Protein 1G4D (pdb70)

Nearest PDB structures (foldseek):
  1g4d-assembly1_A  TM=9.928E-01  e=2.761E-12  Muvirus mu
  1qpm-assembly1_A  TM=7.661E-01  e=6.956E-09  Muvirus mu
  1tnt-assembly1_A  TM=8.398E-01  e=1.813E-04  Muvirus mu
  2ctm-assembly1_A  TM=3.045E-01  e=1.833E+00  Homo sapiens
  1g4d-assembly1_A  TM=9.998E-01  e=3.781E-13  Muvirus mu

Structure (mmCIF, N/CA/C/O backbone):
data_1G4D
#
_entry.id   1G4D
#
_cell.length_a   1.000
_cell.length_b   1.000
_cell.length_c   1.000
_cell.angle_alpha   90.00
_cell.angle_beta   90.00
_cell.angle_gamma   90.00
#
_symmetry.space_group_name_H-M   'P 1'
#
loop_
_entity.id
_entity.type
_entity.pdbx_description
1 polymer "5'-D(P*CP*CP*TP*TP*TP*TP*CP*AP*GP*TP*AP*AP*TP*CP*TP*G)-3'"
2 polymer "5'-D(P*CP*AP*GP*AP*TP*TP*AP*CP*TP*GP*AP*AP*AP*AP*GP*G)-3'"
3 polymer 'REPRESSOR PROTEIN C'
#
loop_
_atom_site.group_PDB
_atom_site.id
_atom_site.type_symbol
_atom_site.label_atom_id
_atom_site.label_alt_id
_atom_site.label_comp_id
_atom_site.label_asym_id
_atom_site.label_entity_id
_atom_site.label_seq_id
_atom_site.pdbx_PDB_ins_code
_atom_site.Cartn_x
_atom_site.Cartn_y
_atom_site.Cartn_z
_atom_site.occupancy
_atom_site.B_iso_or_equiv
_atom_site.auth_seq_id
_atom_site.auth_comp_id
_atom_site.auth_asym_id
_atom_site.auth_atom_id
_atom_site.pdbx_PDB_model_num
ATOM 1019 N N . LYS C 3 1 ? 16.112 1.177 -2.839 1.00 0.00 13 LYS A N 1
ATOM 1020 C CA . LYS C 3 1 ? 15.214 1.191 -1.650 1.00 0.00 13 LYS A CA 1
ATOM 1021 C C . LYS C 3 1 ? 13.978 0.340 -1.936 1.00 0.00 13 LYS A C 1
ATOM 1022 O O . LYS C 3 1 ? 13.770 -0.127 -3.039 1.00 0.00 13 LYS A O 1
ATOM 1043 N N . SER C 3 2 ? 13.156 0.143 -0.947 1.00 0.00 14 SER A N 1
ATOM 1044 C CA . SER C 3 2 ? 11.926 -0.672 -1.141 1.00 0.00 14 SER A CA 1
ATOM 1045 C C . SER C 3 2 ? 10.932 -0.357 -0.026 1.00 0.00 14 SER A C 1
ATOM 1046 O O . SER C 3 2 ? 11.241 0.349 0.914 1.00 0.00 14 SER A O 1
ATOM 1054 N N . ILE C 3 3 ? 9.744 -0.889 -0.114 1.00 0.00 15 ILE A N 1
ATOM 1055 C CA . ILE C 3 3 ? 8.722 -0.641 0.952 1.00 0.00 15 ILE A CA 1
ATOM 1056 C C . ILE C 3 3 ? 7.934 -1.920 1.170 1.00 0.00 15 ILE A C 1
ATOM 1057 O O . ILE C 3 3 ? 7.955 -2.819 0.360 1.00 0.00 15 ILE A O 1
ATOM 1073 N N . TRP C 3 4 ? 7.256 -2.010 2.273 1.00 0.00 16 TRP A N 1
ATOM 1074 C CA . TRP C 3 4 ? 6.467 -3.242 2.578 1.00 0.00 16 TRP A CA 1
ATOM 1075 C C . TRP C 3 4 ? 5.221 -2.869 3.380 1.00 0.00 16 TRP A C 1
ATOM 1076 O O . TRP C 3 4 ? 5.187 -1.863 4.061 1.00 0.00 16 TRP A O 1
ATOM 1097 N N . CYS C 3 5 ? 4.188 -3.667 3.295 1.00 0.00 17 CYS A N 1
ATOM 1098 C CA . CYS C 3 5 ? 2.933 -3.353 4.041 1.00 0.00 17 CYS A CA 1
ATOM 1099 C C . CYS C 3 5 ? 2.176 -4.632 4.388 1.00 0.00 17 CYS A C 1
ATOM 1100 O O . CYS C 3 5 ? 2.332 -5.655 3.750 1.00 0.00 17 CYS A O 1
ATOM 1108 N N . SER C 3 6 ? 1.330 -4.566 5.378 1.00 0.00 18 SER A N 1
ATOM 1109 C CA . SER C 3 6 ? 0.525 -5.760 5.757 1.00 0.00 18 SER A CA 1
ATOM 1110 C C . SER C 3 6 ? -0.682 -5.855 4.804 1.00 0.00 18 SER A C 1
ATOM 1111 O O . SER C 3 6 ? -1.228 -4.845 4.411 1.00 0.00 18 SER A O 1
ATOM 1119 N N . PRO C 3 7 ? -1.111 -7.042 4.431 1.00 0.00 19 PRO A N 1
ATOM 1120 C CA . PRO C 3 7 ? -2.279 -7.212 3.516 1.00 0.00 19 PRO A CA 1
ATOM 1121 C C . PRO C 3 7 ? -3.414 -6.221 3.812 1.00 0.00 19 PRO A C 1
ATOM 1122 O O . PRO C 3 7 ? -3.993 -5.638 2.917 1.00 0.00 19 PRO A O 1
ATOM 1133 N N . GLN C 3 8 ? -3.742 -6.042 5.061 1.00 0.00 20 GLN A N 1
ATOM 1134 C CA . GLN C 3 8 ? -4.849 -5.107 5.425 1.00 0.00 20 GLN A CA 1
ATOM 1135 C C . GLN C 3 8 ? -4.570 -3.706 4.861 1.00 0.00 20 GLN A C 1
ATOM 1136 O O . GLN C 3 8 ? -5.481 -2.978 4.515 1.00 0.00 20 GLN A O 1
ATOM 1150 N N . GLU C 3 9 ? -3.330 -3.322 4.751 1.00 0.00 21 GLU A N 1
ATOM 1151 C CA . GLU C 3 9 ? -3.022 -1.974 4.208 1.00 0.00 21 GLU A CA 1
ATOM 1152 C C . GLU C 3 9 ? -3.204 -2.000 2.693 1.00 0.00 21 GLU A C 1
ATOM 1153 O O . GLU C 3 9 ? -3.718 -1.073 2.098 1.00 0.00 21 GLU A O 1
ATOM 1165 N N . ILE C 3 10 ? -2.782 -3.058 2.069 1.00 0.00 22 ILE A N 1
ATOM 1166 C CA . ILE C 3 10 ? -2.919 -3.164 0.594 1.00 0.00 22 ILE A CA 1
ATOM 1167 C C . ILE C 3 10 ? -4.367 -3.489 0.218 1.00 0.00 22 ILE A C 1
ATOM 1168 O O . ILE C 3 10 ? -4.982 -2.809 -0.577 1.00 0.00 22 ILE A O 1
ATOM 1184 N N . MET C 3 11 ? -4.909 -4.535 0.779 1.00 0.00 23 MET A N 1
ATOM 1185 C CA . MET C 3 11 ? -6.312 -4.920 0.450 1.00 0.00 23 MET A CA 1
ATOM 1186 C C . MET C 3 11 ? -7.216 -3.698 0.598 1.00 0.00 23 MET A C 1
ATOM 1187 O O . MET C 3 11 ? -8.243 -3.582 -0.044 1.00 0.00 23 MET A O 1
ATOM 1201 N N . ALA C 3 12 ? -6.833 -2.788 1.440 1.00 0.00 24 ALA A N 1
ATOM 1202 C CA . ALA C 3 12 ? -7.654 -1.561 1.642 1.00 0.00 24 ALA A CA 1
ATOM 1203 C C . ALA C 3 12 ? -7.362 -0.549 0.531 1.00 0.00 24 ALA A C 1
ATOM 1204 O O . ALA C 3 12 ? -8.018 0.468 0.427 1.00 0.00 24 ALA A O 1
ATOM 1211 N N . ALA C 3 13 ? -6.378 -0.799 -0.294 1.00 0.00 25 ALA A N 1
ATOM 1212 C CA . ALA C 3 13 ? -6.061 0.178 -1.376 1.00 0.00 25 ALA A CA 1
ATOM 1213 C C . ALA C 3 13 ? -7.006 -0.026 -2.559 1.00 0.00 25 ALA A C 1
ATOM 1214 O O . ALA C 3 13 ? -7.494 -1.110 -2.795 1.00 0.00 25 ALA A O 1
ATOM 1221 N N . ASP C 3 14 ? -7.266 1.005 -3.313 1.00 0.00 26 ASP A N 1
ATOM 1222 C CA . ASP C 3 14 ? -8.170 0.849 -4.487 1.00 0.00 26 ASP A CA 1
ATOM 1223 C C . ASP C 3 14 ? -7.505 -0.092 -5.504 1.00 0.00 26 ASP A C 1
ATOM 1224 O O . ASP C 3 14 ? -6.303 -0.271 -5.504 1.00 0.00 26 ASP A O 1
ATOM 1233 N N . GLY C 3 15 ? -8.274 -0.689 -6.370 1.00 0.00 27 GLY A N 1
ATOM 1234 C CA . GLY C 3 15 ? -7.681 -1.604 -7.387 1.00 0.00 27 GLY A CA 1
ATOM 1235 C C . GLY C 3 15 ? -7.368 -2.959 -6.752 1.00 0.00 27 GLY A C 1
ATOM 1236 O O . GLY C 3 15 ? -7.173 -3.941 -7.439 1.00 0.00 27 GLY A O 1
ATOM 1240 N N . MET C 3 16 ? -7.309 -3.028 -5.446 1.00 0.00 28 MET A N 1
ATOM 1241 C CA . MET C 3 16 ? -6.993 -4.332 -4.788 1.00 0.00 28 MET A CA 1
ATOM 1242 C C . MET C 3 16 ? -8.292 -5.111 -4.523 1.00 0.00 28 MET A C 1
ATOM 1243 O O . MET C 3 16 ? -9.334 -4.523 -4.312 1.00 0.00 28 MET A O 1
ATOM 1257 N N . PRO C 3 17 ? -8.236 -6.427 -4.524 1.00 0.00 29 PRO A N 1
ATOM 1258 C CA . PRO C 3 17 ? -9.428 -7.282 -4.270 1.00 0.00 29 PRO A CA 1
ATOM 1259 C C . PRO C 3 17 ? -10.371 -6.692 -3.215 1.00 0.00 29 PRO A C 1
ATOM 1260 O O . PRO C 3 17 ? -11.495 -6.335 -3.507 1.00 0.00 29 PRO A O 1
ATOM 1271 N N . GLY C 3 18 ? -9.920 -6.596 -1.987 1.00 0.00 30 GLY A N 1
ATOM 1272 C CA . GLY C 3 18 ? -10.777 -6.039 -0.891 1.00 0.00 30 GLY A CA 1
ATOM 1273 C C . GLY C 3 18 ? -10.947 -7.105 0.192 1.00 0.00 30 GLY A C 1
ATOM 1274 O O . GLY C 3 18 ? -11.838 -7.035 1.017 1.00 0.00 30 GLY A O 1
ATOM 1278 N N . SER C 3 19 ? -10.094 -8.093 0.193 1.00 0.00 31 SER A N 1
ATOM 1279 C CA . SER C 3 19 ? -10.183 -9.178 1.214 1.00 0.00 31 SER A CA 1
ATOM 1280 C C . SER C 3 19 ? -8.772 -9.654 1.559 1.00 0.00 31 SER A C 1
ATOM 1281 O O . SER C 3 19 ? -7.897 -9.682 0.716 1.00 0.00 31 SER A O 1
ATOM 1289 N N . VAL C 3 20 ? -8.538 -10.028 2.786 1.00 0.00 32 VAL A N 1
ATOM 1290 C CA . VAL C 3 20 ? -7.176 -10.498 3.164 1.00 0.00 32 VAL A CA 1
ATOM 1291 C C . VAL C 3 20 ? -6.757 -11.631 2.227 1.00 0.00 32 VAL A C 1
ATOM 1292 O O . VAL C 3 20 ? -5.666 -11.630 1.690 1.00 0.00 32 VAL A O 1
ATOM 1305 N N . ALA C 3 21 ? -7.612 -12.597 2.019 1.00 0.00 33 ALA A N 1
ATOM 1306 C CA . ALA C 3 21 ? -7.246 -13.719 1.111 1.00 0.00 33 ALA A CA 1
ATOM 1307 C C . ALA C 3 21 ? -7.113 -13.186 -0.319 1.00 0.00 33 ALA A C 1
ATOM 1308 O O . ALA C 3 21 ? -6.236 -13.583 -1.060 1.00 0.00 33 ALA A O 1
ATOM 1315 N N . GLY C 3 22 ? -7.972 -12.281 -0.709 1.00 0.00 34 GLY A N 1
ATOM 1316 C CA . GLY C 3 22 ? -7.885 -11.719 -2.087 1.00 0.00 34 GLY A CA 1
ATOM 1317 C C . GLY C 3 22 ? -6.450 -11.266 -2.356 1.00 0.00 34 GLY A C 1
ATOM 1318 O O . GLY C 3 22 ? -5.896 -11.501 -3.413 1.00 0.00 34 GLY A O 1
ATOM 1322 N N . VAL C 3 23 ? -5.836 -10.622 -1.405 1.00 0.00 35 VAL A N 1
ATOM 1323 C CA . VAL C 3 23 ? -4.434 -10.163 -1.608 1.00 0.00 35 VAL A CA 1
ATOM 1324 C C . VAL C 3 23 ? -3.553 -11.390 -1.869 1.00 0.00 35 VAL A C 1
ATOM 1325 O O . VAL C 3 23 ? -2.813 -11.439 -2.830 1.00 0.00 35 VAL A O 1
ATOM 1338 N N . HIS C 3 24 ? -3.629 -12.378 -1.022 1.00 0.00 36 HIS A N 1
ATOM 1339 C CA . HIS C 3 24 ? -2.796 -13.593 -1.228 1.00 0.00 36 HIS A CA 1
ATOM 1340 C C . HIS C 3 24 ? -3.025 -14.126 -2.644 1.00 0.00 36 HIS A C 1
ATOM 1341 O O . HIS C 3 24 ? -2.157 -14.731 -3.238 1.00 0.00 36 HIS A O 1
ATOM 1355 N N . TYR C 3 25 ? -4.186 -13.898 -3.192 1.00 0.00 37 TYR A N 1
ATOM 1356 C CA . TYR C 3 25 ? -4.477 -14.381 -4.571 1.00 0.00 37 TYR A CA 1
ATOM 1357 C C . TYR C 3 25 ? -3.439 -13.798 -5.534 1.00 0.00 37 TYR A C 1
ATOM 1358 O O . TYR C 3 25 ? -2.550 -14.483 -5.997 1.00 0.00 37 TYR A O 1
ATOM 1376 N N . ARG C 3 26 ? -3.549 -12.534 -5.830 1.00 0.00 38 ARG A N 1
ATOM 1377 C CA . ARG C 3 26 ? -2.570 -11.894 -6.757 1.00 0.00 38 ARG A CA 1
ATOM 1378 C C . ARG C 3 26 ? -1.145 -12.122 -6.248 1.00 0.00 38 ARG A C 1
ATOM 1379 O O . ARG C 3 26 ? -0.220 -12.287 -7.016 1.00 0.00 38 ARG A O 1
ATOM 1400 N N . ALA C 3 27 ? -0.961 -12.102 -4.960 1.00 0.00 39 ALA A N 1
ATOM 1401 C CA . ALA C 3 27 ? 0.405 -12.280 -4.393 1.00 0.00 39 ALA A CA 1
ATOM 1402 C C . ALA C 3 27 ? 1.096 -13.520 -4.976 1.00 0.00 39 ALA A C 1
ATOM 1403 O O . ALA C 3 27 ? 2.171 -13.429 -5.536 1.00 0.00 39 ALA A O 1
ATOM 1410 N N . ASN C 3 28 ? 0.509 -14.674 -4.838 1.00 0.00 40 ASN A N 1
ATOM 1411 C CA . ASN C 3 28 ? 1.158 -15.905 -5.373 1.00 0.00 40 ASN A CA 1
ATOM 1412 C C . ASN C 3 28 ? 1.050 -15.919 -6.900 1.00 0.00 40 ASN A C 1
ATOM 1413 O O . ASN C 3 28 ? 1.941 -16.372 -7.589 1.00 0.00 40 ASN A O 1
ATOM 1424 N N . VAL C 3 29 ? -0.040 -15.448 -7.432 1.00 0.00 41 VAL A N 1
ATOM 1425 C CA . VAL C 3 29 ? -0.192 -15.467 -8.910 1.00 0.00 41 VAL A CA 1
ATOM 1426 C C . VAL C 3 29 ? 0.754 -14.450 -9.552 1.00 0.00 41 VAL A C 1
ATOM 1427 O O . VAL C 3 29 ? 1.373 -14.716 -10.564 1.00 0.00 41 VAL A O 1
ATOM 1440 N N . GLN C 3 30 ? 0.868 -13.283 -8.978 1.00 0.00 42 GLN A N 1
ATOM 1441 C CA . GLN C 3 30 ? 1.768 -12.245 -9.566 1.00 0.00 42 GLN A CA 1
ATOM 1442 C C . GLN C 3 30 ? 3.200 -12.450 -9.065 1.00 0.00 42 GLN A C 1
ATOM 1443 O O . GLN C 3 30 ? 4.151 -12.030 -9.696 1.00 0.00 42 GLN A O 1
ATOM 1457 N N . GLY C 3 31 ? 3.366 -13.092 -7.941 1.00 0.00 43 GLY A N 1
ATOM 1458 C CA . GLY C 3 31 ? 4.741 -13.323 -7.409 1.00 0.00 43 GLY A CA 1
ATOM 1459 C C . GLY C 3 31 ? 5.223 -12.079 -6.659 1.00 0.00 43 GLY A C 1
ATOM 1460 O O . GLY C 3 31 ? 6.312 -11.590 -6.880 1.00 0.00 43 GLY A O 1
ATOM 1464 N N . TRP C 3 32 ? 4.419 -11.567 -5.769 1.00 0.00 44 TRP A N 1
ATOM 1465 C CA . TRP C 3 32 ? 4.825 -10.356 -4.998 1.00 0.00 44 TRP A CA 1
ATOM 1466 C C . TRP C 3 32 ? 6.000 -10.696 -4.082 1.00 0.00 44 TRP A C 1
ATOM 1467 O O . TRP C 3 32 ? 6.043 -11.755 -3.489 1.00 0.00 44 TRP A O 1
ATOM 1488 N N . THR C 3 33 ? 6.923 -9.789 -3.907 1.00 0.00 45 THR A N 1
ATOM 1489 C CA . THR C 3 33 ? 8.041 -10.069 -2.965 1.00 0.00 45 THR A CA 1
ATOM 1490 C C . THR C 3 33 ? 7.457 -9.958 -1.564 1.00 0.00 45 THR A C 1
ATOM 1491 O O . THR C 3 33 ? 6.458 -9.291 -1.375 1.00 0.00 45 THR A O 1
ATOM 1502 N N . LYS C 3 34 ? 8.021 -10.614 -0.579 1.00 0.00 46 LYS A N 1
ATOM 1503 C CA . LYS C 3 34 ? 7.414 -10.524 0.784 1.00 0.00 46 LYS A CA 1
ATOM 1504 C C . LYS C 3 34 ? 8.461 -10.507 1.892 1.00 0.00 46 LYS A C 1
ATOM 1505 O O . LYS C 3 34 ? 9.364 -11.320 1.950 1.00 0.00 46 LYS A O 1
ATOM 1524 N N . ARG C 3 35 ? 8.280 -9.601 2.804 1.00 0.00 47 ARG A N 1
ATOM 1525 C CA . ARG C 3 35 ? 9.175 -9.496 3.992 1.00 0.00 47 ARG A CA 1
ATOM 1526 C C . ARG C 3 35 ? 8.461 -10.205 5.138 1.00 0.00 47 ARG A C 1
ATOM 1527 O O . ARG C 3 35 ? 7.427 -9.766 5.604 1.00 0.00 47 ARG A O 1
ATOM 1548 N N . LYS C 3 36 ? 8.981 -11.305 5.576 1.00 0.00 48 LYS A N 1
ATOM 1549 C CA . LYS C 3 36 ? 8.308 -12.055 6.671 1.00 0.00 48 LYS A CA 1
ATOM 1550 C C . LYS C 3 36 ? 8.445 -11.297 7.995 1.00 0.00 48 LYS A C 1
ATOM 1551 O O . LYS C 3 36 ? 9.534 -11.078 8.490 1.00 0.00 48 LYS A O 1
ATOM 1570 N N . LYS C 3 37 ? 7.341 -10.906 8.578 1.00 0.00 49 LYS A N 1
ATOM 1571 C CA . LYS C 3 37 ? 7.398 -10.176 9.874 1.00 0.00 49 LYS A CA 1
ATOM 1572 C C . LYS C 3 37 ? 7.653 -11.189 10.995 1.00 0.00 49 LYS A C 1
ATOM 1573 O O . LYS C 3 37 ? 7.516 -12.381 10.801 1.00 0.00 49 LYS A O 1
ATOM 1592 N N . GLU C 3 38 ? 8.028 -10.727 12.164 1.00 0.00 50 GLU A N 1
ATOM 1593 C CA . GLU C 3 38 ? 8.300 -11.663 13.305 1.00 0.00 50 GLU A CA 1
ATOM 1594 C C . GLU C 3 38 ? 7.573 -11.180 14.564 1.00 0.00 50 GLU A C 1
ATOM 1595 O O . GLU C 3 38 ? 6.829 -11.911 15.188 1.00 0.00 50 GLU A O 1
ATOM 1607 N N . GLY C 3 39 ? 7.806 -9.959 14.948 1.00 0.00 51 GLY A N 1
ATOM 1608 C CA . GLY C 3 39 ? 7.162 -9.409 16.176 1.00 0.00 51 GLY A CA 1
ATOM 1609 C C . GLY C 3 39 ? 5.664 -9.736 16.212 1.00 0.00 51 GLY A C 1
ATOM 1610 O O . GLY C 3 39 ? 5.030 -9.630 17.242 1.00 0.00 51 GLY A O 1
ATOM 1614 N N . VAL C 3 40 ? 5.082 -10.119 15.107 1.00 0.00 52 VAL A N 1
ATOM 1615 C CA . VAL C 3 40 ? 3.617 -10.426 15.109 1.00 0.00 52 VAL A CA 1
ATOM 1616 C C . VAL C 3 40 ? 3.383 -11.893 15.480 1.00 0.00 52 VAL A C 1
ATOM 1617 O O . VAL C 3 40 ? 4.072 -12.781 15.019 1.00 0.00 52 VAL A O 1
ATOM 1630 N N . LYS C 3 41 ? 2.407 -12.150 16.313 1.00 0.00 53 LYS A N 1
ATOM 1631 C CA . LYS C 3 41 ? 2.113 -13.554 16.722 1.00 0.00 53 LYS A CA 1
ATOM 1632 C C . LYS C 3 41 ? 2.003 -14.446 15.486 1.00 0.00 53 LYS A C 1
ATOM 1633 O O . LYS C 3 41 ? 1.938 -13.976 14.367 1.00 0.00 53 LYS A O 1
ATOM 1652 N N . GLY C 3 42 ? 1.953 -15.735 15.688 1.00 0.00 54 GLY A N 1
ATOM 1653 C CA . GLY C 3 42 ? 1.815 -16.676 14.542 1.00 0.00 54 GLY A CA 1
ATOM 1654 C C . GLY C 3 42 ? 3.057 -16.656 13.655 1.00 0.00 54 GLY A C 1
ATOM 1655 O O . GLY C 3 42 ? 3.394 -17.643 13.032 1.00 0.00 54 GLY A O 1
ATOM 1659 N N . GLY C 3 43 ? 3.737 -15.547 13.570 1.00 0.00 55 GLY A N 1
ATOM 1660 C CA . GLY C 3 43 ? 4.941 -15.493 12.696 1.00 0.00 55 GLY A CA 1
ATOM 1661 C C . GLY C 3 43 ? 4.511 -15.675 11.237 1.00 0.00 55 GLY A C 1
ATOM 1662 O O . GLY C 3 43 ? 5.288 -15.482 10.322 1.00 0.00 55 GLY A O 1
ATOM 1666 N N . LYS C 3 44 ? 3.273 -16.038 11.011 1.00 0.00 56 LYS A N 1
ATOM 1667 C CA . LYS C 3 44 ? 2.788 -16.222 9.615 1.00 0.00 56 LYS A CA 1
ATOM 1668 C C . LYS C 3 44 ? 2.620 -14.846 8.973 1.00 0.00 56 LYS A C 1
ATOM 1669 O O . LYS C 3 44 ? 2.535 -14.718 7.772 1.00 0.00 56 LYS A O 1
ATOM 1688 N N . ALA C 3 45 ? 2.551 -13.822 9.773 1.00 0.00 57 ALA A N 1
ATOM 1689 C CA . ALA C 3 45 ? 2.365 -12.452 9.223 1.00 0.00 57 ALA A CA 1
ATOM 1690 C C . ALA C 3 45 ? 3.536 -12.074 8.312 1.00 0.00 57 ALA A C 1
ATOM 1691 O O . ALA C 3 45 ? 4.682 -12.087 8.714 1.00 0.00 57 ALA A O 1
ATOM 1698 N N . VAL C 3 46 ? 3.244 -11.712 7.089 1.00 0.00 58 VAL A N 1
ATOM 1699 C CA . VAL C 3 46 ? 4.322 -11.294 6.138 1.00 0.00 58 VAL A CA 1
ATOM 1700 C C . VAL C 3 46 ? 3.823 -10.093 5.331 1.00 0.00 58 VAL A C 1
ATOM 1701 O O . VAL C 3 46 ? 2.685 -10.053 4.906 1.00 0.00 58 VAL A O 1
ATOM 1714 N N . GLU C 3 47 ? 4.662 -9.118 5.107 1.00 0.00 59 GLU A N 1
ATOM 1715 C CA . GLU C 3 47 ? 4.225 -7.926 4.316 1.00 0.00 59 GLU A CA 1
ATOM 1716 C C . GLU C 3 47 ? 4.573 -8.154 2.853 1.00 0.00 59 GLU A C 1
ATOM 1717 O O . GLU C 3 47 ? 5.334 -9.039 2.529 1.00 0.00 59 GLU A O 1
ATOM 1729 N N . TYR C 3 48 ? 4.028 -7.357 1.965 1.00 0.00 60 TYR A N 1
ATOM 1730 C CA . TYR C 3 48 ? 4.335 -7.515 0.513 1.00 0.00 60 TYR A CA 1
ATOM 1731 C C . TYR C 3 48 ? 5.004 -6.243 0.005 1.00 0.00 60 TYR A C 1
ATOM 1732 O O . TYR C 3 48 ? 4.773 -5.166 0.512 1.00 0.00 60 TYR A O 1
ATOM 1750 N N . ASP C 3 49 ? 5.843 -6.360 -0.985 1.00 0.00 61 ASP A N 1
ATOM 1751 C CA . ASP C 3 49 ? 6.543 -5.157 -1.507 1.00 0.00 61 ASP A CA 1
ATOM 1752 C C . ASP C 3 49 ? 5.607 -4.337 -2.390 1.00 0.00 61 ASP A C 1
ATOM 1753 O O . ASP C 3 49 ? 5.309 -4.702 -3.511 1.00 0.00 61 ASP A O 1
ATOM 1762 N N . VAL C 3 50 ? 5.158 -3.216 -1.897 1.00 0.00 62 VAL A N 1
ATOM 1763 C CA . VAL C 3 50 ? 4.261 -2.354 -2.703 1.00 0.00 62 VAL A CA 1
ATOM 1764 C C . VAL C 3 50 ? 5.008 -1.922 -3.958 1.00 0.00 62 VAL A C 1
ATOM 1765 O O . VAL C 3 50 ? 4.418 -1.634 -4.980 1.00 0.00 62 VAL A O 1
ATOM 1778 N N . MET C 3 51 ? 6.308 -1.879 -3.888 1.00 0.00 63 MET A N 1
ATOM 1779 C CA . MET C 3 51 ? 7.099 -1.473 -5.076 1.00 0.00 63 MET A CA 1
ATOM 1780 C C . MET C 3 51 ? 7.104 -2.622 -6.087 1.00 0.00 63 MET A C 1
ATOM 1781 O O . MET C 3 51 ? 7.638 -2.500 -7.171 1.00 0.00 63 MET A O 1
ATOM 1795 N N . SER C 3 52 ? 6.493 -3.735 -5.744 1.00 0.00 64 SER A N 1
ATOM 1796 C CA . SER C 3 52 ? 6.437 -4.896 -6.682 1.00 0.00 64 SER A CA 1
ATOM 1797 C C . SER C 3 52 ? 5.009 -5.043 -7.222 1.00 0.00 64 SER A C 1
ATOM 1798 O O . SER C 3 52 ? 4.768 -5.771 -8.165 1.00 0.00 64 SER A O 1
ATOM 1806 N N . MET C 3 53 ? 4.054 -4.361 -6.635 1.00 0.00 65 MET A N 1
ATOM 1807 C CA . MET C 3 53 ? 2.651 -4.473 -7.122 1.00 0.00 65 MET A CA 1
ATOM 1808 C C . MET C 3 53 ? 2.517 -3.730 -8.464 1.00 0.00 65 MET A C 1
ATOM 1809 O O . MET C 3 53 ? 3.247 -2.796 -8.729 1.00 0.00 65 MET A O 1
ATOM 1823 N N . PRO C 3 54 ? 1.576 -4.120 -9.297 1.00 0.00 66 PRO A N 1
ATOM 1824 C CA . PRO C 3 54 ? 1.348 -3.449 -10.608 1.00 0.00 66 PRO A CA 1
ATOM 1825 C C . PRO C 3 54 ? 1.506 -1.929 -10.499 1.00 0.00 66 PRO A C 1
ATOM 1826 O O . PRO C 3 54 ? 1.037 -1.321 -9.558 1.00 0.00 66 PRO A O 1
ATOM 1837 N N . THR C 3 55 ? 2.164 -1.316 -11.449 1.00 0.00 67 THR A N 1
ATOM 1838 C CA . THR C 3 55 ? 2.355 0.166 -11.397 1.00 0.00 67 THR A CA 1
ATOM 1839 C C . THR C 3 55 ? 1.045 0.841 -10.992 1.00 0.00 67 THR A C 1
ATOM 1840 O O . THR C 3 55 ? 0.986 1.591 -10.038 1.00 0.00 67 THR A O 1
ATOM 1851 N N . LYS C 3 56 ? -0.011 0.565 -11.699 1.00 0.00 68 LYS A N 1
ATOM 1852 C CA . LYS C 3 56 ? -1.320 1.176 -11.346 1.00 0.00 68 LYS A CA 1
ATOM 1853 C C . LYS C 3 56 ? -1.617 0.900 -9.870 1.00 0.00 68 LYS A C 1
ATOM 1854 O O . LYS C 3 56 ? -1.957 1.791 -9.120 1.00 0.00 68 LYS A O 1
ATOM 1873 N N . GLU C 3 57 ? -1.498 -0.334 -9.454 1.00 0.00 69 GLU A N 1
ATOM 1874 C CA . GLU C 3 57 ? -1.786 -0.681 -8.030 1.00 0.00 69 GLU A CA 1
ATOM 1875 C C . GLU C 3 57 ? -0.890 0.134 -7.098 1.00 0.00 69 GLU A C 1
ATOM 1876 O O . GLU C 3 57 ? -1.329 0.625 -6.079 1.00 0.00 69 GLU A O 1
ATOM 1888 N N . ARG C 3 58 ? 0.360 0.277 -7.427 1.00 0.00 70 ARG A N 1
ATOM 1889 C CA . ARG C 3 58 ? 1.272 1.053 -6.541 1.00 0.00 70 ARG A CA 1
ATOM 1890 C C . ARG C 3 58 ? 0.641 2.405 -6.214 1.00 0.00 70 ARG A C 1
ATOM 1891 O O . ARG C 3 58 ? 0.637 2.847 -5.083 1.00 0.00 70 ARG A O 1
ATOM 1912 N N . GLU C 3 59 ? 0.116 3.067 -7.202 1.00 0.00 71 GLU A N 1
ATOM 1913 C CA . GLU C 3 59 ? -0.507 4.395 -6.965 1.00 0.00 71 GLU A CA 1
ATOM 1914 C C . GLU C 3 59 ? -1.666 4.240 -5.992 1.00 0.00 71 GLU A C 1
ATOM 1915 O O . GLU C 3 59 ? -1.877 5.069 -5.130 1.00 0.00 71 GLU A O 1
ATOM 1927 N N . GLN C 3 60 ? -2.418 3.181 -6.107 1.00 0.00 72 GLN A N 1
ATOM 1928 C CA . GLN C 3 60 ? -3.548 2.997 -5.165 1.00 0.00 72 GLN A CA 1
ATOM 1929 C C . GLN C 3 60 ? -2.978 2.839 -3.762 1.00 0.00 72 GLN A C 1
ATOM 1930 O O . GLN C 3 60 ? -3.458 3.416 -2.808 1.00 0.00 72 GLN A O 1
ATOM 1944 N N . VAL C 3 61 ? -1.955 2.045 -3.644 1.00 0.00 73 VAL A N 1
ATOM 1945 C CA . VAL C 3 61 ? -1.334 1.820 -2.316 1.00 0.00 73 VAL A CA 1
ATOM 1946 C C . VAL C 3 61 ? -0.585 3.085 -1.885 1.00 0.00 73 VAL A C 1
ATOM 1947 O O . VAL C 3 61 ? -0.821 3.617 -0.820 1.00 0.00 73 VAL A O 1
ATOM 1960 N N . ILE C 3 62 ? 0.312 3.579 -2.699 1.00 0.00 74 ILE A N 1
ATOM 1961 C CA . ILE C 3 62 ? 1.057 4.814 -2.313 1.00 0.00 74 ILE A CA 1
ATOM 1962 C C . ILE C 3 62 ? 0.039 5.906 -1.976 1.00 0.00 74 ILE A C 1
ATOM 1963 O O . ILE C 3 62 ? 0.226 6.675 -1.054 1.00 0.00 74 ILE A O 1
ATOM 1979 N N . ALA C 3 63 ? -1.035 5.980 -2.705 1.00 0.00 75 ALA A N 1
ATOM 1980 C CA . ALA C 3 63 ? -2.047 7.021 -2.401 1.00 0.00 75 ALA A CA 1
ATOM 1981 C C . ALA C 3 63 ? -2.805 6.613 -1.141 1.00 0.00 75 ALA A C 1
ATOM 1982 O O . ALA C 3 63 ? -3.055 7.419 -0.268 1.00 0.00 75 ALA A O 1
ATOM 1989 N N . HIS C 3 64 ? -3.145 5.360 -1.023 1.00 0.00 76 HIS A N 1
ATOM 1990 C CA . HIS C 3 64 ? -3.851 4.909 0.200 1.00 0.00 76 HIS A CA 1
ATOM 1991 C C . HIS C 3 64 ? -2.900 5.135 1.363 1.00 0.00 76 HIS A C 1
ATOM 1992 O O . HIS C 3 64 ? -3.286 5.553 2.436 1.00 0.00 76 HIS A O 1
ATOM 2006 N N . LEU C 3 65 ? -1.641 4.883 1.133 1.00 0.00 77 LEU A N 1
ATOM 2007 C CA . LEU C 3 65 ? -0.632 5.102 2.193 1.00 0.00 77 LEU A CA 1
ATOM 2008 C C . LEU C 3 65 ? -0.431 6.607 2.352 1.00 0.00 77 LEU A C 1
ATOM 2009 O O . LEU C 3 65 ? -0.250 7.115 3.441 1.00 0.00 77 LEU A O 1
ATOM 2025 N N . GLY C 3 66 ? -0.460 7.324 1.259 1.00 0.00 78 GLY A N 1
ATOM 2026 C CA . GLY C 3 66 ? -0.268 8.801 1.325 1.00 0.00 78 GLY A CA 1
ATOM 2027 C C . GLY C 3 66 ? 1.225 9.099 1.299 1.00 0.00 78 GLY A C 1
ATOM 2028 O O . GLY C 3 66 ? 1.710 9.977 1.986 1.00 0.00 78 GLY A O 1
ATOM 2032 N N . LEU C 3 67 ? 1.963 8.361 0.512 1.00 0.00 79 LEU A N 1
ATOM 2033 C CA . LEU C 3 67 ? 3.440 8.582 0.436 1.00 0.00 79 LEU A CA 1
ATOM 2034 C C . LEU C 3 67 ? 3.766 9.495 -0.745 1.00 0.00 79 LEU A C 1
ATOM 2035 O O . LEU C 3 67 ? 3.895 10.694 -0.604 1.00 0.00 79 LEU A O 1
ATOM 2051 N N . SER C 3 68 ? 3.903 8.928 -1.909 1.00 0.00 80 SER A N 1
ATOM 2052 C CA . SER C 3 68 ? 4.226 9.751 -3.107 1.00 0.00 80 SER A CA 1
ATOM 2053 C C . SER C 3 68 ? 5.577 10.437 -2.901 1.00 0.00 80 SER A C 1
ATOM 2054 O O . SER C 3 68 ? 6.432 9.946 -2.191 1.00 0.00 80 SER A O 1
ATOM 2062 N N . THR C 3 69 ? 5.779 11.570 -3.518 1.00 0.00 81 THR A N 1
ATOM 2063 C CA . THR C 3 69 ? 7.077 12.286 -3.359 1.00 0.00 81 THR A CA 1
ATOM 2064 C C . THR C 3 69 ? 7.445 12.362 -1.874 1.00 0.00 81 THR A C 1
ATOM 2065 O O . THR C 3 69 ? 6.583 12.085 -1.056 1.00 0.00 81 THR A O 1
ATOM 3095 N N . LYS C 3 1 ? 15.668 2.568 -2.279 1.00 0.00 13 LYS A N 2
ATOM 3096 C CA . LYS C 3 1 ? 14.990 2.120 -1.028 1.00 0.00 13 LYS A CA 2
ATOM 3097 C C . LYS C 3 1 ? 13.808 1.215 -1.382 1.00 0.00 13 LYS A C 2
ATOM 3098 O O . LYS C 3 1 ? 13.683 0.749 -2.498 1.00 0.00 13 LYS A O 2
ATOM 3119 N N . SER C 3 2 ? 12.939 0.964 -0.443 1.00 0.00 14 SER A N 2
ATOM 3120 C CA . SER C 3 2 ? 11.766 0.094 -0.723 1.00 0.00 14 SER A CA 2
ATOM 3121 C C . SER C 3 2 ? 10.684 0.346 0.320 1.00 0.00 14 SER A C 2
ATOM 3122 O O . SER C 3 2 ? 10.887 1.054 1.286 1.00 0.00 14 SER A O 2
ATOM 3130 N N . ILE C 3 3 ? 9.534 -0.244 0.138 1.00 0.00 15 ILE A N 2
ATOM 3131 C CA . ILE C 3 3 ? 8.423 -0.064 1.121 1.00 0.00 15 ILE A CA 2
ATOM 3132 C C . ILE C 3 3 ? 7.703 -1.394 1.285 1.00 0.00 15 ILE A C 2
ATOM 3133 O O . ILE C 3 3 ? 7.816 -2.277 0.466 1.00 0.00 15 ILE A O 2
ATOM 3149 N N . TRP C 3 4 ? 6.978 -1.535 2.350 1.00 0.00 16 TRP A N 2
ATOM 3150 C CA . TRP C 3 4 ? 6.236 -2.810 2.612 1.00 0.00 16 TRP A CA 2
ATOM 3151 C C . TRP C 3 4 ? 4.929 -2.494 3.337 1.00 0.00 16 TRP A C 2
ATOM 3152 O O . TRP C 3 4 ? 4.789 -1.459 3.956 1.00 0.00 16 TRP A O 2
ATOM 3173 N N . CYS C 3 5 ? 3.961 -3.371 3.257 1.00 0.00 17 CYS A N 2
ATOM 3174 C CA . CYS C 3 5 ? 2.658 -3.106 3.935 1.00 0.00 17 CYS A CA 2
ATOM 3175 C C . CYS C 3 5 ? 2.006 -4.407 4.385 1.00 0.00 17 CYS A C 2
ATOM 3176 O O . CYS C 3 5 ? 2.238 -5.463 3.828 1.00 0.00 17 CYS A O 2
ATOM 3184 N N . SER C 3 6 ? 1.151 -4.324 5.362 1.00 0.00 18 SER A N 2
ATOM 3185 C CA . SER C 3 6 ? 0.429 -5.535 5.823 1.00 0.00 18 SER A CA 2
ATOM 3186 C C . SER C 3 6 ? -0.683 -5.804 4.810 1.00 0.00 18 SER A C 2
ATOM 3187 O O . SER C 3 6 ? -1.052 -4.931 4.049 1.00 0.00 18 SER A O 2
ATOM 3195 N N . PRO C 3 7 ? -1.214 -6.989 4.787 1.00 0.00 19 PRO A N 2
ATOM 3196 C CA . PRO C 3 7 ? -2.300 -7.349 3.834 1.00 0.00 19 PRO A CA 2
ATOM 3197 C C . PRO C 3 7 ? -3.506 -6.408 3.972 1.00 0.00 19 PRO A C 2
ATOM 3198 O O . PRO C 3 7 ? -4.051 -5.930 2.998 1.00 0.00 19 PRO A O 2
ATOM 3209 N N . GLN C 3 8 ? -3.923 -6.151 5.178 1.00 0.00 20 GLN A N 2
ATOM 3210 C CA . GLN C 3 8 ? -5.094 -5.253 5.395 1.00 0.00 20 GLN A CA 2
ATOM 3211 C C . GLN C 3 8 ? -4.820 -3.853 4.826 1.00 0.00 20 GLN A C 2
ATOM 3212 O O . GLN C 3 8 ? -5.734 -3.132 4.470 1.00 0.00 20 GLN A O 2
ATOM 3226 N N . GLU C 3 9 ? -3.579 -3.452 4.738 1.00 0.00 21 GLU A N 2
ATOM 3227 C CA . GLU C 3 9 ? -3.278 -2.095 4.203 1.00 0.00 21 GLU A CA 2
ATOM 3228 C C . GLU C 3 9 ? -3.413 -2.106 2.685 1.00 0.00 21 GLU A C 2
ATOM 3229 O O . GLU C 3 9 ? -3.909 -1.174 2.085 1.00 0.00 21 GLU A O 2
ATOM 3241 N N . ILE C 3 10 ? -2.963 -3.151 2.062 1.00 0.00 22 ILE A N 2
ATOM 3242 C CA . ILE C 3 10 ? -3.047 -3.233 0.582 1.00 0.00 22 ILE A CA 2
ATOM 3243 C C . ILE C 3 10 ? -4.490 -3.500 0.145 1.00 0.00 22 ILE A C 2
ATOM 3244 O O . ILE C 3 10 ? -5.030 -2.809 -0.697 1.00 0.00 22 ILE A O 2
ATOM 3260 N N . MET C 3 11 ? -5.120 -4.490 0.713 1.00 0.00 23 MET A N 2
ATOM 3261 C CA . MET C 3 11 ? -6.532 -4.796 0.334 1.00 0.00 23 MET A CA 2
ATOM 3262 C C . MET C 3 11 ? -7.368 -3.527 0.488 1.00 0.00 23 MET A C 2
ATOM 3263 O O . MET C 3 11 ? -8.370 -3.336 -0.173 1.00 0.00 23 MET A O 2
ATOM 3277 N N . ALA C 3 12 ? -6.951 -2.664 1.364 1.00 0.00 24 ALA A N 2
ATOM 3278 C CA . ALA C 3 12 ? -7.699 -1.398 1.585 1.00 0.00 24 ALA A CA 2
ATOM 3279 C C . ALA C 3 12 ? -7.337 -0.382 0.499 1.00 0.00 24 ALA A C 2
ATOM 3280 O O . ALA C 3 12 ? -8.014 0.612 0.323 1.00 0.00 24 ALA A O 2
ATOM 3287 N N . ALA C 3 13 ? -6.276 -0.611 -0.233 1.00 0.00 25 ALA A N 2
ATOM 3288 C CA . ALA C 3 13 ? -5.895 0.364 -1.296 1.00 0.00 25 ALA A CA 2
ATOM 3289 C C . ALA C 3 13 ? -6.763 0.130 -2.535 1.00 0.00 25 ALA A C 2
ATOM 3290 O O . ALA C 3 13 ? -7.180 -0.974 -2.812 1.00 0.00 25 ALA A O 2
ATOM 3297 N N . ASP C 3 14 ? -7.043 1.157 -3.288 1.00 0.00 26 ASP A N 2
ATOM 3298 C CA . ASP C 3 14 ? -7.878 0.968 -4.508 1.00 0.00 26 ASP A CA 2
ATOM 3299 C C . ASP C 3 14 ? -7.109 0.082 -5.498 1.00 0.00 26 ASP A C 2
ATOM 3300 O O . ASP C 3 14 ? -5.899 -0.006 -5.454 1.00 0.00 26 ASP A O 2
ATOM 3309 N N . GLY C 3 15 ? -7.802 -0.583 -6.380 1.00 0.00 27 GLY A N 2
ATOM 3310 C CA . GLY C 3 15 ? -7.109 -1.466 -7.366 1.00 0.00 27 GLY A CA 2
ATOM 3311 C C . GLY C 3 15 ? -6.709 -2.773 -6.683 1.00 0.00 27 GLY A C 2
ATOM 3312 O O . GLY C 3 15 ? -6.523 -3.787 -7.323 1.00 0.00 27 GLY A O 2
ATOM 3316 N N . MET C 3 16 ? -6.566 -2.755 -5.383 1.00 0.00 28 MET A N 2
ATOM 3317 C CA . MET C 3 16 ? -6.167 -3.993 -4.653 1.00 0.00 28 MET A CA 2
ATOM 3318 C C . MET C 3 16 ? -7.420 -4.730 -4.152 1.00 0.00 28 MET A C 2
ATOM 3319 O O . MET C 3 16 ? -8.381 -4.103 -3.751 1.00 0.00 28 MET A O 2
ATOM 3333 N N . PRO C 3 17 ? -7.422 -6.050 -4.155 1.00 0.00 29 PRO A N 2
ATOM 3334 C CA . PRO C 3 17 ? -8.591 -6.838 -3.674 1.00 0.00 29 PRO A CA 2
ATOM 3335 C C . PRO C 3 17 ? -9.201 -6.250 -2.394 1.00 0.00 29 PRO A C 2
ATOM 3336 O O . PRO C 3 17 ? -8.635 -5.377 -1.769 1.00 0.00 29 PRO A O 2
ATOM 3347 N N . GLY C 3 18 ? -10.350 -6.739 -2.004 1.00 0.00 30 GLY A N 2
ATOM 3348 C CA . GLY C 3 18 ? -11.025 -6.241 -0.762 1.00 0.00 30 GLY A CA 2
ATOM 3349 C C . GLY C 3 18 ? -11.173 -7.408 0.214 1.00 0.00 30 GLY A C 2
ATOM 3350 O O . GLY C 3 18 ? -12.084 -7.455 1.016 1.00 0.00 30 GLY A O 2
ATOM 3354 N N . SER C 3 19 ? -10.277 -8.357 0.141 1.00 0.00 31 SER A N 2
ATOM 3355 C CA . SER C 3 19 ? -10.341 -9.541 1.049 1.00 0.00 31 SER A CA 2
ATOM 3356 C C . SER C 3 19 ? -8.916 -9.976 1.392 1.00 0.00 31 SER A C 2
ATOM 3357 O O . SER C 3 19 ? -8.070 -10.081 0.529 1.00 0.00 31 SER A O 2
ATOM 3365 N N . VAL C 3 20 ? -8.638 -10.233 2.643 1.00 0.00 32 VAL A N 2
ATOM 3366 C CA . VAL C 3 20 ? -7.259 -10.658 3.021 1.00 0.00 32 VAL A CA 2
ATOM 3367 C C . VAL C 3 20 ? -6.814 -11.796 2.102 1.00 0.00 32 VAL A C 2
ATOM 3368 O O . VAL C 3 20 ? -5.720 -11.788 1.571 1.00 0.00 32 VAL A O 2
ATOM 3381 N N . ALA C 3 21 ? -7.653 -12.773 1.896 1.00 0.00 33 ALA A N 2
ATOM 3382 C CA . ALA C 3 21 ? -7.266 -13.894 1.000 1.00 0.00 33 ALA A CA 2
ATOM 3383 C C . ALA C 3 21 ? -7.027 -13.338 -0.406 1.00 0.00 33 ALA A C 2
ATOM 3384 O O . ALA C 3 21 ? -6.161 -13.791 -1.127 1.00 0.00 33 ALA A O 2
ATOM 3391 N N . GLY C 3 22 ? -7.786 -12.346 -0.795 1.00 0.00 34 GLY A N 2
ATOM 3392 C CA . GLY C 3 22 ? -7.598 -11.749 -2.147 1.00 0.00 34 GLY A CA 2
ATOM 3393 C C . GLY C 3 22 ? -6.173 -11.211 -2.255 1.00 0.00 34 GLY A C 2
ATOM 3394 O O . GLY C 3 22 ? -5.572 -11.205 -3.313 1.00 0.00 34 GLY A O 2
ATOM 3398 N N . VAL C 3 23 ? -5.624 -10.764 -1.159 1.00 0.00 35 VAL A N 2
ATOM 3399 C CA . VAL C 3 23 ? -4.235 -10.233 -1.178 1.00 0.00 35 VAL A CA 2
ATOM 3400 C C . VAL C 3 23 ? -3.278 -11.363 -1.556 1.00 0.00 35 VAL A C 2
ATOM 3401 O O . VAL C 3 23 ? -2.467 -11.233 -2.452 1.00 0.00 35 VAL A O 2
ATOM 3414 N N . HIS C 3 24 ? -3.365 -12.473 -0.878 1.00 0.00 36 HIS A N 2
ATOM 3415 C CA . HIS C 3 24 ? -2.460 -13.612 -1.195 1.00 0.00 36 HIS A CA 2
ATOM 3416 C C . HIS C 3 24 ? -2.744 -14.112 -2.613 1.00 0.00 36 HIS A C 2
ATOM 3417 O O . HIS C 3 24 ? -1.924 -14.764 -3.230 1.00 0.00 36 HIS A O 2
ATOM 3431 N N . TYR C 3 25 ? -3.897 -13.804 -3.137 1.00 0.00 37 TYR A N 2
ATOM 3432 C CA . TYR C 3 25 ? -4.239 -14.248 -4.517 1.00 0.00 37 TYR A CA 2
ATOM 3433 C C . TYR C 3 25 ? -3.248 -13.624 -5.503 1.00 0.00 37 TYR A C 2
ATOM 3434 O O . TYR C 3 25 ? -2.359 -14.277 -6.010 1.00 0.00 37 TYR A O 2
ATOM 3452 N N . ARG C 3 26 ? -3.390 -12.360 -5.773 1.00 0.00 38 ARG A N 2
ATOM 3453 C CA . ARG C 3 26 ? -2.454 -11.685 -6.720 1.00 0.00 38 ARG A CA 2
ATOM 3454 C C . ARG C 3 26 ? -1.010 -11.878 -6.253 1.00 0.00 38 ARG A C 2
ATOM 3455 O O . ARG C 3 26 ? -0.108 -12.044 -7.049 1.00 0.00 38 ARG A O 2
ATOM 3476 N N . ALA C 3 27 ? -0.778 -11.831 -4.973 1.00 0.00 39 ALA A N 2
ATOM 3477 C CA . ALA C 3 27 ? 0.612 -11.984 -4.466 1.00 0.00 39 ALA A CA 2
ATOM 3478 C C . ALA C 3 27 ? 1.254 -13.255 -5.032 1.00 0.00 39 ALA A C 2
ATOM 3479 O O . ALA C 3 27 ? 2.374 -13.236 -5.502 1.00 0.00 39 ALA A O 2
ATOM 3486 N N . ASN C 3 28 ? 0.561 -14.358 -4.984 1.00 0.00 40 ASN A N 2
ATOM 3487 C CA . ASN C 3 28 ? 1.141 -15.621 -5.510 1.00 0.00 40 ASN A CA 2
ATOM 3488 C C . ASN C 3 28 ? 1.144 -15.585 -7.032 1.00 0.00 40 ASN A C 2
ATOM 3489 O O . ASN C 3 28 ? 2.121 -15.919 -7.672 1.00 0.00 40 ASN A O 2
ATOM 3500 N N . VAL C 3 29 ? 0.050 -15.194 -7.618 1.00 0.00 41 VAL A N 2
ATOM 3501 C CA . VAL C 3 29 ? -0.014 -15.150 -9.099 1.00 0.00 41 VAL A CA 2
ATOM 3502 C C . VAL C 3 29 ? 0.978 -14.112 -9.627 1.00 0.00 41 VAL A C 2
ATOM 3503 O O . VAL C 3 29 ? 1.666 -14.335 -10.603 1.00 0.00 41 VAL A O 2
ATOM 3516 N N . GLN C 3 30 ? 1.050 -12.975 -8.993 1.00 0.00 42 GLN A N 2
ATOM 3517 C CA . GLN C 3 30 ? 1.991 -11.911 -9.461 1.00 0.00 42 GLN A CA 2
ATOM 3518 C C . GLN C 3 30 ? 3.367 -12.110 -8.820 1.00 0.00 42 GLN A C 2
ATOM 3519 O O . GLN C 3 30 ? 4.380 -11.748 -9.382 1.00 0.00 42 GLN A O 2
ATOM 3533 N N . GLY C 3 31 ? 3.414 -12.691 -7.653 1.00 0.00 43 GLY A N 2
ATOM 3534 C CA . GLY C 3 31 ? 4.730 -12.920 -6.988 1.00 0.00 43 GLY A CA 2
ATOM 3535 C C . GLY C 3 31 ? 5.224 -11.629 -6.327 1.00 0.00 43 GLY A C 2
ATOM 3536 O O . GLY C 3 31 ? 6.279 -11.122 -6.652 1.00 0.00 43 GLY A O 2
ATOM 3540 N N . TRP C 3 32 ? 4.478 -11.099 -5.397 1.00 0.00 44 TRP A N 2
ATOM 3541 C CA . TRP C 3 32 ? 4.917 -9.850 -4.711 1.00 0.00 44 TRP A CA 2
ATOM 3542 C C . TRP C 3 32 ? 6.145 -10.151 -3.845 1.00 0.00 44 TRP A C 2
ATOM 3543 O O . TRP C 3 32 ? 6.211 -11.167 -3.182 1.00 0.00 44 TRP A O 2
ATOM 3564 N N . THR C 3 33 ? 7.107 -9.265 -3.817 1.00 0.00 45 THR A N 2
ATOM 3565 C CA . THR C 3 33 ? 8.306 -9.500 -2.959 1.00 0.00 45 THR A CA 2
ATOM 3566 C C . THR C 3 33 ? 7.852 -9.335 -1.507 1.00 0.00 45 THR A C 2
ATOM 3567 O O . THR C 3 33 ? 7.417 -8.272 -1.107 1.00 0.00 45 THR A O 2
ATOM 3578 N N . LYS C 3 34 ? 7.885 -10.397 -0.730 1.00 0.00 46 LYS A N 2
ATOM 3579 C CA . LYS C 3 34 ? 7.379 -10.317 0.678 1.00 0.00 46 LYS A CA 2
ATOM 3580 C C . LYS C 3 34 ? 8.482 -10.216 1.729 1.00 0.00 46 LYS A C 2
ATOM 3581 O O . LYS C 3 34 ? 9.455 -10.943 1.726 1.00 0.00 46 LYS A O 2
ATOM 3600 N N . ARG C 3 35 ? 8.253 -9.352 2.678 1.00 0.00 47 ARG A N 2
ATOM 3601 C CA . ARG C 3 35 ? 9.181 -9.192 3.829 1.00 0.00 47 ARG A CA 2
ATOM 3602 C C . ARG C 3 35 ? 8.596 -10.051 4.947 1.00 0.00 47 ARG A C 2
ATOM 3603 O O . ARG C 3 35 ? 7.396 -10.116 5.125 1.00 0.00 47 ARG A O 2
ATOM 3624 N N . LYS C 3 36 ? 9.415 -10.719 5.683 1.00 0.00 48 LYS A N 2
ATOM 3625 C CA . LYS C 3 36 ? 8.887 -11.586 6.774 1.00 0.00 48 LYS A CA 2
ATOM 3626 C C . LYS C 3 36 ? 8.489 -10.732 7.985 1.00 0.00 48 LYS A C 2
ATOM 3627 O O . LYS C 3 36 ? 9.312 -10.082 8.599 1.00 0.00 48 LYS A O 2
ATOM 3646 N N . LYS C 3 37 ? 7.230 -10.746 8.344 1.00 0.00 49 LYS A N 2
ATOM 3647 C CA . LYS C 3 37 ? 6.766 -9.959 9.527 1.00 0.00 49 LYS A CA 2
ATOM 3648 C C . LYS C 3 37 ? 6.708 -10.896 10.737 1.00 0.00 49 LYS A C 2
ATOM 3649 O O . LYS C 3 37 ? 6.431 -12.072 10.604 1.00 0.00 49 LYS A O 2
ATOM 3668 N N . GLU C 3 38 ? 7.000 -10.394 11.915 1.00 0.00 50 GLU A N 2
ATOM 3669 C CA . GLU C 3 38 ? 7.000 -11.263 13.141 1.00 0.00 50 GLU A CA 2
ATOM 3670 C C . GLU C 3 38 ? 6.200 -10.611 14.267 1.00 0.00 50 GLU A C 2
ATOM 3671 O O . GLU C 3 38 ? 5.464 -11.266 14.977 1.00 0.00 50 GLU A O 2
ATOM 3683 N N . GLY C 3 39 ? 6.385 -9.331 14.444 1.00 0.00 51 GLY A N 2
ATOM 3684 C CA . GLY C 3 39 ? 5.688 -8.576 15.538 1.00 0.00 51 GLY A CA 2
ATOM 3685 C C . GLY C 3 39 ? 4.287 -9.140 15.798 1.00 0.00 51 GLY A C 2
ATOM 3686 O O . GLY C 3 39 ? 3.776 -9.070 16.898 1.00 0.00 51 GLY A O 2
ATOM 3690 N N . VAL C 3 40 ? 3.664 -9.700 14.799 1.00 0.00 52 VAL A N 2
ATOM 3691 C CA . VAL C 3 40 ? 2.295 -10.271 14.997 1.00 0.00 52 VAL A CA 2
ATOM 3692 C C . VAL C 3 40 ? 2.407 -11.741 15.421 1.00 0.00 52 VAL A C 2
ATOM 3693 O O . VAL C 3 40 ? 3.002 -12.549 14.737 1.00 0.00 52 VAL A O 2
ATOM 3706 N N . LYS C 3 41 ? 1.826 -12.098 16.538 1.00 0.00 53 LYS A N 2
ATOM 3707 C CA . LYS C 3 41 ? 1.892 -13.520 16.986 1.00 0.00 53 LYS A CA 2
ATOM 3708 C C . LYS C 3 41 ? 1.265 -14.404 15.900 1.00 0.00 53 LYS A C 2
ATOM 3709 O O . LYS C 3 41 ? 0.119 -14.235 15.536 1.00 0.00 53 LYS A O 2
ATOM 3728 N N . GLY C 3 42 ? 2.007 -15.345 15.381 1.00 0.00 54 GLY A N 2
ATOM 3729 C CA . GLY C 3 42 ? 1.453 -16.237 14.318 1.00 0.00 54 GLY A CA 2
ATOM 3730 C C . GLY C 3 42 ? 2.598 -16.767 13.453 1.00 0.00 54 GLY A C 2
ATOM 3731 O O . GLY C 3 42 ? 2.528 -17.851 12.908 1.00 0.00 54 GLY A O 2
ATOM 3735 N N . GLY C 3 43 ? 3.658 -16.015 13.331 1.00 0.00 55 GLY A N 2
ATOM 3736 C CA . GLY C 3 43 ? 4.816 -16.475 12.511 1.00 0.00 55 GLY A CA 2
ATOM 3737 C C . GLY C 3 43 ? 4.460 -16.438 11.022 1.00 0.00 55 GLY A C 2
ATOM 3738 O O . GLY C 3 43 ? 5.293 -16.163 10.183 1.00 0.00 55 GLY A O 2
ATOM 3742 N N . LYS C 3 44 ? 3.231 -16.720 10.684 1.00 0.00 56 LYS A N 2
ATOM 3743 C CA . LYS C 3 44 ? 2.828 -16.707 9.247 1.00 0.00 56 LYS A CA 2
ATOM 3744 C C . LYS C 3 44 ? 2.736 -15.260 8.756 1.00 0.00 56 LYS A C 2
ATOM 3745 O O . LYS C 3 44 ? 2.472 -15.005 7.601 1.00 0.00 56 LYS A O 2
ATOM 3764 N N . ALA C 3 45 ? 2.929 -14.314 9.632 1.00 0.00 57 ALA A N 2
ATOM 3765 C CA . ALA C 3 45 ? 2.824 -12.882 9.230 1.00 0.00 57 ALA A CA 2
ATOM 3766 C C . ALA C 3 45 ? 3.902 -12.507 8.203 1.00 0.00 57 ALA A C 2
ATOM 3767 O O . ALA C 3 45 ? 5.084 -12.649 8.443 1.00 0.00 57 ALA A O 2
ATOM 3774 N N . VAL C 3 46 ? 3.488 -11.998 7.068 1.00 0.00 58 VAL A N 2
ATOM 3775 C CA . VAL C 3 46 ? 4.466 -11.568 6.016 1.00 0.00 58 VAL A CA 2
ATOM 3776 C C . VAL C 3 46 ? 3.908 -10.339 5.293 1.00 0.00 58 VAL A C 2
ATOM 3777 O O . VAL C 3 46 ? 2.757 -10.309 4.903 1.00 0.00 58 VAL A O 2
ATOM 3790 N N . GLU C 3 47 ? 4.712 -9.326 5.104 1.00 0.00 59 GLU A N 2
ATOM 3791 C CA . GLU C 3 47 ? 4.220 -8.093 4.394 1.00 0.00 59 GLU A CA 2
ATOM 3792 C C . GLU C 3 47 ? 4.545 -8.210 2.905 1.00 0.00 59 GLU A C 2
ATOM 3793 O O . GLU C 3 47 ? 5.177 -9.155 2.479 1.00 0.00 59 GLU A O 2
ATOM 3805 N N . TYR C 3 48 ? 4.130 -7.247 2.103 1.00 0.00 60 TYR A N 2
ATOM 3806 C CA . TYR C 3 48 ? 4.436 -7.302 0.638 1.00 0.00 60 TYR A CA 2
ATOM 3807 C C . TYR C 3 48 ? 5.013 -5.966 0.176 1.00 0.00 60 TYR A C 2
ATOM 3808 O O . TYR C 3 48 ? 4.638 -4.913 0.651 1.00 0.00 60 TYR A O 2
ATOM 3826 N N . ASP C 3 49 ? 5.948 -6.012 -0.734 1.00 0.00 61 ASP A N 2
ATOM 3827 C CA . ASP C 3 49 ? 6.589 -4.758 -1.219 1.00 0.00 61 ASP A CA 2
ATOM 3828 C C . ASP C 3 49 ? 5.692 -4.032 -2.227 1.00 0.00 61 ASP A C 2
ATOM 3829 O O . ASP C 3 49 ? 5.444 -4.511 -3.314 1.00 0.00 61 ASP A O 2
ATOM 3838 N N . VAL C 3 50 ? 5.220 -2.863 -1.872 1.00 0.00 62 VAL A N 2
ATOM 3839 C CA . VAL C 3 50 ? 4.356 -2.084 -2.801 1.00 0.00 62 VAL A CA 2
ATOM 3840 C C . VAL C 3 50 ? 5.177 -1.679 -4.026 1.00 0.00 62 VAL A C 2
ATOM 3841 O O . VAL C 3 50 ? 4.644 -1.440 -5.091 1.00 0.00 62 VAL A O 2
ATOM 3854 N N . MET C 3 51 ? 6.472 -1.593 -3.884 1.00 0.00 63 MET A N 2
ATOM 3855 C CA . MET C 3 51 ? 7.316 -1.194 -5.046 1.00 0.00 63 MET A CA 2
ATOM 3856 C C . MET C 3 51 ? 7.320 -2.333 -6.065 1.00 0.00 63 MET A C 2
ATOM 3857 O O . MET C 3 51 ? 7.910 -2.230 -7.121 1.00 0.00 63 MET A O 2
ATOM 3871 N N . SER C 3 52 ? 6.638 -3.409 -5.761 1.00 0.00 64 SER A N 2
ATOM 3872 C CA . SER C 3 52 ? 6.564 -4.561 -6.707 1.00 0.00 64 SER A CA 2
ATOM 3873 C C . SER C 3 52 ? 5.160 -4.594 -7.313 1.00 0.00 64 SER A C 2
ATOM 3874 O O . SER C 3 52 ? 4.887 -5.339 -8.234 1.00 0.00 64 SER A O 2
ATOM 3882 N N . MET C 3 53 ? 4.264 -3.796 -6.794 1.00 0.00 65 MET A N 2
ATOM 3883 C CA . MET C 3 53 ? 2.877 -3.776 -7.316 1.00 0.00 65 MET A CA 2
ATOM 3884 C C . MET C 3 53 ? 2.856 -3.152 -8.720 1.00 0.00 65 MET A C 2
ATOM 3885 O O . MET C 3 53 ? 3.681 -2.319 -9.034 1.00 0.00 65 MET A O 2
ATOM 3899 N N . PRO C 3 54 ? 1.908 -3.518 -9.554 1.00 0.00 66 PRO A N 2
ATOM 3900 C CA . PRO C 3 54 ? 1.798 -2.935 -10.920 1.00 0.00 66 PRO A CA 2
ATOM 3901 C C . PRO C 3 54 ? 2.039 -1.417 -10.900 1.00 0.00 66 PRO A C 2
ATOM 3902 O O . PRO C 3 54 ? 1.683 -0.740 -9.956 1.00 0.00 66 PRO A O 2
ATOM 3913 N N . THR C 3 55 ? 2.642 -0.882 -11.925 1.00 0.00 67 THR A N 2
ATOM 3914 C CA . THR C 3 55 ? 2.906 0.588 -11.954 1.00 0.00 67 THR A CA 2
ATOM 3915 C C . THR C 3 55 ? 1.645 1.349 -11.539 1.00 0.00 67 THR A C 2
ATOM 3916 O O . THR C 3 55 ? 1.637 2.085 -10.571 1.00 0.00 67 THR A O 2
ATOM 3927 N N . LYS C 3 56 ? 0.580 1.176 -12.263 1.00 0.00 68 LYS A N 2
ATOM 3928 C CA . LYS C 3 56 ? -0.681 1.884 -11.913 1.00 0.00 68 LYS A CA 2
ATOM 3929 C C . LYS C 3 56 ? -1.006 1.640 -10.439 1.00 0.00 68 LYS A C 2
ATOM 3930 O O . LYS C 3 56 ? -1.373 2.545 -9.716 1.00 0.00 68 LYS A O 2
ATOM 3949 N N . GLU C 3 57 ? -0.888 0.421 -9.992 1.00 0.00 69 GLU A N 2
ATOM 3950 C CA . GLU C 3 57 ? -1.208 0.120 -8.569 1.00 0.00 69 GLU A CA 2
ATOM 3951 C C . GLU C 3 57 ? -0.285 0.924 -7.643 1.00 0.00 69 GLU A C 2
ATOM 3952 O O . GLU C 3 57 ? -0.697 1.389 -6.599 1.00 0.00 69 GLU A O 2
ATOM 3964 N N . ARG C 3 58 ? 0.959 1.080 -8.001 1.00 0.00 70 ARG A N 2
ATOM 3965 C CA . ARG C 3 58 ? 1.887 1.840 -7.116 1.00 0.00 70 ARG A CA 2
ATOM 3966 C C . ARG C 3 58 ? 1.260 3.184 -6.759 1.00 0.00 70 ARG A C 2
ATOM 3967 O O . ARG C 3 58 ? 0.981 3.462 -5.612 1.00 0.00 70 ARG A O 2
ATOM 3988 N N . GLU C 3 59 ? 1.033 4.016 -7.736 1.00 0.00 71 GLU A N 2
ATOM 3989 C CA . GLU C 3 59 ? 0.424 5.344 -7.454 1.00 0.00 71 GLU A CA 2
ATOM 3990 C C . GLU C 3 59 ? -0.907 5.127 -6.767 1.00 0.00 71 GLU A C 2
ATOM 3991 O O . GLU C 3 59 ? -1.331 5.908 -5.941 1.00 0.00 71 GLU A O 2
ATOM 4003 N N . GLN C 3 60 ? -1.564 4.057 -7.088 1.00 0.00 72 GLN A N 2
ATOM 4004 C CA . GLN C 3 60 ? -2.859 3.783 -6.438 1.00 0.00 72 GLN A CA 2
ATOM 4005 C C . GLN C 3 60 ? -2.605 3.531 -4.950 1.00 0.00 72 GLN A C 2
ATOM 4006 O O . GLN C 3 60 ? -3.195 4.150 -4.087 1.00 0.00 72 GLN A O 2
ATOM 4020 N N . VAL C 3 61 ? -1.721 2.621 -4.660 1.00 0.00 73 VAL A N 2
ATOM 4021 C CA . VAL C 3 61 ? -1.397 2.300 -3.242 1.00 0.00 73 VAL A CA 2
ATOM 4022 C C . VAL C 3 61 ? -0.616 3.464 -2.618 1.00 0.00 73 VAL A C 2
ATOM 4023 O O . VAL C 3 61 ? -0.968 3.962 -1.567 1.00 0.00 73 VAL A O 2
ATOM 4036 N N . ILE C 3 62 ? 0.439 3.907 -3.255 1.00 0.00 74 ILE A N 2
ATOM 4037 C CA . ILE C 3 62 ? 1.229 5.041 -2.690 1.00 0.00 74 ILE A CA 2
ATOM 4038 C C . ILE C 3 62 ? 0.271 6.186 -2.393 1.00 0.00 74 ILE A C 2
ATOM 4039 O O . ILE C 3 62 ? 0.486 6.976 -1.495 1.00 0.00 74 ILE A O 2
ATOM 4055 N N . ALA C 3 63 ? -0.796 6.270 -3.126 1.00 0.00 75 ALA A N 2
ATOM 4056 C CA . ALA C 3 63 ? -1.778 7.352 -2.865 1.00 0.00 75 ALA A CA 2
ATOM 4057 C C . ALA C 3 63 ? -2.684 6.928 -1.710 1.00 0.00 75 ALA A C 2
ATOM 4058 O O . ALA C 3 63 ? -3.022 7.724 -0.856 1.00 0.00 75 ALA A O 2
ATOM 4065 N N . HIS C 3 64 ? -3.065 5.678 -1.652 1.00 0.00 76 HIS A N 2
ATOM 4066 C CA . HIS C 3 64 ? -3.920 5.230 -0.528 1.00 0.00 76 HIS A CA 2
ATOM 4067 C C . HIS C 3 64 ? -3.099 5.367 0.744 1.00 0.00 76 HIS A C 2
ATOM 4068 O O . HIS C 3 64 ? -3.596 5.737 1.789 1.00 0.00 76 HIS A O 2
ATOM 4082 N N . LEU C 3 65 ? -1.827 5.089 0.651 1.00 0.00 77 LEU A N 2
ATOM 4083 C CA . LEU C 3 65 ? -0.953 5.222 1.839 1.00 0.00 77 LEU A CA 2
ATOM 4084 C C . LEU C 3 65 ? -0.767 6.708 2.123 1.00 0.00 77 LEU A C 2
ATOM 4085 O O . LEU C 3 65 ? -0.844 7.153 3.251 1.00 0.00 77 LEU A O 2
ATOM 4101 N N . GLY C 3 66 ? -0.541 7.483 1.091 1.00 0.00 78 GLY A N 2
ATOM 4102 C CA . GLY C 3 66 ? -0.368 8.961 1.267 1.00 0.00 78 GLY A CA 2
ATOM 4103 C C . GLY C 3 66 ? 1.103 9.341 1.103 1.00 0.00 78 GLY A C 2
ATOM 4104 O O . GLY C 3 66 ? 1.544 10.364 1.586 1.00 0.00 78 GLY A O 2
ATOM 4108 N N . LEU C 3 67 ? 1.866 8.536 0.416 1.00 0.00 79 LEU A N 2
ATOM 4109 C CA . LEU C 3 67 ? 3.314 8.872 0.215 1.00 0.00 79 LEU A CA 2
ATOM 4110 C C . LEU C 3 67 ? 3.450 9.636 -1.097 1.00 0.00 79 LEU A C 2
ATOM 4111 O O . LEU C 3 67 ? 4.413 10.336 -1.334 1.00 0.00 79 LEU A O 2
ATOM 4127 N N . SER C 3 68 ? 2.475 9.500 -1.947 1.00 0.00 80 SER A N 2
ATOM 4128 C CA . SER C 3 68 ? 2.507 10.210 -3.261 1.00 0.00 80 SER A CA 2
ATOM 4129 C C . SER C 3 68 ? 2.932 11.667 -3.051 1.00 0.00 80 SER A C 2
ATOM 4130 O O . SER C 3 68 ? 2.728 12.237 -1.998 1.00 0.00 80 SER A O 2
ATOM 4138 N N . THR C 3 69 ? 3.519 12.274 -4.047 1.00 0.00 81 THR A N 2
ATOM 4139 C CA . THR C 3 69 ? 3.954 13.693 -3.906 1.00 0.00 81 THR A CA 2
ATOM 4140 C C . THR C 3 69 ? 4.154 14.305 -5.295 1.00 0.00 81 THR A C 2
ATOM 4141 O O . THR C 3 69 ? 4.778 15.352 -5.376 1.00 0.00 81 THR A O 2
ATOM 5171 N N . LYS C 3 1 ? 15.015 3.044 -0.476 1.00 0.00 13 LYS A N 3
ATOM 5172 C CA . LYS C 3 1 ? 14.750 1.814 0.319 1.00 0.00 13 LYS A CA 3
ATOM 5173 C C . LYS C 3 1 ? 13.448 1.164 -0.170 1.00 0.00 13 LYS A C 3
ATOM 5174 O O . LYS C 3 1 ? 13.213 1.055 -1.356 1.00 0.00 13 LYS A O 3
ATOM 5195 N N . SER C 3 2 ? 12.602 0.728 0.725 1.00 0.00 14 SER A N 3
ATOM 5196 C CA . SER C 3 2 ? 11.330 0.090 0.293 1.00 0.00 14 SER A CA 3
ATOM 5197 C C . SER C 3 2 ? 10.329 0.110 1.444 1.00 0.00 14 SER A C 3
ATOM 5198 O O . SER C 3 2 ? 10.616 0.585 2.524 1.00 0.00 14 SER A O 3
ATOM 5206 N N . ILE C 3 3 ? 9.155 -0.416 1.220 1.00 0.00 15 ILE A N 3
ATOM 5207 C CA . ILE C 3 3 ? 8.118 -0.448 2.297 1.00 0.00 15 ILE A CA 3
ATOM 5208 C C . ILE C 3 3 ? 7.388 -1.778 2.224 1.00 0.00 15 ILE A C 3
ATOM 5209 O O . ILE C 3 3 ? 7.452 -2.481 1.239 1.00 0.00 15 ILE A O 3
ATOM 5225 N N . TRP C 3 4 ? 6.710 -2.132 3.274 1.00 0.00 16 TRP A N 3
ATOM 5226 C CA . TRP C 3 4 ? 5.972 -3.433 3.300 1.00 0.00 16 TRP A CA 3
ATOM 5227 C C . TRP C 3 4 ? 4.686 -3.274 4.112 1.00 0.00 16 TRP A C 3
ATOM 5228 O O . TRP C 3 4 ? 4.589 -2.433 4.983 1.00 0.00 16 TRP A O 3
ATOM 5249 N N . CYS C 3 5 ? 3.693 -4.074 3.824 1.00 0.00 17 CYS A N 3
ATOM 5250 C CA . CYS C 3 5 ? 2.401 -3.971 4.567 1.00 0.00 17 CYS A CA 3
ATOM 5251 C C . CYS C 3 5 ? 1.759 -5.346 4.705 1.00 0.00 17 CYS A C 3
ATOM 5252 O O . CYS C 3 5 ? 1.983 -6.236 3.909 1.00 0.00 17 CYS A O 3
ATOM 5260 N N . SER C 3 6 ? 0.945 -5.514 5.706 1.00 0.00 18 SER A N 3
ATOM 5261 C CA . SER C 3 6 ? 0.256 -6.820 5.906 1.00 0.00 18 SER A CA 3
ATOM 5262 C C . SER C 3 6 ? -0.961 -6.882 4.970 1.00 0.00 18 SER A C 3
ATOM 5263 O O . SER C 3 6 ? -1.555 -5.866 4.671 1.00 0.00 18 SER A O 3
ATOM 5271 N N . PRO C 3 7 ? -1.348 -8.051 4.511 1.00 0.00 19 PRO A N 3
ATOM 5272 C CA . PRO C 3 7 ? -2.526 -8.191 3.609 1.00 0.00 19 PRO A CA 3
ATOM 5273 C C . PRO C 3 7 ? -3.696 -7.297 4.043 1.00 0.00 19 PRO A C 3
ATOM 5274 O O . PRO C 3 7 ? -4.335 -6.650 3.236 1.00 0.00 19 PRO A O 3
ATOM 5285 N N . GLN C 3 8 ? -3.987 -7.281 5.313 1.00 0.00 20 GLN A N 3
ATOM 5286 C CA . GLN C 3 8 ? -5.123 -6.458 5.821 1.00 0.00 20 GLN A CA 3
ATOM 5287 C C . GLN C 3 8 ? -4.932 -4.983 5.453 1.00 0.00 20 GLN A C 3
ATOM 5288 O O . GLN C 3 8 ? -5.888 -4.277 5.193 1.00 0.00 20 GLN A O 3
ATOM 5302 N N . GLU C 3 9 ? -3.720 -4.504 5.420 1.00 0.00 21 GLU A N 3
ATOM 5303 C CA . GLU C 3 9 ? -3.506 -3.077 5.066 1.00 0.00 21 GLU A CA 3
ATOM 5304 C C . GLU C 3 9 ? -3.666 -2.922 3.558 1.00 0.00 21 GLU A C 3
ATOM 5305 O O . GLU C 3 9 ? -4.202 -1.945 3.073 1.00 0.00 21 GLU A O 3
ATOM 5317 N N . ILE C 3 10 ? -3.209 -3.885 2.814 1.00 0.00 22 ILE A N 3
ATOM 5318 C CA . ILE C 3 10 ? -3.334 -3.806 1.339 1.00 0.00 22 ILE A CA 3
ATOM 5319 C C . ILE C 3 10 ? -4.775 -4.106 0.918 1.00 0.00 22 ILE A C 3
ATOM 5320 O O . ILE C 3 10 ? -5.420 -3.309 0.272 1.00 0.00 22 ILE A O 3
ATOM 5336 N N . MET C 3 11 ? -5.290 -5.246 1.282 1.00 0.00 23 MET A N 3
ATOM 5337 C CA . MET C 3 11 ? -6.691 -5.581 0.895 1.00 0.00 23 MET A CA 3
ATOM 5338 C C . MET C 3 11 ? -7.595 -4.398 1.249 1.00 0.00 23 MET A C 3
ATOM 5339 O O . MET C 3 11 ? -8.628 -4.178 0.648 1.00 0.00 23 MET A O 3
ATOM 5353 N N . ALA C 3 12 ? -7.193 -3.639 2.224 1.00 0.00 24 ALA A N 3
ATOM 5354 C CA . ALA C 3 12 ? -7.998 -2.458 2.639 1.00 0.00 24 ALA A CA 3
ATOM 5355 C C . ALA C 3 12 ? -7.700 -1.271 1.720 1.00 0.00 24 ALA A C 3
ATOM 5356 O O . ALA C 3 12 ? -8.418 -0.290 1.715 1.00 0.00 24 ALA A O 3
ATOM 5363 N N . ALA C 3 13 ? -6.648 -1.338 0.943 1.00 0.00 25 ALA A N 3
ATOM 5364 C CA . ALA C 3 13 ? -6.325 -0.196 0.040 1.00 0.00 25 ALA A CA 3
ATOM 5365 C C . ALA C 3 13 ? -7.185 -0.298 -1.223 1.00 0.00 25 ALA A C 3
ATOM 5366 O O . ALA C 3 13 ? -7.519 -1.375 -1.668 1.00 0.00 25 ALA A O 3
ATOM 5373 N N . ASP C 3 14 ? -7.543 0.809 -1.807 1.00 0.00 26 ASP A N 3
ATOM 5374 C CA . ASP C 3 14 ? -8.373 0.751 -3.041 1.00 0.00 26 ASP A CA 3
ATOM 5375 C C . ASP C 3 14 ? -7.582 0.050 -4.152 1.00 0.00 26 ASP A C 3
ATOM 5376 O O . ASP C 3 14 ? -6.370 -0.023 -4.112 1.00 0.00 26 ASP A O 3
ATOM 5385 N N . GLY C 3 15 ? -8.259 -0.471 -5.139 1.00 0.00 27 GLY A N 3
ATOM 5386 C CA . GLY C 3 15 ? -7.544 -1.168 -6.250 1.00 0.00 27 GLY A CA 3
ATOM 5387 C C . GLY C 3 15 ? -7.170 -2.587 -5.819 1.00 0.00 27 GLY A C 3
ATOM 5388 O O . GLY C 3 15 ? -6.831 -3.421 -6.635 1.00 0.00 27 GLY A O 3
ATOM 5392 N N . MET C 3 16 ? -7.211 -2.868 -4.541 1.00 0.00 28 MET A N 3
ATOM 5393 C CA . MET C 3 16 ? -6.836 -4.235 -4.063 1.00 0.00 28 MET A CA 3
ATOM 5394 C C . MET C 3 16 ? -8.083 -5.132 -3.971 1.00 0.00 28 MET A C 3
ATOM 5395 O O . MET C 3 16 ? -9.172 -4.656 -3.718 1.00 0.00 28 MET A O 3
ATOM 5409 N N . PRO C 3 17 ? -7.928 -6.426 -4.165 1.00 0.00 29 PRO A N 3
ATOM 5410 C CA . PRO C 3 17 ? -9.060 -7.393 -4.090 1.00 0.00 29 PRO A CA 3
ATOM 5411 C C . PRO C 3 17 ? -10.072 -7.037 -2.995 1.00 0.00 29 PRO A C 3
ATOM 5412 O O . PRO C 3 17 ? -11.225 -6.764 -3.267 1.00 0.00 29 PRO A O 3
ATOM 5423 N N . GLY C 3 18 ? -9.644 -7.050 -1.755 1.00 0.00 30 GLY A N 3
ATOM 5424 C CA . GLY C 3 18 ? -10.565 -6.727 -0.617 1.00 0.00 30 GLY A CA 3
ATOM 5425 C C . GLY C 3 18 ? -10.735 -7.974 0.253 1.00 0.00 30 GLY A C 3
ATOM 5426 O O . GLY C 3 18 ? -11.674 -8.090 1.016 1.00 0.00 30 GLY A O 3
ATOM 5430 N N . SER C 3 19 ? -9.830 -8.910 0.142 1.00 0.00 31 SER A N 3
ATOM 5431 C CA . SER C 3 19 ? -9.921 -10.162 0.953 1.00 0.00 31 SER A CA 3
ATOM 5432 C C . SER C 3 19 ? -8.510 -10.629 1.311 1.00 0.00 31 SER A C 3
ATOM 5433 O O . SER C 3 19 ? -7.596 -10.521 0.518 1.00 0.00 31 SER A O 3
ATOM 5441 N N . VAL C 3 20 ? -8.318 -11.151 2.494 1.00 0.00 32 VAL A N 3
ATOM 5442 C CA . VAL C 3 20 ? -6.956 -11.620 2.873 1.00 0.00 32 VAL A CA 3
ATOM 5443 C C . VAL C 3 20 ? -6.451 -12.582 1.796 1.00 0.00 32 VAL A C 3
ATOM 5444 O O . VAL C 3 20 ? -5.347 -12.455 1.300 1.00 0.00 32 VAL A O 3
ATOM 5457 N N . ALA C 3 21 ? -7.252 -13.540 1.419 1.00 0.00 33 ALA A N 3
ATOM 5458 C CA . ALA C 3 21 ? -6.811 -14.492 0.364 1.00 0.00 33 ALA A CA 3
ATOM 5459 C C . ALA C 3 21 ? -6.752 -13.749 -0.968 1.00 0.00 33 ALA A C 3
ATOM 5460 O O . ALA C 3 21 ? -5.884 -13.982 -1.786 1.00 0.00 33 ALA A O 3
ATOM 5467 N N . GLY C 3 22 ? -7.667 -12.841 -1.186 1.00 0.00 34 GLY A N 3
ATOM 5468 C CA . GLY C 3 22 ? -7.657 -12.067 -2.457 1.00 0.00 34 GLY A CA 3
ATOM 5469 C C . GLY C 3 22 ? -6.263 -11.476 -2.655 1.00 0.00 34 GLY A C 3
ATOM 5470 O O . GLY C 3 22 ? -5.741 -11.438 -3.750 1.00 0.00 34 GLY A O 3
ATOM 5474 N N . VAL C 3 23 ? -5.649 -11.029 -1.596 1.00 0.00 35 VAL A N 3
ATOM 5475 C CA . VAL C 3 23 ? -4.284 -10.455 -1.716 1.00 0.00 35 VAL A CA 3
ATOM 5476 C C . VAL C 3 23 ? -3.340 -11.545 -2.228 1.00 0.00 35 VAL A C 3
ATOM 5477 O O . VAL C 3 23 ? -2.678 -11.381 -3.232 1.00 0.00 35 VAL A O 3
ATOM 5490 N N . HIS C 3 24 ? -3.276 -12.658 -1.551 1.00 0.00 36 HIS A N 3
ATOM 5491 C CA . HIS C 3 24 ? -2.374 -13.752 -2.008 1.00 0.00 36 HIS A CA 3
ATOM 5492 C C . HIS C 3 24 ? -2.672 -14.080 -3.471 1.00 0.00 36 HIS A C 3
ATOM 5493 O O . HIS C 3 24 ? -1.806 -14.495 -4.214 1.00 0.00 36 HIS A O 3
ATOM 5507 N N . TYR C 3 25 ? -3.892 -13.891 -3.888 1.00 0.00 37 TYR A N 3
ATOM 5508 C CA . TYR C 3 25 ? -4.262 -14.180 -5.301 1.00 0.00 37 TYR A CA 3
ATOM 5509 C C . TYR C 3 25 ? -3.395 -13.317 -6.230 1.00 0.00 37 TYR A C 3
ATOM 5510 O O . TYR C 3 25 ? -2.454 -13.786 -6.835 1.00 0.00 37 TYR A O 3
ATOM 5528 N N . ARG C 3 26 ? -3.704 -12.057 -6.333 1.00 0.00 38 ARG A N 3
ATOM 5529 C CA . ARG C 3 26 ? -2.907 -11.145 -7.204 1.00 0.00 38 ARG A CA 3
ATOM 5530 C C . ARG C 3 26 ? -1.421 -11.231 -6.835 1.00 0.00 38 ARG A C 3
ATOM 5531 O O . ARG C 3 26 ? -0.556 -11.097 -7.678 1.00 0.00 38 ARG A O 3
ATOM 5552 N N . ALA C 3 27 ? -1.114 -11.444 -5.585 1.00 0.00 39 ALA A N 3
ATOM 5553 C CA . ALA C 3 27 ? 0.318 -11.526 -5.171 1.00 0.00 39 ALA A CA 3
ATOM 5554 C C . ALA C 3 27 ? 1.053 -12.628 -5.946 1.00 0.00 39 ALA A C 3
ATOM 5555 O O . ALA C 3 27 ? 2.106 -12.403 -6.508 1.00 0.00 39 ALA A O 3
ATOM 5562 N N . ASN C 3 28 ? 0.519 -13.819 -5.964 1.00 0.00 40 ASN A N 3
ATOM 5563 C CA . ASN C 3 28 ? 1.201 -14.929 -6.684 1.00 0.00 40 ASN A CA 3
ATOM 5564 C C . ASN C 3 28 ? 1.062 -14.737 -8.188 1.00 0.00 40 ASN A C 3
ATOM 5565 O O . ASN C 3 28 ? 1.989 -14.954 -8.943 1.00 0.00 40 ASN A O 3
ATOM 5576 N N . VAL C 3 29 ? -0.096 -14.346 -8.631 1.00 0.00 41 VAL A N 3
ATOM 5577 C CA . VAL C 3 29 ? -0.296 -14.158 -10.086 1.00 0.00 41 VAL A CA 3
ATOM 5578 C C . VAL C 3 29 ? 0.668 -13.089 -10.600 1.00 0.00 41 VAL A C 3
ATOM 5579 O O . VAL C 3 29 ? 1.247 -13.218 -11.660 1.00 0.00 41 VAL A O 3
ATOM 5592 N N . GLN C 3 30 ? 0.840 -12.034 -9.856 1.00 0.00 42 GLN A N 3
ATOM 5593 C CA . GLN C 3 30 ? 1.764 -10.946 -10.296 1.00 0.00 42 GLN A CA 3
ATOM 5594 C C . GLN C 3 30 ? 3.186 -11.247 -9.817 1.00 0.00 42 GLN A C 3
ATOM 5595 O O . GLN C 3 30 ? 4.150 -11.013 -10.519 1.00 0.00 42 GLN A O 3
ATOM 5609 N N . GLY C 3 31 ? 3.326 -11.763 -8.624 1.00 0.00 43 GLY A N 3
ATOM 5610 C CA . GLY C 3 31 ? 4.688 -12.079 -8.090 1.00 0.00 43 GLY A CA 3
ATOM 5611 C C . GLY C 3 31 ? 5.173 -10.921 -7.216 1.00 0.00 43 GLY A C 3
ATOM 5612 O O . GLY C 3 31 ? 6.248 -10.389 -7.410 1.00 0.00 43 GLY A O 3
ATOM 5616 N N . TRP C 3 32 ? 4.384 -10.524 -6.255 1.00 0.00 44 TRP A N 3
ATOM 5617 C CA . TRP C 3 32 ? 4.787 -9.398 -5.364 1.00 0.00 44 TRP A CA 3
ATOM 5618 C C . TRP C 3 32 ? 5.993 -9.799 -4.514 1.00 0.00 44 TRP A C 3
ATOM 5619 O O . TRP C 3 32 ? 6.113 -10.933 -4.093 1.00 0.00 44 TRP A O 3
ATOM 5640 N N . THR C 3 33 ? 6.856 -8.869 -4.201 1.00 0.00 45 THR A N 3
ATOM 5641 C CA . THR C 3 33 ? 8.002 -9.208 -3.315 1.00 0.00 45 THR A CA 3
ATOM 5642 C C . THR C 3 33 ? 7.433 -9.322 -1.908 1.00 0.00 45 THR A C 3
ATOM 5643 O O . THR C 3 33 ? 6.569 -8.551 -1.539 1.00 0.00 45 THR A O 3
ATOM 5654 N N . LYS C 3 34 ? 7.866 -10.279 -1.121 1.00 0.00 46 LYS A N 3
ATOM 5655 C CA . LYS C 3 34 ? 7.286 -10.421 0.253 1.00 0.00 46 LYS A CA 3
ATOM 5656 C C . LYS C 3 34 ? 8.373 -10.588 1.304 1.00 0.00 46 LYS A C 3
ATOM 5657 O O . LYS C 3 34 ? 9.302 -11.361 1.173 1.00 0.00 46 LYS A O 3
ATOM 5676 N N . ARG C 3 35 ? 8.223 -9.859 2.365 1.00 0.00 47 ARG A N 3
ATOM 5677 C CA . ARG C 3 35 ? 9.185 -9.924 3.497 1.00 0.00 47 ARG A CA 3
ATOM 5678 C C . ARG C 3 35 ? 8.594 -10.848 4.557 1.00 0.00 47 ARG A C 3
ATOM 5679 O O . ARG C 3 35 ? 7.533 -10.602 5.094 1.00 0.00 47 ARG A O 3
ATOM 5700 N N . LYS C 3 36 ? 9.272 -11.909 4.849 1.00 0.00 48 LYS A N 3
ATOM 5701 C CA . LYS C 3 36 ? 8.757 -12.867 5.865 1.00 0.00 48 LYS A CA 3
ATOM 5702 C C . LYS C 3 36 ? 8.885 -12.241 7.257 1.00 0.00 48 LYS A C 3
ATOM 5703 O O . LYS C 3 36 ? 9.961 -12.173 7.819 1.00 0.00 48 LYS A O 3
ATOM 5722 N N . LYS C 3 37 ? 7.800 -11.780 7.820 1.00 0.00 49 LYS A N 3
ATOM 5723 C CA . LYS C 3 37 ? 7.878 -11.162 9.175 1.00 0.00 49 LYS A CA 3
ATOM 5724 C C . LYS C 3 37 ? 7.949 -12.274 10.230 1.00 0.00 49 LYS A C 3
ATOM 5725 O O . LYS C 3 37 ? 7.520 -13.388 9.999 1.00 0.00 49 LYS A O 3
ATOM 5744 N N . GLU C 3 38 ? 8.498 -11.979 11.386 1.00 0.00 50 GLU A N 3
ATOM 5745 C CA . GLU C 3 38 ? 8.615 -13.011 12.468 1.00 0.00 50 GLU A CA 3
ATOM 5746 C C . GLU C 3 38 ? 8.103 -12.443 13.801 1.00 0.00 50 GLU A C 3
ATOM 5747 O O . GLU C 3 38 ? 7.201 -12.979 14.415 1.00 0.00 50 GLU A O 3
ATOM 5759 N N . GLY C 3 39 ? 8.698 -11.374 14.257 1.00 0.00 51 GLY A N 3
ATOM 5760 C CA . GLY C 3 39 ? 8.292 -10.761 15.559 1.00 0.00 51 GLY A CA 3
ATOM 5761 C C . GLY C 3 39 ? 6.769 -10.711 15.698 1.00 0.00 51 GLY A C 3
ATOM 5762 O O . GLY C 3 39 ? 6.247 -10.524 16.779 1.00 0.00 51 GLY A O 3
ATOM 5766 N N . VAL C 3 40 ? 6.045 -10.860 14.624 1.00 0.00 52 VAL A N 3
ATOM 5767 C CA . VAL C 3 40 ? 4.555 -10.802 14.719 1.00 0.00 52 VAL A CA 3
ATOM 5768 C C . VAL C 3 40 ? 3.998 -12.191 15.034 1.00 0.00 52 VAL A C 3
ATOM 5769 O O . VAL C 3 40 ? 4.474 -13.192 14.536 1.00 0.00 52 VAL A O 3
ATOM 5782 N N . LYS C 3 41 ? 2.989 -12.259 15.859 1.00 0.00 53 LYS A N 3
ATOM 5783 C CA . LYS C 3 41 ? 2.400 -13.581 16.208 1.00 0.00 53 LYS A CA 3
ATOM 5784 C C . LYS C 3 41 ? 2.033 -14.333 14.930 1.00 0.00 53 LYS A C 3
ATOM 5785 O O . LYS C 3 41 ? 2.037 -13.783 13.846 1.00 0.00 53 LYS A O 3
ATOM 5804 N N . GLY C 3 42 ? 1.694 -15.586 15.058 1.00 0.00 54 GLY A N 3
ATOM 5805 C CA . GLY C 3 42 ? 1.297 -16.385 13.864 1.00 0.00 54 GLY A CA 3
ATOM 5806 C C . GLY C 3 42 ? 2.531 -16.958 13.163 1.00 0.00 54 GLY A C 3
ATOM 5807 O O . GLY C 3 42 ? 2.472 -18.005 12.551 1.00 0.00 54 GLY A O 3
ATOM 5811 N N . GLY C 3 43 ? 3.649 -16.291 13.245 1.00 0.00 55 GLY A N 3
ATOM 5812 C CA . GLY C 3 43 ? 4.876 -16.816 12.575 1.00 0.00 55 GLY A CA 3
ATOM 5813 C C . GLY C 3 43 ? 4.698 -16.756 11.055 1.00 0.00 55 GLY A C 3
ATOM 5814 O O . GLY C 3 43 ? 5.585 -16.350 10.331 1.00 0.00 55 GLY A O 3
ATOM 5818 N N . LYS C 3 44 ? 3.554 -17.156 10.571 1.00 0.00 56 LYS A N 3
ATOM 5819 C CA . LYS C 3 44 ? 3.303 -17.126 9.099 1.00 0.00 56 LYS A CA 3
ATOM 5820 C C . LYS C 3 44 ? 3.325 -15.672 8.618 1.00 0.00 56 LYS A C 3
ATOM 5821 O O . LYS C 3 44 ? 3.072 -15.381 7.466 1.00 0.00 56 LYS A O 3
ATOM 5840 N N . ALA C 3 45 ? 3.605 -14.757 9.503 1.00 0.00 57 ALA A N 3
ATOM 5841 C CA . ALA C 3 45 ? 3.625 -13.313 9.130 1.00 0.00 57 ALA A CA 3
ATOM 5842 C C . ALA C 3 45 ? 4.418 -13.088 7.835 1.00 0.00 57 ALA A C 3
ATOM 5843 O O . ALA C 3 45 ? 5.625 -13.227 7.795 1.00 0.00 57 ALA A O 3
ATOM 5850 N N . VAL C 3 46 ? 3.735 -12.721 6.777 1.00 0.00 58 VAL A N 3
ATOM 5851 C CA . VAL C 3 46 ? 4.409 -12.453 5.466 1.00 0.00 58 VAL A CA 3
ATOM 5852 C C . VAL C 3 46 ? 3.824 -11.164 4.882 1.00 0.00 58 VAL A C 3
ATOM 5853 O O . VAL C 3 46 ? 2.676 -11.124 4.482 1.00 0.00 58 VAL A O 3
ATOM 5866 N N . GLU C 3 47 ? 4.590 -10.106 4.835 1.00 0.00 59 GLU A N 3
ATOM 5867 C CA . GLU C 3 47 ? 4.051 -8.819 4.281 1.00 0.00 59 GLU A CA 3
ATOM 5868 C C . GLU C 3 47 ? 4.405 -8.707 2.795 1.00 0.00 59 GLU A C 3
ATOM 5869 O O . GLU C 3 47 ? 5.177 -9.487 2.275 1.00 0.00 59 GLU A O 3
ATOM 5881 N N . TYR C 3 48 ? 3.844 -7.733 2.109 1.00 0.00 60 TYR A N 3
ATOM 5882 C CA . TYR C 3 48 ? 4.141 -7.552 0.653 1.00 0.00 60 TYR A CA 3
ATOM 5883 C C . TYR C 3 48 ? 4.711 -6.154 0.419 1.00 0.00 60 TYR A C 3
ATOM 5884 O O . TYR C 3 48 ? 4.376 -5.214 1.108 1.00 0.00 60 TYR A O 3
ATOM 5902 N N . ASP C 3 49 ? 5.583 -6.016 -0.544 1.00 0.00 61 ASP A N 3
ATOM 5903 C CA . ASP C 3 49 ? 6.195 -4.684 -0.814 1.00 0.00 61 ASP A CA 3
ATOM 5904 C C . ASP C 3 49 ? 5.237 -3.802 -1.617 1.00 0.00 61 ASP A C 3
ATOM 5905 O O . ASP C 3 49 ? 4.963 -4.053 -2.774 1.00 0.00 61 ASP A O 3
ATOM 5914 N N . VAL C 3 50 ? 4.739 -2.756 -1.011 1.00 0.00 62 VAL A N 3
ATOM 5915 C CA . VAL C 3 50 ? 3.816 -1.838 -1.728 1.00 0.00 62 VAL A CA 3
ATOM 5916 C C . VAL C 3 50 ? 4.560 -1.204 -2.898 1.00 0.00 62 VAL A C 3
ATOM 5917 O O . VAL C 3 50 ? 3.972 -0.830 -3.890 1.00 0.00 62 VAL A O 3
ATOM 5930 N N . MET C 3 51 ? 5.851 -1.073 -2.784 1.00 0.00 63 MET A N 3
ATOM 5931 C CA . MET C 3 51 ? 6.630 -0.451 -3.887 1.00 0.00 63 MET A CA 3
ATOM 5932 C C . MET C 3 51 ? 6.737 -1.427 -5.060 1.00 0.00 63 MET A C 3
ATOM 5933 O O . MET C 3 51 ? 7.256 -1.090 -6.106 1.00 0.00 63 MET A O 3
ATOM 5947 N N . SER C 3 52 ? 6.237 -2.629 -4.907 1.00 0.00 64 SER A N 3
ATOM 5948 C CA . SER C 3 52 ? 6.293 -3.618 -6.024 1.00 0.00 64 SER A CA 3
ATOM 5949 C C . SER C 3 52 ? 4.917 -3.706 -6.686 1.00 0.00 64 SER A C 3
ATOM 5950 O O . SER C 3 52 ? 4.766 -4.288 -7.742 1.00 0.00 64 SER A O 3
ATOM 5958 N N . MET C 3 53 ? 3.902 -3.138 -6.078 1.00 0.00 65 MET A N 3
ATOM 5959 C CA . MET C 3 53 ? 2.548 -3.207 -6.691 1.00 0.00 65 MET A CA 3
ATOM 5960 C C . MET C 3 53 ? 2.471 -2.227 -7.875 1.00 0.00 65 MET A C 3
ATOM 5961 O O . MET C 3 53 ? 3.172 -1.236 -7.900 1.00 0.00 65 MET A O 3
ATOM 5975 N N . PRO C 3 54 ? 1.610 -2.478 -8.840 1.00 0.00 66 PRO A N 3
ATOM 5976 C CA . PRO C 3 54 ? 1.451 -1.566 -10.008 1.00 0.00 66 PRO A CA 3
ATOM 5977 C C . PRO C 3 54 ? 1.492 -0.099 -9.564 1.00 0.00 66 PRO A C 3
ATOM 5978 O O . PRO C 3 54 ? 0.935 0.253 -8.546 1.00 0.00 66 PRO A O 3
ATOM 5989 N N . THR C 3 55 ? 2.163 0.751 -10.303 1.00 0.00 67 THR A N 3
ATOM 5990 C CA . THR C 3 55 ? 2.256 2.193 -9.903 1.00 0.00 67 THR A CA 3
ATOM 5991 C C . THR C 3 55 ? 0.904 2.688 -9.385 1.00 0.00 67 THR A C 3
ATOM 5992 O O . THR C 3 55 ? 0.780 3.109 -8.252 1.00 0.00 67 THR A O 3
ATOM 6003 N N . LYS C 3 56 ? -0.114 2.634 -10.199 1.00 0.00 68 LYS A N 3
ATOM 6004 C CA . LYS C 3 56 ? -1.452 3.094 -9.733 1.00 0.00 68 LYS A CA 3
ATOM 6005 C C . LYS C 3 56 ? -1.762 2.420 -8.395 1.00 0.00 68 LYS A C 3
ATOM 6006 O O . LYS C 3 56 ? -2.084 3.069 -7.419 1.00 0.00 68 LYS A O 3
ATOM 6025 N N . GLU C 3 57 ? -1.658 1.120 -8.344 1.00 0.00 69 GLU A N 3
ATOM 6026 C CA . GLU C 3 57 ? -1.936 0.400 -7.071 1.00 0.00 69 GLU A CA 3
ATOM 6027 C C . GLU C 3 57 ? -0.963 0.885 -6.002 1.00 0.00 69 GLU A C 3
ATOM 6028 O O . GLU C 3 57 ? -1.342 1.212 -4.896 1.00 0.00 69 GLU A O 3
ATOM 6040 N N . ARG C 3 58 ? 0.293 0.927 -6.329 1.00 0.00 70 ARG A N 3
ATOM 6041 C CA . ARG C 3 58 ? 1.309 1.378 -5.349 1.00 0.00 70 ARG A CA 3
ATOM 6042 C C . ARG C 3 58 ? 0.906 2.768 -4.822 1.00 0.00 70 ARG A C 3
ATOM 6043 O O . ARG C 3 58 ? 0.798 2.976 -3.630 1.00 0.00 70 ARG A O 3
ATOM 6064 N N . GLU C 3 59 ? 0.666 3.710 -5.689 1.00 0.00 71 GLU A N 3
ATOM 6065 C CA . GLU C 3 59 ? 0.254 5.063 -5.217 1.00 0.00 71 GLU A CA 3
ATOM 6066 C C . GLU C 3 59 ? -1.094 4.948 -4.523 1.00 0.00 71 GLU A C 3
ATOM 6067 O O . GLU C 3 59 ? -1.379 5.653 -3.577 1.00 0.00 71 GLU A O 3
ATOM 6079 N N . GLN C 3 60 ? -1.926 4.062 -4.981 1.00 0.00 72 GLN A N 3
ATOM 6080 C CA . GLN C 3 60 ? -3.250 3.904 -4.337 1.00 0.00 72 GLN A CA 3
ATOM 6081 C C . GLN C 3 60 ? -3.049 3.414 -2.903 1.00 0.00 72 GLN A C 3
ATOM 6082 O O . GLN C 3 60 ? -3.649 3.912 -1.971 1.00 0.00 72 GLN A O 3
ATOM 6096 N N . VAL C 3 61 ? -2.198 2.442 -2.723 1.00 0.00 73 VAL A N 3
ATOM 6097 C CA . VAL C 3 61 ? -1.940 1.914 -1.354 1.00 0.00 73 VAL A CA 3
ATOM 6098 C C . VAL C 3 61 ? -1.198 2.977 -0.545 1.00 0.00 73 VAL A C 3
ATOM 6099 O O . VAL C 3 61 ? -1.622 3.360 0.528 1.00 0.00 73 VAL A O 3
ATOM 6112 N N . ILE C 3 62 ? -0.102 3.475 -1.056 1.00 0.00 74 ILE A N 3
ATOM 6113 C CA . ILE C 3 62 ? 0.651 4.528 -0.317 1.00 0.00 74 ILE A CA 3
ATOM 6114 C C . ILE C 3 62 ? -0.322 5.645 0.018 1.00 0.00 74 ILE A C 3
ATOM 6115 O O . ILE C 3 62 ? -0.276 6.232 1.082 1.00 0.00 74 ILE A O 3
ATOM 6131 N N . ALA C 3 63 ? -1.216 5.931 -0.876 1.00 0.00 75 ALA A N 3
ATOM 6132 C CA . ALA C 3 63 ? -2.204 6.995 -0.602 1.00 0.00 75 ALA A CA 3
ATOM 6133 C C . ALA C 3 63 ? -3.201 6.478 0.439 1.00 0.00 75 ALA A C 3
ATOM 6134 O O . ALA C 3 63 ? -3.568 7.187 1.355 1.00 0.00 75 ALA A O 3
ATOM 6141 N N . HIS C 3 64 ? -3.622 5.240 0.334 1.00 0.00 76 HIS A N 3
ATOM 6142 C CA . HIS C 3 64 ? -4.554 4.708 1.355 1.00 0.00 76 HIS A CA 3
ATOM 6143 C C . HIS C 3 64 ? -3.810 4.748 2.679 1.00 0.00 76 HIS A C 3
ATOM 6144 O O . HIS C 3 64 ? -4.356 5.071 3.714 1.00 0.00 76 HIS A O 3
ATOM 6158 N N . LEU C 3 65 ? -2.540 4.454 2.629 1.00 0.00 77 LEU A N 3
ATOM 6159 C CA . LEU C 3 65 ? -1.715 4.506 3.857 1.00 0.00 77 LEU A CA 3
ATOM 6160 C C . LEU C 3 65 ? -1.505 5.974 4.208 1.00 0.00 77 LEU A C 3
ATOM 6161 O O . LEU C 3 65 ? -1.478 6.360 5.360 1.00 0.00 77 LEU A O 3
ATOM 6177 N N . GLY C 3 66 ? -1.356 6.795 3.205 1.00 0.00 78 GLY A N 3
ATOM 6178 C CA . GLY C 3 66 ? -1.148 8.251 3.449 1.00 0.00 78 GLY A CA 3
ATOM 6179 C C . GLY C 3 66 ? 0.314 8.477 3.802 1.00 0.00 78 GLY A C 3
ATOM 6180 O O . GLY C 3 66 ? 0.649 9.283 4.648 1.00 0.00 78 GLY A O 3
ATOM 6184 N N . LEU C 3 67 ? 1.188 7.753 3.164 1.00 0.00 79 LEU A N 3
ATOM 6185 C CA . LEU C 3 67 ? 2.645 7.892 3.456 1.00 0.00 79 LEU A CA 3
ATOM 6186 C C . LEU C 3 67 ? 3.272 8.811 2.403 1.00 0.00 79 LEU A C 3
ATOM 6187 O O . LEU C 3 67 ? 3.347 10.011 2.570 1.00 0.00 79 LEU A O 3
ATOM 6203 N N . SER C 3 68 ? 3.718 8.243 1.322 1.00 0.00 80 SER A N 3
ATOM 6204 C CA . SER C 3 68 ? 4.342 9.064 0.245 1.00 0.00 80 SER A CA 3
ATOM 6205 C C . SER C 3 68 ? 5.447 9.936 0.843 1.00 0.00 80 SER A C 3
ATOM 6206 O O . SER C 3 68 ? 5.995 9.633 1.885 1.00 0.00 80 SER A O 3
ATOM 6214 N N . THR C 3 69 ? 5.781 11.017 0.193 1.00 0.00 81 THR A N 3
ATOM 6215 C CA . THR C 3 69 ? 6.851 11.905 0.728 1.00 0.00 81 THR A CA 3
ATOM 6216 C C . THR C 3 69 ? 6.408 12.479 2.074 1.00 0.00 81 THR A C 3
ATOM 6217 O O . THR C 3 69 ? 7.248 12.590 2.953 1.00 0.00 81 THR A O 3
ATOM 7247 N N . LYS C 3 1 ? 16.563 -0.040 -2.744 1.00 0.00 13 LYS A N 4
ATOM 7248 C CA . LYS C 3 1 ? 15.676 -0.009 -1.548 1.00 0.00 13 LYS A CA 4
ATOM 7249 C C . LYS C 3 1 ? 14.360 -0.720 -1.866 1.00 0.00 13 LYS A C 4
ATOM 7250 O O . LYS C 3 1 ? 14.130 -1.156 -2.977 1.00 0.00 13 LYS A O 4
ATOM 7271 N N . SER C 3 2 ? 13.492 -0.838 -0.898 1.00 0.00 14 SER A N 4
ATOM 7272 C CA . SER C 3 2 ? 12.191 -1.516 -1.141 1.00 0.00 14 SER A CA 4
ATOM 7273 C C . SER C 3 2 ? 11.192 -1.110 -0.063 1.00 0.00 14 SER A C 4
ATOM 7274 O O . SER C 3 2 ? 11.523 -0.416 0.878 1.00 0.00 14 SER A O 4
ATOM 7282 N N . ILE C 3 3 ? 9.968 -1.551 -0.187 1.00 0.00 15 ILE A N 4
ATOM 7283 C CA . ILE C 3 3 ? 8.930 -1.212 0.835 1.00 0.00 15 ILE A CA 4
ATOM 7284 C C . ILE C 3 3 ? 8.082 -2.448 1.083 1.00 0.00 15 ILE A C 4
ATOM 7285 O O . ILE C 3 3 ? 8.121 -3.397 0.334 1.00 0.00 15 ILE A O 4
ATOM 7301 N N . TRP C 3 4 ? 7.337 -2.449 2.146 1.00 0.00 16 TRP A N 4
ATOM 7302 C CA . TRP C 3 4 ? 6.488 -3.635 2.478 1.00 0.00 16 TRP A CA 4
ATOM 7303 C C . TRP C 3 4 ? 5.231 -3.171 3.209 1.00 0.00 16 TRP A C 4
ATOM 7304 O O . TRP C 3 4 ? 5.207 -2.123 3.825 1.00 0.00 16 TRP A O 4
ATOM 7325 N N . CYS C 3 5 ? 4.176 -3.936 3.134 1.00 0.00 17 CYS A N 4
ATOM 7326 C CA . CYS C 3 5 ? 2.909 -3.535 3.810 1.00 0.00 17 CYS A CA 4
ATOM 7327 C C . CYS C 3 5 ? 2.132 -4.769 4.258 1.00 0.00 17 CYS A C 4
ATOM 7328 O O . CYS C 3 5 ? 2.271 -5.842 3.706 1.00 0.00 17 CYS A O 4
ATOM 7336 N N . SER C 3 6 ? 1.288 -4.611 5.237 1.00 0.00 18 SER A N 4
ATOM 7337 C CA . SER C 3 6 ? 0.467 -5.758 5.706 1.00 0.00 18 SER A CA 4
ATOM 7338 C C . SER C 3 6 ? -0.711 -5.939 4.732 1.00 0.00 18 SER A C 4
ATOM 7339 O O . SER C 3 6 ? -1.194 -4.975 4.172 1.00 0.00 18 SER A O 4
ATOM 7347 N N . PRO C 3 7 ? -1.182 -7.145 4.526 1.00 0.00 19 PRO A N 4
ATOM 7348 C CA . PRO C 3 7 ? -2.328 -7.396 3.603 1.00 0.00 19 PRO A CA 4
ATOM 7349 C C . PRO C 3 7 ? -3.428 -6.332 3.732 1.00 0.00 19 PRO A C 4
ATOM 7350 O O . PRO C 3 7 ? -3.891 -5.777 2.756 1.00 0.00 19 PRO A O 4
ATOM 7361 N N . GLN C 3 8 ? -3.858 -6.067 4.933 1.00 0.00 20 GLN A N 4
ATOM 7362 C CA . GLN C 3 8 ? -4.944 -5.064 5.151 1.00 0.00 20 GLN A CA 4
ATOM 7363 C C . GLN C 3 8 ? -4.565 -3.691 4.581 1.00 0.00 20 GLN A C 4
ATOM 7364 O O . GLN C 3 8 ? -5.422 -2.908 4.218 1.00 0.00 20 GLN A O 4
ATOM 7378 N N . GLU C 3 9 ? -3.300 -3.378 4.501 1.00 0.00 21 GLU A N 4
ATOM 7379 C CA . GLU C 3 9 ? -2.905 -2.046 3.968 1.00 0.00 21 GLU A CA 4
ATOM 7380 C C . GLU C 3 9 ? -3.021 -2.044 2.446 1.00 0.00 21 GLU A C 4
ATOM 7381 O O . GLU C 3 9 ? -3.468 -1.085 1.849 1.00 0.00 21 GLU A O 4
ATOM 7393 N N . ILE C 3 10 ? -2.615 -3.103 1.815 1.00 0.00 22 ILE A N 4
ATOM 7394 C CA . ILE C 3 10 ? -2.696 -3.154 0.334 1.00 0.00 22 ILE A CA 4
ATOM 7395 C C . ILE C 3 10 ? -4.150 -3.343 -0.106 1.00 0.00 22 ILE A C 4
ATOM 7396 O O . ILE C 3 10 ? -4.657 -2.611 -0.929 1.00 0.00 22 ILE A O 4
ATOM 7412 N N . MET C 3 11 ? -4.826 -4.313 0.440 1.00 0.00 23 MET A N 4
ATOM 7413 C CA . MET C 3 11 ? -6.247 -4.536 0.050 1.00 0.00 23 MET A CA 4
ATOM 7414 C C . MET C 3 11 ? -7.021 -3.233 0.247 1.00 0.00 23 MET A C 4
ATOM 7415 O O . MET C 3 11 ? -8.019 -2.977 -0.397 1.00 0.00 23 MET A O 4
ATOM 7429 N N . ALA C 3 12 ? -6.551 -2.412 1.137 1.00 0.00 24 ALA A N 4
ATOM 7430 C CA . ALA C 3 12 ? -7.233 -1.114 1.397 1.00 0.00 24 ALA A CA 4
ATOM 7431 C C . ALA C 3 12 ? -6.838 -0.094 0.326 1.00 0.00 24 ALA A C 4
ATOM 7432 O O . ALA C 3 12 ? -7.465 0.938 0.182 1.00 0.00 24 ALA A O 4
ATOM 7439 N N . ALA C 3 13 ? -5.799 -0.358 -0.425 1.00 0.00 25 ALA A N 4
ATOM 7440 C CA . ALA C 3 13 ? -5.377 0.618 -1.470 1.00 0.00 25 ALA A CA 4
ATOM 7441 C C . ALA C 3 13 ? -6.272 0.476 -2.704 1.00 0.00 25 ALA A C 4
ATOM 7442 O O . ALA C 3 13 ? -6.742 -0.595 -3.022 1.00 0.00 25 ALA A O 4
ATOM 7449 N N . ASP C 3 14 ? -6.506 1.548 -3.407 1.00 0.00 26 ASP A N 4
ATOM 7450 C CA . ASP C 3 14 ? -7.356 1.460 -4.625 1.00 0.00 26 ASP A CA 4
ATOM 7451 C C . ASP C 3 14 ? -6.653 0.571 -5.657 1.00 0.00 26 ASP A C 4
ATOM 7452 O O . ASP C 3 14 ? -5.443 0.471 -5.678 1.00 0.00 26 ASP A O 4
ATOM 7461 N N . GLY C 3 15 ? -7.398 -0.083 -6.505 1.00 0.00 27 GLY A N 4
ATOM 7462 C CA . GLY C 3 15 ? -6.765 -0.969 -7.526 1.00 0.00 27 GLY A CA 4
ATOM 7463 C C . GLY C 3 15 ? -6.431 -2.313 -6.886 1.00 0.00 27 GLY A C 4
ATOM 7464 O O . GLY C 3 15 ? -6.329 -3.324 -7.553 1.00 0.00 27 GLY A O 4
ATOM 7468 N N . MET C 3 16 ? -6.254 -2.332 -5.591 1.00 0.00 28 MET A N 4
ATOM 7469 C CA . MET C 3 16 ? -5.916 -3.608 -4.893 1.00 0.00 28 MET A CA 4
ATOM 7470 C C . MET C 3 16 ? -7.205 -4.267 -4.363 1.00 0.00 28 MET A C 4
ATOM 7471 O O . MET C 3 16 ? -8.117 -3.579 -3.949 1.00 0.00 28 MET A O 4
ATOM 7485 N N . PRO C 3 17 ? -7.289 -5.584 -4.359 1.00 0.00 29 PRO A N 4
ATOM 7486 C CA . PRO C 3 17 ? -8.496 -6.301 -3.849 1.00 0.00 29 PRO A CA 4
ATOM 7487 C C . PRO C 3 17 ? -9.028 -5.701 -2.540 1.00 0.00 29 PRO A C 4
ATOM 7488 O O . PRO C 3 17 ? -8.430 -4.816 -1.962 1.00 0.00 29 PRO A O 4
ATOM 7499 N N . GLY C 3 18 ? -10.148 -6.192 -2.074 1.00 0.00 30 GLY A N 4
ATOM 7500 C CA . GLY C 3 18 ? -10.747 -5.682 -0.798 1.00 0.00 30 GLY A CA 4
ATOM 7501 C C . GLY C 3 18 ? -10.924 -6.854 0.171 1.00 0.00 30 GLY A C 4
ATOM 7502 O O . GLY C 3 18 ? -11.868 -6.908 0.932 1.00 0.00 30 GLY A O 4
ATOM 7506 N N . SER C 3 19 ? -10.020 -7.798 0.138 1.00 0.00 31 SER A N 4
ATOM 7507 C CA . SER C 3 19 ? -10.120 -8.979 1.045 1.00 0.00 31 SER A CA 4
ATOM 7508 C C . SER C 3 19 ? -8.718 -9.443 1.433 1.00 0.00 31 SER A C 4
ATOM 7509 O O . SER C 3 19 ? -7.799 -9.393 0.641 1.00 0.00 31 SER A O 4
ATOM 7517 N N . VAL C 3 20 ? -8.542 -9.908 2.640 1.00 0.00 32 VAL A N 4
ATOM 7518 C CA . VAL C 3 20 ? -7.192 -10.385 3.051 1.00 0.00 32 VAL A CA 4
ATOM 7519 C C . VAL C 3 20 ? -6.743 -11.464 2.068 1.00 0.00 32 VAL A C 4
ATOM 7520 O O . VAL C 3 20 ? -5.666 -11.402 1.512 1.00 0.00 32 VAL A O 4
ATOM 7533 N N . ALA C 3 21 ? -7.570 -12.447 1.834 1.00 0.00 33 ALA A N 4
ATOM 7534 C CA . ALA C 3 21 ? -7.190 -13.512 0.867 1.00 0.00 33 ALA A CA 4
ATOM 7535 C C . ALA C 3 21 ? -7.109 -12.884 -0.524 1.00 0.00 33 ALA A C 4
ATOM 7536 O O . ALA C 3 21 ? -6.343 -13.309 -1.366 1.00 0.00 33 ALA A O 4
ATOM 7543 N N . GLY C 3 22 ? -7.884 -11.858 -0.761 1.00 0.00 34 GLY A N 4
ATOM 7544 C CA . GLY C 3 22 ? -7.837 -11.184 -2.086 1.00 0.00 34 GLY A CA 4
ATOM 7545 C C . GLY C 3 22 ? -6.393 -10.781 -2.366 1.00 0.00 34 GLY A C 4
ATOM 7546 O O . GLY C 3 22 ? -5.907 -10.889 -3.473 1.00 0.00 34 GLY A O 4
ATOM 7550 N N . VAL C 3 23 ? -5.693 -10.338 -1.359 1.00 0.00 35 VAL A N 4
ATOM 7551 C CA . VAL C 3 23 ? -4.271 -9.956 -1.558 1.00 0.00 35 VAL A CA 4
ATOM 7552 C C . VAL C 3 23 ? -3.497 -11.220 -1.937 1.00 0.00 35 VAL A C 4
ATOM 7553 O O . VAL C 3 23 ? -2.728 -11.232 -2.875 1.00 0.00 35 VAL A O 4
ATOM 7566 N N . HIS C 3 24 ? -3.705 -12.284 -1.213 1.00 0.00 36 HIS A N 4
ATOM 7567 C CA . HIS C 3 24 ? -2.991 -13.550 -1.530 1.00 0.00 36 HIS A CA 4
ATOM 7568 C C . HIS C 3 24 ? -3.371 -14.004 -2.942 1.00 0.00 36 HIS A C 4
ATOM 7569 O O . HIS C 3 24 ? -2.620 -14.684 -3.611 1.00 0.00 36 HIS A O 4
ATOM 7583 N N . TYR C 3 25 ? -4.526 -13.613 -3.403 1.00 0.00 37 TYR A N 4
ATOM 7584 C CA . TYR C 3 25 ? -4.962 -13.995 -4.772 1.00 0.00 37 TYR A CA 4
ATOM 7585 C C . TYR C 3 25 ? -3.975 -13.401 -5.774 1.00 0.00 37 TYR A C 4
ATOM 7586 O O . TYR C 3 25 ? -3.128 -14.087 -6.305 1.00 0.00 37 TYR A O 4
ATOM 7604 N N . ARG C 3 26 ? -4.067 -12.125 -6.022 1.00 0.00 38 ARG A N 4
ATOM 7605 C CA . ARG C 3 26 ? -3.127 -11.482 -6.979 1.00 0.00 38 ARG A CA 4
ATOM 7606 C C . ARG C 3 26 ? -1.687 -11.850 -6.617 1.00 0.00 38 ARG A C 4
ATOM 7607 O O . ARG C 3 26 ? -0.880 -12.143 -7.474 1.00 0.00 38 ARG A O 4
ATOM 7628 N N . ALA C 3 27 ? -1.355 -11.819 -5.357 1.00 0.00 39 ALA A N 4
ATOM 7629 C CA . ALA C 3 27 ? 0.040 -12.144 -4.948 1.00 0.00 39 ALA A CA 4
ATOM 7630 C C . ALA C 3 27 ? 0.455 -13.528 -5.457 1.00 0.00 39 ALA A C 4
ATOM 7631 O O . ALA C 3 27 ? 1.614 -13.769 -5.731 1.00 0.00 39 ALA A O 4
ATOM 7638 N N . ASN C 3 28 ? -0.467 -14.445 -5.573 1.00 0.00 40 ASN A N 4
ATOM 7639 C CA . ASN C 3 28 ? -0.096 -15.803 -6.046 1.00 0.00 40 ASN A CA 4
ATOM 7640 C C . ASN C 3 28 ? 0.113 -15.773 -7.548 1.00 0.00 40 ASN A C 4
ATOM 7641 O O . ASN C 3 28 ? 1.092 -16.272 -8.068 1.00 0.00 40 ASN A O 4
ATOM 7652 N N . VAL C 3 29 ? -0.821 -15.211 -8.250 1.00 0.00 41 VAL A N 4
ATOM 7653 C CA . VAL C 3 29 ? -0.702 -15.168 -9.726 1.00 0.00 41 VAL A CA 4
ATOM 7654 C C . VAL C 3 29 ? 0.295 -14.079 -10.141 1.00 0.00 41 VAL A C 4
ATOM 7655 O O . VAL C 3 29 ? 1.000 -14.219 -11.120 1.00 0.00 41 VAL A O 4
ATOM 7668 N N . GLN C 3 30 ? 0.375 -13.004 -9.402 1.00 0.00 42 GLN A N 4
ATOM 7669 C CA . GLN C 3 30 ? 1.348 -11.929 -9.765 1.00 0.00 42 GLN A CA 4
ATOM 7670 C C . GLN C 3 30 ? 2.713 -12.262 -9.160 1.00 0.00 42 GLN A C 4
ATOM 7671 O O . GLN C 3 30 ? 3.741 -11.852 -9.660 1.00 0.00 42 GLN A O 4
ATOM 7685 N N . GLY C 3 31 ? 2.734 -13.009 -8.087 1.00 0.00 43 GLY A N 4
ATOM 7686 C CA . GLY C 3 31 ? 4.037 -13.369 -7.457 1.00 0.00 43 GLY A CA 4
ATOM 7687 C C . GLY C 3 31 ? 4.615 -12.153 -6.728 1.00 0.00 43 GLY A C 4
ATOM 7688 O O . GLY C 3 31 ? 5.736 -11.749 -6.969 1.00 0.00 43 GLY A O 4
ATOM 7692 N N . TRP C 3 32 ? 3.865 -11.568 -5.833 1.00 0.00 44 TRP A N 4
ATOM 7693 C CA . TRP C 3 32 ? 4.381 -10.383 -5.086 1.00 0.00 44 TRP A CA 4
ATOM 7694 C C . TRP C 3 32 ? 5.542 -10.813 -4.184 1.00 0.00 44 TRP A C 4
ATOM 7695 O O . TRP C 3 32 ? 5.509 -11.868 -3.583 1.00 0.00 44 TRP A O 4
ATOM 7716 N N . THR C 3 33 ? 6.546 -9.989 -4.039 1.00 0.00 45 THR A N 4
ATOM 7717 C CA . THR C 3 33 ? 7.663 -10.356 -3.123 1.00 0.00 45 THR A CA 4
ATOM 7718 C C . THR C 3 33 ? 7.114 -10.241 -1.710 1.00 0.00 45 THR A C 4
ATOM 7719 O O . THR C 3 33 ? 6.190 -9.487 -1.479 1.00 0.00 45 THR A O 4
ATOM 7730 N N . LYS C 3 34 ? 7.627 -10.987 -0.758 1.00 0.00 46 LYS A N 4
ATOM 7731 C CA . LYS C 3 34 ? 7.050 -10.888 0.618 1.00 0.00 46 LYS A CA 4
ATOM 7732 C C . LYS C 3 34 ? 8.109 -10.975 1.708 1.00 0.00 46 LYS A C 4
ATOM 7733 O O . LYS C 3 34 ? 8.945 -11.857 1.743 1.00 0.00 46 LYS A O 4
ATOM 7752 N N . ARG C 3 35 ? 8.009 -10.067 2.630 1.00 0.00 47 ARG A N 4
ATOM 7753 C CA . ARG C 3 35 ? 8.919 -10.039 3.803 1.00 0.00 47 ARG A CA 4
ATOM 7754 C C . ARG C 3 35 ? 8.179 -10.735 4.938 1.00 0.00 47 ARG A C 4
ATOM 7755 O O . ARG C 3 35 ? 6.998 -10.532 5.138 1.00 0.00 47 ARG A O 4
ATOM 7776 N N . LYS C 3 36 ? 8.844 -11.575 5.654 1.00 0.00 48 LYS A N 4
ATOM 7777 C CA . LYS C 3 36 ? 8.162 -12.314 6.749 1.00 0.00 48 LYS A CA 4
ATOM 7778 C C . LYS C 3 36 ? 7.860 -11.388 7.927 1.00 0.00 48 LYS A C 4
ATOM 7779 O O . LYS C 3 36 ? 8.737 -10.753 8.479 1.00 0.00 48 LYS A O 4
ATOM 7798 N N . LYS C 3 37 ? 6.616 -11.332 8.330 1.00 0.00 49 LYS A N 4
ATOM 7799 C CA . LYS C 3 37 ? 6.223 -10.481 9.491 1.00 0.00 49 LYS A CA 4
ATOM 7800 C C . LYS C 3 37 ? 6.158 -11.387 10.725 1.00 0.00 49 LYS A C 4
ATOM 7801 O O . LYS C 3 37 ? 5.746 -12.528 10.637 1.00 0.00 49 LYS A O 4
ATOM 7820 N N . GLU C 3 38 ? 6.584 -10.905 11.868 1.00 0.00 50 GLU A N 4
ATOM 7821 C CA . GLU C 3 38 ? 6.574 -11.752 13.106 1.00 0.00 50 GLU A CA 4
ATOM 7822 C C . GLU C 3 38 ? 5.910 -11.001 14.260 1.00 0.00 50 GLU A C 4
ATOM 7823 O O . GLU C 3 38 ? 5.080 -11.540 14.965 1.00 0.00 50 GLU A O 4
ATOM 7835 N N . GLY C 3 39 ? 6.294 -9.772 14.461 1.00 0.00 51 GLY A N 4
ATOM 7836 C CA . GLY C 3 39 ? 5.724 -8.950 15.577 1.00 0.00 51 GLY A CA 4
ATOM 7837 C C . GLY C 3 39 ? 4.233 -9.252 15.774 1.00 0.00 51 GLY A C 4
ATOM 7838 O O . GLY C 3 39 ? 3.700 -9.110 16.856 1.00 0.00 51 GLY A O 4
ATOM 7842 N N . VAL C 3 40 ? 3.557 -9.669 14.738 1.00 0.00 52 VAL A N 4
ATOM 7843 C CA . VAL C 3 40 ? 2.098 -9.983 14.866 1.00 0.00 52 VAL A CA 4
ATOM 7844 C C . VAL C 3 40 ? 1.926 -11.460 15.252 1.00 0.00 52 VAL A C 4
ATOM 7845 O O . VAL C 3 40 ? 2.682 -12.315 14.836 1.00 0.00 52 VAL A O 4
ATOM 7858 N N . LYS C 3 41 ? 0.934 -11.759 16.051 1.00 0.00 53 LYS A N 4
ATOM 7859 C CA . LYS C 3 41 ? 0.703 -13.173 16.477 1.00 0.00 53 LYS A CA 4
ATOM 7860 C C . LYS C 3 41 ? 0.703 -14.090 15.249 1.00 0.00 53 LYS A C 4
ATOM 7861 O O . LYS C 3 41 ? 0.858 -13.654 14.124 1.00 0.00 53 LYS A O 4
ATOM 7880 N N . GLY C 3 42 ? 0.501 -15.360 15.473 1.00 0.00 54 GLY A N 4
ATOM 7881 C CA . GLY C 3 42 ? 0.450 -16.337 14.350 1.00 0.00 54 GLY A CA 4
ATOM 7882 C C . GLY C 3 42 ? 1.807 -16.442 13.649 1.00 0.00 54 GLY A C 4
ATOM 7883 O O . GLY C 3 42 ? 2.208 -17.506 13.221 1.00 0.00 54 GLY A O 4
ATOM 7887 N N . GLY C 3 43 ? 2.516 -15.356 13.517 1.00 0.00 55 GLY A N 4
ATOM 7888 C CA . GLY C 3 43 ? 3.840 -15.416 12.831 1.00 0.00 55 GLY A CA 4
ATOM 7889 C C . GLY C 3 43 ? 3.643 -15.707 11.339 1.00 0.00 55 GLY A C 4
ATOM 7890 O O . GLY C 3 43 ? 4.379 -15.222 10.503 1.00 0.00 55 GLY A O 4
ATOM 7894 N N . LYS C 3 44 ? 2.652 -16.489 10.993 1.00 0.00 56 LYS A N 4
ATOM 7895 C CA . LYS C 3 44 ? 2.415 -16.793 9.555 1.00 0.00 56 LYS A CA 4
ATOM 7896 C C . LYS C 3 44 ? 2.242 -15.476 8.808 1.00 0.00 56 LYS A C 4
ATOM 7897 O O . LYS C 3 44 ? 2.163 -15.441 7.600 1.00 0.00 56 LYS A O 4
ATOM 7916 N N . ALA C 3 45 ? 2.161 -14.397 9.531 1.00 0.00 57 ALA A N 4
ATOM 7917 C CA . ALA C 3 45 ? 1.969 -13.074 8.886 1.00 0.00 57 ALA A CA 4
ATOM 7918 C C . ALA C 3 45 ? 3.137 -12.757 7.950 1.00 0.00 57 ALA A C 4
ATOM 7919 O O . ALA C 3 45 ? 4.291 -12.924 8.294 1.00 0.00 57 ALA A O 4
ATOM 7926 N N . VAL C 3 46 ? 2.840 -12.263 6.778 1.00 0.00 58 VAL A N 4
ATOM 7927 C CA . VAL C 3 46 ? 3.917 -11.882 5.809 1.00 0.00 58 VAL A CA 4
ATOM 7928 C C . VAL C 3 46 ? 3.477 -10.626 5.062 1.00 0.00 58 VAL A C 4
ATOM 7929 O O . VAL C 3 46 ? 2.358 -10.530 4.598 1.00 0.00 58 VAL A O 4
ATOM 7942 N N . GLU C 3 47 ? 4.344 -9.661 4.933 1.00 0.00 59 GLU A N 4
ATOM 7943 C CA . GLU C 3 47 ? 3.962 -8.413 4.201 1.00 0.00 59 GLU A CA 4
ATOM 7944 C C . GLU C 3 47 ? 4.294 -8.594 2.726 1.00 0.00 59 GLU A C 4
ATOM 7945 O O . GLU C 3 47 ? 4.988 -9.517 2.363 1.00 0.00 59 GLU A O 4
ATOM 7957 N N . TYR C 3 48 ? 3.817 -7.719 1.874 1.00 0.00 60 TYR A N 4
ATOM 7958 C CA . TYR C 3 48 ? 4.125 -7.835 0.414 1.00 0.00 60 TYR A CA 4
ATOM 7959 C C . TYR C 3 48 ? 4.807 -6.551 -0.052 1.00 0.00 60 TYR A C 4
ATOM 7960 O O . TYR C 3 48 ? 4.568 -5.482 0.476 1.00 0.00 60 TYR A O 4
ATOM 7978 N N . ASP C 3 49 ? 5.681 -6.650 -1.016 1.00 0.00 61 ASP A N 4
ATOM 7979 C CA . ASP C 3 49 ? 6.409 -5.440 -1.494 1.00 0.00 61 ASP A CA 4
ATOM 7980 C C . ASP C 3 49 ? 5.563 -4.634 -2.482 1.00 0.00 61 ASP A C 4
ATOM 7981 O O . ASP C 3 49 ? 5.262 -5.080 -3.571 1.00 0.00 61 ASP A O 4
ATOM 7990 N N . VAL C 3 50 ? 5.196 -3.435 -2.110 1.00 0.00 62 VAL A N 4
ATOM 7991 C CA . VAL C 3 50 ? 4.394 -2.574 -3.020 1.00 0.00 62 VAL A CA 4
ATOM 7992 C C . VAL C 3 50 ? 5.234 -2.242 -4.247 1.00 0.00 62 VAL A C 4
ATOM 7993 O O . VAL C 3 50 ? 4.717 -1.971 -5.312 1.00 0.00 62 VAL A O 4
ATOM 8006 N N . MET C 3 51 ? 6.531 -2.255 -4.107 1.00 0.00 63 MET A N 4
ATOM 8007 C CA . MET C 3 51 ? 7.396 -1.936 -5.269 1.00 0.00 63 MET A CA 4
ATOM 8008 C C . MET C 3 51 ? 7.315 -3.086 -6.269 1.00 0.00 63 MET A C 4
ATOM 8009 O O . MET C 3 51 ? 7.920 -3.053 -7.322 1.00 0.00 63 MET A O 4
ATOM 8023 N N . SER C 3 52 ? 6.537 -4.095 -5.955 1.00 0.00 64 SER A N 4
ATOM 8024 C CA . SER C 3 52 ? 6.367 -5.249 -6.884 1.00 0.00 64 SER A CA 4
ATOM 8025 C C . SER C 3 52 ? 4.988 -5.140 -7.539 1.00 0.00 64 SER A C 4
ATOM 8026 O O . SER C 3 52 ? 4.687 -5.826 -8.495 1.00 0.00 64 SER A O 4
ATOM 8034 N N . MET C 3 53 ? 4.141 -4.281 -7.024 1.00 0.00 65 MET A N 4
ATOM 8035 C CA . MET C 3 53 ? 2.783 -4.121 -7.601 1.00 0.00 65 MET A CA 4
ATOM 8036 C C . MET C 3 53 ? 2.886 -3.477 -8.989 1.00 0.00 65 MET A C 4
ATOM 8037 O O . MET C 3 53 ? 3.806 -2.730 -9.252 1.00 0.00 65 MET A O 4
ATOM 8051 N N . PRO C 3 54 ? 1.940 -3.728 -9.866 1.00 0.00 66 PRO A N 4
ATOM 8052 C CA . PRO C 3 54 ? 1.945 -3.110 -11.220 1.00 0.00 66 PRO A CA 4
ATOM 8053 C C . PRO C 3 54 ? 2.369 -1.636 -11.148 1.00 0.00 66 PRO A C 4
ATOM 8054 O O . PRO C 3 54 ? 1.942 -0.908 -10.276 1.00 0.00 66 PRO A O 4
ATOM 8065 N N . THR C 3 55 ? 3.217 -1.196 -12.044 1.00 0.00 67 THR A N 4
ATOM 8066 C CA . THR C 3 55 ? 3.677 0.229 -12.012 1.00 0.00 67 THR A CA 4
ATOM 8067 C C . THR C 3 55 ? 2.495 1.157 -11.723 1.00 0.00 67 THR A C 4
ATOM 8068 O O . THR C 3 55 ? 2.500 1.913 -10.771 1.00 0.00 67 THR A O 4
ATOM 8079 N N . LYS C 3 56 ? 1.478 1.097 -12.529 1.00 0.00 68 LYS A N 4
ATOM 8080 C CA . LYS C 3 56 ? 0.295 1.965 -12.290 1.00 0.00 68 LYS A CA 4
ATOM 8081 C C . LYS C 3 56 ? -0.175 1.780 -10.843 1.00 0.00 68 LYS A C 4
ATOM 8082 O O . LYS C 3 56 ? -0.461 2.732 -10.146 1.00 0.00 68 LYS A O 4
ATOM 8101 N N . GLU C 3 57 ? -0.271 0.556 -10.395 1.00 0.00 69 GLU A N 4
ATOM 8102 C CA . GLU C 3 57 ? -0.740 0.301 -9.001 1.00 0.00 69 GLU A CA 4
ATOM 8103 C C . GLU C 3 57 ? 0.224 0.917 -7.980 1.00 0.00 69 GLU A C 4
ATOM 8104 O O . GLU C 3 57 ? -0.188 1.371 -6.931 1.00 0.00 69 GLU A O 4
ATOM 8116 N N . ARG C 3 58 ? 1.498 0.931 -8.262 1.00 0.00 70 ARG A N 4
ATOM 8117 C CA . ARG C 3 58 ? 2.458 1.513 -7.279 1.00 0.00 70 ARG A CA 4
ATOM 8118 C C . ARG C 3 58 ? 2.010 2.920 -6.902 1.00 0.00 70 ARG A C 4
ATOM 8119 O O . ARG C 3 58 ? 1.820 3.233 -5.743 1.00 0.00 70 ARG A O 4
ATOM 8140 N N . GLU C 3 59 ? 1.835 3.772 -7.869 1.00 0.00 71 GLU A N 4
ATOM 8141 C CA . GLU C 3 59 ? 1.395 5.156 -7.563 1.00 0.00 71 GLU A CA 4
ATOM 8142 C C . GLU C 3 59 ? 0.039 5.089 -6.886 1.00 0.00 71 GLU A C 4
ATOM 8143 O O . GLU C 3 59 ? -0.272 5.868 -6.008 1.00 0.00 71 GLU A O 4
ATOM 8155 N N . GLN C 3 60 ? -0.771 4.149 -7.272 1.00 0.00 72 GLN A N 4
ATOM 8156 C CA . GLN C 3 60 ? -2.099 4.026 -6.633 1.00 0.00 72 GLN A CA 4
ATOM 8157 C C . GLN C 3 60 ? -1.902 3.654 -5.165 1.00 0.00 72 GLN A C 4
ATOM 8158 O O . GLN C 3 60 ? -2.448 4.271 -4.273 1.00 0.00 72 GLN A O 4
ATOM 8172 N N . VAL C 3 61 ? -1.116 2.644 -4.917 1.00 0.00 73 VAL A N 4
ATOM 8173 C CA . VAL C 3 61 ? -0.865 2.215 -3.513 1.00 0.00 73 VAL A CA 4
ATOM 8174 C C . VAL C 3 61 ? 0.017 3.253 -2.816 1.00 0.00 73 VAL A C 4
ATOM 8175 O O . VAL C 3 61 ? -0.304 3.728 -1.746 1.00 0.00 73 VAL A O 4
ATOM 8188 N N . ILE C 3 62 ? 1.124 3.617 -3.409 1.00 0.00 74 ILE A N 4
ATOM 8189 C CA . ILE C 3 62 ? 2.006 4.629 -2.766 1.00 0.00 74 ILE A CA 4
ATOM 8190 C C . ILE C 3 62 ? 1.169 5.863 -2.456 1.00 0.00 74 ILE A C 4
ATOM 8191 O O . ILE C 3 62 ? 1.406 6.564 -1.491 1.00 0.00 74 ILE A O 4
ATOM 8207 N N . ALA C 3 63 ? 0.180 6.123 -3.258 1.00 0.00 75 ALA A N 4
ATOM 8208 C CA . ALA C 3 63 ? -0.684 7.300 -2.996 1.00 0.00 75 ALA A CA 4
ATOM 8209 C C . ALA C 3 63 ? -1.668 6.952 -1.879 1.00 0.00 75 ALA A C 4
ATOM 8210 O O . ALA C 3 63 ? -1.929 7.754 -1.007 1.00 0.00 75 ALA A O 4
ATOM 8217 N N . HIS C 3 64 ? -2.194 5.753 -1.867 1.00 0.00 76 HIS A N 4
ATOM 8218 C CA . HIS C 3 64 ? -3.117 5.389 -0.768 1.00 0.00 76 HIS A CA 4
ATOM 8219 C C . HIS C 3 64 ? -2.298 5.467 0.507 1.00 0.00 76 HIS A C 4
ATOM 8220 O O . HIS C 3 64 ? -2.742 5.948 1.530 1.00 0.00 76 HIS A O 4
ATOM 8234 N N . LEU C 3 65 ? -1.074 5.024 0.425 1.00 0.00 77 LEU A N 4
ATOM 8235 C CA . LEU C 3 65 ? -0.180 5.101 1.598 1.00 0.00 77 LEU A CA 4
ATOM 8236 C C . LEU C 3 65 ? 0.202 6.564 1.775 1.00 0.00 77 LEU A C 4
ATOM 8237 O O . LEU C 3 65 ? 0.319 7.067 2.875 1.00 0.00 77 LEU A O 4
ATOM 8253 N N . GLY C 3 66 ? 0.391 7.249 0.680 1.00 0.00 78 GLY A N 4
ATOM 8254 C CA . GLY C 3 66 ? 0.761 8.689 0.748 1.00 0.00 78 GLY A CA 4
ATOM 8255 C C . GLY C 3 66 ? 2.243 8.802 1.077 1.00 0.00 78 GLY A C 4
ATOM 8256 O O . GLY C 3 66 ? 2.656 9.647 1.846 1.00 0.00 78 GLY A O 4
ATOM 8260 N N . LEU C 3 67 ? 3.049 7.952 0.498 1.00 0.00 79 LEU A N 4
ATOM 8261 C CA . LEU C 3 67 ? 4.518 8.000 0.772 1.00 0.00 79 LEU A CA 4
ATOM 8262 C C . LEU C 3 67 ? 5.216 8.738 -0.367 1.00 0.00 79 LEU A C 4
ATOM 8263 O O . LEU C 3 67 ? 5.361 9.943 -0.344 1.00 0.00 79 LEU A O 4
ATOM 8279 N N . SER C 3 68 ? 5.648 8.014 -1.364 1.00 0.00 80 SER A N 4
ATOM 8280 C CA . SER C 3 68 ? 6.344 8.651 -2.521 1.00 0.00 80 SER A CA 4
ATOM 8281 C C . SER C 3 68 ? 7.073 7.576 -3.331 1.00 0.00 80 SER A C 4
ATOM 8282 O O . SER C 3 68 ? 7.000 6.400 -3.033 1.00 0.00 80 SER A O 4
ATOM 8290 N N . THR C 3 69 ? 7.783 7.976 -4.349 1.00 0.00 81 THR A N 4
ATOM 8291 C CA . THR C 3 69 ? 8.527 6.986 -5.180 1.00 0.00 81 THR A CA 4
ATOM 8292 C C . THR C 3 69 ? 9.865 6.668 -4.511 1.00 0.00 81 THR A C 4
ATOM 8293 O O . THR C 3 69 ? 10.246 7.401 -3.614 1.00 0.00 81 THR A O 4
ATOM 9323 N N . LYS C 3 1 ? 15.880 2.246 -1.969 1.00 0.00 13 LYS A N 5
ATOM 9324 C CA . LYS C 3 1 ? 15.057 1.982 -0.754 1.00 0.00 13 LYS A CA 5
ATOM 9325 C C . LYS C 3 1 ? 13.834 1.147 -1.148 1.00 0.00 13 LYS A C 5
ATOM 9326 O O . LYS C 3 1 ? 13.641 0.818 -2.301 1.00 0.00 13 LYS A O 5
ATOM 9347 N N . SER C 3 2 ? 13.003 0.806 -0.202 1.00 0.00 14 SER A N 5
ATOM 9348 C CA . SER C 3 2 ? 11.795 -0.001 -0.523 1.00 0.00 14 SER A CA 5
ATOM 9349 C C . SER C 3 2 ? 10.770 0.149 0.596 1.00 0.00 14 SER A C 5
ATOM 9350 O O . SER C 3 2 ? 11.039 0.729 1.629 1.00 0.00 14 SER A O 5
ATOM 9358 N N . ILE C 3 3 ? 9.597 -0.386 0.402 1.00 0.00 15 ILE A N 5
ATOM 9359 C CA . ILE C 3 3 ? 8.540 -0.299 1.456 1.00 0.00 15 ILE A CA 5
ATOM 9360 C C . ILE C 3 3 ? 7.771 -1.606 1.476 1.00 0.00 15 ILE A C 5
ATOM 9361 O O . ILE C 3 3 ? 7.829 -2.388 0.553 1.00 0.00 15 ILE A O 5
ATOM 9377 N N . TRP C 3 4 ? 7.066 -1.849 2.538 1.00 0.00 16 TRP A N 5
ATOM 9378 C CA . TRP C 3 4 ? 6.288 -3.119 2.662 1.00 0.00 16 TRP A CA 5
ATOM 9379 C C . TRP C 3 4 ? 4.997 -2.858 3.439 1.00 0.00 16 TRP A C 5
ATOM 9380 O O . TRP C 3 4 ? 4.917 -1.956 4.249 1.00 0.00 16 TRP A O 5
ATOM 9401 N N . CYS C 3 5 ? 3.978 -3.642 3.191 1.00 0.00 17 CYS A N 5
ATOM 9402 C CA . CYS C 3 5 ? 2.679 -3.445 3.903 1.00 0.00 17 CYS A CA 5
ATOM 9403 C C . CYS C 3 5 ? 1.958 -4.780 4.082 1.00 0.00 17 CYS A C 5
ATOM 9404 O O . CYS C 3 5 ? 2.114 -5.699 3.305 1.00 0.00 17 CYS A O 5
ATOM 9412 N N . SER C 3 6 ? 1.137 -4.869 5.090 1.00 0.00 18 SER A N 5
ATOM 9413 C CA . SER C 3 6 ? 0.360 -6.114 5.322 1.00 0.00 18 SER A CA 5
ATOM 9414 C C . SER C 3 6 ? -0.835 -6.107 4.359 1.00 0.00 18 SER A C 5
ATOM 9415 O O . SER C 3 6 ? -1.225 -5.067 3.865 1.00 0.00 18 SER A O 5
ATOM 9423 N N . PRO C 3 7 ? -1.423 -7.241 4.099 1.00 0.00 19 PRO A N 5
ATOM 9424 C CA . PRO C 3 7 ? -2.598 -7.331 3.186 1.00 0.00 19 PRO A CA 5
ATOM 9425 C C . PRO C 3 7 ? -3.730 -6.409 3.663 1.00 0.00 19 PRO A C 5
ATOM 9426 O O . PRO C 3 7 ? -4.495 -5.886 2.877 1.00 0.00 19 PRO A O 5
ATOM 9437 N N . GLN C 3 8 ? -3.830 -6.213 4.949 1.00 0.00 20 GLN A N 5
ATOM 9438 C CA . GLN C 3 8 ? -4.899 -5.332 5.498 1.00 0.00 20 GLN A CA 5
ATOM 9439 C C . GLN C 3 8 ? -4.720 -3.901 4.977 1.00 0.00 20 GLN A C 5
ATOM 9440 O O . GLN C 3 8 ? -5.678 -3.218 4.673 1.00 0.00 20 GLN A O 5
ATOM 9454 N N . GLU C 3 9 ? -3.504 -3.440 4.870 1.00 0.00 21 GLU A N 5
ATOM 9455 C CA . GLU C 3 9 ? -3.277 -2.056 4.374 1.00 0.00 21 GLU A CA 5
ATOM 9456 C C . GLU C 3 9 ? -3.469 -2.032 2.862 1.00 0.00 21 GLU A C 5
ATOM 9457 O O . GLU C 3 9 ? -3.987 -1.087 2.302 1.00 0.00 21 GLU A O 5
ATOM 9469 N N . ILE C 3 10 ? -3.048 -3.066 2.202 1.00 0.00 22 ILE A N 5
ATOM 9470 C CA . ILE C 3 10 ? -3.191 -3.117 0.726 1.00 0.00 22 ILE A CA 5
ATOM 9471 C C . ILE C 3 10 ? -4.652 -3.372 0.349 1.00 0.00 22 ILE A C 5
ATOM 9472 O O . ILE C 3 10 ? -5.256 -2.607 -0.373 1.00 0.00 22 ILE A O 5
ATOM 9488 N N . MET C 3 11 ? -5.232 -4.429 0.848 1.00 0.00 23 MET A N 5
ATOM 9489 C CA . MET C 3 11 ? -6.663 -4.720 0.526 1.00 0.00 23 MET A CA 5
ATOM 9490 C C . MET C 3 11 ? -7.486 -3.459 0.787 1.00 0.00 23 MET A C 5
ATOM 9491 O O . MET C 3 11 ? -8.512 -3.226 0.179 1.00 0.00 23 MET A O 5
ATOM 9505 N N . ALA C 3 12 ? -7.025 -2.647 1.692 1.00 0.00 24 ALA A N 5
ATOM 9506 C CA . ALA C 3 12 ? -7.752 -1.387 2.012 1.00 0.00 24 ALA A CA 5
ATOM 9507 C C . ALA C 3 12 ? -7.413 -0.317 0.971 1.00 0.00 24 ALA A C 5
ATOM 9508 O O . ALA C 3 12 ? -8.102 0.676 0.849 1.00 0.00 24 ALA A O 5
ATOM 9515 N N . ALA C 3 13 ? -6.359 -0.502 0.220 1.00 0.00 25 ALA A N 5
ATOM 9516 C CA . ALA C 3 13 ? -5.995 0.522 -0.801 1.00 0.00 25 ALA A CA 5
ATOM 9517 C C . ALA C 3 13 ? -6.887 0.345 -2.031 1.00 0.00 25 ALA A C 5
ATOM 9518 O O . ALA C 3 13 ? -7.370 -0.731 -2.308 1.00 0.00 25 ALA A O 5
ATOM 9525 N N . ASP C 3 14 ? -7.118 1.391 -2.771 1.00 0.00 26 ASP A N 5
ATOM 9526 C CA . ASP C 3 14 ? -7.980 1.259 -3.979 1.00 0.00 26 ASP A CA 5
ATOM 9527 C C . ASP C 3 14 ? -7.282 0.361 -5.009 1.00 0.00 26 ASP A C 5
ATOM 9528 O O . ASP C 3 14 ? -6.081 0.186 -4.981 1.00 0.00 26 ASP A O 5
ATOM 9537 N N . GLY C 3 15 ? -8.030 -0.219 -5.909 1.00 0.00 27 GLY A N 5
ATOM 9538 C CA . GLY C 3 15 ? -7.413 -1.113 -6.936 1.00 0.00 27 GLY A CA 5
ATOM 9539 C C . GLY C 3 15 ? -7.111 -2.465 -6.296 1.00 0.00 27 GLY A C 5
ATOM 9540 O O . GLY C 3 15 ? -7.023 -3.478 -6.961 1.00 0.00 27 GLY A O 5
ATOM 9544 N N . MET C 3 16 ? -6.943 -2.479 -5.002 1.00 0.00 28 MET A N 5
ATOM 9545 C CA . MET C 3 16 ? -6.634 -3.750 -4.290 1.00 0.00 28 MET A CA 5
ATOM 9546 C C . MET C 3 16 ? -7.930 -4.378 -3.748 1.00 0.00 28 MET A C 5
ATOM 9547 O O . MET C 3 16 ? -8.734 -3.688 -3.153 1.00 0.00 28 MET A O 5
ATOM 9561 N N . PRO C 3 17 ? -8.140 -5.668 -3.923 1.00 0.00 29 PRO A N 5
ATOM 9562 C CA . PRO C 3 17 ? -9.362 -6.340 -3.397 1.00 0.00 29 PRO A CA 5
ATOM 9563 C C . PRO C 3 17 ? -9.689 -5.903 -1.963 1.00 0.00 29 PRO A C 5
ATOM 9564 O O . PRO C 3 17 ? -8.953 -5.161 -1.342 1.00 0.00 29 PRO A O 5
ATOM 9575 N N . GLY C 3 18 ? -10.786 -6.377 -1.435 1.00 0.00 30 GLY A N 5
ATOM 9576 C CA . GLY C 3 18 ? -11.194 -6.024 -0.037 1.00 0.00 30 GLY A CA 5
ATOM 9577 C C . GLY C 3 18 ? -11.238 -7.304 0.799 1.00 0.00 30 GLY A C 5
ATOM 9578 O O . GLY C 3 18 ? -12.084 -7.473 1.654 1.00 0.00 30 GLY A O 5
ATOM 9582 N N . SER C 3 19 ? -10.327 -8.208 0.551 1.00 0.00 31 SER A N 5
ATOM 9583 C CA . SER C 3 19 ? -10.294 -9.491 1.317 1.00 0.00 31 SER A CA 5
ATOM 9584 C C . SER C 3 19 ? -8.837 -9.898 1.541 1.00 0.00 31 SER A C 5
ATOM 9585 O O . SER C 3 19 ? -8.037 -9.896 0.627 1.00 0.00 31 SER A O 5
ATOM 9593 N N . VAL C 3 20 ? -8.482 -10.240 2.747 1.00 0.00 32 VAL A N 5
ATOM 9594 C CA . VAL C 3 20 ? -7.072 -10.639 3.017 1.00 0.00 32 VAL A CA 5
ATOM 9595 C C . VAL C 3 20 ? -6.653 -11.717 2.017 1.00 0.00 32 VAL A C 5
ATOM 9596 O O . VAL C 3 20 ? -5.532 -11.737 1.548 1.00 0.00 32 VAL A O 5
ATOM 9609 N N . ALA C 3 21 ? -7.541 -12.610 1.679 1.00 0.00 33 ALA A N 5
ATOM 9610 C CA . ALA C 3 21 ? -7.186 -13.677 0.703 1.00 0.00 33 ALA A CA 5
ATOM 9611 C C . ALA C 3 21 ? -7.112 -13.070 -0.701 1.00 0.00 33 ALA A C 5
ATOM 9612 O O . ALA C 3 21 ? -6.249 -13.404 -1.487 1.00 0.00 33 ALA A O 5
ATOM 9619 N N . GLY C 3 22 ? -8.005 -12.168 -1.017 1.00 0.00 34 GLY A N 5
ATOM 9620 C CA . GLY C 3 22 ? -7.973 -11.532 -2.365 1.00 0.00 34 GLY A CA 5
ATOM 9621 C C . GLY C 3 22 ? -6.560 -11.017 -2.637 1.00 0.00 34 GLY A C 5
ATOM 9622 O O . GLY C 3 22 ? -6.040 -11.135 -3.731 1.00 0.00 34 GLY A O 5
ATOM 9626 N N . VAL C 3 23 ? -5.927 -10.459 -1.642 1.00 0.00 35 VAL A N 5
ATOM 9627 C CA . VAL C 3 23 ? -4.544 -9.952 -1.834 1.00 0.00 35 VAL A CA 5
ATOM 9628 C C . VAL C 3 23 ? -3.628 -11.139 -2.140 1.00 0.00 35 VAL A C 5
ATOM 9629 O O . VAL C 3 23 ? -2.951 -11.172 -3.148 1.00 0.00 35 VAL A O 5
ATOM 9642 N N . HIS C 3 24 ? -3.609 -12.116 -1.275 1.00 0.00 36 HIS A N 5
ATOM 9643 C CA . HIS C 3 24 ? -2.743 -13.302 -1.511 1.00 0.00 36 HIS A CA 5
ATOM 9644 C C . HIS C 3 24 ? -3.021 -13.869 -2.904 1.00 0.00 36 HIS A C 5
ATOM 9645 O O . HIS C 3 24 ? -2.173 -14.486 -3.515 1.00 0.00 36 HIS A O 5
ATOM 9659 N N . TYR C 3 25 ? -4.206 -13.661 -3.410 1.00 0.00 37 TYR A N 5
ATOM 9660 C CA . TYR C 3 25 ? -4.549 -14.184 -4.761 1.00 0.00 37 TYR A CA 5
ATOM 9661 C C . TYR C 3 25 ? -3.597 -13.577 -5.796 1.00 0.00 37 TYR A C 5
ATOM 9662 O O . TYR C 3 25 ? -2.678 -14.220 -6.260 1.00 0.00 37 TYR A O 5
ATOM 9680 N N . ARG C 3 26 ? -3.808 -12.344 -6.160 1.00 0.00 38 ARG A N 5
ATOM 9681 C CA . ARG C 3 26 ? -2.911 -11.699 -7.163 1.00 0.00 38 ARG A CA 5
ATOM 9682 C C . ARG C 3 26 ? -1.460 -11.740 -6.679 1.00 0.00 38 ARG A C 5
ATOM 9683 O O . ARG C 3 26 ? -0.540 -11.795 -7.470 1.00 0.00 38 ARG A O 5
ATOM 9704 N N . ALA C 3 27 ? -1.240 -11.710 -5.394 1.00 0.00 39 ALA A N 5
ATOM 9705 C CA . ALA C 3 27 ? 0.161 -11.741 -4.885 1.00 0.00 39 ALA A CA 5
ATOM 9706 C C . ALA C 3 27 ? 0.892 -12.988 -5.395 1.00 0.00 39 ALA A C 5
ATOM 9707 O O . ALA C 3 27 ? 1.985 -12.905 -5.919 1.00 0.00 39 ALA A O 5
ATOM 9714 N N . ASN C 3 28 ? 0.307 -14.143 -5.230 1.00 0.00 40 ASN A N 5
ATOM 9715 C CA . ASN C 3 28 ? 0.980 -15.388 -5.690 1.00 0.00 40 ASN A CA 5
ATOM 9716 C C . ASN C 3 28 ? 0.923 -15.474 -7.211 1.00 0.00 40 ASN A C 5
ATOM 9717 O O . ASN C 3 28 ? 1.873 -15.870 -7.857 1.00 0.00 40 ASN A O 5
ATOM 9728 N N . VAL C 3 29 ? -0.187 -15.118 -7.788 1.00 0.00 41 VAL A N 5
ATOM 9729 C CA . VAL C 3 29 ? -0.303 -15.194 -9.267 1.00 0.00 41 VAL A CA 5
ATOM 9730 C C . VAL C 3 29 ? 0.635 -14.172 -9.911 1.00 0.00 41 VAL A C 5
ATOM 9731 O O . VAL C 3 29 ? 1.217 -14.416 -10.949 1.00 0.00 41 VAL A O 5
ATOM 9744 N N . GLN C 3 30 ? 0.782 -13.027 -9.305 1.00 0.00 42 GLN A N 5
ATOM 9745 C CA . GLN C 3 30 ? 1.679 -11.982 -9.882 1.00 0.00 42 GLN A CA 5
ATOM 9746 C C . GLN C 3 30 ? 3.119 -12.230 -9.427 1.00 0.00 42 GLN A C 5
ATOM 9747 O O . GLN C 3 30 ? 4.056 -12.067 -10.183 1.00 0.00 42 GLN A O 5
ATOM 9761 N N . GLY C 3 31 ? 3.304 -12.617 -8.191 1.00 0.00 43 GLY A N 5
ATOM 9762 C CA . GLY C 3 31 ? 4.685 -12.870 -7.674 1.00 0.00 43 GLY A CA 5
ATOM 9763 C C . GLY C 3 31 ? 5.172 -11.636 -6.913 1.00 0.00 43 GLY A C 5
ATOM 9764 O O . GLY C 3 31 ? 6.248 -11.126 -7.157 1.00 0.00 43 GLY A O 5
ATOM 9768 N N . TRP C 3 32 ? 4.381 -11.148 -5.997 1.00 0.00 44 TRP A N 5
ATOM 9769 C CA . TRP C 3 32 ? 4.784 -9.944 -5.217 1.00 0.00 44 TRP A CA 5
ATOM 9770 C C . TRP C 3 32 ? 5.963 -10.283 -4.304 1.00 0.00 44 TRP A C 5
ATOM 9771 O O . TRP C 3 32 ? 6.008 -11.341 -3.709 1.00 0.00 44 TRP A O 5
ATOM 9792 N N . THR C 3 33 ? 6.888 -9.376 -4.134 1.00 0.00 45 THR A N 5
ATOM 9793 C CA . THR C 3 33 ? 8.010 -9.653 -3.195 1.00 0.00 45 THR A CA 5
ATOM 9794 C C . THR C 3 33 ? 7.420 -9.571 -1.798 1.00 0.00 45 THR A C 5
ATOM 9795 O O . THR C 3 33 ? 6.470 -8.843 -1.586 1.00 0.00 45 THR A O 5
ATOM 9806 N N . LYS C 3 34 ? 7.918 -10.320 -0.841 1.00 0.00 46 LYS A N 5
ATOM 9807 C CA . LYS C 3 34 ? 7.295 -10.256 0.516 1.00 0.00 46 LYS A CA 5
ATOM 9808 C C . LYS C 3 34 ? 8.317 -10.336 1.643 1.00 0.00 46 LYS A C 5
ATOM 9809 O O . LYS C 3 34 ? 9.209 -11.162 1.662 1.00 0.00 46 LYS A O 5
ATOM 9828 N N . ARG C 3 35 ? 8.120 -9.491 2.613 1.00 0.00 47 ARG A N 5
ATOM 9829 C CA . ARG C 3 35 ? 8.986 -9.480 3.822 1.00 0.00 47 ARG A CA 5
ATOM 9830 C C . ARG C 3 35 ? 8.337 -10.429 4.820 1.00 0.00 47 ARG A C 5
ATOM 9831 O O . ARG C 3 35 ? 7.311 -10.130 5.399 1.00 0.00 47 ARG A O 5
ATOM 9852 N N . LYS C 3 36 ? 8.902 -11.575 5.003 1.00 0.00 48 LYS A N 5
ATOM 9853 C CA . LYS C 3 36 ? 8.291 -12.555 5.938 1.00 0.00 48 LYS A CA 5
ATOM 9854 C C . LYS C 3 36 ? 8.409 -12.048 7.375 1.00 0.00 48 LYS A C 5
ATOM 9855 O O . LYS C 3 36 ? 9.489 -11.933 7.918 1.00 0.00 48 LYS A O 5
ATOM 9874 N N . LYS C 3 37 ? 7.299 -11.740 7.998 1.00 0.00 49 LYS A N 5
ATOM 9875 C CA . LYS C 3 37 ? 7.341 -11.240 9.404 1.00 0.00 49 LYS A CA 5
ATOM 9876 C C . LYS C 3 37 ? 7.310 -12.434 10.368 1.00 0.00 49 LYS A C 5
ATOM 9877 O O . LYS C 3 37 ? 6.762 -13.473 10.060 1.00 0.00 49 LYS A O 5
ATOM 9896 N N . GLU C 3 38 ? 7.904 -12.292 11.533 1.00 0.00 50 GLU A N 5
ATOM 9897 C CA . GLU C 3 38 ? 7.923 -13.416 12.528 1.00 0.00 50 GLU A CA 5
ATOM 9898 C C . GLU C 3 38 ? 7.498 -12.909 13.913 1.00 0.00 50 GLU A C 5
ATOM 9899 O O . GLU C 3 38 ? 6.609 -13.451 14.540 1.00 0.00 50 GLU A O 5
ATOM 9911 N N . GLY C 3 39 ? 8.152 -11.890 14.397 1.00 0.00 51 GLY A N 5
ATOM 9912 C CA . GLY C 3 39 ? 7.826 -11.343 15.750 1.00 0.00 51 GLY A CA 5
ATOM 9913 C C . GLY C 3 39 ? 6.314 -11.155 15.919 1.00 0.00 51 GLY A C 5
ATOM 9914 O O . GLY C 3 39 ? 5.839 -10.860 16.998 1.00 0.00 51 GLY A O 5
ATOM 9918 N N . VAL C 3 40 ? 5.554 -11.313 14.874 1.00 0.00 52 VAL A N 5
ATOM 9919 C CA . VAL C 3 40 ? 4.073 -11.134 14.989 1.00 0.00 52 VAL A CA 5
ATOM 9920 C C . VAL C 3 40 ? 3.418 -12.452 15.390 1.00 0.00 52 VAL A C 5
ATOM 9921 O O . VAL C 3 40 ? 3.887 -13.516 15.035 1.00 0.00 52 VAL A O 5
ATOM 9934 N N . LYS C 3 41 ? 2.316 -12.405 16.096 1.00 0.00 53 LYS A N 5
ATOM 9935 C CA . LYS C 3 41 ? 1.635 -13.674 16.464 1.00 0.00 53 LYS A CA 5
ATOM 9936 C C . LYS C 3 41 ? 1.427 -14.467 15.179 1.00 0.00 53 LYS A C 5
ATOM 9937 O O . LYS C 3 41 ? 1.163 -13.901 14.137 1.00 0.00 53 LYS A O 5
ATOM 9956 N N . GLY C 3 42 ? 1.572 -15.754 15.217 1.00 0.00 54 GLY A N 5
ATOM 9957 C CA . GLY C 3 42 ? 1.408 -16.525 13.961 1.00 0.00 54 GLY A CA 5
ATOM 9958 C C . GLY C 3 42 ? 2.397 -15.962 12.939 1.00 0.00 54 GLY A C 5
ATOM 9959 O O . GLY C 3 42 ? 2.022 -15.312 11.984 1.00 0.00 54 GLY A O 5
ATOM 9963 N N . GLY C 3 43 ? 3.663 -16.187 13.171 1.00 0.00 55 GLY A N 5
ATOM 9964 C CA . GLY C 3 43 ? 4.733 -15.668 12.267 1.00 0.00 55 GLY A CA 5
ATOM 9965 C C . GLY C 3 43 ? 4.354 -15.850 10.793 1.00 0.00 55 GLY A C 5
ATOM 9966 O O . GLY C 3 43 ? 4.996 -15.305 9.917 1.00 0.00 55 GLY A O 5
ATOM 9970 N N . LYS C 3 44 ? 3.317 -16.584 10.500 1.00 0.00 56 LYS A N 5
ATOM 9971 C CA . LYS C 3 44 ? 2.915 -16.756 9.078 1.00 0.00 56 LYS A CA 5
ATOM 9972 C C . LYS C 3 44 ? 2.770 -15.370 8.451 1.00 0.00 56 LYS A C 5
ATOM 9973 O O . LYS C 3 44 ? 2.600 -15.229 7.261 1.00 0.00 56 LYS A O 5
ATOM 9992 N N . ALA C 3 45 ? 2.797 -14.351 9.264 1.00 0.00 57 ALA A N 5
ATOM 9993 C CA . ALA C 3 45 ? 2.625 -12.970 8.749 1.00 0.00 57 ALA A CA 5
ATOM 9994 C C . ALA C 3 45 ? 3.723 -12.616 7.741 1.00 0.00 57 ALA A C 5
ATOM 9995 O O . ALA C 3 45 ? 4.899 -12.785 7.993 1.00 0.00 57 ALA A O 5
ATOM 10002 N N . VAL C 3 46 ? 3.330 -12.087 6.609 1.00 0.00 58 VAL A N 5
ATOM 10003 C CA . VAL C 3 46 ? 4.317 -11.664 5.567 1.00 0.00 58 VAL A CA 5
ATOM 10004 C C . VAL C 3 46 ? 3.796 -10.386 4.913 1.00 0.00 58 VAL A C 5
ATOM 10005 O O . VAL C 3 46 ? 2.669 -10.331 4.465 1.00 0.00 58 VAL A O 5
ATOM 10018 N N . GLU C 3 47 ? 4.598 -9.364 4.838 1.00 0.00 59 GLU A N 5
ATOM 10019 C CA . GLU C 3 47 ? 4.118 -8.099 4.187 1.00 0.00 59 GLU A CA 5
ATOM 10020 C C . GLU C 3 47 ? 4.500 -8.149 2.714 1.00 0.00 59 GLU A C 5
ATOM 10021 O O . GLU C 3 47 ? 5.314 -8.951 2.321 1.00 0.00 59 GLU A O 5
ATOM 10033 N N . TYR C 3 48 ? 3.926 -7.299 1.898 1.00 0.00 60 TYR A N 5
ATOM 10034 C CA . TYR C 3 48 ? 4.265 -7.301 0.439 1.00 0.00 60 TYR A CA 5
ATOM 10035 C C . TYR C 3 48 ? 4.929 -5.981 0.066 1.00 0.00 60 TYR A C 5
ATOM 10036 O O . TYR C 3 48 ? 4.623 -4.947 0.618 1.00 0.00 60 TYR A O 5
ATOM 10054 N N . ASP C 3 49 ? 5.843 -6.014 -0.865 1.00 0.00 61 ASP A N 5
ATOM 10055 C CA . ASP C 3 49 ? 6.543 -4.764 -1.263 1.00 0.00 61 ASP A CA 5
ATOM 10056 C C . ASP C 3 49 ? 5.659 -3.926 -2.187 1.00 0.00 61 ASP A C 5
ATOM 10057 O O . ASP C 3 49 ? 5.378 -4.301 -3.307 1.00 0.00 61 ASP A O 5
ATOM 10066 N N . VAL C 3 50 ? 5.223 -2.783 -1.722 1.00 0.00 62 VAL A N 5
ATOM 10067 C CA . VAL C 3 50 ? 4.367 -1.911 -2.568 1.00 0.00 62 VAL A CA 5
ATOM 10068 C C . VAL C 3 50 ? 5.154 -1.507 -3.808 1.00 0.00 62 VAL A C 5
ATOM 10069 O O . VAL C 3 50 ? 4.591 -1.209 -4.843 1.00 0.00 62 VAL A O 5
ATOM 10082 N N . MET C 3 51 ? 6.454 -1.494 -3.714 1.00 0.00 63 MET A N 5
ATOM 10083 C CA . MET C 3 51 ? 7.272 -1.110 -4.896 1.00 0.00 63 MET A CA 5
ATOM 10084 C C . MET C 3 51 ? 7.232 -2.239 -5.929 1.00 0.00 63 MET A C 5
ATOM 10085 O O . MET C 3 51 ? 7.752 -2.108 -7.020 1.00 0.00 63 MET A O 5
ATOM 10099 N N . SER C 3 52 ? 6.606 -3.346 -5.601 1.00 0.00 64 SER A N 5
ATOM 10100 C CA . SER C 3 52 ? 6.511 -4.485 -6.567 1.00 0.00 64 SER A CA 5
ATOM 10101 C C . SER C 3 52 ? 5.098 -4.531 -7.154 1.00 0.00 64 SER A C 5
ATOM 10102 O O . SER C 3 52 ? 4.847 -5.207 -8.131 1.00 0.00 64 SER A O 5
ATOM 10110 N N . MET C 3 53 ? 4.170 -3.821 -6.566 1.00 0.00 65 MET A N 5
ATOM 10111 C CA . MET C 3 53 ? 2.776 -3.834 -7.094 1.00 0.00 65 MET A CA 5
ATOM 10112 C C . MET C 3 53 ? 2.724 -3.056 -8.423 1.00 0.00 65 MET A C 5
ATOM 10113 O O . MET C 3 53 ? 3.558 -2.208 -8.676 1.00 0.00 65 MET A O 5
ATOM 10127 N N . PRO C 3 54 ? 1.750 -3.332 -9.264 1.00 0.00 66 PRO A N 5
ATOM 10128 C CA . PRO C 3 54 ? 1.605 -2.628 -10.571 1.00 0.00 66 PRO A CA 5
ATOM 10129 C C . PRO C 3 54 ? 1.900 -1.128 -10.447 1.00 0.00 66 PRO A C 5
ATOM 10130 O O . PRO C 3 54 ? 1.565 -0.501 -9.463 1.00 0.00 66 PRO A O 5
ATOM 10141 N N . THR C 3 55 ? 2.527 -0.549 -11.436 1.00 0.00 67 THR A N 5
ATOM 10142 C CA . THR C 3 55 ? 2.847 0.909 -11.372 1.00 0.00 67 THR A CA 5
ATOM 10143 C C . THR C 3 55 ? 1.623 1.691 -10.890 1.00 0.00 67 THR A C 5
ATOM 10144 O O . THR C 3 55 ? 1.657 2.362 -9.876 1.00 0.00 67 THR A O 5
ATOM 10155 N N . LYS C 3 56 ? 0.541 1.608 -11.608 1.00 0.00 68 LYS A N 5
ATOM 10156 C CA . LYS C 3 56 ? -0.685 2.341 -11.190 1.00 0.00 68 LYS A CA 5
ATOM 10157 C C . LYS C 3 56 ? -0.979 2.034 -9.722 1.00 0.00 68 LYS A C 5
ATOM 10158 O O . LYS C 3 56 ? -1.302 2.910 -8.944 1.00 0.00 68 LYS A O 5
ATOM 10177 N N . GLU C 3 57 ? -0.887 0.788 -9.343 1.00 0.00 69 GLU A N 5
ATOM 10178 C CA . GLU C 3 57 ? -1.182 0.414 -7.932 1.00 0.00 69 GLU A CA 5
ATOM 10179 C C . GLU C 3 57 ? -0.194 1.103 -6.983 1.00 0.00 69 GLU A C 5
ATOM 10180 O O . GLU C 3 57 ? -0.539 1.461 -5.875 1.00 0.00 69 GLU A O 5
ATOM 10192 N N . ARG C 3 58 ? 1.032 1.284 -7.394 1.00 0.00 70 ARG A N 5
ATOM 10193 C CA . ARG C 3 58 ? 2.020 1.938 -6.487 1.00 0.00 70 ARG A CA 5
ATOM 10194 C C . ARG C 3 58 ? 1.473 3.282 -6.010 1.00 0.00 70 ARG A C 5
ATOM 10195 O O . ARG C 3 58 ? 1.281 3.502 -4.832 1.00 0.00 70 ARG A O 5
ATOM 10216 N N . GLU C 3 59 ? 1.221 4.185 -6.913 1.00 0.00 71 GLU A N 5
ATOM 10217 C CA . GLU C 3 59 ? 0.691 5.514 -6.504 1.00 0.00 71 GLU A CA 5
ATOM 10218 C C . GLU C 3 59 ? -0.643 5.317 -5.806 1.00 0.00 71 GLU A C 5
ATOM 10219 O O . GLU C 3 59 ? -1.009 6.062 -4.920 1.00 0.00 71 GLU A O 5
ATOM 10231 N N . GLN C 3 60 ? -1.375 4.317 -6.191 1.00 0.00 72 GLN A N 5
ATOM 10232 C CA . GLN C 3 60 ? -2.681 4.081 -5.539 1.00 0.00 72 GLN A CA 5
ATOM 10233 C C . GLN C 3 60 ? -2.451 3.715 -4.072 1.00 0.00 72 GLN A C 5
ATOM 10234 O O . GLN C 3 60 ? -3.025 4.299 -3.174 1.00 0.00 72 GLN A O 5
ATOM 10248 N N . VAL C 3 61 ? -1.612 2.748 -3.828 1.00 0.00 73 VAL A N 5
ATOM 10249 C CA . VAL C 3 61 ? -1.335 2.329 -2.424 1.00 0.00 73 VAL A CA 5
ATOM 10250 C C . VAL C 3 61 ? -0.568 3.441 -1.702 1.00 0.00 73 VAL A C 5
ATOM 10251 O O . VAL C 3 61 ? -0.938 3.861 -0.624 1.00 0.00 73 VAL A O 5
ATOM 10264 N N . ILE C 3 62 ? 0.487 3.935 -2.294 1.00 0.00 74 ILE A N 5
ATOM 10265 C CA . ILE C 3 62 ? 1.265 5.033 -1.650 1.00 0.00 74 ILE A CA 5
ATOM 10266 C C . ILE C 3 62 ? 0.294 6.156 -1.319 1.00 0.00 74 ILE A C 5
ATOM 10267 O O . ILE C 3 62 ? 0.394 6.800 -0.292 1.00 0.00 74 ILE A O 5
ATOM 10283 N N . ALA C 3 63 ? -0.658 6.382 -2.166 1.00 0.00 75 ALA A N 5
ATOM 10284 C CA . ALA C 3 63 ? -1.648 7.445 -1.883 1.00 0.00 75 ALA A CA 5
ATOM 10285 C C . ALA C 3 63 ? -2.567 6.968 -0.757 1.00 0.00 75 ALA A C 5
ATOM 10286 O O . ALA C 3 63 ? -2.886 7.714 0.148 1.00 0.00 75 ALA A O 5
ATOM 10293 N N . HIS C 3 64 ? -2.978 5.725 -0.783 1.00 0.00 76 HIS A N 5
ATOM 10294 C CA . HIS C 3 64 ? -3.845 5.221 0.308 1.00 0.00 76 HIS A CA 5
ATOM 10295 C C . HIS C 3 64 ? -3.027 5.248 1.592 1.00 0.00 76 HIS A C 5
ATOM 10296 O O . HIS C 3 64 ? -3.528 5.533 2.661 1.00 0.00 76 HIS A O 5
ATOM 10310 N N . LEU C 3 65 ? -1.756 4.970 1.484 1.00 0.00 77 LEU A N 5
ATOM 10311 C CA . LEU C 3 65 ? -0.893 4.999 2.688 1.00 0.00 77 LEU A CA 5
ATOM 10312 C C . LEU C 3 65 ? -0.742 6.455 3.112 1.00 0.00 77 LEU A C 5
ATOM 10313 O O . LEU C 3 65 ? -0.799 6.786 4.280 1.00 0.00 77 LEU A O 5
ATOM 10329 N N . GLY C 3 66 ? -0.580 7.334 2.155 1.00 0.00 78 GLY A N 5
ATOM 10330 C CA . GLY C 3 66 ? -0.458 8.795 2.471 1.00 0.00 78 GLY A CA 5
ATOM 10331 C C . GLY C 3 66 ? 0.995 9.242 2.351 1.00 0.00 78 GLY A C 5
ATOM 10332 O O . GLY C 3 66 ? 1.402 10.219 2.946 1.00 0.00 78 GLY A O 5
ATOM 10336 N N . LEU C 3 67 ? 1.785 8.542 1.585 1.00 0.00 79 LEU A N 5
ATOM 10337 C CA . LEU C 3 67 ? 3.220 8.942 1.432 1.00 0.00 79 LEU A CA 5
ATOM 10338 C C . LEU C 3 67 ? 3.345 9.863 0.222 1.00 0.00 79 LEU A C 5
ATOM 10339 O O . LEU C 3 67 ? 4.235 10.686 0.140 1.00 0.00 79 LEU A O 5
ATOM 10355 N N . SER C 3 68 ? 2.452 9.730 -0.716 1.00 0.00 80 SER A N 5
ATOM 10356 C CA . SER C 3 68 ? 2.507 10.601 -1.926 1.00 0.00 80 SER A CA 5
ATOM 10357 C C . SER C 3 68 ? 2.504 12.068 -1.493 1.00 0.00 80 SER A C 5
ATOM 10358 O O . SER C 3 68 ? 2.603 12.378 -0.321 1.00 0.00 80 SER A O 5
ATOM 10366 N N . THR C 3 69 ? 2.393 12.974 -2.424 1.00 0.00 81 THR A N 5
ATOM 10367 C CA . THR C 3 69 ? 2.386 14.418 -2.058 1.00 0.00 81 THR A CA 5
ATOM 10368 C C . THR C 3 69 ? 1.875 15.243 -3.240 1.00 0.00 81 THR A C 5
ATOM 10369 O O . THR C 3 69 ? 1.513 16.389 -3.026 1.00 0.00 81 THR A O 5
ATOM 11399 N N . LYS C 3 1 ? 15.101 3.514 -1.418 1.00 0.00 13 LYS A N 6
ATOM 11400 C CA . LYS C 3 1 ? 14.961 2.323 -0.532 1.00 0.00 13 LYS A CA 6
ATOM 11401 C C . LYS C 3 1 ? 13.717 1.524 -0.942 1.00 0.00 13 LYS A C 6
ATOM 11402 O O . LYS C 3 1 ? 13.451 1.335 -2.113 1.00 0.00 13 LYS A O 6
ATOM 11423 N N . SER C 3 2 ? 12.951 1.052 0.007 1.00 0.00 14 SER A N 6
ATOM 11424 C CA . SER C 3 2 ? 11.732 0.271 -0.337 1.00 0.00 14 SER A CA 6
ATOM 11425 C C . SER C 3 2 ? 10.766 0.281 0.843 1.00 0.00 14 SER A C 6
ATOM 11426 O O . SER C 3 2 ? 11.076 0.771 1.913 1.00 0.00 14 SER A O 6
ATOM 11434 N N . ILE C 3 3 ? 9.600 -0.275 0.658 1.00 0.00 15 ILE A N 6
ATOM 11435 C CA . ILE C 3 3 ? 8.599 -0.325 1.762 1.00 0.00 15 ILE A CA 6
ATOM 11436 C C . ILE C 3 3 ? 7.846 -1.638 1.696 1.00 0.00 15 ILE A C 6
ATOM 11437 O O . ILE C 3 3 ? 7.832 -2.317 0.692 1.00 0.00 15 ILE A O 6
ATOM 11453 N N . TRP C 3 4 ? 7.237 -1.999 2.782 1.00 0.00 16 TRP A N 6
ATOM 11454 C CA . TRP C 3 4 ? 6.479 -3.285 2.850 1.00 0.00 16 TRP A CA 6
ATOM 11455 C C . TRP C 3 4 ? 5.220 -3.085 3.697 1.00 0.00 16 TRP A C 6
ATOM 11456 O O . TRP C 3 4 ? 5.152 -2.196 4.522 1.00 0.00 16 TRP A O 6
ATOM 11477 N N . CYS C 3 5 ? 4.211 -3.893 3.486 1.00 0.00 17 CYS A N 6
ATOM 11478 C CA . CYS C 3 5 ? 2.949 -3.733 4.267 1.00 0.00 17 CYS A CA 6
ATOM 11479 C C . CYS C 3 5 ? 2.233 -5.070 4.428 1.00 0.00 17 CYS A C 6
ATOM 11480 O O . CYS C 3 5 ? 2.408 -5.984 3.646 1.00 0.00 17 CYS A O 6
ATOM 11488 N N . SER C 3 6 ? 1.394 -5.170 5.420 1.00 0.00 18 SER A N 6
ATOM 11489 C CA . SER C 3 6 ? 0.619 -6.422 5.623 1.00 0.00 18 SER A CA 6
ATOM 11490 C C . SER C 3 6 ? -0.601 -6.388 4.681 1.00 0.00 18 SER A C 6
ATOM 11491 O O . SER C 3 6 ? -1.141 -5.331 4.421 1.00 0.00 18 SER A O 6
ATOM 11499 N N . PRO C 3 7 ? -1.044 -7.514 4.172 1.00 0.00 19 PRO A N 6
ATOM 11500 C CA . PRO C 3 7 ? -2.223 -7.560 3.255 1.00 0.00 19 PRO A CA 6
ATOM 11501 C C . PRO C 3 7 ? -3.363 -6.623 3.689 1.00 0.00 19 PRO A C 6
ATOM 11502 O O . PRO C 3 7 ? -4.020 -6.008 2.872 1.00 0.00 19 PRO A O 6
ATOM 11513 N N . GLN C 3 8 ? -3.615 -6.535 4.966 1.00 0.00 20 GLN A N 6
ATOM 11514 C CA . GLN C 3 8 ? -4.729 -5.671 5.465 1.00 0.00 20 GLN A CA 6
ATOM 11515 C C . GLN C 3 8 ? -4.559 -4.223 4.987 1.00 0.00 20 GLN A C 6
ATOM 11516 O O . GLN C 3 8 ? -5.521 -3.556 4.659 1.00 0.00 20 GLN A O 6
ATOM 11530 N N . GLU C 3 9 ? -3.357 -3.726 4.939 1.00 0.00 21 GLU A N 6
ATOM 11531 C CA . GLU C 3 9 ? -3.159 -2.325 4.484 1.00 0.00 21 GLU A CA 6
ATOM 11532 C C . GLU C 3 9 ? -3.343 -2.265 2.971 1.00 0.00 21 GLU A C 6
ATOM 11533 O O . GLU C 3 9 ? -3.844 -1.302 2.426 1.00 0.00 21 GLU A O 6
ATOM 11545 N N . ILE C 3 10 ? -2.927 -3.289 2.295 1.00 0.00 22 ILE A N 6
ATOM 11546 C CA . ILE C 3 10 ? -3.049 -3.316 0.819 1.00 0.00 22 ILE A CA 6
ATOM 11547 C C . ILE C 3 10 ? -4.501 -3.588 0.408 1.00 0.00 22 ILE A C 6
ATOM 11548 O O . ILE C 3 10 ? -5.069 -2.884 -0.403 1.00 0.00 22 ILE A O 6
ATOM 11564 N N . MET C 3 11 ? -5.107 -4.602 0.963 1.00 0.00 23 MET A N 6
ATOM 11565 C CA . MET C 3 11 ? -6.524 -4.915 0.606 1.00 0.00 23 MET A CA 6
ATOM 11566 C C . MET C 3 11 ? -7.376 -3.659 0.796 1.00 0.00 23 MET A C 6
ATOM 11567 O O . MET C 3 11 ? -8.383 -3.465 0.145 1.00 0.00 23 MET A O 6
ATOM 11581 N N . ALA C 3 12 ? -6.965 -2.810 1.690 1.00 0.00 24 ALA A N 6
ATOM 11582 C CA . ALA C 3 12 ? -7.731 -1.557 1.942 1.00 0.00 24 ALA A CA 6
ATOM 11583 C C . ALA C 3 12 ? -7.366 -0.505 0.893 1.00 0.00 24 ALA A C 6
ATOM 11584 O O . ALA C 3 12 ? -8.036 0.498 0.754 1.00 0.00 24 ALA A O 6
ATOM 11591 N N . ALA C 3 13 ? -6.304 -0.712 0.157 1.00 0.00 25 ALA A N 6
ATOM 11592 C CA . ALA C 3 13 ? -5.911 0.299 -0.865 1.00 0.00 25 ALA A CA 6
ATOM 11593 C C . ALA C 3 13 ? -6.773 0.136 -2.117 1.00 0.00 25 ALA A C 6
ATOM 11594 O O . ALA C 3 13 ? -7.220 -0.944 -2.439 1.00 0.00 25 ALA A O 6
ATOM 11601 N N . ASP C 3 14 ? -7.011 1.199 -2.832 1.00 0.00 26 ASP A N 6
ATOM 11602 C CA . ASP C 3 14 ? -7.835 1.082 -4.066 1.00 0.00 26 ASP A CA 6
ATOM 11603 C C . ASP C 3 14 ? -7.074 0.230 -5.089 1.00 0.00 26 ASP A C 6
ATOM 11604 O O . ASP C 3 14 ? -5.871 0.089 -5.016 1.00 0.00 26 ASP A O 6
ATOM 11613 N N . GLY C 3 15 ? -7.765 -0.353 -6.029 1.00 0.00 27 GLY A N 6
ATOM 11614 C CA . GLY C 3 15 ? -7.077 -1.206 -7.043 1.00 0.00 27 GLY A CA 6
ATOM 11615 C C . GLY C 3 15 ? -6.730 -2.546 -6.405 1.00 0.00 27 GLY A C 6
ATOM 11616 O O . GLY C 3 15 ? -6.604 -3.553 -7.073 1.00 0.00 27 GLY A O 6
ATOM 11620 N N . MET C 3 16 ? -6.574 -2.561 -5.111 1.00 0.00 28 MET A N 6
ATOM 11621 C CA . MET C 3 16 ? -6.234 -3.825 -4.402 1.00 0.00 28 MET A CA 6
ATOM 11622 C C . MET C 3 16 ? -7.523 -4.479 -3.874 1.00 0.00 28 MET A C 6
ATOM 11623 O O . MET C 3 16 ? -8.384 -3.797 -3.355 1.00 0.00 28 MET A O 6
ATOM 11637 N N . PRO C 3 17 ? -7.670 -5.784 -3.989 1.00 0.00 29 PRO A N 6
ATOM 11638 C CA . PRO C 3 17 ? -8.882 -6.489 -3.491 1.00 0.00 29 PRO A CA 6
ATOM 11639 C C . PRO C 3 17 ? -9.363 -5.946 -2.141 1.00 0.00 29 PRO A C 6
ATOM 11640 O O . PRO C 3 17 ? -8.673 -5.201 -1.476 1.00 0.00 29 PRO A O 6
ATOM 11651 N N . GLY C 3 18 ? -10.539 -6.339 -1.733 1.00 0.00 30 GLY A N 6
ATOM 11652 C CA . GLY C 3 18 ? -11.096 -5.889 -0.419 1.00 0.00 30 GLY A CA 6
ATOM 11653 C C . GLY C 3 18 ? -11.193 -7.108 0.495 1.00 0.00 30 GLY A C 6
ATOM 11654 O O . GLY C 3 18 ? -12.045 -7.193 1.356 1.00 0.00 30 GLY A O 6
ATOM 11658 N N . SER C 3 19 ? -10.320 -8.060 0.297 1.00 0.00 31 SER A N 6
ATOM 11659 C CA . SER C 3 19 ? -10.334 -9.299 1.128 1.00 0.00 31 SER A CA 6
ATOM 11660 C C . SER C 3 19 ? -8.889 -9.752 1.358 1.00 0.00 31 SER A C 6
ATOM 11661 O O . SER C 3 19 ? -8.062 -9.692 0.470 1.00 0.00 31 SER A O 6
ATOM 11669 N N . VAL C 3 20 ? -8.578 -10.197 2.543 1.00 0.00 32 VAL A N 6
ATOM 11670 C CA . VAL C 3 20 ? -7.187 -10.644 2.835 1.00 0.00 32 VAL A CA 6
ATOM 11671 C C . VAL C 3 20 ? -6.761 -11.715 1.826 1.00 0.00 32 VAL A C 6
ATOM 11672 O O . VAL C 3 20 ? -5.675 -11.668 1.282 1.00 0.00 32 VAL A O 6
ATOM 11685 N N . ALA C 3 21 ? -7.599 -12.681 1.572 1.00 0.00 33 ALA A N 6
ATOM 11686 C CA . ALA C 3 21 ? -7.226 -13.748 0.601 1.00 0.00 33 ALA A CA 6
ATOM 11687 C C . ALA C 3 21 ? -7.126 -13.151 -0.805 1.00 0.00 33 ALA A C 6
ATOM 11688 O O . ALA C 3 21 ? -6.215 -13.448 -1.551 1.00 0.00 33 ALA A O 6
ATOM 11695 N N . GLY C 3 22 ? -8.052 -12.306 -1.172 1.00 0.00 34 GLY A N 6
ATOM 11696 C CA . GLY C 3 22 ? -8.003 -11.690 -2.530 1.00 0.00 34 GLY A CA 6
ATOM 11697 C C . GLY C 3 22 ? -6.599 -11.138 -2.783 1.00 0.00 34 GLY A C 6
ATOM 11698 O O . GLY C 3 22 ? -6.081 -11.191 -3.884 1.00 0.00 34 GLY A O 6
ATOM 11702 N N . VAL C 3 23 ? -5.972 -10.616 -1.767 1.00 0.00 35 VAL A N 6
ATOM 11703 C CA . VAL C 3 23 ? -4.601 -10.074 -1.946 1.00 0.00 35 VAL A CA 6
ATOM 11704 C C . VAL C 3 23 ? -3.656 -11.227 -2.304 1.00 0.00 35 VAL A C 6
ATOM 11705 O O . VAL C 3 23 ? -3.025 -11.224 -3.342 1.00 0.00 35 VAL A O 6
ATOM 11718 N N . HIS C 3 24 ? -3.556 -12.212 -1.455 1.00 0.00 36 HIS A N 6
ATOM 11719 C CA . HIS C 3 24 ? -2.655 -13.360 -1.754 1.00 0.00 36 HIS A CA 6
ATOM 11720 C C . HIS C 3 24 ? -2.949 -13.885 -3.162 1.00 0.00 36 HIS A C 6
ATOM 11721 O O . HIS C 3 24 ? -2.127 -14.533 -3.780 1.00 0.00 36 HIS A O 6
ATOM 11735 N N . TYR C 3 25 ? -4.117 -13.606 -3.670 1.00 0.00 37 TYR A N 6
ATOM 11736 C CA . TYR C 3 25 ? -4.481 -14.076 -5.034 1.00 0.00 37 TYR A CA 6
ATOM 11737 C C . TYR C 3 25 ? -3.535 -13.431 -6.055 1.00 0.00 37 TYR A C 6
ATOM 11738 O O . TYR C 3 25 ? -2.603 -14.048 -6.527 1.00 0.00 37 TYR A O 6
ATOM 11756 N N . ARG C 3 26 ? -3.764 -12.192 -6.393 1.00 0.00 38 ARG A N 6
ATOM 11757 C CA . ARG C 3 26 ? -2.870 -11.512 -7.378 1.00 0.00 38 ARG A CA 6
ATOM 11758 C C . ARG C 3 26 ? -1.422 -11.541 -6.883 1.00 0.00 38 ARG A C 6
ATOM 11759 O O . ARG C 3 26 ? -0.493 -11.530 -7.664 1.00 0.00 38 ARG A O 6
ATOM 11780 N N . ALA C 3 27 ? -1.215 -11.572 -5.595 1.00 0.00 39 ALA A N 6
ATOM 11781 C CA . ALA C 3 27 ? 0.181 -11.594 -5.071 1.00 0.00 39 ALA A CA 6
ATOM 11782 C C . ALA C 3 27 ? 0.952 -12.787 -5.643 1.00 0.00 39 ALA A C 6
ATOM 11783 O O . ALA C 3 27 ? 2.052 -12.645 -6.141 1.00 0.00 39 ALA A O 6
ATOM 11790 N N . ASN C 3 28 ? 0.395 -13.962 -5.565 1.00 0.00 40 ASN A N 6
ATOM 11791 C CA . ASN C 3 28 ? 1.109 -15.154 -6.092 1.00 0.00 40 ASN A CA 6
ATOM 11792 C C . ASN C 3 28 ? 1.087 -15.133 -7.615 1.00 0.00 40 ASN A C 6
ATOM 11793 O O . ASN C 3 28 ? 2.055 -15.474 -8.264 1.00 0.00 40 ASN A O 6
ATOM 11804 N N . VAL C 3 29 ? -0.014 -14.747 -8.192 1.00 0.00 41 VAL A N 6
ATOM 11805 C CA . VAL C 3 29 ? -0.085 -14.723 -9.675 1.00 0.00 41 VAL A CA 6
ATOM 11806 C C . VAL C 3 29 ? 0.858 -13.651 -10.222 1.00 0.00 41 VAL A C 6
ATOM 11807 O O . VAL C 3 29 ? 1.489 -13.829 -11.245 1.00 0.00 41 VAL A O 6
ATOM 11820 N N . GLN C 3 30 ? 0.961 -12.536 -9.549 1.00 0.00 42 GLN A N 6
ATOM 11821 C CA . GLN C 3 30 ? 1.867 -11.451 -10.034 1.00 0.00 42 GLN A CA 6
ATOM 11822 C C . GLN C 3 30 ? 3.285 -11.698 -9.513 1.00 0.00 42 GLN A C 6
ATOM 11823 O O . GLN C 3 30 ? 4.259 -11.324 -10.136 1.00 0.00 42 GLN A O 6
ATOM 11837 N N . GLY C 3 31 ? 3.410 -12.331 -8.376 1.00 0.00 43 GLY A N 6
ATOM 11838 C CA . GLY C 3 31 ? 4.767 -12.608 -7.817 1.00 0.00 43 GLY A CA 6
ATOM 11839 C C . GLY C 3 31 ? 5.262 -11.389 -7.036 1.00 0.00 43 GLY A C 6
ATOM 11840 O O . GLY C 3 31 ? 6.330 -10.868 -7.289 1.00 0.00 43 GLY A O 6
ATOM 11844 N N . TRP C 3 32 ? 4.496 -10.933 -6.083 1.00 0.00 44 TRP A N 6
ATOM 11845 C CA . TRP C 3 32 ? 4.921 -9.752 -5.282 1.00 0.00 44 TRP A CA 6
ATOM 11846 C C . TRP C 3 32 ? 6.146 -10.122 -4.441 1.00 0.00 44 TRP A C 6
ATOM 11847 O O . TRP C 3 32 ? 6.236 -11.213 -3.916 1.00 0.00 44 TRP A O 6
ATOM 11868 N N . THR C 3 33 ? 7.074 -9.217 -4.273 1.00 0.00 45 THR A N 6
ATOM 11869 C CA . THR C 3 33 ? 8.256 -9.537 -3.425 1.00 0.00 45 THR A CA 6
ATOM 11870 C C . THR C 3 33 ? 7.791 -9.538 -1.975 1.00 0.00 45 THR A C 6
ATOM 11871 O O . THR C 3 33 ? 7.326 -8.535 -1.470 1.00 0.00 45 THR A O 6
ATOM 11882 N N . LYS C 3 34 ? 7.873 -10.664 -1.308 1.00 0.00 46 LYS A N 6
ATOM 11883 C CA . LYS C 3 34 ? 7.391 -10.737 0.106 1.00 0.00 46 LYS A CA 6
ATOM 11884 C C . LYS C 3 34 ? 8.539 -10.766 1.115 1.00 0.00 46 LYS A C 6
ATOM 11885 O O . LYS C 3 34 ? 9.515 -11.473 0.965 1.00 0.00 46 LYS A O 6
ATOM 11904 N N . ARG C 3 35 ? 8.368 -10.027 2.176 1.00 0.00 47 ARG A N 6
ATOM 11905 C CA . ARG C 3 35 ? 9.369 -10.002 3.286 1.00 0.00 47 ARG A CA 6
ATOM 11906 C C . ARG C 3 35 ? 8.710 -10.669 4.490 1.00 0.00 47 ARG A C 6
ATOM 11907 O O . ARG C 3 35 ? 7.543 -10.470 4.761 1.00 0.00 47 ARG A O 6
ATOM 11928 N N . LYS C 3 36 ? 9.436 -11.472 5.198 1.00 0.00 48 LYS A N 6
ATOM 11929 C CA . LYS C 3 36 ? 8.843 -12.174 6.372 1.00 0.00 48 LYS A CA 6
ATOM 11930 C C . LYS C 3 36 ? 8.612 -11.188 7.522 1.00 0.00 48 LYS A C 6
ATOM 11931 O O . LYS C 3 36 ? 9.475 -10.414 7.885 1.00 0.00 48 LYS A O 6
ATOM 11950 N N . LYS C 3 37 ? 7.438 -11.236 8.099 1.00 0.00 49 LYS A N 6
ATOM 11951 C CA . LYS C 3 37 ? 7.093 -10.339 9.241 1.00 0.00 49 LYS A CA 6
ATOM 11952 C C . LYS C 3 37 ? 7.005 -11.190 10.516 1.00 0.00 49 LYS A C 6
ATOM 11953 O O . LYS C 3 37 ? 6.695 -12.363 10.459 1.00 0.00 49 LYS A O 6
ATOM 11972 N N . GLU C 3 38 ? 7.303 -10.620 11.662 1.00 0.00 50 GLU A N 6
ATOM 11973 C CA . GLU C 3 38 ? 7.269 -11.412 12.941 1.00 0.00 50 GLU A CA 6
ATOM 11974 C C . GLU C 3 38 ? 6.470 -10.677 14.016 1.00 0.00 50 GLU A C 6
ATOM 11975 O O . GLU C 3 38 ? 5.704 -11.271 14.748 1.00 0.00 50 GLU A O 6
ATOM 11987 N N . GLY C 3 39 ? 6.686 -9.397 14.125 1.00 0.00 51 GLY A N 6
ATOM 11988 C CA . GLY C 3 39 ? 5.995 -8.560 15.163 1.00 0.00 51 GLY A CA 6
ATOM 11989 C C . GLY C 3 39 ? 4.596 -9.098 15.476 1.00 0.00 51 GLY A C 6
ATOM 11990 O O . GLY C 3 39 ? 4.141 -9.047 16.601 1.00 0.00 51 GLY A O 6
ATOM 11994 N N . VAL C 3 40 ? 3.909 -9.609 14.492 1.00 0.00 52 VAL A N 6
ATOM 11995 C CA . VAL C 3 40 ? 2.532 -10.147 14.741 1.00 0.00 52 VAL A CA 6
ATOM 11996 C C . VAL C 3 40 ? 2.600 -11.648 15.061 1.00 0.00 52 VAL A C 6
ATOM 11997 O O . VAL C 3 40 ? 3.412 -12.373 14.522 1.00 0.00 52 VAL A O 6
ATOM 12010 N N . LYS C 3 41 ? 1.746 -12.109 15.939 1.00 0.00 53 LYS A N 6
ATOM 12011 C CA . LYS C 3 41 ? 1.740 -13.557 16.308 1.00 0.00 53 LYS A CA 6
ATOM 12012 C C . LYS C 3 41 ? 1.622 -14.423 15.054 1.00 0.00 53 LYS A C 6
ATOM 12013 O O . LYS C 3 41 ? 1.772 -13.962 13.941 1.00 0.00 53 LYS A O 6
ATOM 12032 N N . GLY C 3 42 ? 1.328 -15.681 15.243 1.00 0.00 54 GLY A N 6
ATOM 12033 C CA . GLY C 3 42 ? 1.165 -16.606 14.089 1.00 0.00 54 GLY A CA 6
ATOM 12034 C C . GLY C 3 42 ? 2.500 -16.816 13.371 1.00 0.00 54 GLY A C 6
ATOM 12035 O O . GLY C 3 42 ? 2.738 -17.855 12.788 1.00 0.00 54 GLY A O 6
ATOM 12039 N N . GLY C 3 43 ? 3.377 -15.849 13.399 1.00 0.00 55 GLY A N 6
ATOM 12040 C CA . GLY C 3 43 ? 4.688 -16.019 12.708 1.00 0.00 55 GLY A CA 6
ATOM 12041 C C . GLY C 3 43 ? 4.477 -16.092 11.190 1.00 0.00 55 GLY A C 6
ATOM 12042 O O . GLY C 3 43 ? 5.295 -15.632 10.420 1.00 0.00 55 GLY A O 6
ATOM 12046 N N . LYS C 3 44 ? 3.387 -16.665 10.752 1.00 0.00 56 LYS A N 6
ATOM 12047 C CA . LYS C 3 44 ? 3.129 -16.765 9.287 1.00 0.00 56 LYS A CA 6
ATOM 12048 C C . LYS C 3 44 ? 3.025 -15.356 8.700 1.00 0.00 56 LYS A C 6
ATOM 12049 O O . LYS C 3 44 ? 2.962 -15.172 7.501 1.00 0.00 56 LYS A O 6
ATOM 12068 N N . ALA C 3 45 ? 2.997 -14.359 9.543 1.00 0.00 57 ALA A N 6
ATOM 12069 C CA . ALA C 3 45 ? 2.883 -12.960 9.044 1.00 0.00 57 ALA A CA 6
ATOM 12070 C C . ALA C 3 45 ? 3.932 -12.690 7.961 1.00 0.00 57 ALA A C 6
ATOM 12071 O O . ALA C 3 45 ? 5.107 -12.943 8.139 1.00 0.00 57 ALA A O 6
ATOM 12078 N N . VAL C 3 46 ? 3.508 -12.160 6.843 1.00 0.00 58 VAL A N 6
ATOM 12079 C CA . VAL C 3 46 ? 4.458 -11.844 5.732 1.00 0.00 58 VAL A CA 6
ATOM 12080 C C . VAL C 3 46 ? 3.984 -10.563 5.033 1.00 0.00 58 VAL A C 6
ATOM 12081 O O . VAL C 3 46 ? 2.840 -10.456 4.641 1.00 0.00 58 VAL A O 6
ATOM 12094 N N . GLU C 3 47 ? 4.844 -9.588 4.874 1.00 0.00 59 GLU A N 6
ATOM 12095 C CA . GLU C 3 47 ? 4.410 -8.318 4.197 1.00 0.00 59 GLU A CA 6
ATOM 12096 C C . GLU C 3 47 ? 4.771 -8.367 2.717 1.00 0.00 59 GLU A C 6
ATOM 12097 O O . GLU C 3 47 ? 5.560 -9.185 2.288 1.00 0.00 59 GLU A O 6
ATOM 12109 N N . TYR C 3 48 ? 4.206 -7.478 1.935 1.00 0.00 60 TYR A N 6
ATOM 12110 C CA . TYR C 3 48 ? 4.514 -7.436 0.474 1.00 0.00 60 TYR A CA 6
ATOM 12111 C C . TYR C 3 48 ? 5.140 -6.083 0.144 1.00 0.00 60 TYR A C 6
ATOM 12112 O O . TYR C 3 48 ? 4.831 -5.084 0.759 1.00 0.00 60 TYR A O 6
ATOM 12130 N N . ASP C 3 49 ? 6.039 -6.046 -0.801 1.00 0.00 61 ASP A N 6
ATOM 12131 C CA . ASP C 3 49 ? 6.712 -4.761 -1.140 1.00 0.00 61 ASP A CA 6
ATOM 12132 C C . ASP C 3 49 ? 5.796 -3.864 -1.977 1.00 0.00 61 ASP A C 6
ATOM 12133 O O . ASP C 3 49 ? 5.393 -4.210 -3.069 1.00 0.00 61 ASP A O 6
ATOM 12142 N N . VAL C 3 50 ? 5.478 -2.699 -1.468 1.00 0.00 62 VAL A N 6
ATOM 12143 C CA . VAL C 3 50 ? 4.607 -1.755 -2.218 1.00 0.00 62 VAL A CA 6
ATOM 12144 C C . VAL C 3 50 ? 5.323 -1.339 -3.502 1.00 0.00 62 VAL A C 6
ATOM 12145 O O . VAL C 3 50 ? 4.711 -1.011 -4.498 1.00 0.00 62 VAL A O 6
ATOM 12158 N N . MET C 3 51 ? 6.625 -1.338 -3.465 1.00 0.00 63 MET A N 6
ATOM 12159 C CA . MET C 3 51 ? 7.422 -0.926 -4.658 1.00 0.00 63 MET A CA 6
ATOM 12160 C C . MET C 3 51 ? 7.394 -2.033 -5.718 1.00 0.00 63 MET A C 6
ATOM 12161 O O . MET C 3 51 ? 7.867 -1.850 -6.822 1.00 0.00 63 MET A O 6
ATOM 12175 N N . SER C 3 52 ? 6.825 -3.170 -5.407 1.00 0.00 64 SER A N 6
ATOM 12176 C CA . SER C 3 52 ? 6.747 -4.274 -6.412 1.00 0.00 64 SER A CA 6
ATOM 12177 C C . SER C 3 52 ? 5.343 -4.272 -7.008 1.00 0.00 64 SER A C 6
ATOM 12178 O O . SER C 3 52 ? 5.043 -4.999 -7.934 1.00 0.00 64 SER A O 6
ATOM 12186 N N . MET C 3 53 ? 4.479 -3.455 -6.471 1.00 0.00 65 MET A N 6
ATOM 12187 C CA . MET C 3 53 ? 3.082 -3.387 -6.980 1.00 0.00 65 MET A CA 6
ATOM 12188 C C . MET C 3 53 ? 3.058 -2.688 -8.347 1.00 0.00 65 MET A C 6
ATOM 12189 O O . MET C 3 53 ? 3.872 -1.825 -8.607 1.00 0.00 65 MET A O 6
ATOM 12203 N N . PRO C 3 54 ? 2.122 -3.024 -9.211 1.00 0.00 66 PRO A N 6
ATOM 12204 C CA . PRO C 3 54 ? 2.016 -2.362 -10.541 1.00 0.00 66 PRO A CA 6
ATOM 12205 C C . PRO C 3 54 ? 2.254 -0.849 -10.420 1.00 0.00 66 PRO A C 6
ATOM 12206 O O . PRO C 3 54 ? 1.868 -0.233 -9.448 1.00 0.00 66 PRO A O 6
ATOM 12217 N N . THR C 3 55 ? 2.898 -0.250 -11.385 1.00 0.00 67 THR A N 6
ATOM 12218 C CA . THR C 3 55 ? 3.170 1.219 -11.306 1.00 0.00 67 THR A CA 6
ATOM 12219 C C . THR C 3 55 ? 1.914 1.962 -10.844 1.00 0.00 67 THR A C 6
ATOM 12220 O O . THR C 3 55 ? 1.903 2.617 -9.817 1.00 0.00 67 THR A O 6
ATOM 12231 N N . LYS C 3 56 ? 0.856 1.862 -11.593 1.00 0.00 68 LYS A N 6
ATOM 12232 C CA . LYS C 3 56 ? -0.400 2.556 -11.200 1.00 0.00 68 LYS A CA 6
ATOM 12233 C C . LYS C 3 56 ? -0.754 2.190 -9.757 1.00 0.00 68 LYS A C 6
ATOM 12234 O O . LYS C 3 56 ? -1.140 3.032 -8.970 1.00 0.00 68 LYS A O 6
ATOM 12253 N N . GLU C 3 57 ? -0.639 0.937 -9.407 1.00 0.00 69 GLU A N 6
ATOM 12254 C CA . GLU C 3 57 ? -0.986 0.517 -8.018 1.00 0.00 69 GLU A CA 6
ATOM 12255 C C . GLU C 3 57 ? -0.088 1.245 -7.010 1.00 0.00 69 GLU A C 6
ATOM 12256 O O . GLU C 3 57 ? -0.518 1.598 -5.931 1.00 0.00 69 GLU A O 6
ATOM 12268 N N . ARG C 3 58 ? 1.155 1.462 -7.340 1.00 0.00 70 ARG A N 6
ATOM 12269 C CA . ARG C 3 58 ? 2.059 2.152 -6.376 1.00 0.00 70 ARG A CA 6
ATOM 12270 C C . ARG C 3 58 ? 1.424 3.455 -5.919 1.00 0.00 70 ARG A C 6
ATOM 12271 O O . ARG C 3 58 ? 1.143 3.647 -4.755 1.00 0.00 70 ARG A O 6
ATOM 12292 N N . GLU C 3 59 ? 1.201 4.355 -6.832 1.00 0.00 71 GLU A N 6
ATOM 12293 C CA . GLU C 3 59 ? 0.591 5.657 -6.456 1.00 0.00 71 GLU A CA 6
ATOM 12294 C C . GLU C 3 59 ? -0.747 5.391 -5.794 1.00 0.00 71 GLU A C 6
ATOM 12295 O O . GLU C 3 59 ? -1.163 6.099 -4.901 1.00 0.00 71 GLU A O 6
ATOM 12307 N N . GLN C 3 60 ? -1.418 4.364 -6.213 1.00 0.00 72 GLN A N 6
ATOM 12308 C CA . GLN C 3 60 ? -2.719 4.046 -5.590 1.00 0.00 72 GLN A CA 6
ATOM 12309 C C . GLN C 3 60 ? -2.478 3.636 -4.137 1.00 0.00 72 GLN A C 6
ATOM 12310 O O . GLN C 3 60 ? -3.080 4.155 -3.218 1.00 0.00 72 GLN A O 6
ATOM 12324 N N . VAL C 3 61 ? -1.598 2.695 -3.936 1.00 0.00 73 VAL A N 6
ATOM 12325 C CA . VAL C 3 61 ? -1.296 2.221 -2.556 1.00 0.00 73 VAL A CA 6
ATOM 12326 C C . VAL C 3 61 ? -0.503 3.290 -1.798 1.00 0.00 73 VAL A C 6
ATOM 12327 O O . VAL C 3 61 ? -0.819 3.624 -0.673 1.00 0.00 73 VAL A O 6
ATOM 12340 N N . ILE C 3 62 ? 0.530 3.828 -2.395 1.00 0.00 74 ILE A N 6
ATOM 12341 C CA . ILE C 3 62 ? 1.335 4.869 -1.690 1.00 0.00 74 ILE A CA 6
ATOM 12342 C C . ILE C 3 62 ? 0.391 5.962 -1.208 1.00 0.00 74 ILE A C 6
ATOM 12343 O O . ILE C 3 62 ? 0.570 6.530 -0.149 1.00 0.00 74 ILE A O 6
ATOM 12359 N N . ALA C 3 63 ? -0.615 6.257 -1.970 1.00 0.00 75 ALA A N 6
ATOM 12360 C CA . ALA C 3 63 ? -1.567 7.310 -1.544 1.00 0.00 75 ALA A CA 6
ATOM 12361 C C . ALA C 3 63 ? -2.492 6.744 -0.464 1.00 0.00 75 ALA A C 6
ATOM 12362 O O . ALA C 3 63 ? -2.780 7.402 0.516 1.00 0.00 75 ALA A O 6
ATOM 12369 N N . HIS C 3 64 ? -2.938 5.522 -0.609 1.00 0.00 76 HIS A N 6
ATOM 12370 C CA . HIS C 3 64 ? -3.807 4.940 0.441 1.00 0.00 76 HIS A CA 6
ATOM 12371 C C . HIS C 3 64 ? -2.980 4.895 1.713 1.00 0.00 76 HIS A C 6
ATOM 12372 O O . HIS C 3 64 ? -3.455 5.165 2.799 1.00 0.00 76 HIS A O 6
ATOM 12386 N N . LEU C 3 65 ? -1.726 4.571 1.572 1.00 0.00 77 LEU A N 6
ATOM 12387 C CA . LEU C 3 65 ? -0.836 4.525 2.751 1.00 0.00 77 LEU A CA 6
ATOM 12388 C C . LEU C 3 65 ? -0.559 5.959 3.192 1.00 0.00 77 LEU A C 6
ATOM 12389 O O . LEU C 3 65 ? -0.654 6.294 4.356 1.00 0.00 77 LEU A O 6
ATOM 12405 N N . GLY C 3 66 ? -0.240 6.814 2.257 1.00 0.00 78 GLY A N 6
ATOM 12406 C CA . GLY C 3 66 ? 0.020 8.244 2.595 1.00 0.00 78 GLY A CA 6
ATOM 12407 C C . GLY C 3 66 ? 1.521 8.518 2.705 1.00 0.00 78 GLY A C 6
ATOM 12408 O O . GLY C 3 66 ? 1.948 9.295 3.534 1.00 0.00 78 GLY A O 6
ATOM 12412 N N . LEU C 3 67 ? 2.335 7.919 1.871 1.00 0.00 79 LEU A N 6
ATOM 12413 C CA . LEU C 3 67 ? 3.810 8.218 1.964 1.00 0.00 79 LEU A CA 6
ATOM 12414 C C . LEU C 3 67 ? 4.104 9.460 1.126 1.00 0.00 79 LEU A C 6
ATOM 12415 O O . LEU C 3 67 ? 4.647 10.435 1.606 1.00 0.00 79 LEU A O 6
ATOM 12431 N N . SER C 3 68 ? 3.741 9.432 -0.124 1.00 0.00 80 SER A N 6
ATOM 12432 C CA . SER C 3 68 ? 3.991 10.616 -0.994 1.00 0.00 80 SER A CA 6
ATOM 12433 C C . SER C 3 68 ? 3.055 11.751 -0.575 1.00 0.00 80 SER A C 6
ATOM 12434 O O . SER C 3 68 ? 2.560 11.781 0.534 1.00 0.00 80 SER A O 6
ATOM 12442 N N . THR C 3 69 ? 2.805 12.685 -1.451 1.00 0.00 81 THR A N 6
ATOM 12443 C CA . THR C 3 69 ? 1.897 13.812 -1.093 1.00 0.00 81 THR A CA 6
ATOM 12444 C C . THR C 3 69 ? 0.450 13.313 -1.088 1.00 0.00 81 THR A C 6
ATOM 12445 O O . THR C 3 69 ? 0.252 12.130 -1.314 1.00 0.00 81 THR A O 6
ATOM 13475 N N . LYS C 3 1 ? 15.533 3.014 -1.570 1.00 0.00 13 LYS A N 7
ATOM 13476 C CA . LYS C 3 1 ? 15.047 2.069 -0.524 1.00 0.00 13 LYS A CA 7
ATOM 13477 C C . LYS C 3 1 ? 13.769 1.383 -1.014 1.00 0.00 13 LYS A C 7
ATOM 13478 O O . LYS C 3 1 ? 13.532 1.265 -2.200 1.00 0.00 13 LYS A O 7
ATOM 13499 N N . SER C 3 2 ? 12.944 0.926 -0.112 1.00 0.00 14 SER A N 7
ATOM 13500 C CA . SER C 3 2 ? 11.688 0.245 -0.528 1.00 0.00 14 SER A CA 7
ATOM 13501 C C . SER C 3 2 ? 10.698 0.234 0.638 1.00 0.00 14 SER A C 7
ATOM 13502 O O . SER C 3 2 ? 10.977 0.741 1.707 1.00 0.00 14 SER A O 7
ATOM 13510 N N . ILE C 3 3 ? 9.544 -0.353 0.442 1.00 0.00 15 ILE A N 7
ATOM 13511 C CA . ILE C 3 3 ? 8.530 -0.416 1.538 1.00 0.00 15 ILE A CA 7
ATOM 13512 C C . ILE C 3 3 ? 7.853 -1.772 1.519 1.00 0.00 15 ILE A C 7
ATOM 13513 O O . ILE C 3 3 ? 7.884 -2.486 0.542 1.00 0.00 15 ILE A O 7
ATOM 13529 N N . TRP C 3 4 ? 7.254 -2.126 2.614 1.00 0.00 16 TRP A N 7
ATOM 13530 C CA . TRP C 3 4 ? 6.565 -3.451 2.720 1.00 0.00 16 TRP A CA 7
ATOM 13531 C C . TRP C 3 4 ? 5.299 -3.295 3.557 1.00 0.00 16 TRP A C 7
ATOM 13532 O O . TRP C 3 4 ? 5.209 -2.436 4.412 1.00 0.00 16 TRP A O 7
ATOM 13553 N N . CYS C 3 5 ? 4.309 -4.108 3.305 1.00 0.00 17 CYS A N 7
ATOM 13554 C CA . CYS C 3 5 ? 3.036 -3.993 4.073 1.00 0.00 17 CYS A CA 7
ATOM 13555 C C . CYS C 3 5 ? 2.315 -5.337 4.147 1.00 0.00 17 CYS A C 7
ATOM 13556 O O . CYS C 3 5 ? 2.471 -6.192 3.298 1.00 0.00 17 CYS A O 7
ATOM 13564 N N . SER C 3 6 ? 1.484 -5.500 5.137 1.00 0.00 18 SER A N 7
ATOM 13565 C CA . SER C 3 6 ? 0.694 -6.751 5.261 1.00 0.00 18 SER A CA 7
ATOM 13566 C C . SER C 3 6 ? -0.498 -6.634 4.301 1.00 0.00 18 SER A C 7
ATOM 13567 O O . SER C 3 6 ? -0.826 -5.554 3.851 1.00 0.00 18 SER A O 7
ATOM 13575 N N . PRO C 3 7 ? -1.146 -7.721 3.993 1.00 0.00 19 PRO A N 7
ATOM 13576 C CA . PRO C 3 7 ? -2.322 -7.707 3.076 1.00 0.00 19 PRO A CA 7
ATOM 13577 C C . PRO C 3 7 ? -3.444 -6.808 3.617 1.00 0.00 19 PRO A C 7
ATOM 13578 O O . PRO C 3 7 ? -4.191 -6.209 2.869 1.00 0.00 19 PRO A O 7
ATOM 13589 N N . GLN C 3 8 ? -3.559 -6.712 4.915 1.00 0.00 20 GLN A N 7
ATOM 13590 C CA . GLN C 3 8 ? -4.624 -5.854 5.513 1.00 0.00 20 GLN A CA 7
ATOM 13591 C C . GLN C 3 8 ? -4.459 -4.408 5.034 1.00 0.00 20 GLN A C 7
ATOM 13592 O O . GLN C 3 8 ? -5.424 -3.720 4.762 1.00 0.00 20 GLN A O 7
ATOM 13606 N N . GLU C 3 9 ? -3.245 -3.940 4.921 1.00 0.00 21 GLU A N 7
ATOM 13607 C CA . GLU C 3 9 ? -3.027 -2.543 4.457 1.00 0.00 21 GLU A CA 7
ATOM 13608 C C . GLU C 3 9 ? -3.219 -2.491 2.946 1.00 0.00 21 GLU A C 7
ATOM 13609 O O . GLU C 3 9 ? -3.756 -1.547 2.402 1.00 0.00 21 GLU A O 7
ATOM 13621 N N . ILE C 3 10 ? -2.778 -3.508 2.267 1.00 0.00 22 ILE A N 7
ATOM 13622 C CA . ILE C 3 10 ? -2.921 -3.545 0.790 1.00 0.00 22 ILE A CA 7
ATOM 13623 C C . ILE C 3 10 ? -4.380 -3.837 0.423 1.00 0.00 22 ILE A C 7
ATOM 13624 O O . ILE C 3 10 ? -5.017 -3.080 -0.279 1.00 0.00 22 ILE A O 7
ATOM 13640 N N . MET C 3 11 ? -4.919 -4.921 0.910 1.00 0.00 23 MET A N 7
ATOM 13641 C CA . MET C 3 11 ? -6.343 -5.248 0.605 1.00 0.00 23 MET A CA 7
ATOM 13642 C C . MET C 3 11 ? -7.196 -4.029 0.947 1.00 0.00 23 MET A C 7
ATOM 13643 O O . MET C 3 11 ? -8.276 -3.832 0.430 1.00 0.00 23 MET A O 7
ATOM 13657 N N . ALA C 3 12 ? -6.699 -3.215 1.827 1.00 0.00 24 ALA A N 7
ATOM 13658 C CA . ALA C 3 12 ? -7.453 -1.998 2.232 1.00 0.00 24 ALA A CA 7
ATOM 13659 C C . ALA C 3 12 ? -7.284 -0.907 1.173 1.00 0.00 24 ALA A C 7
ATOM 13660 O O . ALA C 3 12 ? -7.992 0.080 1.179 1.00 0.00 24 ALA A O 7
ATOM 13667 N N . ALA C 3 13 ? -6.350 -1.059 0.268 1.00 0.00 25 ALA A N 7
ATOM 13668 C CA . ALA C 3 13 ? -6.163 -0.001 -0.767 1.00 0.00 25 ALA A CA 7
ATOM 13669 C C . ALA C 3 13 ? -7.267 -0.113 -1.826 1.00 0.00 25 ALA A C 7
ATOM 13670 O O . ALA C 3 13 ? -7.955 -1.110 -1.922 1.00 0.00 25 ALA A O 7
ATOM 13677 N N . ASP C 3 14 ? -7.461 0.923 -2.599 1.00 0.00 26 ASP A N 7
ATOM 13678 C CA . ASP C 3 14 ? -8.545 0.910 -3.631 1.00 0.00 26 ASP A CA 7
ATOM 13679 C C . ASP C 3 14 ? -8.308 -0.155 -4.709 1.00 0.00 26 ASP A C 7
ATOM 13680 O O . ASP C 3 14 ? -8.905 -1.212 -4.690 1.00 0.00 26 ASP A O 7
ATOM 13689 N N . GLY C 3 15 ? -7.472 0.135 -5.668 1.00 0.00 27 GLY A N 7
ATOM 13690 C CA . GLY C 3 15 ? -7.219 -0.837 -6.777 1.00 0.00 27 GLY A CA 7
ATOM 13691 C C . GLY C 3 15 ? -6.933 -2.235 -6.224 1.00 0.00 27 GLY A C 7
ATOM 13692 O O . GLY C 3 15 ? -6.805 -3.186 -6.969 1.00 0.00 27 GLY A O 7
ATOM 13696 N N . MET C 3 16 ? -6.818 -2.372 -4.932 1.00 0.00 28 MET A N 7
ATOM 13697 C CA . MET C 3 16 ? -6.524 -3.713 -4.339 1.00 0.00 28 MET A CA 7
ATOM 13698 C C . MET C 3 16 ? -7.824 -4.381 -3.869 1.00 0.00 28 MET A C 7
ATOM 13699 O O . MET C 3 16 ? -8.777 -3.709 -3.530 1.00 0.00 28 MET A O 7
ATOM 13713 N N . PRO C 3 17 ? -7.865 -5.697 -3.833 1.00 0.00 29 PRO A N 7
ATOM 13714 C CA . PRO C 3 17 ? -9.074 -6.443 -3.372 1.00 0.00 29 PRO A CA 7
ATOM 13715 C C . PRO C 3 17 ? -9.413 -6.120 -1.911 1.00 0.00 29 PRO A C 7
ATOM 13716 O O . PRO C 3 17 ? -8.671 -5.445 -1.229 1.00 0.00 29 PRO A O 7
ATOM 13727 N N . GLY C 3 18 ? -10.528 -6.607 -1.435 1.00 0.00 30 GLY A N 7
ATOM 13728 C CA . GLY C 3 18 ? -10.947 -6.352 -0.018 1.00 0.00 30 GLY A CA 7
ATOM 13729 C C . GLY C 3 18 ? -10.999 -7.684 0.731 1.00 0.00 30 GLY A C 7
ATOM 13730 O O . GLY C 3 18 ? -11.844 -7.904 1.577 1.00 0.00 30 GLY A O 7
ATOM 13734 N N . SER C 3 19 ? -10.096 -8.574 0.422 1.00 0.00 31 SER A N 7
ATOM 13735 C CA . SER C 3 19 ? -10.070 -9.904 1.100 1.00 0.00 31 SER A CA 7
ATOM 13736 C C . SER C 3 19 ? -8.615 -10.336 1.277 1.00 0.00 31 SER A C 7
ATOM 13737 O O . SER C 3 19 ? -7.835 -10.312 0.345 1.00 0.00 31 SER A O 7
ATOM 13745 N N . VAL C 3 20 ? -8.237 -10.726 2.463 1.00 0.00 32 VAL A N 7
ATOM 13746 C CA . VAL C 3 20 ? -6.827 -11.148 2.684 1.00 0.00 32 VAL A CA 7
ATOM 13747 C C . VAL C 3 20 ? -6.446 -12.196 1.636 1.00 0.00 32 VAL A C 7
ATOM 13748 O O . VAL C 3 20 ? -5.309 -12.281 1.214 1.00 0.00 32 VAL A O 7
ATOM 13761 N N . ALA C 3 21 ? -7.389 -12.991 1.207 1.00 0.00 33 ALA A N 7
ATOM 13762 C CA . ALA C 3 21 ? -7.078 -14.024 0.183 1.00 0.00 33 ALA A CA 7
ATOM 13763 C C . ALA C 3 21 ? -6.991 -13.357 -1.194 1.00 0.00 33 ALA A C 7
ATOM 13764 O O . ALA C 3 21 ? -6.131 -13.672 -1.993 1.00 0.00 33 ALA A O 7
ATOM 13771 N N . GLY C 3 22 ? -7.869 -12.428 -1.472 1.00 0.00 34 GLY A N 7
ATOM 13772 C CA . GLY C 3 22 ? -7.825 -11.734 -2.792 1.00 0.00 34 GLY A CA 7
ATOM 13773 C C . GLY C 3 22 ? -6.407 -11.223 -3.034 1.00 0.00 34 GLY A C 7
ATOM 13774 O O . GLY C 3 22 ? -5.848 -11.375 -4.104 1.00 0.00 34 GLY A O 7
ATOM 13778 N N . VAL C 3 23 ? -5.810 -10.632 -2.041 1.00 0.00 35 VAL A N 7
ATOM 13779 C CA . VAL C 3 23 ? -4.420 -10.134 -2.211 1.00 0.00 35 VAL A CA 7
ATOM 13780 C C . VAL C 3 23 ? -3.510 -11.333 -2.504 1.00 0.00 35 VAL A C 7
ATOM 13781 O O . VAL C 3 23 ? -2.816 -11.366 -3.500 1.00 0.00 35 VAL A O 7
ATOM 13794 N N . HIS C 3 24 ? -3.516 -12.320 -1.646 1.00 0.00 36 HIS A N 7
ATOM 13795 C CA . HIS C 3 24 ? -2.657 -13.517 -1.881 1.00 0.00 36 HIS A CA 7
ATOM 13796 C C . HIS C 3 24 ? -2.877 -14.026 -3.311 1.00 0.00 36 HIS A C 7
ATOM 13797 O O . HIS C 3 24 ? -2.022 -14.663 -3.895 1.00 0.00 36 HIS A O 7
ATOM 13811 N N . TYR C 3 25 ? -4.020 -13.744 -3.876 1.00 0.00 37 TYR A N 7
ATOM 13812 C CA . TYR C 3 25 ? -4.317 -14.198 -5.264 1.00 0.00 37 TYR A CA 7
ATOM 13813 C C . TYR C 3 25 ? -3.304 -13.567 -6.227 1.00 0.00 37 TYR A C 7
ATOM 13814 O O . TYR C 3 25 ? -2.365 -14.204 -6.658 1.00 0.00 37 TYR A O 7
ATOM 13832 N N . ARG C 3 26 ? -3.486 -12.322 -6.562 1.00 0.00 38 ARG A N 7
ATOM 13833 C CA . ARG C 3 26 ? -2.527 -11.654 -7.495 1.00 0.00 38 ARG A CA 7
ATOM 13834 C C . ARG C 3 26 ? -1.111 -11.706 -6.905 1.00 0.00 38 ARG A C 7
ATOM 13835 O O . ARG C 3 26 ? -0.137 -11.704 -7.628 1.00 0.00 38 ARG A O 7
ATOM 13856 N N . ALA C 3 27 ? -0.980 -11.753 -5.608 1.00 0.00 39 ALA A N 7
ATOM 13857 C CA . ALA C 3 27 ? 0.385 -11.797 -5.008 1.00 0.00 39 ALA A CA 7
ATOM 13858 C C . ALA C 3 27 ? 1.203 -12.924 -5.643 1.00 0.00 39 ALA A C 7
ATOM 13859 O O . ALA C 3 27 ? 2.296 -12.711 -6.130 1.00 0.00 39 ALA A O 7
ATOM 13866 N N . ASN C 3 28 ? 0.691 -14.120 -5.632 1.00 0.00 40 ASN A N 7
ATOM 13867 C CA . ASN C 3 28 ? 1.447 -15.256 -6.220 1.00 0.00 40 ASN A CA 7
ATOM 13868 C C . ASN C 3 28 ? 1.393 -15.193 -7.742 1.00 0.00 40 ASN A C 7
ATOM 13869 O O . ASN C 3 28 ? 2.355 -15.502 -8.418 1.00 0.00 40 ASN A O 7
ATOM 13880 N N . VAL C 3 29 ? 0.274 -14.819 -8.297 1.00 0.00 41 VAL A N 7
ATOM 13881 C CA . VAL C 3 29 ? 0.184 -14.775 -9.781 1.00 0.00 41 VAL A CA 7
ATOM 13882 C C . VAL C 3 29 ? 1.008 -13.607 -10.327 1.00 0.00 41 VAL A C 7
ATOM 13883 O O . VAL C 3 29 ? 1.613 -13.706 -11.375 1.00 0.00 41 VAL A O 7
ATOM 13896 N N . GLN C 3 30 ? 1.038 -12.498 -9.637 1.00 0.00 42 GLN A N 7
ATOM 13897 C CA . GLN C 3 30 ? 1.831 -11.336 -10.150 1.00 0.00 42 GLN A CA 7
ATOM 13898 C C . GLN C 3 30 ? 3.304 -11.496 -9.764 1.00 0.00 42 GLN A C 7
ATOM 13899 O O . GLN C 3 30 ? 4.186 -10.982 -10.424 1.00 0.00 42 GLN A O 7
ATOM 13913 N N . GLY C 3 31 ? 3.584 -12.207 -8.703 1.00 0.00 43 GLY A N 7
ATOM 13914 C CA . GLY C 3 31 ? 5.006 -12.399 -8.284 1.00 0.00 43 GLY A CA 7
ATOM 13915 C C . GLY C 3 31 ? 5.448 -11.227 -7.406 1.00 0.00 43 GLY A C 7
ATOM 13916 O O . GLY C 3 31 ? 6.463 -10.604 -7.647 1.00 0.00 43 GLY A O 7
ATOM 13920 N N . TRP C 3 32 ? 4.691 -10.924 -6.389 1.00 0.00 44 TRP A N 7
ATOM 13921 C CA . TRP C 3 32 ? 5.060 -9.794 -5.489 1.00 0.00 44 TRP A CA 7
ATOM 13922 C C . TRP C 3 32 ? 6.321 -10.152 -4.702 1.00 0.00 44 TRP A C 7
ATOM 13923 O O . TRP C 3 32 ? 6.503 -11.281 -4.291 1.00 0.00 44 TRP A O 7
ATOM 13944 N N . THR C 3 33 ? 7.178 -9.199 -4.450 1.00 0.00 45 THR A N 7
ATOM 13945 C CA . THR C 3 33 ? 8.396 -9.504 -3.646 1.00 0.00 45 THR A CA 7
ATOM 13946 C C . THR C 3 33 ? 7.971 -9.640 -2.191 1.00 0.00 45 THR A C 7
ATOM 13947 O O . THR C 3 33 ? 7.298 -8.783 -1.653 1.00 0.00 45 THR A O 7
ATOM 13958 N N . LYS C 3 34 ? 8.321 -10.730 -1.559 1.00 0.00 46 LYS A N 7
ATOM 13959 C CA . LYS C 3 34 ? 7.895 -10.948 -0.147 1.00 0.00 46 LYS A CA 7
ATOM 13960 C C . LYS C 3 34 ? 9.029 -10.720 0.849 1.00 0.00 46 LYS A C 7
ATOM 13961 O O . LYS C 3 34 ? 10.196 -10.924 0.579 1.00 0.00 46 LYS A O 7
ATOM 13980 N N . ARG C 3 35 ? 8.632 -10.354 2.028 1.00 0.00 47 ARG A N 7
ATOM 13981 C CA . ARG C 3 35 ? 9.570 -10.150 3.166 1.00 0.00 47 ARG A CA 7
ATOM 13982 C C . ARG C 3 35 ? 8.849 -10.737 4.371 1.00 0.00 47 ARG A C 7
ATOM 13983 O O . ARG C 3 35 ? 7.724 -10.389 4.663 1.00 0.00 47 ARG A O 7
ATOM 14004 N N . LYS C 3 36 ? 9.458 -11.665 5.033 1.00 0.00 48 LYS A N 7
ATOM 14005 C CA . LYS C 3 36 ? 8.765 -12.321 6.175 1.00 0.00 48 LYS A CA 7
ATOM 14006 C C . LYS C 3 36 ? 8.640 -11.376 7.366 1.00 0.00 48 LYS A C 7
ATOM 14007 O O . LYS C 3 36 ? 9.553 -10.649 7.708 1.00 0.00 48 LYS A O 7
ATOM 14026 N N . LYS C 3 37 ? 7.496 -11.401 8.003 1.00 0.00 49 LYS A N 7
ATOM 14027 C CA . LYS C 3 37 ? 7.245 -10.532 9.191 1.00 0.00 49 LYS A CA 7
ATOM 14028 C C . LYS C 3 37 ? 7.132 -11.429 10.432 1.00 0.00 49 LYS A C 7
ATOM 14029 O O . LYS C 3 37 ? 6.788 -12.590 10.332 1.00 0.00 49 LYS A O 7
ATOM 14048 N N . GLU C 3 38 ? 7.445 -10.909 11.596 1.00 0.00 50 GLU A N 7
ATOM 14049 C CA . GLU C 3 38 ? 7.384 -11.739 12.848 1.00 0.00 50 GLU A CA 7
ATOM 14050 C C . GLU C 3 38 ? 6.608 -10.999 13.935 1.00 0.00 50 GLU A C 7
ATOM 14051 O O . GLU C 3 38 ? 5.804 -11.576 14.640 1.00 0.00 50 GLU A O 7
ATOM 14063 N N . GLY C 3 39 ? 6.884 -9.732 14.081 1.00 0.00 51 GLY A N 7
ATOM 14064 C CA . GLY C 3 39 ? 6.218 -8.895 15.132 1.00 0.00 51 GLY A CA 7
ATOM 14065 C C . GLY C 3 39 ? 4.770 -9.338 15.359 1.00 0.00 51 GLY A C 7
ATOM 14066 O O . GLY C 3 39 ? 4.232 -9.198 16.439 1.00 0.00 51 GLY A O 7
ATOM 14070 N N . VAL C 3 40 ? 4.134 -9.872 14.354 1.00 0.00 52 VAL A N 7
ATOM 14071 C CA . VAL C 3 40 ? 2.718 -10.322 14.522 1.00 0.00 52 VAL A CA 7
ATOM 14072 C C . VAL C 3 40 ? 2.689 -11.776 15.007 1.00 0.00 52 VAL A C 7
ATOM 14073 O O . VAL C 3 40 ? 3.248 -12.658 14.386 1.00 0.00 52 VAL A O 7
ATOM 14086 N N . LYS C 3 41 ? 2.033 -12.030 16.110 1.00 0.00 53 LYS A N 7
ATOM 14087 C CA . LYS C 3 41 ? 1.958 -13.425 16.630 1.00 0.00 53 LYS A CA 7
ATOM 14088 C C . LYS C 3 41 ? 1.342 -14.325 15.553 1.00 0.00 53 LYS A C 7
ATOM 14089 O O . LYS C 3 41 ? 0.236 -14.102 15.103 1.00 0.00 53 LYS A O 7
ATOM 14108 N N . GLY C 3 42 ? 2.047 -15.343 15.138 1.00 0.00 54 GLY A N 7
ATOM 14109 C CA . GLY C 3 42 ? 1.497 -16.255 14.089 1.00 0.00 54 GLY A CA 7
ATOM 14110 C C . GLY C 3 42 ? 2.647 -16.892 13.305 1.00 0.00 54 GLY A C 7
ATOM 14111 O O . GLY C 3 42 ? 2.532 -17.989 12.798 1.00 0.00 54 GLY A O 7
ATOM 14115 N N . GLY C 3 43 ? 3.759 -16.214 13.205 1.00 0.00 55 GLY A N 7
ATOM 14116 C CA . GLY C 3 43 ? 4.918 -16.785 12.458 1.00 0.00 55 GLY A CA 7
ATOM 14117 C C . GLY C 3 43 ? 4.627 -16.783 10.954 1.00 0.00 55 GLY A C 7
ATOM 14118 O O . GLY C 3 43 ? 5.516 -16.615 10.141 1.00 0.00 55 GLY A O 7
ATOM 14122 N N . LYS C 3 44 ? 3.394 -16.975 10.575 1.00 0.00 56 LYS A N 7
ATOM 14123 C CA . LYS C 3 44 ? 3.048 -16.990 9.122 1.00 0.00 56 LYS A CA 7
ATOM 14124 C C . LYS C 3 44 ? 2.934 -15.553 8.602 1.00 0.00 56 LYS A C 7
ATOM 14125 O O . LYS C 3 44 ? 2.614 -15.324 7.454 1.00 0.00 56 LYS A O 7
ATOM 14144 N N . ALA C 3 45 ? 3.175 -14.586 9.442 1.00 0.00 57 ALA A N 7
ATOM 14145 C CA . ALA C 3 45 ? 3.057 -13.164 9.007 1.00 0.00 57 ALA A CA 7
ATOM 14146 C C . ALA C 3 45 ? 4.160 -12.797 8.008 1.00 0.00 57 ALA A C 7
ATOM 14147 O O . ALA C 3 45 ? 5.337 -12.889 8.299 1.00 0.00 57 ALA A O 7
ATOM 14154 N N . VAL C 3 46 ? 3.778 -12.351 6.836 1.00 0.00 58 VAL A N 7
ATOM 14155 C CA . VAL C 3 46 ? 4.785 -11.935 5.807 1.00 0.00 58 VAL A CA 7
ATOM 14156 C C . VAL C 3 46 ? 4.242 -10.721 5.041 1.00 0.00 58 VAL A C 7
ATOM 14157 O O . VAL C 3 46 ? 3.082 -10.677 4.683 1.00 0.00 58 VAL A O 7
ATOM 14170 N N . GLU C 3 47 ? 5.065 -9.731 4.793 1.00 0.00 59 GLU A N 7
ATOM 14171 C CA . GLU C 3 47 ? 4.589 -8.516 4.057 1.00 0.00 59 GLU A CA 7
ATOM 14172 C C . GLU C 3 47 ? 4.984 -8.618 2.588 1.00 0.00 59 GLU A C 7
ATOM 14173 O O . GLU C 3 47 ? 5.726 -9.498 2.199 1.00 0.00 59 GLU A O 7
ATOM 14185 N N . TYR C 3 48 ? 4.512 -7.704 1.773 1.00 0.00 60 TYR A N 7
ATOM 14186 C CA . TYR C 3 48 ? 4.878 -7.714 0.323 1.00 0.00 60 TYR A CA 7
ATOM 14187 C C . TYR C 3 48 ? 5.416 -6.335 -0.043 1.00 0.00 60 TYR A C 7
ATOM 14188 O O . TYR C 3 48 ? 5.061 -5.349 0.566 1.00 0.00 60 TYR A O 7
ATOM 14206 N N . ASP C 3 49 ? 6.283 -6.253 -1.012 1.00 0.00 61 ASP A N 7
ATOM 14207 C CA . ASP C 3 49 ? 6.861 -4.924 -1.379 1.00 0.00 61 ASP A CA 7
ATOM 14208 C C . ASP C 3 49 ? 5.871 -4.096 -2.205 1.00 0.00 61 ASP A C 7
ATOM 14209 O O . ASP C 3 49 ? 5.541 -4.433 -3.325 1.00 0.00 61 ASP A O 7
ATOM 14218 N N . VAL C 3 50 ? 5.413 -2.997 -1.659 1.00 0.00 62 VAL A N 7
ATOM 14219 C CA . VAL C 3 50 ? 4.462 -2.117 -2.395 1.00 0.00 62 VAL A CA 7
ATOM 14220 C C . VAL C 3 50 ? 5.152 -1.570 -3.641 1.00 0.00 62 VAL A C 7
ATOM 14221 O O . VAL C 3 50 ? 4.518 -1.251 -4.628 1.00 0.00 62 VAL A O 7
ATOM 14234 N N . MET C 3 51 ? 6.449 -1.458 -3.606 1.00 0.00 63 MET A N 7
ATOM 14235 C CA . MET C 3 51 ? 7.182 -0.930 -4.790 1.00 0.00 63 MET A CA 7
ATOM 14236 C C . MET C 3 51 ? 7.134 -1.970 -5.910 1.00 0.00 63 MET A C 7
ATOM 14237 O O . MET C 3 51 ? 7.617 -1.742 -7.002 1.00 0.00 63 MET A O 7
ATOM 14251 N N . SER C 3 52 ? 6.533 -3.106 -5.652 1.00 0.00 64 SER A N 7
ATOM 14252 C CA . SER C 3 52 ? 6.421 -4.166 -6.700 1.00 0.00 64 SER A CA 7
ATOM 14253 C C . SER C 3 52 ? 4.986 -4.182 -7.222 1.00 0.00 64 SER A C 7
ATOM 14254 O O . SER C 3 52 ? 4.681 -4.813 -8.215 1.00 0.00 64 SER A O 7
ATOM 14262 N N . MET C 3 53 ? 4.098 -3.497 -6.550 1.00 0.00 65 MET A N 7
ATOM 14263 C CA . MET C 3 53 ? 2.682 -3.467 -6.983 1.00 0.00 65 MET A CA 7
ATOM 14264 C C . MET C 3 53 ? 2.570 -2.695 -8.309 1.00 0.00 65 MET A C 7
ATOM 14265 O O . MET C 3 53 ? 3.311 -1.757 -8.534 1.00 0.00 65 MET A O 7
ATOM 14279 N N . PRO C 3 54 ? 1.649 -3.054 -9.179 1.00 0.00 66 PRO A N 7
ATOM 14280 C CA . PRO C 3 54 ? 1.471 -2.331 -10.471 1.00 0.00 66 PRO A CA 7
ATOM 14281 C C . PRO C 3 54 ? 1.558 -0.814 -10.273 1.00 0.00 66 PRO A C 7
ATOM 14282 O O . PRO C 3 54 ? 1.081 -0.290 -9.287 1.00 0.00 66 PRO A O 7
ATOM 14293 N N . THR C 3 55 ? 2.167 -0.110 -11.195 1.00 0.00 67 THR A N 7
ATOM 14294 C CA . THR C 3 55 ? 2.297 1.376 -11.060 1.00 0.00 67 THR A CA 7
ATOM 14295 C C . THR C 3 55 ? 1.005 1.978 -10.500 1.00 0.00 67 THR A C 7
ATOM 14296 O O . THR C 3 55 ? 0.988 2.546 -9.426 1.00 0.00 67 THR A O 7
ATOM 14307 N N . LYS C 3 56 ? -0.073 1.853 -11.216 1.00 0.00 68 LYS A N 7
ATOM 14308 C CA . LYS C 3 56 ? -1.363 2.413 -10.723 1.00 0.00 68 LYS A CA 7
ATOM 14309 C C . LYS C 3 56 ? -1.618 1.927 -9.295 1.00 0.00 68 LYS A C 7
ATOM 14310 O O . LYS C 3 56 ? -1.984 2.691 -8.425 1.00 0.00 68 LYS A O 7
ATOM 14329 N N . GLU C 3 57 ? -1.449 0.655 -9.052 1.00 0.00 69 GLU A N 7
ATOM 14330 C CA . GLU C 3 57 ? -1.707 0.115 -7.685 1.00 0.00 69 GLU A CA 7
ATOM 14331 C C . GLU C 3 57 ? -0.805 0.810 -6.660 1.00 0.00 69 GLU A C 7
ATOM 14332 O O . GLU C 3 57 ? -1.212 1.068 -5.545 1.00 0.00 69 GLU A O 7
ATOM 14344 N N . ARG C 3 58 ? 0.409 1.120 -7.015 1.00 0.00 70 ARG A N 7
ATOM 14345 C CA . ARG C 3 58 ? 1.306 1.796 -6.034 1.00 0.00 70 ARG A CA 7
ATOM 14346 C C . ARG C 3 58 ? 0.614 3.043 -5.500 1.00 0.00 70 ARG A C 7
ATOM 14347 O O . ARG C 3 58 ? 0.587 3.296 -4.313 1.00 0.00 70 ARG A O 7
ATOM 14368 N N . GLU C 3 59 ? 0.057 3.825 -6.375 1.00 0.00 71 GLU A N 7
ATOM 14369 C CA . GLU C 3 59 ? -0.634 5.066 -5.941 1.00 0.00 71 GLU A CA 7
ATOM 14370 C C . GLU C 3 59 ? -1.768 4.699 -4.993 1.00 0.00 71 GLU A C 7
ATOM 14371 O O . GLU C 3 59 ? -2.035 5.393 -4.032 1.00 0.00 71 GLU A O 7
ATOM 14383 N N . GLN C 3 60 ? -2.440 3.611 -5.248 1.00 0.00 72 GLN A N 7
ATOM 14384 C CA . GLN C 3 60 ? -3.549 3.217 -4.345 1.00 0.00 72 GLN A CA 7
ATOM 14385 C C . GLN C 3 60 ? -2.966 2.915 -2.969 1.00 0.00 72 GLN A C 7
ATOM 14386 O O . GLN C 3 60 ? -3.456 3.371 -1.955 1.00 0.00 72 GLN A O 7
ATOM 14400 N N . VAL C 3 61 ? -1.919 2.146 -2.938 1.00 0.00 73 VAL A N 7
ATOM 14401 C CA . VAL C 3 61 ? -1.287 1.799 -1.638 1.00 0.00 73 VAL A CA 7
ATOM 14402 C C . VAL C 3 61 ? -0.596 3.039 -1.072 1.00 0.00 73 VAL A C 7
ATOM 14403 O O . VAL C 3 61 ? -0.818 3.422 0.059 1.00 0.00 73 VAL A O 7
ATOM 14416 N N . ILE C 3 62 ? 0.236 3.675 -1.849 1.00 0.00 74 ILE A N 7
ATOM 14417 C CA . ILE C 3 62 ? 0.938 4.893 -1.358 1.00 0.00 74 ILE A CA 7
ATOM 14418 C C . ILE C 3 62 ? -0.103 5.904 -0.874 1.00 0.00 74 ILE A C 7
ATOM 14419 O O . ILE C 3 62 ? 0.084 6.563 0.130 1.00 0.00 74 ILE A O 7
ATOM 14435 N N . ALA C 3 63 ? -1.198 6.026 -1.563 1.00 0.00 75 ALA A N 7
ATOM 14436 C CA . ALA C 3 63 ? -2.234 6.988 -1.113 1.00 0.00 75 ALA A CA 7
ATOM 14437 C C . ALA C 3 63 ? -2.950 6.398 0.100 1.00 0.00 75 ALA A C 7
ATOM 14438 O O . ALA C 3 63 ? -3.211 7.081 1.071 1.00 0.00 75 ALA A O 7
ATOM 14445 N N . HIS C 3 64 ? -3.245 5.125 0.070 1.00 0.00 76 HIS A N 7
ATOM 14446 C CA . HIS C 3 64 ? -3.909 4.502 1.240 1.00 0.00 76 HIS A CA 7
ATOM 14447 C C . HIS C 3 64 ? -2.959 4.652 2.417 1.00 0.00 76 HIS A C 7
ATOM 14448 O O . HIS C 3 64 ? -3.361 4.889 3.539 1.00 0.00 76 HIS A O 7
ATOM 14462 N N . LEU C 3 65 ? -1.686 4.541 2.153 1.00 0.00 77 LEU A N 7
ATOM 14463 C CA . LEU C 3 65 ? -0.688 4.706 3.234 1.00 0.00 77 LEU A CA 7
ATOM 14464 C C . LEU C 3 65 ? -0.610 6.187 3.584 1.00 0.00 77 LEU A C 7
ATOM 14465 O O . LEU C 3 65 ? -0.624 6.569 4.737 1.00 0.00 77 LEU A O 7
ATOM 14481 N N . GLY C 3 66 ? -0.551 7.028 2.581 1.00 0.00 78 GLY A N 7
ATOM 14482 C CA . GLY C 3 66 ? -0.498 8.501 2.825 1.00 0.00 78 GLY A CA 7
ATOM 14483 C C . GLY C 3 66 ? 0.926 9.027 2.640 1.00 0.00 78 GLY A C 7
ATOM 14484 O O . GLY C 3 66 ? 1.311 10.002 3.256 1.00 0.00 78 GLY A O 7
ATOM 14488 N N . LEU C 3 67 ? 1.713 8.418 1.790 1.00 0.00 79 LEU A N 7
ATOM 14489 C CA . LEU C 3 67 ? 3.107 8.938 1.580 1.00 0.00 79 LEU A CA 7
ATOM 14490 C C . LEU C 3 67 ? 3.082 9.954 0.436 1.00 0.00 79 LEU A C 7
ATOM 14491 O O . LEU C 3 67 ? 2.996 11.146 0.650 1.00 0.00 79 LEU A O 7
ATOM 14507 N N . SER C 3 68 ? 3.154 9.484 -0.775 1.00 0.00 80 SER A N 7
ATOM 14508 C CA . SER C 3 68 ? 3.134 10.409 -1.943 1.00 0.00 80 SER A CA 7
ATOM 14509 C C . SER C 3 68 ? 4.266 11.428 -1.809 1.00 0.00 80 SER A C 7
ATOM 14510 O O . SER C 3 68 ? 5.032 11.401 -0.867 1.00 0.00 80 SER A O 7
ATOM 14518 N N . THR C 3 69 ? 4.378 12.327 -2.748 1.00 0.00 81 THR A N 7
ATOM 14519 C CA . THR C 3 69 ? 5.462 13.348 -2.677 1.00 0.00 81 THR A CA 7
ATOM 14520 C C . THR C 3 69 ? 5.105 14.399 -1.625 1.00 0.00 81 THR A C 7
ATOM 14521 O O . THR C 3 69 ? 5.340 14.141 -0.455 1.00 0.00 81 THR A O 7
ATOM 15551 N N . LYS C 3 1 ? 15.138 3.303 -1.685 1.00 0.00 13 LYS A N 8
ATOM 15552 C CA . LYS C 3 1 ? 14.795 2.222 -0.716 1.00 0.00 13 LYS A CA 8
ATOM 15553 C C . LYS C 3 1 ? 13.499 1.533 -1.157 1.00 0.00 13 LYS A C 8
ATOM 15554 O O . LYS C 3 1 ? 13.225 1.403 -2.334 1.00 0.00 13 LYS A O 8
ATOM 15575 N N . SER C 3 2 ? 12.700 1.086 -0.225 1.00 0.00 14 SER A N 8
ATOM 15576 C CA . SER C 3 2 ? 11.429 0.404 -0.594 1.00 0.00 14 SER A CA 8
ATOM 15577 C C . SER C 3 2 ? 10.465 0.431 0.590 1.00 0.00 14 SER A C 8
ATOM 15578 O O . SER C 3 2 ? 10.790 0.896 1.665 1.00 0.00 14 SER A O 8
ATOM 15586 N N . ILE C 3 3 ? 9.280 -0.084 0.399 1.00 0.00 15 ILE A N 8
ATOM 15587 C CA . ILE C 3 3 ? 8.279 -0.117 1.505 1.00 0.00 15 ILE A CA 8
ATOM 15588 C C . ILE C 3 3 ? 7.506 -1.414 1.436 1.00 0.00 15 ILE A C 8
ATOM 15589 O O . ILE C 3 3 ? 7.467 -2.084 0.427 1.00 0.00 15 ILE A O 8
ATOM 15605 N N . TRP C 3 4 ? 6.911 -1.778 2.530 1.00 0.00 16 TRP A N 8
ATOM 15606 C CA . TRP C 3 4 ? 6.142 -3.057 2.594 1.00 0.00 16 TRP A CA 8
ATOM 15607 C C . TRP C 3 4 ? 4.874 -2.856 3.426 1.00 0.00 16 TRP A C 8
ATOM 15608 O O . TRP C 3 4 ? 4.799 -1.981 4.264 1.00 0.00 16 TRP A O 8
ATOM 15629 N N . CYS C 3 5 ? 3.869 -3.662 3.190 1.00 0.00 17 CYS A N 8
ATOM 15630 C CA . CYS C 3 5 ? 2.594 -3.522 3.954 1.00 0.00 17 CYS A CA 8
ATOM 15631 C C . CYS C 3 5 ? 1.898 -4.875 4.089 1.00 0.00 17 CYS A C 8
ATOM 15632 O O . CYS C 3 5 ? 2.081 -5.768 3.286 1.00 0.00 17 CYS A O 8
ATOM 15640 N N . SER C 3 6 ? 1.066 -5.012 5.083 1.00 0.00 18 SER A N 8
ATOM 15641 C CA . SER C 3 6 ? 0.311 -6.279 5.262 1.00 0.00 18 SER A CA 8
ATOM 15642 C C . SER C 3 6 ? -0.853 -6.267 4.260 1.00 0.00 18 SER A C 8
ATOM 15643 O O . SER C 3 6 ? -1.179 -5.235 3.706 1.00 0.00 18 SER A O 8
ATOM 15651 N N . PRO C 3 7 ? -1.479 -7.387 4.026 1.00 0.00 19 PRO A N 8
ATOM 15652 C CA . PRO C 3 7 ? -2.623 -7.468 3.072 1.00 0.00 19 PRO A CA 8
ATOM 15653 C C . PRO C 3 7 ? -3.784 -6.561 3.509 1.00 0.00 19 PRO A C 8
ATOM 15654 O O . PRO C 3 7 ? -4.504 -6.018 2.694 1.00 0.00 19 PRO A O 8
ATOM 15665 N N . GLN C 3 8 ? -3.966 -6.402 4.790 1.00 0.00 20 GLN A N 8
ATOM 15666 C CA . GLN C 3 8 ? -5.074 -5.540 5.292 1.00 0.00 20 GLN A CA 8
ATOM 15667 C C . GLN C 3 8 ? -4.912 -4.106 4.774 1.00 0.00 20 GLN A C 8
ATOM 15668 O O . GLN C 3 8 ? -5.878 -3.441 4.452 1.00 0.00 20 GLN A O 8
ATOM 15682 N N . GLU C 3 9 ? -3.704 -3.622 4.685 1.00 0.00 21 GLU A N 8
ATOM 15683 C CA . GLU C 3 9 ? -3.495 -2.233 4.192 1.00 0.00 21 GLU A CA 8
ATOM 15684 C C . GLU C 3 9 ? -3.621 -2.214 2.672 1.00 0.00 21 GLU A C 8
ATOM 15685 O O . GLU C 3 9 ? -4.149 -1.288 2.090 1.00 0.00 21 GLU A O 8
ATOM 15697 N N . ILE C 3 10 ? -3.136 -3.232 2.030 1.00 0.00 22 ILE A N 8
ATOM 15698 C CA . ILE C 3 10 ? -3.215 -3.287 0.548 1.00 0.00 22 ILE A CA 8
ATOM 15699 C C . ILE C 3 10 ? -4.656 -3.579 0.123 1.00 0.00 22 ILE A C 8
ATOM 15700 O O . ILE C 3 10 ? -5.239 -2.867 -0.671 1.00 0.00 22 ILE A O 8
ATOM 15716 N N . MET C 3 11 ? -5.234 -4.619 0.656 1.00 0.00 23 MET A N 8
ATOM 15717 C CA . MET C 3 11 ? -6.640 -4.962 0.297 1.00 0.00 23 MET A CA 8
ATOM 15718 C C . MET C 3 11 ? -7.517 -3.730 0.515 1.00 0.00 23 MET A C 8
ATOM 15719 O O . MET C 3 11 ? -8.544 -3.552 -0.110 1.00 0.00 23 MET A O 8
ATOM 15733 N N . ALA C 3 12 ? -7.104 -2.883 1.411 1.00 0.00 24 ALA A N 8
ATOM 15734 C CA . ALA C 3 12 ? -7.886 -1.652 1.704 1.00 0.00 24 ALA A CA 8
ATOM 15735 C C . ALA C 3 12 ? -7.598 -0.579 0.650 1.00 0.00 24 ALA A C 8
ATOM 15736 O O . ALA C 3 12 ? -8.306 0.404 0.553 1.00 0.00 24 ALA A O 8
ATOM 15743 N N . ALA C 3 13 ? -6.565 -0.743 -0.135 1.00 0.00 25 ALA A N 8
ATOM 15744 C CA . ALA C 3 13 ? -6.256 0.299 -1.161 1.00 0.00 25 ALA A CA 8
ATOM 15745 C C . ALA C 3 13 ? -7.198 0.151 -2.359 1.00 0.00 25 ALA A C 8
ATOM 15746 O O . ALA C 3 13 ? -7.702 -0.917 -2.641 1.00 0.00 25 ALA A O 8
ATOM 15753 N N . ASP C 3 14 ? -7.428 1.219 -3.071 1.00 0.00 26 ASP A N 8
ATOM 15754 C CA . ASP C 3 14 ? -8.319 1.140 -4.263 1.00 0.00 26 ASP A CA 8
ATOM 15755 C C . ASP C 3 14 ? -7.637 0.297 -5.344 1.00 0.00 26 ASP A C 8
ATOM 15756 O O . ASP C 3 14 ? -6.426 0.228 -5.415 1.00 0.00 26 ASP A O 8
ATOM 15765 N N . GLY C 3 15 ? -8.396 -0.350 -6.182 1.00 0.00 27 GLY A N 8
ATOM 15766 C CA . GLY C 3 15 ? -7.775 -1.188 -7.248 1.00 0.00 27 GLY A CA 8
ATOM 15767 C C . GLY C 3 15 ? -7.285 -2.496 -6.633 1.00 0.00 27 GLY A C 8
ATOM 15768 O O . GLY C 3 15 ? -7.126 -3.491 -7.311 1.00 0.00 27 GLY A O 8
ATOM 15772 N N . MET C 3 16 ? -7.041 -2.502 -5.348 1.00 0.00 28 MET A N 8
ATOM 15773 C CA . MET C 3 16 ? -6.557 -3.746 -4.680 1.00 0.00 28 MET A CA 8
ATOM 15774 C C . MET C 3 16 ? -7.764 -4.538 -4.146 1.00 0.00 28 MET A C 8
ATOM 15775 O O . MET C 3 16 ? -8.683 -3.959 -3.601 1.00 0.00 28 MET A O 8
ATOM 15789 N N . PRO C 3 17 ? -7.773 -5.849 -4.281 1.00 0.00 29 PRO A N 8
ATOM 15790 C CA . PRO C 3 17 ? -8.896 -6.688 -3.777 1.00 0.00 29 PRO A CA 8
ATOM 15791 C C . PRO C 3 17 ? -9.393 -6.230 -2.398 1.00 0.00 29 PRO A C 8
ATOM 15792 O O . PRO C 3 17 ? -8.777 -5.413 -1.747 1.00 0.00 29 PRO A O 8
ATOM 15803 N N . GLY C 3 18 ? -10.503 -6.762 -1.955 1.00 0.00 30 GLY A N 8
ATOM 15804 C CA . GLY C 3 18 ? -11.066 -6.384 -0.617 1.00 0.00 30 GLY A CA 8
ATOM 15805 C C . GLY C 3 18 ? -11.153 -7.636 0.257 1.00 0.00 30 GLY A C 8
ATOM 15806 O O . GLY C 3 18 ? -12.074 -7.802 1.031 1.00 0.00 30 GLY A O 8
ATOM 15810 N N . SER C 3 19 ? -10.199 -8.520 0.135 1.00 0.00 31 SER A N 8
ATOM 15811 C CA . SER C 3 19 ? -10.215 -9.771 0.949 1.00 0.00 31 SER A CA 8
ATOM 15812 C C . SER C 3 19 ? -8.781 -10.174 1.286 1.00 0.00 31 SER A C 8
ATOM 15813 O O . SER C 3 19 ? -7.912 -10.175 0.438 1.00 0.00 31 SER A O 8
ATOM 15821 N N . VAL C 3 20 ? -8.524 -10.521 2.516 1.00 0.00 32 VAL A N 8
ATOM 15822 C CA . VAL C 3 20 ? -7.144 -10.926 2.891 1.00 0.00 32 VAL A CA 8
ATOM 15823 C C . VAL C 3 20 ? -6.678 -12.038 1.947 1.00 0.00 32 VAL A C 8
ATOM 15824 O O . VAL C 3 20 ? -5.560 -12.030 1.466 1.00 0.00 32 VAL A O 8
ATOM 15837 N N . ALA C 3 21 ? -7.530 -12.987 1.664 1.00 0.00 33 ALA A N 8
ATOM 15838 C CA . ALA C 3 21 ? -7.132 -14.084 0.739 1.00 0.00 33 ALA A CA 8
ATOM 15839 C C . ALA C 3 21 ? -7.077 -13.529 -0.685 1.00 0.00 33 ALA A C 8
ATOM 15840 O O . ALA C 3 21 ? -6.322 -13.995 -1.517 1.00 0.00 33 ALA A O 8
ATOM 15847 N N . GLY C 3 22 ? -7.867 -12.527 -0.969 1.00 0.00 34 GLY A N 8
ATOM 15848 C CA . GLY C 3 22 ? -7.857 -11.931 -2.334 1.00 0.00 34 GLY A CA 8
ATOM 15849 C C . GLY C 3 22 ? -6.467 -11.361 -2.618 1.00 0.00 34 GLY A C 8
ATOM 15850 O O . GLY C 3 22 ? -5.973 -11.425 -3.726 1.00 0.00 34 GLY A O 8
ATOM 15854 N N . VAL C 3 23 ? -5.829 -10.812 -1.622 1.00 0.00 35 VAL A N 8
ATOM 15855 C CA . VAL C 3 23 ? -4.466 -10.251 -1.833 1.00 0.00 35 VAL A CA 8
ATOM 15856 C C . VAL C 3 23 ? -3.506 -11.396 -2.166 1.00 0.00 35 VAL A C 8
ATOM 15857 O O . VAL C 3 23 ? -2.856 -11.394 -3.192 1.00 0.00 35 VAL A O 8
ATOM 15870 N N . HIS C 3 24 ? -3.408 -12.373 -1.304 1.00 0.00 36 HIS A N 8
ATOM 15871 C CA . HIS C 3 24 ? -2.487 -13.514 -1.575 1.00 0.00 36 HIS A CA 8
ATOM 15872 C C . HIS C 3 24 ? -2.693 -14.005 -3.010 1.00 0.00 36 HIS A C 8
ATOM 15873 O O . HIS C 3 24 ? -1.774 -14.446 -3.664 1.00 0.00 36 HIS A O 8
ATOM 15887 N N . TYR C 3 25 ? -3.895 -13.915 -3.505 1.00 0.00 37 TYR A N 8
ATOM 15888 C CA . TYR C 3 25 ? -4.171 -14.360 -4.899 1.00 0.00 37 TYR A CA 8
ATOM 15889 C C . TYR C 3 25 ? -3.290 -13.557 -5.862 1.00 0.00 37 TYR A C 8
ATOM 15890 O O . TYR C 3 25 ? -2.314 -14.051 -6.389 1.00 0.00 37 TYR A O 8
ATOM 15908 N N . ARG C 3 26 ? -3.626 -12.317 -6.082 1.00 0.00 38 ARG A N 8
ATOM 15909 C CA . ARG C 3 26 ? -2.813 -11.464 -6.997 1.00 0.00 38 ARG A CA 8
ATOM 15910 C C . ARG C 3 26 ? -1.338 -11.528 -6.585 1.00 0.00 38 ARG A C 8
ATOM 15911 O O . ARG C 3 26 ? -0.448 -11.424 -7.404 1.00 0.00 38 ARG A O 8
ATOM 15932 N N . ALA C 3 27 ? -1.076 -11.693 -5.320 1.00 0.00 39 ALA A N 8
ATOM 15933 C CA . ALA C 3 27 ? 0.337 -11.756 -4.846 1.00 0.00 39 ALA A CA 8
ATOM 15934 C C . ALA C 3 27 ? 1.110 -12.863 -5.566 1.00 0.00 39 ALA A C 8
ATOM 15935 O O . ALA C 3 27 ? 2.135 -12.620 -6.174 1.00 0.00 39 ALA A O 8
ATOM 15942 N N . ASN C 3 28 ? 0.646 -14.078 -5.487 1.00 0.00 40 ASN A N 8
ATOM 15943 C CA . ASN C 3 28 ? 1.372 -15.199 -6.146 1.00 0.00 40 ASN A CA 8
ATOM 15944 C C . ASN C 3 28 ? 1.184 -15.114 -7.662 1.00 0.00 40 ASN A C 8
ATOM 15945 O O . ASN C 3 28 ? 2.090 -15.394 -8.422 1.00 0.00 40 ASN A O 8
ATOM 15956 N N . VAL C 3 29 ? 0.018 -14.748 -8.110 1.00 0.00 41 VAL A N 8
ATOM 15957 C CA . VAL C 3 29 ? -0.201 -14.672 -9.577 1.00 0.00 41 VAL A CA 8
ATOM 15958 C C . VAL C 3 29 ? 0.795 -13.687 -10.191 1.00 0.00 41 VAL A C 8
ATOM 15959 O O . VAL C 3 29 ? 1.405 -13.957 -11.206 1.00 0.00 41 VAL A O 8
ATOM 15972 N N . GLN C 3 30 ? 0.961 -12.544 -9.584 1.00 0.00 42 GLN A N 8
ATOM 15973 C CA . GLN C 3 30 ? 1.915 -11.535 -10.131 1.00 0.00 42 GLN A CA 8
ATOM 15974 C C . GLN C 3 30 ? 3.324 -11.811 -9.603 1.00 0.00 42 GLN A C 8
ATOM 15975 O O . GLN C 3 30 ? 4.306 -11.597 -10.286 1.00 0.00 42 GLN A O 8
ATOM 15989 N N . GLY C 3 31 ? 3.435 -12.284 -8.389 1.00 0.00 43 GLY A N 8
ATOM 15990 C CA . GLY C 3 31 ? 4.783 -12.575 -7.811 1.00 0.00 43 GLY A CA 8
ATOM 15991 C C . GLY C 3 31 ? 5.284 -11.356 -7.033 1.00 0.00 43 GLY A C 8
ATOM 15992 O O . GLY C 3 31 ? 6.355 -10.841 -7.288 1.00 0.00 43 GLY A O 8
ATOM 15996 N N . TRP C 3 32 ? 4.518 -10.892 -6.083 1.00 0.00 44 TRP A N 8
ATOM 15997 C CA . TRP C 3 32 ? 4.948 -9.708 -5.285 1.00 0.00 44 TRP A CA 8
ATOM 15998 C C . TRP C 3 32 ? 6.163 -10.076 -4.430 1.00 0.00 44 TRP A C 8
ATOM 15999 O O . TRP C 3 32 ? 6.261 -11.176 -3.925 1.00 0.00 44 TRP A O 8
ATOM 16020 N N . THR C 3 33 ? 7.069 -9.156 -4.224 1.00 0.00 45 THR A N 8
ATOM 16021 C CA . THR C 3 33 ? 8.240 -9.468 -3.355 1.00 0.00 45 THR A CA 8
ATOM 16022 C C . THR C 3 33 ? 7.750 -9.462 -1.912 1.00 0.00 45 THR A C 8
ATOM 16023 O O . THR C 3 33 ? 7.234 -8.468 -1.437 1.00 0.00 45 THR A O 8
ATOM 16034 N N . LYS C 3 34 ? 7.867 -10.570 -1.216 1.00 0.00 46 LYS A N 8
ATOM 16035 C CA . LYS C 3 34 ? 7.358 -10.630 0.191 1.00 0.00 46 LYS A CA 8
ATOM 16036 C C . LYS C 3 34 ? 8.489 -10.605 1.224 1.00 0.00 46 LYS A C 8
ATOM 16037 O O . LYS C 3 34 ? 9.483 -11.296 1.113 1.00 0.00 46 LYS A O 8
ATOM 16056 N N . ARG C 3 35 ? 8.284 -9.840 2.265 1.00 0.00 47 ARG A N 8
ATOM 16057 C CA . ARG C 3 35 ? 9.264 -9.763 3.394 1.00 0.00 47 ARG A CA 8
ATOM 16058 C C . ARG C 3 35 ? 8.527 -10.264 4.631 1.00 0.00 47 ARG A C 8
ATOM 16059 O O . ARG C 3 35 ? 7.626 -9.626 5.137 1.00 0.00 47 ARG A O 8
ATOM 16080 N N . LYS C 3 36 ? 8.876 -11.423 5.084 1.00 0.00 48 LYS A N 8
ATOM 16081 C CA . LYS C 3 36 ? 8.170 -12.025 6.253 1.00 0.00 48 LYS A CA 8
ATOM 16082 C C . LYS C 3 36 ? 8.441 -11.254 7.550 1.00 0.00 48 LYS A C 8
ATOM 16083 O O . LYS C 3 36 ? 9.567 -10.987 7.917 1.00 0.00 48 LYS A O 8
ATOM 16102 N N . LYS C 3 37 ? 7.394 -10.917 8.264 1.00 0.00 49 LYS A N 8
ATOM 16103 C CA . LYS C 3 37 ? 7.573 -10.197 9.554 1.00 0.00 49 LYS A CA 8
ATOM 16104 C C . LYS C 3 37 ? 8.047 -11.216 10.596 1.00 0.00 49 LYS A C 8
ATOM 16105 O O . LYS C 3 37 ? 8.082 -12.400 10.326 1.00 0.00 49 LYS A O 8
ATOM 16124 N N . GLU C 3 38 ? 8.426 -10.777 11.774 1.00 0.00 50 GLU A N 8
ATOM 16125 C CA . GLU C 3 38 ? 8.915 -11.741 12.819 1.00 0.00 50 GLU A CA 8
ATOM 16126 C C . GLU C 3 38 ? 8.234 -11.484 14.172 1.00 0.00 50 GLU A C 8
ATOM 16127 O O . GLU C 3 38 ? 7.626 -12.362 14.751 1.00 0.00 50 GLU A O 8
ATOM 16139 N N . GLY C 3 39 ? 8.373 -10.298 14.695 1.00 0.00 51 GLY A N 8
ATOM 16140 C CA . GLY C 3 39 ? 7.783 -9.978 16.032 1.00 0.00 51 GLY A CA 8
ATOM 16141 C C . GLY C 3 39 ? 6.266 -10.191 16.060 1.00 0.00 51 GLY A C 8
ATOM 16142 O O . GLY C 3 39 ? 5.640 -10.029 17.088 1.00 0.00 51 GLY A O 8
ATOM 16146 N N . VAL C 3 40 ? 5.655 -10.538 14.961 1.00 0.00 52 VAL A N 8
ATOM 16147 C CA . VAL C 3 40 ? 4.171 -10.735 14.971 1.00 0.00 52 VAL A CA 8
ATOM 16148 C C . VAL C 3 40 ? 3.825 -12.194 15.292 1.00 0.00 52 VAL A C 8
ATOM 16149 O O . VAL C 3 40 ? 4.436 -13.114 14.787 1.00 0.00 52 VAL A O 8
ATOM 16162 N N . LYS C 3 41 ? 2.842 -12.405 16.130 1.00 0.00 53 LYS A N 8
ATOM 16163 C CA . LYS C 3 41 ? 2.439 -13.796 16.494 1.00 0.00 53 LYS A CA 8
ATOM 16164 C C . LYS C 3 41 ? 2.199 -14.625 15.232 1.00 0.00 53 LYS A C 8
ATOM 16165 O O . LYS C 3 41 ? 2.193 -14.120 14.126 1.00 0.00 53 LYS A O 8
ATOM 16184 N N . GLY C 3 42 ? 1.973 -15.900 15.404 1.00 0.00 54 GLY A N 8
ATOM 16185 C CA . GLY C 3 42 ? 1.697 -16.792 14.242 1.00 0.00 54 GLY A CA 8
ATOM 16186 C C . GLY C 3 42 ? 2.918 -16.893 13.322 1.00 0.00 54 GLY A C 8
ATOM 16187 O O . GLY C 3 42 ? 3.132 -17.903 12.681 1.00 0.00 54 GLY A O 8
ATOM 16191 N N . GLY C 3 43 ? 3.718 -15.867 13.240 1.00 0.00 55 GLY A N 8
ATOM 16192 C CA . GLY C 3 43 ? 4.912 -15.931 12.348 1.00 0.00 55 GLY A CA 8
ATOM 16193 C C . GLY C 3 43 ? 4.465 -15.978 10.882 1.00 0.00 55 GLY A C 8
ATOM 16194 O O . GLY C 3 43 ? 5.254 -15.790 9.978 1.00 0.00 55 GLY A O 8
ATOM 16198 N N . LYS C 3 44 ? 3.204 -16.222 10.637 1.00 0.00 56 LYS A N 8
ATOM 16199 C CA . LYS C 3 44 ? 2.712 -16.275 9.231 1.00 0.00 56 LYS A CA 8
ATOM 16200 C C . LYS C 3 44 ? 2.596 -14.850 8.686 1.00 0.00 56 LYS A C 8
ATOM 16201 O O . LYS C 3 44 ? 2.535 -14.631 7.493 1.00 0.00 56 LYS A O 8
ATOM 16220 N N . ALA C 3 45 ? 2.550 -13.883 9.559 1.00 0.00 57 ALA A N 8
ATOM 16221 C CA . ALA C 3 45 ? 2.416 -12.467 9.112 1.00 0.00 57 ALA A CA 8
ATOM 16222 C C . ALA C 3 45 ? 3.545 -12.081 8.152 1.00 0.00 57 ALA A C 8
ATOM 16223 O O . ALA C 3 45 ? 4.708 -12.108 8.501 1.00 0.00 57 ALA A O 8
ATOM 16230 N N . VAL C 3 46 ? 3.202 -11.683 6.952 1.00 0.00 58 VAL A N 8
ATOM 16231 C CA . VAL C 3 46 ? 4.244 -11.245 5.970 1.00 0.00 58 VAL A CA 8
ATOM 16232 C C . VAL C 3 46 ? 3.707 -10.047 5.180 1.00 0.00 58 VAL A C 8
ATOM 16233 O O . VAL C 3 46 ? 2.550 -9.999 4.814 1.00 0.00 58 VAL A O 8
ATOM 16246 N N . GLU C 3 47 ? 4.549 -9.085 4.903 1.00 0.00 59 GLU A N 8
ATOM 16247 C CA . GLU C 3 47 ? 4.105 -7.891 4.120 1.00 0.00 59 GLU A CA 8
ATOM 16248 C C . GLU C 3 47 ? 4.547 -8.055 2.671 1.00 0.00 59 GLU A C 8
ATOM 16249 O O . GLU C 3 47 ? 5.357 -8.905 2.360 1.00 0.00 59 GLU A O 8
ATOM 16261 N N . TYR C 3 48 ? 4.045 -7.228 1.786 1.00 0.00 60 TYR A N 8
ATOM 16262 C CA . TYR C 3 48 ? 4.460 -7.309 0.350 1.00 0.00 60 TYR A CA 8
ATOM 16263 C C . TYR C 3 48 ? 5.067 -5.972 -0.046 1.00 0.00 60 TYR A C 8
ATOM 16264 O O . TYR C 3 48 ? 4.721 -4.949 0.498 1.00 0.00 60 TYR A O 8
ATOM 16282 N N . ASP C 3 49 ? 5.986 -5.968 -0.970 1.00 0.00 61 ASP A N 8
ATOM 16283 C CA . ASP C 3 49 ? 6.639 -4.687 -1.359 1.00 0.00 61 ASP A CA 8
ATOM 16284 C C . ASP C 3 49 ? 5.694 -3.823 -2.199 1.00 0.00 61 ASP A C 8
ATOM 16285 O O . ASP C 3 49 ? 5.350 -4.160 -3.315 1.00 0.00 61 ASP A O 8
ATOM 16294 N N . VAL C 3 50 ? 5.286 -2.698 -1.667 1.00 0.00 62 VAL A N 8
ATOM 16295 C CA . VAL C 3 50 ? 4.378 -1.792 -2.420 1.00 0.00 62 VAL A CA 8
ATOM 16296 C C . VAL C 3 50 ? 5.085 -1.351 -3.696 1.00 0.00 62 VAL A C 8
ATOM 16297 O O . VAL C 3 50 ? 4.462 -1.011 -4.682 1.00 0.00 62 VAL A O 8
ATOM 16310 N N . MET C 3 51 ? 6.386 -1.357 -3.684 1.00 0.00 63 MET A N 8
ATOM 16311 C CA . MET C 3 51 ? 7.139 -0.942 -4.897 1.00 0.00 63 MET A CA 8
ATOM 16312 C C . MET C 3 51 ? 6.966 -2.019 -5.969 1.00 0.00 63 MET A C 8
ATOM 16313 O O . MET C 3 51 ? 7.384 -1.856 -7.098 1.00 0.00 63 MET A O 8
ATOM 16327 N N . SER C 3 52 ? 6.325 -3.110 -5.627 1.00 0.00 64 SER A N 8
ATOM 16328 C CA . SER C 3 52 ? 6.089 -4.196 -6.621 1.00 0.00 64 SER A CA 8
ATOM 16329 C C . SER C 3 52 ? 4.632 -4.123 -7.089 1.00 0.00 64 SER A C 8
ATOM 16330 O O . SER C 3 52 ? 4.232 -4.811 -8.006 1.00 0.00 64 SER A O 8
ATOM 16338 N N . MET C 3 53 ? 3.831 -3.297 -6.462 1.00 0.00 65 MET A N 8
ATOM 16339 C CA . MET C 3 53 ? 2.409 -3.185 -6.862 1.00 0.00 65 MET A CA 8
ATOM 16340 C C . MET C 3 53 ? 2.321 -2.500 -8.235 1.00 0.00 65 MET A C 8
ATOM 16341 O O . MET C 3 53 ? 3.033 -1.547 -8.484 1.00 0.00 65 MET A O 8
ATOM 16355 N N . PRO C 3 54 ? 1.454 -2.946 -9.119 1.00 0.00 66 PRO A N 8
ATOM 16356 C CA . PRO C 3 54 ? 1.302 -2.309 -10.456 1.00 0.00 66 PRO A CA 8
ATOM 16357 C C . PRO C 3 54 ? 1.395 -0.781 -10.360 1.00 0.00 66 PRO A C 8
ATOM 16358 O O . PRO C 3 54 ? 0.939 -0.187 -9.403 1.00 0.00 66 PRO A O 8
ATOM 16369 N N . THR C 3 55 ? 1.995 -0.145 -11.333 1.00 0.00 67 THR A N 8
ATOM 16370 C CA . THR C 3 55 ? 2.136 1.344 -11.295 1.00 0.00 67 THR A CA 8
ATOM 16371 C C . THR C 3 55 ? 0.839 1.990 -10.800 1.00 0.00 67 THR A C 8
ATOM 16372 O O . THR C 3 55 ? 0.795 2.589 -9.742 1.00 0.00 67 THR A O 8
ATOM 16383 N N . LYS C 3 56 ? -0.215 1.869 -11.553 1.00 0.00 68 LYS A N 8
ATOM 16384 C CA . LYS C 3 56 ? -1.508 2.472 -11.128 1.00 0.00 68 LYS A CA 8
ATOM 16385 C C . LYS C 3 56 ? -1.805 2.077 -9.679 1.00 0.00 68 LYS A C 8
ATOM 16386 O O . LYS C 3 56 ? -2.204 2.893 -8.872 1.00 0.00 68 LYS A O 8
ATOM 16405 N N . GLU C 3 57 ? -1.631 0.828 -9.352 1.00 0.00 69 GLU A N 8
ATOM 16406 C CA . GLU C 3 57 ? -1.924 0.373 -7.964 1.00 0.00 69 GLU A CA 8
ATOM 16407 C C . GLU C 3 57 ? -1.023 1.092 -6.958 1.00 0.00 69 GLU A C 8
ATOM 16408 O O . GLU C 3 57 ? -1.430 1.375 -5.849 1.00 0.00 69 GLU A O 8
ATOM 16420 N N . ARG C 3 58 ? 0.192 1.396 -7.320 1.00 0.00 70 ARG A N 8
ATOM 16421 C CA . ARG C 3 58 ? 1.082 2.102 -6.354 1.00 0.00 70 ARG A CA 8
ATOM 16422 C C . ARG C 3 58 ? 0.389 3.376 -5.886 1.00 0.00 70 ARG A C 8
ATOM 16423 O O . ARG C 3 58 ? 0.405 3.717 -4.721 1.00 0.00 70 ARG A O 8
ATOM 16444 N N . GLU C 3 59 ? -0.218 4.083 -6.797 1.00 0.00 71 GLU A N 8
ATOM 16445 C CA . GLU C 3 59 ? -0.912 5.342 -6.422 1.00 0.00 71 GLU A CA 8
ATOM 16446 C C . GLU C 3 59 ? -2.026 5.015 -5.437 1.00 0.00 71 GLU A C 8
ATOM 16447 O O . GLU C 3 59 ? -2.251 5.729 -4.480 1.00 0.00 71 GLU A O 8
ATOM 16459 N N . GLN C 3 60 ? -2.724 3.937 -5.656 1.00 0.00 72 GLN A N 8
ATOM 16460 C CA . GLN C 3 60 ? -3.814 3.571 -4.717 1.00 0.00 72 GLN A CA 8
ATOM 16461 C C . GLN C 3 60 ? -3.201 3.256 -3.359 1.00 0.00 72 GLN A C 8
ATOM 16462 O O . GLN C 3 60 ? -3.670 3.695 -2.329 1.00 0.00 72 GLN A O 8
ATOM 16476 N N . VAL C 3 61 ? -2.147 2.491 -3.359 1.00 0.00 73 VAL A N 8
ATOM 16477 C CA . VAL C 3 61 ? -1.488 2.135 -2.079 1.00 0.00 73 VAL A CA 8
ATOM 16478 C C . VAL C 3 61 ? -0.819 3.386 -1.511 1.00 0.00 73 VAL A C 8
ATOM 16479 O O . VAL C 3 61 ? -1.025 3.751 -0.370 1.00 0.00 73 VAL A O 8
ATOM 16492 N N . ILE C 3 62 ? -0.023 4.049 -2.303 1.00 0.00 74 ILE A N 8
ATOM 16493 C CA . ILE C 3 62 ? 0.659 5.282 -1.822 1.00 0.00 74 ILE A CA 8
ATOM 16494 C C . ILE C 3 62 ? -0.393 6.270 -1.322 1.00 0.00 74 ILE A C 8
ATOM 16495 O O . ILE C 3 62 ? -0.254 6.856 -0.267 1.00 0.00 74 ILE A O 8
ATOM 16511 N N . ALA C 3 63 ? -1.444 6.459 -2.062 1.00 0.00 75 ALA A N 8
ATOM 16512 C CA . ALA C 3 63 ? -2.489 7.406 -1.604 1.00 0.00 75 ALA A CA 8
ATOM 16513 C C . ALA C 3 63 ? -3.215 6.793 -0.408 1.00 0.00 75 ALA A C 8
ATOM 16514 O O . ALA C 3 63 ? -3.509 7.464 0.561 1.00 0.00 75 ALA A O 8
ATOM 16521 N N . HIS C 3 64 ? -3.480 5.515 -0.453 1.00 0.00 76 HIS A N 8
ATOM 16522 C CA . HIS C 3 64 ? -4.152 4.869 0.698 1.00 0.00 76 HIS A CA 8
ATOM 16523 C C . HIS C 3 64 ? -3.209 4.985 1.883 1.00 0.00 76 HIS A C 8
ATOM 16524 O O . HIS C 3 64 ? -3.614 5.220 3.004 1.00 0.00 76 HIS A O 8
ATOM 16538 N N . LEU C 3 65 ? -1.937 4.846 1.626 1.00 0.00 77 LEU A N 8
ATOM 16539 C CA . LEU C 3 65 ? -0.942 4.973 2.716 1.00 0.00 77 LEU A CA 8
ATOM 16540 C C . LEU C 3 65 ? -0.840 6.451 3.084 1.00 0.00 77 LEU A C 8
ATOM 16541 O O . LEU C 3 65 ? -0.730 6.812 4.239 1.00 0.00 77 LEU A O 8
ATOM 16557 N N . GLY C 3 66 ? -0.890 7.310 2.101 1.00 0.00 78 GLY A N 8
ATOM 16558 C CA . GLY C 3 66 ? -0.811 8.775 2.378 1.00 0.00 78 GLY A CA 8
ATOM 16559 C C . GLY C 3 66 ? 0.645 9.223 2.355 1.00 0.00 78 GLY A C 8
ATOM 16560 O O . GLY C 3 66 ? 1.058 10.072 3.121 1.00 0.00 78 GLY A O 8
ATOM 16564 N N . LEU C 3 67 ? 1.433 8.662 1.478 1.00 0.00 79 LEU A N 8
ATOM 16565 C CA . LEU C 3 67 ? 2.873 9.064 1.405 1.00 0.00 79 LEU A CA 8
ATOM 16566 C C . LEU C 3 67 ? 3.015 10.212 0.400 1.00 0.00 79 LEU A C 8
ATOM 16567 O O . LEU C 3 67 ? 3.183 11.357 0.772 1.00 0.00 79 LEU A O 8
ATOM 16583 N N . SER C 3 68 ? 2.939 9.907 -0.873 1.00 0.00 80 SER A N 8
ATOM 16584 C CA . SER C 3 68 ? 3.058 10.962 -1.930 1.00 0.00 80 SER A CA 8
ATOM 16585 C C . SER C 3 68 ? 1.735 11.061 -2.693 1.00 0.00 80 SER A C 8
ATOM 16586 O O . SER C 3 68 ? 0.819 10.296 -2.466 1.00 0.00 80 SER A O 8
ATOM 16594 N N . THR C 3 69 ? 1.624 11.998 -3.596 1.00 0.00 81 THR A N 8
ATOM 16595 C CA . THR C 3 69 ? 0.358 12.139 -4.368 1.00 0.00 81 THR A CA 8
ATOM 16596 C C . THR C 3 69 ? 0.239 10.989 -5.370 1.00 0.00 81 THR A C 8
ATOM 16597 O O . THR C 3 69 ? -0.068 9.888 -4.943 1.00 0.00 81 THR A O 8
ATOM 17627 N N . LYS C 3 1 ? 16.142 1.823 -2.420 1.00 0.00 13 LYS A N 9
ATOM 17628 C CA . LYS C 3 1 ? 15.601 1.181 -1.188 1.00 0.00 13 LYS A CA 9
ATOM 17629 C C . LYS C 3 1 ? 14.355 0.363 -1.541 1.00 0.00 13 LYS A C 9
ATOM 17630 O O . LYS C 3 1 ? 14.141 0.003 -2.681 1.00 0.00 13 LYS A O 9
ATOM 17651 N N . SER C 3 2 ? 13.529 0.074 -0.572 1.00 0.00 14 SER A N 9
ATOM 17652 C CA . SER C 3 2 ? 12.297 -0.713 -0.849 1.00 0.00 14 SER A CA 9
ATOM 17653 C C . SER C 3 2 ? 11.286 -0.476 0.267 1.00 0.00 14 SER A C 9
ATOM 17654 O O . SER C 3 2 ? 11.581 0.144 1.269 1.00 0.00 14 SER A O 9
ATOM 17662 N N . ILE C 3 3 ? 10.094 -0.980 0.106 1.00 0.00 15 ILE A N 9
ATOM 17663 C CA . ILE C 3 3 ? 9.047 -0.805 1.159 1.00 0.00 15 ILE A CA 9
ATOM 17664 C C . ILE C 3 3 ? 8.218 -2.078 1.237 1.00 0.00 15 ILE A C 9
ATOM 17665 O O . ILE C 3 3 ? 8.203 -2.881 0.331 1.00 0.00 15 ILE A O 9
ATOM 17681 N N . TRP C 3 4 ? 7.539 -2.259 2.328 1.00 0.00 16 TRP A N 9
ATOM 17682 C CA . TRP C 3 4 ? 6.696 -3.479 2.517 1.00 0.00 16 TRP A CA 9
ATOM 17683 C C . TRP C 3 4 ? 5.455 -3.115 3.334 1.00 0.00 16 TRP A C 9
ATOM 17684 O O . TRP C 3 4 ? 5.428 -2.112 4.021 1.00 0.00 16 TRP A O 9
ATOM 17705 N N . CYS C 3 5 ? 4.416 -3.911 3.260 1.00 0.00 17 CYS A N 9
ATOM 17706 C CA . CYS C 3 5 ? 3.177 -3.591 4.030 1.00 0.00 17 CYS A CA 9
ATOM 17707 C C . CYS C 3 5 ? 2.441 -4.863 4.434 1.00 0.00 17 CYS A C 9
ATOM 17708 O O . CYS C 3 5 ? 2.588 -5.905 3.825 1.00 0.00 17 CYS A O 9
ATOM 17716 N N . SER C 3 6 ? 1.622 -4.768 5.443 1.00 0.00 18 SER A N 9
ATOM 17717 C CA . SER C 3 6 ? 0.830 -5.947 5.887 1.00 0.00 18 SER A CA 9
ATOM 17718 C C . SER C 3 6 ? -0.401 -6.079 4.968 1.00 0.00 18 SER A C 9
ATOM 17719 O O . SER C 3 6 ? -0.892 -5.091 4.458 1.00 0.00 18 SER A O 9
ATOM 17727 N N . PRO C 3 7 ? -0.907 -7.272 4.753 1.00 0.00 19 PRO A N 9
ATOM 17728 C CA . PRO C 3 7 ? -2.099 -7.479 3.881 1.00 0.00 19 PRO A CA 9
ATOM 17729 C C . PRO C 3 7 ? -3.181 -6.409 4.094 1.00 0.00 19 PRO A C 9
ATOM 17730 O O . PRO C 3 7 ? -3.696 -5.829 3.158 1.00 0.00 19 PRO A O 9
ATOM 17741 N N . GLN C 3 8 ? -3.545 -6.174 5.323 1.00 0.00 20 GLN A N 9
ATOM 17742 C CA . GLN C 3 8 ? -4.613 -5.176 5.624 1.00 0.00 20 GLN A CA 9
ATOM 17743 C C . GLN C 3 8 ? -4.271 -3.796 5.044 1.00 0.00 20 GLN A C 9
ATOM 17744 O O . GLN C 3 8 ? -5.151 -3.053 4.650 1.00 0.00 20 GLN A O 9
ATOM 17758 N N . GLU C 3 9 ? -3.019 -3.435 4.978 1.00 0.00 21 GLU A N 9
ATOM 17759 C CA . GLU C 3 9 ? -2.675 -2.098 4.422 1.00 0.00 21 GLU A CA 9
ATOM 17760 C C . GLU C 3 9 ? -2.834 -2.142 2.904 1.00 0.00 21 GLU A C 9
ATOM 17761 O O . GLU C 3 9 ? -3.234 -1.182 2.278 1.00 0.00 21 GLU A O 9
ATOM 17773 N N . ILE C 3 10 ? -2.519 -3.255 2.315 1.00 0.00 22 ILE A N 9
ATOM 17774 C CA . ILE C 3 10 ? -2.643 -3.383 0.843 1.00 0.00 22 ILE A CA 9
ATOM 17775 C C . ILE C 3 10 ? -4.107 -3.577 0.445 1.00 0.00 22 ILE A C 9
ATOM 17776 O O . ILE C 3 10 ? -4.644 -2.850 -0.365 1.00 0.00 22 ILE A O 9
ATOM 17792 N N . MET C 3 11 ? -4.749 -4.562 1.005 1.00 0.00 23 MET A N 9
ATOM 17793 C CA . MET C 3 11 ? -6.175 -4.822 0.660 1.00 0.00 23 MET A CA 9
ATOM 17794 C C . MET C 3 11 ? -6.966 -3.521 0.776 1.00 0.00 23 MET A C 9
ATOM 17795 O O . MET C 3 11 ? -7.986 -3.332 0.141 1.00 0.00 23 MET A O 9
ATOM 17809 N N . ALA C 3 12 ? -6.496 -2.630 1.594 1.00 0.00 24 ALA A N 9
ATOM 17810 C CA . ALA C 3 12 ? -7.204 -1.336 1.778 1.00 0.00 24 ALA A CA 9
ATOM 17811 C C . ALA C 3 12 ? -6.843 -0.368 0.649 1.00 0.00 24 ALA A C 9
ATOM 17812 O O . ALA C 3 12 ? -7.452 0.674 0.508 1.00 0.00 24 ALA A O 9
ATOM 17819 N N . ALA C 3 13 ? -5.858 -0.682 -0.159 1.00 0.00 25 ALA A N 9
ATOM 17820 C CA . ALA C 3 13 ? -5.491 0.261 -1.257 1.00 0.00 25 ALA A CA 9
ATOM 17821 C C . ALA C 3 13 ? -6.412 0.028 -2.459 1.00 0.00 25 ALA A C 9
ATOM 17822 O O . ALA C 3 13 ? -6.978 -1.029 -2.620 1.00 0.00 25 ALA A O 9
ATOM 17829 N N . ASP C 3 14 ? -6.561 1.004 -3.308 1.00 0.00 26 ASP A N 9
ATOM 17830 C CA . ASP C 3 14 ? -7.433 0.811 -4.502 1.00 0.00 26 ASP A CA 9
ATOM 17831 C C . ASP C 3 14 ? -6.748 -0.168 -5.463 1.00 0.00 26 ASP A C 9
ATOM 17832 O O . ASP C 3 14 ? -5.571 -0.442 -5.342 1.00 0.00 26 ASP A O 9
ATOM 17841 N N . GLY C 3 15 ? -7.468 -0.694 -6.415 1.00 0.00 27 GLY A N 9
ATOM 17842 C CA . GLY C 3 15 ? -6.846 -1.648 -7.382 1.00 0.00 27 GLY A CA 9
ATOM 17843 C C . GLY C 3 15 ? -6.581 -2.991 -6.700 1.00 0.00 27 GLY A C 9
ATOM 17844 O O . GLY C 3 15 ? -6.338 -3.988 -7.352 1.00 0.00 27 GLY A O 9
ATOM 17848 N N . MET C 3 16 ? -6.610 -3.032 -5.394 1.00 0.00 28 MET A N 9
ATOM 17849 C CA . MET C 3 16 ? -6.343 -4.319 -4.682 1.00 0.00 28 MET A CA 9
ATOM 17850 C C . MET C 3 16 ? -7.661 -5.086 -4.476 1.00 0.00 28 MET A C 9
ATOM 17851 O O . MET C 3 16 ? -8.717 -4.494 -4.361 1.00 0.00 28 MET A O 9
ATOM 17865 N N . PRO C 3 17 ? -7.600 -6.399 -4.418 1.00 0.00 29 PRO A N 9
ATOM 17866 C CA . PRO C 3 17 ? -8.798 -7.259 -4.211 1.00 0.00 29 PRO A CA 9
ATOM 17867 C C . PRO C 3 17 ? -9.824 -6.631 -3.259 1.00 0.00 29 PRO A C 9
ATOM 17868 O O . PRO C 3 17 ? -10.913 -6.271 -3.659 1.00 0.00 29 PRO A O 9
ATOM 17879 N N . GLY C 3 18 ? -9.480 -6.509 -2.000 1.00 0.00 30 GLY A N 9
ATOM 17880 C CA . GLY C 3 18 ? -10.424 -5.920 -0.995 1.00 0.00 30 GLY A CA 9
ATOM 17881 C C . GLY C 3 18 ? -10.664 -6.948 0.112 1.00 0.00 30 GLY A C 9
ATOM 17882 O O . GLY C 3 18 ? -11.577 -6.826 0.905 1.00 0.00 30 GLY A O 9
ATOM 17886 N N . SER C 3 19 ? -9.844 -7.965 0.165 1.00 0.00 31 SER A N 9
ATOM 17887 C CA . SER C 3 19 ? -10.004 -9.020 1.209 1.00 0.00 31 SER A CA 9
ATOM 17888 C C . SER C 3 19 ? -8.622 -9.552 1.601 1.00 0.00 31 SER A C 9
ATOM 17889 O O . SER C 3 19 ? -7.720 -9.605 0.790 1.00 0.00 31 SER A O 9
ATOM 17897 N N . VAL C 3 20 ? -8.445 -9.948 2.834 1.00 0.00 32 VAL A N 9
ATOM 17898 C CA . VAL C 3 20 ? -7.115 -10.474 3.251 1.00 0.00 32 VAL A CA 9
ATOM 17899 C C . VAL C 3 20 ? -6.717 -11.628 2.326 1.00 0.00 32 VAL A C 9
ATOM 17900 O O . VAL C 3 20 ? -5.677 -11.604 1.702 1.00 0.00 32 VAL A O 9
ATOM 17913 N N . ALA C 3 21 ? -7.538 -12.638 2.223 1.00 0.00 33 ALA A N 9
ATOM 17914 C CA . ALA C 3 21 ? -7.193 -13.779 1.328 1.00 0.00 33 ALA A CA 9
ATOM 17915 C C . ALA C 3 21 ? -7.017 -13.252 -0.098 1.00 0.00 33 ALA A C 9
ATOM 17916 O O . ALA C 3 21 ? -6.174 -13.714 -0.844 1.00 0.00 33 ALA A O 9
ATOM 17923 N N . GLY C 3 22 ? -7.805 -12.284 -0.479 1.00 0.00 34 GLY A N 9
ATOM 17924 C CA . GLY C 3 22 ? -7.682 -11.722 -1.851 1.00 0.00 34 GLY A CA 9
ATOM 17925 C C . GLY C 3 22 ? -6.249 -11.240 -2.066 1.00 0.00 34 GLY A C 9
ATOM 17926 O O . GLY C 3 22 ? -5.683 -11.390 -3.130 1.00 0.00 34 GLY A O 9
ATOM 17930 N N . VAL C 3 23 ? -5.649 -10.667 -1.065 1.00 0.00 35 VAL A N 9
ATOM 17931 C CA . VAL C 3 23 ? -4.252 -10.188 -1.226 1.00 0.00 35 VAL A CA 9
ATOM 17932 C C . VAL C 3 23 ? -3.359 -11.380 -1.575 1.00 0.00 35 VAL A C 9
ATOM 17933 O O . VAL C 3 23 ? -2.596 -11.341 -2.519 1.00 0.00 35 VAL A O 9
ATOM 17946 N N . HIS C 3 24 ? -3.450 -12.441 -0.823 1.00 0.00 36 HIS A N 9
ATOM 17947 C CA . HIS C 3 24 ? -2.608 -13.631 -1.118 1.00 0.00 36 HIS A CA 9
ATOM 17948 C C . HIS C 3 24 ? -2.921 -14.144 -2.526 1.00 0.00 36 HIS A C 9
ATOM 17949 O O . HIS C 3 24 ? -2.115 -14.802 -3.150 1.00 0.00 36 HIS A O 9
ATOM 17963 N N . TYR C 3 25 ? -4.085 -13.837 -3.032 1.00 0.00 37 TYR A N 9
ATOM 17964 C CA . TYR C 3 25 ? -4.455 -14.294 -4.403 1.00 0.00 37 TYR A CA 9
ATOM 17965 C C . TYR C 3 25 ? -3.462 -13.703 -5.408 1.00 0.00 37 TYR A C 9
ATOM 17966 O O . TYR C 3 25 ? -2.588 -14.383 -5.907 1.00 0.00 37 TYR A O 9
ATOM 17984 N N . ARG C 3 26 ? -3.588 -12.440 -5.702 1.00 0.00 38 ARG A N 9
ATOM 17985 C CA . ARG C 3 26 ? -2.650 -11.799 -6.670 1.00 0.00 38 ARG A CA 9
ATOM 17986 C C . ARG C 3 26 ? -1.205 -12.023 -6.221 1.00 0.00 38 ARG A C 9
ATOM 17987 O O . ARG C 3 26 ? -0.312 -12.181 -7.029 1.00 0.00 38 ARG A O 9
ATOM 18008 N N . ALA C 3 27 ? -0.961 -12.015 -4.943 1.00 0.00 39 ALA A N 9
ATOM 18009 C CA . ALA C 3 27 ? 0.433 -12.199 -4.454 1.00 0.00 39 ALA A CA 9
ATOM 18010 C C . ALA C 3 27 ? 1.062 -13.450 -5.075 1.00 0.00 39 ALA A C 9
ATOM 18011 O O . ALA C 3 27 ? 2.133 -13.396 -5.646 1.00 0.00 39 ALA A O 9
ATOM 18018 N N . ASN C 3 28 ? 0.416 -14.575 -4.958 1.00 0.00 40 ASN A N 9
ATOM 18019 C CA . ASN C 3 28 ? 0.991 -15.823 -5.529 1.00 0.00 40 ASN A CA 9
ATOM 18020 C C . ASN C 3 28 ? 0.837 -15.824 -7.045 1.00 0.00 40 ASN A C 9
ATOM 18021 O O . ASN C 3 28 ? 1.746 -16.166 -7.774 1.00 0.00 40 ASN A O 9
ATOM 18032 N N . VAL C 3 29 ? -0.315 -15.459 -7.524 1.00 0.00 41 VAL A N 9
ATOM 18033 C CA . VAL C 3 29 ? -0.532 -15.459 -8.991 1.00 0.00 41 VAL A CA 9
ATOM 18034 C C . VAL C 3 29 ? 0.457 -14.502 -9.656 1.00 0.00 41 VAL A C 9
ATOM 18035 O O . VAL C 3 29 ? 1.033 -14.802 -10.682 1.00 0.00 41 VAL A O 9
ATOM 18048 N N . GLN C 3 30 ? 0.657 -13.350 -9.080 1.00 0.00 42 GLN A N 9
ATOM 18049 C CA . GLN C 3 30 ? 1.608 -12.366 -9.680 1.00 0.00 42 GLN A CA 9
ATOM 18050 C C . GLN C 3 30 ? 3.031 -12.675 -9.207 1.00 0.00 42 GLN A C 9
ATOM 18051 O O . GLN C 3 30 ? 3.985 -12.518 -9.942 1.00 0.00 42 GLN A O 9
ATOM 18065 N N . GLY C 3 31 ? 3.180 -13.117 -7.986 1.00 0.00 43 GLY A N 9
ATOM 18066 C CA . GLY C 3 31 ? 4.543 -13.442 -7.465 1.00 0.00 43 GLY A CA 9
ATOM 18067 C C . GLY C 3 31 ? 5.142 -12.212 -6.776 1.00 0.00 43 GLY A C 9
ATOM 18068 O O . GLY C 3 31 ? 6.252 -11.808 -7.061 1.00 0.00 43 GLY A O 9
ATOM 18072 N N . TRP C 3 32 ? 4.418 -11.617 -5.868 1.00 0.00 44 TRP A N 9
ATOM 18073 C CA . TRP C 3 32 ? 4.948 -10.418 -5.155 1.00 0.00 44 TRP A CA 9
ATOM 18074 C C . TRP C 3 32 ? 6.132 -10.827 -4.279 1.00 0.00 44 TRP A C 9
ATOM 18075 O O . TRP C 3 32 ? 6.155 -11.908 -3.725 1.00 0.00 44 TRP A O 9
ATOM 18096 N N . THR C 3 33 ? 7.096 -9.962 -4.103 1.00 0.00 45 THR A N 9
ATOM 18097 C CA . THR C 3 33 ? 8.232 -10.319 -3.211 1.00 0.00 45 THR A CA 9
ATOM 18098 C C . THR C 3 33 ? 7.717 -10.247 -1.780 1.00 0.00 45 THR A C 9
ATOM 18099 O O . THR C 3 33 ? 7.265 -9.209 -1.337 1.00 0.00 45 THR A O 9
ATOM 18110 N N . LYS C 3 34 ? 7.731 -11.345 -1.062 1.00 0.00 46 LYS A N 9
ATOM 18111 C CA . LYS C 3 34 ? 7.183 -11.332 0.328 1.00 0.00 46 LYS A CA 9
ATOM 18112 C C . LYS C 3 34 ? 8.270 -11.240 1.396 1.00 0.00 46 LYS A C 9
ATOM 18113 O O . LYS C 3 34 ? 9.269 -11.932 1.368 1.00 0.00 46 LYS A O 9
ATOM 18132 N N . ARG C 3 35 ? 8.020 -10.413 2.374 1.00 0.00 47 ARG A N 9
ATOM 18133 C CA . ARG C 3 35 ? 8.949 -10.263 3.531 1.00 0.00 47 ARG A CA 9
ATOM 18134 C C . ARG C 3 35 ? 8.318 -11.033 4.688 1.00 0.00 47 ARG A C 9
ATOM 18135 O O . ARG C 3 35 ? 7.122 -10.989 4.894 1.00 0.00 47 ARG A O 9
ATOM 18156 N N . LYS C 3 36 ? 9.099 -11.736 5.437 1.00 0.00 48 LYS A N 9
ATOM 18157 C CA . LYS C 3 36 ? 8.527 -12.510 6.577 1.00 0.00 48 LYS A CA 9
ATOM 18158 C C . LYS C 3 36 ? 8.224 -11.570 7.745 1.00 0.00 48 LYS A C 9
ATOM 18159 O O . LYS C 3 36 ? 9.100 -10.922 8.282 1.00 0.00 48 LYS A O 9
ATOM 18178 N N . LYS C 3 37 ? 6.983 -11.502 8.147 1.00 0.00 49 LYS A N 9
ATOM 18179 C CA . LYS C 3 37 ? 6.599 -10.617 9.285 1.00 0.00 49 LYS A CA 9
ATOM 18180 C C . LYS C 3 37 ? 6.580 -11.448 10.573 1.00 0.00 49 LYS A C 9
ATOM 18181 O O . LYS C 3 37 ? 6.233 -12.613 10.563 1.00 0.00 49 LYS A O 9
ATOM 18200 N N . GLU C 3 38 ? 6.956 -10.858 11.680 1.00 0.00 50 GLU A N 9
ATOM 18201 C CA . GLU C 3 38 ? 6.972 -11.601 12.981 1.00 0.00 50 GLU A CA 9
ATOM 18202 C C . GLU C 3 38 ? 6.254 -10.778 14.053 1.00 0.00 50 GLU A C 9
ATOM 18203 O O . GLU C 3 38 ? 5.398 -11.270 14.759 1.00 0.00 50 GLU A O 9
ATOM 18215 N N . GLY C 3 39 ? 6.621 -9.532 14.181 1.00 0.00 51 GLY A N 9
ATOM 18216 C CA . GLY C 3 39 ? 5.994 -8.642 15.210 1.00 0.00 51 GLY A CA 9
ATOM 18217 C C . GLY C 3 39 ? 4.491 -8.910 15.312 1.00 0.00 51 GLY A C 9
ATOM 18218 O O . GLY C 3 39 ? 3.878 -8.671 16.334 1.00 0.00 51 GLY A O 9
ATOM 18222 N N . VAL C 3 40 ? 3.890 -9.403 14.264 1.00 0.00 52 VAL A N 9
ATOM 18223 C CA . VAL C 3 40 ? 2.423 -9.687 14.304 1.00 0.00 52 VAL A CA 9
ATOM 18224 C C . VAL C 3 40 ? 2.202 -11.113 14.831 1.00 0.00 52 VAL A C 9
ATOM 18225 O O . VAL C 3 40 ? 2.787 -12.063 14.353 1.00 0.00 52 VAL A O 9
ATOM 18238 N N . LYS C 3 41 ? 1.355 -11.258 15.816 1.00 0.00 53 LYS A N 9
ATOM 18239 C CA . LYS C 3 41 ? 1.082 -12.604 16.389 1.00 0.00 53 LYS A CA 9
ATOM 18240 C C . LYS C 3 41 ? 0.656 -13.554 15.267 1.00 0.00 53 LYS A C 9
ATOM 18241 O O . LYS C 3 41 ? 0.005 -13.155 14.321 1.00 0.00 53 LYS A O 9
ATOM 18260 N N . GLY C 3 42 ? 1.023 -14.807 15.366 1.00 0.00 54 GLY A N 9
ATOM 18261 C CA . GLY C 3 42 ? 0.648 -15.807 14.312 1.00 0.00 54 GLY A CA 9
ATOM 18262 C C . GLY C 3 42 ? 1.912 -16.323 13.616 1.00 0.00 54 GLY A C 9
ATOM 18263 O O . GLY C 3 42 ? 1.991 -17.472 13.229 1.00 0.00 54 GLY A O 9
ATOM 18267 N N . GLY C 3 43 ? 2.901 -15.487 13.458 1.00 0.00 55 GLY A N 9
ATOM 18268 C CA . GLY C 3 43 ? 4.160 -15.935 12.793 1.00 0.00 55 GLY A CA 9
ATOM 18269 C C . GLY C 3 43 ? 3.914 -16.183 11.302 1.00 0.00 55 GLY A C 9
ATOM 18270 O O . GLY C 3 43 ? 4.752 -15.894 10.472 1.00 0.00 55 GLY A O 9
ATOM 18274 N N . LYS C 3 44 ? 2.774 -16.712 10.952 1.00 0.00 56 LYS A N 9
ATOM 18275 C CA . LYS C 3 44 ? 2.489 -16.973 9.512 1.00 0.00 56 LYS A CA 9
ATOM 18276 C C . LYS C 3 44 ? 2.389 -15.639 8.775 1.00 0.00 56 LYS A C 9
ATOM 18277 O O . LYS C 3 44 ? 2.343 -15.590 7.565 1.00 0.00 56 LYS A O 9
ATOM 18296 N N . ALA C 3 45 ? 2.333 -14.560 9.503 1.00 0.00 57 ALA A N 9
ATOM 18297 C CA . ALA C 3 45 ? 2.204 -13.224 8.859 1.00 0.00 57 ALA A CA 9
ATOM 18298 C C . ALA C 3 45 ? 3.372 -12.955 7.905 1.00 0.00 57 ALA A C 9
ATOM 18299 O O . ALA C 3 45 ? 4.523 -13.173 8.229 1.00 0.00 57 ALA A O 9
ATOM 18306 N N . VAL C 3 46 ? 3.073 -12.438 6.739 1.00 0.00 58 VAL A N 9
ATOM 18307 C CA . VAL C 3 46 ? 4.142 -12.092 5.748 1.00 0.00 58 VAL A CA 9
ATOM 18308 C C . VAL C 3 46 ? 3.746 -10.793 5.043 1.00 0.00 58 VAL A C 9
ATOM 18309 O O . VAL C 3 46 ? 2.603 -10.603 4.677 1.00 0.00 58 VAL A O 9
ATOM 18322 N N . GLU C 3 47 ? 4.675 -9.894 4.848 1.00 0.00 59 GLU A N 9
ATOM 18323 C CA . GLU C 3 47 ? 4.342 -8.602 4.161 1.00 0.00 59 GLU A CA 9
ATOM 18324 C C . GLU C 3 47 ? 4.695 -8.719 2.680 1.00 0.00 59 GLU A C 9
ATOM 18325 O O . GLU C 3 47 ? 5.321 -9.672 2.265 1.00 0.00 59 GLU A O 9
ATOM 18337 N N . TYR C 3 48 ? 4.311 -7.748 1.878 1.00 0.00 60 TYR A N 9
ATOM 18338 C CA . TYR C 3 48 ? 4.642 -7.798 0.418 1.00 0.00 60 TYR A CA 9
ATOM 18339 C C . TYR C 3 48 ? 5.328 -6.504 0.011 1.00 0.00 60 TYR A C 9
ATOM 18340 O O . TYR C 3 48 ? 5.065 -5.454 0.556 1.00 0.00 60 TYR A O 9
ATOM 18358 N N . ASP C 3 49 ? 6.220 -6.573 -0.938 1.00 0.00 61 ASP A N 9
ATOM 18359 C CA . ASP C 3 49 ? 6.943 -5.346 -1.366 1.00 0.00 61 ASP A CA 9
ATOM 18360 C C . ASP C 3 49 ? 6.049 -4.486 -2.262 1.00 0.00 61 ASP A C 9
ATOM 18361 O O . ASP C 3 49 ? 5.694 -4.866 -3.357 1.00 0.00 61 ASP A O 9
ATOM 18370 N N . VAL C 3 50 ? 5.691 -3.320 -1.800 1.00 0.00 62 VAL A N 9
ATOM 18371 C CA . VAL C 3 50 ? 4.832 -2.419 -2.610 1.00 0.00 62 VAL A CA 9
ATOM 18372 C C . VAL C 3 50 ? 5.560 -2.082 -3.908 1.00 0.00 62 VAL A C 9
ATOM 18373 O O . VAL C 3 50 ? 4.954 -1.826 -4.928 1.00 0.00 62 VAL A O 9
ATOM 18386 N N . MET C 3 51 ? 6.861 -2.079 -3.874 1.00 0.00 63 MET A N 9
ATOM 18387 C CA . MET C 3 51 ? 7.642 -1.755 -5.099 1.00 0.00 63 MET A CA 9
ATOM 18388 C C . MET C 3 51 ? 7.560 -2.922 -6.083 1.00 0.00 63 MET A C 9
ATOM 18389 O O . MET C 3 51 ? 8.122 -2.871 -7.160 1.00 0.00 63 MET A O 9
ATOM 18403 N N . SER C 3 52 ? 6.852 -3.971 -5.730 1.00 0.00 64 SER A N 9
ATOM 18404 C CA . SER C 3 52 ? 6.716 -5.142 -6.647 1.00 0.00 64 SER A CA 9
ATOM 18405 C C . SER C 3 52 ? 5.295 -5.181 -7.210 1.00 0.00 64 SER A C 9
ATOM 18406 O O . SER C 3 52 ? 5.012 -5.910 -8.140 1.00 0.00 64 SER A O 9
ATOM 18414 N N . MET C 3 53 ? 4.391 -4.406 -6.664 1.00 0.00 65 MET A N 9
ATOM 18415 C CA . MET C 3 53 ? 3.003 -4.418 -7.188 1.00 0.00 65 MET A CA 9
ATOM 18416 C C . MET C 3 53 ? 2.977 -3.677 -8.535 1.00 0.00 65 MET A C 9
ATOM 18417 O O . MET C 3 53 ? 3.722 -2.736 -8.725 1.00 0.00 65 MET A O 9
ATOM 18431 N N . PRO C 3 54 ? 2.123 -4.068 -9.458 1.00 0.00 66 PRO A N 9
ATOM 18432 C CA . PRO C 3 54 ? 2.030 -3.376 -10.771 1.00 0.00 66 PRO A CA 9
ATOM 18433 C C . PRO C 3 54 ? 2.116 -1.859 -10.582 1.00 0.00 66 PRO A C 9
ATOM 18434 O O . PRO C 3 54 ? 1.555 -1.320 -9.649 1.00 0.00 66 PRO A O 9
ATOM 18445 N N . THR C 3 55 ? 2.825 -1.169 -11.436 1.00 0.00 67 THR A N 9
ATOM 18446 C CA . THR C 3 55 ? 2.951 0.311 -11.274 1.00 0.00 67 THR A CA 9
ATOM 18447 C C . THR C 3 55 ? 1.587 0.915 -10.944 1.00 0.00 67 THR A C 9
ATOM 18448 O O . THR C 3 55 ? 1.422 1.594 -9.950 1.00 0.00 67 THR A O 9
ATOM 18459 N N . LYS C 3 56 ? 0.605 0.663 -11.754 1.00 0.00 68 LYS A N 9
ATOM 18460 C CA . LYS C 3 56 ? -0.743 1.212 -11.459 1.00 0.00 68 LYS A CA 9
ATOM 18461 C C . LYS C 3 56 ? -1.141 0.804 -10.039 1.00 0.00 68 LYS A C 9
ATOM 18462 O O . LYS C 3 56 ? -1.619 1.604 -9.263 1.00 0.00 68 LYS A O 9
ATOM 18481 N N . GLU C 3 57 ? -0.964 -0.446 -9.703 1.00 0.00 69 GLU A N 9
ATOM 18482 C CA . GLU C 3 57 ? -1.349 -0.922 -8.341 1.00 0.00 69 GLU A CA 9
ATOM 18483 C C . GLU C 3 57 ? -0.490 -0.254 -7.263 1.00 0.00 69 GLU A C 9
ATOM 18484 O O . GLU C 3 57 ? -1.003 0.292 -6.307 1.00 0.00 69 GLU A O 9
ATOM 18496 N N . ARG C 3 58 ? 0.806 -0.320 -7.382 1.00 0.00 70 ARG A N 9
ATOM 18497 C CA . ARG C 3 58 ? 1.662 0.285 -6.326 1.00 0.00 70 ARG A CA 9
ATOM 18498 C C . ARG C 3 58 ? 1.312 1.773 -6.164 1.00 0.00 70 ARG A C 9
ATOM 18499 O O . ARG C 3 58 ? 1.469 2.340 -5.101 1.00 0.00 70 ARG A O 9
ATOM 18520 N N . GLU C 3 59 ? 0.806 2.402 -7.193 1.00 0.00 71 GLU A N 9
ATOM 18521 C CA . GLU C 3 59 ? 0.415 3.833 -7.062 1.00 0.00 71 GLU A CA 9
ATOM 18522 C C . GLU C 3 59 ? -0.748 3.907 -6.080 1.00 0.00 71 GLU A C 9
ATOM 18523 O O . GLU C 3 59 ? -0.835 4.806 -5.270 1.00 0.00 71 GLU A O 9
ATOM 18535 N N . GLN C 3 60 ? -1.634 2.949 -6.129 1.00 0.00 72 GLN A N 9
ATOM 18536 C CA . GLN C 3 60 ? -2.773 2.960 -5.176 1.00 0.00 72 GLN A CA 9
ATOM 18537 C C . GLN C 3 60 ? -2.209 2.850 -3.769 1.00 0.00 72 GLN A C 9
ATOM 18538 O O . GLN C 3 60 ? -2.652 3.503 -2.845 1.00 0.00 72 GLN A O 9
ATOM 18552 N N . VAL C 3 61 ? -1.225 2.018 -3.612 1.00 0.00 73 VAL A N 9
ATOM 18553 C CA . VAL C 3 61 ? -0.604 1.837 -2.281 1.00 0.00 73 VAL A CA 9
ATOM 18554 C C . VAL C 3 61 ? 0.191 3.094 -1.927 1.00 0.00 73 VAL A C 9
ATOM 18555 O O . VAL C 3 61 ? -0.056 3.729 -0.926 1.00 0.00 73 VAL A O 9
ATOM 18568 N N . ILE C 3 62 ? 1.138 3.462 -2.744 1.00 0.00 74 ILE A N 9
ATOM 18569 C CA . ILE C 3 62 ? 1.940 4.684 -2.452 1.00 0.00 74 ILE A CA 9
ATOM 18570 C C . ILE C 3 62 ? 0.985 5.842 -2.192 1.00 0.00 74 ILE A C 9
ATOM 18571 O O . ILE C 3 62 ? 1.227 6.684 -1.351 1.00 0.00 74 ILE A O 9
ATOM 18587 N N . ALA C 3 63 ? -0.105 5.887 -2.898 1.00 0.00 75 ALA A N 9
ATOM 18588 C CA . ALA C 3 63 ? -1.073 6.987 -2.674 1.00 0.00 75 ALA A CA 9
ATOM 18589 C C . ALA C 3 63 ? -1.893 6.672 -1.423 1.00 0.00 75 ALA A C 9
ATOM 18590 O O . ALA C 3 63 ? -2.115 7.525 -0.587 1.00 0.00 75 ALA A O 9
ATOM 18597 N N . HIS C 3 64 ? -2.320 5.447 -1.266 1.00 0.00 76 HIS A N 9
ATOM 18598 C CA . HIS C 3 64 ? -3.087 5.091 -0.046 1.00 0.00 76 HIS A CA 9
ATOM 18599 C C . HIS C 3 64 ? -2.153 5.286 1.137 1.00 0.00 76 HIS A C 9
ATOM 18600 O O . HIS C 3 64 ? -2.538 5.761 2.186 1.00 0.00 76 HIS A O 9
ATOM 18614 N N . LEU C 3 65 ? -0.908 4.939 0.953 1.00 0.00 77 LEU A N 9
ATOM 18615 C CA . LEU C 3 65 ? 0.081 5.119 2.037 1.00 0.00 77 LEU A CA 9
ATOM 18616 C C . LEU C 3 65 ? 0.332 6.618 2.182 1.00 0.00 77 LEU A C 9
ATOM 18617 O O . LEU C 3 65 ? 0.471 7.138 3.271 1.00 0.00 77 LEU A O 9
ATOM 18633 N N . GLY C 3 66 ? 0.374 7.315 1.078 1.00 0.00 78 GLY A N 9
ATOM 18634 C CA . GLY C 3 66 ? 0.599 8.787 1.128 1.00 0.00 78 GLY A CA 9
ATOM 18635 C C . GLY C 3 66 ? 2.095 9.074 1.164 1.00 0.00 78 GLY A C 9
ATOM 18636 O O . GLY C 3 66 ? 2.553 9.943 1.878 1.00 0.00 78 GLY A O 9
ATOM 18640 N N . LEU C 3 67 ? 2.867 8.351 0.397 1.00 0.00 79 LEU A N 9
ATOM 18641 C CA . LEU C 3 67 ? 4.345 8.595 0.391 1.00 0.00 79 LEU A CA 9
ATOM 18642 C C . LEU C 3 67 ? 4.681 9.625 -0.688 1.00 0.00 79 LEU A C 9
ATOM 18643 O O . LEU C 3 67 ? 4.941 10.776 -0.401 1.00 0.00 79 LEU A O 9
ATOM 18659 N N . SER C 3 68 ? 4.676 9.220 -1.929 1.00 0.00 80 SER A N 9
ATOM 18660 C CA . SER C 3 68 ? 4.993 10.180 -3.022 1.00 0.00 80 SER A CA 9
ATOM 18661 C C . SER C 3 68 ? 4.031 11.369 -2.944 1.00 0.00 80 SER A C 9
ATOM 18662 O O . SER C 3 68 ? 3.242 11.479 -2.027 1.00 0.00 80 SER A O 9
ATOM 18670 N N . THR C 3 69 ? 4.091 12.259 -3.896 1.00 0.00 81 THR A N 9
ATOM 18671 C CA . THR C 3 69 ? 3.179 13.438 -3.871 1.00 0.00 81 THR A CA 9
ATOM 18672 C C . THR C 3 69 ? 3.156 14.094 -5.252 1.00 0.00 81 THR A C 9
ATOM 18673 O O . THR C 3 69 ? 3.911 13.659 -6.105 1.00 0.00 81 THR A O 9
ATOM 19703 N N . LYS C 3 1 ? 15.793 1.565 -2.951 1.00 0.00 13 LYS A N 10
ATOM 19704 C CA . LYS C 3 1 ? 15.262 1.041 -1.662 1.00 0.00 13 LYS A CA 10
ATOM 19705 C C . LYS C 3 1 ? 13.996 0.222 -1.924 1.00 0.00 13 LYS A C 10
ATOM 19706 O O . LYS C 3 1 ? 13.716 -0.163 -3.043 1.00 0.00 13 LYS A O 10
ATOM 19727 N N . SER C 3 2 ? 13.226 -0.046 -0.903 1.00 0.00 14 SER A N 10
ATOM 19728 C CA . SER C 3 2 ? 11.979 -0.839 -1.096 1.00 0.00 14 SER A CA 10
ATOM 19729 C C . SER C 3 2 ? 11.023 -0.587 0.065 1.00 0.00 14 SER A C 10
ATOM 19730 O O . SER C 3 2 ? 11.362 0.053 1.040 1.00 0.00 14 SER A O 10
ATOM 19738 N N . ILE C 3 3 ? 9.826 -1.104 -0.030 1.00 0.00 15 ILE A N 10
ATOM 19739 C CA . ILE C 3 3 ? 8.828 -0.921 1.068 1.00 0.00 15 ILE A CA 10
ATOM 19740 C C . ILE C 3 3 ? 8.044 -2.219 1.224 1.00 0.00 15 ILE A C 10
ATOM 19741 O O . ILE C 3 3 ? 8.088 -3.081 0.377 1.00 0.00 15 ILE A O 10
ATOM 19757 N N . TRP C 3 4 ? 7.349 -2.368 2.313 1.00 0.00 16 TRP A N 10
ATOM 19758 C CA . TRP C 3 4 ? 6.569 -3.626 2.549 1.00 0.00 16 TRP A CA 10
ATOM 19759 C C . TRP C 3 4 ? 5.311 -3.309 3.364 1.00 0.00 16 TRP A C 10
ATOM 19760 O O . TRP C 3 4 ? 5.264 -2.347 4.104 1.00 0.00 16 TRP A O 10
ATOM 19781 N N . CYS C 3 5 ? 4.282 -4.109 3.223 1.00 0.00 17 CYS A N 10
ATOM 19782 C CA . CYS C 3 5 ? 3.016 -3.853 3.976 1.00 0.00 17 CYS A CA 10
ATOM 19783 C C . CYS C 3 5 ? 2.293 -5.163 4.274 1.00 0.00 17 CYS A C 10
ATOM 19784 O O . CYS C 3 5 ? 2.409 -6.131 3.548 1.00 0.00 17 CYS A O 10
ATOM 19792 N N . SER C 3 6 ? 1.517 -5.184 5.320 1.00 0.00 18 SER A N 10
ATOM 19793 C CA . SER C 3 6 ? 0.743 -6.412 5.655 1.00 0.00 18 SER A CA 10
ATOM 19794 C C . SER C 3 6 ? -0.527 -6.439 4.785 1.00 0.00 18 SER A C 10
ATOM 19795 O O . SER C 3 6 ? -1.038 -5.400 4.417 1.00 0.00 18 SER A O 10
ATOM 19803 N N . PRO C 3 7 ? -1.047 -7.600 4.461 1.00 0.00 19 PRO A N 10
ATOM 19804 C CA . PRO C 3 7 ? -2.284 -7.713 3.629 1.00 0.00 19 PRO A CA 10
ATOM 19805 C C . PRO C 3 7 ? -3.361 -6.688 4.018 1.00 0.00 19 PRO A C 10
ATOM 19806 O O . PRO C 3 7 ? -3.958 -6.046 3.176 1.00 0.00 19 PRO A O 10
ATOM 19817 N N . GLN C 3 8 ? -3.625 -6.553 5.287 1.00 0.00 20 GLN A N 10
ATOM 19818 C CA . GLN C 3 8 ? -4.679 -5.598 5.743 1.00 0.00 20 GLN A CA 10
ATOM 19819 C C . GLN C 3 8 ? -4.411 -4.188 5.202 1.00 0.00 20 GLN A C 10
ATOM 19820 O O . GLN C 3 8 ? -5.330 -3.444 4.918 1.00 0.00 20 GLN A O 10
ATOM 19834 N N . GLU C 3 9 ? -3.173 -3.809 5.052 1.00 0.00 21 GLU A N 10
ATOM 19835 C CA . GLU C 3 9 ? -2.877 -2.446 4.537 1.00 0.00 21 GLU A CA 10
ATOM 19836 C C . GLU C 3 9 ? -3.107 -2.418 3.029 1.00 0.00 21 GLU A C 10
ATOM 19837 O O . GLU C 3 9 ? -3.561 -1.439 2.473 1.00 0.00 21 GLU A O 10
ATOM 19849 N N . ILE C 3 10 ? -2.782 -3.485 2.368 1.00 0.00 22 ILE A N 10
ATOM 19850 C CA . ILE C 3 10 ? -2.959 -3.535 0.895 1.00 0.00 22 ILE A CA 10
ATOM 19851 C C . ILE C 3 10 ? -4.439 -3.700 0.544 1.00 0.00 22 ILE A C 10
ATOM 19852 O O . ILE C 3 10 ? -5.023 -2.878 -0.132 1.00 0.00 22 ILE A O 10
ATOM 19868 N N . MET C 3 11 ? -5.052 -4.756 0.996 1.00 0.00 23 MET A N 10
ATOM 19869 C CA . MET C 3 11 ? -6.494 -4.967 0.683 1.00 0.00 23 MET A CA 10
ATOM 19870 C C . MET C 3 11 ? -7.264 -3.707 1.066 1.00 0.00 23 MET A C 10
ATOM 19871 O O . MET C 3 11 ? -8.321 -3.417 0.542 1.00 0.00 23 MET A O 10
ATOM 19885 N N . ALA C 3 12 ? -6.719 -2.956 1.975 1.00 0.00 24 ALA A N 10
ATOM 19886 C CA . ALA C 3 12 ? -7.386 -1.698 2.404 1.00 0.00 24 ALA A CA 10
ATOM 19887 C C . ALA C 3 12 ? -7.096 -0.595 1.384 1.00 0.00 24 ALA A C 10
ATOM 19888 O O . ALA C 3 12 ? -7.757 0.426 1.360 1.00 0.00 24 ALA A O 10
ATOM 19895 N N . ALA C 3 13 ? -6.109 -0.779 0.547 1.00 0.00 25 ALA A N 10
ATOM 19896 C CA . ALA C 3 13 ? -5.787 0.278 -0.456 1.00 0.00 25 ALA A CA 10
ATOM 19897 C C . ALA C 3 13 ? -6.765 0.193 -1.629 1.00 0.00 25 ALA A C 10
ATOM 19898 O O . ALA C 3 13 ? -7.268 -0.862 -1.956 1.00 0.00 25 ALA A O 10
ATOM 19905 N N . ASP C 3 14 ? -7.034 1.294 -2.272 1.00 0.00 26 ASP A N 10
ATOM 19906 C CA . ASP C 3 14 ? -7.967 1.262 -3.431 1.00 0.00 26 ASP A CA 10
ATOM 19907 C C . ASP C 3 14 ? -7.323 0.453 -4.564 1.00 0.00 26 ASP A C 10
ATOM 19908 O O . ASP C 3 14 ? -6.117 0.382 -4.677 1.00 0.00 26 ASP A O 10
ATOM 19917 N N . GLY C 3 15 ? -8.114 -0.161 -5.402 1.00 0.00 27 GLY A N 10
ATOM 19918 C CA . GLY C 3 15 ? -7.535 -0.963 -6.521 1.00 0.00 27 GLY A CA 10
ATOM 19919 C C . GLY C 3 15 ? -7.102 -2.330 -5.995 1.00 0.00 27 GLY A C 10
ATOM 19920 O O . GLY C 3 15 ? -6.993 -3.286 -6.736 1.00 0.00 27 GLY A O 10
ATOM 19924 N N . MET C 3 16 ? -6.848 -2.431 -4.716 1.00 0.00 28 MET A N 10
ATOM 19925 C CA . MET C 3 16 ? -6.412 -3.736 -4.133 1.00 0.00 28 MET A CA 10
ATOM 19926 C C . MET C 3 16 ? -7.641 -4.513 -3.624 1.00 0.00 28 MET A C 10
ATOM 19927 O O . MET C 3 16 ? -8.566 -3.923 -3.101 1.00 0.00 28 MET A O 10
ATOM 19941 N N . PRO C 3 17 ? -7.661 -5.826 -3.759 1.00 0.00 29 PRO A N 10
ATOM 19942 C CA . PRO C 3 17 ? -8.804 -6.657 -3.280 1.00 0.00 29 PRO A CA 10
ATOM 19943 C C . PRO C 3 17 ? -9.341 -6.195 -1.918 1.00 0.00 29 PRO A C 10
ATOM 19944 O O . PRO C 3 17 ? -8.747 -5.377 -1.248 1.00 0.00 29 PRO A O 10
ATOM 19955 N N . GLY C 3 18 ? -10.463 -6.730 -1.512 1.00 0.00 30 GLY A N 10
ATOM 19956 C CA . GLY C 3 18 ? -11.069 -6.356 -0.192 1.00 0.00 30 GLY A CA 10
ATOM 19957 C C . GLY C 3 18 ? -11.115 -7.600 0.698 1.00 0.00 30 GLY A C 10
ATOM 19958 O O . GLY C 3 18 ? -11.967 -7.733 1.554 1.00 0.00 30 GLY A O 10
ATOM 19962 N N . SER C 3 19 ? -10.202 -8.513 0.497 1.00 0.00 31 SER A N 10
ATOM 19963 C CA . SER C 3 19 ? -10.174 -9.760 1.319 1.00 0.00 31 SER A CA 10
ATOM 19964 C C . SER C 3 19 ? -8.721 -10.183 1.533 1.00 0.00 31 SER A C 10
ATOM 19965 O O . SER C 3 19 ? -7.911 -10.121 0.633 1.00 0.00 31 SER A O 10
ATOM 19973 N N . VAL C 3 20 ? -8.388 -10.617 2.717 1.00 0.00 32 VAL A N 10
ATOM 19974 C CA . VAL C 3 20 ? -6.985 -11.047 2.986 1.00 0.00 32 VAL A CA 10
ATOM 19975 C C . VAL C 3 20 ? -6.575 -12.113 1.967 1.00 0.00 32 VAL A C 10
ATOM 19976 O O . VAL C 3 20 ? -5.512 -12.048 1.384 1.00 0.00 32 VAL A O 10
ATOM 19989 N N . ALA C 3 21 ? -7.404 -13.095 1.738 1.00 0.00 33 ALA A N 10
ATOM 19990 C CA . ALA C 3 21 ? -7.036 -14.145 0.749 1.00 0.00 33 ALA A CA 10
ATOM 19991 C C . ALA C 3 21 ? -6.912 -13.499 -0.634 1.00 0.00 33 ALA A C 10
ATOM 19992 O O . ALA C 3 21 ? -6.075 -13.870 -1.432 1.00 0.00 33 ALA A O 10
ATOM 19999 N N . GLY C 3 22 ? -7.734 -12.524 -0.917 1.00 0.00 34 GLY A N 10
ATOM 20000 C CA . GLY C 3 22 ? -7.652 -11.846 -2.240 1.00 0.00 34 GLY A CA 10
ATOM 20001 C C . GLY C 3 22 ? -6.241 -11.289 -2.415 1.00 0.00 34 GLY A C 10
ATOM 20002 O O . GLY C 3 22 ? -5.711 -11.237 -3.509 1.00 0.00 34 GLY A O 10
ATOM 20006 N N . VAL C 3 23 ? -5.623 -10.883 -1.340 1.00 0.00 35 VAL A N 10
ATOM 20007 C CA . VAL C 3 23 ? -4.240 -10.342 -1.429 1.00 0.00 35 VAL A CA 10
ATOM 20008 C C . VAL C 3 23 ? -3.311 -11.453 -1.922 1.00 0.00 35 VAL A C 10
ATOM 20009 O O . VAL C 3 23 ? -2.571 -11.278 -2.869 1.00 0.00 35 VAL A O 10
ATOM 20022 N N . HIS C 3 24 ? -3.345 -12.592 -1.288 1.00 0.00 36 HIS A N 10
ATOM 20023 C CA . HIS C 3 24 ? -2.461 -13.712 -1.720 1.00 0.00 36 HIS A CA 10
ATOM 20024 C C . HIS C 3 24 ? -2.856 -14.169 -3.125 1.00 0.00 36 HIS A C 10
ATOM 20025 O O . HIS C 3 24 ? -2.075 -14.768 -3.836 1.00 0.00 36 HIS A O 10
ATOM 20039 N N . TYR C 3 25 ? -4.064 -13.891 -3.527 1.00 0.00 37 TYR A N 10
ATOM 20040 C CA . TYR C 3 25 ? -4.521 -14.306 -4.878 1.00 0.00 37 TYR A CA 10
ATOM 20041 C C . TYR C 3 25 ? -3.669 -13.612 -5.937 1.00 0.00 37 TYR A C 10
ATOM 20042 O O . TYR C 3 25 ? -2.797 -14.208 -6.533 1.00 0.00 37 TYR A O 10
ATOM 20060 N N . ARG C 3 26 ? -3.918 -12.356 -6.182 1.00 0.00 38 ARG A N 10
ATOM 20061 C CA . ARG C 3 26 ? -3.124 -11.637 -7.213 1.00 0.00 38 ARG A CA 10
ATOM 20062 C C . ARG C 3 26 ? -1.627 -11.742 -6.889 1.00 0.00 38 ARG A C 10
ATOM 20063 O O . ARG C 3 26 ? -0.792 -11.711 -7.772 1.00 0.00 38 ARG A O 10
ATOM 20084 N N . ALA C 3 27 ? -1.278 -11.862 -5.637 1.00 0.00 39 ALA A N 10
ATOM 20085 C CA . ALA C 3 27 ? 0.167 -11.960 -5.282 1.00 0.00 39 ALA A CA 10
ATOM 20086 C C . ALA C 3 27 ? 0.825 -13.109 -6.044 1.00 0.00 39 ALA A C 10
ATOM 20087 O O . ALA C 3 27 ? 1.873 -12.951 -6.639 1.00 0.00 39 ALA A O 10
ATOM 20094 N N . ASN C 3 28 ? 0.229 -14.267 -6.027 1.00 0.00 40 ASN A N 10
ATOM 20095 C CA . ASN C 3 28 ? 0.834 -15.419 -6.744 1.00 0.00 40 ASN A CA 10
ATOM 20096 C C . ASN C 3 28 ? 0.663 -15.231 -8.241 1.00 0.00 40 ASN A C 10
ATOM 20097 O O . ASN C 3 28 ? 1.571 -15.464 -9.016 1.00 0.00 40 ASN A O 10
ATOM 20108 N N . VAL C 3 29 ? -0.498 -14.824 -8.662 1.00 0.00 41 VAL A N 10
ATOM 20109 C CA . VAL C 3 29 ? -0.714 -14.641 -10.120 1.00 0.00 41 VAL A CA 10
ATOM 20110 C C . VAL C 3 29 ? 0.308 -13.644 -10.668 1.00 0.00 41 VAL A C 10
ATOM 20111 O O . VAL C 3 29 ? 0.887 -13.844 -11.718 1.00 0.00 41 VAL A O 10
ATOM 20124 N N . GLN C 3 30 ? 0.531 -12.569 -9.964 1.00 0.00 42 GLN A N 10
ATOM 20125 C CA . GLN C 3 30 ? 1.515 -11.547 -10.439 1.00 0.00 42 GLN A CA 10
ATOM 20126 C C . GLN C 3 30 ? 2.915 -11.926 -9.951 1.00 0.00 42 GLN A C 10
ATOM 20127 O O . GLN C 3 30 ? 3.885 -11.834 -10.678 1.00 0.00 42 GLN A O 10
ATOM 20141 N N . GLY C 3 31 ? 3.030 -12.341 -8.713 1.00 0.00 43 GLY A N 10
ATOM 20142 C CA . GLY C 3 31 ? 4.367 -12.721 -8.154 1.00 0.00 43 GLY A CA 10
ATOM 20143 C C . GLY C 3 31 ? 4.920 -11.554 -7.333 1.00 0.00 43 GLY A C 10
ATOM 20144 O O . GLY C 3 31 ? 5.994 -11.049 -7.595 1.00 0.00 43 GLY A O 10
ATOM 20148 N N . TRP C 3 32 ? 4.188 -11.115 -6.343 1.00 0.00 44 TRP A N 10
ATOM 20149 C CA . TRP C 3 32 ? 4.663 -9.973 -5.507 1.00 0.00 44 TRP A CA 10
ATOM 20150 C C . TRP C 3 32 ? 5.877 -10.391 -4.678 1.00 0.00 44 TRP A C 10
ATOM 20151 O O . TRP C 3 32 ? 5.930 -11.484 -4.151 1.00 0.00 44 TRP A O 10
ATOM 20172 N N . THR C 3 33 ? 6.825 -9.513 -4.509 1.00 0.00 45 THR A N 10
ATOM 20173 C CA . THR C 3 33 ? 7.996 -9.851 -3.655 1.00 0.00 45 THR A CA 10
ATOM 20174 C C . THR C 3 33 ? 7.503 -9.814 -2.214 1.00 0.00 45 THR A C 10
ATOM 20175 O O . THR C 3 33 ? 6.671 -8.995 -1.877 1.00 0.00 45 THR A O 10
ATOM 20186 N N . LYS C 3 34 ? 7.965 -10.698 -1.360 1.00 0.00 46 LYS A N 10
ATOM 20187 C CA . LYS C 3 34 ? 7.461 -10.691 0.049 1.00 0.00 46 LYS A CA 10
ATOM 20188 C C . LYS C 3 34 ? 8.594 -10.827 1.054 1.00 0.00 46 LYS A C 10
ATOM 20189 O O . LYS C 3 34 ? 9.463 -11.670 0.952 1.00 0.00 46 LYS A O 10
ATOM 20208 N N . ARG C 3 35 ? 8.538 -9.996 2.048 1.00 0.00 47 ARG A N 10
ATOM 20209 C CA . ARG C 3 35 ? 9.543 -10.017 3.142 1.00 0.00 47 ARG A CA 10
ATOM 20210 C C . ARG C 3 35 ? 8.898 -10.714 4.333 1.00 0.00 47 ARG A C 10
ATOM 20211 O O . ARG C 3 35 ? 7.739 -10.507 4.635 1.00 0.00 47 ARG A O 10
ATOM 20232 N N . LYS C 3 36 ? 9.624 -11.553 4.991 1.00 0.00 48 LYS A N 10
ATOM 20233 C CA . LYS C 3 36 ? 9.048 -12.290 6.148 1.00 0.00 48 LYS A CA 10
ATOM 20234 C C . LYS C 3 36 ? 8.863 -11.341 7.339 1.00 0.00 48 LYS A C 10
ATOM 20235 O O . LYS C 3 36 ? 9.794 -10.709 7.797 1.00 0.00 48 LYS A O 10
ATOM 20254 N N . LYS C 3 37 ? 7.655 -11.245 7.837 1.00 0.00 49 LYS A N 10
ATOM 20255 C CA . LYS C 3 37 ? 7.367 -10.349 8.999 1.00 0.00 49 LYS A CA 10
ATOM 20256 C C . LYS C 3 37 ? 7.219 -11.200 10.271 1.00 0.00 49 LYS A C 10
ATOM 20257 O O . LYS C 3 37 ? 6.872 -12.363 10.210 1.00 0.00 49 LYS A O 10
ATOM 20276 N N . GLU C 3 38 ? 7.499 -10.630 11.422 1.00 0.00 50 GLU A N 10
ATOM 20277 C CA . GLU C 3 38 ? 7.402 -11.403 12.709 1.00 0.00 50 GLU A CA 10
ATOM 20278 C C . GLU C 3 38 ? 6.609 -10.614 13.753 1.00 0.00 50 GLU A C 10
ATOM 20279 O O . GLU C 3 38 ? 5.808 -11.161 14.485 1.00 0.00 50 GLU A O 10
ATOM 20291 N N . GLY C 3 39 ? 6.874 -9.338 13.835 1.00 0.00 51 GLY A N 10
ATOM 20292 C CA . GLY C 3 39 ? 6.204 -8.442 14.836 1.00 0.00 51 GLY A CA 10
ATOM 20293 C C . GLY C 3 39 ? 4.790 -8.928 15.173 1.00 0.00 51 GLY A C 10
ATOM 20294 O O . GLY C 3 39 ? 4.336 -8.804 16.293 1.00 0.00 51 GLY A O 10
ATOM 20298 N N . VAL C 3 40 ? 4.090 -9.474 14.218 1.00 0.00 52 VAL A N 10
ATOM 20299 C CA . VAL C 3 40 ? 2.699 -9.961 14.497 1.00 0.00 52 VAL A CA 10
ATOM 20300 C C . VAL C 3 40 ? 2.736 -11.436 14.919 1.00 0.00 52 VAL A C 10
ATOM 20301 O O . VAL C 3 40 ? 3.529 -12.217 14.432 1.00 0.00 52 VAL A O 10
ATOM 20314 N N . LYS C 3 41 ? 1.875 -11.809 15.831 1.00 0.00 53 LYS A N 10
ATOM 20315 C CA . LYS C 3 41 ? 1.828 -13.223 16.313 1.00 0.00 53 LYS A CA 10
ATOM 20316 C C . LYS C 3 41 ? 1.736 -14.181 15.120 1.00 0.00 53 LYS A C 10
ATOM 20317 O O . LYS C 3 41 ? 1.849 -13.789 13.976 1.00 0.00 53 LYS A O 10
ATOM 20336 N N . GLY C 3 42 ? 1.506 -15.438 15.390 1.00 0.00 54 GLY A N 10
ATOM 20337 C CA . GLY C 3 42 ? 1.377 -16.438 14.292 1.00 0.00 54 GLY A CA 10
ATOM 20338 C C . GLY C 3 42 ? 2.743 -16.713 13.661 1.00 0.00 54 GLY A C 10
ATOM 20339 O O . GLY C 3 42 ? 3.112 -17.848 13.433 1.00 0.00 54 GLY A O 10
ATOM 20343 N N . GLY C 3 43 ? 3.492 -15.687 13.367 1.00 0.00 55 GLY A N 10
ATOM 20344 C CA . GLY C 3 43 ? 4.830 -15.896 12.738 1.00 0.00 55 GLY A CA 10
ATOM 20345 C C . GLY C 3 43 ? 4.656 -16.051 11.225 1.00 0.00 55 GLY A C 10
ATOM 20346 O O . GLY C 3 43 ? 5.486 -15.626 10.447 1.00 0.00 55 GLY A O 10
ATOM 20350 N N . LYS C 3 44 ? 3.573 -16.646 10.806 1.00 0.00 56 LYS A N 10
ATOM 20351 C CA . LYS C 3 44 ? 3.329 -16.820 9.347 1.00 0.00 56 LYS A CA 10
ATOM 20352 C C . LYS C 3 44 ? 3.133 -15.443 8.712 1.00 0.00 56 LYS A C 10
ATOM 20353 O O . LYS C 3 44 ? 2.808 -15.327 7.550 1.00 0.00 56 LYS A O 10
ATOM 20372 N N . ALA C 3 45 ? 3.298 -14.402 9.479 1.00 0.00 57 ALA A N 10
ATOM 20373 C CA . ALA C 3 45 ? 3.090 -13.033 8.934 1.00 0.00 57 ALA A CA 10
ATOM 20374 C C . ALA C 3 45 ? 4.172 -12.680 7.909 1.00 0.00 57 ALA A C 10
ATOM 20375 O O . ALA C 3 45 ? 5.352 -12.697 8.198 1.00 0.00 57 ALA A O 10
ATOM 20382 N N . VAL C 3 46 ? 3.760 -12.332 6.718 1.00 0.00 58 VAL A N 10
ATOM 20383 C CA . VAL C 3 46 ? 4.730 -11.936 5.648 1.00 0.00 58 VAL A CA 10
ATOM 20384 C C . VAL C 3 46 ? 4.153 -10.727 4.908 1.00 0.00 58 VAL A C 10
ATOM 20385 O O . VAL C 3 46 ? 2.993 -10.707 4.548 1.00 0.00 58 VAL A O 10
ATOM 20398 N N . GLU C 3 47 ? 4.946 -9.716 4.687 1.00 0.00 59 GLU A N 10
ATOM 20399 C CA . GLU C 3 47 ? 4.427 -8.499 3.977 1.00 0.00 59 GLU A CA 10
ATOM 20400 C C . GLU C 3 47 ? 4.744 -8.594 2.489 1.00 0.00 59 GLU A C 10
ATOM 20401 O O . GLU C 3 47 ? 5.542 -9.408 2.071 1.00 0.00 59 GLU A O 10
ATOM 20413 N N . TYR C 3 48 ? 4.135 -7.750 1.685 1.00 0.00 60 TYR A N 10
ATOM 20414 C CA . TYR C 3 48 ? 4.411 -7.764 0.214 1.00 0.00 60 TYR A CA 10
ATOM 20415 C C . TYR C 3 48 ? 5.041 -6.433 -0.183 1.00 0.00 60 TYR A C 10
ATOM 20416 O O . TYR C 3 48 ? 4.783 -5.411 0.420 1.00 0.00 60 TYR A O 10
ATOM 20434 N N . ASP C 3 49 ? 5.881 -6.438 -1.180 1.00 0.00 61 ASP A N 10
ATOM 20435 C CA . ASP C 3 49 ? 6.544 -5.173 -1.597 1.00 0.00 61 ASP A CA 10
ATOM 20436 C C . ASP C 3 49 ? 5.606 -4.327 -2.454 1.00 0.00 61 ASP A C 10
ATOM 20437 O O . ASP C 3 49 ? 5.304 -4.663 -3.582 1.00 0.00 61 ASP A O 10
ATOM 20446 N N . VAL C 3 50 ? 5.156 -3.220 -1.933 1.00 0.00 62 VAL A N 10
ATOM 20447 C CA . VAL C 3 50 ? 4.255 -2.341 -2.721 1.00 0.00 62 VAL A CA 10
ATOM 20448 C C . VAL C 3 50 ? 5.008 -1.849 -3.951 1.00 0.00 62 VAL A C 10
ATOM 20449 O O . VAL C 3 50 ? 4.421 -1.519 -4.960 1.00 0.00 62 VAL A O 10
ATOM 20462 N N . MET C 3 51 ? 6.308 -1.799 -3.874 1.00 0.00 63 MET A N 10
ATOM 20463 C CA . MET C 3 51 ? 7.095 -1.329 -5.043 1.00 0.00 63 MET A CA 10
ATOM 20464 C C . MET C 3 51 ? 7.074 -2.411 -6.122 1.00 0.00 63 MET A C 10
ATOM 20465 O O . MET C 3 51 ? 7.654 -2.259 -7.179 1.00 0.00 63 MET A O 10
ATOM 20479 N N . SER C 3 52 ? 6.379 -3.495 -5.868 1.00 0.00 64 SER A N 10
ATOM 20480 C CA . SER C 3 52 ? 6.273 -4.595 -6.874 1.00 0.00 64 SER A CA 10
ATOM 20481 C C . SER C 3 52 ? 4.835 -4.643 -7.397 1.00 0.00 64 SER A C 10
ATOM 20482 O O . SER C 3 52 ? 4.543 -5.306 -8.372 1.00 0.00 64 SER A O 10
ATOM 20490 N N . MET C 3 53 ? 3.931 -3.944 -6.757 1.00 0.00 65 MET A N 10
ATOM 20491 C CA . MET C 3 53 ? 2.519 -3.950 -7.217 1.00 0.00 65 MET A CA 10
ATOM 20492 C C . MET C 3 53 ? 2.402 -3.111 -8.500 1.00 0.00 65 MET A C 10
ATOM 20493 O O . MET C 3 53 ? 3.212 -2.240 -8.747 1.00 0.00 65 MET A O 10
ATOM 20507 N N . PRO C 3 54 ? 1.396 -3.354 -9.307 1.00 0.00 66 PRO A N 10
ATOM 20508 C CA . PRO C 3 54 ? 1.183 -2.586 -10.567 1.00 0.00 66 PRO A CA 10
ATOM 20509 C C . PRO C 3 54 ? 1.493 -1.094 -10.385 1.00 0.00 66 PRO A C 10
ATOM 20510 O O . PRO C 3 54 ? 1.117 -0.493 -9.399 1.00 0.00 66 PRO A O 10
ATOM 20521 N N . THR C 3 55 ? 2.181 -0.495 -11.326 1.00 0.00 67 THR A N 10
ATOM 20522 C CA . THR C 3 55 ? 2.524 0.956 -11.208 1.00 0.00 67 THR A CA 10
ATOM 20523 C C . THR C 3 55 ? 1.310 1.744 -10.712 1.00 0.00 67 THR A C 10
ATOM 20524 O O . THR C 3 55 ? 1.354 2.406 -9.693 1.00 0.00 67 THR A O 10
ATOM 20535 N N . LYS C 3 56 ? 0.223 1.676 -11.421 1.00 0.00 68 LYS A N 10
ATOM 20536 C CA . LYS C 3 56 ? -0.993 2.415 -10.986 1.00 0.00 68 LYS A CA 10
ATOM 20537 C C . LYS C 3 56 ? -1.270 2.107 -9.513 1.00 0.00 68 LYS A C 10
ATOM 20538 O O . LYS C 3 56 ? -1.494 2.992 -8.713 1.00 0.00 68 LYS A O 10
ATOM 20557 N N . GLU C 3 57 ? -1.276 0.853 -9.158 1.00 0.00 69 GLU A N 10
ATOM 20558 C CA . GLU C 3 57 ? -1.562 0.476 -7.746 1.00 0.00 69 GLU A CA 10
ATOM 20559 C C . GLU C 3 57 ? -0.484 1.019 -6.800 1.00 0.00 69 GLU A C 10
ATOM 20560 O O . GLU C 3 57 ? -0.745 1.275 -5.642 1.00 0.00 69 GLU A O 10
ATOM 20572 N N . ARG C 3 58 ? 0.725 1.190 -7.263 1.00 0.00 70 ARG A N 10
ATOM 20573 C CA . ARG C 3 58 ? 1.789 1.707 -6.352 1.00 0.00 70 ARG A CA 10
ATOM 20574 C C . ARG C 3 58 ? 1.368 3.058 -5.773 1.00 0.00 70 ARG A C 10
ATOM 20575 O O . ARG C 3 58 ? 1.235 3.215 -4.577 1.00 0.00 70 ARG A O 10
ATOM 20596 N N . GLU C 3 59 ? 1.160 4.036 -6.606 1.00 0.00 71 GLU A N 10
ATOM 20597 C CA . GLU C 3 59 ? 0.757 5.370 -6.088 1.00 0.00 71 GLU A CA 10
ATOM 20598 C C . GLU C 3 59 ? -0.552 5.220 -5.332 1.00 0.00 71 GLU A C 10
ATOM 20599 O O . GLU C 3 59 ? -0.803 5.899 -4.357 1.00 0.00 71 GLU A O 10
ATOM 20611 N N . GLN C 3 60 ? -1.387 4.326 -5.767 1.00 0.00 72 GLN A N 10
ATOM 20612 C CA . GLN C 3 60 ? -2.671 4.130 -5.061 1.00 0.00 72 GLN A CA 10
ATOM 20613 C C . GLN C 3 60 ? -2.389 3.597 -3.657 1.00 0.00 72 GLN A C 10
ATOM 20614 O O . GLN C 3 60 ? -2.865 4.123 -2.671 1.00 0.00 72 GLN A O 10
ATOM 20628 N N . VAL C 3 61 ? -1.611 2.556 -3.565 1.00 0.00 73 VAL A N 10
ATOM 20629 C CA . VAL C 3 61 ? -1.287 1.984 -2.229 1.00 0.00 73 VAL A CA 10
ATOM 20630 C C . VAL C 3 61 ? -0.428 2.986 -1.458 1.00 0.00 73 VAL A C 10
ATOM 20631 O O . VAL C 3 61 ? -0.734 3.341 -0.338 1.00 0.00 73 VAL A O 10
ATOM 20644 N N . ILE C 3 62 ? 0.634 3.462 -2.050 1.00 0.00 74 ILE A N 10
ATOM 20645 C CA . ILE C 3 62 ? 1.491 4.457 -1.348 1.00 0.00 74 ILE A CA 10
ATOM 20646 C C . ILE C 3 62 ? 0.602 5.617 -0.922 1.00 0.00 74 ILE A C 10
ATOM 20647 O O . ILE C 3 62 ? 0.747 6.165 0.153 1.00 0.00 74 ILE A O 10
ATOM 20663 N N . ALA C 3 63 ? -0.327 5.983 -1.748 1.00 0.00 75 ALA A N 10
ATOM 20664 C CA . ALA C 3 63 ? -1.235 7.092 -1.377 1.00 0.00 75 ALA A CA 10
ATOM 20665 C C . ALA C 3 63 ? -2.157 6.615 -0.253 1.00 0.00 75 ALA A C 10
ATOM 20666 O O . ALA C 3 63 ? -2.406 7.332 0.697 1.00 0.00 75 ALA A O 10
ATOM 20673 N N . HIS C 3 64 ? -2.642 5.401 -0.328 1.00 0.00 76 HIS A N 10
ATOM 20674 C CA . HIS C 3 64 ? -3.507 4.899 0.765 1.00 0.00 76 HIS A CA 10
ATOM 20675 C C . HIS C 3 64 ? -2.647 4.872 2.020 1.00 0.00 76 HIS A C 10
ATOM 20676 O O . HIS C 3 64 ? -3.092 5.177 3.109 1.00 0.00 76 HIS A O 10
ATOM 20690 N N . LEU C 3 65 ? -1.396 4.540 1.855 1.00 0.00 77 LEU A N 10
ATOM 20691 C CA . LEU C 3 65 ? -0.471 4.524 3.012 1.00 0.00 77 LEU A CA 10
ATOM 20692 C C . LEU C 3 65 ? -0.189 5.970 3.396 1.00 0.00 77 LEU A C 10
ATOM 20693 O O . LEU C 3 65 ? -0.114 6.321 4.556 1.00 0.00 77 LEU A O 10
ATOM 20709 N N . GLY C 3 66 ? -0.033 6.812 2.409 1.00 0.00 78 GLY A N 10
ATOM 20710 C CA . GLY C 3 66 ? 0.246 8.253 2.679 1.00 0.00 78 GLY A CA 10
ATOM 20711 C C . GLY C 3 66 ? 1.753 8.454 2.768 1.00 0.00 78 GLY A C 10
ATOM 20712 O O . GLY C 3 66 ? 2.241 9.278 3.515 1.00 0.00 78 GLY A O 10
ATOM 20716 N N . LEU C 3 67 ? 2.496 7.694 2.013 1.00 0.00 79 LEU A N 10
ATOM 20717 C CA . LEU C 3 67 ? 3.986 7.815 2.047 1.00 0.00 79 LEU A CA 10
ATOM 20718 C C . LEU C 3 67 ? 4.433 8.747 0.917 1.00 0.00 79 LEU A C 10
ATOM 20719 O O . LEU C 3 67 ? 4.605 9.936 1.104 1.00 0.00 79 LEU A O 10
ATOM 20735 N N . SER C 3 68 ? 4.617 8.208 -0.253 1.00 0.00 80 SER A N 10
ATOM 20736 C CA . SER C 3 68 ? 5.050 9.047 -1.410 1.00 0.00 80 SER A CA 10
ATOM 20737 C C . SER C 3 68 ? 6.211 9.953 -0.991 1.00 0.00 80 SER A C 10
ATOM 20738 O O . SER C 3 68 ? 6.755 9.826 0.088 1.00 0.00 80 SER A O 10
ATOM 20746 N N . THR C 3 69 ? 6.595 10.868 -1.840 1.00 0.00 81 THR A N 10
ATOM 20747 C CA . THR C 3 69 ? 7.720 11.783 -1.496 1.00 0.00 81 THR A CA 10
ATOM 20748 C C . THR C 3 69 ? 7.336 12.625 -0.278 1.00 0.00 81 THR A C 10
ATOM 20749 O O . THR C 3 69 ? 6.605 13.587 -0.455 1.00 0.00 81 THR A O 10
ATOM 21779 N N . LYS C 3 1 ? 16.425 1.339 -2.714 1.00 0.00 13 LYS A N 11
ATOM 21780 C CA . LYS C 3 1 ? 15.722 0.907 -1.472 1.00 0.00 13 LYS A CA 11
ATOM 21781 C C . LYS C 3 1 ? 14.412 0.206 -1.841 1.00 0.00 13 LYS A C 11
ATOM 21782 O O . LYS C 3 1 ? 14.191 -0.156 -2.980 1.00 0.00 13 LYS A O 11
ATOM 21803 N N . SER C 3 2 ? 13.545 0.010 -0.887 1.00 0.00 14 SER A N 11
ATOM 21804 C CA . SER C 3 2 ? 12.253 -0.667 -1.178 1.00 0.00 14 SER A CA 11
ATOM 21805 C C . SER C 3 2 ? 11.260 -0.373 -0.057 1.00 0.00 14 SER A C 11
ATOM 21806 O O . SER C 3 2 ? 11.573 0.294 0.910 1.00 0.00 14 SER A O 11
ATOM 21814 N N . ILE C 3 3 ? 10.065 -0.884 -0.174 1.00 0.00 15 ILE A N 11
ATOM 21815 C CA . ILE C 3 3 ? 9.034 -0.665 0.887 1.00 0.00 15 ILE A CA 11
ATOM 21816 C C . ILE C 3 3 ? 8.223 -1.944 1.033 1.00 0.00 15 ILE A C 11
ATOM 21817 O O . ILE C 3 3 ? 8.254 -2.809 0.187 1.00 0.00 15 ILE A O 11
ATOM 21833 N N . TRP C 3 4 ? 7.516 -2.070 2.114 1.00 0.00 16 TRP A N 11
ATOM 21834 C CA . TRP C 3 4 ? 6.699 -3.300 2.355 1.00 0.00 16 TRP A CA 11
ATOM 21835 C C . TRP C 3 4 ? 5.430 -2.917 3.122 1.00 0.00 16 TRP A C 11
ATOM 21836 O O . TRP C 3 4 ? 5.388 -1.913 3.805 1.00 0.00 16 TRP A O 11
ATOM 21857 N N . CYS C 3 5 ? 4.389 -3.701 3.006 1.00 0.00 17 CYS A N 11
ATOM 21858 C CA . CYS C 3 5 ? 3.116 -3.369 3.719 1.00 0.00 17 CYS A CA 11
ATOM 21859 C C . CYS C 3 5 ? 2.355 -4.639 4.081 1.00 0.00 17 CYS A C 11
ATOM 21860 O O . CYS C 3 5 ? 2.505 -5.671 3.456 1.00 0.00 17 CYS A O 11
ATOM 21868 N N . SER C 3 6 ? 1.513 -4.558 5.072 1.00 0.00 18 SER A N 11
ATOM 21869 C CA . SER C 3 6 ? 0.705 -5.741 5.468 1.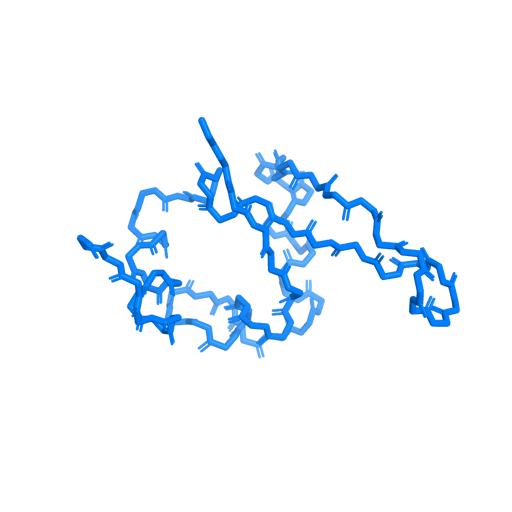00 0.00 18 SER A CA 11
ATOM 21870 C C . SER C 3 6 ? -0.485 -5.859 4.497 1.00 0.00 18 SER A C 11
ATOM 21871 O O . SER C 3 6 ? -1.012 -4.857 4.054 1.00 0.00 18 SER A O 11
ATOM 21879 N N . PRO C 3 7 ? -0.917 -7.052 4.159 1.00 0.00 19 PRO A N 11
ATOM 21880 C CA . PRO C 3 7 ? -2.064 -7.240 3.227 1.00 0.00 19 PRO A CA 11
ATOM 21881 C C . PRO C 3 7 ? -3.195 -6.232 3.476 1.00 0.00 19 PRO A C 11
ATOM 21882 O O . PRO C 3 7 ? -3.782 -5.698 2.557 1.00 0.00 19 PRO A O 11
ATOM 21893 N N . GLN C 3 8 ? -3.511 -5.992 4.716 1.00 0.00 20 GLN A N 11
ATOM 21894 C CA . GLN C 3 8 ? -4.615 -5.043 5.047 1.00 0.00 20 GLN A CA 11
ATOM 21895 C C . GLN C 3 8 ? -4.367 -3.657 4.435 1.00 0.00 20 GLN A C 11
ATOM 21896 O O . GLN C 3 8 ? -5.296 -2.966 4.058 1.00 0.00 20 GLN A O 11
ATOM 21910 N N . GLU C 3 9 ? -3.139 -3.236 4.324 1.00 0.00 21 GLU A N 11
ATOM 21911 C CA . GLU C 3 9 ? -2.871 -1.892 3.741 1.00 0.00 21 GLU A CA 11
ATOM 21912 C C . GLU C 3 9 ? -3.044 -1.954 2.224 1.00 0.00 21 GLU A C 11
ATOM 21913 O O . GLU C 3 9 ? -3.512 -1.022 1.601 1.00 0.00 21 GLU A O 11
ATOM 21925 N N . ILE C 3 10 ? -2.656 -3.039 1.628 1.00 0.00 22 ILE A N 11
ATOM 21926 C CA . ILE C 3 10 ? -2.776 -3.164 0.152 1.00 0.00 22 ILE A CA 11
ATOM 21927 C C . ILE C 3 10 ? -4.235 -3.407 -0.251 1.00 0.00 22 ILE A C 11
ATOM 21928 O O . ILE C 3 10 ? -4.793 -2.688 -1.055 1.00 0.00 22 ILE A O 11
ATOM 21944 N N . MET C 3 11 ? -4.858 -4.411 0.302 1.00 0.00 23 MET A N 11
ATOM 21945 C CA . MET C 3 11 ? -6.281 -4.688 -0.057 1.00 0.00 23 MET A CA 11
ATOM 21946 C C . MET C 3 11 ? -7.082 -3.400 0.127 1.00 0.00 23 MET A C 11
ATOM 21947 O O . MET C 3 11 ? -8.106 -3.189 -0.493 1.00 0.00 23 MET A O 11
ATOM 21961 N N . ALA C 3 12 ? -6.602 -2.534 0.970 1.00 0.00 24 ALA A N 11
ATOM 21962 C CA . ALA C 3 12 ? -7.306 -1.243 1.202 1.00 0.00 24 ALA A CA 11
ATOM 21963 C C . ALA C 3 12 ? -6.947 -0.252 0.089 1.00 0.00 24 ALA A C 11
ATOM 21964 O O . ALA C 3 12 ? -7.589 0.768 -0.069 1.00 0.00 24 ALA A O 11
ATOM 21971 N N . ALA C 3 13 ? -5.925 -0.530 -0.680 1.00 0.00 25 ALA A N 11
ATOM 21972 C CA . ALA C 3 13 ? -5.542 0.420 -1.766 1.00 0.00 25 ALA A CA 11
ATOM 21973 C C . ALA C 3 13 ? -6.478 0.243 -2.965 1.00 0.00 25 ALA A C 11
ATOM 21974 O O . ALA C 3 13 ? -7.025 -0.816 -3.187 1.00 0.00 25 ALA A O 11
ATOM 21981 N N . ASP C 3 14 ? -6.661 1.275 -3.740 1.00 0.00 26 ASP A N 11
ATOM 21982 C CA . ASP C 3 14 ? -7.553 1.163 -4.929 1.00 0.00 26 ASP A CA 11
ATOM 21983 C C . ASP C 3 14 ? -6.953 0.163 -5.925 1.00 0.00 26 ASP A C 11
ATOM 21984 O O . ASP C 3 14 ? -5.753 0.009 -6.014 1.00 0.00 26 ASP A O 11
ATOM 21993 N N . GLY C 3 15 ? -7.778 -0.518 -6.674 1.00 0.00 27 GLY A N 11
ATOM 21994 C CA . GLY C 3 15 ? -7.249 -1.503 -7.664 1.00 0.00 27 GLY A CA 11
ATOM 21995 C C . GLY C 3 15 ? -6.904 -2.811 -6.954 1.00 0.00 27 GLY A C 11
ATOM 21996 O O . GLY C 3 15 ? -6.785 -3.851 -7.573 1.00 0.00 27 GLY A O 11
ATOM 22000 N N . MET C 3 16 ? -6.726 -2.769 -5.659 1.00 0.00 28 MET A N 11
ATOM 22001 C CA . MET C 3 16 ? -6.368 -4.009 -4.905 1.00 0.00 28 MET A CA 11
ATOM 22002 C C . MET C 3 16 ? -7.626 -4.648 -4.287 1.00 0.00 28 MET A C 11
ATOM 22003 O O . MET C 3 16 ? -8.520 -3.947 -3.856 1.00 0.00 28 MET A O 11
ATOM 22017 N N . PRO C 3 17 ? -7.697 -5.964 -4.213 1.00 0.00 29 PRO A N 11
ATOM 22018 C CA . PRO C 3 17 ? -8.869 -6.658 -3.601 1.00 0.00 29 PRO A CA 11
ATOM 22019 C C . PRO C 3 17 ? -9.303 -6.014 -2.276 1.00 0.00 29 PRO A C 11
ATOM 22020 O O . PRO C 3 17 ? -8.666 -5.110 -1.772 1.00 0.00 29 PRO A O 11
ATOM 22031 N N . GLY C 3 18 ? -10.382 -6.492 -1.715 1.00 0.00 30 GLY A N 11
ATOM 22032 C CA . GLY C 3 18 ? -10.892 -5.950 -0.414 1.00 0.00 30 GLY A CA 11
ATOM 22033 C C . GLY C 3 18 ? -10.953 -7.089 0.605 1.00 0.00 30 GLY A C 11
ATOM 22034 O O . GLY C 3 18 ? -11.794 -7.109 1.482 1.00 0.00 30 GLY A O 11
ATOM 22038 N N . SER C 3 19 ? -10.065 -8.042 0.492 1.00 0.00 31 SER A N 11
ATOM 22039 C CA . SER C 3 19 ? -10.060 -9.193 1.445 1.00 0.00 31 SER A CA 11
ATOM 22040 C C . SER C 3 19 ? -8.621 -9.681 1.637 1.00 0.00 31 SER A C 11
ATOM 22041 O O . SER C 3 19 ? -7.830 -9.679 0.716 1.00 0.00 31 SER A O 11
ATOM 22049 N N . VAL C 3 20 ? -8.269 -10.093 2.826 1.00 0.00 32 VAL A N 11
ATOM 22050 C CA . VAL C 3 20 ? -6.875 -10.571 3.056 1.00 0.00 32 VAL A CA 11
ATOM 22051 C C . VAL C 3 20 ? -6.544 -11.682 2.055 1.00 0.00 32 VAL A C 11
ATOM 22052 O O . VAL C 3 20 ? -5.561 -11.616 1.347 1.00 0.00 32 VAL A O 11
ATOM 22065 N N . ALA C 3 21 ? -7.351 -12.706 1.984 1.00 0.00 33 ALA A N 11
ATOM 22066 C CA . ALA C 3 21 ? -7.055 -13.803 1.019 1.00 0.00 33 ALA A CA 11
ATOM 22067 C C . ALA C 3 21 ? -6.979 -13.214 -0.392 1.00 0.00 33 ALA A C 11
ATOM 22068 O O . ALA C 3 21 ? -6.189 -13.639 -1.212 1.00 0.00 33 ALA A O 11
ATOM 22075 N N . GLY C 3 22 ? -7.787 -12.226 -0.677 1.00 0.00 34 GLY A N 11
ATOM 22076 C CA . GLY C 3 22 ? -7.751 -11.603 -2.030 1.00 0.00 34 GLY A CA 11
ATOM 22077 C C . GLY C 3 22 ? -6.329 -11.120 -2.316 1.00 0.00 34 GLY A C 11
ATOM 22078 O O . GLY C 3 22 ? -5.849 -11.177 -3.431 1.00 0.00 34 GLY A O 11
ATOM 22082 N N . VAL C 3 23 ? -5.644 -10.651 -1.313 1.00 0.00 35 VAL A N 11
ATOM 22083 C CA . VAL C 3 23 ? -4.251 -10.179 -1.531 1.00 0.00 35 VAL A CA 11
ATOM 22084 C C . VAL C 3 23 ? -3.391 -11.367 -1.960 1.00 0.00 35 VAL A C 11
ATOM 22085 O O . VAL C 3 23 ? -2.637 -11.288 -2.908 1.00 0.00 35 VAL A O 11
ATOM 22098 N N . HIS C 3 24 ? -3.503 -12.470 -1.273 1.00 0.00 36 HIS A N 11
ATOM 22099 C CA . HIS C 3 24 ? -2.694 -13.661 -1.648 1.00 0.00 36 HIS A CA 11
ATOM 22100 C C . HIS C 3 24 ? -3.068 -14.089 -3.067 1.00 0.00 36 HIS A C 11
ATOM 22101 O O . HIS C 3 24 ? -2.297 -14.720 -3.762 1.00 0.00 36 HIS A O 11
ATOM 22115 N N . TYR C 3 25 ? -4.244 -13.735 -3.504 1.00 0.00 37 TYR A N 11
ATOM 22116 C CA . TYR C 3 25 ? -4.678 -14.098 -4.879 1.00 0.00 37 TYR A CA 11
ATOM 22117 C C . TYR C 3 25 ? -3.687 -13.499 -5.880 1.00 0.00 37 TYR A C 11
ATOM 22118 O O . TYR C 3 25 ? -2.877 -14.190 -6.461 1.00 0.00 37 TYR A O 11
ATOM 22136 N N . ARG C 3 26 ? -3.744 -12.214 -6.078 1.00 0.00 38 ARG A N 11
ATOM 22137 C CA . ARG C 3 26 ? -2.801 -11.558 -7.034 1.00 0.00 38 ARG A CA 11
ATOM 22138 C C . ARG C 3 26 ? -1.351 -11.863 -6.643 1.00 0.00 38 ARG A C 11
ATOM 22139 O O . ARG C 3 26 ? -0.508 -12.101 -7.486 1.00 0.00 38 ARG A O 11
ATOM 22160 N N . ALA C 3 27 ? -1.049 -11.821 -5.376 1.00 0.00 39 ALA A N 11
ATOM 22161 C CA . ALA C 3 27 ? 0.353 -12.068 -4.933 1.00 0.00 39 ALA A CA 11
ATOM 22162 C C . ALA C 3 27 ? 0.894 -13.378 -5.516 1.00 0.00 39 ALA A C 11
ATOM 22163 O O . ALA C 3 27 ? 1.990 -13.425 -6.037 1.00 0.00 39 ALA A O 11
ATOM 22170 N N . ASN C 3 28 ? 0.147 -14.443 -5.429 1.00 0.00 40 ASN A N 11
ATOM 22171 C CA . ASN C 3 28 ? 0.644 -15.735 -5.975 1.00 0.00 40 ASN A CA 11
ATOM 22172 C C . ASN C 3 28 ? 0.586 -15.699 -7.497 1.00 0.00 40 ASN A C 11
ATOM 22173 O O . ASN C 3 28 ? 1.495 -16.130 -8.177 1.00 0.00 40 ASN A O 11
ATOM 22184 N N . VAL C 3 29 ? -0.484 -15.193 -8.033 1.00 0.00 41 VAL A N 11
ATOM 22185 C CA . VAL C 3 29 ? -0.612 -15.137 -9.508 1.00 0.00 41 VAL A CA 11
ATOM 22186 C C . VAL C 3 29 ? 0.452 -14.202 -10.084 1.00 0.00 41 VAL A C 11
ATOM 22187 O O . VAL C 3 29 ? 1.036 -14.470 -11.115 1.00 0.00 41 VAL A O 11
ATOM 22200 N N . GLN C 3 30 ? 0.705 -13.102 -9.428 1.00 0.00 42 GLN A N 11
ATOM 22201 C CA . GLN C 3 30 ? 1.729 -12.141 -9.942 1.00 0.00 42 GLN A CA 11
ATOM 22202 C C . GLN C 3 30 ? 3.115 -12.512 -9.406 1.00 0.00 42 GLN A C 11
ATOM 22203 O O . GLN C 3 30 ? 4.109 -12.374 -10.091 1.00 0.00 42 GLN A O 11
ATOM 22217 N N . GLY C 3 31 ? 3.195 -12.978 -8.187 1.00 0.00 43 GLY A N 11
ATOM 22218 C CA . GLY C 3 31 ? 4.524 -13.351 -7.611 1.00 0.00 43 GLY A CA 11
ATOM 22219 C C . GLY C 3 31 ? 5.145 -12.131 -6.927 1.00 0.00 43 GLY A C 11
ATOM 22220 O O . GLY C 3 31 ? 6.265 -11.750 -7.208 1.00 0.00 43 GLY A O 11
ATOM 22224 N N . TRP C 3 32 ? 4.424 -11.514 -6.032 1.00 0.00 44 TRP A N 11
ATOM 22225 C CA . TRP C 3 32 ? 4.957 -10.315 -5.324 1.00 0.00 44 TRP A CA 11
ATOM 22226 C C . TRP C 3 32 ? 6.112 -10.709 -4.398 1.00 0.00 44 TRP A C 11
ATOM 22227 O O . TRP C 3 32 ? 6.120 -11.781 -3.829 1.00 0.00 44 TRP A O 11
ATOM 22248 N N . THR C 3 33 ? 7.055 -9.826 -4.191 1.00 0.00 45 THR A N 11
ATOM 22249 C CA . THR C 3 33 ? 8.160 -10.142 -3.238 1.00 0.00 45 THR A CA 11
ATOM 22250 C C . THR C 3 33 ? 7.563 -10.030 -1.842 1.00 0.00 45 THR A C 11
ATOM 22251 O O . THR C 3 33 ? 6.606 -9.307 -1.650 1.00 0.00 45 THR A O 11
ATOM 22262 N N . LYS C 3 34 ? 8.072 -10.741 -0.862 1.00 0.00 46 LYS A N 11
ATOM 22263 C CA . LYS C 3 34 ? 7.446 -10.639 0.496 1.00 0.00 46 LYS A CA 11
ATOM 22264 C C . LYS C 3 34 ? 8.463 -10.715 1.628 1.00 0.00 46 LYS A C 11
ATOM 22265 O O . LYS C 3 34 ? 9.308 -11.586 1.696 1.00 0.00 46 LYS A O 11
ATOM 22284 N N . ARG C 3 35 ? 8.320 -9.805 2.544 1.00 0.00 47 ARG A N 11
ATOM 22285 C CA . ARG C 3 35 ? 9.185 -9.758 3.755 1.00 0.00 47 ARG A CA 11
ATOM 22286 C C . ARG C 3 35 ? 8.405 -10.427 4.890 1.00 0.00 47 ARG A C 11
ATOM 22287 O O . ARG C 3 35 ? 7.277 -10.072 5.173 1.00 0.00 47 ARG A O 11
ATOM 22308 N N . LYS C 3 36 ? 8.977 -11.412 5.510 1.00 0.00 48 LYS A N 11
ATOM 22309 C CA . LYS C 3 36 ? 8.256 -12.142 6.598 1.00 0.00 48 LYS A CA 11
ATOM 22310 C C . LYS C 3 36 ? 8.181 -11.309 7.885 1.00 0.00 48 LYS A C 11
ATOM 22311 O O . LYS C 3 36 ? 9.181 -10.860 8.409 1.00 0.00 48 LYS A O 11
ATOM 22330 N N . LYS C 3 37 ? 6.992 -11.130 8.414 1.00 0.00 49 LYS A N 11
ATOM 22331 C CA . LYS C 3 37 ? 6.834 -10.358 9.688 1.00 0.00 49 LYS A CA 11
ATOM 22332 C C . LYS C 3 37 ? 7.024 -11.314 10.877 1.00 0.00 49 LYS A C 11
ATOM 22333 O O . LYS C 3 37 ? 6.891 -12.513 10.738 1.00 0.00 49 LYS A O 11
ATOM 22352 N N . GLU C 3 38 ? 7.334 -10.793 12.045 1.00 0.00 50 GLU A N 11
ATOM 22353 C CA . GLU C 3 38 ? 7.533 -11.675 13.249 1.00 0.00 50 GLU A CA 11
ATOM 22354 C C . GLU C 3 38 ? 6.751 -11.127 14.450 1.00 0.00 50 GLU A C 11
ATOM 22355 O O . GLU C 3 38 ? 5.917 -11.796 15.027 1.00 0.00 50 GLU A O 11
ATOM 22367 N N . GLY C 3 39 ? 7.049 -9.921 14.846 1.00 0.00 51 GLY A N 11
ATOM 22368 C CA . GLY C 3 39 ? 6.372 -9.308 16.030 1.00 0.00 51 GLY A CA 11
ATOM 22369 C C . GLY C 3 39 ? 4.860 -9.550 15.998 1.00 0.00 51 GLY A C 11
ATOM 22370 O O . GLY C 3 39 ? 4.177 -9.353 16.984 1.00 0.00 51 GLY A O 11
ATOM 22374 N N . VAL C 3 40 ? 4.320 -9.957 14.883 1.00 0.00 52 VAL A N 11
ATOM 22375 C CA . VAL C 3 40 ? 2.843 -10.187 14.812 1.00 0.00 52 VAL A CA 11
ATOM 22376 C C . VAL C 3 40 ? 2.510 -11.624 15.216 1.00 0.00 52 VAL A C 11
ATOM 22377 O O . VAL C 3 40 ? 3.216 -12.555 14.884 1.00 0.00 52 VAL A O 11
ATOM 22390 N N . LYS C 3 41 ? 1.429 -11.810 15.930 1.00 0.00 53 LYS A N 11
ATOM 22391 C CA . LYS C 3 41 ? 1.038 -13.186 16.356 1.00 0.00 53 LYS A CA 11
ATOM 22392 C C . LYS C 3 41 ? 1.085 -14.122 15.142 1.00 0.00 53 LYS A C 11
ATOM 22393 O O . LYS C 3 41 ? 1.273 -13.697 14.020 1.00 0.00 53 LYS A O 11
ATOM 22412 N N . GLY C 3 42 ? 0.895 -15.391 15.368 1.00 0.00 54 GLY A N 11
ATOM 22413 C CA . GLY C 3 42 ? 0.904 -16.369 14.244 1.00 0.00 54 GLY A CA 11
ATOM 22414 C C . GLY C 3 42 ? 2.294 -16.449 13.611 1.00 0.00 54 GLY A C 11
ATOM 22415 O O . GLY C 3 42 ? 2.743 -17.508 13.218 1.00 0.00 54 GLY A O 11
ATOM 22419 N N . GLY C 3 43 ? 2.976 -15.345 13.495 1.00 0.00 55 GLY A N 11
ATOM 22420 C CA . GLY C 3 43 ? 4.330 -15.373 12.874 1.00 0.00 55 GLY A CA 11
ATOM 22421 C C . GLY C 3 43 ? 4.195 -15.618 11.367 1.00 0.00 55 GLY A C 11
ATOM 22422 O O . GLY C 3 43 ? 5.117 -15.394 10.609 1.00 0.00 55 GLY A O 11
ATOM 22426 N N . LYS C 3 44 ? 3.051 -16.075 10.929 1.00 0.00 56 LYS A N 11
ATOM 22427 C CA . LYS C 3 44 ? 2.860 -16.333 9.472 1.00 0.00 56 LYS A CA 11
ATOM 22428 C C . LYS C 3 44 ? 2.706 -15.002 8.739 1.00 0.00 56 LYS A C 11
ATOM 22429 O O . LYS C 3 44 ? 2.841 -14.929 7.541 1.00 0.00 56 LYS A O 11
ATOM 22448 N N . ALA C 3 45 ? 2.407 -13.953 9.450 1.00 0.00 57 ALA A N 11
ATOM 22449 C CA . ALA C 3 45 ? 2.222 -12.629 8.791 1.00 0.00 57 ALA A CA 11
ATOM 22450 C C . ALA C 3 45 ? 3.386 -12.327 7.838 1.00 0.00 57 ALA A C 11
ATOM 22451 O O . ALA C 3 45 ? 4.541 -12.466 8.185 1.00 0.00 57 ALA A O 11
ATOM 22458 N N . VAL C 3 46 ? 3.078 -11.885 6.643 1.00 0.00 58 VAL A N 11
ATOM 22459 C CA . VAL C 3 46 ? 4.150 -11.533 5.655 1.00 0.00 58 VAL A CA 11
ATOM 22460 C C . VAL C 3 46 ? 3.730 -10.278 4.887 1.00 0.00 58 VAL A C 11
ATOM 22461 O O . VAL C 3 46 ? 2.605 -10.164 4.441 1.00 0.00 58 VAL A O 11
ATOM 22474 N N . GLU C 3 47 ? 4.624 -9.342 4.709 1.00 0.00 59 GLU A N 11
ATOM 22475 C CA . GLU C 3 47 ? 4.265 -8.102 3.942 1.00 0.00 59 GLU A CA 11
ATOM 22476 C C . GLU C 3 47 ? 4.628 -8.305 2.476 1.00 0.00 59 GLU A C 11
ATOM 22477 O O . GLU C 3 47 ? 5.275 -9.269 2.127 1.00 0.00 59 GLU A O 11
ATOM 22489 N N . TYR C 3 48 ? 4.232 -7.395 1.615 1.00 0.00 60 TYR A N 11
ATOM 22490 C CA . TYR C 3 48 ? 4.572 -7.519 0.166 1.00 0.00 60 TYR A CA 11
ATOM 22491 C C . TYR C 3 48 ? 5.273 -6.242 -0.289 1.00 0.00 60 TYR A C 11
ATOM 22492 O O . TYR C 3 48 ? 5.013 -5.169 0.216 1.00 0.00 60 TYR A O 11
ATOM 22510 N N . ASP C 3 49 ? 6.179 -6.351 -1.221 1.00 0.00 61 ASP A N 11
ATOM 22511 C CA . ASP C 3 49 ? 6.917 -5.142 -1.679 1.00 0.00 61 ASP A CA 11
ATOM 22512 C C . ASP C 3 49 ? 6.050 -4.295 -2.608 1.00 0.00 61 ASP A C 11
ATOM 22513 O O . ASP C 3 49 ? 5.748 -4.680 -3.720 1.00 0.00 61 ASP A O 11
ATOM 22522 N N . VAL C 3 50 ? 5.660 -3.134 -2.158 1.00 0.00 62 VAL A N 11
ATOM 22523 C CA . VAL C 3 50 ? 4.824 -2.244 -3.006 1.00 0.00 62 VAL A CA 11
ATOM 22524 C C . VAL C 3 50 ? 5.610 -1.865 -4.255 1.00 0.00 62 VAL A C 11
ATOM 22525 O O . VAL C 3 50 ? 5.046 -1.578 -5.293 1.00 0.00 62 VAL A O 11
ATOM 22538 N N . MET C 3 51 ? 6.909 -1.852 -4.164 1.00 0.00 63 MET A N 11
ATOM 22539 C CA . MET C 3 51 ? 7.728 -1.480 -5.349 1.00 0.00 63 MET A CA 11
ATOM 22540 C C . MET C 3 51 ? 7.685 -2.618 -6.372 1.00 0.00 63 MET A C 11
ATOM 22541 O O . MET C 3 51 ? 8.191 -2.490 -7.469 1.00 0.00 63 MET A O 11
ATOM 22555 N N . SER C 3 52 ? 7.068 -3.725 -6.028 1.00 0.00 64 SER A N 11
ATOM 22556 C CA . SER C 3 52 ? 6.972 -4.869 -6.986 1.00 0.00 64 SER A CA 11
ATOM 22557 C C . SER C 3 52 ? 5.545 -4.953 -7.531 1.00 0.00 64 SER A C 11
ATOM 22558 O O . SER C 3 52 ? 5.270 -5.695 -8.454 1.00 0.00 64 SER A O 11
ATOM 22566 N N . MET C 3 53 ? 4.626 -4.206 -6.969 1.00 0.00 65 MET A N 11
ATOM 22567 C CA . MET C 3 53 ? 3.223 -4.265 -7.462 1.00 0.00 65 MET A CA 11
ATOM 22568 C C . MET C 3 53 ? 3.118 -3.553 -8.821 1.00 0.00 65 MET A C 11
ATOM 22569 O O . MET C 3 53 ? 3.922 -2.697 -9.134 1.00 0.00 65 MET A O 11
ATOM 22583 N N . PRO C 3 54 ? 2.122 -3.882 -9.614 1.00 0.00 66 PRO A N 11
ATOM 22584 C CA . PRO C 3 54 ? 1.918 -3.228 -10.937 1.00 0.00 66 PRO A CA 11
ATOM 22585 C C . PRO C 3 54 ? 2.142 -1.715 -10.844 1.00 0.00 66 PRO A C 11
ATOM 22586 O O . PRO C 3 54 ? 1.744 -1.086 -9.885 1.00 0.00 66 PRO A O 11
ATOM 22597 N N . THR C 3 55 ? 2.778 -1.128 -11.825 1.00 0.00 67 THR A N 11
ATOM 22598 C CA . THR C 3 55 ? 3.027 0.344 -11.782 1.00 0.00 67 THR A CA 11
ATOM 22599 C C . THR C 3 55 ? 1.759 1.067 -11.327 1.00 0.00 67 THR A C 11
ATOM 22600 O O . THR C 3 55 ? 1.765 1.816 -10.371 1.00 0.00 67 THR A O 11
ATOM 22611 N N . LYS C 3 56 ? 0.669 0.839 -12.000 1.00 0.00 68 LYS A N 11
ATOM 22612 C CA . LYS C 3 56 ? -0.602 1.500 -11.601 1.00 0.00 68 LYS A CA 11
ATOM 22613 C C . LYS C 3 56 ? -0.878 1.210 -10.123 1.00 0.00 68 LYS A C 11
ATOM 22614 O O . LYS C 3 56 ? -1.163 2.102 -9.351 1.00 0.00 68 LYS A O 11
ATOM 22633 N N . GLU C 3 57 ? -0.807 -0.035 -9.727 1.00 0.00 69 GLU A N 11
ATOM 22634 C CA . GLU C 3 57 ? -1.084 -0.386 -8.300 1.00 0.00 69 GLU A CA 11
ATOM 22635 C C . GLU C 3 57 ? -0.162 0.415 -7.378 1.00 0.00 69 GLU A C 11
ATOM 22636 O O . GLU C 3 57 ? -0.578 0.888 -6.339 1.00 0.00 69 GLU A O 11
ATOM 22648 N N . ARG C 3 58 ? 1.079 0.573 -7.736 1.00 0.00 70 ARG A N 11
ATOM 22649 C CA . ARG C 3 58 ? 1.999 1.345 -6.854 1.00 0.00 70 ARG A CA 11
ATOM 22650 C C . ARG C 3 58 ? 1.364 2.697 -6.536 1.00 0.00 70 ARG A C 11
ATOM 22651 O O . ARG C 3 58 ? 1.374 3.154 -5.411 1.00 0.00 70 ARG A O 11
ATOM 22672 N N . GLU C 3 59 ? 0.806 3.334 -7.527 1.00 0.00 71 GLU A N 11
ATOM 22673 C CA . GLU C 3 59 ? 0.159 4.654 -7.307 1.00 0.00 71 GLU A CA 11
ATOM 22674 C C . GLU C 3 59 ? -0.999 4.484 -6.332 1.00 0.00 71 GLU A C 11
ATOM 22675 O O . GLU C 3 59 ? -1.232 5.316 -5.478 1.00 0.00 71 GLU A O 11
ATOM 22687 N N . GLN C 3 60 ? -1.724 3.407 -6.442 1.00 0.00 72 GLN A N 11
ATOM 22688 C CA . GLN C 3 60 ? -2.857 3.197 -5.506 1.00 0.00 72 GLN A CA 11
ATOM 22689 C C . GLN C 3 60 ? -2.296 3.048 -4.098 1.00 0.00 72 GLN A C 11
ATOM 22690 O O . GLN C 3 60 ? -2.780 3.635 -3.151 1.00 0.00 72 GLN A O 11
ATOM 22704 N N . VAL C 3 61 ? -1.272 2.258 -3.965 1.00 0.00 73 VAL A N 11
ATOM 22705 C CA . VAL C 3 61 ? -0.658 2.047 -2.629 1.00 0.00 73 VAL A CA 11
ATOM 22706 C C . VAL C 3 61 ? 0.094 3.319 -2.215 1.00 0.00 73 VAL A C 11
ATOM 22707 O O . VAL C 3 61 ? -0.113 3.854 -1.144 1.00 0.00 73 VAL A O 11
ATOM 22720 N N . ILE C 3 62 ? 0.963 3.803 -3.060 1.00 0.00 74 ILE A N 11
ATOM 22721 C CA . ILE C 3 62 ? 1.735 5.037 -2.734 1.00 0.00 74 ILE A CA 11
ATOM 22722 C C . ILE C 3 62 ? 0.763 6.144 -2.341 1.00 0.00 74 ILE A C 11
ATOM 22723 O O . ILE C 3 62 ? 1.037 6.945 -1.469 1.00 0.00 74 ILE A O 11
ATOM 22739 N N . ALA C 3 63 ? -0.374 6.189 -2.967 1.00 0.00 75 ALA A N 11
ATOM 22740 C CA . ALA C 3 63 ? -1.368 7.241 -2.618 1.00 0.00 75 ALA A CA 11
ATOM 22741 C C . ALA C 3 63 ? -2.165 6.784 -1.397 1.00 0.00 75 ALA A C 11
ATOM 22742 O O . ALA C 3 63 ? -2.434 7.560 -0.503 1.00 0.00 75 ALA A O 11
ATOM 22749 N N . HIS C 3 64 ? -2.514 5.523 -1.321 1.00 0.00 76 HIS A N 11
ATOM 22750 C CA . HIS C 3 64 ? -3.246 5.054 -0.118 1.00 0.00 76 HIS A CA 11
ATOM 22751 C C . HIS C 3 64 ? -2.313 5.321 1.047 1.00 0.00 76 HIS A C 11
ATOM 22752 O O . HIS C 3 64 ? -2.705 5.804 2.090 1.00 0.00 76 HIS A O 11
ATOM 22766 N N . LEU C 3 65 ? -1.051 5.072 0.829 1.00 0.00 77 LEU A N 11
ATOM 22767 C CA . LEU C 3 65 ? -0.051 5.376 1.868 1.00 0.00 77 LEU A CA 11
ATOM 22768 C C . LEU C 3 65 ? 0.088 6.892 1.877 1.00 0.00 77 LEU A C 11
ATOM 22769 O O . LEU C 3 65 ? 0.216 7.524 2.907 1.00 0.00 77 LEU A O 11
ATOM 22785 N N . GLY C 3 66 ? 0.042 7.474 0.706 1.00 0.00 78 GLY A N 11
ATOM 22786 C CA . GLY C 3 66 ? 0.151 8.952 0.588 1.00 0.00 78 GLY A CA 11
ATOM 22787 C C . GLY C 3 66 ? 1.559 9.380 0.968 1.00 0.00 78 GLY A C 11
ATOM 22788 O O . GLY C 3 66 ? 1.751 10.328 1.702 1.00 0.00 78 GLY A O 11
ATOM 22792 N N . LEU C 3 67 ? 2.553 8.683 0.477 1.00 0.00 79 LEU A N 11
ATOM 22793 C CA . LEU C 3 67 ? 3.970 9.056 0.825 1.00 0.00 79 LEU A CA 11
ATOM 22794 C C . LEU C 3 67 ? 4.581 9.910 -0.288 1.00 0.00 79 LEU A C 11
ATOM 22795 O O . LEU C 3 67 ? 5.114 10.974 -0.043 1.00 0.00 79 LEU A O 11
ATOM 22811 N N . SER C 3 68 ? 4.519 9.454 -1.504 1.00 0.00 80 SER A N 11
ATOM 22812 C CA . SER C 3 68 ? 5.108 10.242 -2.627 1.00 0.00 80 SER A CA 11
ATOM 22813 C C . SER C 3 68 ? 4.411 11.600 -2.731 1.00 0.00 80 SER A C 11
ATOM 22814 O O . SER C 3 68 ? 3.348 11.809 -2.179 1.00 0.00 80 SER A O 11
ATOM 22822 N N . THR C 3 69 ? 5.003 12.526 -3.436 1.00 0.00 81 THR A N 11
ATOM 22823 C CA . THR C 3 69 ? 4.379 13.872 -3.580 1.00 0.00 81 THR A CA 11
ATOM 22824 C C . THR C 3 69 ? 3.280 13.815 -4.643 1.00 0.00 81 THR A C 11
ATOM 22825 O O . THR C 3 69 ? 3.158 12.787 -5.286 1.00 0.00 81 THR A O 11
ATOM 23855 N N . LYS C 3 1 ? 16.227 1.643 -2.228 1.00 0.00 13 LYS A N 12
ATOM 23856 C CA . LYS C 3 1 ? 15.209 1.830 -1.155 1.00 0.00 13 LYS A CA 12
ATOM 23857 C C . LYS C 3 1 ? 13.907 1.134 -1.580 1.00 0.00 13 LYS A C 12
ATOM 23858 O O . LYS C 3 1 ? 13.692 0.850 -2.742 1.00 0.00 13 LYS A O 12
ATOM 23879 N N . SER C 3 2 ? 13.042 0.860 -0.644 1.00 0.00 14 SER A N 12
ATOM 23880 C CA . SER C 3 2 ? 11.760 0.186 -0.982 1.00 0.00 14 SER A CA 12
ATOM 23881 C C . SER C 3 2 ? 10.763 0.392 0.155 1.00 0.00 14 SER A C 12
ATOM 23882 O O . SER C 3 2 ? 11.055 1.034 1.144 1.00 0.00 14 SER A O 12
ATOM 23890 N N . ILE C 3 3 ? 9.587 -0.161 0.025 1.00 0.00 15 ILE A N 12
ATOM 23891 C CA . ILE C 3 3 ? 8.556 -0.022 1.099 1.00 0.00 15 ILE A CA 12
ATOM 23892 C C . ILE C 3 3 ? 7.834 -1.352 1.238 1.00 0.00 15 ILE A C 12
ATOM 23893 O O . ILE C 3 3 ? 7.927 -2.207 0.387 1.00 0.00 15 ILE A O 12
ATOM 23909 N N . TRP C 3 4 ? 7.139 -1.536 2.320 1.00 0.00 16 TRP A N 12
ATOM 23910 C CA . TRP C 3 4 ? 6.413 -2.827 2.549 1.00 0.00 16 TRP A CA 12
ATOM 23911 C C . TRP C 3 4 ? 5.126 -2.558 3.326 1.00 0.00 16 TRP A C 12
ATOM 23912 O O . TRP C 3 4 ? 4.978 -1.535 3.965 1.00 0.00 16 TRP A O 12
ATOM 23933 N N . CYS C 3 5 ? 4.180 -3.462 3.265 1.00 0.00 17 CYS A N 12
ATOM 23934 C CA . CYS C 3 5 ? 2.894 -3.244 3.988 1.00 0.00 17 CYS A CA 12
ATOM 23935 C C . CYS C 3 5 ? 2.278 -4.573 4.414 1.00 0.00 17 CYS A C 12
ATOM 23936 O O . CYS C 3 5 ? 2.522 -5.607 3.825 1.00 0.00 17 CYS A O 12
ATOM 23944 N N . SER C 3 6 ? 1.445 -4.536 5.414 1.00 0.00 18 SER A N 12
ATOM 23945 C CA . SER C 3 6 ? 0.759 -5.774 5.867 1.00 0.00 18 SER A CA 12
ATOM 23946 C C . SER C 3 6 ? -0.396 -6.046 4.894 1.00 0.00 18 SER A C 12
ATOM 23947 O O . SER C 3 6 ? -0.876 -5.142 4.240 1.00 0.00 18 SER A O 12
ATOM 23955 N N . PRO C 3 7 ? -0.849 -7.267 4.793 1.00 0.00 19 PRO A N 12
ATOM 23956 C CA . PRO C 3 7 ? -1.970 -7.619 3.875 1.00 0.00 19 PRO A CA 12
ATOM 23957 C C . PRO C 3 7 ? -3.188 -6.714 4.112 1.00 0.00 19 PRO A C 12
ATOM 23958 O O . PRO C 3 7 ? -3.803 -6.222 3.188 1.00 0.00 19 PRO A O 12
ATOM 23969 N N . GLN C 3 8 ? -3.534 -6.500 5.349 1.00 0.00 20 GLN A N 12
ATOM 23970 C CA . GLN C 3 8 ? -4.707 -5.637 5.668 1.00 0.00 20 GLN A CA 12
ATOM 23971 C C . GLN C 3 8 ? -4.507 -4.224 5.103 1.00 0.00 20 GLN A C 12
ATOM 23972 O O . GLN C 3 8 ? -5.461 -3.527 4.812 1.00 0.00 20 GLN A O 12
ATOM 23986 N N . GLU C 3 9 ? -3.285 -3.788 4.940 1.00 0.00 21 GLU A N 12
ATOM 23987 C CA . GLU C 3 9 ? -3.056 -2.421 4.398 1.00 0.00 21 GLU A CA 12
ATOM 23988 C C . GLU C 3 9 ? -3.256 -2.443 2.887 1.00 0.00 21 GLU A C 12
ATOM 23989 O O . GLU C 3 9 ? -3.856 -1.556 2.313 1.00 0.00 21 GLU A O 12
ATOM 24001 N N . ILE C 3 10 ? -2.754 -3.450 2.241 1.00 0.00 22 ILE A N 12
ATOM 24002 C CA . ILE C 3 10 ? -2.907 -3.536 0.768 1.00 0.00 22 ILE A CA 12
ATOM 24003 C C . ILE C 3 10 ? -4.354 -3.875 0.413 1.00 0.00 22 ILE A C 12
ATOM 24004 O O . ILE C 3 10 ? -4.985 -3.205 -0.379 1.00 0.00 22 ILE A O 12
ATOM 24020 N N . MET C 3 11 ? -4.885 -4.911 0.995 1.00 0.00 23 MET A N 12
ATOM 24021 C CA . MET C 3 11 ? -6.291 -5.297 0.690 1.00 0.00 23 MET A CA 12
ATOM 24022 C C . MET C 3 11 ? -7.195 -4.080 0.887 1.00 0.00 23 MET A C 12
ATOM 24023 O O . MET C 3 11 ? -8.223 -3.941 0.255 1.00 0.00 23 MET A O 12
ATOM 24037 N N . ALA C 3 12 ? -6.807 -3.201 1.763 1.00 0.00 24 ALA A N 12
ATOM 24038 C CA . ALA C 3 12 ? -7.629 -1.986 2.019 1.00 0.00 24 ALA A CA 12
ATOM 24039 C C . ALA C 3 12 ? -7.345 -0.925 0.952 1.00 0.00 24 ALA A C 12
ATOM 24040 O O . ALA C 3 12 ? -8.051 0.059 0.849 1.00 0.00 24 ALA A O 12
ATOM 24047 N N . ALA C 3 13 ? -6.321 -1.100 0.158 1.00 0.00 25 ALA A N 12
ATOM 24048 C CA . ALA C 3 13 ? -6.020 -0.076 -0.885 1.00 0.00 25 ALA A CA 12
ATOM 24049 C C . ALA C 3 13 ? -6.912 -0.312 -2.104 1.00 0.00 25 ALA A C 12
ATOM 24050 O O . ALA C 3 13 ? -7.241 -1.431 -2.430 1.00 0.00 25 ALA A O 12
ATOM 24057 N N . ASP C 3 14 ? -7.302 0.723 -2.790 1.00 0.00 26 ASP A N 12
ATOM 24058 C CA . ASP C 3 14 ? -8.159 0.518 -3.990 1.00 0.00 26 ASP A CA 12
ATOM 24059 C C . ASP C 3 14 ? -7.371 -0.290 -5.027 1.00 0.00 26 ASP A C 12
ATOM 24060 O O . ASP C 3 14 ? -6.159 -0.362 -4.979 1.00 0.00 26 ASP A O 12
ATOM 24069 N N . GLY C 3 15 ? -8.048 -0.906 -5.956 1.00 0.00 27 GLY A N 12
ATOM 24070 C CA . GLY C 3 15 ? -7.334 -1.713 -6.989 1.00 0.00 27 GLY A CA 12
ATOM 24071 C C . GLY C 3 15 ? -6.984 -3.084 -6.415 1.00 0.00 27 GLY A C 12
ATOM 24072 O O . GLY C 3 15 ? -6.738 -4.027 -7.141 1.00 0.00 27 GLY A O 12
ATOM 24076 N N . MET C 3 16 ? -6.949 -3.206 -5.113 1.00 0.00 28 MET A N 12
ATOM 24077 C CA . MET C 3 16 ? -6.603 -4.518 -4.490 1.00 0.00 28 MET A CA 12
ATOM 24078 C C . MET C 3 16 ? -7.883 -5.332 -4.240 1.00 0.00 28 MET A C 12
ATOM 24079 O O . MET C 3 16 ? -8.934 -4.775 -3.999 1.00 0.00 28 MET A O 12
ATOM 24093 N N . PRO C 3 17 ? -7.796 -6.643 -4.295 1.00 0.00 29 PRO A N 12
ATOM 24094 C CA . PRO C 3 17 ? -8.962 -7.543 -4.070 1.00 0.00 29 PRO A CA 12
ATOM 24095 C C . PRO C 3 17 ? -9.957 -6.990 -3.042 1.00 0.00 29 PRO A C 12
ATOM 24096 O O . PRO C 3 17 ? -11.074 -6.648 -3.375 1.00 0.00 29 PRO A O 12
ATOM 24107 N N . GLY C 3 18 ? -9.557 -6.905 -1.795 1.00 0.00 30 GLY A N 12
ATOM 24108 C CA . GLY C 3 18 ? -10.470 -6.380 -0.727 1.00 0.00 30 GLY A CA 12
ATOM 24109 C C . GLY C 3 18 ? -10.641 -7.449 0.355 1.00 0.00 30 GLY A C 12
ATOM 24110 O O . GLY C 3 18 ? -11.524 -7.372 1.186 1.00 0.00 30 GLY A O 12
ATOM 24114 N N . SER C 3 19 ? -9.801 -8.450 0.347 1.00 0.00 31 SER A N 12
ATOM 24115 C CA . SER C 3 19 ? -9.905 -9.535 1.367 1.00 0.00 31 SER A CA 12
ATOM 24116 C C . SER C 3 19 ? -8.506 -10.058 1.693 1.00 0.00 31 SER A C 12
ATOM 24117 O O . SER C 3 19 ? -7.650 -10.139 0.835 1.00 0.00 31 SER A O 12
ATOM 24125 N N . VAL C 3 20 ? -8.263 -10.422 2.922 1.00 0.00 32 VAL A N 12
ATOM 24126 C CA . VAL C 3 20 ? -6.915 -10.943 3.275 1.00 0.00 32 VAL A CA 12
ATOM 24127 C C . VAL C 3 20 ? -6.573 -12.100 2.334 1.00 0.00 32 VAL A C 12
ATOM 24128 O O . VAL C 3 20 ? -5.484 -12.175 1.797 1.00 0.00 32 VAL A O 12
ATOM 24141 N N . ALA C 3 21 ? -7.498 -12.999 2.118 1.00 0.00 33 ALA A N 12
ATOM 24142 C CA . ALA C 3 21 ? -7.221 -14.137 1.201 1.00 0.00 33 ALA A CA 12
ATOM 24143 C C . ALA C 3 21 ? -7.125 -13.605 -0.229 1.00 0.00 33 ALA A C 12
ATOM 24144 O O . ALA C 3 21 ? -6.486 -14.189 -1.081 1.00 0.00 33 ALA A O 12
ATOM 24151 N N . GLY C 3 22 ? -7.752 -12.492 -0.492 1.00 0.00 34 GLY A N 12
ATOM 24152 C CA . GLY C 3 22 ? -7.692 -11.913 -1.860 1.00 0.00 34 GLY A CA 12
ATOM 24153 C C . GLY C 3 22 ? -6.262 -11.458 -2.143 1.00 0.00 34 GLY A C 12
ATOM 24154 O O . GLY C 3 22 ? -5.757 -11.608 -3.233 1.00 0.00 34 GLY A O 12
ATOM 24158 N N . VAL C 3 23 ? -5.597 -10.905 -1.167 1.00 0.00 35 VAL A N 12
ATOM 24159 C CA . VAL C 3 23 ? -4.198 -10.451 -1.393 1.00 0.00 35 VAL A CA 12
ATOM 24160 C C . VAL C 3 23 ? -3.336 -11.662 -1.756 1.00 0.00 35 VAL A C 12
ATOM 24161 O O . VAL C 3 23 ? -2.657 -11.673 -2.764 1.00 0.00 35 VAL A O 12
ATOM 24174 N N . HIS C 3 24 ? -3.354 -12.681 -0.945 1.00 0.00 36 HIS A N 12
ATOM 24175 C CA . HIS C 3 24 ? -2.530 -13.879 -1.256 1.00 0.00 36 HIS A CA 12
ATOM 24176 C C . HIS C 3 24 ? -2.831 -14.342 -2.685 1.00 0.00 36 HIS A C 12
ATOM 24177 O O . HIS C 3 24 ? -1.994 -14.921 -3.346 1.00 0.00 36 HIS A O 12
ATOM 24191 N N . TYR C 3 25 ? -4.016 -14.079 -3.167 1.00 0.00 37 TYR A N 12
ATOM 24192 C CA . TYR C 3 25 ? -4.378 -14.487 -4.556 1.00 0.00 37 TYR A CA 12
ATOM 24193 C C . TYR C 3 25 ? -3.439 -13.783 -5.543 1.00 0.00 37 TYR A C 12
ATOM 24194 O O . TYR C 3 25 ? -2.542 -14.380 -6.100 1.00 0.00 37 TYR A O 12
ATOM 24212 N N . ARG C 3 26 ? -3.641 -12.514 -5.756 1.00 0.00 38 ARG A N 12
ATOM 24213 C CA . ARG C 3 26 ? -2.764 -11.761 -6.698 1.00 0.00 38 ARG A CA 12
ATOM 24214 C C . ARG C 3 26 ? -1.300 -11.922 -6.289 1.00 0.00 38 ARG A C 12
ATOM 24215 O O . ARG C 3 26 ? -0.423 -12.018 -7.122 1.00 0.00 38 ARG A O 12
ATOM 24236 N N . ALA C 3 27 ? -1.026 -11.928 -5.015 1.00 0.00 39 ALA A N 12
ATOM 24237 C CA . ALA C 3 27 ? 0.386 -12.053 -4.563 1.00 0.00 39 ALA A CA 12
ATOM 24238 C C . ALA C 3 27 ? 1.058 -13.252 -5.237 1.00 0.00 39 ALA A C 12
ATOM 24239 O O . ALA C 3 27 ? 2.143 -13.144 -5.771 1.00 0.00 39 ALA A O 12
ATOM 24246 N N . ASN C 3 28 ? 0.430 -14.394 -5.217 1.00 0.00 40 ASN A N 12
ATOM 24247 C CA . ASN C 3 28 ? 1.047 -15.587 -5.856 1.00 0.00 40 ASN A CA 12
ATOM 24248 C C . ASN C 3 28 ? 0.929 -15.473 -7.370 1.00 0.00 40 ASN A C 12
ATOM 24249 O O . ASN C 3 28 ? 1.874 -15.708 -8.099 1.00 0.00 40 ASN A O 12
ATOM 24260 N N . VAL C 3 29 ? -0.229 -15.126 -7.853 1.00 0.00 41 VAL A N 12
ATOM 24261 C CA . VAL C 3 29 ? -0.403 -15.011 -9.323 1.00 0.00 41 VAL A CA 12
ATOM 24262 C C . VAL C 3 29 ? 0.523 -13.923 -9.866 1.00 0.00 41 VAL A C 12
ATOM 24263 O O . VAL C 3 29 ? 1.126 -14.070 -10.910 1.00 0.00 41 VAL A O 12
ATOM 24276 N N . GLN C 3 30 ? 0.643 -12.828 -9.165 1.00 0.00 42 GLN A N 12
ATOM 24277 C CA . GLN C 3 30 ? 1.536 -11.730 -9.641 1.00 0.00 42 GLN A CA 12
ATOM 24278 C C . GLN C 3 30 ? 2.967 -12.003 -9.175 1.00 0.00 42 GLN A C 12
ATOM 24279 O O . GLN C 3 30 ? 3.917 -11.804 -9.905 1.00 0.00 42 GLN A O 12
ATOM 24293 N N . GLY C 3 31 ? 3.128 -12.460 -7.962 1.00 0.00 43 GLY A N 12
ATOM 24294 C CA . GLY C 3 31 ? 4.498 -12.750 -7.444 1.00 0.00 43 GLY A CA 12
ATOM 24295 C C . GLY C 3 31 ? 5.080 -11.497 -6.788 1.00 0.00 43 GLY A C 12
ATOM 24296 O O . GLY C 3 31 ? 6.169 -11.065 -7.114 1.00 0.00 43 GLY A O 12
ATOM 24300 N N . TRP C 3 32 ? 4.372 -10.914 -5.860 1.00 0.00 44 TRP A N 12
ATOM 24301 C CA . TRP C 3 32 ? 4.898 -9.694 -5.180 1.00 0.00 44 TRP A CA 12
ATOM 24302 C C . TRP C 3 32 ? 6.123 -10.071 -4.345 1.00 0.00 44 TRP A C 12
ATOM 24303 O O . TRP C 3 32 ? 6.243 -11.188 -3.880 1.00 0.00 44 TRP A O 12
ATOM 24324 N N . THR C 3 33 ? 7.007 -9.142 -4.099 1.00 0.00 45 THR A N 12
ATOM 24325 C CA . THR C 3 33 ? 8.177 -9.465 -3.235 1.00 0.00 45 THR A CA 12
ATOM 24326 C C . THR C 3 33 ? 7.643 -9.593 -1.817 1.00 0.00 45 THR A C 12
ATOM 24327 O O . THR C 3 33 ? 6.571 -9.099 -1.525 1.00 0.00 45 THR A O 12
ATOM 24338 N N . LYS C 3 34 ? 8.336 -10.271 -0.933 1.00 0.00 46 LYS A N 12
ATOM 24339 C CA . LYS C 3 34 ? 7.790 -10.430 0.450 1.00 0.00 46 LYS A CA 12
ATOM 24340 C C . LYS C 3 34 ? 8.867 -10.286 1.517 1.00 0.00 46 LYS A C 12
ATOM 24341 O O . LYS C 3 34 ? 9.897 -10.931 1.500 1.00 0.00 46 LYS A O 12
ATOM 24360 N N . ARG C 3 35 ? 8.567 -9.474 2.484 1.00 0.00 47 ARG A N 12
ATOM 24361 C CA . ARG C 3 35 ? 9.475 -9.271 3.654 1.00 0.00 47 ARG A CA 12
ATOM 24362 C C . ARG C 3 35 ? 8.810 -9.974 4.832 1.00 0.00 47 ARG A C 12
ATOM 24363 O O . ARG C 3 35 ? 7.694 -9.671 5.202 1.00 0.00 47 ARG A O 12
ATOM 24384 N N . LYS C 3 36 ? 9.468 -10.936 5.390 1.00 0.00 48 LYS A N 12
ATOM 24385 C CA . LYS C 3 36 ? 8.859 -11.702 6.516 1.00 0.00 48 LYS A CA 12
ATOM 24386 C C . LYS C 3 36 ? 8.849 -10.896 7.815 1.00 0.00 48 LYS A C 12
ATOM 24387 O O . LYS C 3 36 ? 9.855 -10.369 8.250 1.00 0.00 48 LYS A O 12
ATOM 24406 N N . LYS C 3 37 ? 7.706 -10.827 8.451 1.00 0.00 49 LYS A N 12
ATOM 24407 C CA . LYS C 3 37 ? 7.590 -10.094 9.745 1.00 0.00 49 LYS A CA 12
ATOM 24408 C C . LYS C 3 37 ? 7.858 -11.091 10.881 1.00 0.00 49 LYS A C 12
ATOM 24409 O O . LYS C 3 37 ? 7.789 -12.288 10.681 1.00 0.00 49 LYS A O 12
ATOM 24428 N N . GLU C 3 38 ? 8.174 -10.618 12.067 1.00 0.00 50 GLU A N 12
ATOM 24429 C CA . GLU C 3 38 ? 8.457 -11.556 13.208 1.00 0.00 50 GLU A CA 12
ATOM 24430 C C . GLU C 3 38 ? 7.678 -11.137 14.463 1.00 0.00 50 GLU A C 12
ATOM 24431 O O . GLU C 3 38 ? 6.889 -11.892 14.996 1.00 0.00 50 GLU A O 12
ATOM 24443 N N . GLY C 3 39 ? 7.918 -9.951 14.949 1.00 0.00 51 GLY A N 12
ATOM 24444 C CA . GLY C 3 39 ? 7.226 -9.480 16.187 1.00 0.00 51 GLY A CA 12
ATOM 24445 C C . GLY C 3 39 ? 5.724 -9.779 16.133 1.00 0.00 51 GLY A C 12
ATOM 24446 O O . GLY C 3 39 ? 5.028 -9.658 17.122 1.00 0.00 51 GLY A O 12
ATOM 24450 N N . VAL C 3 40 ? 5.207 -10.153 14.994 1.00 0.00 52 VAL A N 12
ATOM 24451 C CA . VAL C 3 40 ? 3.739 -10.437 14.896 1.00 0.00 52 VAL A CA 12
ATOM 24452 C C . VAL C 3 40 ? 3.456 -11.909 15.220 1.00 0.00 52 VAL A C 12
ATOM 24453 O O . VAL C 3 40 ? 4.158 -12.799 14.783 1.00 0.00 52 VAL A O 12
ATOM 24466 N N . LYS C 3 41 ? 2.428 -12.168 15.990 1.00 0.00 53 LYS A N 12
ATOM 24467 C CA . LYS C 3 41 ? 2.090 -13.575 16.353 1.00 0.00 53 LYS A CA 12
ATOM 24468 C C . LYS C 3 41 ? 2.008 -14.444 15.099 1.00 0.00 53 LYS A C 12
ATOM 24469 O O . LYS C 3 41 ? 2.199 -13.987 13.990 1.00 0.00 53 LYS A O 12
ATOM 24488 N N . GLY C 3 42 ? 1.697 -15.697 15.284 1.00 0.00 54 GLY A N 12
ATOM 24489 C CA . GLY C 3 42 ? 1.560 -16.633 14.135 1.00 0.00 54 GLY A CA 12
ATOM 24490 C C . GLY C 3 42 ? 2.891 -16.801 13.393 1.00 0.00 54 GLY A C 12
ATOM 24491 O O . GLY C 3 42 ? 3.195 -17.867 12.894 1.00 0.00 54 GLY A O 12
ATOM 24495 N N . GLY C 3 43 ? 3.686 -15.773 13.309 1.00 0.00 55 GLY A N 12
ATOM 24496 C CA . GLY C 3 43 ? 4.986 -15.905 12.592 1.00 0.00 55 GLY A CA 12
ATOM 24497 C C . GLY C 3 43 ? 4.744 -15.955 11.083 1.00 0.00 55 GLY A C 12
ATOM 24498 O O . GLY C 3 43 ? 5.581 -15.559 10.297 1.00 0.00 55 GLY A O 12
ATOM 24502 N N . LYS C 3 44 ? 3.604 -16.436 10.669 1.00 0.00 56 LYS A N 12
ATOM 24503 C CA . LYS C 3 44 ? 3.310 -16.507 9.211 1.00 0.00 56 LYS A CA 12
ATOM 24504 C C . LYS C 3 44 ? 3.238 -15.085 8.645 1.00 0.00 56 LYS A C 12
ATOM 24505 O O . LYS C 3 44 ? 3.265 -14.876 7.451 1.00 0.00 56 LYS A O 12
ATOM 24524 N N . ALA C 3 45 ? 3.113 -14.114 9.504 1.00 0.00 57 ALA A N 12
ATOM 24525 C CA . ALA C 3 45 ? 2.995 -12.700 9.044 1.00 0.00 57 ALA A CA 12
ATOM 24526 C C . ALA C 3 45 ? 4.094 -12.333 8.043 1.00 0.00 57 ALA A C 12
ATOM 24527 O O . ALA C 3 45 ? 5.265 -12.312 8.364 1.00 0.00 57 ALA A O 12
ATOM 24534 N N . VAL C 3 46 ? 3.706 -12.008 6.833 1.00 0.00 58 VAL A N 12
ATOM 24535 C CA . VAL C 3 46 ? 4.700 -11.593 5.788 1.00 0.00 58 VAL A CA 12
ATOM 24536 C C . VAL C 3 46 ? 4.149 -10.372 5.047 1.00 0.00 58 VAL A C 12
ATOM 24537 O O . VAL C 3 46 ? 3.021 -10.366 4.592 1.00 0.00 58 VAL A O 12
ATOM 24550 N N . GLU C 3 47 ? 4.933 -9.336 4.922 1.00 0.00 59 GLU A N 12
ATOM 24551 C CA . GLU C 3 47 ? 4.456 -8.107 4.208 1.00 0.00 59 GLU A CA 12
ATOM 24552 C C . GLU C 3 47 ? 4.815 -8.209 2.728 1.00 0.00 59 GLU A C 12
ATOM 24553 O O . GLU C 3 47 ? 5.515 -9.113 2.319 1.00 0.00 59 GLU A O 12
ATOM 24565 N N . TYR C 3 48 ? 4.354 -7.278 1.919 1.00 0.00 60 TYR A N 12
ATOM 24566 C CA . TYR C 3 48 ? 4.687 -7.308 0.459 1.00 0.00 60 TYR A CA 12
ATOM 24567 C C . TYR C 3 48 ? 5.234 -5.947 0.046 1.00 0.00 60 TYR A C 12
ATOM 24568 O O . TYR C 3 48 ? 4.885 -4.933 0.609 1.00 0.00 60 TYR A O 12
ATOM 24586 N N . ASP C 3 49 ? 6.104 -5.923 -0.925 1.00 0.00 61 ASP A N 12
ATOM 24587 C CA . ASP C 3 49 ? 6.695 -4.626 -1.363 1.00 0.00 61 ASP A CA 12
ATOM 24588 C C . ASP C 3 49 ? 5.738 -3.875 -2.295 1.00 0.00 61 ASP A C 12
ATOM 24589 O O . ASP C 3 49 ? 5.444 -4.317 -3.388 1.00 0.00 61 ASP A O 12
ATOM 24598 N N . VAL C 3 50 ? 5.262 -2.730 -1.875 1.00 0.00 62 VAL A N 12
ATOM 24599 C CA . VAL C 3 50 ? 4.339 -1.936 -2.736 1.00 0.00 62 VAL A CA 12
ATOM 24600 C C . VAL C 3 50 ? 5.081 -1.524 -4.004 1.00 0.00 62 VAL A C 12
ATOM 24601 O O . VAL C 3 50 ? 4.487 -1.307 -5.042 1.00 0.00 62 VAL A O 12
ATOM 24614 N N . MET C 3 51 ? 6.376 -1.415 -3.928 1.00 0.00 63 MET A N 12
ATOM 24615 C CA . MET C 3 51 ? 7.155 -1.019 -5.131 1.00 0.00 63 MET A CA 12
ATOM 24616 C C . MET C 3 51 ? 7.127 -2.177 -6.128 1.00 0.00 63 MET A C 12
ATOM 24617 O O . MET C 3 51 ? 7.681 -2.097 -7.205 1.00 0.00 63 MET A O 12
ATOM 24631 N N . SER C 3 52 ? 6.458 -3.250 -5.775 1.00 0.00 64 SER A N 12
ATOM 24632 C CA . SER C 3 52 ? 6.351 -4.424 -6.692 1.00 0.00 64 SER A CA 12
ATOM 24633 C C . SER C 3 52 ? 4.927 -4.480 -7.241 1.00 0.00 64 SER A C 12
ATOM 24634 O O . SER C 3 52 ? 4.634 -5.209 -8.169 1.00 0.00 64 SER A O 12
ATOM 24642 N N . MET C 3 53 ? 4.034 -3.713 -6.671 1.00 0.00 65 MET A N 12
ATOM 24643 C CA . MET C 3 53 ? 2.630 -3.711 -7.143 1.00 0.00 65 MET A CA 12
ATOM 24644 C C . MET C 3 53 ? 2.568 -3.082 -8.542 1.00 0.00 65 MET A C 12
ATOM 24645 O O . MET C 3 53 ? 3.366 -2.223 -8.862 1.00 0.00 65 MET A O 12
ATOM 24659 N N . PRO C 3 54 ? 1.623 -3.472 -9.367 1.00 0.00 66 PRO A N 12
ATOM 24660 C CA . PRO C 3 54 ? 1.486 -2.884 -10.725 1.00 0.00 66 PRO A CA 12
ATOM 24661 C C . PRO C 3 54 ? 1.686 -1.363 -10.678 1.00 0.00 66 PRO A C 12
ATOM 24662 O O . PRO C 3 54 ? 1.261 -0.710 -9.745 1.00 0.00 66 PRO A O 12
ATOM 24673 N N . THR C 3 55 ? 2.333 -0.797 -11.663 1.00 0.00 67 THR A N 12
ATOM 24674 C CA . THR C 3 55 ? 2.563 0.680 -11.658 1.00 0.00 67 THR A CA 12
ATOM 24675 C C . THR C 3 55 ? 1.280 1.403 -11.242 1.00 0.00 67 THR A C 12
ATOM 24676 O O . THR C 3 55 ? 1.254 2.147 -10.281 1.00 0.00 67 THR A O 12
ATOM 24687 N N . LYS C 3 56 ? 0.215 1.180 -11.953 1.00 0.00 68 LYS A N 12
ATOM 24688 C CA . LYS C 3 56 ? -1.070 1.842 -11.596 1.00 0.00 68 LYS A CA 12
ATOM 24689 C C . LYS C 3 56 ? -1.392 1.566 -10.123 1.00 0.00 68 LYS A C 12
ATOM 24690 O O . LYS C 3 56 ? -1.768 2.451 -9.383 1.00 0.00 68 LYS A O 12
ATOM 24709 N N . GLU C 3 57 ? -1.265 0.335 -9.700 1.00 0.00 69 GLU A N 12
ATOM 24710 C CA . GLU C 3 57 ? -1.586 -0.005 -8.282 1.00 0.00 69 GLU A CA 12
ATOM 24711 C C . GLU C 3 57 ? -0.669 0.771 -7.329 1.00 0.00 69 GLU A C 12
ATOM 24712 O O . GLU C 3 57 ? -1.071 1.152 -6.247 1.00 0.00 69 GLU A O 12
ATOM 24724 N N . ARG C 3 58 ? 0.558 1.000 -7.706 1.00 0.00 70 ARG A N 12
ATOM 24725 C CA . ARG C 3 58 ? 1.481 1.739 -6.798 1.00 0.00 70 ARG A CA 12
ATOM 24726 C C . ARG C 3 58 ? 0.859 3.080 -6.412 1.00 0.00 70 ARG A C 12
ATOM 24727 O O . ARG C 3 58 ? 0.676 3.374 -5.247 1.00 0.00 70 ARG A O 12
ATOM 24748 N N . GLU C 3 59 ? 0.526 3.892 -7.373 1.00 0.00 71 GLU A N 12
ATOM 24749 C CA . GLU C 3 59 ? -0.088 5.208 -7.053 1.00 0.00 71 GLU A CA 12
ATOM 24750 C C . GLU C 3 59 ? -1.380 4.962 -6.298 1.00 0.00 71 GLU A C 12
ATOM 24751 O O . GLU C 3 59 ? -1.737 5.692 -5.395 1.00 0.00 71 GLU A O 12
ATOM 24763 N N . GLN C 3 60 ? -2.081 3.928 -6.651 1.00 0.00 72 GLN A N 12
ATOM 24764 C CA . GLN C 3 60 ? -3.341 3.632 -5.940 1.00 0.00 72 GLN A CA 12
ATOM 24765 C C . GLN C 3 60 ? -3.011 3.281 -4.490 1.00 0.00 72 GLN A C 12
ATOM 24766 O O . GLN C 3 60 ? -3.594 3.802 -3.561 1.00 0.00 72 GLN A O 12
ATOM 24780 N N . VAL C 3 61 ? -2.068 2.402 -4.299 1.00 0.00 73 VAL A N 12
ATOM 24781 C CA . VAL C 3 61 ? -1.677 2.011 -2.916 1.00 0.00 73 VAL A CA 12
ATOM 24782 C C . VAL C 3 61 ? -0.931 3.172 -2.255 1.00 0.00 73 VAL A C 12
ATOM 24783 O O . VAL C 3 61 ? -1.270 3.595 -1.167 1.00 0.00 73 VAL A O 12
ATOM 24796 N N . ILE C 3 62 ? 0.076 3.700 -2.900 1.00 0.00 74 ILE A N 12
ATOM 24797 C CA . ILE C 3 62 ? 0.825 4.838 -2.298 1.00 0.00 74 ILE A CA 12
ATOM 24798 C C . ILE C 3 62 ? -0.173 5.933 -1.943 1.00 0.00 74 ILE A C 12
ATOM 24799 O O . ILE C 3 62 ? -0.002 6.659 -0.983 1.00 0.00 74 ILE A O 12
ATOM 24815 N N . ALA C 3 63 ? -1.225 6.046 -2.697 1.00 0.00 75 ALA A N 12
ATOM 24816 C CA . ALA C 3 63 ? -2.241 7.080 -2.382 1.00 0.00 75 ALA A CA 12
ATOM 24817 C C . ALA C 3 63 ? -3.086 6.583 -1.213 1.00 0.00 75 ALA A C 12
ATOM 24818 O O . ALA C 3 63 ? -3.411 7.330 -0.313 1.00 0.00 75 ALA A O 12
ATOM 24825 N N . HIS C 3 64 ? -3.418 5.317 -1.192 1.00 0.00 76 HIS A N 12
ATOM 24826 C CA . HIS C 3 64 ? -4.201 4.795 -0.048 1.00 0.00 76 HIS A CA 12
ATOM 24827 C C . HIS C 3 64 ? -3.326 4.977 1.179 1.00 0.00 76 HIS A C 12
ATOM 24828 O O . HIS C 3 64 ? -3.782 5.327 2.250 1.00 0.00 76 HIS A O 12
ATOM 24842 N N . LEU C 3 65 ? -2.048 4.774 1.007 1.00 0.00 77 LEU A N 12
ATOM 24843 C CA . LEU C 3 65 ? -1.105 4.969 2.129 1.00 0.00 77 LEU A CA 12
ATOM 24844 C C . LEU C 3 65 ? -0.952 6.472 2.341 1.00 0.00 77 LEU A C 12
ATOM 24845 O O . LEU C 3 65 ? -0.870 6.956 3.452 1.00 0.00 77 LEU A O 12
ATOM 24861 N N . GLY C 3 66 ? -0.923 7.210 1.265 1.00 0.00 78 GLY A N 12
ATOM 24862 C CA . GLY C 3 66 ? -0.788 8.691 1.371 1.00 0.00 78 GLY A CA 12
ATOM 24863 C C . GLY C 3 66 ? 0.682 9.055 1.544 1.00 0.00 78 GLY A C 12
ATOM 24864 O O . GLY C 3 66 ? 1.022 9.967 2.272 1.00 0.00 78 GLY A O 12
ATOM 24868 N N . LEU C 3 67 ? 1.559 8.349 0.880 1.00 0.00 79 LEU A N 12
ATOM 24869 C CA . LEU C 3 67 ? 3.020 8.656 1.008 1.00 0.00 79 LEU A CA 12
ATOM 24870 C C . LEU C 3 67 ? 3.456 9.546 -0.155 1.00 0.00 79 LEU A C 12
ATOM 24871 O O . LEU C 3 67 ? 3.515 10.754 -0.040 1.00 0.00 79 LEU A O 12
ATOM 24887 N N . SER C 3 68 ? 3.765 8.955 -1.275 1.00 0.00 80 SER A N 12
ATOM 24888 C CA . SER C 3 68 ? 4.201 9.765 -2.449 1.00 0.00 80 SER A CA 12
ATOM 24889 C C . SER C 3 68 ? 5.276 10.762 -2.010 1.00 0.00 80 SER A C 12
ATOM 24890 O O . SER C 3 68 ? 6.014 10.522 -1.075 1.00 0.00 80 SER A O 12
ATOM 24898 N N . THR C 3 69 ? 5.369 11.881 -2.679 1.00 0.00 81 THR A N 12
ATOM 24899 C CA . THR C 3 69 ? 6.394 12.900 -2.303 1.00 0.00 81 THR A CA 12
ATOM 24900 C C . THR C 3 69 ? 5.866 14.298 -2.637 1.00 0.00 81 THR A C 12
ATOM 24901 O O . THR C 3 69 ? 5.645 15.062 -1.712 1.00 0.00 81 THR A O 12
ATOM 25931 N N . LYS C 3 1 ? 16.095 1.358 -3.341 1.00 0.00 13 LYS A N 13
ATOM 25932 C CA . LYS C 3 1 ? 15.372 1.205 -2.047 1.00 0.00 13 LYS A CA 13
ATOM 25933 C C . LYS C 3 1 ? 14.083 0.413 -2.276 1.00 0.00 13 LYS A C 13
ATOM 25934 O O . LYS C 3 1 ? 13.786 -0.003 -3.378 1.00 0.00 13 LYS A O 13
ATOM 25955 N N . SER C 3 2 ? 13.314 0.202 -1.242 1.00 0.00 14 SER A N 13
ATOM 25956 C CA . SER C 3 2 ? 12.046 -0.563 -1.402 1.00 0.00 14 SER A CA 13
ATOM 25957 C C . SER C 3 2 ? 11.109 -0.254 -0.239 1.00 0.00 14 SER A C 13
ATOM 25958 O O . SER C 3 2 ? 11.468 0.421 0.705 1.00 0.00 14 SER A O 13
ATOM 25966 N N . ILE C 3 3 ? 9.907 -0.763 -0.295 1.00 0.00 15 ILE A N 13
ATOM 25967 C CA . ILE C 3 3 ? 8.928 -0.524 0.811 1.00 0.00 15 ILE A CA 13
ATOM 25968 C C . ILE C 3 3 ? 8.155 -1.812 1.051 1.00 0.00 15 ILE A C 13
ATOM 25969 O O . ILE C 3 3 ? 8.173 -2.712 0.245 1.00 0.00 15 ILE A O 13
ATOM 25985 N N . TRP C 3 4 ? 7.500 -1.909 2.168 1.00 0.00 16 TRP A N 13
ATOM 25986 C CA . TRP C 3 4 ? 6.733 -3.153 2.493 1.00 0.00 16 TRP A CA 13
ATOM 25987 C C . TRP C 3 4 ? 5.493 -2.792 3.309 1.00 0.00 16 TRP A C 13
ATOM 25988 O O . TRP C 3 4 ? 5.428 -1.751 3.932 1.00 0.00 16 TRP A O 13
ATOM 26009 N N . CYS C 3 5 ? 4.494 -3.640 3.297 1.00 0.00 17 CYS A N 13
ATOM 26010 C CA . CYS C 3 5 ? 3.245 -3.337 4.056 1.00 0.00 17 CYS A CA 13
ATOM 26011 C C . CYS C 3 5 ? 2.588 -4.619 4.554 1.00 0.00 17 CYS A C 13
ATOM 26012 O O . CYS C 3 5 ? 2.773 -5.686 4.001 1.00 0.00 17 CYS A O 13
ATOM 26020 N N . SER C 3 6 ? 1.785 -4.511 5.576 1.00 0.00 18 SER A N 13
ATOM 26021 C CA . SER C 3 6 ? 1.069 -5.705 6.095 1.00 0.00 18 SER A CA 13
ATOM 26022 C C . SER C 3 6 ? -0.158 -5.951 5.201 1.00 0.00 18 SER A C 13
ATOM 26023 O O . SER C 3 6 ? -0.717 -5.021 4.658 1.00 0.00 18 SER A O 13
ATOM 26031 N N . PRO C 3 7 ? -0.591 -7.177 5.044 1.00 0.00 19 PRO A N 13
ATOM 26032 C CA . PRO C 3 7 ? -1.779 -7.493 4.199 1.00 0.00 19 PRO A CA 13
ATOM 26033 C C . PRO C 3 7 ? -2.910 -6.471 4.373 1.00 0.00 19 PRO A C 13
ATOM 26034 O O . PRO C 3 7 ? -3.415 -5.913 3.419 1.00 0.00 19 PRO A O 13
ATOM 26045 N N . GLN C 3 8 ? -3.324 -6.254 5.588 1.00 0.00 20 GLN A N 13
ATOM 26046 C CA . GLN C 3 8 ? -4.444 -5.302 5.858 1.00 0.00 20 GLN A CA 13
ATOM 26047 C C . GLN C 3 8 ? -4.142 -3.902 5.303 1.00 0.00 20 GLN A C 13
ATOM 26048 O O . GLN C 3 8 ? -5.046 -3.159 4.974 1.00 0.00 20 GLN A O 13
ATOM 26062 N N . GLU C 3 9 ? -2.899 -3.526 5.188 1.00 0.00 21 GLU A N 13
ATOM 26063 C CA . GLU C 3 9 ? -2.598 -2.169 4.655 1.00 0.00 21 GLU A CA 13
ATOM 26064 C C . GLU C 3 9 ? -2.842 -2.171 3.149 1.00 0.00 21 GLU A C 13
ATOM 26065 O O . GLU C 3 9 ? -3.330 -1.214 2.582 1.00 0.00 21 GLU A O 13
ATOM 26077 N N . ILE C 3 10 ? -2.503 -3.243 2.501 1.00 0.00 22 ILE A N 13
ATOM 26078 C CA . ILE C 3 10 ? -2.705 -3.324 1.034 1.00 0.00 22 ILE A CA 13
ATOM 26079 C C . ILE C 3 10 ? -4.186 -3.542 0.710 1.00 0.00 22 ILE A C 13
ATOM 26080 O O . ILE C 3 10 ? -4.789 -2.790 -0.028 1.00 0.00 22 ILE A O 13
ATOM 26096 N N . MET C 3 11 ? -4.778 -4.569 1.254 1.00 0.00 23 MET A N 13
ATOM 26097 C CA . MET C 3 11 ? -6.219 -4.843 0.969 1.00 0.00 23 MET A CA 13
ATOM 26098 C C . MET C 3 11 ? -7.028 -3.558 1.144 1.00 0.00 23 MET A C 13
ATOM 26099 O O . MET C 3 11 ? -8.061 -3.365 0.533 1.00 0.00 23 MET A O 13
ATOM 26113 N N . ALA C 3 12 ? -6.556 -2.683 1.977 1.00 0.00 24 ALA A N 13
ATOM 26114 C CA . ALA C 3 12 ? -7.283 -1.406 2.208 1.00 0.00 24 ALA A CA 13
ATOM 26115 C C . ALA C 3 12 ? -6.965 -0.416 1.086 1.00 0.00 24 ALA A C 13
ATOM 26116 O O . ALA C 3 12 ? -7.605 0.610 0.957 1.00 0.00 24 ALA A O 13
ATOM 26123 N N . ALA C 3 13 ? -5.979 -0.699 0.272 1.00 0.00 25 ALA A N 13
ATOM 26124 C CA . ALA C 3 13 ? -5.638 0.249 -0.826 1.00 0.00 25 ALA A CA 13
ATOM 26125 C C . ALA C 3 13 ? -6.531 -0.018 -2.038 1.00 0.00 25 ALA A C 13
ATOM 26126 O O . ALA C 3 13 ? -6.874 -1.145 -2.329 1.00 0.00 25 ALA A O 13
ATOM 26133 N N . ASP C 3 14 ? -6.899 1.004 -2.754 1.00 0.00 26 ASP A N 13
ATOM 26134 C CA . ASP C 3 14 ? -7.753 0.794 -3.955 1.00 0.00 26 ASP A CA 13
ATOM 26135 C C . ASP C 3 14 ? -6.990 -0.079 -4.959 1.00 0.00 26 ASP A C 13
ATOM 26136 O O . ASP C 3 14 ? -5.776 -0.143 -4.943 1.00 0.00 26 ASP A O 13
ATOM 26145 N N . GLY C 3 15 ? -7.689 -0.755 -5.829 1.00 0.00 27 GLY A N 13
ATOM 26146 C CA . GLY C 3 15 ? -7.002 -1.626 -6.830 1.00 0.00 27 GLY A CA 13
ATOM 26147 C C . GLY C 3 15 ? -6.709 -2.989 -6.202 1.00 0.00 27 GLY A C 13
ATOM 26148 O O . GLY C 3 15 ? -6.425 -3.949 -6.891 1.00 0.00 27 GLY A O 13
ATOM 26152 N N . MET C 3 16 ? -6.765 -3.084 -4.897 1.00 0.00 28 MET A N 13
ATOM 26153 C CA . MET C 3 16 ? -6.478 -4.387 -4.225 1.00 0.00 28 MET A CA 13
ATOM 26154 C C . MET C 3 16 ? -7.788 -5.168 -4.013 1.00 0.00 28 MET A C 13
ATOM 26155 O O . MET C 3 16 ? -8.837 -4.580 -3.847 1.00 0.00 28 MET A O 13
ATOM 26169 N N . PRO C 3 17 ? -7.732 -6.485 -4.021 1.00 0.00 29 PRO A N 13
ATOM 26170 C CA . PRO C 3 17 ? -8.934 -7.347 -3.831 1.00 0.00 29 PRO A CA 13
ATOM 26171 C C . PRO C 3 17 ? -9.948 -6.768 -2.834 1.00 0.00 29 PRO A C 13
ATOM 26172 O O . PRO C 3 17 ? -11.008 -6.311 -3.214 1.00 0.00 29 PRO A O 13
ATOM 26183 N N . GLY C 3 18 ? -9.633 -6.793 -1.562 1.00 0.00 30 GLY A N 13
ATOM 26184 C CA . GLY C 3 18 ? -10.574 -6.257 -0.526 1.00 0.00 30 GLY A CA 13
ATOM 26185 C C . GLY C 3 18 ? -10.737 -7.295 0.588 1.00 0.00 30 GLY A C 13
ATOM 26186 O O . GLY C 3 18 ? -11.593 -7.178 1.442 1.00 0.00 30 GLY A O 13
ATOM 26190 N N . SER C 3 19 ? -9.916 -8.313 0.586 1.00 0.00 31 SER A N 13
ATOM 26191 C CA . SER C 3 19 ? -10.004 -9.369 1.639 1.00 0.00 31 SER A CA 13
ATOM 26192 C C . SER C 3 19 ? -8.594 -9.849 1.979 1.00 0.00 31 SER A C 13
ATOM 26193 O O . SER C 3 19 ? -7.721 -9.880 1.134 1.00 0.00 31 SER A O 13
ATOM 26201 N N . VAL C 3 20 ? -8.357 -10.225 3.204 1.00 0.00 32 VAL A N 13
ATOM 26202 C CA . VAL C 3 20 ? -6.997 -10.700 3.570 1.00 0.00 32 VAL A CA 13
ATOM 26203 C C . VAL C 3 20 ? -6.612 -11.872 2.660 1.00 0.00 32 VAL A C 13
ATOM 26204 O O . VAL C 3 20 ? -5.506 -11.947 2.160 1.00 0.00 32 VAL A O 13
ATOM 26217 N N . ALA C 3 21 ? -7.520 -12.786 2.430 1.00 0.00 33 ALA A N 13
ATOM 26218 C CA . ALA C 3 21 ? -7.193 -13.937 1.543 1.00 0.00 33 ALA A CA 13
ATOM 26219 C C . ALA C 3 21 ? -7.058 -13.426 0.109 1.00 0.00 33 ALA A C 13
ATOM 26220 O O . ALA C 3 21 ? -6.190 -13.841 -0.633 1.00 0.00 33 ALA A O 13
ATOM 26227 N N . GLY C 3 22 ? -7.906 -12.515 -0.282 1.00 0.00 34 GLY A N 13
ATOM 26228 C CA . GLY C 3 22 ? -7.823 -11.965 -1.660 1.00 0.00 34 GLY A CA 13
ATOM 26229 C C . GLY C 3 22 ? -6.410 -11.434 -1.897 1.00 0.00 34 GLY A C 13
ATOM 26230 O O . GLY C 3 22 ? -5.868 -11.541 -2.977 1.00 0.00 34 GLY A O 13
ATOM 26234 N N . VAL C 3 23 ? -5.805 -10.865 -0.894 1.00 0.00 35 VAL A N 13
ATOM 26235 C CA . VAL C 3 23 ? -4.425 -10.338 -1.071 1.00 0.00 35 VAL A CA 13
ATOM 26236 C C . VAL C 3 23 ? -3.506 -11.491 -1.466 1.00 0.00 35 VAL A C 13
ATOM 26237 O O . VAL C 3 23 ? -2.842 -11.451 -2.482 1.00 0.00 35 VAL A O 13
ATOM 26250 N N . HIS C 3 24 ? -3.458 -12.518 -0.667 1.00 0.00 36 HIS A N 13
ATOM 26251 C CA . HIS C 3 24 ? -2.578 -13.669 -0.996 1.00 0.00 36 HIS A CA 13
ATOM 26252 C C . HIS C 3 24 ? -2.874 -14.155 -2.415 1.00 0.00 36 HIS A C 13
ATOM 26253 O O . HIS C 3 24 ? -2.020 -14.696 -3.082 1.00 0.00 36 HIS A O 13
ATOM 26267 N N . TYR C 3 25 ? -4.075 -13.959 -2.884 1.00 0.00 37 TYR A N 13
ATOM 26268 C CA . TYR C 3 25 ? -4.422 -14.404 -4.263 1.00 0.00 37 TYR A CA 13
ATOM 26269 C C . TYR C 3 25 ? -3.507 -13.698 -5.265 1.00 0.00 37 TYR A C 13
ATOM 26270 O O . TYR C 3 25 ? -2.587 -14.284 -5.800 1.00 0.00 37 TYR A O 13
ATOM 26288 N N . ARG C 3 26 ? -3.752 -12.444 -5.521 1.00 0.00 38 ARG A N 13
ATOM 26289 C CA . ARG C 3 26 ? -2.897 -11.697 -6.488 1.00 0.00 38 ARG A CA 13
ATOM 26290 C C . ARG C 3 26 ? -1.423 -11.832 -6.095 1.00 0.00 38 ARG A C 13
ATOM 26291 O O . ARG C 3 26 ? -0.546 -11.832 -6.934 1.00 0.00 38 ARG A O 13
ATOM 26312 N N . ALA C 3 27 ? -1.144 -11.924 -4.827 1.00 0.00 39 ALA A N 13
ATOM 26313 C CA . ALA C 3 27 ? 0.272 -12.031 -4.385 1.00 0.00 39 ALA A CA 13
ATOM 26314 C C . ALA C 3 27 ? 0.976 -13.195 -5.092 1.00 0.00 39 ALA A C 13
ATOM 26315 O O . ALA C 3 27 ? 2.016 -13.024 -5.695 1.00 0.00 39 ALA A O 13
ATOM 26322 N N . ASN C 3 28 ? 0.430 -14.379 -5.017 1.00 0.00 40 ASN A N 13
ATOM 26323 C CA . ASN C 3 28 ? 1.087 -15.542 -5.679 1.00 0.00 40 ASN A CA 13
ATOM 26324 C C . ASN C 3 28 ? 0.890 -15.440 -7.192 1.00 0.00 40 ASN A C 13
ATOM 26325 O O . ASN C 3 28 ? 1.797 -15.683 -7.963 1.00 0.00 40 ASN A O 13
ATOM 26336 N N . VAL C 3 29 ? -0.289 -15.097 -7.623 1.00 0.00 41 VAL A N 13
ATOM 26337 C CA . VAL C 3 29 ? -0.527 -15.002 -9.088 1.00 0.00 41 VAL A CA 13
ATOM 26338 C C . VAL C 3 29 ? 0.458 -14.008 -9.701 1.00 0.00 41 VAL A C 13
ATOM 26339 O O . VAL C 3 29 ? 1.091 -14.280 -10.701 1.00 0.00 41 VAL A O 13
ATOM 26352 N N . GLN C 3 30 ? 0.591 -12.854 -9.109 1.00 0.00 42 GLN A N 13
ATOM 26353 C CA . GLN C 3 30 ? 1.535 -11.835 -9.654 1.00 0.00 42 GLN A CA 13
ATOM 26354 C C . GLN C 3 30 ? 2.946 -12.129 -9.147 1.00 0.00 42 GLN A C 13
ATOM 26355 O O . GLN C 3 30 ? 3.922 -11.913 -9.837 1.00 0.00 42 GLN A O 13
ATOM 26369 N N . GLY C 3 31 ? 3.063 -12.627 -7.945 1.00 0.00 43 GLY A N 13
ATOM 26370 C CA . GLY C 3 31 ? 4.411 -12.943 -7.390 1.00 0.00 43 GLY A CA 13
ATOM 26371 C C . GLY C 3 31 ? 4.993 -11.705 -6.706 1.00 0.00 43 GLY A C 13
ATOM 26372 O O . GLY C 3 31 ? 6.084 -11.270 -7.015 1.00 0.00 43 GLY A O 13
ATOM 26376 N N . TRP C 3 32 ? 4.280 -11.136 -5.772 1.00 0.00 44 TRP A N 13
ATOM 26377 C CA . TRP C 3 32 ? 4.805 -9.932 -5.067 1.00 0.00 44 TRP A CA 13
ATOM 26378 C C . TRP C 3 32 ? 6.035 -10.324 -4.249 1.00 0.00 44 TRP A C 13
ATOM 26379 O O . TRP C 3 32 ? 6.115 -11.419 -3.728 1.00 0.00 44 TRP A O 13
ATOM 26400 N N . THR C 3 33 ? 6.975 -9.434 -4.082 1.00 0.00 45 THR A N 13
ATOM 26401 C CA . THR C 3 33 ? 8.155 -9.778 -3.243 1.00 0.00 45 THR A CA 13
ATOM 26402 C C . THR C 3 33 ? 7.666 -9.817 -1.804 1.00 0.00 45 THR A C 13
ATOM 26403 O O . THR C 3 33 ? 6.728 -9.125 -1.463 1.00 0.00 45 THR A O 13
ATOM 26414 N N . LYS C 3 34 ? 8.248 -10.635 -0.957 1.00 0.00 46 LYS A N 13
ATOM 26415 C CA . LYS C 3 34 ? 7.750 -10.713 0.450 1.00 0.00 46 LYS A CA 13
ATOM 26416 C C . LYS C 3 34 ? 8.883 -10.638 1.464 1.00 0.00 46 LYS A C 13
ATOM 26417 O O . LYS C 3 34 ? 9.873 -11.339 1.387 1.00 0.00 46 LYS A O 13
ATOM 26436 N N . ARG C 3 35 ? 8.684 -9.816 2.445 1.00 0.00 47 ARG A N 13
ATOM 26437 C CA . ARG C 3 35 ? 9.663 -9.670 3.557 1.00 0.00 47 ARG A CA 13
ATOM 26438 C C . ARG C 3 35 ? 9.036 -10.332 4.779 1.00 0.00 47 ARG A C 13
ATOM 26439 O O . ARG C 3 35 ? 7.848 -10.228 5.012 1.00 0.00 47 ARG A O 13
ATOM 26460 N N . LYS C 3 36 ? 9.807 -11.038 5.533 1.00 0.00 48 LYS A N 13
ATOM 26461 C CA . LYS C 3 36 ? 9.241 -11.745 6.717 1.00 0.00 48 LYS A CA 13
ATOM 26462 C C . LYS C 3 36 ? 8.906 -10.762 7.839 1.00 0.00 48 LYS A C 13
ATOM 26463 O O . LYS C 3 36 ? 9.696 -9.916 8.207 1.00 0.00 48 LYS A O 13
ATOM 26482 N N . LYS C 3 37 ? 7.726 -10.897 8.390 1.00 0.00 49 LYS A N 13
ATOM 26483 C CA . LYS C 3 37 ? 7.280 -10.015 9.511 1.00 0.00 49 LYS A CA 13
ATOM 26484 C C . LYS C 3 37 ? 7.043 -10.898 10.746 1.00 0.00 49 LYS A C 13
ATOM 26485 O O . LYS C 3 37 ? 6.681 -12.051 10.623 1.00 0.00 49 LYS A O 13
ATOM 26504 N N . GLU C 3 38 ? 7.281 -10.386 11.932 1.00 0.00 50 GLU A N 13
ATOM 26505 C CA . GLU C 3 38 ? 7.104 -11.219 13.173 1.00 0.00 50 GLU A CA 13
ATOM 26506 C C . GLU C 3 38 ? 6.288 -10.469 14.228 1.00 0.00 50 GLU A C 13
ATOM 26507 O O . GLU C 3 38 ? 5.475 -11.046 14.924 1.00 0.00 50 GLU A O 13
ATOM 26519 N N . GLY C 3 39 ? 6.550 -9.200 14.363 1.00 0.00 51 GLY A N 13
ATOM 26520 C CA . GLY C 3 39 ? 5.864 -8.340 15.385 1.00 0.00 51 GLY A CA 13
ATOM 26521 C C . GLY C 3 39 ? 4.453 -8.842 15.706 1.00 0.00 51 GLY A C 13
ATOM 26522 O O . GLY C 3 39 ? 3.993 -8.742 16.827 1.00 0.00 51 GLY A O 13
ATOM 26526 N N . VAL C 3 40 ? 3.758 -9.374 14.741 1.00 0.00 52 VAL A N 13
ATOM 26527 C CA . VAL C 3 40 ? 2.369 -9.872 15.011 1.00 0.00 52 VAL A CA 13
ATOM 26528 C C . VAL C 3 40 ? 2.408 -11.352 15.408 1.00 0.00 52 VAL A C 13
ATOM 26529 O O . VAL C 3 40 ? 3.058 -12.160 14.774 1.00 0.00 52 VAL A O 13
ATOM 26542 N N . LYS C 3 41 ? 1.708 -11.711 16.454 1.00 0.00 53 LYS A N 13
ATOM 26543 C CA . LYS C 3 41 ? 1.692 -13.135 16.895 1.00 0.00 53 LYS A CA 13
ATOM 26544 C C . LYS C 3 41 ? 1.131 -14.006 15.768 1.00 0.00 53 LYS A C 13
ATOM 26545 O O . LYS C 3 41 ? 0.080 -13.731 15.225 1.00 0.00 53 LYS A O 13
ATOM 26564 N N . GLY C 3 42 ? 1.821 -15.057 15.415 1.00 0.00 54 GLY A N 13
ATOM 26565 C CA . GLY C 3 42 ? 1.328 -15.949 14.323 1.00 0.00 54 GLY A CA 13
ATOM 26566 C C . GLY C 3 42 ? 2.524 -16.542 13.577 1.00 0.00 54 GLY A C 13
ATOM 26567 O O . GLY C 3 42 ? 2.504 -17.679 13.153 1.00 0.00 54 GLY A O 13
ATOM 26571 N N . GLY C 3 43 ? 3.572 -15.781 13.420 1.00 0.00 55 GLY A N 13
ATOM 26572 C CA . GLY C 3 43 ? 4.771 -16.304 12.709 1.00 0.00 55 GLY A CA 13
ATOM 26573 C C . GLY C 3 43 ? 4.546 -16.234 11.196 1.00 0.00 55 GLY A C 13
ATOM 26574 O O . GLY C 3 43 ? 5.416 -15.833 10.448 1.00 0.00 55 GLY A O 13
ATOM 26578 N N . LYS C 3 44 ? 3.385 -16.621 10.742 1.00 0.00 56 LYS A N 13
ATOM 26579 C CA . LYS C 3 44 ? 3.106 -16.577 9.279 1.00 0.00 56 LYS A CA 13
ATOM 26580 C C . LYS C 3 44 ? 3.088 -15.119 8.812 1.00 0.00 56 LYS A C 13
ATOM 26581 O O . LYS C 3 44 ? 2.946 -14.834 7.642 1.00 0.00 56 LYS A O 13
ATOM 26600 N N . ALA C 3 45 ? 3.199 -14.198 9.724 1.00 0.00 57 ALA A N 13
ATOM 26601 C CA . ALA C 3 45 ? 3.153 -12.758 9.344 1.00 0.00 57 ALA A CA 13
ATOM 26602 C C . ALA C 3 45 ? 4.258 -12.409 8.336 1.00 0.00 57 ALA A C 13
ATOM 26603 O O . ALA C 3 45 ? 5.430 -12.414 8.653 1.00 0.00 57 ALA A O 13
ATOM 26610 N N . VAL C 3 46 ? 3.877 -12.072 7.127 1.00 0.00 58 VAL A N 13
ATOM 26611 C CA . VAL C 3 46 ? 4.882 -11.675 6.083 1.00 0.00 58 VAL A CA 13
ATOM 26612 C C . VAL C 3 46 ? 4.333 -10.462 5.321 1.00 0.00 58 VAL A C 13
ATOM 26613 O O . VAL C 3 46 ? 3.170 -10.412 4.973 1.00 0.00 58 VAL A O 13
ATOM 26626 N N . GLU C 3 47 ? 5.157 -9.480 5.065 1.00 0.00 59 GLU A N 13
ATOM 26627 C CA . GLU C 3 47 ? 4.675 -8.260 4.328 1.00 0.00 59 GLU A CA 13
ATOM 26628 C C . GLU C 3 47 ? 4.951 -8.416 2.830 1.00 0.00 59 GLU A C 13
ATOM 26629 O O . GLU C 3 47 ? 5.628 -9.335 2.415 1.00 0.00 59 GLU A O 13
ATOM 26641 N N . TYR C 3 48 ? 4.450 -7.509 2.016 1.00 0.00 60 TYR A N 13
ATOM 26642 C CA . TYR C 3 48 ? 4.705 -7.586 0.542 1.00 0.00 60 TYR A CA 13
ATOM 26643 C C . TYR C 3 48 ? 5.249 -6.242 0.058 1.00 0.00 60 TYR A C 13
ATOM 26644 O O . TYR C 3 48 ? 4.974 -5.208 0.631 1.00 0.00 60 TYR A O 13
ATOM 26662 N N . ASP C 3 49 ? 6.041 -6.253 -0.981 1.00 0.00 61 ASP A N 13
ATOM 26663 C CA . ASP C 3 49 ? 6.631 -4.980 -1.491 1.00 0.00 61 ASP A CA 13
ATOM 26664 C C . ASP C 3 49 ? 5.646 -4.226 -2.390 1.00 0.00 61 ASP A C 13
ATOM 26665 O O . ASP C 3 49 ? 5.279 -4.685 -3.451 1.00 0.00 61 ASP A O 13
ATOM 26674 N N . VAL C 3 50 ? 5.240 -3.052 -1.979 1.00 0.00 62 VAL A N 13
ATOM 26675 C CA . VAL C 3 50 ? 4.307 -2.236 -2.805 1.00 0.00 62 VAL A CA 13
ATOM 26676 C C . VAL C 3 50 ? 5.023 -1.814 -4.083 1.00 0.00 62 VAL A C 13
ATOM 26677 O O . VAL C 3 50 ? 4.413 -1.605 -5.113 1.00 0.00 62 VAL A O 13
ATOM 26690 N N . MET C 3 51 ? 6.317 -1.683 -4.020 1.00 0.00 63 MET A N 13
ATOM 26691 C CA . MET C 3 51 ? 7.079 -1.269 -5.224 1.00 0.00 63 MET A CA 13
ATOM 26692 C C . MET C 3 51 ? 7.078 -2.421 -6.227 1.00 0.00 63 MET A C 13
ATOM 26693 O O . MET C 3 51 ? 7.644 -2.325 -7.298 1.00 0.00 63 MET A O 13
ATOM 26707 N N . SER C 3 52 ? 6.416 -3.501 -5.894 1.00 0.00 64 SER A N 13
ATOM 26708 C CA . SER C 3 52 ? 6.330 -4.665 -6.824 1.00 0.00 64 SER A CA 13
ATOM 26709 C C . SER C 3 52 ? 4.902 -4.742 -7.362 1.00 0.00 64 SER A C 13
ATOM 26710 O O . SER C 3 52 ? 4.601 -5.523 -8.242 1.00 0.00 64 SER A O 13
ATOM 26718 N N . MET C 3 53 ? 4.015 -3.931 -6.838 1.00 0.00 65 MET A N 13
ATOM 26719 C CA . MET C 3 53 ? 2.615 -3.949 -7.314 1.00 0.00 65 MET A CA 13
ATOM 26720 C C . MET C 3 53 ? 2.570 -3.341 -8.718 1.00 0.00 65 MET A C 13
ATOM 26721 O O . MET C 3 53 ? 3.343 -2.452 -9.017 1.00 0.00 65 MET A O 13
ATOM 26735 N N . PRO C 3 54 ? 1.672 -3.776 -9.574 1.00 0.00 66 PRO A N 13
ATOM 26736 C CA . PRO C 3 54 ? 1.561 -3.197 -10.939 1.00 0.00 66 PRO A CA 13
ATOM 26737 C C . PRO C 3 54 ? 1.727 -1.675 -10.889 1.00 0.00 66 PRO A C 13
ATOM 26738 O O . PRO C 3 54 ? 1.151 -1.019 -10.044 1.00 0.00 66 PRO A O 13
ATOM 26749 N N . THR C 3 55 ? 2.534 -1.117 -11.757 1.00 0.00 67 THR A N 13
ATOM 26750 C CA . THR C 3 55 ? 2.771 0.364 -11.741 1.00 0.00 67 THR A CA 13
ATOM 26751 C C . THR C 3 55 ? 1.478 1.109 -11.403 1.00 0.00 67 THR A C 13
ATOM 26752 O O . THR C 3 55 ? 1.413 1.857 -10.449 1.00 0.00 67 THR A O 13
ATOM 26763 N N . LYS C 3 56 ? 0.448 0.902 -12.162 1.00 0.00 68 LYS A N 13
ATOM 26764 C CA . LYS C 3 56 ? -0.836 1.589 -11.857 1.00 0.00 68 LYS A CA 13
ATOM 26765 C C . LYS C 3 56 ? -1.204 1.308 -10.393 1.00 0.00 68 LYS A C 13
ATOM 26766 O O . LYS C 3 56 ? -1.535 2.202 -9.641 1.00 0.00 68 LYS A O 13
ATOM 26785 N N . GLU C 3 57 ? -1.169 0.064 -9.997 1.00 0.00 69 GLU A N 13
ATOM 26786 C CA . GLU C 3 57 ? -1.536 -0.291 -8.594 1.00 0.00 69 GLU A CA 13
ATOM 26787 C C . GLU C 3 57 ? -0.563 0.330 -7.591 1.00 0.00 69 GLU A C 13
ATOM 26788 O O . GLU C 3 57 ? -0.973 0.968 -6.645 1.00 0.00 69 GLU A O 13
ATOM 26800 N N . ARG C 3 58 ? 0.719 0.142 -7.755 1.00 0.00 70 ARG A N 13
ATOM 26801 C CA . ARG C 3 58 ? 1.654 0.723 -6.752 1.00 0.00 70 ARG A CA 13
ATOM 26802 C C . ARG C 3 58 ? 1.354 2.221 -6.606 1.00 0.00 70 ARG A C 13
ATOM 26803 O O . ARG C 3 58 ? 1.363 2.759 -5.519 1.00 0.00 70 ARG A O 13
ATOM 26824 N N . GLU C 3 59 ? 1.044 2.885 -7.685 1.00 0.00 71 GLU A N 13
ATOM 26825 C CA . GLU C 3 59 ? 0.692 4.328 -7.584 1.00 0.00 71 GLU A CA 13
ATOM 26826 C C . GLU C 3 59 ? -0.602 4.420 -6.799 1.00 0.00 71 GLU A C 13
ATOM 26827 O O . GLU C 3 59 ? -0.780 5.286 -5.968 1.00 0.00 71 GLU A O 13
ATOM 26839 N N . GLN C 3 60 ? -1.502 3.513 -7.038 1.00 0.00 72 GLN A N 13
ATOM 26840 C CA . GLN C 3 60 ? -2.773 3.536 -6.285 1.00 0.00 72 GLN A CA 13
ATOM 26841 C C . GLN C 3 60 ? -2.452 3.296 -4.810 1.00 0.00 72 GLN A C 13
ATOM 26842 O O . GLN C 3 60 ? -3.002 3.928 -3.930 1.00 0.00 72 GLN A O 13
ATOM 26856 N N . VAL C 3 61 ? -1.550 2.395 -4.541 1.00 0.00 73 VAL A N 13
ATOM 26857 C CA . VAL C 3 61 ? -1.168 2.119 -3.130 1.00 0.00 73 VAL A CA 13
ATOM 26858 C C . VAL C 3 61 ? -0.348 3.294 -2.601 1.00 0.00 73 VAL A C 13
ATOM 26859 O O . VAL C 3 61 ? -0.699 3.908 -1.613 1.00 0.00 73 VAL A O 13
ATOM 26872 N N . ILE C 3 62 ? 0.732 3.630 -3.255 1.00 0.00 74 ILE A N 13
ATOM 26873 C CA . ILE C 3 62 ? 1.552 4.785 -2.785 1.00 0.00 74 ILE A CA 13
ATOM 26874 C C . ILE C 3 62 ? 0.613 5.965 -2.583 1.00 0.00 74 ILE A C 13
ATOM 26875 O O . ILE C 3 62 ? 0.823 6.813 -1.738 1.00 0.00 74 ILE A O 13
ATOM 26891 N N . ALA C 3 63 ? -0.437 6.006 -3.345 1.00 0.00 75 ALA A N 13
ATOM 26892 C CA . ALA C 3 63 ? -1.412 7.111 -3.193 1.00 0.00 75 ALA A CA 13
ATOM 26893 C C . ALA C 3 63 ? -2.327 6.804 -2.004 1.00 0.00 75 ALA A C 13
ATOM 26894 O O . ALA C 3 63 ? -2.591 7.662 -1.185 1.00 0.00 75 ALA A O 13
ATOM 26901 N N . HIS C 3 64 ? -2.790 5.584 -1.868 1.00 0.00 76 HIS A N 13
ATOM 26902 C CA . HIS C 3 64 ? -3.642 5.267 -0.699 1.00 0.00 76 HIS A CA 13
ATOM 26903 C C . HIS C 3 64 ? -2.779 5.483 0.530 1.00 0.00 76 HIS A C 13
ATOM 26904 O O . HIS C 3 64 ? -3.221 5.977 1.548 1.00 0.00 76 HIS A O 13
ATOM 26918 N N . LEU C 3 65 ? -1.525 5.140 0.419 1.00 0.00 77 LEU A N 13
ATOM 26919 C CA . LEU C 3 65 ? -0.596 5.349 1.551 1.00 0.00 77 LEU A CA 13
ATOM 26920 C C . LEU C 3 65 ? -0.353 6.850 1.668 1.00 0.00 77 LEU A C 13
ATOM 26921 O O . LEU C 3 65 ? -0.303 7.406 2.748 1.00 0.00 77 LEU A O 13
ATOM 26937 N N . GLY C 3 66 ? -0.216 7.512 0.551 1.00 0.00 78 GLY A N 13
ATOM 26938 C CA . GLY C 3 66 ? 0.010 8.984 0.572 1.00 0.00 78 GLY A CA 13
ATOM 26939 C C . GLY C 3 66 ? 1.494 9.270 0.766 1.00 0.00 78 GLY A C 13
ATOM 26940 O O . GLY C 3 66 ? 1.873 10.159 1.505 1.00 0.00 78 GLY A O 13
ATOM 26944 N N . LEU C 3 67 ? 2.346 8.530 0.107 1.00 0.00 79 LEU A N 13
ATOM 26945 C CA . LEU C 3 67 ? 3.817 8.779 0.262 1.00 0.00 79 LEU A CA 13
ATOM 26946 C C . LEU C 3 67 ? 4.262 9.791 -0.796 1.00 0.00 79 LEU A C 13
ATOM 26947 O O . LEU C 3 67 ? 4.526 10.939 -0.499 1.00 0.00 79 LEU A O 13
ATOM 26963 N N . SER C 3 68 ? 4.340 9.375 -2.031 1.00 0.00 80 SER A N 13
ATOM 26964 C CA . SER C 3 68 ? 4.763 10.316 -3.107 1.00 0.00 80 SER A CA 13
ATOM 26965 C C . SER C 3 68 ? 3.932 11.588 -3.021 1.00 0.00 80 SER A C 13
ATOM 26966 O O . SER C 3 68 ? 4.237 12.598 -3.622 1.00 0.00 80 SER A O 13
ATOM 26974 N N . THR C 3 69 ? 2.884 11.528 -2.274 1.00 0.00 81 THR A N 13
ATOM 26975 C CA . THR C 3 69 ? 1.993 12.713 -2.118 1.00 0.00 81 THR A CA 13
ATOM 26976 C C . THR C 3 69 ? 1.193 12.584 -0.821 1.00 0.00 81 THR A C 13
ATOM 26977 O O . THR C 3 69 ? 1.616 13.151 0.172 1.00 0.00 81 THR A O 13
ATOM 28007 N N . LYS C 3 1 ? 15.897 2.425 -1.596 1.00 0.00 13 LYS A N 14
ATOM 28008 C CA . LYS C 3 1 ? 15.311 1.652 -0.466 1.00 0.00 13 LYS A CA 14
ATOM 28009 C C . LYS C 3 1 ? 14.021 0.971 -0.926 1.00 0.00 13 LYS A C 14
ATOM 28010 O O . LYS C 3 1 ? 13.785 0.795 -2.105 1.00 0.00 13 LYS A O 14
ATOM 28031 N N . SER C 3 2 ? 13.185 0.585 -0.003 1.00 0.00 14 SER A N 14
ATOM 28032 C CA . SER C 3 2 ? 11.913 -0.086 -0.382 1.00 0.00 14 SER A CA 14
ATOM 28033 C C . SER C 3 2 ? 10.928 -0.010 0.782 1.00 0.00 14 SER A C 14
ATOM 28034 O O . SER C 3 2 ? 11.229 0.523 1.831 1.00 0.00 14 SER A O 14
ATOM 28042 N N . ILE C 3 3 ? 9.753 -0.554 0.607 1.00 0.00 15 ILE A N 14
ATOM 28043 C CA . ILE C 3 3 ? 8.734 -0.541 1.701 1.00 0.00 15 ILE A CA 14
ATOM 28044 C C . ILE C 3 3 ? 8.010 -1.880 1.697 1.00 0.00 15 ILE A C 14
ATOM 28045 O O . ILE C 3 3 ? 8.085 -2.634 0.752 1.00 0.00 15 ILE A O 14
ATOM 28061 N N . TRP C 3 4 ? 7.328 -2.181 2.759 1.00 0.00 16 TRP A N 14
ATOM 28062 C CA . TRP C 3 4 ? 6.600 -3.485 2.855 1.00 0.00 16 TRP A CA 14
ATOM 28063 C C . TRP C 3 4 ? 5.331 -3.297 3.683 1.00 0.00 16 TRP A C 14
ATOM 28064 O O . TRP C 3 4 ? 5.232 -2.391 4.486 1.00 0.00 16 TRP A O 14
ATOM 28085 N N . CYS C 3 5 ? 4.348 -4.135 3.484 1.00 0.00 17 CYS A N 14
ATOM 28086 C CA . CYS C 3 5 ? 3.076 -3.986 4.252 1.00 0.00 17 CYS A CA 14
ATOM 28087 C C . CYS C 3 5 ? 2.380 -5.328 4.434 1.00 0.00 17 CYS A C 14
ATOM 28088 O O . CYS C 3 5 ? 2.516 -6.232 3.634 1.00 0.00 17 CYS A O 14
ATOM 28096 N N . SER C 3 6 ? 1.593 -5.437 5.465 1.00 0.00 18 SER A N 14
ATOM 28097 C CA . SER C 3 6 ? 0.826 -6.690 5.697 1.00 0.00 18 SER A CA 14
ATOM 28098 C C . SER C 3 6 ? -0.456 -6.624 4.851 1.00 0.00 18 SER A C 14
ATOM 28099 O O . SER C 3 6 ? -0.978 -5.552 4.614 1.00 0.00 18 SER A O 14
ATOM 28107 N N . PRO C 3 7 ? -0.974 -7.739 4.401 1.00 0.00 19 PRO A N 14
ATOM 28108 C CA . PRO C 3 7 ? -2.219 -7.762 3.581 1.00 0.00 19 PRO A CA 14
ATOM 28109 C C . PRO C 3 7 ? -3.271 -6.751 4.066 1.00 0.00 19 PRO A C 14
ATOM 28110 O O . PRO C 3 7 ? -3.889 -6.055 3.284 1.00 0.00 19 PRO A O 14
ATOM 28121 N N . GLN C 3 8 ? -3.490 -6.690 5.349 1.00 0.00 20 GLN A N 14
ATOM 28122 C CA . GLN C 3 8 ? -4.516 -5.754 5.899 1.00 0.00 20 GLN A CA 14
ATOM 28123 C C . GLN C 3 8 ? -4.259 -4.321 5.423 1.00 0.00 20 GLN A C 14
ATOM 28124 O O . GLN C 3 8 ? -5.183 -3.584 5.137 1.00 0.00 20 GLN A O 14
ATOM 28138 N N . GLU C 3 9 ? -3.026 -3.911 5.329 1.00 0.00 21 GLU A N 14
ATOM 28139 C CA . GLU C 3 9 ? -2.744 -2.523 4.873 1.00 0.00 21 GLU A CA 14
ATOM 28140 C C . GLU C 3 9 ? -2.945 -2.445 3.361 1.00 0.00 21 GLU A C 14
ATOM 28141 O O . GLU C 3 9 ? -3.382 -1.445 2.829 1.00 0.00 21 GLU A O 14
ATOM 28153 N N . ILE C 3 10 ? -2.618 -3.492 2.668 1.00 0.00 22 ILE A N 14
ATOM 28154 C CA . ILE C 3 10 ? -2.777 -3.487 1.191 1.00 0.00 22 ILE A CA 14
ATOM 28155 C C . ILE C 3 10 ? -4.254 -3.639 0.818 1.00 0.00 22 ILE A C 14
ATOM 28156 O O . ILE C 3 10 ? -4.818 -2.819 0.123 1.00 0.00 22 ILE A O 14
ATOM 28172 N N . MET C 3 11 ? -4.883 -4.683 1.278 1.00 0.00 23 MET A N 14
ATOM 28173 C CA . MET C 3 11 ? -6.324 -4.896 0.959 1.00 0.00 23 MET A CA 14
ATOM 28174 C C . MET C 3 11 ? -7.099 -3.629 1.302 1.00 0.00 23 MET A C 14
ATOM 28175 O O . MET C 3 11 ? -8.147 -3.350 0.754 1.00 0.00 23 MET A O 14
ATOM 28189 N N . ALA C 3 12 ? -6.580 -2.866 2.213 1.00 0.00 24 ALA A N 14
ATOM 28190 C CA . ALA C 3 12 ? -7.264 -1.609 2.616 1.00 0.00 24 ALA A CA 14
ATOM 28191 C C . ALA C 3 12 ? -6.975 -0.509 1.593 1.00 0.00 24 ALA A C 14
ATOM 28192 O O . ALA C 3 12 ? -7.649 0.501 1.555 1.00 0.00 24 ALA A O 14
ATOM 28199 N N . ALA C 3 13 ? -5.973 -0.679 0.769 1.00 0.00 25 ALA A N 14
ATOM 28200 C CA . ALA C 3 13 ? -5.657 0.383 -0.230 1.00 0.00 25 ALA A CA 14
ATOM 28201 C C . ALA C 3 13 ? -6.608 0.273 -1.427 1.00 0.00 25 ALA A C 14
ATOM 28202 O O . ALA C 3 13 ? -7.065 -0.796 -1.774 1.00 0.00 25 ALA A O 14
ATOM 28209 N N . ASP C 3 14 ? -6.900 1.371 -2.073 1.00 0.00 26 ASP A N 14
ATOM 28210 C CA . ASP C 3 14 ? -7.802 1.313 -3.256 1.00 0.00 26 ASP A CA 14
ATOM 28211 C C . ASP C 3 14 ? -7.106 0.516 -4.364 1.00 0.00 26 ASP A C 14
ATOM 28212 O O . ASP C 3 14 ? -5.894 0.488 -4.449 1.00 0.00 26 ASP A O 14
ATOM 28221 N N . GLY C 3 15 ? -7.855 -0.141 -5.206 1.00 0.00 27 GLY A N 14
ATOM 28222 C CA . GLY C 3 15 ? -7.226 -0.942 -6.298 1.00 0.00 27 GLY A CA 14
ATOM 28223 C C . GLY C 3 15 ? -6.855 -2.318 -5.748 1.00 0.00 27 GLY A C 14
ATOM 28224 O O . GLY C 3 15 ? -6.798 -3.293 -6.468 1.00 0.00 27 GLY A O 14
ATOM 28228 N N . MET C 3 16 ? -6.603 -2.397 -4.468 1.00 0.00 28 MET A N 14
ATOM 28229 C CA . MET C 3 16 ? -6.234 -3.702 -3.846 1.00 0.00 28 MET A CA 14
ATOM 28230 C C . MET C 3 16 ? -7.506 -4.397 -3.323 1.00 0.00 28 MET A C 14
ATOM 28231 O O . MET C 3 16 ? -8.222 -3.831 -2.521 1.00 0.00 28 MET A O 14
ATOM 28245 N N . PRO C 3 17 ? -7.800 -5.610 -3.752 1.00 0.00 29 PRO A N 14
ATOM 28246 C CA . PRO C 3 17 ? -9.011 -6.339 -3.277 1.00 0.00 29 PRO A CA 14
ATOM 28247 C C . PRO C 3 17 ? -9.237 -6.173 -1.769 1.00 0.00 29 PRO A C 14
ATOM 28248 O O . PRO C 3 17 ? -8.308 -6.113 -0.995 1.00 0.00 29 PRO A O 14
ATOM 28259 N N . GLY C 3 18 ? -10.469 -6.104 -1.352 1.00 0.00 30 GLY A N 14
ATOM 28260 C CA . GLY C 3 18 ? -10.777 -5.942 0.099 1.00 0.00 30 GLY A CA 14
ATOM 28261 C C . GLY C 3 18 ? -10.886 -7.320 0.751 1.00 0.00 30 GLY A C 14
ATOM 28262 O O . GLY C 3 18 ? -11.726 -7.553 1.598 1.00 0.00 30 GLY A O 14
ATOM 28266 N N . SER C 3 19 ? -10.040 -8.232 0.361 1.00 0.00 31 SER A N 14
ATOM 28267 C CA . SER C 3 19 ? -10.073 -9.608 0.949 1.00 0.00 31 SER A CA 14
ATOM 28268 C C . SER C 3 19 ? -8.640 -10.076 1.209 1.00 0.00 31 SER A C 14
ATOM 28269 O O . SER C 3 19 ? -7.800 -10.060 0.331 1.00 0.00 31 SER A O 14
ATOM 28277 N N . VAL C 3 20 ? -8.352 -10.487 2.415 1.00 0.00 32 VAL A N 14
ATOM 28278 C CA . VAL C 3 20 ? -6.972 -10.948 2.734 1.00 0.00 32 VAL A CA 14
ATOM 28279 C C . VAL C 3 20 ? -6.548 -12.005 1.714 1.00 0.00 32 VAL A C 14
ATOM 28280 O O . VAL C 3 20 ? -5.447 -11.976 1.199 1.00 0.00 32 VAL A O 14
ATOM 28293 N N . ALA C 3 21 ? -7.413 -12.935 1.410 1.00 0.00 33 ALA A N 14
ATOM 28294 C CA . ALA C 3 21 ? -7.049 -13.981 0.415 1.00 0.00 33 ALA A CA 14
ATOM 28295 C C . ALA C 3 21 ? -7.055 -13.361 -0.983 1.00 0.00 33 ALA A C 14
ATOM 28296 O O . ALA C 3 21 ? -6.215 -13.660 -1.808 1.00 0.00 33 ALA A O 14
ATOM 28303 N N . GLY C 3 22 ? -7.988 -12.488 -1.253 1.00 0.00 34 GLY A N 14
ATOM 28304 C CA . GLY C 3 22 ? -8.033 -11.841 -2.595 1.00 0.00 34 GLY A CA 14
ATOM 28305 C C . GLY C 3 22 ? -6.664 -11.232 -2.890 1.00 0.00 34 GLY A C 14
ATOM 28306 O O . GLY C 3 22 ? -6.173 -11.271 -4.003 1.00 0.00 34 GLY A O 14
ATOM 28310 N N . VAL C 3 23 ? -6.030 -10.683 -1.892 1.00 0.00 35 VAL A N 14
ATOM 28311 C CA . VAL C 3 23 ? -4.685 -10.094 -2.111 1.00 0.00 35 VAL A CA 14
ATOM 28312 C C . VAL C 3 23 ? -3.729 -11.223 -2.491 1.00 0.00 35 VAL A C 14
ATOM 28313 O O . VAL C 3 23 ? -3.022 -11.148 -3.474 1.00 0.00 35 VAL A O 14
ATOM 28326 N N . HIS C 3 24 ? -3.715 -12.278 -1.722 1.00 0.00 36 HIS A N 14
ATOM 28327 C CA . HIS C 3 24 ? -2.818 -13.420 -2.040 1.00 0.00 36 HIS A CA 14
ATOM 28328 C C . HIS C 3 24 ? -3.092 -13.888 -3.471 1.00 0.00 36 HIS A C 14
ATOM 28329 O O . HIS C 3 24 ? -2.232 -14.433 -4.133 1.00 0.00 36 HIS A O 14
ATOM 28343 N N . TYR C 3 25 ? -4.287 -13.670 -3.949 1.00 0.00 37 TYR A N 14
ATOM 28344 C CA . TYR C 3 25 ? -4.637 -14.090 -5.334 1.00 0.00 37 TYR A CA 14
ATOM 28345 C C . TYR C 3 25 ? -3.689 -13.404 -6.320 1.00 0.00 37 TYR A C 14
ATOM 28346 O O . TYR C 3 25 ? -2.763 -14.006 -6.826 1.00 0.00 37 TYR A O 14
ATOM 28364 N N . ARG C 3 26 ? -3.908 -12.148 -6.593 1.00 0.00 38 ARG A N 14
ATOM 28365 C CA . ARG C 3 26 ? -3.011 -11.428 -7.545 1.00 0.00 38 ARG A CA 14
ATOM 28366 C C . ARG C 3 26 ? -1.558 -11.512 -7.065 1.00 0.00 38 ARG A C 14
ATOM 28367 O O . ARG C 3 26 ? -0.638 -11.490 -7.855 1.00 0.00 38 ARG A O 14
ATOM 28388 N N . ALA C 3 27 ? -1.338 -11.607 -5.784 1.00 0.00 39 ALA A N 14
ATOM 28389 C CA . ALA C 3 27 ? 0.065 -11.683 -5.279 1.00 0.00 39 ALA A CA 14
ATOM 28390 C C . ALA C 3 27 ? 0.827 -12.819 -5.969 1.00 0.00 39 ALA A C 14
ATOM 28391 O O . ALA C 3 27 ? 1.886 -12.617 -6.528 1.00 0.00 39 ALA A O 14
ATOM 28398 N N . ASN C 3 28 ? 0.307 -14.012 -5.918 1.00 0.00 40 ASN A N 14
ATOM 28399 C CA . ASN C 3 28 ? 1.012 -15.160 -6.550 1.00 0.00 40 ASN A CA 14
ATOM 28400 C C . ASN C 3 28 ? 0.878 -15.088 -8.066 1.00 0.00 40 ASN A C 14
ATOM 28401 O O . ASN C 3 28 ? 1.811 -15.365 -8.793 1.00 0.00 40 ASN A O 14
ATOM 28412 N N . VAL C 3 29 ? -0.276 -14.738 -8.551 1.00 0.00 41 VAL A N 14
ATOM 28413 C CA . VAL C 3 29 ? -0.452 -14.680 -10.025 1.00 0.00 41 VAL A CA 14
ATOM 28414 C C . VAL C 3 29 ? 0.427 -13.576 -10.616 1.00 0.00 41 VAL A C 14
ATOM 28415 O O . VAL C 3 29 ? 0.987 -13.724 -11.685 1.00 0.00 41 VAL A O 14
ATOM 28428 N N . GLN C 3 30 ? 0.554 -12.469 -9.938 1.00 0.00 42 GLN A N 14
ATOM 28429 C CA . GLN C 3 30 ? 1.398 -11.359 -10.474 1.00 0.00 42 GLN A CA 14
ATOM 28430 C C . GLN C 3 30 ? 2.866 -11.595 -10.107 1.00 0.00 42 GLN A C 14
ATOM 28431 O O . GLN C 3 30 ? 3.759 -11.309 -10.879 1.00 0.00 42 GLN A O 14
ATOM 28445 N N . GLY C 3 31 ? 3.126 -12.116 -8.937 1.00 0.00 43 GLY A N 14
ATOM 28446 C CA . GLY C 3 31 ? 4.540 -12.372 -8.523 1.00 0.00 43 GLY A CA 14
ATOM 28447 C C . GLY C 3 31 ? 5.049 -11.206 -7.676 1.00 0.00 43 GLY A C 14
ATOM 28448 O O . GLY C 3 31 ? 6.114 -10.671 -7.911 1.00 0.00 43 GLY A O 14
ATOM 28452 N N . TRP C 3 32 ? 4.298 -10.814 -6.685 1.00 0.00 44 TRP A N 14
ATOM 28453 C CA . TRP C 3 32 ? 4.737 -9.690 -5.815 1.00 0.00 44 TRP A CA 14
ATOM 28454 C C . TRP C 3 32 ? 5.990 -10.100 -5.043 1.00 0.00 44 TRP A C 14
ATOM 28455 O O . TRP C 3 32 ? 6.209 -11.265 -4.774 1.00 0.00 44 TRP A O 14
ATOM 28476 N N . THR C 3 33 ? 6.785 -9.153 -4.631 1.00 0.00 45 THR A N 14
ATOM 28477 C CA . THR C 3 33 ? 7.980 -9.502 -3.817 1.00 0.00 45 THR A CA 14
ATOM 28478 C C . THR C 3 33 ? 7.485 -9.830 -2.419 1.00 0.00 45 THR A C 14
ATOM 28479 O O . THR C 3 33 ? 6.364 -9.508 -2.074 1.00 0.00 45 THR A O 14
ATOM 28490 N N . LYS C 3 34 ? 8.279 -10.477 -1.606 1.00 0.00 46 LYS A N 14
ATOM 28491 C CA . LYS C 3 34 ? 7.796 -10.823 -0.237 1.00 0.00 46 LYS A CA 14
ATOM 28492 C C . LYS C 3 34 ? 8.906 -10.681 0.796 1.00 0.00 46 LYS A C 14
ATOM 28493 O O . LYS C 3 34 ? 10.049 -11.030 0.582 1.00 0.00 46 LYS A O 14
ATOM 28512 N N . ARG C 3 35 ? 8.518 -10.215 1.941 1.00 0.00 47 ARG A N 14
ATOM 28513 C CA . ARG C 3 35 ? 9.451 -10.067 3.095 1.00 0.00 47 ARG A CA 14
ATOM 28514 C C . ARG C 3 35 ? 8.778 -10.774 4.268 1.00 0.00 47 ARG A C 14
ATOM 28515 O O . ARG C 3 35 ? 7.624 -10.543 4.574 1.00 0.00 47 ARG A O 14
ATOM 28536 N N . LYS C 3 36 ? 9.478 -11.664 4.887 1.00 0.00 48 LYS A N 14
ATOM 28537 C CA . LYS C 3 36 ? 8.887 -12.442 6.011 1.00 0.00 48 LYS A CA 14
ATOM 28538 C C . LYS C 3 36 ? 8.685 -11.569 7.251 1.00 0.00 48 LYS A C 14
ATOM 28539 O O . LYS C 3 36 ? 9.572 -10.866 7.692 1.00 0.00 48 LYS A O 14
ATOM 28558 N N . LYS C 3 37 ? 7.511 -11.646 7.822 1.00 0.00 49 LYS A N 14
ATOM 28559 C CA . LYS C 3 37 ? 7.185 -10.870 9.057 1.00 0.00 49 LYS A CA 14
ATOM 28560 C C . LYS C 3 37 ? 7.026 -11.880 10.200 1.00 0.00 49 LYS A C 14
ATOM 28561 O O . LYS C 3 37 ? 6.513 -12.965 10.006 1.00 0.00 49 LYS A O 14
ATOM 28580 N N . GLU C 3 38 ? 7.478 -11.543 11.384 1.00 0.00 50 GLU A N 14
ATOM 28581 C CA . GLU C 3 38 ? 7.374 -12.494 12.542 1.00 0.00 50 GLU A CA 14
ATOM 28582 C C . GLU C 3 38 ? 6.778 -11.785 13.755 1.00 0.00 50 GLU A C 14
ATOM 28583 O O . GLU C 3 38 ? 5.940 -12.322 14.452 1.00 0.00 50 GLU A O 14
ATOM 28595 N N . GLY C 3 39 ? 7.236 -10.593 14.015 1.00 0.00 51 GLY A N 14
ATOM 28596 C CA . GLY C 3 39 ? 6.746 -9.810 15.195 1.00 0.00 51 GLY A CA 14
ATOM 28597 C C . GLY C 3 39 ? 5.247 -10.035 15.417 1.00 0.00 51 GLY A C 14
ATOM 28598 O O . GLY C 3 39 ? 4.749 -9.900 16.517 1.00 0.00 51 GLY A O 14
ATOM 28602 N N . VAL C 3 40 ? 4.521 -10.376 14.388 1.00 0.00 52 VAL A N 14
ATOM 28603 C CA . VAL C 3 40 ? 3.053 -10.608 14.552 1.00 0.00 52 VAL A CA 14
ATOM 28604 C C . VAL C 3 40 ? 2.809 -12.069 14.925 1.00 0.00 52 VAL A C 14
ATOM 28605 O O . VAL C 3 40 ? 3.482 -12.963 14.452 1.00 0.00 52 VAL A O 14
ATOM 28618 N N . LYS C 3 41 ? 1.856 -12.319 15.780 1.00 0.00 53 LYS A N 14
ATOM 28619 C CA . LYS C 3 41 ? 1.581 -13.721 16.190 1.00 0.00 53 LYS A CA 14
ATOM 28620 C C . LYS C 3 41 ? 1.422 -14.606 14.951 1.00 0.00 53 LYS A C 14
ATOM 28621 O O . LYS C 3 41 ? 1.365 -14.131 13.834 1.00 0.00 53 LYS A O 14
ATOM 28640 N N . GLY C 3 42 ? 1.340 -15.892 15.151 1.00 0.00 54 GLY A N 14
ATOM 28641 C CA . GLY C 3 42 ? 1.170 -16.819 14.002 1.00 0.00 54 GLY A CA 14
ATOM 28642 C C . GLY C 3 42 ? 2.505 -17.019 13.286 1.00 0.00 54 GLY A C 14
ATOM 28643 O O . GLY C 3 42 ? 2.788 -18.085 12.777 1.00 0.00 54 GLY A O 14
ATOM 28647 N N . GLY C 3 43 ? 3.334 -16.014 13.240 1.00 0.00 55 GLY A N 14
ATOM 28648 C CA . GLY C 3 43 ? 4.650 -16.169 12.553 1.00 0.00 55 GLY A CA 14
ATOM 28649 C C . GLY C 3 43 ? 4.447 -16.307 11.037 1.00 0.00 55 GLY A C 14
ATOM 28650 O O . GLY C 3 43 ? 5.287 -15.909 10.254 1.00 0.00 55 GLY A O 14
ATOM 28654 N N . LYS C 3 44 ? 3.345 -16.867 10.616 1.00 0.00 56 LYS A N 14
ATOM 28655 C CA . LYS C 3 44 ? 3.097 -17.032 9.153 1.00 0.00 56 LYS A CA 14
ATOM 28656 C C . LYS C 3 44 ? 2.976 -15.653 8.502 1.00 0.00 56 LYS A C 14
ATOM 28657 O O . LYS C 3 44 ? 2.774 -15.537 7.314 1.00 0.00 56 LYS A O 14
ATOM 28676 N N . ALA C 3 45 ? 3.057 -14.612 9.277 1.00 0.00 57 ALA A N 14
ATOM 28677 C CA . ALA C 3 45 ? 2.902 -13.243 8.708 1.00 0.00 57 ALA A CA 14
ATOM 28678 C C . ALA C 3 45 ? 3.977 -12.947 7.656 1.00 0.00 57 ALA A C 14
ATOM 28679 O O . ALA C 3 45 ? 5.159 -13.078 7.901 1.00 0.00 57 ALA A O 14
ATOM 28686 N N . VAL C 3 46 ? 3.563 -12.503 6.493 1.00 0.00 58 VAL A N 14
ATOM 28687 C CA . VAL C 3 46 ? 4.537 -12.138 5.413 1.00 0.00 58 VAL A CA 14
ATOM 28688 C C . VAL C 3 46 ? 4.061 -10.841 4.750 1.00 0.00 58 VAL A C 14
ATOM 28689 O O . VAL C 3 46 ? 2.909 -10.714 4.384 1.00 0.00 58 VAL A O 14
ATOM 28702 N N . GLU C 3 47 ? 4.929 -9.876 4.596 1.00 0.00 59 GLU A N 14
ATOM 28703 C CA . GLU C 3 47 ? 4.510 -8.585 3.957 1.00 0.00 59 GLU A CA 14
ATOM 28704 C C . GLU C 3 47 ? 4.875 -8.593 2.478 1.00 0.00 59 GLU A C 14
ATOM 28705 O O . GLU C 3 47 ? 5.683 -9.384 2.033 1.00 0.00 59 GLU A O 14
ATOM 28717 N N . TYR C 3 48 ? 4.300 -7.693 1.718 1.00 0.00 60 TYR A N 14
ATOM 28718 C CA . TYR C 3 48 ? 4.619 -7.604 0.262 1.00 0.00 60 TYR A CA 14
ATOM 28719 C C . TYR C 3 48 ? 5.243 -6.237 -0.008 1.00 0.00 60 TYR A C 14
ATOM 28720 O O . TYR C 3 48 ? 4.959 -5.277 0.676 1.00 0.00 60 TYR A O 14
ATOM 28738 N N . ASP C 3 49 ? 6.101 -6.138 -0.982 1.00 0.00 61 ASP A N 14
ATOM 28739 C CA . ASP C 3 49 ? 6.747 -4.821 -1.259 1.00 0.00 61 ASP A CA 14
ATOM 28740 C C . ASP C 3 49 ? 5.788 -3.892 -2.011 1.00 0.00 61 ASP A C 14
ATOM 28741 O O . ASP C 3 49 ? 5.319 -4.201 -3.088 1.00 0.00 61 ASP A O 14
ATOM 28750 N N . VAL C 3 50 ? 5.507 -2.743 -1.449 1.00 0.00 62 VAL A N 14
ATOM 28751 C CA . VAL C 3 50 ? 4.599 -1.772 -2.119 1.00 0.00 62 VAL A CA 14
ATOM 28752 C C . VAL C 3 50 ? 5.263 -1.296 -3.411 1.00 0.00 62 VAL A C 14
ATOM 28753 O O . VAL C 3 50 ? 4.611 -0.903 -4.357 1.00 0.00 62 VAL A O 14
ATOM 28766 N N . MET C 3 51 ? 6.564 -1.319 -3.437 1.00 0.00 63 MET A N 14
ATOM 28767 C CA . MET C 3 51 ? 7.311 -0.855 -4.641 1.00 0.00 63 MET A CA 14
ATOM 28768 C C . MET C 3 51 ? 7.214 -1.897 -5.758 1.00 0.00 63 MET A C 14
ATOM 28769 O O . MET C 3 51 ? 7.639 -1.657 -6.872 1.00 0.00 63 MET A O 14
ATOM 28783 N N . SER C 3 52 ? 6.643 -3.042 -5.484 1.00 0.00 64 SER A N 14
ATOM 28784 C CA . SER C 3 52 ? 6.500 -4.092 -6.543 1.00 0.00 64 SER A CA 14
ATOM 28785 C C . SER C 3 52 ? 5.058 -4.079 -7.038 1.00 0.00 64 SER A C 14
ATOM 28786 O O . SER C 3 52 ? 4.700 -4.772 -7.970 1.00 0.00 64 SER A O 14
ATOM 28794 N N . MET C 3 53 ? 4.225 -3.294 -6.413 1.00 0.00 65 MET A N 14
ATOM 28795 C CA . MET C 3 53 ? 2.801 -3.229 -6.834 1.00 0.00 65 MET A CA 14
ATOM 28796 C C . MET C 3 53 ? 2.696 -2.474 -8.166 1.00 0.00 65 MET A C 14
ATOM 28797 O O . MET C 3 53 ? 3.492 -1.598 -8.439 1.00 0.00 65 MET A O 14
ATOM 28811 N N . PRO C 3 54 ? 1.717 -2.783 -8.990 1.00 0.00 66 PRO A N 14
ATOM 28812 C CA . PRO C 3 54 ? 1.538 -2.077 -10.289 1.00 0.00 66 PRO A CA 14
ATOM 28813 C C . PRO C 3 54 ? 1.776 -0.568 -10.134 1.00 0.00 66 PRO A C 14
ATOM 28814 O O . PRO C 3 54 ? 1.372 0.026 -9.156 1.00 0.00 66 PRO A O 14
ATOM 28825 N N . THR C 3 55 ? 2.441 0.049 -11.079 1.00 0.00 67 THR A N 14
ATOM 28826 C CA . THR C 3 55 ? 2.718 1.519 -10.978 1.00 0.00 67 THR A CA 14
ATOM 28827 C C . THR C 3 55 ? 1.488 2.253 -10.438 1.00 0.00 67 THR A C 14
ATOM 28828 O O . THR C 3 55 ? 1.541 2.907 -9.413 1.00 0.00 67 THR A O 14
ATOM 28839 N N . LYS C 3 56 ? 0.384 2.143 -11.113 1.00 0.00 68 LYS A N 14
ATOM 28840 C CA . LYS C 3 56 ? -0.849 2.825 -10.633 1.00 0.00 68 LYS A CA 14
ATOM 28841 C C . LYS C 3 56 ? -1.114 2.426 -9.178 1.00 0.00 68 LYS A C 14
ATOM 28842 O O . LYS C 3 56 ? -1.390 3.260 -8.339 1.00 0.00 68 LYS A O 14
ATOM 28861 N N . GLU C 3 57 ? -1.049 1.155 -8.878 1.00 0.00 69 GLU A N 14
ATOM 28862 C CA . GLU C 3 57 ? -1.321 0.701 -7.483 1.00 0.00 69 GLU A CA 14
ATOM 28863 C C . GLU C 3 57 ? -0.371 1.398 -6.505 1.00 0.00 69 GLU A C 14
ATOM 28864 O O . GLU C 3 57 ? -0.747 1.734 -5.401 1.00 0.00 69 GLU A O 14
ATOM 28876 N N . ARG C 3 58 ? 0.852 1.617 -6.887 1.00 0.00 70 ARG A N 14
ATOM 28877 C CA . ARG C 3 58 ? 1.801 2.286 -5.953 1.00 0.00 70 ARG A CA 14
ATOM 28878 C C . ARG C 3 58 ? 1.212 3.610 -5.474 1.00 0.00 70 ARG A C 14
ATOM 28879 O O . ARG C 3 58 ? 1.225 3.917 -4.302 1.00 0.00 70 ARG A O 14
ATOM 28900 N N . GLU C 3 59 ? 0.714 4.399 -6.380 1.00 0.00 71 GLU A N 14
ATOM 28901 C CA . GLU C 3 59 ? 0.148 5.720 -6.001 1.00 0.00 71 GLU A CA 14
ATOM 28902 C C . GLU C 3 59 ? -1.017 5.534 -5.049 1.00 0.00 71 GLU A C 14
ATOM 28903 O O . GLU C 3 59 ? -1.015 6.055 -3.952 1.00 0.00 71 GLU A O 14
ATOM 28915 N N . GLN C 3 60 ? -2.024 4.817 -5.445 1.00 0.00 72 GLN A N 14
ATOM 28916 C CA . GLN C 3 60 ? -3.170 4.655 -4.525 1.00 0.00 72 GLN A CA 14
ATOM 28917 C C . GLN C 3 60 ? -2.709 3.932 -3.262 1.00 0.00 72 GLN A C 14
ATOM 28918 O O . GLN C 3 60 ? -3.158 4.225 -2.172 1.00 0.00 72 GLN A O 14
ATOM 28932 N N . VAL C 3 61 ? -1.806 3.005 -3.390 1.00 0.00 73 VAL A N 14
ATOM 28933 C CA . VAL C 3 61 ? -1.316 2.294 -2.182 1.00 0.00 73 VAL A CA 14
ATOM 28934 C C . VAL C 3 61 ? -0.476 3.279 -1.371 1.00 0.00 73 VAL A C 14
ATOM 28935 O O . VAL C 3 61 ? -0.662 3.440 -0.181 1.00 0.00 73 VAL A O 14
ATOM 28948 N N . ILE C 3 62 ? 0.430 3.962 -2.013 1.00 0.00 74 ILE A N 14
ATOM 28949 C CA . ILE C 3 62 ? 1.265 4.965 -1.289 1.00 0.00 74 ILE A CA 14
ATOM 28950 C C . ILE C 3 62 ? 0.343 6.048 -0.754 1.00 0.00 74 ILE A C 14
ATOM 28951 O O . ILE C 3 62 ? 0.520 6.548 0.338 1.00 0.00 74 ILE A O 14
ATOM 28967 N N . ALA C 3 63 ? -0.655 6.400 -1.508 1.00 0.00 75 ALA A N 14
ATOM 28968 C CA . ALA C 3 63 ? -1.599 7.434 -1.026 1.00 0.00 75 ALA A CA 14
ATOM 28969 C C . ALA C 3 63 ? -2.433 6.832 0.106 1.00 0.00 75 ALA A C 14
ATOM 28970 O O . ALA C 3 63 ? -2.738 7.491 1.080 1.00 0.00 75 ALA A O 14
ATOM 28977 N N . HIS C 3 64 ? -2.775 5.571 0.006 1.00 0.00 76 HIS A N 14
ATOM 28978 C CA . HIS C 3 64 ? -3.548 4.937 1.103 1.00 0.00 76 HIS A CA 14
ATOM 28979 C C . HIS C 3 64 ? -2.655 4.976 2.330 1.00 0.00 76 HIS A C 14
ATOM 28980 O O . HIS C 3 64 ? -3.078 5.301 3.421 1.00 0.00 76 HIS A O 14
ATOM 28994 N N . LEU C 3 65 ? -1.401 4.679 2.135 1.00 0.00 77 LEU A N 14
ATOM 28995 C CA . LEU C 3 65 ? -0.446 4.734 3.262 1.00 0.00 77 LEU A CA 14
ATOM 28996 C C . LEU C 3 65 ? -0.234 6.211 3.582 1.00 0.00 77 LEU A C 14
ATOM 28997 O O . LEU C 3 65 ? -0.075 6.602 4.722 1.00 0.00 77 LEU A O 14
ATOM 29013 N N . GLY C 3 66 ? -0.262 7.034 2.568 1.00 0.00 78 GLY A N 14
ATOM 29014 C CA . GLY C 3 66 ? -0.096 8.499 2.781 1.00 0.00 78 GLY A CA 14
ATOM 29015 C C . GLY C 3 66 ? 1.378 8.843 2.954 1.00 0.00 78 GLY A C 14
ATOM 29016 O O . GLY C 3 66 ? 1.733 9.700 3.740 1.00 0.00 78 GLY A O 14
ATOM 29020 N N . LEU C 3 67 ? 2.245 8.193 2.220 1.00 0.00 79 LEU A N 14
ATOM 29021 C CA . LEU C 3 67 ? 3.710 8.499 2.341 1.00 0.00 79 LEU A CA 14
ATOM 29022 C C . LEU C 3 67 ? 4.125 9.401 1.180 1.00 0.00 79 LEU A C 14
ATOM 29023 O O . LEU C 3 67 ? 4.175 10.609 1.304 1.00 0.00 79 LEU A O 14
ATOM 29039 N N . SER C 3 68 ? 4.414 8.821 0.051 1.00 0.00 80 SER A N 14
ATOM 29040 C CA . SER C 3 68 ? 4.818 9.641 -1.126 1.00 0.00 80 SER A CA 14
ATOM 29041 C C . SER C 3 68 ? 5.994 10.545 -0.751 1.00 0.00 80 SER A C 14
ATOM 29042 O O . SER C 3 68 ? 6.484 10.517 0.361 1.00 0.00 80 SER A O 14
ATOM 29050 N N . THR C 3 69 ? 6.454 11.347 -1.677 1.00 0.00 81 THR A N 14
ATOM 29051 C CA . THR C 3 69 ? 7.603 12.261 -1.395 1.00 0.00 81 THR A CA 14
ATOM 29052 C C . THR C 3 69 ? 7.079 13.667 -1.098 1.00 0.00 81 THR A C 14
ATOM 29053 O O . THR C 3 69 ? 7.792 14.419 -0.454 1.00 0.00 81 THR A O 14
ATOM 30083 N N . LYS C 3 1 ? 16.497 0.828 -1.930 1.00 0.00 13 LYS A N 15
ATOM 30084 C CA . LYS C 3 1 ? 15.586 0.820 -0.750 1.00 0.00 13 LYS A CA 15
ATOM 30085 C C . LYS C 3 1 ? 14.287 0.091 -1.118 1.00 0.00 13 LYS A C 15
ATOM 30086 O O . LYS C 3 1 ? 14.065 -0.260 -2.260 1.00 0.00 13 LYS A O 15
ATOM 30107 N N . SER C 3 2 ? 13.431 -0.139 -0.161 1.00 0.00 14 SER A N 15
ATOM 30108 C CA . SER C 3 2 ? 12.153 -0.844 -0.458 1.00 0.00 14 SER A CA 15
ATOM 30109 C C . SER C 3 2 ? 11.144 -0.581 0.659 1.00 0.00 14 SER A C 15
ATOM 30110 O O . SER C 3 2 ? 11.452 0.031 1.661 1.00 0.00 14 SER A O 15
ATOM 30118 N N . ILE C 3 3 ? 9.940 -1.063 0.495 1.00 0.00 15 ILE A N 15
ATOM 30119 C CA . ILE C 3 3 ? 8.891 -0.878 1.543 1.00 0.00 15 ILE A CA 15
ATOM 30120 C C . ILE C 3 3 ? 8.065 -2.151 1.613 1.00 0.00 15 ILE A C 15
ATOM 30121 O O . ILE C 3 3 ? 8.095 -2.969 0.724 1.00 0.00 15 ILE A O 15
ATOM 30137 N N . TRP C 3 4 ? 7.345 -2.326 2.679 1.00 0.00 16 TRP A N 15
ATOM 30138 C CA . TRP C 3 4 ? 6.514 -3.560 2.845 1.00 0.00 16 TRP A CA 15
ATOM 30139 C C . TRP C 3 4 ? 5.214 -3.208 3.573 1.00 0.00 16 TRP A C 15
ATOM 30140 O O . TRP C 3 4 ? 5.137 -2.228 4.288 1.00 0.00 16 TRP A O 15
ATOM 30161 N N . CYS C 3 5 ? 4.181 -3.993 3.382 1.00 0.00 17 CYS A N 15
ATOM 30162 C CA . CYS C 3 5 ? 2.876 -3.692 4.049 1.00 0.00 17 CYS A CA 15
ATOM 30163 C C . CYS C 3 5 ? 2.097 -4.972 4.331 1.00 0.00 17 CYS A C 15
ATOM 30164 O O . CYS C 3 5 ? 2.258 -5.976 3.667 1.00 0.00 17 CYS A O 15
ATOM 30172 N N . SER C 3 6 ? 1.220 -4.921 5.294 1.00 0.00 18 SER A N 15
ATOM 30173 C CA . SER C 3 6 ? 0.380 -6.108 5.611 1.00 0.00 18 SER A CA 15
ATOM 30174 C C . SER C 3 6 ? -0.802 -6.137 4.628 1.00 0.00 18 SER A C 15
ATOM 30175 O O . SER C 3 6 ? -1.252 -5.101 4.182 1.00 0.00 18 SER A O 15
ATOM 30183 N N . PRO C 3 7 ? -1.317 -7.297 4.287 1.00 0.00 19 PRO A N 15
ATOM 30184 C CA . PRO C 3 7 ? -2.469 -7.403 3.344 1.00 0.00 19 PRO A CA 15
ATOM 30185 C C . PRO C 3 7 ? -3.548 -6.340 3.608 1.00 0.00 19 PRO A C 15
ATOM 30186 O O . PRO C 3 7 ? -4.088 -5.746 2.697 1.00 0.00 19 PRO A O 15
ATOM 30197 N N . GLN C 3 8 ? -3.873 -6.122 4.851 1.00 0.00 20 GLN A N 15
ATOM 30198 C CA . GLN C 3 8 ? -4.931 -5.126 5.198 1.00 0.00 20 GLN A CA 15
ATOM 30199 C C . GLN C 3 8 ? -4.609 -3.751 4.603 1.00 0.00 20 GLN A C 15
ATOM 30200 O O . GLN C 3 8 ? -5.485 -3.056 4.125 1.00 0.00 20 GLN A O 15
ATOM 30214 N N . GLU C 3 9 ? -3.369 -3.346 4.617 1.00 0.00 21 GLU A N 15
ATOM 30215 C CA . GLU C 3 9 ? -3.024 -2.017 4.049 1.00 0.00 21 GLU A CA 15
ATOM 30216 C C . GLU C 3 9 ? -3.132 -2.098 2.531 1.00 0.00 21 GLU A C 15
ATOM 30217 O O . GLU C 3 9 ? -3.476 -1.144 1.863 1.00 0.00 21 GLU A O 15
ATOM 30229 N N . ILE C 3 10 ? -2.833 -3.238 1.988 1.00 0.00 22 ILE A N 15
ATOM 30230 C CA . ILE C 3 10 ? -2.906 -3.411 0.516 1.00 0.00 22 ILE A CA 15
ATOM 30231 C C . ILE C 3 10 ? -4.362 -3.568 0.072 1.00 0.00 22 ILE A C 15
ATOM 30232 O O . ILE C 3 10 ? -4.878 -2.771 -0.682 1.00 0.00 22 ILE A O 15
ATOM 30248 N N . MET C 3 11 ? -5.027 -4.589 0.539 1.00 0.00 23 MET A N 15
ATOM 30249 C CA . MET C 3 11 ? -6.455 -4.801 0.149 1.00 0.00 23 MET A CA 15
ATOM 30250 C C . MET C 3 11 ? -7.214 -3.495 0.365 1.00 0.00 23 MET A C 15
ATOM 30251 O O . MET C 3 11 ? -8.282 -3.276 -0.173 1.00 0.00 23 MET A O 15
ATOM 30265 N N . ALA C 3 12 ? -6.649 -2.628 1.147 1.00 0.00 24 ALA A N 15
ATOM 30266 C CA . ALA C 3 12 ? -7.302 -1.318 1.413 1.00 0.00 24 ALA A CA 15
ATOM 30267 C C . ALA C 3 12 ? -7.027 -0.366 0.246 1.00 0.00 24 ALA A C 15
ATOM 30268 O O . ALA C 3 12 ? -7.704 0.628 0.077 1.00 0.00 24 ALA A O 15
ATOM 30275 N N . ALA C 3 13 ? -6.033 -0.651 -0.557 1.00 0.00 25 ALA A N 15
ATOM 30276 C CA . ALA C 3 13 ? -5.728 0.260 -1.700 1.00 0.00 25 ALA A CA 15
ATOM 30277 C C . ALA C 3 13 ? -6.739 0.035 -2.831 1.00 0.00 25 ALA A C 15
ATOM 30278 O O . ALA C 3 13 ? -7.456 -0.946 -2.852 1.00 0.00 25 ALA A O 15
ATOM 30285 N N . ASP C 3 14 ? -6.817 0.954 -3.755 1.00 0.00 26 ASP A N 15
ATOM 30286 C CA . ASP C 3 14 ? -7.803 0.818 -4.874 1.00 0.00 26 ASP A CA 15
ATOM 30287 C C . ASP C 3 14 ? -7.482 -0.387 -5.769 1.00 0.00 26 ASP A C 15
ATOM 30288 O O . ASP C 3 14 ? -8.143 -1.404 -5.715 1.00 0.00 26 ASP A O 15
ATOM 30297 N N . GLY C 3 15 ? -6.493 -0.264 -6.609 1.00 0.00 27 GLY A N 15
ATOM 30298 C CA . GLY C 3 15 ? -6.140 -1.383 -7.537 1.00 0.00 27 GLY A CA 15
ATOM 30299 C C . GLY C 3 15 ? -6.052 -2.705 -6.777 1.00 0.00 27 GLY A C 15
ATOM 30300 O O . GLY C 3 15 ? -5.928 -3.758 -7.369 1.00 0.00 27 GLY A O 15
ATOM 30304 N N . MET C 3 16 ? -6.096 -2.663 -5.472 1.00 0.00 28 MET A N 15
ATOM 30305 C CA . MET C 3 16 ? -5.992 -3.925 -4.673 1.00 0.00 28 MET A CA 15
ATOM 30306 C C . MET C 3 16 ? -7.383 -4.388 -4.201 1.00 0.00 28 MET A C 15
ATOM 30307 O O . MET C 3 16 ? -8.152 -3.591 -3.702 1.00 0.00 28 MET A O 15
ATOM 30321 N N . PRO C 3 17 ? -7.712 -5.664 -4.329 1.00 0.00 29 PRO A N 15
ATOM 30322 C CA . PRO C 3 17 ? -9.031 -6.194 -3.867 1.00 0.00 29 PRO A CA 15
ATOM 30323 C C . PRO C 3 17 ? -9.422 -5.680 -2.472 1.00 0.00 29 PRO A C 15
ATOM 30324 O O . PRO C 3 17 ? -8.704 -4.921 -1.850 1.00 0.00 29 PRO A O 15
ATOM 30335 N N . GLY C 3 18 ? -10.558 -6.107 -1.984 1.00 0.00 30 GLY A N 15
ATOM 30336 C CA . GLY C 3 18 ? -11.035 -5.680 -0.629 1.00 0.00 30 GLY A CA 15
ATOM 30337 C C . GLY C 3 18 ? -11.222 -6.922 0.246 1.00 0.00 30 GLY A C 15
ATOM 30338 O O . GLY C 3 18 ? -12.153 -7.018 1.021 1.00 0.00 30 GLY A O 15
ATOM 30342 N N . SER C 3 19 ? -10.337 -7.878 0.122 1.00 0.00 31 SER A N 15
ATOM 30343 C CA . SER C 3 19 ? -10.440 -9.128 0.936 1.00 0.00 31 SER A CA 15
ATOM 30344 C C . SER C 3 19 ? -9.029 -9.615 1.272 1.00 0.00 31 SER A C 15
ATOM 30345 O O . SER C 3 19 ? -8.160 -9.652 0.423 1.00 0.00 31 SER A O 15
ATOM 30353 N N . VAL C 3 20 ? -8.786 -9.983 2.500 1.00 0.00 32 VAL A N 15
ATOM 30354 C CA . VAL C 3 20 ? -7.422 -10.458 2.870 1.00 0.00 32 VAL A CA 15
ATOM 30355 C C . VAL C 3 20 ? -6.997 -11.561 1.901 1.00 0.00 32 VAL A C 15
ATOM 30356 O O . VAL C 3 20 ? -5.890 -11.567 1.401 1.00 0.00 32 VAL A O 15
ATOM 30369 N N . ALA C 3 21 ? -7.869 -12.491 1.623 1.00 0.00 33 ALA A N 15
ATOM 30370 C CA . ALA C 3 21 ? -7.509 -13.580 0.677 1.00 0.00 33 ALA A CA 15
ATOM 30371 C C . ALA C 3 21 ? -7.439 -12.999 -0.734 1.00 0.00 33 ALA A C 15
ATOM 30372 O O . ALA C 3 21 ? -6.693 -13.464 -1.573 1.00 0.00 33 ALA A O 15
ATOM 30379 N N . GLY C 3 22 ? -8.203 -11.971 -0.997 1.00 0.00 34 GLY A N 15
ATOM 30380 C CA . GLY C 3 22 ? -8.170 -11.347 -2.350 1.00 0.00 34 GLY A CA 15
ATOM 30381 C C . GLY C 3 22 ? -6.740 -10.907 -2.653 1.00 0.00 34 GLY A C 15
ATOM 30382 O O . GLY C 3 22 ? -6.248 -11.061 -3.752 1.00 0.00 34 GLY A O 15
ATOM 30386 N N . VAL C 3 23 ? -6.062 -10.370 -1.679 1.00 0.00 35 VAL A N 15
ATOM 30387 C CA . VAL C 3 23 ? -4.657 -9.937 -1.906 1.00 0.00 35 VAL A CA 15
ATOM 30388 C C . VAL C 3 23 ? -3.811 -11.179 -2.210 1.00 0.00 35 VAL A C 15
ATOM 30389 O O . VAL C 3 23 ? -3.124 -11.244 -3.210 1.00 0.00 35 VAL A O 15
ATOM 30402 N N . HIS C 3 24 ? -3.859 -12.165 -1.356 1.00 0.00 36 HIS A N 15
ATOM 30403 C CA . HIS C 3 24 ? -3.062 -13.399 -1.598 1.00 0.00 36 HIS A CA 15
ATOM 30404 C C . HIS C 3 24 ? -3.321 -13.899 -3.021 1.00 0.00 36 HIS A C 15
ATOM 30405 O O . HIS C 3 24 ? -2.469 -14.502 -3.644 1.00 0.00 36 HIS A O 15
ATOM 30419 N N . TYR C 3 25 ? -4.489 -13.647 -3.540 1.00 0.00 37 TYR A N 15
ATOM 30420 C CA . TYR C 3 25 ? -4.809 -14.095 -4.923 1.00 0.00 37 TYR A CA 15
ATOM 30421 C C . TYR C 3 25 ? -3.830 -13.440 -5.897 1.00 0.00 37 TYR A C 15
ATOM 30422 O O . TYR C 3 25 ? -2.917 -14.066 -6.393 1.00 0.00 37 TYR A O 15
ATOM 30440 N N . ARG C 3 26 ? -4.012 -12.178 -6.167 1.00 0.00 38 ARG A N 15
ATOM 30441 C CA . ARG C 3 26 ? -3.092 -11.470 -7.103 1.00 0.00 38 ARG A CA 15
ATOM 30442 C C . ARG C 3 26 ? -1.644 -11.657 -6.638 1.00 0.00 38 ARG A C 15
ATOM 30443 O O . ARG C 3 26 ? -0.726 -11.681 -7.432 1.00 0.00 38 ARG A O 15
ATOM 30464 N N . ALA C 3 27 ? -1.432 -11.785 -5.358 1.00 0.00 39 ALA A N 15
ATOM 30465 C CA . ALA C 3 27 ? -0.044 -11.965 -4.844 1.00 0.00 39 ALA A CA 15
ATOM 30466 C C . ALA C 3 27 ? 0.622 -13.175 -5.508 1.00 0.00 39 ALA A C 15
ATOM 30467 O O . ALA C 3 27 ? 1.707 -13.080 -6.045 1.00 0.00 39 ALA A O 15
ATOM 30474 N N . ASN C 3 28 ? -0.010 -14.317 -5.461 1.00 0.00 40 ASN A N 15
ATOM 30475 C CA . ASN C 3 28 ? 0.598 -15.531 -6.072 1.00 0.00 40 ASN A CA 15
ATOM 30476 C C . ASN C 3 28 ? 0.517 -15.448 -7.588 1.00 0.00 40 ASN A C 15
ATOM 30477 O O . ASN C 3 28 ? 1.465 -15.743 -8.288 1.00 0.00 40 ASN A O 15
ATOM 30488 N N . VAL C 3 29 ? -0.611 -15.062 -8.107 1.00 0.00 41 VAL A N 15
ATOM 30489 C CA . VAL C 3 29 ? -0.740 -14.981 -9.584 1.00 0.00 41 VAL A CA 15
ATOM 30490 C C . VAL C 3 29 ? 0.406 -14.141 -10.142 1.00 0.00 41 VAL A C 15
ATOM 30491 O O . VAL C 3 29 ? 1.049 -14.505 -11.107 1.00 0.00 41 VAL A O 15
ATOM 30504 N N . GLN C 3 30 ? 0.671 -13.020 -9.533 1.00 0.00 42 GLN A N 15
ATOM 30505 C CA . GLN C 3 30 ? 1.781 -12.146 -10.012 1.00 0.00 42 GLN A CA 15
ATOM 30506 C C . GLN C 3 30 ? 3.092 -12.595 -9.360 1.00 0.00 42 GLN A C 15
ATOM 30507 O O . GLN C 3 30 ? 4.114 -12.705 -10.008 1.00 0.00 42 GLN A O 15
ATOM 30521 N N . GLY C 3 31 ? 3.066 -12.865 -8.079 1.00 0.00 43 GLY A N 15
ATOM 30522 C CA . GLY C 3 31 ? 4.305 -13.319 -7.376 1.00 0.00 43 GLY A CA 15
ATOM 30523 C C . GLY C 3 31 ? 5.028 -12.116 -6.766 1.00 0.00 43 GLY A C 15
ATOM 30524 O O . GLY C 3 31 ? 6.172 -11.848 -7.074 1.00 0.00 43 GLY A O 15
ATOM 30528 N N . TRP C 3 32 ? 4.371 -11.393 -5.899 1.00 0.00 44 TRP A N 15
ATOM 30529 C CA . TRP C 3 32 ? 5.027 -10.211 -5.267 1.00 0.00 44 TRP A CA 15
ATOM 30530 C C . TRP C 3 32 ? 6.153 -10.676 -4.339 1.00 0.00 44 TRP A C 15
ATOM 30531 O O . TRP C 3 32 ? 6.150 -11.792 -3.858 1.00 0.00 44 TRP A O 15
ATOM 30552 N N . THR C 3 33 ? 7.083 -9.809 -4.034 1.00 0.00 45 THR A N 15
ATOM 30553 C CA . THR C 3 33 ? 8.159 -10.194 -3.077 1.00 0.00 45 THR A CA 15
ATOM 30554 C C . THR C 3 33 ? 7.521 -10.195 -1.694 1.00 0.00 45 THR A C 15
ATOM 30555 O O . THR C 3 33 ? 6.530 -9.524 -1.484 1.00 0.00 45 THR A O 15
ATOM 30566 N N . LYS C 3 34 ? 8.038 -10.942 -0.748 1.00 0.00 46 LYS A N 15
ATOM 30567 C CA . LYS C 3 34 ? 7.385 -10.954 0.599 1.00 0.00 46 LYS A CA 15
ATOM 30568 C C . LYS C 3 34 ? 8.401 -11.025 1.730 1.00 0.00 46 LYS A C 15
ATOM 30569 O O . LYS C 3 34 ? 9.280 -11.861 1.771 1.00 0.00 46 LYS A O 15
ATOM 30588 N N . ARG C 3 35 ? 8.218 -10.155 2.675 1.00 0.00 47 ARG A N 15
ATOM 30589 C CA . ARG C 3 35 ? 9.082 -10.120 3.882 1.00 0.00 47 ARG A CA 15
ATOM 30590 C C . ARG C 3 35 ? 8.339 -10.877 4.972 1.00 0.00 47 ARG A C 15
ATOM 30591 O O . ARG C 3 35 ? 7.137 -10.765 5.108 1.00 0.00 47 ARG A O 15
ATOM 30612 N N . LYS C 3 36 ? 9.031 -11.639 5.749 1.00 0.00 48 LYS A N 15
ATOM 30613 C CA . LYS C 3 36 ? 8.343 -12.395 6.830 1.00 0.00 48 LYS A CA 15
ATOM 30614 C C . LYS C 3 36 ? 8.017 -11.451 7.986 1.00 0.00 48 LYS A C 15
ATOM 30615 O O . LYS C 3 36 ? 8.879 -10.781 8.519 1.00 0.00 48 LYS A O 15
ATOM 30634 N N . LYS C 3 37 ? 6.770 -11.396 8.375 1.00 0.00 49 LYS A N 15
ATOM 30635 C CA . LYS C 3 37 ? 6.355 -10.502 9.499 1.00 0.00 49 LYS A CA 15
ATOM 30636 C C . LYS C 3 37 ? 6.143 -11.349 10.758 1.00 0.00 49 LYS A C 15
ATOM 30637 O O . LYS C 3 37 ? 5.649 -12.459 10.691 1.00 0.00 49 LYS A O 15
ATOM 30656 N N . GLU C 3 38 ? 6.533 -10.842 11.903 1.00 0.00 50 GLU A N 15
ATOM 30657 C CA . GLU C 3 38 ? 6.385 -11.616 13.181 1.00 0.00 50 GLU A CA 15
ATOM 30658 C C . GLU C 3 38 ? 5.631 -10.784 14.213 1.00 0.00 50 GLU A C 15
ATOM 30659 O O . GLU C 3 38 ? 4.848 -11.299 14.986 1.00 0.00 50 GLU A O 15
ATOM 30671 N N . GLY C 3 39 ? 5.900 -9.506 14.231 1.00 0.00 51 GLY A N 15
ATOM 30672 C CA . GLY C 3 39 ? 5.251 -8.566 15.207 1.00 0.00 51 GLY A CA 15
ATOM 30673 C C . GLY C 3 39 ? 3.846 -9.046 15.580 1.00 0.00 51 GLY A C 15
ATOM 30674 O O . GLY C 3 39 ? 3.407 -8.904 16.704 1.00 0.00 51 GLY A O 15
ATOM 30678 N N . VAL C 3 40 ? 3.147 -9.630 14.647 1.00 0.00 52 VAL A N 15
ATOM 30679 C CA . VAL C 3 40 ? 1.774 -10.142 14.947 1.00 0.00 52 VAL A CA 15
ATOM 30680 C C . VAL C 3 40 ? 1.887 -11.592 15.431 1.00 0.00 52 VAL A C 15
ATOM 30681 O O . VAL C 3 40 ? 2.492 -12.426 14.787 1.00 0.00 52 VAL A O 15
ATOM 30694 N N . LYS C 3 41 ? 1.308 -11.901 16.561 1.00 0.00 53 LYS A N 15
ATOM 30695 C CA . LYS C 3 41 ? 1.384 -13.297 17.077 1.00 0.00 53 LYS A CA 15
ATOM 30696 C C . LYS C 3 41 ? 0.801 -14.244 16.028 1.00 0.00 53 LYS A C 15
ATOM 30697 O O . LYS C 3 41 ? -0.370 -14.185 15.708 1.00 0.00 53 LYS A O 15
ATOM 30716 N N . GLY C 3 42 ? 1.605 -15.113 15.487 1.00 0.00 54 GLY A N 15
ATOM 30717 C CA . GLY C 3 42 ? 1.090 -16.057 14.457 1.00 0.00 54 GLY A CA 15
ATOM 30718 C C . GLY C 3 42 ? 2.265 -16.668 13.686 1.00 0.00 54 GLY A C 15
ATOM 30719 O O . GLY C 3 42 ? 2.227 -17.812 13.281 1.00 0.00 54 GLY A O 15
ATOM 30723 N N . GLY C 3 43 ? 3.316 -15.918 13.496 1.00 0.00 55 GLY A N 15
ATOM 30724 C CA . GLY C 3 43 ? 4.500 -16.464 12.769 1.00 0.00 55 GLY A CA 15
ATOM 30725 C C . GLY C 3 43 ? 4.226 -16.549 11.265 1.00 0.00 55 GLY A C 15
ATOM 30726 O O . GLY C 3 43 ? 5.096 -16.297 10.456 1.00 0.00 55 GLY A O 15
ATOM 30730 N N . LYS C 3 44 ? 3.039 -16.922 10.878 1.00 0.00 56 LYS A N 15
ATOM 30731 C CA . LYS C 3 44 ? 2.739 -17.040 9.422 1.00 0.00 56 LYS A CA 15
ATOM 30732 C C . LYS C 3 44 ? 2.518 -15.649 8.821 1.00 0.00 56 LYS A C 15
ATOM 30733 O O . LYS C 3 44 ? 2.281 -15.510 7.640 1.00 0.00 56 LYS A O 15
ATOM 30752 N N . ALA C 3 45 ? 2.582 -14.621 9.621 1.00 0.00 57 ALA A N 15
ATOM 30753 C CA . ALA C 3 45 ? 2.361 -13.247 9.084 1.00 0.00 57 ALA A CA 15
ATOM 30754 C C . ALA C 3 45 ? 3.477 -12.882 8.099 1.00 0.00 57 ALA A C 15
ATOM 30755 O O . ALA C 3 45 ? 4.646 -13.038 8.385 1.00 0.00 57 ALA A O 15
ATOM 30762 N N . VAL C 3 46 ? 3.119 -12.378 6.944 1.00 0.00 58 VAL A N 15
ATOM 30763 C CA . VAL C 3 46 ? 4.152 -11.977 5.935 1.00 0.00 58 VAL A CA 15
ATOM 30764 C C . VAL C 3 46 ? 3.671 -10.733 5.181 1.00 0.00 58 VAL A C 15
ATOM 30765 O O . VAL C 3 46 ? 2.534 -10.654 4.757 1.00 0.00 58 VAL A O 15
ATOM 30778 N N . GLU C 3 47 ? 4.529 -9.762 5.004 1.00 0.00 59 GLU A N 15
ATOM 30779 C CA . GLU C 3 47 ? 4.123 -8.517 4.264 1.00 0.00 59 GLU A CA 15
ATOM 30780 C C . GLU C 3 47 ? 4.548 -8.633 2.800 1.00 0.00 59 GLU A C 15
ATOM 30781 O O . GLU C 3 47 ? 5.289 -9.524 2.435 1.00 0.00 59 GLU A O 15
ATOM 30793 N N . TYR C 3 48 ? 4.100 -7.724 1.958 1.00 0.00 60 TYR A N 15
ATOM 30794 C CA . TYR C 3 48 ? 4.496 -7.763 0.514 1.00 0.00 60 TYR A CA 15
ATOM 30795 C C . TYR C 3 48 ? 5.202 -6.465 0.147 1.00 0.00 60 TYR A C 15
ATOM 30796 O O . TYR C 3 48 ? 4.940 -5.427 0.714 1.00 0.00 60 TYR A O 15
ATOM 30814 N N . ASP C 3 49 ? 6.101 -6.516 -0.798 1.00 0.00 61 ASP A N 15
ATOM 30815 C CA . ASP C 3 49 ? 6.834 -5.283 -1.194 1.00 0.00 61 ASP A CA 15
ATOM 30816 C C . ASP C 3 49 ? 5.973 -4.434 -2.127 1.00 0.00 61 ASP A C 15
ATOM 30817 O O . ASP C 3 49 ? 5.721 -4.791 -3.258 1.00 0.00 61 ASP A O 15
ATOM 30826 N N . VAL C 3 50 ? 5.528 -3.302 -1.661 1.00 0.00 62 VAL A N 15
ATOM 30827 C CA . VAL C 3 50 ? 4.694 -2.419 -2.513 1.00 0.00 62 VAL A CA 15
ATOM 30828 C C . VAL C 3 50 ? 5.504 -2.003 -3.734 1.00 0.00 62 VAL A C 15
ATOM 30829 O O . VAL C 3 50 ? 4.970 -1.753 -4.794 1.00 0.00 62 VAL A O 15
ATOM 30842 N N . MET C 3 51 ? 6.795 -1.930 -3.590 1.00 0.00 63 MET A N 15
ATOM 30843 C CA . MET C 3 51 ? 7.649 -1.530 -4.739 1.00 0.00 63 MET A CA 15
ATOM 30844 C C . MET C 3 51 ? 7.674 -2.663 -5.766 1.00 0.00 63 MET A C 15
ATOM 30845 O O . MET C 3 51 ? 8.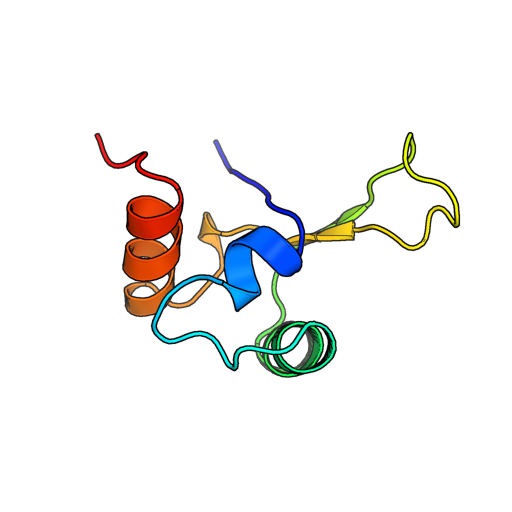288 -2.551 -6.809 1.00 0.00 63 MET A O 15
ATOM 30859 N N . SER C 3 52 ? 6.989 -3.748 -5.486 1.00 0.00 64 SER A N 15
ATOM 30860 C CA . SER C 3 52 ? 6.942 -4.892 -6.448 1.00 0.00 64 SER A CA 15
ATOM 30861 C C . SER C 3 52 ? 5.552 -4.950 -7.083 1.00 0.00 64 SER A C 15
ATOM 30862 O O . SER C 3 52 ? 5.330 -5.669 -8.037 1.00 0.00 64 SER A O 15
ATOM 30870 N N . MET C 3 53 ? 4.608 -4.194 -6.575 1.00 0.00 65 MET A N 15
ATOM 30871 C CA . MET C 3 53 ? 3.249 -4.215 -7.171 1.00 0.00 65 MET A CA 15
ATOM 30872 C C . MET C 3 53 ? 3.304 -3.463 -8.510 1.00 0.00 65 MET A C 15
ATOM 30873 O O . MET C 3 53 ? 4.018 -2.488 -8.623 1.00 0.00 65 MET A O 15
ATOM 30887 N N . PRO C 3 54 ? 2.565 -3.880 -9.518 1.00 0.00 66 PRO A N 15
ATOM 30888 C CA . PRO C 3 54 ? 2.578 -3.167 -10.825 1.00 0.00 66 PRO A CA 15
ATOM 30889 C C . PRO C 3 54 ? 2.558 -1.651 -10.607 1.00 0.00 66 PRO A C 15
ATOM 30890 O O . PRO C 3 54 ? 1.888 -1.160 -9.719 1.00 0.00 66 PRO A O 15
ATOM 30901 N N . THR C 3 55 ? 3.307 -0.912 -11.380 1.00 0.00 67 THR A N 15
ATOM 30902 C CA . THR C 3 55 ? 3.355 0.570 -11.191 1.00 0.00 67 THR A CA 15
ATOM 30903 C C . THR C 3 55 ? 1.956 1.119 -10.905 1.00 0.00 67 THR A C 15
ATOM 30904 O O . THR C 3 55 ? 1.703 1.682 -9.860 1.00 0.00 67 THR A O 15
ATOM 30915 N N . LYS C 3 56 ? 1.043 0.956 -11.813 1.00 0.00 68 LYS A N 15
ATOM 30916 C CA . LYS C 3 56 ? -0.333 1.464 -11.564 1.00 0.00 68 LYS A CA 15
ATOM 30917 C C . LYS C 3 56 ? -0.824 0.936 -10.214 1.00 0.00 68 LYS A C 15
ATOM 30918 O O . LYS C 3 56 ? -1.393 1.658 -9.422 1.00 0.00 68 LYS A O 15
ATOM 30937 N N . GLU C 3 57 ? -0.615 -0.327 -9.954 1.00 0.00 69 GLU A N 15
ATOM 30938 C CA . GLU C 3 57 ? -1.078 -0.915 -8.663 1.00 0.00 69 GLU A CA 15
ATOM 30939 C C . GLU C 3 57 ? -0.349 -0.263 -7.487 1.00 0.00 69 GLU A C 15
ATOM 30940 O O . GLU C 3 57 ? -0.964 0.216 -6.555 1.00 0.00 69 GLU A O 15
ATOM 30952 N N . ARG C 3 58 ? 0.954 -0.268 -7.502 1.00 0.00 70 ARG A N 15
ATOM 30953 C CA . ARG C 3 58 ? 1.696 0.323 -6.358 1.00 0.00 70 ARG A CA 15
ATOM 30954 C C . ARG C 3 58 ? 1.283 1.790 -6.172 1.00 0.00 70 ARG A C 15
ATOM 30955 O O . ARG C 3 58 ? 1.310 2.313 -5.077 1.00 0.00 70 ARG A O 15
ATOM 30976 N N . GLU C 3 59 ? 0.885 2.456 -7.221 1.00 0.00 71 GLU A N 15
ATOM 30977 C CA . GLU C 3 59 ? 0.469 3.874 -7.065 1.00 0.00 71 GLU A CA 15
ATOM 30978 C C . GLU C 3 59 ? -0.746 3.923 -6.151 1.00 0.00 71 GLU A C 15
ATOM 30979 O O . GLU C 3 59 ? -0.879 4.803 -5.323 1.00 0.00 71 GLU A O 15
ATOM 30991 N N . GLN C 3 60 ? -1.637 2.979 -6.281 1.00 0.00 72 GLN A N 15
ATOM 30992 C CA . GLN C 3 60 ? -2.830 2.983 -5.401 1.00 0.00 72 GLN A CA 15
ATOM 30993 C C . GLN C 3 60 ? -2.376 2.778 -3.958 1.00 0.00 72 GLN A C 15
ATOM 30994 O O . GLN C 3 60 ? -2.865 3.409 -3.041 1.00 0.00 72 GLN A O 15
ATOM 31008 N N . VAL C 3 61 ? -1.437 1.900 -3.756 1.00 0.00 73 VAL A N 15
ATOM 31009 C CA . VAL C 3 61 ? -0.937 1.648 -2.382 1.00 0.00 73 VAL A CA 15
ATOM 31010 C C . VAL C 3 61 ? -0.117 2.861 -1.929 1.00 0.00 73 VAL A C 15
ATOM 31011 O O . VAL C 3 61 ? -0.401 3.477 -0.922 1.00 0.00 73 VAL A O 15
ATOM 31024 N N . ILE C 3 62 ? 0.890 3.217 -2.682 1.00 0.00 74 ILE A N 15
ATOM 31025 C CA . ILE C 3 62 ? 1.725 4.400 -2.323 1.00 0.00 74 ILE A CA 15
ATOM 31026 C C . ILE C 3 62 ? 0.799 5.603 -2.149 1.00 0.00 74 ILE A C 15
ATOM 31027 O O . ILE C 3 62 ? 0.994 6.424 -1.274 1.00 0.00 74 ILE A O 15
ATOM 31043 N N . ALA C 3 63 ? -0.215 5.709 -2.954 1.00 0.00 75 ALA A N 15
ATOM 31044 C CA . ALA C 3 63 ? -1.152 6.853 -2.804 1.00 0.00 75 ALA A CA 15
ATOM 31045 C C . ALA C 3 63 ? -2.079 6.571 -1.623 1.00 0.00 75 ALA A C 15
ATOM 31046 O O . ALA C 3 63 ? -2.339 7.433 -0.807 1.00 0.00 75 ALA A O 15
ATOM 31053 N N . HIS C 3 64 ? -2.562 5.364 -1.511 1.00 0.00 76 HIS A N 15
ATOM 31054 C CA . HIS C 3 64 ? -3.447 5.024 -0.369 1.00 0.00 76 HIS A CA 15
ATOM 31055 C C . HIS C 3 64 ? -2.631 5.174 0.908 1.00 0.00 76 HIS A C 15
ATOM 31056 O O . HIS C 3 64 ? -3.132 5.568 1.942 1.00 0.00 76 HIS A O 15
ATOM 31070 N N . LEU C 3 65 ? -1.364 4.872 0.830 1.00 0.00 77 LEU A N 15
ATOM 31071 C CA . LEU C 3 65 ? -0.497 5.006 2.025 1.00 0.00 77 LEU A CA 15
ATOM 31072 C C . LEU C 3 65 ? -0.285 6.491 2.301 1.00 0.00 77 LEU A C 15
ATOM 31073 O O . LEU C 3 65 ? -0.423 6.951 3.417 1.00 0.00 77 LEU A O 15
ATOM 31089 N N . GLY C 3 66 ? 0.035 7.247 1.278 1.00 0.00 78 GLY A N 15
ATOM 31090 C CA . GLY C 3 66 ? 0.242 8.723 1.450 1.00 0.00 78 GLY A CA 15
ATOM 31091 C C . GLY C 3 66 ? 1.692 9.090 1.137 1.00 0.00 78 GLY A C 15
ATOM 31092 O O . GLY C 3 66 ? 2.183 10.120 1.553 1.00 0.00 78 GLY A O 15
ATOM 31096 N N . LEU C 3 67 ? 2.385 8.263 0.402 1.00 0.00 79 LEU A N 15
ATOM 31097 C CA . LEU C 3 67 ? 3.807 8.582 0.060 1.00 0.00 79 LEU A CA 15
ATOM 31098 C C . LEU C 3 67 ? 3.818 9.351 -1.259 1.00 0.00 79 LEU A C 15
ATOM 31099 O O . LEU C 3 67 ? 4.594 10.265 -1.458 1.00 0.00 79 LEU A O 15
ATOM 31115 N N . SER C 3 68 ? 2.959 8.976 -2.161 1.00 0.00 80 SER A N 15
ATOM 31116 C CA . SER C 3 68 ? 2.901 9.666 -3.482 1.00 0.00 80 SER A CA 15
ATOM 31117 C C . SER C 3 68 ? 2.642 11.161 -3.278 1.00 0.00 80 SER A C 15
ATOM 31118 O O . SER C 3 68 ? 2.750 11.679 -2.184 1.00 0.00 80 SER A O 15
ATOM 31126 N N . THR C 3 69 ? 2.303 11.859 -4.329 1.00 0.00 81 THR A N 15
ATOM 31127 C CA . THR C 3 69 ? 2.038 13.322 -4.207 1.00 0.00 81 THR A CA 15
ATOM 31128 C C . THR C 3 69 ? 3.199 13.992 -3.470 1.00 0.00 81 THR A C 15
ATOM 31129 O O . THR C 3 69 ? 4.317 13.883 -3.945 1.00 0.00 81 THR A O 15
ATOM 32159 N N . LYS C 3 1 ? 16.226 0.949 -3.165 1.00 0.00 13 LYS A N 16
ATOM 32160 C CA . LYS C 3 1 ? 15.409 0.915 -1.918 1.00 0.00 13 LYS A CA 16
ATOM 32161 C C . LYS C 3 1 ? 14.142 0.086 -2.171 1.00 0.00 13 LYS A C 16
ATOM 32162 O O . LYS C 3 1 ? 13.887 -0.353 -3.274 1.00 0.00 13 LYS A O 16
ATOM 32183 N N . SER C 3 2 ? 13.351 -0.132 -1.155 1.00 0.00 14 SER A N 16
ATOM 32184 C CA . SER C 3 2 ? 12.110 -0.930 -1.330 1.00 0.00 14 SER A CA 16
ATOM 32185 C C . SER C 3 2 ? 11.155 -0.642 -0.175 1.00 0.00 14 SER A C 16
ATOM 32186 O O . SER C 3 2 ? 11.495 0.032 0.777 1.00 0.00 14 SER A O 16
ATOM 32194 N N . ILE C 3 3 ? 9.964 -1.167 -0.247 1.00 0.00 15 ILE A N 16
ATOM 32195 C CA . ILE C 3 3 ? 8.969 -0.956 0.848 1.00 0.00 15 ILE A CA 16
ATOM 32196 C C . ILE C 3 3 ? 8.198 -2.252 1.035 1.00 0.00 15 ILE A C 16
ATOM 32197 O O . ILE C 3 3 ? 8.258 -3.137 0.215 1.00 0.00 15 ILE A O 16
ATOM 32213 N N . TRP C 3 4 ? 7.502 -2.380 2.124 1.00 0.00 16 TRP A N 16
ATOM 32214 C CA . TRP C 3 4 ? 6.739 -3.640 2.391 1.00 0.00 16 TRP A CA 16
ATOM 32215 C C . TRP C 3 4 ? 5.475 -3.320 3.192 1.00 0.00 16 TRP A C 16
ATOM 32216 O O . TRP C 3 4 ? 5.415 -2.346 3.914 1.00 0.00 16 TRP A O 16
ATOM 32237 N N . CYS C 3 5 ? 4.458 -4.135 3.063 1.00 0.00 17 CYS A N 16
ATOM 32238 C CA . CYS C 3 5 ? 3.187 -3.881 3.809 1.00 0.00 17 CYS A CA 16
ATOM 32239 C C . CYS C 3 5 ? 2.449 -5.191 4.085 1.00 0.00 17 CYS A C 16
ATOM 32240 O O . CYS C 3 5 ? 2.560 -6.151 3.350 1.00 0.00 17 CYS A O 16
ATOM 32248 N N . SER C 3 6 ? 1.659 -5.211 5.120 1.00 0.00 18 SER A N 16
ATOM 32249 C CA . SER C 3 6 ? 0.862 -6.424 5.432 1.00 0.00 18 SER A CA 16
ATOM 32250 C C . SER C 3 6 ? -0.360 -6.422 4.501 1.00 0.00 18 SER A C 16
ATOM 32251 O O . SER C 3 6 ? -0.707 -5.404 3.937 1.00 0.00 18 SER A O 16
ATOM 32259 N N . PRO C 3 7 ? -1.008 -7.541 4.342 1.00 0.00 19 PRO A N 16
ATOM 32260 C CA . PRO C 3 7 ? -2.212 -7.643 3.465 1.00 0.00 19 PRO A CA 16
ATOM 32261 C C . PRO C 3 7 ? -3.301 -6.647 3.889 1.00 0.00 19 PRO A C 16
ATOM 32262 O O . PRO C 3 7 ? -4.019 -6.107 3.070 1.00 0.00 19 PRO A O 16
ATOM 32273 N N . GLN C 3 8 ? -3.424 -6.410 5.164 1.00 0.00 20 GLN A N 16
ATOM 32274 C CA . GLN C 3 8 ? -4.461 -5.458 5.660 1.00 0.00 20 GLN A CA 16
ATOM 32275 C C . GLN C 3 8 ? -4.235 -4.063 5.052 1.00 0.00 20 GLN A C 16
ATOM 32276 O O . GLN C 3 8 ? -5.172 -3.384 4.675 1.00 0.00 20 GLN A O 16
ATOM 32290 N N . GLU C 3 9 ? -3.007 -3.629 4.953 1.00 0.00 21 GLU A N 16
ATOM 32291 C CA . GLU C 3 9 ? -2.742 -2.282 4.375 1.00 0.00 21 GLU A CA 16
ATOM 32292 C C . GLU C 3 9 ? -2.969 -2.336 2.869 1.00 0.00 21 GLU A C 16
ATOM 32293 O O . GLU C 3 9 ? -3.416 -1.388 2.257 1.00 0.00 21 GLU A O 16
ATOM 32305 N N . ILE C 3 10 ? -2.642 -3.440 2.272 1.00 0.00 22 ILE A N 16
ATOM 32306 C CA . ILE C 3 10 ? -2.810 -3.577 0.805 1.00 0.00 22 ILE A CA 16
ATOM 32307 C C . ILE C 3 10 ? -4.289 -3.743 0.434 1.00 0.00 22 ILE A C 16
ATOM 32308 O O . ILE C 3 10 ? -4.839 -2.960 -0.310 1.00 0.00 22 ILE A O 16
ATOM 32324 N N . MET C 3 11 ? -4.937 -4.753 0.946 1.00 0.00 23 MET A N 16
ATOM 32325 C CA . MET C 3 11 ? -6.382 -4.958 0.616 1.00 0.00 23 MET A CA 16
ATOM 32326 C C . MET C 3 11 ? -7.129 -3.647 0.854 1.00 0.00 23 MET A C 16
ATOM 32327 O O . MET C 3 11 ? -8.168 -3.387 0.279 1.00 0.00 23 MET A O 16
ATOM 32341 N N . ALA C 3 12 ? -6.587 -2.821 1.698 1.00 0.00 24 ALA A N 16
ATOM 32342 C CA . ALA C 3 12 ? -7.234 -1.512 1.990 1.00 0.00 24 ALA A CA 16
ATOM 32343 C C . ALA C 3 12 ? -6.884 -0.502 0.891 1.00 0.00 24 ALA A C 16
ATOM 32344 O O . ALA C 3 12 ? -7.533 0.516 0.747 1.00 0.00 24 ALA A O 16
ATOM 32351 N N . ALA C 3 13 ? -5.857 -0.760 0.121 1.00 0.00 25 ALA A N 16
ATOM 32352 C CA . ALA C 3 13 ? -5.476 0.209 -0.950 1.00 0.00 25 ALA A CA 16
ATOM 32353 C C . ALA C 3 13 ? -6.398 0.036 -2.165 1.00 0.00 25 ALA A C 16
ATOM 32354 O O . ALA C 3 13 ? -6.901 -1.036 -2.430 1.00 0.00 25 ALA A O 16
ATOM 32361 N N . ASP C 3 14 ? -6.615 1.085 -2.911 1.00 0.00 26 ASP A N 16
ATOM 32362 C CA . ASP C 3 14 ? -7.489 0.977 -4.114 1.00 0.00 26 ASP A CA 16
ATOM 32363 C C . ASP C 3 14 ? -6.825 0.047 -5.136 1.00 0.00 26 ASP A C 16
ATOM 32364 O O . ASP C 3 14 ? -5.616 -0.047 -5.209 1.00 0.00 26 ASP A O 16
ATOM 32373 N N . GLY C 3 15 ? -7.606 -0.647 -5.921 1.00 0.00 27 GLY A N 16
ATOM 32374 C CA . GLY C 3 15 ? -7.018 -1.577 -6.932 1.00 0.00 27 GLY A CA 16
ATOM 32375 C C . GLY C 3 15 ? -6.735 -2.916 -6.257 1.00 0.00 27 GLY A C 16
ATOM 32376 O O . GLY C 3 15 ? -6.691 -3.951 -6.891 1.00 0.00 27 GLY A O 16
ATOM 32380 N N . MET C 3 16 ? -6.541 -2.896 -4.967 1.00 0.00 28 MET A N 16
ATOM 32381 C CA . MET C 3 16 ? -6.257 -4.155 -4.223 1.00 0.00 28 MET A CA 16
ATOM 32382 C C . MET C 3 16 ? -7.571 -4.732 -3.672 1.00 0.00 28 MET A C 16
ATOM 32383 O O . MET C 3 16 ? -8.384 -3.998 -3.147 1.00 0.00 28 MET A O 16
ATOM 32397 N N . PRO C 3 17 ? -7.791 -6.028 -3.764 1.00 0.00 29 PRO A N 16
ATOM 32398 C CA . PRO C 3 17 ? -9.036 -6.649 -3.232 1.00 0.00 29 PRO A CA 16
ATOM 32399 C C . PRO C 3 17 ? -9.421 -6.084 -1.858 1.00 0.00 29 PRO A C 16
ATOM 32400 O O . PRO C 3 17 ? -8.673 -5.352 -1.242 1.00 0.00 29 PRO A O 16
ATOM 32411 N N . GLY C 3 18 ? -10.583 -6.434 -1.377 1.00 0.00 30 GLY A N 16
ATOM 32412 C CA . GLY C 3 18 ? -11.049 -5.946 -0.040 1.00 0.00 30 GLY A CA 16
ATOM 32413 C C . GLY C 3 18 ? -11.131 -7.137 0.914 1.00 0.00 30 GLY A C 16
ATOM 32414 O O . GLY C 3 18 ? -11.950 -7.177 1.811 1.00 0.00 30 GLY A O 16
ATOM 32418 N N . SER C 3 19 ? -10.285 -8.115 0.721 1.00 0.00 31 SER A N 16
ATOM 32419 C CA . SER C 3 19 ? -10.297 -9.320 1.602 1.00 0.00 31 SER A CA 16
ATOM 32420 C C . SER C 3 19 ? -8.861 -9.800 1.812 1.00 0.00 31 SER A C 16
ATOM 32421 O O . SER C 3 19 ? -8.057 -9.800 0.901 1.00 0.00 31 SER A O 16
ATOM 32429 N N . VAL C 3 20 ? -8.528 -10.205 3.006 1.00 0.00 32 VAL A N 16
ATOM 32430 C CA . VAL C 3 20 ? -7.142 -10.677 3.267 1.00 0.00 32 VAL A CA 16
ATOM 32431 C C . VAL C 3 20 ? -6.778 -11.785 2.275 1.00 0.00 32 VAL A C 16
ATOM 32432 O O . VAL C 3 20 ? -5.678 -11.826 1.757 1.00 0.00 32 VAL A O 16
ATOM 32445 N N . ALA C 3 21 ? -7.686 -12.686 2.002 1.00 0.00 33 ALA A N 16
ATOM 32446 C CA . ALA C 3 21 ? -7.372 -13.784 1.043 1.00 0.00 33 ALA A CA 16
ATOM 32447 C C . ALA C 3 21 ? -7.299 -13.218 -0.378 1.00 0.00 33 ALA A C 16
ATOM 32448 O O . ALA C 3 21 ? -6.432 -13.572 -1.153 1.00 0.00 33 ALA A O 16
ATOM 32455 N N . GLY C 3 22 ? -8.199 -12.337 -0.728 1.00 0.00 34 GLY A N 16
ATOM 32456 C CA . GLY C 3 22 ? -8.170 -11.747 -2.097 1.00 0.00 34 GLY A CA 16
ATOM 32457 C C . GLY C 3 22 ? -6.751 -11.268 -2.405 1.00 0.00 34 GLY A C 16
ATOM 32458 O O . GLY C 3 22 ? -6.261 -11.398 -3.511 1.00 0.00 34 GLY A O 16
ATOM 32462 N N . VAL C 3 23 ? -6.079 -10.728 -1.428 1.00 0.00 35 VAL A N 16
ATOM 32463 C CA . VAL C 3 23 ? -4.690 -10.259 -1.661 1.00 0.00 35 VAL A CA 16
ATOM 32464 C C . VAL C 3 23 ? -3.818 -11.474 -1.986 1.00 0.00 35 VAL A C 16
ATOM 32465 O O . VAL C 3 23 ? -3.190 -11.540 -3.023 1.00 0.00 35 VAL A O 16
ATOM 32478 N N . HIS C 3 24 ? -3.776 -12.435 -1.105 1.00 0.00 36 HIS A N 16
ATOM 32479 C CA . HIS C 3 24 ? -2.945 -13.642 -1.359 1.00 0.00 36 HIS A CA 16
ATOM 32480 C C . HIS C 3 24 ? -3.272 -14.210 -2.743 1.00 0.00 36 HIS A C 16
ATOM 32481 O O . HIS C 3 24 ? -2.457 -14.862 -3.363 1.00 0.00 36 HIS A O 16
ATOM 32495 N N . TYR C 3 25 ? -4.455 -13.963 -3.232 1.00 0.00 37 TYR A N 16
ATOM 32496 C CA . TYR C 3 25 ? -4.837 -14.483 -4.575 1.00 0.00 37 TYR A CA 16
ATOM 32497 C C . TYR C 3 25 ? -3.897 -13.898 -5.630 1.00 0.00 37 TYR A C 16
ATOM 32498 O O . TYR C 3 25 ? -2.991 -14.555 -6.098 1.00 0.00 37 TYR A O 16
ATOM 32516 N N . ARG C 3 26 ? -4.101 -12.668 -6.010 1.00 0.00 38 ARG A N 16
ATOM 32517 C CA . ARG C 3 26 ? -3.208 -12.061 -7.039 1.00 0.00 38 ARG A CA 16
ATOM 32518 C C . ARG C 3 26 ? -1.751 -12.148 -6.580 1.00 0.00 38 ARG A C 16
ATOM 32519 O O . ARG C 3 26 ? -0.845 -12.219 -7.386 1.00 0.00 38 ARG A O 16
ATOM 32540 N N . ALA C 3 27 ? -1.509 -12.142 -5.298 1.00 0.00 39 ALA A N 16
ATOM 32541 C CA . ALA C 3 27 ? -0.102 -12.223 -4.811 1.00 0.00 39 ALA A CA 16
ATOM 32542 C C . ALA C 3 27 ? 0.592 -13.462 -5.382 1.00 0.00 39 ALA A C 16
ATOM 32543 O O . ALA C 3 27 ? 1.671 -13.381 -5.932 1.00 0.00 39 ALA A O 16
ATOM 32550 N N . ASN C 3 28 ? -0.011 -14.610 -5.249 1.00 0.00 40 ASN A N 16
ATOM 32551 C CA . ASN C 3 28 ? 0.626 -15.844 -5.777 1.00 0.00 40 ASN A CA 16
ATOM 32552 C C . ASN C 3 28 ? 0.531 -15.862 -7.294 1.00 0.00 40 ASN A C 16
ATOM 32553 O O . ASN C 3 28 ? 1.465 -16.227 -7.980 1.00 0.00 40 ASN A O 16
ATOM 32564 N N . VAL C 3 29 ? -0.593 -15.485 -7.830 1.00 0.00 41 VAL A N 16
ATOM 32565 C CA . VAL C 3 29 ? -0.729 -15.503 -9.308 1.00 0.00 41 VAL A CA 16
ATOM 32566 C C . VAL C 3 29 ? 0.242 -14.495 -9.928 1.00 0.00 41 VAL A C 16
ATOM 32567 O O . VAL C 3 29 ? 0.836 -14.745 -10.957 1.00 0.00 41 VAL A O 16
ATOM 32580 N N . GLN C 3 30 ? 0.407 -13.356 -9.311 1.00 0.00 42 GLN A N 16
ATOM 32581 C CA . GLN C 3 30 ? 1.339 -12.330 -9.870 1.00 0.00 42 GLN A CA 16
ATOM 32582 C C . GLN C 3 30 ? 2.770 -12.614 -9.400 1.00 0.00 42 GLN A C 16
ATOM 32583 O O . GLN C 3 30 ? 3.726 -12.319 -10.090 1.00 0.00 42 GLN A O 16
ATOM 32597 N N . GLY C 3 31 ? 2.927 -13.189 -8.237 1.00 0.00 43 GLY A N 16
ATOM 32598 C CA . GLY C 3 31 ? 4.299 -13.497 -7.731 1.00 0.00 43 GLY A CA 16
ATOM 32599 C C . GLY C 3 31 ? 4.889 -12.266 -7.037 1.00 0.00 43 GLY A C 16
ATOM 32600 O O . GLY C 3 31 ? 5.971 -11.818 -7.359 1.00 0.00 43 GLY A O 16
ATOM 32604 N N . TRP C 3 32 ? 4.187 -11.717 -6.084 1.00 0.00 44 TRP A N 16
ATOM 32605 C CA . TRP C 3 32 ? 4.707 -10.518 -5.369 1.00 0.00 44 TRP A CA 16
ATOM 32606 C C . TRP C 3 32 ? 5.926 -10.902 -4.530 1.00 0.00 44 TRP A C 16
ATOM 32607 O O . TRP C 3 32 ? 6.009 -11.998 -4.012 1.00 0.00 44 TRP A O 16
ATOM 32628 N N . THR C 3 33 ? 6.842 -9.993 -4.334 1.00 0.00 45 THR A N 16
ATOM 32629 C CA . THR C 3 33 ? 8.002 -10.309 -3.459 1.00 0.00 45 THR A CA 16
ATOM 32630 C C . THR C 3 33 ? 7.461 -10.327 -2.038 1.00 0.00 45 THR A C 16
ATOM 32631 O O . THR C 3 33 ? 6.460 -9.696 -1.761 1.00 0.00 45 THR A O 16
ATOM 32642 N N . LYS C 3 34 ? 8.069 -11.051 -1.131 1.00 0.00 46 LYS A N 16
ATOM 32643 C CA . LYS C 3 34 ? 7.512 -11.087 0.256 1.00 0.00 46 LYS A CA 16
ATOM 32644 C C . LYS C 3 34 ? 8.613 -11.113 1.308 1.00 0.00 46 LYS A C 16
ATOM 32645 O O . LYS C 3 34 ? 9.532 -11.909 1.273 1.00 0.00 46 LYS A O 16
ATOM 32664 N N . ARG C 3 35 ? 8.470 -10.254 2.266 1.00 0.00 47 ARG A N 16
ATOM 32665 C CA . ARG C 3 35 ? 9.430 -10.175 3.403 1.00 0.00 47 ARG A CA 16
ATOM 32666 C C . ARG C 3 35 ? 8.736 -10.781 4.618 1.00 0.00 47 ARG A C 16
ATOM 32667 O O . ARG C 3 35 ? 7.575 -10.527 4.873 1.00 0.00 47 ARG A O 16
ATOM 32688 N N . LYS C 3 36 ? 9.421 -11.597 5.348 1.00 0.00 48 LYS A N 16
ATOM 32689 C CA . LYS C 3 36 ? 8.789 -12.250 6.526 1.00 0.00 48 LYS A CA 16
ATOM 32690 C C . LYS C 3 36 ? 8.584 -11.251 7.663 1.00 0.00 48 LYS A C 16
ATOM 32691 O O . LYS C 3 36 ? 9.479 -10.522 8.045 1.00 0.00 48 LYS A O 16
ATOM 32710 N N . LYS C 3 37 ? 7.400 -11.244 8.214 1.00 0.00 49 LYS A N 16
ATOM 32711 C CA . LYS C 3 37 ? 7.073 -10.338 9.352 1.00 0.00 49 LYS A CA 16
ATOM 32712 C C . LYS C 3 37 ? 6.672 -11.214 10.545 1.00 0.00 49 LYS A C 16
ATOM 32713 O O . LYS C 3 37 ? 5.829 -12.078 10.426 1.00 0.00 49 LYS A O 16
ATOM 32732 N N . GLU C 3 38 ? 7.300 -11.025 11.682 1.00 0.00 50 GLU A N 16
ATOM 32733 C CA . GLU C 3 38 ? 6.994 -11.877 12.883 1.00 0.00 50 GLU A CA 16
ATOM 32734 C C . GLU C 3 38 ? 6.440 -11.027 14.023 1.00 0.00 50 GLU A C 16
ATOM 32735 O O . GLU C 3 38 ? 5.574 -11.450 14.762 1.00 0.00 50 GLU A O 16
ATOM 32747 N N . GLY C 3 39 ? 6.977 -9.851 14.176 1.00 0.00 51 GLY A N 16
ATOM 32748 C CA . GLY C 3 39 ? 6.558 -8.920 15.276 1.00 0.00 51 GLY A CA 16
ATOM 32749 C C . GLY C 3 39 ? 5.076 -9.093 15.628 1.00 0.00 51 GLY A C 16
ATOM 32750 O O . GLY C 3 39 ? 4.673 -8.893 16.756 1.00 0.00 51 GLY A O 16
ATOM 32754 N N . VAL C 3 40 ? 4.261 -9.456 14.676 1.00 0.00 52 VAL A N 16
ATOM 32755 C CA . VAL C 3 40 ? 2.802 -9.634 14.971 1.00 0.00 52 VAL A CA 16
ATOM 32756 C C . VAL C 3 40 ? 2.522 -11.082 15.398 1.00 0.00 52 VAL A C 16
ATOM 32757 O O . VAL C 3 40 ? 3.121 -12.018 14.905 1.00 0.00 52 VAL A O 16
ATOM 32770 N N . LYS C 3 41 ? 1.601 -11.260 16.309 1.00 0.00 53 LYS A N 16
ATOM 32771 C CA . LYS C 3 41 ? 1.246 -12.626 16.784 1.00 0.00 53 LYS A CA 16
ATOM 32772 C C . LYS C 3 41 ? 0.852 -13.484 15.581 1.00 0.00 53 LYS A C 16
ATOM 32773 O O . LYS C 3 41 ? 0.255 -13.005 14.637 1.00 0.00 53 LYS A O 16
ATOM 32792 N N . GLY C 3 42 ? 1.179 -14.751 15.615 1.00 0.00 54 GLY A N 16
ATOM 32793 C CA . GLY C 3 42 ? 0.828 -15.671 14.484 1.00 0.00 54 GLY A CA 16
ATOM 32794 C C . GLY C 3 42 ? 2.107 -16.223 13.848 1.00 0.00 54 GLY A C 16
ATOM 32795 O O . GLY C 3 42 ? 2.221 -17.405 13.597 1.00 0.00 54 GLY A O 16
ATOM 32799 N N . GLY C 3 43 ? 3.074 -15.384 13.593 1.00 0.00 55 GLY A N 16
ATOM 32800 C CA . GLY C 3 43 ? 4.345 -15.876 12.982 1.00 0.00 55 GLY A CA 16
ATOM 32801 C C . GLY C 3 43 ? 4.214 -15.952 11.458 1.00 0.00 55 GLY A C 16
ATOM 32802 O O . GLY C 3 43 ? 5.123 -15.601 10.733 1.00 0.00 55 GLY A O 16
ATOM 32806 N N . LYS C 3 44 ? 3.097 -16.415 10.960 1.00 0.00 56 LYS A N 16
ATOM 32807 C CA . LYS C 3 44 ? 2.932 -16.517 9.481 1.00 0.00 56 LYS A CA 16
ATOM 32808 C C . LYS C 3 44 ? 2.904 -15.116 8.867 1.00 0.00 56 LYS A C 16
ATOM 32809 O O . LYS C 3 44 ? 3.015 -14.956 7.668 1.00 0.00 56 LYS A O 16
ATOM 32828 N N . ALA C 3 45 ? 2.734 -14.104 9.676 1.00 0.00 57 ALA A N 16
ATOM 32829 C CA . ALA C 3 45 ? 2.673 -12.714 9.137 1.00 0.00 57 ALA A CA 16
ATOM 32830 C C . ALA C 3 45 ? 3.770 -12.503 8.083 1.00 0.00 57 ALA A C 16
ATOM 32831 O O . ALA C 3 45 ? 4.940 -12.730 8.323 1.00 0.00 57 ALA A O 16
ATOM 32838 N N . VAL C 3 46 ? 3.383 -12.067 6.912 1.00 0.00 58 VAL A N 16
ATOM 32839 C CA . VAL C 3 46 ? 4.368 -11.827 5.811 1.00 0.00 58 VAL A CA 16
ATOM 32840 C C . VAL C 3 46 ? 3.948 -10.577 5.031 1.00 0.00 58 VAL A C 16
ATOM 32841 O O . VAL C 3 46 ? 2.814 -10.454 4.615 1.00 0.00 58 VAL A O 16
ATOM 32854 N N . GLU C 3 47 ? 4.843 -9.647 4.823 1.00 0.00 59 GLU A N 16
ATOM 32855 C CA . GLU C 3 47 ? 4.462 -8.410 4.057 1.00 0.00 59 GLU A CA 16
ATOM 32856 C C . GLU C 3 47 ? 4.806 -8.588 2.578 1.00 0.00 59 GLU A C 16
ATOM 32857 O O . GLU C 3 47 ? 5.542 -9.482 2.208 1.00 0.00 59 GLU A O 16
ATOM 32869 N N . TYR C 3 48 ? 4.287 -7.728 1.730 1.00 0.00 60 TYR A N 16
ATOM 32870 C CA . TYR C 3 48 ? 4.586 -7.818 0.266 1.00 0.00 60 TYR A CA 16
ATOM 32871 C C . TYR C 3 48 ? 5.218 -6.508 -0.191 1.00 0.00 60 TYR A C 16
ATOM 32872 O O . TYR C 3 48 ? 4.942 -5.458 0.350 1.00 0.00 60 TYR A O 16
ATOM 32890 N N . ASP C 3 49 ? 6.079 -6.561 -1.169 1.00 0.00 61 ASP A N 16
ATOM 32891 C CA . ASP C 3 49 ? 6.747 -5.315 -1.638 1.00 0.00 61 ASP A CA 16
ATOM 32892 C C . ASP C 3 49 ? 5.838 -4.516 -2.573 1.00 0.00 61 ASP A C 16
ATOM 32893 O O . ASP C 3 49 ? 5.531 -4.937 -3.671 1.00 0.00 61 ASP A O 16
ATOM 32902 N N . VAL C 3 50 ? 5.426 -3.350 -2.151 1.00 0.00 62 VAL A N 16
ATOM 32903 C CA . VAL C 3 50 ? 4.562 -2.501 -3.013 1.00 0.00 62 VAL A CA 16
ATOM 32904 C C . VAL C 3 50 ? 5.346 -2.129 -4.269 1.00 0.00 62 VAL A C 16
ATOM 32905 O O . VAL C 3 50 ? 4.780 -1.883 -5.316 1.00 0.00 62 VAL A O 16
ATOM 32918 N N . MET C 3 51 ? 6.648 -2.082 -4.175 1.00 0.00 63 MET A N 16
ATOM 32919 C CA . MET C 3 51 ? 7.458 -1.720 -5.371 1.00 0.00 63 MET A CA 16
ATOM 32920 C C . MET C 3 51 ? 7.438 -2.880 -6.367 1.00 0.00 63 MET A C 16
ATOM 32921 O O . MET C 3 51 ? 7.983 -2.786 -7.449 1.00 0.00 63 MET A O 16
ATOM 32935 N N . SER C 3 52 ? 6.797 -3.973 -6.019 1.00 0.00 64 SER A N 16
ATOM 32936 C CA . SER C 3 52 ? 6.718 -5.141 -6.950 1.00 0.00 64 SER A CA 16
ATOM 32937 C C . SER C 3 52 ? 5.302 -5.230 -7.516 1.00 0.00 64 SER A C 16
ATOM 32938 O O . SER C 3 52 ? 5.051 -5.940 -8.470 1.00 0.00 64 SER A O 16
ATOM 32946 N N . MET C 3 53 ? 4.367 -4.523 -6.937 1.00 0.00 65 MET A N 16
ATOM 32947 C CA . MET C 3 53 ? 2.973 -4.584 -7.450 1.00 0.00 65 MET A CA 16
ATOM 32948 C C . MET C 3 53 ? 2.889 -3.842 -8.794 1.00 0.00 65 MET A C 16
ATOM 32949 O O . MET C 3 53 ? 3.708 -2.994 -9.086 1.00 0.00 65 MET A O 16
ATOM 32963 N N . PRO C 3 54 ? 1.894 -4.140 -9.597 1.00 0.00 66 PRO A N 16
ATOM 32964 C CA . PRO C 3 54 ? 1.706 -3.463 -10.910 1.00 0.00 66 PRO A CA 16
ATOM 32965 C C . PRO C 3 54 ? 1.981 -1.956 -10.813 1.00 0.00 66 PRO A C 16
ATOM 32966 O O . PRO C 3 54 ? 1.636 -1.319 -9.839 1.00 0.00 66 PRO A O 16
ATOM 32977 N N . THR C 3 55 ? 2.600 -1.382 -11.809 1.00 0.00 67 THR A N 16
ATOM 32978 C CA . THR C 3 55 ? 2.893 0.082 -11.763 1.00 0.00 67 THR A CA 16
ATOM 32979 C C . THR C 3 55 ? 1.647 0.843 -11.306 1.00 0.00 67 THR A C 16
ATOM 32980 O O . THR C 3 55 ? 1.668 1.571 -10.332 1.00 0.00 67 THR A O 16
ATOM 32991 N N . LYS C 3 56 ? 0.559 0.674 -12.000 1.00 0.00 68 LYS A N 16
ATOM 32992 C CA . LYS C 3 56 ? -0.693 1.379 -11.609 1.00 0.00 68 LYS A CA 16
ATOM 32993 C C . LYS C 3 56 ? -0.955 1.143 -10.117 1.00 0.00 68 LYS A C 16
ATOM 32994 O O . LYS C 3 56 ? -1.257 2.057 -9.377 1.00 0.00 68 LYS A O 16
ATOM 33013 N N . GLU C 3 57 ? -0.858 -0.086 -9.681 1.00 0.00 69 GLU A N 16
ATOM 33014 C CA . GLU C 3 57 ? -1.118 -0.404 -8.244 1.00 0.00 69 GLU A CA 16
ATOM 33015 C C . GLU C 3 57 ? -0.143 0.362 -7.336 1.00 0.00 69 GLU A C 16
ATOM 33016 O O . GLU C 3 57 ? -0.496 0.783 -6.254 1.00 0.00 69 GLU A O 16
ATOM 33028 N N . ARG C 3 58 ? 1.080 0.517 -7.749 1.00 0.00 70 ARG A N 16
ATOM 33029 C CA . ARG C 3 58 ? 2.076 1.221 -6.887 1.00 0.00 70 ARG A CA 16
ATOM 33030 C C . ARG C 3 58 ? 1.579 2.613 -6.480 1.00 0.00 70 ARG A C 16
ATOM 33031 O O . ARG C 3 58 ? 1.576 2.962 -5.318 1.00 0.00 70 ARG A O 16
ATOM 33052 N N . GLU C 3 59 ? 1.193 3.418 -7.429 1.00 0.00 71 GLU A N 16
ATOM 33053 C CA . GLU C 3 59 ? 0.736 4.801 -7.111 1.00 0.00 71 GLU A CA 16
ATOM 33054 C C . GLU C 3 59 ? -0.489 4.767 -6.213 1.00 0.00 71 GLU A C 16
ATOM 33055 O O . GLU C 3 59 ? -0.508 5.374 -5.161 1.00 0.00 71 GLU A O 16
ATOM 33067 N N . GLN C 3 60 ? -1.519 4.089 -6.614 1.00 0.00 72 GLN A N 16
ATOM 33068 C CA . GLN C 3 60 ? -2.729 4.067 -5.761 1.00 0.00 72 GLN A CA 16
ATOM 33069 C C . GLN C 3 60 ? -2.393 3.447 -4.406 1.00 0.00 72 GLN A C 16
ATOM 33070 O O . GLN C 3 60 ? -2.859 3.898 -3.379 1.00 0.00 72 GLN A O 16
ATOM 33084 N N . VAL C 3 61 ? -1.571 2.435 -4.383 1.00 0.00 73 VAL A N 16
ATOM 33085 C CA . VAL C 3 61 ? -1.203 1.830 -3.073 1.00 0.00 73 VAL A CA 16
ATOM 33086 C C . VAL C 3 61 ? -0.335 2.840 -2.331 1.00 0.00 73 VAL A C 16
ATOM 33087 O O . VAL C 3 61 ? -0.556 3.140 -1.173 1.00 0.00 73 VAL A O 16
ATOM 33100 N N . ILE C 3 62 ? 0.639 3.388 -3.002 1.00 0.00 74 ILE A N 16
ATOM 33101 C CA . ILE C 3 62 ? 1.518 4.404 -2.361 1.00 0.00 74 ILE A CA 16
ATOM 33102 C C . ILE C 3 62 ? 0.654 5.581 -1.943 1.00 0.00 74 ILE A C 16
ATOM 33103 O O . ILE C 3 62 ? 0.793 6.118 -0.863 1.00 0.00 74 ILE A O 16
ATOM 33119 N N . ALA C 3 63 ? -0.246 5.978 -2.784 1.00 0.00 75 ALA A N 16
ATOM 33120 C CA . ALA C 3 63 ? -1.126 7.108 -2.426 1.00 0.00 75 ALA A CA 16
ATOM 33121 C C . ALA C 3 63 ? -2.013 6.680 -1.256 1.00 0.00 75 ALA A C 16
ATOM 33122 O O . ALA C 3 63 ? -2.278 7.453 -0.356 1.00 0.00 75 ALA A O 16
ATOM 33129 N N . HIS C 3 64 ? -2.450 5.445 -1.236 1.00 0.00 76 HIS A N 16
ATOM 33130 C CA . HIS C 3 64 ? -3.279 4.989 -0.096 1.00 0.00 76 HIS A CA 16
ATOM 33131 C C . HIS C 3 64 ? -2.395 5.054 1.138 1.00 0.00 76 HIS A C 16
ATOM 33132 O O . HIS C 3 64 ? -2.813 5.456 2.207 1.00 0.00 76 HIS A O 16
ATOM 33146 N N . LEU C 3 65 ? -1.151 4.693 0.977 1.00 0.00 77 LEU A N 16
ATOM 33147 C CA . LEU C 3 65 ? -0.203 4.765 2.111 1.00 0.00 77 LEU A CA 16
ATOM 33148 C C . LEU C 3 65 ? 0.087 6.239 2.364 1.00 0.00 77 LEU A C 16
ATOM 33149 O O . LEU C 3 65 ? 0.198 6.687 3.487 1.00 0.00 77 LEU A O 16
ATOM 33165 N N . GLY C 3 66 ? 0.197 6.997 1.306 1.00 0.00 78 GLY A N 16
ATOM 33166 C CA . GLY C 3 66 ? 0.465 8.456 1.445 1.00 0.00 78 GLY A CA 16
ATOM 33167 C C . GLY C 3 66 ? 1.968 8.691 1.535 1.00 0.00 78 GLY A C 16
ATOM 33168 O O . GLY C 3 66 ? 2.426 9.584 2.220 1.00 0.00 78 GLY A O 16
ATOM 33172 N N . LEU C 3 67 ? 2.747 7.895 0.844 1.00 0.00 79 LEU A N 16
ATOM 33173 C CA . LEU C 3 67 ? 4.235 8.081 0.893 1.00 0.00 79 LEU A CA 16
ATOM 33174 C C . LEU C 3 67 ? 4.680 8.905 -0.315 1.00 0.00 79 LEU A C 16
ATOM 33175 O O . LEU C 3 67 ? 4.891 10.097 -0.222 1.00 0.00 79 LEU A O 16
ATOM 33191 N N . SER C 3 68 ? 4.816 8.277 -1.450 1.00 0.00 80 SER A N 16
ATOM 33192 C CA . SER C 3 68 ? 5.239 9.019 -2.672 1.00 0.00 80 SER A CA 16
ATOM 33193 C C . SER C 3 68 ? 6.662 9.555 -2.485 1.00 0.00 80 SER A C 16
ATOM 33194 O O . SER C 3 68 ? 7.306 9.301 -1.486 1.00 0.00 80 SER A O 16
ATOM 33202 N N . THR C 3 69 ? 7.154 10.292 -3.441 1.00 0.00 81 THR A N 16
ATOM 33203 C CA . THR C 3 69 ? 8.533 10.842 -3.323 1.00 0.00 81 THR A CA 16
ATOM 33204 C C . THR C 3 69 ? 8.630 11.710 -2.066 1.00 0.00 81 THR A C 16
ATOM 33205 O O . THR C 3 69 ? 9.643 11.626 -1.390 1.00 0.00 81 THR A O 16
ATOM 34235 N N . LYS C 3 1 ? 15.903 1.317 -2.593 1.00 0.00 13 LYS A N 17
ATOM 34236 C CA . LYS C 3 1 ? 15.022 1.299 -1.391 1.00 0.00 13 LYS A CA 17
ATOM 34237 C C . LYS C 3 1 ? 13.845 0.352 -1.636 1.00 0.00 13 LYS A C 17
ATOM 34238 O O . LYS C 3 1 ? 13.637 -0.130 -2.731 1.00 0.00 13 LYS A O 17
ATOM 34259 N N . SER C 3 2 ? 13.072 0.092 -0.622 1.00 0.00 14 SER A N 17
ATOM 34260 C CA . SER C 3 2 ? 11.904 -0.810 -0.780 1.00 0.00 14 SER A CA 17
ATOM 34261 C C . SER C 3 2 ? 10.944 -0.588 0.378 1.00 0.00 14 SER A C 17
ATOM 34262 O O . SER C 3 2 ? 11.261 0.068 1.350 1.00 0.00 14 SER A O 17
ATOM 34270 N N . ILE C 3 3 ? 9.776 -1.148 0.288 1.00 0.00 15 ILE A N 17
ATOM 34271 C CA . ILE C 3 3 ? 8.776 -1.002 1.388 1.00 0.00 15 ILE A CA 17
ATOM 34272 C C . ILE C 3 3 ? 8.018 -2.311 1.507 1.00 0.00 15 ILE A C 17
ATOM 34273 O O . ILE C 3 3 ? 8.062 -3.142 0.631 1.00 0.00 15 ILE A O 17
ATOM 34289 N N . TRP C 3 4 ? 7.339 -2.504 2.595 1.00 0.00 16 TRP A N 17
ATOM 34290 C CA . TRP C 3 4 ? 6.579 -3.774 2.790 1.00 0.00 16 TRP A CA 17
ATOM 34291 C C . TRP C 3 4 ? 5.338 -3.500 3.637 1.00 0.00 16 TRP A C 17
ATOM 34292 O O . TRP C 3 4 ? 5.288 -2.554 4.397 1.00 0.00 16 TRP A O 17
ATOM 34313 N N . CYS C 3 5 ? 4.325 -4.314 3.497 1.00 0.00 17 CYS A N 17
ATOM 34314 C CA . CYS C 3 5 ? 3.074 -4.094 4.278 1.00 0.00 17 CYS A CA 17
ATOM 34315 C C . CYS C 3 5 ? 2.366 -5.420 4.541 1.00 0.00 17 CYS A C 17
ATOM 34316 O O . CYS C 3 5 ? 2.547 -6.390 3.830 1.00 0.00 17 CYS A O 17
ATOM 34324 N N . SER C 3 6 ? 1.532 -5.454 5.543 1.00 0.00 18 SER A N 17
ATOM 34325 C CA . SER C 3 6 ? 0.771 -6.698 5.839 1.00 0.00 18 SER A CA 17
ATOM 34326 C C . SER C 3 6 ? -0.430 -6.762 4.881 1.00 0.00 18 SER A C 17
ATOM 34327 O O . SER C 3 6 ? -0.980 -5.740 4.524 1.00 0.00 18 SER A O 17
ATOM 34335 N N . PRO C 3 7 ? -0.846 -7.932 4.461 1.00 0.00 19 PRO A N 17
ATOM 34336 C CA . PRO C 3 7 ? -2.004 -8.070 3.532 1.00 0.00 19 PRO A CA 17
ATOM 34337 C C . PRO C 3 7 ? -3.150 -7.108 3.877 1.00 0.00 19 PRO A C 17
ATOM 34338 O O . PRO C 3 7 ? -3.718 -6.465 3.016 1.00 0.00 19 PRO A O 17
ATOM 34349 N N . GLN C 3 8 ? -3.503 -7.029 5.128 1.00 0.00 20 GLN A N 17
ATOM 34350 C CA . GLN C 3 8 ? -4.624 -6.137 5.546 1.00 0.00 20 GLN A CA 17
ATOM 34351 C C . GLN C 3 8 ? -4.361 -4.685 5.129 1.00 0.00 20 GLN A C 17
ATOM 34352 O O . GLN C 3 8 ? -5.279 -3.941 4.837 1.00 0.00 20 GLN A O 17
ATOM 34366 N N . GLU C 3 9 ? -3.128 -4.268 5.094 1.00 0.00 21 GLU A N 17
ATOM 34367 C CA . GLU C 3 9 ? -2.837 -2.864 4.703 1.00 0.00 21 GLU A CA 17
ATOM 34368 C C . GLU C 3 9 ? -3.034 -2.715 3.196 1.00 0.00 21 GLU A C 17
ATOM 34369 O O . GLU C 3 9 ? -3.564 -1.731 2.720 1.00 0.00 21 GLU A O 17
ATOM 34381 N N . ILE C 3 10 ? -2.602 -3.682 2.444 1.00 0.00 22 ILE A N 17
ATOM 34382 C CA . ILE C 3 10 ? -2.753 -3.599 0.970 1.00 0.00 22 ILE A CA 17
ATOM 34383 C C . ILE C 3 10 ? -4.212 -3.842 0.573 1.00 0.00 22 ILE A C 17
ATOM 34384 O O . ILE C 3 10 ? -4.811 -3.057 -0.131 1.00 0.00 22 ILE A O 17
ATOM 34400 N N . MET C 3 11 ? -4.792 -4.920 1.023 1.00 0.00 23 MET A N 17
ATOM 34401 C CA . MET C 3 11 ? -6.213 -5.200 0.665 1.00 0.00 23 MET A CA 17
ATOM 34402 C C . MET C 3 11 ? -7.046 -3.961 0.988 1.00 0.00 23 MET A C 17
ATOM 34403 O O . MET C 3 11 ? -8.101 -3.733 0.430 1.00 0.00 23 MET A O 17
ATOM 34417 N N . ALA C 3 12 ? -6.558 -3.160 1.887 1.00 0.00 24 ALA A N 17
ATOM 34418 C CA . ALA C 3 12 ? -7.286 -1.919 2.266 1.00 0.00 24 ALA A CA 17
ATOM 34419 C C . ALA C 3 12 ? -6.989 -0.810 1.250 1.00 0.00 24 ALA A C 17
ATOM 34420 O O . ALA C 3 12 ? -7.670 0.195 1.208 1.00 0.00 24 ALA A O 17
ATOM 34427 N N . ALA C 3 13 ? -5.974 -0.972 0.437 1.00 0.00 25 ALA A N 17
ATOM 34428 C CA . ALA C 3 13 ? -5.647 0.093 -0.555 1.00 0.00 25 ALA A CA 17
ATOM 34429 C C . ALA C 3 13 ? -6.561 -0.047 -1.775 1.00 0.00 25 ALA A C 17
ATOM 34430 O O . ALA C 3 13 ? -6.944 -1.132 -2.153 1.00 0.00 25 ALA A O 17
ATOM 34437 N N . ASP C 3 14 ? -6.911 1.045 -2.397 1.00 0.00 26 ASP A N 17
ATOM 34438 C CA . ASP C 3 14 ? -7.794 0.962 -3.594 1.00 0.00 26 ASP A CA 17
ATOM 34439 C C . ASP C 3 14 ? -7.071 0.179 -4.697 1.00 0.00 26 ASP A C 17
ATOM 34440 O O . ASP C 3 14 ? -5.859 0.117 -4.733 1.00 0.00 26 ASP A O 17
ATOM 34449 N N . GLY C 3 15 ? -7.806 -0.426 -5.592 1.00 0.00 27 GLY A N 17
ATOM 34450 C CA . GLY C 3 15 ? -7.158 -1.207 -6.688 1.00 0.00 27 GLY A CA 17
ATOM 34451 C C . GLY C 3 15 ? -6.819 -2.609 -6.180 1.00 0.00 27 GLY A C 17
ATOM 34452 O O . GLY C 3 15 ? -6.577 -3.516 -6.952 1.00 0.00 27 GLY A O 17
ATOM 34456 N N . MET C 3 16 ? -6.795 -2.795 -4.886 1.00 0.00 28 MET A N 17
ATOM 34457 C CA . MET C 3 16 ? -6.464 -4.141 -4.327 1.00 0.00 28 MET A CA 17
ATOM 34458 C C . MET C 3 16 ? -7.759 -4.946 -4.116 1.00 0.00 28 MET A C 17
ATOM 34459 O O . MET C 3 16 ? -8.799 -4.382 -3.846 1.00 0.00 28 MET A O 17
ATOM 34473 N N . PRO C 3 17 ? -7.703 -6.254 -4.243 1.00 0.00 29 PRO A N 17
ATOM 34474 C CA . PRO C 3 17 ? -8.894 -7.132 -4.068 1.00 0.00 29 PRO A CA 17
ATOM 34475 C C . PRO C 3 17 ? -9.854 -6.636 -2.979 1.00 0.00 29 PRO A C 17
ATOM 34476 O O . PRO C 3 17 ? -11.000 -6.335 -3.247 1.00 0.00 29 PRO A O 17
ATOM 34487 N N . GLY C 3 18 ? -9.397 -6.562 -1.753 1.00 0.00 30 GLY A N 17
ATOM 34488 C CA . GLY C 3 18 ? -10.276 -6.100 -0.631 1.00 0.00 30 GLY A CA 17
ATOM 34489 C C . GLY C 3 18 ? -10.531 -7.277 0.313 1.00 0.00 30 GLY A C 17
ATOM 34490 O O . GLY C 3 18 ? -11.446 -7.263 1.111 1.00 0.00 30 GLY A O 17
ATOM 34494 N N . SER C 3 19 ? -9.718 -8.298 0.222 1.00 0.00 31 SER A N 17
ATOM 34495 C CA . SER C 3 19 ? -9.889 -9.490 1.104 1.00 0.00 31 SER A CA 17
ATOM 34496 C C . SER C 3 19 ? -8.510 -10.059 1.441 1.00 0.00 31 SER A C 17
ATOM 34497 O O . SER C 3 19 ? -7.619 -10.077 0.614 1.00 0.00 31 SER A O 17
ATOM 34505 N N . VAL C 3 20 ? -8.317 -10.523 2.646 1.00 0.00 32 VAL A N 17
ATOM 34506 C CA . VAL C 3 20 ? -6.987 -11.084 3.012 1.00 0.00 32 VAL A CA 17
ATOM 34507 C C . VAL C 3 20 ? -6.588 -12.133 1.973 1.00 0.00 32 VAL A C 17
ATOM 34508 O O . VAL C 3 20 ? -5.544 -12.044 1.357 1.00 0.00 32 VAL A O 17
ATOM 34521 N N . ALA C 3 21 ? -7.417 -13.120 1.757 1.00 0.00 33 ALA A N 17
ATOM 34522 C CA . ALA C 3 21 ? -7.079 -14.152 0.740 1.00 0.00 33 ALA A CA 17
ATOM 34523 C C . ALA C 3 21 ? -7.046 -13.479 -0.633 1.00 0.00 33 ALA A C 17
ATOM 34524 O O . ALA C 3 21 ? -6.280 -13.848 -1.500 1.00 0.00 33 ALA A O 17
ATOM 34531 N N . GLY C 3 22 ? -7.868 -12.482 -0.829 1.00 0.00 34 GLY A N 17
ATOM 34532 C CA . GLY C 3 22 ? -7.875 -11.774 -2.138 1.00 0.00 34 GLY A CA 17
ATOM 34533 C C . GLY C 3 22 ? -6.456 -11.308 -2.449 1.00 0.00 34 GLY A C 17
ATOM 34534 O O . GLY C 3 22 ? -5.997 -11.384 -3.568 1.00 0.00 34 GLY A O 17
ATOM 34538 N N . VAL C 3 23 ? -5.747 -10.840 -1.460 1.00 0.00 35 VAL A N 17
ATOM 34539 C CA . VAL C 3 23 ? -4.351 -10.388 -1.703 1.00 0.00 35 VAL A CA 17
ATOM 34540 C C . VAL C 3 23 ? -3.535 -11.592 -2.178 1.00 0.00 35 VAL A C 17
ATOM 34541 O O . VAL C 3 23 ? -2.970 -11.584 -3.252 1.00 0.00 35 VAL A O 17
ATOM 34554 N N . HIS C 3 24 ? -3.476 -12.629 -1.389 1.00 0.00 36 HIS A N 17
ATOM 34555 C CA . HIS C 3 24 ? -2.701 -13.834 -1.797 1.00 0.00 36 HIS A CA 17
ATOM 34556 C C . HIS C 3 24 ? -3.044 -14.201 -3.243 1.00 0.00 36 HIS A C 17
ATOM 34557 O O . HIS C 3 24 ? -2.193 -14.594 -4.014 1.00 0.00 36 HIS A O 17
ATOM 34571 N N . TYR C 3 25 ? -4.285 -14.059 -3.611 1.00 0.00 37 TYR A N 17
ATOM 34572 C CA . TYR C 3 25 ? -4.706 -14.379 -5.003 1.00 0.00 37 TYR A CA 17
ATOM 34573 C C . TYR C 3 25 ? -3.865 -13.549 -5.984 1.00 0.00 37 TYR A C 17
ATOM 34574 O O . TYR C 3 25 ? -2.952 -14.044 -6.614 1.00 0.00 37 TYR A O 17
ATOM 34592 N N . ARG C 3 26 ? -4.162 -12.288 -6.103 1.00 0.00 38 ARG A N 17
ATOM 34593 C CA . ARG C 3 26 ? -3.393 -11.397 -7.019 1.00 0.00 38 ARG A CA 17
ATOM 34594 C C . ARG C 3 26 ? -1.898 -11.451 -6.677 1.00 0.00 38 ARG A C 17
ATOM 34595 O O . ARG C 3 26 ? -1.056 -11.324 -7.542 1.00 0.00 38 ARG A O 17
ATOM 34616 N N . ALA C 3 27 ? -1.555 -11.637 -5.433 1.00 0.00 39 ALA A N 17
ATOM 34617 C CA . ALA C 3 27 ? -0.109 -11.693 -5.067 1.00 0.00 39 ALA A CA 17
ATOM 34618 C C . ALA C 3 27 ? 0.593 -12.853 -5.785 1.00 0.00 39 ALA A C 17
ATOM 34619 O O . ALA C 3 27 ? 1.647 -12.686 -6.364 1.00 0.00 39 ALA A O 17
ATOM 34626 N N . ASN C 3 28 ? 0.031 -14.031 -5.736 1.00 0.00 40 ASN A N 17
ATOM 34627 C CA . ASN C 3 28 ? 0.684 -15.195 -6.397 1.00 0.00 40 ASN A CA 17
ATOM 34628 C C . ASN C 3 28 ? 0.543 -15.080 -7.908 1.00 0.00 40 ASN A C 17
ATOM 34629 O O . ASN C 3 28 ? 1.470 -15.334 -8.652 1.00 0.00 40 ASN A O 17
ATOM 34640 N N . VAL C 3 29 ? -0.614 -14.711 -8.370 1.00 0.00 41 VAL A N 17
ATOM 34641 C CA . VAL C 3 29 ? -0.813 -14.597 -9.834 1.00 0.00 41 VAL A CA 17
ATOM 34642 C C . VAL C 3 29 ? 0.201 -13.608 -10.406 1.00 0.00 41 VAL A C 17
ATOM 34643 O O . VAL C 3 29 ? 0.759 -13.814 -11.465 1.00 0.00 41 VAL A O 17
ATOM 34656 N N . GLN C 3 30 ? 0.439 -12.535 -9.710 1.00 0.00 42 GLN A N 17
ATOM 34657 C CA . GLN C 3 30 ? 1.412 -11.518 -10.200 1.00 0.00 42 GLN A CA 17
ATOM 34658 C C . GLN C 3 30 ? 2.824 -11.905 -9.757 1.00 0.00 42 GLN A C 17
ATOM 34659 O O . GLN C 3 30 ? 3.762 -11.853 -10.527 1.00 0.00 42 GLN A O 17
ATOM 34673 N N . GLY C 3 31 ? 2.979 -12.279 -8.513 1.00 0.00 43 GLY A N 17
ATOM 34674 C CA . GLY C 3 31 ? 4.328 -12.659 -7.989 1.00 0.00 43 GLY A CA 17
ATOM 34675 C C . GLY C 3 31 ? 4.864 -11.508 -7.139 1.00 0.00 43 GLY A C 17
ATOM 34676 O O . GLY C 3 31 ? 5.933 -10.983 -7.383 1.00 0.00 43 GLY A O 17
ATOM 34680 N N . TRP C 3 32 ? 4.120 -11.105 -6.145 1.00 0.00 44 TRP A N 17
ATOM 34681 C CA . TRP C 3 32 ? 4.569 -9.979 -5.276 1.00 0.00 44 TRP A CA 17
ATOM 34682 C C . TRP C 3 32 ? 5.799 -10.400 -4.473 1.00 0.00 44 TRP A C 17
ATOM 34683 O O . TRP C 3 32 ? 5.866 -11.498 -3.958 1.00 0.00 44 TRP A O 17
ATOM 34704 N N . THR C 3 33 ? 6.755 -9.524 -4.314 1.00 0.00 45 THR A N 17
ATOM 34705 C CA . THR C 3 33 ? 7.940 -9.883 -3.488 1.00 0.00 45 THR A CA 17
ATOM 34706 C C . THR C 3 33 ? 7.468 -9.890 -2.042 1.00 0.00 45 THR A C 17
ATOM 34707 O O . THR C 3 33 ? 6.574 -9.146 -1.691 1.00 0.00 45 THR A O 17
ATOM 34718 N N . LYS C 3 34 ? 8.017 -10.729 -1.193 1.00 0.00 46 LYS A N 17
ATOM 34719 C CA . LYS C 3 34 ? 7.527 -10.756 0.221 1.00 0.00 46 LYS A CA 17
ATOM 34720 C C . LYS C 3 34 ? 8.669 -10.891 1.217 1.00 0.00 46 LYS A C 17
ATOM 34721 O O . LYS C 3 34 ? 9.530 -11.742 1.110 1.00 0.00 46 LYS A O 17
ATOM 34740 N N . ARG C 3 35 ? 8.623 -10.064 2.217 1.00 0.00 47 ARG A N 17
ATOM 34741 C CA . ARG C 3 35 ? 9.636 -10.106 3.306 1.00 0.00 47 ARG A CA 17
ATOM 34742 C C . ARG C 3 35 ? 8.992 -10.822 4.483 1.00 0.00 47 ARG A C 17
ATOM 34743 O O . ARG C 3 35 ? 7.828 -10.632 4.777 1.00 0.00 47 ARG A O 17
ATOM 34764 N N . LYS C 3 36 ? 9.721 -11.655 5.142 1.00 0.00 48 LYS A N 17
ATOM 34765 C CA . LYS C 3 36 ? 9.140 -12.402 6.287 1.00 0.00 48 LYS A CA 17
ATOM 34766 C C . LYS C 3 36 ? 8.923 -11.463 7.476 1.00 0.00 48 LYS A C 17
ATOM 34767 O O . LYS C 3 36 ? 9.802 -10.719 7.867 1.00 0.00 48 LYS A O 17
ATOM 34786 N N . LYS C 3 37 ? 7.743 -11.498 8.048 1.00 0.00 49 LYS A N 17
ATOM 34787 C CA . LYS C 3 37 ? 7.418 -10.619 9.216 1.00 0.00 49 LYS A CA 17
ATOM 34788 C C . LYS C 3 37 ? 7.191 -11.495 10.458 1.00 0.00 49 LYS A C 17
ATOM 34789 O O . LYS C 3 37 ? 6.672 -12.590 10.369 1.00 0.00 49 LYS A O 17
ATOM 34808 N N . GLU C 3 38 ? 7.599 -11.028 11.615 1.00 0.00 50 GLU A N 17
ATOM 34809 C CA . GLU C 3 38 ? 7.440 -11.836 12.873 1.00 0.00 50 GLU A CA 17
ATOM 34810 C C . GLU C 3 38 ? 6.805 -10.990 13.971 1.00 0.00 50 GLU A C 17
ATOM 34811 O O . GLU C 3 38 ? 6.007 -11.467 14.752 1.00 0.00 50 GLU A O 17
ATOM 34823 N N . GLY C 3 39 ? 7.198 -9.748 14.040 1.00 0.00 51 GLY A N 17
ATOM 34824 C CA . GLY C 3 39 ? 6.684 -8.805 15.090 1.00 0.00 51 GLY A CA 17
ATOM 34825 C C . GLY C 3 39 ? 5.256 -9.163 15.508 1.00 0.00 51 GLY A C 17
ATOM 34826 O O . GLY C 3 39 ? 4.883 -9.029 16.656 1.00 0.00 51 GLY A O 17
ATOM 34830 N N . VAL C 3 40 ? 4.456 -9.624 14.587 1.00 0.00 52 VAL A N 17
ATOM 34831 C CA . VAL C 3 40 ? 3.048 -9.999 14.934 1.00 0.00 52 VAL A CA 17
ATOM 34832 C C . VAL C 3 40 ? 2.980 -11.491 15.275 1.00 0.00 52 VAL A C 17
ATOM 34833 O O . VAL C 3 40 ? 3.680 -12.303 14.703 1.00 0.00 52 VAL A O 17
ATOM 34846 N N . LYS C 3 41 ? 2.134 -11.857 16.204 1.00 0.00 53 LYS A N 17
ATOM 34847 C CA . LYS C 3 41 ? 2.011 -13.295 16.581 1.00 0.00 53 LYS A CA 17
ATOM 34848 C C . LYS C 3 41 ? 1.803 -14.132 15.319 1.00 0.00 53 LYS A C 17
ATOM 34849 O O . LYS C 3 41 ? 1.780 -13.622 14.217 1.00 0.00 53 LYS A O 17
ATOM 34868 N N . GLY C 3 42 ? 1.626 -15.416 15.475 1.00 0.00 54 GLY A N 17
ATOM 34869 C CA . GLY C 3 42 ? 1.391 -16.291 14.293 1.00 0.00 54 GLY A CA 17
ATOM 34870 C C . GLY C 3 42 ? 2.716 -16.684 13.639 1.00 0.00 54 GLY A C 17
ATOM 34871 O O . GLY C 3 42 ? 2.888 -17.800 13.191 1.00 0.00 54 GLY A O 17
ATOM 34875 N N . GLY C 3 43 ? 3.654 -15.782 13.568 1.00 0.00 55 GLY A N 17
ATOM 34876 C CA . GLY C 3 43 ? 4.958 -16.124 12.927 1.00 0.00 55 GLY A CA 17
ATOM 34877 C C . GLY C 3 43 ? 4.765 -16.256 11.412 1.00 0.00 55 GLY A C 17
ATOM 34878 O O . GLY C 3 43 ? 5.626 -15.897 10.633 1.00 0.00 55 GLY A O 17
ATOM 34882 N N . LYS C 3 44 ? 3.637 -16.765 10.989 1.00 0.00 56 LYS A N 17
ATOM 34883 C CA . LYS C 3 44 ? 3.383 -16.915 9.528 1.00 0.00 56 LYS A CA 17
ATOM 34884 C C . LYS C 3 44 ? 3.264 -15.527 8.894 1.00 0.00 56 LYS A C 17
ATOM 34885 O O . LYS C 3 44 ? 3.058 -15.393 7.707 1.00 0.00 56 LYS A O 17
ATOM 34904 N N . ALA C 3 45 ? 3.357 -14.496 9.685 1.00 0.00 57 ALA A N 17
ATOM 34905 C CA . ALA C 3 45 ? 3.211 -13.119 9.139 1.00 0.00 57 ALA A CA 17
ATOM 34906 C C . ALA C 3 45 ? 4.284 -12.815 8.086 1.00 0.00 57 ALA A C 17
ATOM 34907 O O . ALA C 3 45 ? 5.468 -12.828 8.357 1.00 0.00 57 ALA A O 17
ATOM 34914 N N . VAL C 3 46 ? 3.857 -12.503 6.889 1.00 0.00 58 VAL A N 17
ATOM 34915 C CA . VAL C 3 46 ? 4.810 -12.142 5.790 1.00 0.00 58 VAL A CA 17
ATOM 34916 C C . VAL C 3 46 ? 4.241 -10.921 5.072 1.00 0.00 58 VAL A C 17
ATOM 34917 O O . VAL C 3 46 ? 3.073 -10.879 4.738 1.00 0.00 58 VAL A O 17
ATOM 34930 N N . GLU C 3 47 ? 5.042 -9.919 4.847 1.00 0.00 59 GLU A N 17
ATOM 34931 C CA . GLU C 3 47 ? 4.526 -8.687 4.165 1.00 0.00 59 GLU A CA 17
ATOM 34932 C C . GLU C 3 47 ? 4.811 -8.760 2.672 1.00 0.00 59 GLU A C 17
ATOM 34933 O O . GLU C 3 47 ? 5.595 -9.569 2.227 1.00 0.00 59 GLU A O 17
ATOM 34945 N N . TYR C 3 48 ? 4.190 -7.900 1.896 1.00 0.00 60 TYR A N 17
ATOM 34946 C CA . TYR C 3 48 ? 4.434 -7.883 0.420 1.00 0.00 60 TYR A CA 17
ATOM 34947 C C . TYR C 3 48 ? 5.043 -6.535 0.047 1.00 0.00 60 TYR A C 17
ATOM 34948 O O . TYR C 3 48 ? 4.793 -5.536 0.687 1.00 0.00 60 TYR A O 17
ATOM 34966 N N . ASP C 3 49 ? 5.857 -6.499 -0.970 1.00 0.00 61 ASP A N 17
ATOM 34967 C CA . ASP C 3 49 ? 6.503 -5.215 -1.359 1.00 0.00 61 ASP A CA 17
ATOM 34968 C C . ASP C 3 49 ? 5.542 -4.333 -2.159 1.00 0.00 61 ASP A C 17
ATOM 34969 O O . ASP C 3 49 ? 5.154 -4.658 -3.262 1.00 0.00 61 ASP A O 17
ATOM 34978 N N . VAL C 3 50 ? 5.171 -3.203 -1.617 1.00 0.00 62 VAL A N 17
ATOM 34979 C CA . VAL C 3 50 ? 4.260 -2.286 -2.349 1.00 0.00 62 VAL A CA 17
ATOM 34980 C C . VAL C 3 50 ? 4.984 -1.772 -3.591 1.00 0.00 62 VAL A C 17
ATOM 34981 O O . VAL C 3 50 ? 4.373 -1.439 -4.584 1.00 0.00 62 VAL A O 17
ATOM 34994 N N . MET C 3 51 ? 6.285 -1.710 -3.543 1.00 0.00 63 MET A N 17
ATOM 34995 C CA . MET C 3 51 ? 7.044 -1.219 -4.723 1.00 0.00 63 MET A CA 17
ATOM 34996 C C . MET C 3 51 ? 6.945 -2.259 -5.836 1.00 0.00 63 MET A C 17
ATOM 34997 O O . MET C 3 51 ? 7.405 -2.045 -6.940 1.00 0.00 63 MET A O 17
ATOM 35011 N N . SER C 3 52 ? 6.322 -3.381 -5.561 1.00 0.00 64 SER A N 17
ATOM 35012 C CA . SER C 3 52 ? 6.161 -4.435 -6.603 1.00 0.00 64 SER A CA 17
ATOM 35013 C C . SER C 3 52 ? 4.728 -4.380 -7.136 1.00 0.00 64 SER A C 17
ATOM 35014 O O . SER C 3 52 ? 4.385 -5.053 -8.088 1.00 0.00 64 SER A O 17
ATOM 35022 N N . MET C 3 53 ? 3.885 -3.573 -6.537 1.00 0.00 65 MET A N 17
ATOM 35023 C CA . MET C 3 53 ? 2.488 -3.472 -7.018 1.00 0.00 65 MET A CA 17
ATOM 35024 C C . MET C 3 53 ? 2.489 -2.770 -8.377 1.00 0.00 65 MET A C 17
ATOM 35025 O O . MET C 3 53 ? 3.293 -1.886 -8.599 1.00 0.00 65 MET A O 17
ATOM 35039 N N . PRO C 3 54 ? 1.595 -3.116 -9.280 1.00 0.00 66 PRO A N 17
ATOM 35040 C CA . PRO C 3 54 ? 1.530 -2.436 -10.602 1.00 0.00 66 PRO A CA 17
ATOM 35041 C C . PRO C 3 54 ? 1.740 -0.928 -10.430 1.00 0.00 66 PRO A C 17
ATOM 35042 O O . PRO C 3 54 ? 1.115 -0.313 -9.590 1.00 0.00 66 PRO A O 17
ATOM 35053 N N . THR C 3 55 ? 2.644 -0.345 -11.180 1.00 0.00 67 THR A N 17
ATOM 35054 C CA . THR C 3 55 ? 2.942 1.121 -11.038 1.00 0.00 67 THR A CA 17
ATOM 35055 C C . THR C 3 55 ? 1.684 1.902 -10.649 1.00 0.00 67 THR A C 17
ATOM 35056 O O . THR C 3 55 ? 1.640 2.556 -9.628 1.00 0.00 67 THR A O 17
ATOM 35067 N N . LYS C 3 56 ? 0.660 1.832 -11.437 1.00 0.00 68 LYS A N 17
ATOM 35068 C CA . LYS C 3 56 ? -0.582 2.563 -11.078 1.00 0.00 68 LYS A CA 17
ATOM 35069 C C . LYS C 3 56 ? -1.012 2.139 -9.668 1.00 0.00 68 LYS A C 17
ATOM 35070 O O . LYS C 3 56 ? -1.370 2.956 -8.842 1.00 0.00 68 LYS A O 17
ATOM 35089 N N . GLU C 3 57 ? -1.000 0.859 -9.403 1.00 0.00 69 GLU A N 17
ATOM 35090 C CA . GLU C 3 57 ? -1.429 0.354 -8.063 1.00 0.00 69 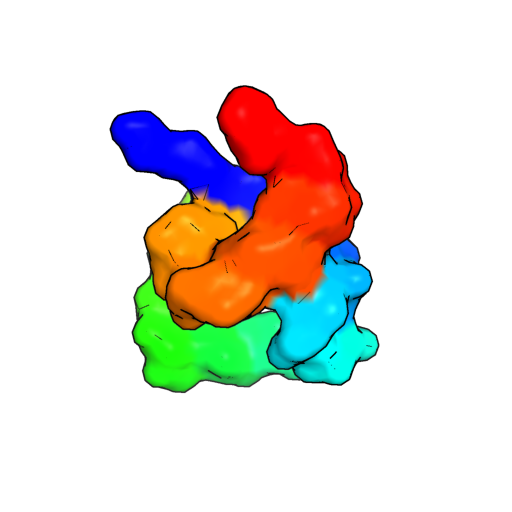GLU A CA 17
ATOM 35091 C C . GLU C 3 57 ? -0.485 0.811 -6.949 1.00 0.00 69 GLU A C 17
ATOM 35092 O O . GLU C 3 57 ? -0.924 1.280 -5.919 1.00 0.00 69 GLU A O 17
ATOM 35104 N N . ARG C 3 58 ? 0.798 0.653 -7.107 1.00 0.00 70 ARG A N 17
ATOM 35105 C CA . ARG C 3 58 ? 1.704 1.060 -5.997 1.00 0.00 70 ARG A CA 17
ATOM 35106 C C . ARG C 3 58 ? 1.416 2.515 -5.612 1.00 0.00 70 ARG A C 17
ATOM 35107 O O . ARG C 3 58 ? 1.334 2.847 -4.449 1.00 0.00 70 ARG A O 17
ATOM 35128 N N . GLU C 3 59 ? 1.221 3.379 -6.569 1.00 0.00 71 GLU A N 17
ATOM 35129 C CA . GLU C 3 59 ? 0.900 4.792 -6.224 1.00 0.00 71 GLU A CA 17
ATOM 35130 C C . GLU C 3 59 ? -0.421 4.796 -5.478 1.00 0.00 71 GLU A C 17
ATOM 35131 O O . GLU C 3 59 ? -0.616 5.535 -4.536 1.00 0.00 71 GLU A O 17
ATOM 35143 N N . GLN C 3 60 ? -1.330 3.960 -5.886 1.00 0.00 72 GLN A N 17
ATOM 35144 C CA . GLN C 3 60 ? -2.635 3.903 -5.193 1.00 0.00 72 GLN A CA 17
ATOM 35145 C C . GLN C 3 60 ? -2.402 3.430 -3.757 1.00 0.00 72 GLN A C 17
ATOM 35146 O O . GLN C 3 60 ? -2.986 3.936 -2.819 1.00 0.00 72 GLN A O 17
ATOM 35160 N N . VAL C 3 61 ? -1.539 2.469 -3.584 1.00 0.00 73 VAL A N 17
ATOM 35161 C CA . VAL C 3 61 ? -1.245 1.963 -2.213 1.00 0.00 73 VAL A CA 17
ATOM 35162 C C . VAL C 3 61 ? -0.474 3.036 -1.444 1.00 0.00 73 VAL A C 17
ATOM 35163 O O . VAL C 3 61 ? -0.896 3.484 -0.396 1.00 0.00 73 VAL A O 17
ATOM 35176 N N . ILE C 3 62 ? 0.649 3.470 -1.961 1.00 0.00 74 ILE A N 17
ATOM 35177 C CA . ILE C 3 62 ? 1.431 4.532 -1.262 1.00 0.00 74 ILE A CA 17
ATOM 35178 C C . ILE C 3 62 ? 0.478 5.678 -0.954 1.00 0.00 74 ILE A C 17
ATOM 35179 O O . ILE C 3 62 ? 0.502 6.256 0.114 1.00 0.00 74 ILE A O 17
ATOM 35195 N N . ALA C 3 63 ? -0.374 5.996 -1.877 1.00 0.00 75 ALA A N 17
ATOM 35196 C CA . ALA C 3 63 ? -1.342 7.088 -1.632 1.00 0.00 75 ALA A CA 17
ATOM 35197 C C . ALA C 3 63 ? -2.320 6.643 -0.540 1.00 0.00 75 ALA A C 17
ATOM 35198 O O . ALA C 3 63 ? -2.641 7.401 0.354 1.00 0.00 75 ALA A O 17
ATOM 35205 N N . HIS C 3 64 ? -2.776 5.415 -0.579 1.00 0.00 76 HIS A N 17
ATOM 35206 C CA . HIS C 3 64 ? -3.698 4.948 0.484 1.00 0.00 76 HIS A CA 17
ATOM 35207 C C . HIS C 3 64 ? -2.923 4.983 1.793 1.00 0.00 76 HIS A C 17
ATOM 35208 O O . HIS C 3 64 ? -3.439 5.339 2.834 1.00 0.00 76 HIS A O 17
ATOM 35222 N N . LEU C 3 65 ? -1.668 4.633 1.735 1.00 0.00 77 LEU A N 17
ATOM 35223 C CA . LEU C 3 65 ? -0.837 4.665 2.960 1.00 0.00 77 LEU A CA 17
ATOM 35224 C C . LEU C 3 65 ? -0.605 6.124 3.324 1.00 0.00 77 LEU A C 17
ATOM 35225 O O . LEU C 3 65 ? -0.601 6.504 4.478 1.00 0.00 77 LEU A O 17
ATOM 35241 N N . GLY C 3 66 ? -0.404 6.943 2.329 1.00 0.00 78 GLY A N 17
ATOM 35242 C CA . GLY C 3 66 ? -0.161 8.390 2.585 1.00 0.00 78 GLY A CA 17
ATOM 35243 C C . GLY C 3 66 ? 1.338 8.610 2.746 1.00 0.00 78 GLY A C 17
ATOM 35244 O O . GLY C 3 66 ? 1.779 9.419 3.538 1.00 0.00 78 GLY A O 17
ATOM 35248 N N . LEU C 3 67 ? 2.127 7.889 1.996 1.00 0.00 79 LEU A N 17
ATOM 35249 C CA . LEU C 3 67 ? 3.609 8.047 2.099 1.00 0.00 79 LEU A CA 17
ATOM 35250 C C . LEU C 3 67 ? 4.044 9.164 1.145 1.00 0.00 79 LEU A C 17
ATOM 35251 O O . LEU C 3 67 ? 4.245 10.296 1.540 1.00 0.00 79 LEU A O 17
ATOM 35267 N N . SER C 3 68 ? 4.191 8.842 -0.110 1.00 0.00 80 SER A N 17
ATOM 35268 C CA . SER C 3 68 ? 4.614 9.866 -1.107 1.00 0.00 80 SER A CA 17
ATOM 35269 C C . SER C 3 68 ? 5.987 10.425 -0.718 1.00 0.00 80 SER A C 17
ATOM 35270 O O . SER C 3 68 ? 6.649 9.910 0.159 1.00 0.00 80 SER A O 17
ATOM 35278 N N . THR C 3 69 ? 6.418 11.472 -1.370 1.00 0.00 81 THR A N 17
ATOM 35279 C CA . THR C 3 69 ? 7.750 12.062 -1.045 1.00 0.00 81 THR A CA 17
ATOM 35280 C C . THR C 3 69 ? 8.799 10.951 -0.965 1.00 0.00 81 THR A C 17
ATOM 35281 O O . THR C 3 69 ? 9.835 11.183 -0.364 1.00 0.00 81 THR A O 17
ATOM 36311 N N . LYS C 3 1 ? 16.220 1.929 -1.782 1.00 0.00 13 LYS A N 18
ATOM 36312 C CA . LYS C 3 1 ? 15.258 1.851 -0.647 1.00 0.00 13 LYS A CA 18
ATOM 36313 C C . LYS C 3 1 ? 14.022 1.056 -1.085 1.00 0.00 13 LYS A C 18
ATOM 36314 O O . LYS C 3 1 ? 13.860 0.733 -2.244 1.00 0.00 13 LYS A O 18
ATOM 36335 N N . SER C 3 2 ? 13.153 0.743 -0.167 1.00 0.00 14 SER A N 18
ATOM 36336 C CA . SER C 3 2 ? 11.930 -0.026 -0.525 1.00 0.00 14 SER A CA 18
ATOM 36337 C C . SER C 3 2 ? 10.888 0.121 0.578 1.00 0.00 14 SER A C 18
ATOM 36338 O O . SER C 3 2 ? 11.141 0.699 1.617 1.00 0.00 14 SER A O 18
ATOM 36346 N N . ILE C 3 3 ? 9.719 -0.419 0.368 1.00 0.00 15 ILE A N 18
ATOM 36347 C CA . ILE C 3 3 ? 8.645 -0.342 1.404 1.00 0.00 15 ILE A CA 18
ATOM 36348 C C . ILE C 3 3 ? 7.901 -1.666 1.418 1.00 0.00 15 ILE A C 18
ATOM 36349 O O . ILE C 3 3 ? 7.989 -2.445 0.499 1.00 0.00 15 ILE A O 18
ATOM 36365 N N . TRP C 3 4 ? 7.190 -1.924 2.472 1.00 0.00 16 TRP A N 18
ATOM 36366 C CA . TRP C 3 4 ? 6.434 -3.210 2.596 1.00 0.00 16 TRP A CA 18
ATOM 36367 C C . TRP C 3 4 ? 5.124 -2.960 3.340 1.00 0.00 16 TRP A C 18
ATOM 36368 O O . TRP C 3 4 ? 5.008 -2.033 4.118 1.00 0.00 16 TRP A O 18
ATOM 36389 N N . CYS C 3 5 ? 4.127 -3.772 3.099 1.00 0.00 17 CYS A N 18
ATOM 36390 C CA . CYS C 3 5 ? 2.817 -3.570 3.785 1.00 0.00 17 CYS A CA 18
ATOM 36391 C C . CYS C 3 5 ? 2.079 -4.891 3.971 1.00 0.00 17 CYS A C 18
ATOM 36392 O O . CYS C 3 5 ? 2.252 -5.833 3.223 1.00 0.00 17 CYS A O 18
ATOM 36400 N N . SER C 3 6 ? 1.219 -4.939 4.948 1.00 0.00 18 SER A N 18
ATOM 36401 C CA . SER C 3 6 ? 0.411 -6.161 5.187 1.00 0.00 18 SER A CA 18
ATOM 36402 C C . SER C 3 6 ? -0.750 -6.148 4.183 1.00 0.00 18 SER A C 18
ATOM 36403 O O . SER C 3 6 ? -1.048 -5.128 3.594 1.00 0.00 18 SER A O 18
ATOM 36411 N N . PRO C 3 7 ? -1.405 -7.259 3.987 1.00 0.00 19 PRO A N 18
ATOM 36412 C CA . PRO C 3 7 ? -2.552 -7.344 3.036 1.00 0.00 19 PRO A CA 18
ATOM 36413 C C . PRO C 3 7 ? -3.666 -6.359 3.415 1.00 0.00 19 PRO A C 18
ATOM 36414 O O . PRO C 3 7 ? -4.352 -5.820 2.568 1.00 0.00 19 PRO A O 18
ATOM 36425 N N . GLN C 3 8 ? -3.850 -6.129 4.684 1.00 0.00 20 GLN A N 18
ATOM 36426 C CA . GLN C 3 8 ? -4.917 -5.191 5.136 1.00 0.00 20 GLN A CA 18
ATOM 36427 C C . GLN C 3 8 ? -4.669 -3.781 4.578 1.00 0.00 20 GLN A C 18
ATOM 36428 O O . GLN C 3 8 ? -5.596 -3.070 4.237 1.00 0.00 20 GLN A O 18
ATOM 36442 N N . GLU C 3 9 ? -3.433 -3.369 4.479 1.00 0.00 21 GLU A N 18
ATOM 36443 C CA . GLU C 3 9 ? -3.145 -2.005 3.952 1.00 0.00 21 GLU A CA 18
ATOM 36444 C C . GLU C 3 9 ? -3.274 -2.011 2.430 1.00 0.00 21 GLU A C 18
ATOM 36445 O O . GLU C 3 9 ? -3.714 -1.052 1.829 1.00 0.00 21 GLU A O 18
ATOM 36457 N N . ILE C 3 10 ? -2.890 -3.083 1.807 1.00 0.00 22 ILE A N 18
ATOM 36458 C CA . ILE C 3 10 ? -2.982 -3.160 0.327 1.00 0.00 22 ILE A CA 18
ATOM 36459 C C . ILE C 3 10 ? -4.442 -3.351 -0.095 1.00 0.00 22 ILE A C 18
ATOM 36460 O O . ILE C 3 10 ? -4.967 -2.614 -0.906 1.00 0.00 22 ILE A O 18
ATOM 36476 N N . MET C 3 11 ? -5.101 -4.331 0.458 1.00 0.00 23 MET A N 18
ATOM 36477 C CA . MET C 3 11 ? -6.529 -4.568 0.101 1.00 0.00 23 MET A CA 18
ATOM 36478 C C . MET C 3 11 ? -7.306 -3.272 0.312 1.00 0.00 23 MET A C 18
ATOM 36479 O O . MET C 3 11 ? -8.327 -3.028 -0.300 1.00 0.00 23 MET A O 18
ATOM 36493 N N . ALA C 3 12 ? -6.815 -2.447 1.188 1.00 0.00 24 ALA A N 18
ATOM 36494 C CA . ALA C 3 12 ? -7.499 -1.158 1.473 1.00 0.00 24 ALA A CA 18
ATOM 36495 C C . ALA C 3 12 ? -7.143 -0.124 0.401 1.00 0.00 24 ALA A C 18
ATOM 36496 O O . ALA C 3 12 ? -7.782 0.904 0.293 1.00 0.00 24 ALA A O 18
ATOM 36503 N N . ALA C 3 13 ? -6.125 -0.367 -0.387 1.00 0.00 25 ALA A N 18
ATOM 36504 C CA . ALA C 3 13 ? -5.752 0.641 -1.427 1.00 0.00 25 ALA A CA 18
ATOM 36505 C C . ALA C 3 13 ? -6.693 0.532 -2.629 1.00 0.00 25 ALA A C 18
ATOM 36506 O O . ALA C 3 13 ? -7.258 -0.506 -2.900 1.00 0.00 25 ALA A O 18
ATOM 36513 N N . ASP C 3 14 ? -6.857 1.596 -3.363 1.00 0.00 26 ASP A N 18
ATOM 36514 C CA . ASP C 3 14 ? -7.743 1.541 -4.558 1.00 0.00 26 ASP A CA 18
ATOM 36515 C C . ASP C 3 14 ? -7.105 0.615 -5.600 1.00 0.00 26 ASP A C 18
ATOM 36516 O O . ASP C 3 14 ? -5.903 0.442 -5.631 1.00 0.00 26 ASP A O 18
ATOM 36525 N N . GLY C 3 15 ? -7.890 0.016 -6.452 1.00 0.00 27 GLY A N 18
ATOM 36526 C CA . GLY C 3 15 ? -7.310 -0.895 -7.484 1.00 0.00 27 GLY A CA 18
ATOM 36527 C C . GLY C 3 15 ? -6.994 -2.247 -6.847 1.00 0.00 27 GLY A C 18
ATOM 36528 O O . GLY C 3 15 ? -6.922 -3.258 -7.517 1.00 0.00 27 GLY A O 18
ATOM 36532 N N . MET C 3 16 ? -6.798 -2.271 -5.557 1.00 0.00 28 MET A N 18
ATOM 36533 C CA . MET C 3 16 ? -6.476 -3.555 -4.868 1.00 0.00 28 MET A CA 18
ATOM 36534 C C . MET C 3 16 ? -7.775 -4.220 -4.396 1.00 0.00 28 MET A C 18
ATOM 36535 O O . MET C 3 16 ? -8.754 -3.549 -4.138 1.00 0.00 28 MET A O 18
ATOM 36549 N N . PRO C 3 17 ? -7.792 -5.528 -4.277 1.00 0.00 29 PRO A N 18
ATOM 36550 C CA . PRO C 3 17 ? -9.005 -6.267 -3.822 1.00 0.00 29 PRO A CA 18
ATOM 36551 C C . PRO C 3 17 ? -9.451 -5.825 -2.422 1.00 0.00 29 PRO A C 18
ATOM 36552 O O . PRO C 3 17 ? -8.747 -5.123 -1.728 1.00 0.00 29 PRO A O 18
ATOM 36563 N N . GLY C 3 18 ? -10.615 -6.243 -2.013 1.00 0.00 30 GLY A N 18
ATOM 36564 C CA . GLY C 3 18 ? -11.140 -5.877 -0.658 1.00 0.00 30 GLY A CA 18
ATOM 36565 C C . GLY C 3 18 ? -11.228 -7.151 0.180 1.00 0.00 30 GLY A C 18
ATOM 36566 O O . GLY C 3 18 ? -12.143 -7.338 0.957 1.00 0.00 30 GLY A O 18
ATOM 36570 N N . SER C 3 19 ? -10.281 -8.035 0.011 1.00 0.00 31 SER A N 18
ATOM 36571 C CA . SER C 3 19 ? -10.290 -9.318 0.772 1.00 0.00 31 SER A CA 18
ATOM 36572 C C . SER C 3 19 ? -8.846 -9.721 1.089 1.00 0.00 31 SER A C 18
ATOM 36573 O O . SER C 3 19 ? -7.983 -9.684 0.235 1.00 0.00 31 SER A O 18
ATOM 36581 N N . VAL C 3 20 ? -8.576 -10.107 2.304 1.00 0.00 32 VAL A N 18
ATOM 36582 C CA . VAL C 3 20 ? -7.187 -10.509 2.658 1.00 0.00 32 VAL A CA 18
ATOM 36583 C C . VAL C 3 20 ? -6.707 -11.576 1.671 1.00 0.00 32 VAL A C 18
ATOM 36584 O O . VAL C 3 20 ? -5.590 -11.536 1.193 1.00 0.00 32 VAL A O 18
ATOM 36597 N N . ALA C 3 21 ? -7.544 -12.528 1.360 1.00 0.00 33 ALA A N 18
ATOM 36598 C CA . ALA C 3 21 ? -7.133 -13.592 0.401 1.00 0.00 33 ALA A CA 18
ATOM 36599 C C . ALA C 3 21 ? -7.041 -12.996 -1.004 1.00 0.00 33 ALA A C 18
ATOM 36600 O O . ALA C 3 21 ? -6.153 -13.318 -1.767 1.00 0.00 33 ALA A O 18
ATOM 36607 N N . GLY C 3 22 ? -7.947 -12.122 -1.352 1.00 0.00 34 GLY A N 18
ATOM 36608 C CA . GLY C 3 22 ? -7.898 -11.502 -2.707 1.00 0.00 34 GLY A CA 18
ATOM 36609 C C . GLY C 3 22 ? -6.488 -10.969 -2.956 1.00 0.00 34 GLY A C 18
ATOM 36610 O O . GLY C 3 22 ? -5.925 -11.131 -4.022 1.00 0.00 34 GLY A O 18
ATOM 36614 N N . VAL C 3 23 ? -5.904 -10.343 -1.973 1.00 0.00 35 VAL A N 18
ATOM 36615 C CA . VAL C 3 23 ? -4.525 -9.814 -2.146 1.00 0.00 35 VAL A CA 18
ATOM 36616 C C . VAL C 3 23 ? -3.582 -10.991 -2.410 1.00 0.00 35 VAL A C 18
ATOM 36617 O O . VAL C 3 23 ? -2.808 -10.980 -3.346 1.00 0.00 35 VAL A O 18
ATOM 36630 N N . HIS C 3 24 ? -3.643 -12.008 -1.592 1.00 0.00 36 HIS A N 18
ATOM 36631 C CA . HIS C 3 24 ? -2.752 -13.182 -1.799 1.00 0.00 36 HIS A CA 18
ATOM 36632 C C . HIS C 3 24 ? -3.011 -13.780 -3.181 1.00 0.00 36 HIS A C 18
ATOM 36633 O O . HIS C 3 24 ? -2.155 -14.408 -3.768 1.00 0.00 36 HIS A O 18
ATOM 36647 N N . TYR C 3 25 ? -4.184 -13.582 -3.710 1.00 0.00 37 TYR A N 18
ATOM 36648 C CA . TYR C 3 25 ? -4.499 -14.129 -5.053 1.00 0.00 37 TYR A CA 18
ATOM 36649 C C . TYR C 3 25 ? -3.518 -13.531 -6.058 1.00 0.00 37 TYR A C 18
ATOM 36650 O O . TYR C 3 25 ? -2.568 -14.165 -6.459 1.00 0.00 37 TYR A O 18
ATOM 36668 N N . ARG C 3 26 ? -3.733 -12.309 -6.449 1.00 0.00 38 ARG A N 18
ATOM 36669 C CA . ARG C 3 26 ? -2.812 -11.657 -7.421 1.00 0.00 38 ARG A CA 18
ATOM 36670 C C . ARG C 3 26 ? -1.366 -11.767 -6.932 1.00 0.00 38 ARG A C 18
ATOM 36671 O O . ARG C 3 26 ? -0.462 -12.008 -7.707 1.00 0.00 38 ARG A O 18
ATOM 36692 N N . ALA C 3 27 ? -1.131 -11.584 -5.663 1.00 0.00 39 ALA A N 18
ATOM 36693 C CA . ALA C 3 27 ? 0.266 -11.669 -5.149 1.00 0.00 39 ALA A CA 18
ATOM 36694 C C . ALA C 3 27 ? 0.880 -13.048 -5.433 1.00 0.00 39 ALA A C 18
ATOM 36695 O O . ALA C 3 27 ? 2.075 -13.172 -5.612 1.00 0.00 39 ALA A O 18
ATOM 36702 N N . ASN C 3 28 ? 0.088 -14.088 -5.460 1.00 0.00 40 ASN A N 18
ATOM 36703 C CA . ASN C 3 28 ? 0.661 -15.438 -5.713 1.00 0.00 40 ASN A CA 18
ATOM 36704 C C . ASN C 3 28 ? 0.969 -15.594 -7.190 1.00 0.00 40 ASN A C 18
ATOM 36705 O O . ASN C 3 28 ? 2.009 -16.092 -7.575 1.00 0.00 40 ASN A O 18
ATOM 36716 N N . VAL C 3 29 ? 0.061 -15.191 -8.025 1.00 0.00 41 VAL A N 18
ATOM 36717 C CA . VAL C 3 29 ? 0.294 -15.340 -9.483 1.00 0.00 41 VAL A CA 18
ATOM 36718 C C . VAL C 3 29 ? 1.233 -14.237 -9.979 1.00 0.00 41 VAL A C 18
ATOM 36719 O O . VAL C 3 29 ? 1.967 -14.425 -10.929 1.00 0.00 41 VAL A O 18
ATOM 36732 N N . GLN C 3 30 ? 1.232 -13.093 -9.348 1.00 0.00 42 GLN A N 18
ATOM 36733 C CA . GLN C 3 30 ? 2.145 -12.002 -9.801 1.00 0.00 42 GLN A CA 18
ATOM 36734 C C . GLN C 3 30 ? 3.530 -12.224 -9.191 1.00 0.00 42 GLN A C 18
ATOM 36735 O O . GLN C 3 30 ? 4.525 -11.738 -9.690 1.00 0.00 42 GLN A O 18
ATOM 36749 N N . GLY C 3 31 ? 3.604 -12.960 -8.115 1.00 0.00 43 GLY A N 18
ATOM 36750 C CA . GLY C 3 31 ? 4.927 -13.217 -7.480 1.00 0.00 43 GLY A CA 18
ATOM 36751 C C . GLY C 3 31 ? 5.453 -11.931 -6.840 1.00 0.00 43 GLY A C 18
ATOM 36752 O O . GLY C 3 31 ? 6.557 -11.500 -7.110 1.00 0.00 43 GLY A O 18
ATOM 36756 N N . TRP C 3 32 ? 4.682 -11.323 -5.984 1.00 0.00 44 TRP A N 18
ATOM 36757 C CA . TRP C 3 32 ? 5.152 -10.074 -5.321 1.00 0.00 44 TRP A CA 18
ATOM 36758 C C . TRP C 3 32 ? 6.347 -10.403 -4.431 1.00 0.00 44 TRP A C 18
ATOM 36759 O O . TRP C 3 32 ? 6.508 -11.524 -3.992 1.00 0.00 44 TRP A O 18
ATOM 36780 N N . THR C 3 33 ? 7.158 -9.435 -4.109 1.00 0.00 45 THR A N 18
ATOM 36781 C CA . THR C 3 33 ? 8.292 -9.723 -3.192 1.00 0.00 45 THR A CA 18
ATOM 36782 C C . THR C 3 33 ? 7.688 -9.949 -1.818 1.00 0.00 45 THR A C 18
ATOM 36783 O O . THR C 3 33 ? 6.572 -9.537 -1.565 1.00 0.00 45 THR A O 18
ATOM 36794 N N . LYS C 3 34 ? 8.377 -10.618 -0.931 1.00 0.00 46 LYS A N 18
ATOM 36795 C CA . LYS C 3 34 ? 7.779 -10.880 0.413 1.00 0.00 46 LYS A CA 18
ATOM 36796 C C . LYS C 3 34 ? 8.808 -10.729 1.525 1.00 0.00 46 LYS A C 18
ATOM 36797 O O . LYS C 3 34 ? 9.936 -11.174 1.437 1.00 0.00 46 LYS A O 18
ATOM 36816 N N . ARG C 3 35 ? 8.375 -10.127 2.591 1.00 0.00 47 ARG A N 18
ATOM 36817 C CA . ARG C 3 35 ? 9.238 -9.937 3.796 1.00 0.00 47 ARG A CA 18
ATOM 36818 C C . ARG C 3 35 ? 8.450 -10.452 4.996 1.00 0.00 47 ARG A C 18
ATOM 36819 O O . ARG C 3 35 ? 7.399 -9.950 5.337 1.00 0.00 47 ARG A O 18
ATOM 36840 N N . LYS C 3 36 ? 8.951 -11.476 5.609 1.00 0.00 48 LYS A N 18
ATOM 36841 C CA . LYS C 3 36 ? 8.252 -12.092 6.774 1.00 0.00 48 LYS A CA 18
ATOM 36842 C C . LYS C 3 36 ? 8.387 -11.216 8.016 1.00 0.00 48 LYS A C 18
ATOM 36843 O O . LYS C 3 36 ? 9.479 -10.972 8.492 1.00 0.00 48 LYS A O 18
ATOM 36862 N N . LYS C 3 37 ? 7.285 -10.758 8.574 1.00 0.00 49 LYS A N 18
ATOM 36863 C CA . LYS C 3 37 ? 7.378 -9.925 9.810 1.00 0.00 49 LYS A CA 18
ATOM 36864 C C . LYS C 3 37 ? 7.307 -10.856 11.030 1.00 0.00 49 LYS A C 18
ATOM 36865 O O . LYS C 3 37 ? 7.100 -12.045 10.893 1.00 0.00 49 LYS A O 18
ATOM 36884 N N . GLU C 3 38 ? 7.491 -10.331 12.217 1.00 0.00 50 GLU A N 18
ATOM 36885 C CA . GLU C 3 38 ? 7.452 -11.189 13.451 1.00 0.00 50 GLU A CA 18
ATOM 36886 C C . GLU C 3 38 ? 6.556 -10.552 14.509 1.00 0.00 50 GLU A C 18
ATOM 36887 O O . GLU C 3 38 ? 5.929 -11.222 15.305 1.00 0.00 50 GLU A O 18
ATOM 36899 N N . GLY C 3 39 ? 6.530 -9.260 14.528 1.00 0.00 51 GLY A N 18
ATOM 36900 C CA . GLY C 3 39 ? 5.721 -8.506 15.537 1.00 0.00 51 GLY A CA 18
ATOM 36901 C C . GLY C 3 39 ? 4.229 -8.852 15.436 1.00 0.00 51 GLY A C 18
ATOM 36902 O O . GLY C 3 39 ? 3.383 -8.070 15.825 1.00 0.00 51 GLY A O 18
ATOM 36906 N N . VAL C 3 40 ? 3.893 -10.012 14.936 1.00 0.00 52 VAL A N 18
ATOM 36907 C CA . VAL C 3 40 ? 2.449 -10.401 14.832 1.00 0.00 52 VAL A CA 18
ATOM 36908 C C . VAL C 3 40 ? 2.310 -11.901 15.132 1.00 0.00 52 VAL A C 18
ATOM 36909 O O . VAL C 3 40 ? 3.018 -12.724 14.587 1.00 0.00 52 VAL A O 18
ATOM 36922 N N . LYS C 3 41 ? 1.401 -12.253 16.004 1.00 0.00 53 LYS A N 18
ATOM 36923 C CA . LYS C 3 41 ? 1.209 -13.692 16.357 1.00 0.00 53 LYS A CA 18
ATOM 36924 C C . LYS C 3 41 ? 1.143 -14.539 15.086 1.00 0.00 53 LYS A C 18
ATOM 36925 O O . LYS C 3 41 ? 1.132 -14.035 13.981 1.00 0.00 53 LYS A O 18
ATOM 36944 N N . GLY C 3 42 ? 1.071 -15.832 15.250 1.00 0.00 54 GLY A N 18
ATOM 36945 C CA . GLY C 3 42 ? 0.974 -16.741 14.077 1.00 0.00 54 GLY A CA 18
ATOM 36946 C C . GLY C 3 42 ? 2.296 -16.790 13.313 1.00 0.00 54 GLY A C 18
ATOM 36947 O O . GLY C 3 42 ? 2.664 -17.813 12.769 1.00 0.00 54 GLY A O 18
ATOM 36951 N N . GLY C 3 43 ? 3.013 -15.705 13.251 1.00 0.00 55 GLY A N 18
ATOM 36952 C CA . GLY C 3 43 ? 4.302 -15.717 12.504 1.00 0.00 55 GLY A CA 18
ATOM 36953 C C . GLY C 3 43 ? 4.028 -15.854 11.001 1.00 0.00 55 GLY A C 18
ATOM 36954 O O . GLY C 3 43 ? 4.822 -15.438 10.180 1.00 0.00 55 GLY A O 18
ATOM 36958 N N . LYS C 3 44 ? 2.909 -16.424 10.629 1.00 0.00 56 LYS A N 18
ATOM 36959 C CA . LYS C 3 44 ? 2.595 -16.568 9.181 1.00 0.00 56 LYS A CA 18
ATOM 36960 C C . LYS C 3 44 ? 2.525 -15.180 8.562 1.00 0.00 56 LYS A C 18
ATOM 36961 O O . LYS C 3 44 ? 2.630 -15.011 7.365 1.00 0.00 56 LYS A O 18
ATOM 36980 N N . ALA C 3 45 ? 2.334 -14.186 9.378 1.00 0.00 57 ALA A N 18
ATOM 36981 C CA . ALA C 3 45 ? 2.234 -12.799 8.860 1.00 0.00 57 ALA A CA 18
ATOM 36982 C C . ALA C 3 45 ? 3.374 -12.520 7.878 1.00 0.00 57 ALA A C 18
ATOM 36983 O O . ALA C 3 45 ? 4.537 -12.676 8.194 1.00 0.00 57 ALA A O 18
ATOM 36990 N N . VAL C 3 46 ? 3.042 -12.093 6.685 1.00 0.00 58 VAL A N 18
ATOM 36991 C CA . VAL C 3 46 ? 4.093 -11.784 5.667 1.00 0.00 58 VAL A CA 18
ATOM 36992 C C . VAL C 3 46 ? 3.694 -10.524 4.897 1.00 0.00 58 VAL A C 18
ATOM 36993 O O . VAL C 3 46 ? 2.607 -10.430 4.364 1.00 0.00 58 VAL A O 18
ATOM 37006 N N . GLU C 3 47 ? 4.566 -9.555 4.829 1.00 0.00 59 GLU A N 18
ATOM 37007 C CA . GLU C 3 47 ? 4.226 -8.304 4.081 1.00 0.00 59 GLU A CA 18
ATOM 37008 C C . GLU C 3 47 ? 4.715 -8.444 2.648 1.00 0.00 59 GLU A C 18
ATOM 37009 O O . GLU C 3 47 ? 5.418 -9.377 2.317 1.00 0.00 59 GLU A O 18
ATOM 37021 N N . TYR C 3 48 ? 4.359 -7.519 1.793 1.00 0.00 60 TYR A N 18
ATOM 37022 C CA . TYR C 3 48 ? 4.816 -7.591 0.372 1.00 0.00 60 TYR A CA 18
ATOM 37023 C C . TYR C 3 48 ? 5.374 -6.227 -0.027 1.00 0.00 60 TYR A C 18
ATOM 37024 O O . TYR C 3 48 ? 4.954 -5.206 0.480 1.00 0.00 60 TYR A O 18
ATOM 37042 N N . ASP C 3 49 ? 6.340 -6.197 -0.905 1.00 0.00 61 ASP A N 18
ATOM 37043 C CA . ASP C 3 49 ? 6.943 -4.885 -1.291 1.00 0.00 61 ASP A CA 18
ATOM 37044 C C . ASP C 3 49 ? 6.031 -4.108 -2.241 1.00 0.00 61 ASP A C 18
ATOM 37045 O O . ASP C 3 49 ? 5.768 -4.528 -3.349 1.00 0.00 61 ASP A O 18
ATOM 37054 N N . VAL C 3 50 ? 5.565 -2.961 -1.811 1.00 0.00 62 VAL A N 18
ATOM 37055 C CA . VAL C 3 50 ? 4.686 -2.122 -2.669 1.00 0.00 62 VAL A CA 18
ATOM 37056 C C . VAL C 3 50 ? 5.465 -1.678 -3.904 1.00 0.00 62 VAL A C 18
ATOM 37057 O O . VAL C 3 50 ? 4.899 -1.382 -4.938 1.00 0.00 62 VAL A O 18
ATOM 37070 N N . MET C 3 51 ? 6.763 -1.621 -3.805 1.00 0.00 63 MET A N 18
ATOM 37071 C CA . MET C 3 51 ? 7.576 -1.185 -4.975 1.00 0.00 63 MET A CA 18
ATOM 37072 C C . MET C 3 51 ? 7.545 -2.280 -6.043 1.00 0.00 63 MET A C 18
ATOM 37073 O O . MET C 3 51 ? 8.120 -2.136 -7.103 1.00 0.00 63 MET A O 18
ATOM 37087 N N . SER C 3 52 ? 6.857 -3.363 -5.778 1.00 0.00 64 SER A N 18
ATOM 37088 C CA . SER C 3 52 ? 6.754 -4.468 -6.778 1.00 0.00 64 SER A CA 18
ATOM 37089 C C . SER C 3 52 ? 5.320 -4.518 -7.303 1.00 0.00 64 SER A C 18
ATOM 37090 O O . SER C 3 52 ? 5.010 -5.242 -8.228 1.00 0.00 64 SER A O 18
ATOM 37098 N N . MET C 3 53 ? 4.433 -3.761 -6.708 1.00 0.00 65 MET A N 18
ATOM 37099 C CA . MET C 3 53 ? 3.018 -3.770 -7.151 1.00 0.00 65 MET A CA 18
ATOM 37100 C C . MET C 3 53 ? 2.897 -3.106 -8.528 1.00 0.00 65 MET A C 18
ATOM 37101 O O . MET C 3 53 ? 3.670 -2.229 -8.857 1.00 0.00 65 MET A O 18
ATOM 37115 N N . PRO C 3 54 ? 1.922 -3.490 -9.324 1.00 0.00 66 PRO A N 18
ATOM 37116 C CA . PRO C 3 54 ? 1.719 -2.870 -10.658 1.00 0.00 66 PRO A CA 18
ATOM 37117 C C . PRO C 3 54 ? 1.906 -1.352 -10.583 1.00 0.00 66 PRO A C 18
ATOM 37118 O O . PRO C 3 54 ? 1.528 -0.729 -9.610 1.00 0.00 66 PRO A O 18
ATOM 37129 N N . THR C 3 55 ? 2.481 -0.745 -11.588 1.00 0.00 67 THR A N 18
ATOM 37130 C CA . THR C 3 55 ? 2.673 0.736 -11.543 1.00 0.00 67 THR A CA 18
ATOM 37131 C C . THR C 3 55 ? 1.363 1.386 -11.095 1.00 0.00 67 THR A C 18
ATOM 37132 O O . THR C 3 55 ? 1.327 2.178 -10.176 1.00 0.00 67 THR A O 18
ATOM 37143 N N . LYS C 3 56 ? 0.286 1.038 -11.736 1.00 0.00 68 LYS A N 18
ATOM 37144 C CA . LYS C 3 56 ? -1.025 1.613 -11.343 1.00 0.00 68 LYS A CA 18
ATOM 37145 C C . LYS C 3 56 ? -1.254 1.358 -9.853 1.00 0.00 68 LYS A C 18
ATOM 37146 O O . LYS C 3 56 ? -1.533 2.258 -9.102 1.00 0.00 68 LYS A O 18
ATOM 37165 N N . GLU C 3 57 ? -1.151 0.129 -9.427 1.00 0.00 69 GLU A N 18
ATOM 37166 C CA . GLU C 3 57 ? -1.387 -0.194 -7.987 1.00 0.00 69 GLU A CA 18
ATOM 37167 C C . GLU C 3 57 ? -0.449 0.621 -7.088 1.00 0.00 69 GLU A C 18
ATOM 37168 O O . GLU C 3 57 ? -0.813 1.007 -5.994 1.00 0.00 69 GLU A O 18
ATOM 37180 N N . ARG C 3 58 ? 0.755 0.869 -7.516 1.00 0.00 70 ARG A N 18
ATOM 37181 C CA . ARG C 3 58 ? 1.700 1.635 -6.652 1.00 0.00 70 ARG A CA 18
ATOM 37182 C C . ARG C 3 58 ? 1.091 2.975 -6.236 1.00 0.00 70 ARG A C 18
ATOM 37183 O O . ARG C 3 58 ? 1.030 3.297 -5.067 1.00 0.00 70 ARG A O 18
ATOM 37204 N N . GLU C 3 59 ? 0.658 3.768 -7.172 1.00 0.00 71 GLU A N 18
ATOM 37205 C CA . GLU C 3 59 ? 0.085 5.089 -6.802 1.00 0.00 71 GLU A CA 18
ATOM 37206 C C . GLU C 3 59 ? -1.117 4.887 -5.881 1.00 0.00 71 GLU A C 18
ATOM 37207 O O . GLU C 3 59 ? -1.366 5.686 -5.001 1.00 0.00 71 GLU A O 18
ATOM 37219 N N . GLN C 3 60 ? -1.862 3.826 -6.048 1.00 0.00 72 GLN A N 18
ATOM 37220 C CA . GLN C 3 60 ? -3.020 3.623 -5.137 1.00 0.00 72 GLN A CA 18
ATOM 37221 C C . GLN C 3 60 ? -2.493 3.394 -3.727 1.00 0.00 72 GLN A C 18
ATOM 37222 O O . GLN C 3 60 ? -2.943 3.996 -2.772 1.00 0.00 72 GLN A O 18
ATOM 37236 N N . VAL C 3 61 ? -1.537 2.522 -3.597 1.00 0.00 73 VAL A N 18
ATOM 37237 C CA . VAL C 3 61 ? -0.969 2.239 -2.255 1.00 0.00 73 VAL A CA 18
ATOM 37238 C C . VAL C 3 61 ? -0.210 3.478 -1.775 1.00 0.00 73 VAL A C 18
ATOM 37239 O O . VAL C 3 61 ? -0.464 3.995 -0.705 1.00 0.00 73 VAL A O 18
ATOM 37252 N N . ILE C 3 62 ? 0.713 3.965 -2.560 1.00 0.00 74 ILE A N 18
ATOM 37253 C CA . ILE C 3 62 ? 1.476 5.178 -2.150 1.00 0.00 74 ILE A CA 18
ATOM 37254 C C . ILE C 3 62 ? 0.474 6.281 -1.802 1.00 0.00 74 ILE A C 18
ATOM 37255 O O . ILE C 3 62 ? 0.615 6.969 -0.811 1.00 0.00 74 ILE A O 18
ATOM 37271 N N . ALA C 3 63 ? -0.542 6.449 -2.597 1.00 0.00 75 ALA A N 18
ATOM 37272 C CA . ALA C 3 63 ? -1.542 7.500 -2.282 1.00 0.00 75 ALA A CA 18
ATOM 37273 C C . ALA C 3 63 ? -2.332 7.075 -1.048 1.00 0.00 75 ALA A C 18
ATOM 37274 O O . ALA C 3 63 ? -2.592 7.868 -0.164 1.00 0.00 75 ALA A O 18
ATOM 37281 N N . HIS C 3 64 ? -2.697 5.824 -0.963 1.00 0.00 76 HIS A N 18
ATOM 37282 C CA . HIS C 3 64 ? -3.443 5.360 0.231 1.00 0.00 76 HIS A CA 18
ATOM 37283 C C . HIS C 3 64 ? -2.520 5.524 1.427 1.00 0.00 76 HIS A C 18
ATOM 37284 O O . HIS C 3 64 ? -2.933 5.897 2.508 1.00 0.00 76 HIS A O 18
ATOM 37298 N N . LEU C 3 65 ? -1.257 5.269 1.224 1.00 0.00 77 LEU A N 18
ATOM 37299 C CA . LEU C 3 65 ? -0.283 5.432 2.326 1.00 0.00 77 LEU A CA 18
ATOM 37300 C C . LEU C 3 65 ? -0.113 6.929 2.576 1.00 0.00 77 LEU A C 18
ATOM 37301 O O . LEU C 3 65 ? -0.055 7.384 3.701 1.00 0.00 77 LEU A O 18
ATOM 37317 N N . GLY C 3 66 ? -0.055 7.704 1.522 1.00 0.00 78 GLY A N 18
ATOM 37318 C CA . GLY C 3 66 ? 0.088 9.186 1.673 1.00 0.00 78 GLY A CA 18
ATOM 37319 C C . GLY C 3 66 ? 1.551 9.585 1.503 1.00 0.00 78 GLY A C 18
ATOM 37320 O O . GLY C 3 66 ? 2.017 10.540 2.095 1.00 0.00 78 GLY A O 18
ATOM 37324 N N . LEU C 3 67 ? 2.283 8.865 0.697 1.00 0.00 79 LEU A N 18
ATOM 37325 C CA . LEU C 3 67 ? 3.725 9.207 0.485 1.00 0.00 79 LEU A CA 18
ATOM 37326 C C . LEU C 3 67 ? 3.841 10.113 -0.738 1.00 0.00 79 LEU A C 18
ATOM 37327 O O . LEU C 3 67 ? 4.626 11.040 -0.774 1.00 0.00 79 LEU A O 18
ATOM 37343 N N . SER C 3 68 ? 3.059 9.841 -1.741 1.00 0.00 80 SER A N 18
ATOM 37344 C CA . SER C 3 68 ? 3.101 10.675 -2.979 1.00 0.00 80 SER A CA 18
ATOM 37345 C C . SER C 3 68 ? 3.110 12.161 -2.595 1.00 0.00 80 SER A C 18
ATOM 37346 O O . SER C 3 68 ? 2.838 12.524 -1.468 1.00 0.00 80 SER A O 18
ATOM 37354 N N . THR C 3 69 ? 3.423 13.021 -3.525 1.00 0.00 81 THR A N 18
ATOM 37355 C CA . THR C 3 69 ? 3.453 14.480 -3.218 1.00 0.00 81 THR A CA 18
ATOM 37356 C C . THR C 3 69 ? 2.039 15.055 -3.329 1.00 0.00 81 THR A C 18
ATOM 37357 O O . THR C 3 69 ? 1.546 15.562 -2.334 1.00 0.00 81 THR A O 18
ATOM 38387 N N . LYS C 3 1 ? 15.951 1.722 -2.517 1.00 0.00 13 LYS A N 19
ATOM 38388 C CA . LYS C 3 1 ? 15.058 1.629 -1.326 1.00 0.00 13 LYS A CA 19
ATOM 38389 C C . LYS C 3 1 ? 13.855 0.746 -1.664 1.00 0.00 13 LYS A C 19
ATOM 38390 O O . LYS C 3 1 ? 13.660 0.348 -2.795 1.00 0.00 13 LYS A O 19
ATOM 38411 N N . SER C 3 2 ? 13.048 0.445 -0.689 1.00 0.00 14 SER A N 19
ATOM 38412 C CA . SER C 3 2 ? 11.852 -0.405 -0.941 1.00 0.00 14 SER A CA 19
ATOM 38413 C C . SER C 3 2 ? 10.853 -0.223 0.195 1.00 0.00 14 SER A C 19
ATOM 38414 O O . SER C 3 2 ? 11.138 0.400 1.198 1.00 0.00 14 SER A O 19
ATOM 38422 N N . ILE C 3 3 ? 9.683 -0.781 0.051 1.00 0.00 15 ILE A N 19
ATOM 38423 C CA . ILE C 3 3 ? 8.650 -0.667 1.125 1.00 0.00 15 ILE A CA 19
ATOM 38424 C C . ILE C 3 3 ? 7.902 -1.991 1.210 1.00 0.00 15 ILE A C 19
ATOM 38425 O O . ILE C 3 3 ? 7.978 -2.812 0.326 1.00 0.00 15 ILE A O 19
ATOM 38441 N N . TRP C 3 4 ? 7.203 -2.205 2.284 1.00 0.00 16 TRP A N 19
ATOM 38442 C CA . TRP C 3 4 ? 6.452 -3.489 2.463 1.00 0.00 16 TRP A CA 19
ATOM 38443 C C . TRP C 3 4 ? 5.170 -3.218 3.250 1.00 0.00 16 TRP A C 19
ATOM 38444 O O . TRP C 3 4 ? 5.082 -2.266 4.000 1.00 0.00 16 TRP A O 19
ATOM 38465 N N . CYS C 3 5 ? 4.167 -4.039 3.076 1.00 0.00 17 CYS A N 19
ATOM 38466 C CA . CYS C 3 5 ? 2.885 -3.816 3.807 1.00 0.00 17 CYS A CA 19
ATOM 38467 C C . CYS C 3 5 ? 2.156 -5.132 4.043 1.00 0.00 17 CYS A C 19
ATOM 38468 O O . CYS C 3 5 ? 2.356 -6.107 3.347 1.00 0.00 17 CYS A O 19
ATOM 38476 N N . SER C 3 6 ? 1.270 -5.143 4.998 1.00 0.00 18 SER A N 19
ATOM 38477 C CA . SER C 3 6 ? 0.470 -6.365 5.267 1.00 0.00 18 SER A CA 19
ATOM 38478 C C . SER C 3 6 ? -0.645 -6.419 4.218 1.00 0.00 18 SER A C 19
ATOM 38479 O O . SER C 3 6 ? -0.938 -5.430 3.576 1.00 0.00 18 SER A O 19
ATOM 38487 N N . PRO C 3 7 ? -1.266 -7.550 4.043 1.00 0.00 19 PRO A N 19
ATOM 38488 C CA . PRO C 3 7 ? -2.367 -7.702 3.047 1.00 0.00 19 PRO A CA 19
ATOM 38489 C C . PRO C 3 7 ? -3.538 -6.752 3.346 1.00 0.00 19 PRO A C 19
ATOM 38490 O O . PRO C 3 7 ? -4.160 -6.214 2.451 1.00 0.00 19 PRO A O 19
ATOM 38501 N N . GLN C 3 8 ? -3.840 -6.554 4.597 1.00 0.00 20 GLN A N 19
ATOM 38502 C CA . GLN C 3 8 ? -4.971 -5.653 4.967 1.00 0.00 20 GLN A CA 19
ATOM 38503 C C . GLN C 3 8 ? -4.728 -4.231 4.441 1.00 0.00 20 GLN A C 19
ATOM 38504 O O . GLN C 3 8 ? -5.659 -3.507 4.141 1.00 0.00 20 GLN A O 19
ATOM 38518 N N . GLU C 3 9 ? -3.496 -3.819 4.328 1.00 0.00 21 GLU A N 19
ATOM 38519 C CA . GLU C 3 9 ? -3.216 -2.443 3.836 1.00 0.00 21 GLU A CA 19
ATOM 38520 C C . GLU C 3 9 ? -3.377 -2.395 2.321 1.00 0.00 21 GLU A C 19
ATOM 38521 O O . GLU C 3 9 ? -3.895 -1.445 1.767 1.00 0.00 21 GLU A O 19
ATOM 38533 N N . ILE C 3 10 ? -2.927 -3.409 1.651 1.00 0.00 22 ILE A N 19
ATOM 38534 C CA . ILE C 3 10 ? -3.036 -3.435 0.171 1.00 0.00 22 ILE A CA 19
ATOM 38535 C C . ILE C 3 10 ? -4.490 -3.678 -0.246 1.00 0.00 22 ILE A C 19
ATOM 38536 O O . ILE C 3 10 ? -5.047 -2.952 -1.046 1.00 0.00 22 ILE A O 19
ATOM 38552 N N . MET C 3 11 ? -5.106 -4.693 0.291 1.00 0.00 23 MET A N 19
ATOM 38553 C CA . MET C 3 11 ? -6.523 -4.986 -0.071 1.00 0.00 23 MET A CA 19
ATOM 38554 C C . MET C 3 11 ? -7.363 -3.730 0.153 1.00 0.00 23 MET A C 19
ATOM 38555 O O . MET C 3 11 ? -8.367 -3.508 -0.495 1.00 0.00 23 MET A O 19
ATOM 38569 N N . ALA C 3 12 ? -6.949 -2.915 1.074 1.00 0.00 24 ALA A N 19
ATOM 38570 C CA . ALA C 3 12 ? -7.705 -1.666 1.363 1.00 0.00 24 ALA A CA 19
ATOM 38571 C C . ALA C 3 12 ? -7.361 -0.599 0.321 1.00 0.00 24 ALA A C 19
ATOM 38572 O O . ALA C 3 12 ? -8.026 0.413 0.224 1.00 0.00 24 ALA A O 19
ATOM 38579 N N . ALA C 3 13 ? -6.328 -0.802 -0.455 1.00 0.00 25 ALA A N 19
ATOM 38580 C CA . ALA C 3 13 ? -5.966 0.229 -1.471 1.00 0.00 25 ALA A CA 19
ATOM 38581 C C . ALA C 3 13 ? -6.888 0.109 -2.685 1.00 0.00 25 ALA A C 19
ATOM 38582 O O . ALA C 3 13 ? -7.374 -0.956 -3.006 1.00 0.00 25 ALA A O 19
ATOM 38589 N N . ASP C 3 14 ? -7.129 1.195 -3.368 1.00 0.00 26 ASP A N 19
ATOM 38590 C CA . ASP C 3 14 ? -8.012 1.138 -4.567 1.00 0.00 26 ASP A CA 19
ATOM 38591 C C . ASP C 3 14 ? -7.340 0.291 -5.653 1.00 0.00 26 ASP A C 19
ATOM 38592 O O . ASP C 3 14 ? -6.132 0.263 -5.772 1.00 0.00 26 ASP A O 19
ATOM 38601 N N . GLY C 3 15 ? -8.112 -0.403 -6.443 1.00 0.00 27 GLY A N 19
ATOM 38602 C CA . GLY C 3 15 ? -7.512 -1.247 -7.518 1.00 0.00 27 GLY A CA 19
ATOM 38603 C C . GLY C 3 15 ? -7.087 -2.588 -6.922 1.00 0.00 27 GLY A C 19
ATOM 38604 O O . GLY C 3 15 ? -6.971 -3.579 -7.614 1.00 0.00 27 GLY A O 19
ATOM 38608 N N . MET C 3 16 ? -6.850 -2.624 -5.635 1.00 0.00 28 MET A N 19
ATOM 38609 C CA . MET C 3 16 ? -6.429 -3.898 -4.981 1.00 0.00 28 MET A CA 19
ATOM 38610 C C . MET C 3 16 ? -7.670 -4.625 -4.430 1.00 0.00 28 MET A C 19
ATOM 38611 O O . MET C 3 16 ? -8.561 -3.991 -3.900 1.00 0.00 28 MET A O 19
ATOM 38625 N N . PRO C 3 17 ? -7.739 -5.939 -4.533 1.00 0.00 29 PRO A N 19
ATOM 38626 C CA . PRO C 3 17 ? -8.903 -6.711 -4.009 1.00 0.00 29 PRO A CA 19
ATOM 38627 C C . PRO C 3 17 ? -9.375 -6.206 -2.638 1.00 0.00 29 PRO A C 19
ATOM 38628 O O . PRO C 3 17 ? -8.731 -5.391 -2.010 1.00 0.00 29 PRO A O 19
ATOM 38639 N N . GLY C 3 18 ? -10.494 -6.699 -2.174 1.00 0.00 30 GLY A N 19
ATOM 38640 C CA . GLY C 3 18 ? -11.037 -6.280 -0.842 1.00 0.00 30 GLY A CA 19
ATOM 38641 C C . GLY C 3 18 ? -11.117 -7.506 0.068 1.00 0.00 30 GLY A C 19
ATOM 38642 O O . GLY C 3 18 ? -11.972 -7.604 0.925 1.00 0.00 30 GLY A O 19
ATOM 38646 N N . SER C 3 19 ? -10.227 -8.445 -0.120 1.00 0.00 31 SER A N 19
ATOM 38647 C CA . SER C 3 19 ? -10.231 -9.679 0.721 1.00 0.00 31 SER A CA 19
ATOM 38648 C C . SER C 3 19 ? -8.782 -10.142 0.918 1.00 0.00 31 SER A C 19
ATOM 38649 O O . SER C 3 19 ? -7.995 -10.142 -0.004 1.00 0.00 31 SER A O 19
ATOM 38657 N N . VAL C 3 20 ? -8.426 -10.536 2.111 1.00 0.00 32 VAL A N 19
ATOM 38658 C CA . VAL C 3 20 ? -7.030 -10.995 2.352 1.00 0.00 32 VAL A CA 19
ATOM 38659 C C . VAL C 3 20 ? -6.651 -12.032 1.297 1.00 0.00 32 VAL A C 19
ATOM 38660 O O . VAL C 3 20 ? -5.622 -11.931 0.658 1.00 0.00 32 VAL A O 19
ATOM 38673 N N . ALA C 3 21 ? -7.474 -13.026 1.096 1.00 0.00 33 ALA A N 19
ATOM 38674 C CA . ALA C 3 21 ? -7.147 -14.051 0.068 1.00 0.00 33 ALA A CA 19
ATOM 38675 C C . ALA C 3 21 ? -6.972 -13.346 -1.280 1.00 0.00 33 ALA A C 19
ATOM 38676 O O . ALA C 3 21 ? -6.085 -13.660 -2.047 1.00 0.00 33 ALA A O 19
ATOM 38683 N N . GLY C 3 22 ? -7.810 -12.385 -1.563 1.00 0.00 34 GLY A N 19
ATOM 38684 C CA . GLY C 3 22 ? -7.690 -11.647 -2.850 1.00 0.00 34 GLY A CA 19
ATOM 38685 C C . GLY C 3 22 ? -6.259 -11.132 -2.991 1.00 0.00 34 GLY A C 19
ATOM 38686 O O . GLY C 3 22 ? -5.711 -11.075 -4.073 1.00 0.00 34 GLY A O 19
ATOM 38690 N N . VAL C 3 23 ? -5.643 -10.761 -1.903 1.00 0.00 35 VAL A N 19
ATOM 38691 C CA . VAL C 3 23 ? -4.245 -10.263 -1.979 1.00 0.00 35 VAL A CA 19
ATOM 38692 C C . VAL C 3 23 ? -3.332 -11.404 -2.428 1.00 0.00 35 VAL A C 19
ATOM 38693 O O . VAL C 3 23 ? -2.722 -11.351 -3.477 1.00 0.00 35 VAL A O 19
ATOM 38706 N N . HIS C 3 24 ? -3.231 -12.437 -1.637 1.00 0.00 36 HIS A N 19
ATOM 38707 C CA . HIS C 3 24 ? -2.357 -13.582 -2.013 1.00 0.00 36 HIS A CA 19
ATOM 38708 C C . HIS C 3 24 ? -2.655 -14.003 -3.455 1.00 0.00 36 HIS A C 19
ATOM 38709 O O . HIS C 3 24 ? -1.815 -14.555 -4.138 1.00 0.00 36 HIS A O 19
ATOM 38723 N N . TYR C 3 25 ? -3.842 -13.738 -3.924 1.00 0.00 37 TYR A N 19
ATOM 38724 C CA . TYR C 3 25 ? -4.197 -14.112 -5.321 1.00 0.00 37 TYR A CA 19
ATOM 38725 C C . TYR C 3 25 ? -3.262 -13.379 -6.286 1.00 0.00 37 TYR A C 19
ATOM 38726 O O . TYR C 3 25 ? -2.352 -13.954 -6.845 1.00 0.00 37 TYR A O 19
ATOM 38744 N N . ARG C 3 26 ? -3.474 -12.111 -6.480 1.00 0.00 38 ARG A N 19
ATOM 38745 C CA . ARG C 3 26 ? -2.590 -11.345 -7.400 1.00 0.00 38 ARG A CA 19
ATOM 38746 C C . ARG C 3 26 ? -1.131 -11.565 -7.003 1.00 0.00 38 ARG A C 19
ATOM 38747 O O . ARG C 3 26 ? -0.250 -11.614 -7.837 1.00 0.00 38 ARG A O 19
ATOM 38768 N N . ALA C 3 27 ? -0.870 -11.676 -5.733 1.00 0.00 39 ALA A N 19
ATOM 38769 C CA . ALA C 3 27 ? 0.532 -11.865 -5.271 1.00 0.00 39 ALA A CA 19
ATOM 38770 C C . ALA C 3 27 ? 1.203 -13.013 -6.034 1.00 0.00 39 ALA A C 19
ATOM 38771 O O . ALA C 3 27 ? 2.263 -12.851 -6.605 1.00 0.00 39 ALA A O 19
ATOM 38778 N N . ASN C 3 28 ? 0.605 -14.172 -6.042 1.00 0.00 40 ASN A N 19
ATOM 38779 C CA . ASN C 3 28 ? 1.223 -15.320 -6.758 1.00 0.00 40 ASN A CA 19
ATOM 38780 C C . ASN C 3 28 ? 1.062 -15.137 -8.261 1.00 0.00 40 ASN A C 19
ATOM 38781 O O . ASN C 3 28 ? 1.980 -15.359 -9.027 1.00 0.00 40 ASN A O 19
ATOM 38792 N N . VAL C 3 29 ? -0.098 -14.740 -8.696 1.00 0.00 41 VAL A N 19
ATOM 38793 C CA . VAL C 3 29 ? -0.308 -14.557 -10.155 1.00 0.00 41 VAL A CA 19
ATOM 38794 C C . VAL C 3 29 ? 0.665 -13.502 -10.682 1.00 0.00 41 VAL A C 19
ATOM 38795 O O . VAL C 3 29 ? 1.237 -13.645 -11.744 1.00 0.00 41 VAL A O 19
ATOM 38808 N N . GLN C 3 30 ? 0.854 -12.439 -9.948 1.00 0.00 42 GLN A N 19
ATOM 38809 C CA . GLN C 3 30 ? 1.788 -11.366 -10.406 1.00 0.00 42 GLN A CA 19
ATOM 38810 C C . GLN C 3 30 ? 3.212 -11.700 -9.959 1.00 0.00 42 GLN A C 19
ATOM 38811 O O . GLN C 3 30 ? 4.162 -11.527 -10.698 1.00 0.00 42 GLN A O 19
ATOM 38825 N N . GLY C 3 31 ? 3.370 -12.175 -8.751 1.00 0.00 43 GLY A N 19
ATOM 38826 C CA . GLY C 3 31 ? 4.733 -12.519 -8.245 1.00 0.00 43 GLY A CA 19
ATOM 38827 C C . GLY C 3 31 ? 5.280 -11.352 -7.420 1.00 0.00 43 GLY A C 19
ATOM 38828 O O . GLY C 3 31 ? 6.392 -10.904 -7.621 1.00 0.00 43 GLY A O 19
ATOM 38832 N N . TRP C 3 32 ? 4.507 -10.857 -6.491 1.00 0.00 44 TRP A N 19
ATOM 38833 C CA . TRP C 3 32 ? 4.986 -9.721 -5.652 1.00 0.00 44 TRP A CA 19
ATOM 38834 C C . TRP C 3 32 ? 6.159 -10.185 -4.788 1.00 0.00 44 TRP A C 19
ATOM 38835 O O . TRP C 3 32 ? 6.203 -11.317 -4.350 1.00 0.00 44 TRP A O 19
ATOM 38856 N N . THR C 3 33 ? 7.084 -9.313 -4.492 1.00 0.00 45 THR A N 19
ATOM 38857 C CA . THR C 3 33 ? 8.205 -9.721 -3.602 1.00 0.00 45 THR A CA 19
ATOM 38858 C C . THR C 3 33 ? 7.613 -9.863 -2.207 1.00 0.00 45 THR A C 19
ATOM 38859 O O . THR C 3 33 ? 6.578 -9.292 -1.929 1.00 0.00 45 THR A O 19
ATOM 38870 N N . LYS C 3 34 ? 8.216 -10.626 -1.327 1.00 0.00 46 LYS A N 19
ATOM 38871 C CA . LYS C 3 34 ? 7.607 -10.780 0.030 1.00 0.00 46 LYS A CA 19
ATOM 38872 C C . LYS C 3 34 ? 8.656 -10.827 1.132 1.00 0.00 46 LYS A C 19
ATOM 38873 O O . LYS C 3 34 ? 9.589 -11.606 1.117 1.00 0.00 46 LYS A O 19
ATOM 38892 N N . ARG C 3 35 ? 8.447 -10.005 2.112 1.00 0.00 47 ARG A N 19
ATOM 38893 C CA . ARG C 3 35 ? 9.339 -9.955 3.300 1.00 0.00 47 ARG A CA 19
ATOM 38894 C C . ARG C 3 35 ? 8.627 -10.720 4.409 1.00 0.00 47 ARG A C 19
ATOM 38895 O O . ARG C 3 35 ? 7.469 -10.488 4.691 1.00 0.00 47 ARG A O 19
ATOM 38916 N N . LYS C 3 36 ? 9.290 -11.651 5.010 1.00 0.00 48 LYS A N 19
ATOM 38917 C CA . LYS C 3 36 ? 8.632 -12.460 6.072 1.00 0.00 48 LYS A CA 19
ATOM 38918 C C . LYS C 3 36 ? 8.416 -11.610 7.331 1.00 0.00 48 LYS A C 19
ATOM 38919 O O . LYS C 3 36 ? 9.341 -11.061 7.896 1.00 0.00 48 LYS A O 19
ATOM 38938 N N . LYS C 3 37 ? 7.189 -11.521 7.774 1.00 0.00 49 LYS A N 19
ATOM 38939 C CA . LYS C 3 37 ? 6.865 -10.736 9.000 1.00 0.00 49 LYS A CA 19
ATOM 38940 C C . LYS C 3 37 ? 6.619 -11.723 10.148 1.00 0.00 49 LYS A C 19
ATOM 38941 O O . LYS C 3 37 ? 5.975 -12.737 9.968 1.00 0.00 49 LYS A O 19
ATOM 38960 N N . GLU C 3 38 ? 7.155 -11.455 11.316 1.00 0.00 50 GLU A N 19
ATOM 38961 C CA . GLU C 3 38 ? 6.984 -12.400 12.471 1.00 0.00 50 GLU A CA 19
ATOM 38962 C C . GLU C 3 38 ? 6.532 -11.647 13.722 1.00 0.00 50 GLU A C 19
ATOM 38963 O O . GLU C 3 38 ? 5.741 -12.138 14.503 1.00 0.00 50 GLU A O 19
ATOM 38975 N N . GLY C 3 39 ? 7.069 -10.477 13.916 1.00 0.00 51 GLY A N 19
ATOM 38976 C CA . GLY C 3 39 ? 6.740 -9.641 15.121 1.00 0.00 51 GLY A CA 19
ATOM 38977 C C . GLY C 3 39 ? 5.297 -9.866 15.581 1.00 0.00 51 GLY A C 19
ATOM 38978 O O . GLY C 3 39 ? 4.994 -9.794 16.755 1.00 0.00 51 GLY A O 19
ATOM 38982 N N . VAL C 3 40 ? 4.406 -10.140 14.669 1.00 0.00 52 VAL A N 19
ATOM 38983 C CA . VAL C 3 40 ? 2.979 -10.372 15.060 1.00 0.00 52 VAL A CA 19
ATOM 38984 C C . VAL C 3 40 ? 2.758 -11.865 15.337 1.00 0.00 52 VAL A C 19
ATOM 38985 O O . VAL C 3 40 ? 3.469 -12.713 14.835 1.00 0.00 52 VAL A O 19
ATOM 38998 N N . LYS C 3 41 ? 1.777 -12.188 16.141 1.00 0.00 53 LYS A N 19
ATOM 38999 C CA . LYS C 3 41 ? 1.500 -13.619 16.462 1.00 0.00 53 LYS A CA 19
ATOM 39000 C C . LYS C 3 41 ? 1.404 -14.439 15.172 1.00 0.00 53 LYS A C 19
ATOM 39001 O O . LYS C 3 41 ? 1.602 -13.942 14.081 1.00 0.00 53 LYS A O 19
ATOM 39020 N N . GLY C 3 42 ? 1.073 -15.694 15.303 1.00 0.00 54 GLY A N 19
ATOM 39021 C CA . GLY C 3 42 ? 0.925 -16.573 14.110 1.00 0.00 54 GLY A CA 19
ATOM 39022 C C . GLY C 3 42 ? 2.275 -16.784 13.421 1.00 0.00 54 GLY A C 19
ATOM 39023 O O . GLY C 3 42 ? 2.580 -17.866 12.961 1.00 0.00 54 GLY A O 19
ATOM 39027 N N . GLY C 3 43 ? 3.087 -15.766 13.340 1.00 0.00 55 GLY A N 19
ATOM 39028 C CA . GLY C 3 43 ? 4.411 -15.926 12.673 1.00 0.00 55 GLY A CA 19
ATOM 39029 C C . GLY C 3 43 ? 4.220 -16.103 11.160 1.00 0.00 55 GLY A C 19
ATOM 39030 O O . GLY C 3 43 ? 5.122 -15.865 10.381 1.00 0.00 55 GLY A O 19
ATOM 39034 N N . LYS C 3 44 ? 3.054 -16.518 10.737 1.00 0.00 56 LYS A N 19
ATOM 39035 C CA . LYS C 3 44 ? 2.807 -16.711 9.277 1.00 0.00 56 LYS A CA 19
ATOM 39036 C C . LYS C 3 44 ? 2.768 -15.348 8.586 1.00 0.00 56 LYS A C 19
ATOM 39037 O O . LYS C 3 44 ? 2.817 -15.250 7.377 1.00 0.00 56 LYS A O 19
ATOM 39056 N N . ALA C 3 45 ? 2.662 -14.297 9.349 1.00 0.00 57 ALA A N 19
ATOM 39057 C CA . ALA C 3 45 ? 2.598 -12.935 8.750 1.00 0.00 57 ALA A CA 19
ATOM 39058 C C . ALA C 3 45 ? 3.695 -12.751 7.693 1.00 0.00 57 ALA A C 19
ATOM 39059 O O . ALA C 3 45 ? 4.847 -13.074 7.906 1.00 0.00 57 ALA A O 19
ATOM 39066 N N . VAL C 3 46 ? 3.334 -12.202 6.563 1.00 0.00 58 VAL A N 19
ATOM 39067 C CA . VAL C 3 46 ? 4.326 -11.945 5.474 1.00 0.00 58 VAL A CA 19
ATOM 39068 C C . VAL C 3 46 ? 3.859 -10.705 4.698 1.00 0.00 58 VAL A C 19
ATOM 39069 O O . VAL C 3 46 ? 2.731 -10.633 4.255 1.00 0.00 58 VAL A O 19
ATOM 39082 N N . GLU C 3 47 ? 4.708 -9.722 4.541 1.00 0.00 59 GLU A N 19
ATOM 39083 C CA . GLU C 3 47 ? 4.290 -8.481 3.804 1.00 0.00 59 GLU A CA 19
ATOM 39084 C C . GLU C 3 47 ? 4.690 -8.584 2.335 1.00 0.00 59 GLU A C 19
ATOM 39085 O O . GLU C 3 47 ? 5.446 -9.453 1.952 1.00 0.00 59 GLU A O 19
ATOM 39097 N N . TYR C 3 48 ? 4.200 -7.682 1.511 1.00 0.00 60 TYR A N 19
ATOM 39098 C CA . TYR C 3 48 ? 4.563 -7.697 0.059 1.00 0.00 60 TYR A CA 19
ATOM 39099 C C . TYR C 3 48 ? 5.136 -6.337 -0.319 1.00 0.00 60 TYR A C 19
ATOM 39100 O O . TYR C 3 48 ? 4.811 -5.330 0.276 1.00 0.00 60 TYR A O 19
ATOM 39118 N N . ASP C 3 49 ? 6.009 -6.298 -1.288 1.00 0.00 61 ASP A N 19
ATOM 39119 C CA . ASP C 3 49 ? 6.628 -5.001 -1.674 1.00 0.00 61 ASP A CA 19
ATOM 39120 C C . ASP C 3 49 ? 5.664 -4.157 -2.511 1.00 0.00 61 ASP A C 19
ATOM 39121 O O . ASP C 3 49 ? 5.327 -4.499 -3.628 1.00 0.00 61 ASP A O 19
ATOM 39130 N N . VAL C 3 50 ? 5.232 -3.044 -1.976 1.00 0.00 62 VAL A N 19
ATOM 39131 C CA . VAL C 3 50 ? 4.305 -2.155 -2.729 1.00 0.00 62 VAL A CA 19
ATOM 39132 C C . VAL C 3 50 ? 5.015 -1.650 -3.980 1.00 0.00 62 VAL A C 19
ATOM 39133 O O . VAL C 3 50 ? 4.394 -1.360 -4.983 1.00 0.00 62 VAL A O 19
ATOM 39146 N N . MET C 3 51 ? 6.313 -1.533 -3.930 1.00 0.00 63 MET A N 19
ATOM 39147 C CA . MET C 3 51 ? 7.052 -1.038 -5.121 1.00 0.00 63 MET A CA 19
ATOM 39148 C C . MET C 3 51 ? 6.996 -2.104 -6.210 1.00 0.00 63 MET A C 19
ATOM 39149 O O . MET C 3 51 ? 7.471 -1.907 -7.311 1.00 0.00 63 MET A O 19
ATOM 39163 N N . SER C 3 52 ? 6.392 -3.230 -5.919 1.00 0.00 64 SER A N 19
ATOM 39164 C CA . SER C 3 52 ? 6.268 -4.312 -6.938 1.00 0.00 64 SER A CA 19
ATOM 39165 C C . SER C 3 52 ? 4.852 -4.275 -7.507 1.00 0.00 64 SER A C 19
ATOM 39166 O O . SER C 3 52 ? 4.567 -4.863 -8.532 1.00 0.00 64 SER A O 19
ATOM 39174 N N . MET C 3 53 ? 3.954 -3.586 -6.847 1.00 0.00 65 MET A N 19
ATOM 39175 C CA . MET C 3 53 ? 2.561 -3.507 -7.336 1.00 0.00 65 MET A CA 19
ATOM 39176 C C . MET C 3 53 ? 2.536 -2.694 -8.638 1.00 0.00 65 MET A C 19
ATOM 39177 O O . MET C 3 53 ? 3.315 -1.773 -8.796 1.00 0.00 65 MET A O 19
ATOM 39191 N N . PRO C 3 54 ? 1.650 -2.996 -9.561 1.00 0.00 66 PRO A N 19
ATOM 39192 C CA . PRO C 3 54 ? 1.554 -2.232 -10.835 1.00 0.00 66 PRO A CA 19
ATOM 39193 C C . PRO C 3 54 ? 1.737 -0.729 -10.595 1.00 0.00 66 PRO A C 19
ATOM 39194 O O . PRO C 3 54 ? 1.290 -0.198 -9.600 1.00 0.00 66 PRO A O 19
ATOM 39205 N N . THR C 3 55 ? 2.402 -0.045 -11.489 1.00 0.00 67 THR A N 19
ATOM 39206 C CA . THR C 3 55 ? 2.625 1.422 -11.299 1.00 0.00 67 THR A CA 19
ATOM 39207 C C . THR C 3 55 ? 1.334 2.091 -10.821 1.00 0.00 67 THR A C 19
ATOM 39208 O O . THR C 3 55 ? 1.273 2.648 -9.743 1.00 0.00 67 THR A O 19
ATOM 39219 N N . LYS C 3 56 ? 0.303 2.036 -11.610 1.00 0.00 68 LYS A N 19
ATOM 39220 C CA . LYS C 3 56 ? -0.981 2.666 -11.197 1.00 0.00 68 LYS A CA 19
ATOM 39221 C C . LYS C 3 56 ? -1.351 2.191 -9.786 1.00 0.00 68 LYS A C 19
ATOM 39222 O O . LYS C 3 56 ? -1.732 2.972 -8.936 1.00 0.00 68 LYS A O 19
ATOM 39241 N N . GLU C 3 57 ? -1.258 0.910 -9.538 1.00 0.00 69 GLU A N 19
ATOM 39242 C CA . GLU C 3 57 ? -1.622 0.381 -8.191 1.00 0.00 69 GLU A CA 19
ATOM 39243 C C . GLU C 3 57 ? -0.745 1.017 -7.109 1.00 0.00 69 GLU A C 19
ATOM 39244 O O . GLU C 3 57 ? -1.200 1.285 -6.016 1.00 0.00 69 GLU A O 19
ATOM 39256 N N . ARG C 3 58 ? 0.506 1.259 -7.392 1.00 0.00 70 ARG A N 19
ATOM 39257 C CA . ARG C 3 58 ? 1.390 1.871 -6.357 1.00 0.00 70 ARG A CA 19
ATOM 39258 C C . ARG C 3 58 ? 0.753 3.156 -5.835 1.00 0.00 70 ARG A C 19
ATOM 39259 O O . ARG C 3 58 ? 0.718 3.406 -4.647 1.00 0.00 70 ARG A O 19
ATOM 39280 N N . GLU C 3 59 ? 0.263 3.974 -6.720 1.00 0.00 71 GLU A N 19
ATOM 39281 C CA . GLU C 3 59 ? -0.358 5.255 -6.294 1.00 0.00 71 GLU A CA 19
ATOM 39282 C C . GLU C 3 59 ? -1.520 4.964 -5.357 1.00 0.00 71 GLU A C 19
ATOM 39283 O O . GLU C 3 59 ? -1.712 5.637 -4.364 1.00 0.00 71 GLU A O 19
ATOM 39295 N N . GLN C 3 60 ? -2.299 3.963 -5.652 1.00 0.00 72 GLN A N 19
ATOM 39296 C CA . GLN C 3 60 ? -3.436 3.650 -4.754 1.00 0.00 72 GLN A CA 19
ATOM 39297 C C . GLN C 3 60 ? -2.886 3.236 -3.395 1.00 0.00 72 GLN A C 19
ATOM 39298 O O . GLN C 3 60 ? -3.355 3.666 -2.360 1.00 0.00 72 GLN A O 19
ATOM 39312 N N . VAL C 3 61 ? -1.885 2.405 -3.398 1.00 0.00 73 VAL A N 19
ATOM 39313 C CA . VAL C 3 61 ? -1.290 1.964 -2.112 1.00 0.00 73 VAL A CA 19
ATOM 39314 C C . VAL C 3 61 ? -0.550 3.145 -1.492 1.00 0.00 73 VAL A C 19
ATOM 39315 O O . VAL C 3 61 ? -0.776 3.503 -0.353 1.00 0.00 73 VAL A O 19
ATOM 39328 N N . ILE C 3 62 ? 0.324 3.763 -2.235 1.00 0.00 74 ILE A N 19
ATOM 39329 C CA . ILE C 3 62 ? 1.070 4.932 -1.695 1.00 0.00 74 ILE A CA 19
ATOM 39330 C C . ILE C 3 62 ? 0.063 5.982 -1.231 1.00 0.00 74 ILE A C 19
ATOM 39331 O O . ILE C 3 62 ? 0.258 6.643 -0.231 1.00 0.00 74 ILE A O 19
ATOM 39347 N N . ALA C 3 63 ? -1.018 6.133 -1.938 1.00 0.00 75 ALA A N 19
ATOM 39348 C CA . ALA C 3 63 ? -2.032 7.131 -1.514 1.00 0.00 75 ALA A CA 19
ATOM 39349 C C . ALA C 3 63 ? -2.800 6.561 -0.326 1.00 0.00 75 ALA A C 19
ATOM 39350 O O . ALA C 3 63 ? -3.060 7.245 0.644 1.00 0.00 75 ALA A O 19
ATOM 39357 N N . HIS C 3 64 ? -3.141 5.301 -0.377 1.00 0.00 76 HIS A N 19
ATOM 39358 C CA . HIS C 3 64 ? -3.856 4.691 0.768 1.00 0.00 76 HIS A CA 19
ATOM 39359 C C . HIS C 3 64 ? -2.922 4.781 1.963 1.00 0.00 76 HIS A C 19
ATOM 39360 O O . HIS C 3 64 ? -3.331 5.022 3.081 1.00 0.00 76 HIS A O 19
ATOM 39374 N N . LEU C 3 65 ? -1.651 4.616 1.714 1.00 0.00 77 LEU A N 19
ATOM 39375 C CA . LEU C 3 65 ? -0.659 4.722 2.809 1.00 0.00 77 LEU A CA 19
ATOM 39376 C C . LEU C 3 65 ? -0.517 6.198 3.171 1.00 0.00 77 LEU A C 19
ATOM 39377 O O . LEU C 3 65 ? -0.417 6.565 4.324 1.00 0.00 77 LEU A O 19
ATOM 39393 N N . GLY C 3 66 ? -0.514 7.049 2.178 1.00 0.00 78 GLY A N 19
ATOM 39394 C CA . GLY C 3 66 ? -0.388 8.514 2.438 1.00 0.00 78 GLY A CA 19
ATOM 39395 C C . GLY C 3 66 ? 1.086 8.902 2.435 1.00 0.00 78 GLY A C 19
ATOM 39396 O O . GLY C 3 66 ? 1.515 9.761 3.180 1.00 0.00 78 GLY A O 19
ATOM 39400 N N . LEU C 3 67 ? 1.870 8.277 1.597 1.00 0.00 79 LEU A N 19
ATOM 39401 C CA . LEU C 3 67 ? 3.327 8.610 1.540 1.00 0.00 79 LEU A CA 19
ATOM 39402 C C . LEU C 3 67 ? 3.565 9.618 0.418 1.00 0.00 79 LEU A C 19
ATOM 39403 O O . LEU C 3 67 ? 3.584 10.814 0.633 1.00 0.00 79 LEU A O 19
ATOM 39419 N N . SER C 3 68 ? 3.741 9.141 -0.781 1.00 0.00 80 SER A N 19
ATOM 39420 C CA . SER C 3 68 ? 3.973 10.064 -1.926 1.00 0.00 80 SER A CA 19
ATOM 39421 C C . SER C 3 68 ? 5.182 10.955 -1.631 1.00 0.00 80 SER A C 19
ATOM 39422 O O . SER C 3 68 ? 5.954 10.690 -0.730 1.00 0.00 80 SER A O 19
ATOM 39430 N N . THR C 3 69 ? 5.353 12.007 -2.383 1.00 0.00 81 THR A N 19
ATOM 39431 C CA . THR C 3 69 ? 6.513 12.912 -2.147 1.00 0.00 81 THR A CA 19
ATOM 39432 C C . THR C 3 69 ? 6.216 14.287 -2.749 1.00 0.00 81 THR A C 19
ATOM 39433 O O . THR C 3 69 ? 5.057 14.671 -2.754 1.00 0.00 81 THR A O 19
ATOM 40463 N N . LYS C 3 1 ? 16.044 1.050 -3.386 1.00 0.00 13 LYS A N 20
ATOM 40464 C CA . LYS C 3 1 ? 15.171 1.184 -2.184 1.00 0.00 13 LYS A CA 20
ATOM 40465 C C . LYS C 3 1 ? 13.878 0.395 -2.402 1.00 0.00 13 LYS A C 20
ATOM 40466 O O . LYS C 3 1 ? 13.580 -0.038 -3.497 1.00 0.00 13 LYS A O 20
ATOM 40487 N N . SER C 3 2 ? 13.107 0.206 -1.366 1.00 0.00 14 SER A N 20
ATOM 40488 C CA . SER C 3 2 ? 11.835 -0.554 -1.511 1.00 0.00 14 SER A CA 20
ATOM 40489 C C . SER C 3 2 ? 10.916 -0.251 -0.331 1.00 0.00 14 SER A C 20
ATOM 40490 O O . SER C 3 2 ? 11.285 0.431 0.605 1.00 0.00 14 SER A O 20
ATOM 40498 N N . ILE C 3 3 ? 9.722 -0.774 -0.365 1.00 0.00 15 ILE A N 20
ATOM 40499 C CA . ILE C 3 3 ? 8.757 -0.552 0.754 1.00 0.00 15 ILE A CA 20
ATOM 40500 C C . ILE C 3 3 ? 7.963 -1.832 0.957 1.00 0.00 15 ILE A C 20
ATOM 40501 O O . ILE C 3 3 ? 7.939 -2.698 0.113 1.00 0.00 15 ILE A O 20
ATOM 40517 N N . TRP C 3 4 ? 7.333 -1.960 2.085 1.00 0.00 16 TRP A N 20
ATOM 40518 C CA . TRP C 3 4 ? 6.544 -3.198 2.385 1.00 0.00 16 TRP A CA 20
ATOM 40519 C C . TRP C 3 4 ? 5.310 -2.834 3.212 1.00 0.00 16 TRP A C 20
ATOM 40520 O O . TRP C 3 4 ? 5.280 -1.825 3.888 1.00 0.00 16 TRP A O 20
ATOM 40541 N N . CYS C 3 5 ? 4.284 -3.643 3.156 1.00 0.00 17 CYS A N 20
ATOM 40542 C CA . CYS C 3 5 ? 3.045 -3.333 3.930 1.00 0.00 17 CYS A CA 20
ATOM 40543 C C . CYS C 3 5 ? 2.304 -4.612 4.307 1.00 0.00 17 CYS A C 20
ATOM 40544 O O . CYS C 3 5 ? 2.422 -5.632 3.657 1.00 0.00 17 CYS A O 20
ATOM 40552 N N . SER C 3 6 ? 1.513 -4.545 5.340 1.00 0.00 18 SER A N 20
ATOM 40553 C CA . SER C 3 6 ? 0.720 -5.734 5.758 1.00 0.00 18 SER A CA 20
ATOM 40554 C C . SER C 3 6 ? -0.540 -5.813 4.878 1.00 0.00 18 SER A C 20
ATOM 40555 O O . SER C 3 6 ? -1.035 -4.800 4.424 1.00 0.00 18 SER A O 20
ATOM 40563 N N . PRO C 3 7 ? -1.068 -6.990 4.637 1.00 0.00 19 PRO A N 20
ATOM 40564 C CA . PRO C 3 7 ? -2.294 -7.154 3.802 1.00 0.00 19 PRO A CA 20
ATOM 40565 C C . PRO C 3 7 ? -3.363 -6.091 4.102 1.00 0.00 19 PRO A C 20
ATOM 40566 O O . PRO C 3 7 ? -3.928 -5.491 3.208 1.00 0.00 19 PRO A O 20
ATOM 40577 N N . GLN C 3 8 ? -3.656 -5.878 5.354 1.00 0.00 20 GLN A N 20
ATOM 40578 C CA . GLN C 3 8 ? -4.705 -4.882 5.729 1.00 0.00 20 GLN A CA 20
ATOM 40579 C C . GLN C 3 8 ? -4.383 -3.503 5.141 1.00 0.00 20 GLN A C 20
ATOM 40580 O O . GLN C 3 8 ? -5.274 -2.742 4.814 1.00 0.00 20 GLN A O 20
ATOM 40594 N N . GLU C 3 9 ? -3.134 -3.170 4.991 1.00 0.00 21 GLU A N 20
ATOM 40595 C CA . GLU C 3 9 ? -2.795 -1.841 4.420 1.00 0.00 21 GLU A CA 20
ATOM 40596 C C . GLU C 3 9 ? -3.012 -1.888 2.910 1.00 0.00 21 GLU A C 20
ATOM 40597 O O . GLU C 3 9 ? -3.453 -0.935 2.299 1.00 0.00 21 GLU A O 20
ATOM 40609 N N . ILE C 3 10 ? -2.697 -2.999 2.309 1.00 0.00 22 ILE A N 20
ATOM 40610 C CA . ILE C 3 10 ? -2.869 -3.142 0.839 1.00 0.00 22 ILE A CA 20
ATOM 40611 C C . ILE C 3 10 ? -4.349 -3.347 0.493 1.00 0.00 22 ILE A C 20
ATOM 40612 O O . ILE C 3 10 ? -4.905 -2.658 -0.340 1.00 0.00 22 ILE A O 20
ATOM 40628 N N . MET C 3 11 ? -4.989 -4.292 1.128 1.00 0.00 23 MET A N 20
ATOM 40629 C CA . MET C 3 11 ? -6.431 -4.550 0.841 1.00 0.00 23 MET A CA 20
ATOM 40630 C C . MET C 3 11 ? -7.200 -3.234 0.952 1.00 0.00 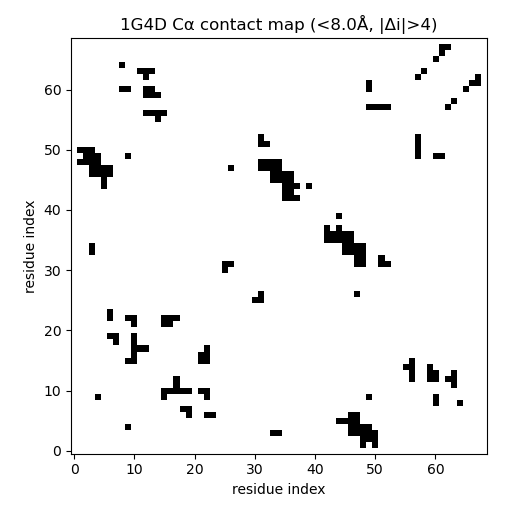23 MET A C 20
ATOM 40631 O O . MET C 3 11 ? -8.208 -3.026 0.308 1.00 0.00 23 MET A O 20
ATOM 40645 N N . ALA C 3 12 ? -6.724 -2.351 1.779 1.00 0.00 24 ALA A N 20
ATOM 40646 C CA . ALA C 3 12 ? -7.416 -1.047 1.958 1.00 0.00 24 ALA A CA 20
ATOM 40647 C C . ALA C 3 12 ? -7.051 -0.092 0.820 1.00 0.00 24 ALA A C 20
ATOM 40648 O O . ALA C 3 12 ? -7.663 0.946 0.659 1.00 0.00 24 ALA A O 20
ATOM 40655 N N . ALA C 3 13 ? -6.059 -0.411 0.027 1.00 0.00 25 ALA A N 20
ATOM 40656 C CA . ALA C 3 13 ? -5.688 0.517 -1.080 1.00 0.00 25 ALA A CA 20
ATOM 40657 C C . ALA C 3 13 ? -6.633 0.315 -2.264 1.00 0.00 25 ALA A C 20
ATOM 40658 O O . ALA C 3 13 ? -7.183 -0.750 -2.458 1.00 0.00 25 ALA A O 20
ATOM 40665 N N . ASP C 3 14 ? -6.825 1.328 -3.062 1.00 0.00 26 ASP A N 20
ATOM 40666 C CA . ASP C 3 14 ? -7.728 1.187 -4.238 1.00 0.00 26 ASP A CA 20
ATOM 40667 C C . ASP C 3 14 ? -7.129 0.180 -5.228 1.00 0.00 26 ASP A C 20
ATOM 40668 O O . ASP C 3 14 ? -5.931 -0.003 -5.292 1.00 0.00 26 ASP A O 20
ATOM 40677 N N . GLY C 3 15 ? -7.953 -0.473 -5.999 1.00 0.00 27 GLY A N 20
ATOM 40678 C CA . GLY C 3 15 ? -7.425 -1.463 -6.987 1.00 0.00 27 GLY A CA 20
ATOM 40679 C C . GLY C 3 15 ? -7.108 -2.780 -6.281 1.00 0.00 27 GLY A C 20
ATOM 40680 O O . GLY C 3 15 ? -7.043 -3.825 -6.896 1.00 0.00 27 GLY A O 20
ATOM 40684 N N . MET C 3 16 ? -6.905 -2.739 -4.990 1.00 0.00 28 MET A N 20
ATOM 40685 C CA . MET C 3 16 ? -6.585 -3.989 -4.239 1.00 0.00 28 MET A CA 20
ATOM 40686 C C . MET C 3 16 ? -7.887 -4.622 -3.724 1.00 0.00 28 MET A C 20
ATOM 40687 O O . MET C 3 16 ? -8.846 -3.925 -3.455 1.00 0.00 28 MET A O 20
ATOM 40701 N N . PRO C 3 17 ? -7.934 -5.928 -3.586 1.00 0.00 29 PRO A N 20
ATOM 40702 C CA . PRO C 3 17 ? -9.158 -6.629 -3.095 1.00 0.00 29 PRO A CA 20
ATOM 40703 C C . PRO C 3 17 ? -9.422 -6.353 -1.611 1.00 0.00 29 PRO A C 20
ATOM 40704 O O . PRO C 3 17 ? -8.566 -6.536 -0.770 1.00 0.00 29 PRO A O 20
ATOM 40715 N N . GLY C 3 18 ? -10.607 -5.912 -1.292 1.00 0.00 30 GLY A N 20
ATOM 40716 C CA . GLY C 3 18 ? -10.954 -5.616 0.126 1.00 0.00 30 GLY A CA 20
ATOM 40717 C C . GLY C 3 18 ? -11.096 -6.922 0.903 1.00 0.00 30 GLY A C 20
ATOM 40718 O O . GLY C 3 18 ? -11.855 -7.015 1.848 1.00 0.00 30 GLY A O 20
ATOM 40722 N N . SER C 3 19 ? -10.359 -7.927 0.516 1.00 0.00 31 SER A N 20
ATOM 40723 C CA . SER C 3 19 ? -10.416 -9.245 1.222 1.00 0.00 31 SER A CA 20
ATOM 40724 C C . SER C 3 19 ? -8.989 -9.682 1.551 1.00 0.00 31 SER A C 20
ATOM 40725 O O . SER C 3 19 ? -8.146 -9.781 0.682 1.00 0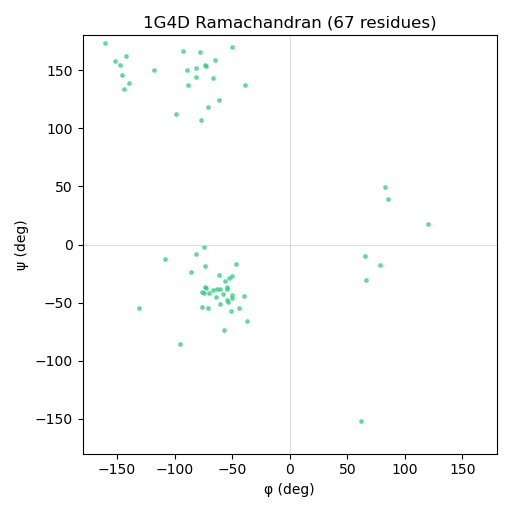.00 31 SER A O 20
ATOM 40733 N N . VAL C 3 20 ? -8.704 -9.931 2.800 1.00 0.00 32 VAL A N 20
ATOM 40734 C CA . VAL C 3 20 ? -7.323 -10.343 3.170 1.00 0.00 32 VAL A CA 20
ATOM 40735 C C . VAL C 3 20 ? -6.885 -11.513 2.286 1.00 0.00 32 VAL A C 20
ATOM 40736 O O . VAL C 3 20 ? -5.757 -11.572 1.839 1.00 0.00 32 VAL A O 20
ATOM 40749 N N . ALA C 3 21 ? -7.764 -12.441 2.020 1.00 0.00 33 ALA A N 20
ATOM 40750 C CA . ALA C 3 21 ? -7.379 -13.592 1.155 1.00 0.00 33 ALA A CA 20
ATOM 40751 C C . ALA C 3 21 ? -7.302 -13.114 -0.302 1.00 0.00 33 ALA A C 20
ATOM 40752 O O . ALA C 3 21 ? -6.398 -13.466 -1.031 1.00 0.00 33 ALA A O 20
ATOM 40759 N N . GLY C 3 22 ? -8.239 -12.306 -0.726 1.00 0.00 34 GLY A N 20
ATOM 40760 C CA . GLY C 3 22 ? -8.203 -11.802 -2.129 1.00 0.00 34 GLY A CA 20
ATOM 40761 C C . GLY C 3 22 ? -6.815 -11.236 -2.416 1.00 0.00 34 GLY A C 20
ATOM 40762 O O . GLY C 3 22 ? -6.265 -11.413 -3.487 1.00 0.00 34 GLY A O 20
ATOM 40766 N N . VAL C 3 23 ? -6.232 -10.568 -1.460 1.00 0.00 35 VAL A N 20
ATOM 40767 C CA . VAL C 3 23 ? -4.873 -10.011 -1.672 1.00 0.00 35 VAL A CA 20
ATOM 40768 C C . VAL C 3 23 ? -3.897 -11.168 -1.900 1.00 0.00 35 VAL A C 20
ATOM 40769 O O . VAL C 3 23 ? -3.150 -11.185 -2.858 1.00 0.00 35 VAL A O 20
ATOM 40782 N N . HIS C 3 24 ? -3.901 -12.134 -1.021 1.00 0.00 36 HIS A N 20
ATOM 40783 C CA . HIS C 3 24 ? -2.977 -13.293 -1.175 1.00 0.00 36 HIS A CA 20
ATOM 40784 C C . HIS C 3 24 ? -3.203 -13.958 -2.536 1.00 0.00 36 HIS A C 20
ATOM 40785 O O . HIS C 3 24 ? -2.314 -14.572 -3.093 1.00 0.00 36 HIS A O 20
ATOM 40799 N N . TYR C 3 25 ? -4.385 -13.839 -3.076 1.00 0.00 37 TYR A N 20
ATOM 40800 C CA . TYR C 3 25 ? -4.672 -14.459 -4.400 1.00 0.00 37 TYR A CA 20
ATOM 40801 C C . TYR C 3 25 ? -3.727 -13.868 -5.442 1.00 0.00 37 TYR A C 20
ATOM 40802 O O . TYR C 3 25 ? -2.795 -14.506 -5.885 1.00 0.00 37 TYR A O 20
ATOM 40820 N N . ARG C 3 26 ? -3.955 -12.647 -5.828 1.00 0.00 38 ARG A N 20
ATOM 40821 C CA . ARG C 3 26 ? -3.060 -12.014 -6.837 1.00 0.00 38 ARG A CA 20
ATOM 40822 C C . ARG C 3 26 ? -1.615 -12.096 -6.345 1.00 0.00 38 ARG A C 20
ATOM 40823 O O . ARG C 3 26 ? -0.689 -12.171 -7.125 1.00 0.00 38 ARG A O 20
ATOM 40844 N N . ALA C 3 27 ? -1.413 -12.082 -5.058 1.00 0.00 39 ALA A N 20
ATOM 40845 C CA . ALA C 3 27 ? -0.026 -12.153 -4.523 1.00 0.00 39 ALA A CA 20
ATOM 40846 C C . ALA C 3 27 ? 0.705 -13.382 -5.073 1.00 0.00 39 ALA A C 20
ATOM 40847 O O . ALA C 3 27 ? 1.786 -13.279 -5.620 1.00 0.00 39 ALA A O 20
ATOM 40854 N N . ASN C 3 28 ? 0.135 -14.544 -4.920 1.00 0.00 40 ASN A N 20
ATOM 40855 C CA . ASN C 3 28 ? 0.810 -15.771 -5.418 1.00 0.00 40 ASN A CA 20
ATOM 40856 C C . ASN C 3 28 ? 0.732 -15.826 -6.938 1.00 0.00 40 ASN A C 20
ATOM 40857 O O . ASN C 3 28 ? 1.660 -16.244 -7.602 1.00 0.00 40 ASN A O 20
ATOM 40868 N N . VAL C 3 29 ? -0.371 -15.425 -7.499 1.00 0.00 41 VAL A N 20
ATOM 40869 C CA . VAL C 3 29 ? -0.495 -15.480 -8.979 1.00 0.00 41 VAL A CA 20
ATOM 40870 C C . VAL C 3 29 ? 0.432 -14.444 -9.620 1.00 0.00 41 VAL A C 20
ATOM 40871 O O . VAL C 3 29 ? 1.004 -14.675 -10.666 1.00 0.00 41 VAL A O 20
ATOM 40884 N N . GLN C 3 30 ? 0.583 -13.302 -9.004 1.00 0.00 42 GLN A N 20
ATOM 40885 C CA . GLN C 3 30 ? 1.475 -12.250 -9.587 1.00 0.00 42 GLN A CA 20
ATOM 40886 C C . GLN C 3 30 ? 2.914 -12.461 -9.107 1.00 0.00 42 GLN A C 20
ATOM 40887 O O . GLN C 3 30 ? 3.859 -12.055 -9.756 1.00 0.00 42 GLN A O 20
ATOM 40901 N N . GLY C 3 31 ? 3.093 -13.099 -7.981 1.00 0.00 43 GLY A N 20
ATOM 40902 C CA . GLY C 3 31 ? 4.475 -13.341 -7.467 1.00 0.00 43 GLY A CA 20
ATOM 40903 C C . GLY C 3 31 ? 4.971 -12.109 -6.705 1.00 0.00 43 GLY A C 20
ATOM 40904 O O . GLY C 3 31 ? 6.042 -11.598 -6.965 1.00 0.00 43 GLY A O 20
ATOM 40908 N N . TRP C 3 32 ? 4.203 -11.632 -5.767 1.00 0.00 44 TRP A N 20
ATOM 40909 C CA . TRP C 3 32 ? 4.631 -10.434 -4.987 1.00 0.00 44 TRP A CA 20
ATOM 40910 C C . TRP C 3 32 ? 5.839 -10.785 -4.118 1.00 0.00 44 TRP A C 20
ATOM 40911 O O . TRP C 3 32 ? 5.924 -11.866 -3.570 1.00 0.00 44 TRP A O 20
ATOM 40932 N N . THR C 3 33 ? 6.748 -9.865 -3.933 1.00 0.00 45 THR A N 20
ATOM 40933 C CA . THR C 3 33 ? 7.899 -10.155 -3.036 1.00 0.00 45 THR A CA 20
ATOM 40934 C C . THR C 3 33 ? 7.353 -10.135 -1.617 1.00 0.00 45 THR A C 20
ATOM 40935 O O . THR C 3 33 ? 6.332 -9.526 -1.369 1.00 0.00 45 THR A O 20
ATOM 40946 N N . LYS C 3 34 ? 7.978 -10.811 -0.683 1.00 0.00 46 LYS A N 20
ATOM 40947 C CA . LYS C 3 34 ? 7.416 -10.821 0.701 1.00 0.00 46 LYS A CA 20
ATOM 40948 C C . LYS C 3 34 ? 8.503 -10.717 1.764 1.00 0.00 46 LYS A C 20
ATOM 40949 O O . LYS C 3 34 ? 9.510 -11.395 1.736 1.00 0.00 46 LYS A O 20
ATOM 40968 N N . ARG C 3 35 ? 8.245 -9.889 2.732 1.00 0.00 47 ARG A N 20
ATOM 40969 C CA . ARG C 3 35 ? 9.175 -9.705 3.886 1.00 0.00 47 ARG A CA 20
ATOM 40970 C C . ARG C 3 35 ? 8.475 -10.282 5.117 1.00 0.00 47 ARG A C 20
ATOM 40971 O O . ARG C 3 35 ? 7.367 -9.911 5.449 1.00 0.00 47 ARG A O 20
ATOM 40992 N N . LYS C 3 36 ? 9.105 -11.202 5.773 1.00 0.00 48 LYS A N 20
ATOM 40993 C CA . LYS C 3 36 ? 8.476 -11.841 6.967 1.00 0.00 48 LYS A CA 20
ATOM 40994 C C . LYS C 3 36 ? 8.492 -10.897 8.175 1.00 0.00 48 LYS A C 20
ATOM 40995 O O . LYS C 3 36 ? 9.525 -10.404 8.581 1.00 0.00 48 LYS A O 20
ATOM 41014 N N . LYS C 3 37 ? 7.344 -10.661 8.763 1.00 0.00 49 LYS A N 20
ATOM 41015 C CA . LYS C 3 37 ? 7.278 -9.768 9.959 1.00 0.00 49 LYS A CA 20
ATOM 41016 C C . LYS C 3 37 ? 7.933 -10.478 11.150 1.00 0.00 49 LYS A C 20
ATOM 41017 O O . LYS C 3 37 ? 8.433 -11.576 11.018 1.00 0.00 49 LYS A O 20
ATOM 41036 N N . GLU C 3 38 ? 7.951 -9.858 12.310 1.00 0.00 50 GLU A N 20
ATOM 41037 C CA . GLU C 3 38 ? 8.595 -10.501 13.507 1.00 0.00 50 GLU A CA 20
ATOM 41038 C C . GLU C 3 38 ? 7.683 -10.431 14.741 1.00 0.00 50 GLU A C 20
ATOM 41039 O O . GLU C 3 38 ? 7.342 -11.436 15.331 1.00 0.00 50 GLU A O 20
ATOM 41051 N N . GLY C 3 39 ? 7.339 -9.246 15.166 1.00 0.00 51 GLY A N 20
ATOM 41052 C CA . GLY C 3 39 ? 6.509 -9.091 16.401 1.00 0.00 51 GLY A CA 20
ATOM 41053 C C . GLY C 3 39 ? 5.039 -9.470 16.181 1.00 0.00 51 GLY A C 20
ATOM 41054 O O . GLY C 3 39 ? 4.236 -9.362 17.087 1.00 0.00 51 GLY A O 20
ATOM 41058 N N . VAL C 3 40 ? 4.659 -9.901 15.011 1.00 0.00 52 VAL A N 20
ATOM 41059 C CA . VAL C 3 40 ? 3.220 -10.261 14.790 1.00 0.00 52 VAL A CA 20
ATOM 41060 C C . VAL C 3 40 ? 2.987 -11.745 15.094 1.00 0.00 52 VAL A C 20
ATOM 41061 O O . VAL C 3 40 ? 3.677 -12.610 14.594 1.00 0.00 52 VAL A O 20
ATOM 41074 N N . LYS C 3 41 ? 2.013 -12.041 15.917 1.00 0.00 53 LYS A N 20
ATOM 41075 C CA . LYS C 3 41 ? 1.722 -13.462 16.267 1.00 0.00 53 LYS A CA 20
ATOM 41076 C C . LYS C 3 41 ? 1.525 -14.282 14.995 1.00 0.00 53 LYS A C 20
ATOM 41077 O O . LYS C 3 41 ? 1.685 -13.799 13.891 1.00 0.00 53 LYS A O 20
ATOM 41096 N N . GLY C 3 42 ? 1.148 -15.519 15.156 1.00 0.00 54 GLY A N 20
ATOM 41097 C CA . GLY C 3 42 ? 0.898 -16.398 13.982 1.00 0.00 54 GLY A CA 20
ATOM 41098 C C . GLY C 3 42 ? 2.199 -16.700 13.237 1.00 0.00 54 GLY A C 20
ATOM 41099 O O . GLY C 3 42 ? 2.349 -17.752 12.647 1.00 0.00 54 GLY A O 20
ATOM 41103 N N . GLY C 3 43 ? 3.138 -15.796 13.241 1.00 0.00 55 GLY A N 20
ATOM 41104 C CA . GLY C 3 43 ? 4.412 -16.057 12.513 1.00 0.00 55 GLY A CA 20
ATOM 41105 C C . GLY C 3 43 ? 4.138 -16.079 11.006 1.00 0.00 55 GLY A C 20
ATOM 41106 O O . GLY C 3 43 ? 4.915 -15.581 10.215 1.00 0.00 55 GLY A O 20
ATOM 41110 N N . LYS C 3 44 ? 3.029 -16.640 10.601 1.00 0.00 56 LYS A N 20
ATOM 41111 C CA . LYS C 3 44 ? 2.695 -16.683 9.152 1.00 0.00 56 LYS A CA 20
ATOM 41112 C C . LYS C 3 44 ? 2.547 -15.252 8.646 1.00 0.00 56 LYS A C 20
ATOM 41113 O O . LYS C 3 44 ? 2.328 -15.016 7.478 1.00 0.00 56 LYS A O 20
ATOM 41132 N N . ALA C 3 45 ? 2.644 -14.297 9.527 1.00 0.00 57 ALA A N 20
ATOM 41133 C CA . ALA C 3 45 ? 2.486 -12.876 9.116 1.00 0.00 57 ALA A CA 20
ATOM 41134 C C . ALA C 3 45 ? 3.625 -12.451 8.186 1.00 0.00 57 ALA A C 20
ATOM 41135 O O . ALA C 3 45 ? 4.785 -12.490 8.545 1.00 0.00 57 ALA A O 20
ATOM 41142 N N . VAL C 3 46 ? 3.292 -12.027 6.991 1.00 0.00 58 VAL A N 20
ATOM 41143 C CA . VAL C 3 46 ? 4.341 -11.571 6.023 1.00 0.00 58 VAL A CA 20
ATOM 41144 C C . VAL C 3 46 ? 3.831 -10.343 5.259 1.00 0.00 58 VAL A C 20
ATOM 41145 O O . VAL C 3 46 ? 2.681 -10.277 4.869 1.00 0.00 58 VAL A O 20
ATOM 41158 N N . GLU C 3 47 ? 4.681 -9.376 5.031 1.00 0.00 59 GLU A N 20
ATOM 41159 C CA . GLU C 3 47 ? 4.255 -8.155 4.276 1.00 0.00 59 GLU A CA 20
ATOM 41160 C C . GLU C 3 47 ? 4.565 -8.363 2.798 1.00 0.00 59 GLU A C 20
ATOM 41161 O O . GLU C 3 47 ? 5.190 -9.335 2.430 1.00 0.00 59 GLU A O 20
ATOM 41173 N N . TYR C 3 48 ? 4.149 -7.454 1.947 1.00 0.00 60 TYR A N 20
ATOM 41174 C CA . TYR C 3 48 ? 4.443 -7.593 0.488 1.00 0.00 60 TYR A CA 20
ATOM 41175 C C . TYR C 3 48 ? 5.075 -6.300 -0.015 1.00 0.00 60 TYR A C 20
ATOM 41176 O O . TYR C 3 48 ? 4.818 -5.234 0.502 1.00 0.00 60 TYR A O 20
ATOM 41194 N N . ASP C 3 49 ? 5.918 -6.386 -1.007 1.00 0.00 61 ASP A N 20
ATOM 41195 C CA . ASP C 3 49 ? 6.587 -5.157 -1.516 1.00 0.00 61 ASP A CA 20
ATOM 41196 C C . ASP C 3 49 ? 5.619 -4.321 -2.360 1.00 0.00 61 ASP A C 20
ATOM 41197 O O . ASP C 3 49 ? 5.125 -4.756 -3.381 1.00 0.00 61 ASP A O 20
ATOM 41206 N N . VAL C 3 50 ? 5.355 -3.113 -1.930 1.00 0.00 62 VAL A N 20
ATOM 41207 C CA . VAL C 3 50 ? 4.431 -2.220 -2.679 1.00 0.00 62 VAL A CA 20
ATOM 41208 C C . VAL C 3 50 ? 5.031 -1.902 -4.048 1.00 0.00 62 VAL A C 20
ATOM 41209 O O . VAL C 3 50 ? 4.330 -1.668 -5.013 1.00 0.00 62 VAL A O 20
ATOM 41222 N N . MET C 3 51 ? 6.328 -1.871 -4.124 1.00 0.00 63 MET A N 20
ATOM 41223 C CA . MET C 3 51 ? 7.005 -1.545 -5.410 1.00 0.00 63 MET A CA 20
ATOM 41224 C C . MET C 3 51 ? 6.924 -2.734 -6.369 1.00 0.00 63 MET A C 20
ATOM 41225 O O . MET C 3 51 ? 7.295 -2.630 -7.521 1.00 0.00 63 MET A O 20
ATOM 41239 N N . SER C 3 52 ? 6.419 -3.853 -5.920 1.00 0.00 64 SER A N 20
ATOM 41240 C CA . SER C 3 52 ? 6.289 -5.032 -6.826 1.00 0.00 64 SER A CA 20
ATOM 41241 C C . SER C 3 52 ? 4.857 -5.060 -7.346 1.00 0.00 64 SER A C 20
ATOM 41242 O O . SER C 3 52 ? 4.510 -5.825 -8.225 1.00 0.00 64 SER A O 20
ATOM 41250 N N . MET C 3 53 ? 4.023 -4.219 -6.798 1.00 0.00 65 MET A N 20
ATOM 41251 C CA . MET C 3 53 ? 2.600 -4.164 -7.234 1.00 0.00 65 MET A CA 20
ATOM 41252 C C . MET C 3 53 ? 2.507 -3.488 -8.608 1.00 0.00 65 MET A C 20
ATOM 41253 O O . MET C 3 53 ? 3.301 -2.621 -8.917 1.00 0.00 65 MET A O 20
ATOM 41267 N N . PRO C 3 54 ? 1.532 -3.835 -9.418 1.00 0.00 66 PRO A N 20
ATOM 41268 C CA . PRO C 3 54 ? 1.355 -3.183 -10.746 1.00 0.00 66 PRO A CA 20
ATOM 41269 C C . PRO C 3 54 ? 1.574 -1.667 -10.645 1.00 0.00 66 PRO A C 20
ATOM 41270 O O . PRO C 3 54 ? 1.192 -1.051 -9.672 1.00 0.00 66 PRO A O 20
ATOM 41281 N N . THR C 3 55 ? 2.191 -1.067 -11.629 1.00 0.00 67 THR A N 20
ATOM 41282 C CA . THR C 3 55 ? 2.438 0.408 -11.572 1.00 0.00 67 THR A CA 20
ATOM 41283 C C . THR C 3 55 ? 1.186 1.131 -11.066 1.00 0.00 67 THR A C 20
ATOM 41284 O O . THR C 3 55 ? 1.209 1.806 -10.058 1.00 0.00 67 THR A O 20
ATOM 41295 N N . LYS C 3 56 ? 0.094 0.985 -11.756 1.00 0.00 68 LYS A N 20
ATOM 41296 C CA . LYS C 3 56 ? -1.157 1.656 -11.310 1.00 0.00 68 LYS A CA 20
ATOM 41297 C C . LYS C 3 56 ? -1.417 1.318 -9.838 1.00 0.00 68 LYS A C 20
ATOM 41298 O O . LYS C 3 56 ? -1.712 2.182 -9.036 1.00 0.00 68 LYS A O 20
ATOM 41317 N N . GLU C 3 57 ? -1.323 0.063 -9.485 1.00 0.00 69 GLU A N 20
ATOM 41318 C CA . GLU C 3 57 ? -1.582 -0.342 -8.071 1.00 0.00 69 GLU A CA 20
ATOM 41319 C C . GLU C 3 57 ? -0.632 0.394 -7.120 1.00 0.00 69 GLU A C 20
ATOM 41320 O O . GLU C 3 57 ? -1.008 0.765 -6.026 1.00 0.00 69 GLU A O 20
ATOM 41332 N N . ARG C 3 58 ? 0.592 0.604 -7.513 1.00 0.00 70 ARG A N 20
ATOM 41333 C CA . ARG C 3 58 ? 1.549 1.309 -6.609 1.00 0.00 70 ARG A CA 20
ATOM 41334 C C . ARG C 3 58 ? 0.954 2.643 -6.168 1.00 0.00 70 ARG A C 20
ATOM 41335 O O . ARG C 3 58 ? 0.980 2.997 -5.006 1.00 0.00 70 ARG A O 20
ATOM 41356 N N . GLU C 3 59 ? 0.434 3.392 -7.095 1.00 0.00 71 GLU A N 20
ATOM 41357 C CA . GLU C 3 59 ? -0.146 4.715 -6.747 1.00 0.00 71 GLU A CA 20
ATOM 41358 C C . GLU C 3 59 ? -1.283 4.526 -5.756 1.00 0.00 71 GLU A C 20
ATOM 41359 O O . GLU C 3 59 ? -1.496 5.341 -4.882 1.00 0.00 71 GLU A O 20
ATOM 41371 N N . GLN C 3 60 ? -2.019 3.460 -5.874 1.00 0.00 72 GLN A N 20
ATOM 41372 C CA . GLN C 3 60 ? -3.135 3.248 -4.920 1.00 0.00 72 GLN A CA 20
ATOM 41373 C C . GLN C 3 60 ? -2.562 3.095 -3.518 1.00 0.00 72 GLN A C 20
ATOM 41374 O O . GLN C 3 60 ? -2.987 3.738 -2.579 1.00 0.00 72 GLN A O 20
ATOM 41388 N N . VAL C 3 61 ? -1.602 2.230 -3.375 1.00 0.00 73 VAL A N 20
ATOM 41389 C CA . VAL C 3 61 ? -0.997 2.010 -2.038 1.00 0.00 73 VAL A CA 20
ATOM 41390 C C . VAL C 3 61 ? -0.167 3.234 -1.642 1.00 0.00 73 VAL A C 20
ATOM 41391 O O . VAL C 3 61 ? -0.312 3.768 -0.560 1.00 0.00 73 VAL A O 20
ATOM 41404 N N . ILE C 3 62 ? 0.703 3.685 -2.505 1.00 0.00 74 ILE A N 20
ATOM 41405 C CA . ILE C 3 62 ? 1.541 4.873 -2.173 1.00 0.00 74 ILE A CA 20
ATOM 41406 C C . ILE C 3 62 ? 0.630 6.040 -1.790 1.00 0.00 74 ILE A C 20
ATOM 41407 O O . ILE C 3 62 ? 0.951 6.832 -0.926 1.00 0.00 74 ILE A O 20
ATOM 41423 N N . ALA C 3 63 ? -0.507 6.147 -2.411 1.00 0.00 75 ALA A N 20
ATOM 41424 C CA . ALA C 3 63 ? -1.429 7.258 -2.060 1.00 0.00 75 ALA A CA 20
ATOM 41425 C C . ALA C 3 63 ? -2.203 6.874 -0.803 1.00 0.00 75 ALA A C 20
ATOM 41426 O O . ALA C 3 63 ? -2.401 7.678 0.086 1.00 0.00 75 ALA A O 20
ATOM 41433 N N . HIS C 3 64 ? -2.620 5.640 -0.704 1.00 0.00 76 HIS A N 20
ATOM 41434 C CA . HIS C 3 64 ? -3.347 5.210 0.515 1.00 0.00 76 HIS A CA 20
ATOM 41435 C C . HIS C 3 64 ? -2.379 5.335 1.680 1.00 0.00 76 HIS A C 20
ATOM 41436 O O . HIS C 3 64 ? -2.747 5.693 2.782 1.00 0.00 76 HIS A O 20
ATOM 41450 N N . LEU C 3 65 ? -1.130 5.059 1.428 1.00 0.00 77 LEU A N 20
ATOM 41451 C CA . LEU C 3 65 ? -0.114 5.175 2.497 1.00 0.00 77 LEU A CA 20
ATOM 41452 C C . LEU C 3 65 ? 0.107 6.658 2.778 1.00 0.00 77 LEU A C 20
ATOM 41453 O O . LEU C 3 65 ? 0.053 7.102 3.908 1.00 0.00 77 LEU A O 20
ATOM 41469 N N . GLY C 3 66 ? 0.329 7.434 1.741 1.00 0.00 78 GLY A N 20
ATOM 41470 C CA . GLY C 3 66 ? 0.525 8.909 1.918 1.00 0.00 78 GLY A CA 20
ATOM 41471 C C . GLY C 3 66 ? 1.957 9.314 1.563 1.00 0.00 78 GLY A C 20
ATOM 41472 O O . GLY C 3 66 ? 2.447 10.323 2.031 1.00 0.00 78 GLY A O 20
ATOM 41476 N N . LEU C 3 67 ? 2.637 8.560 0.732 1.00 0.00 79 LEU A N 20
ATOM 41477 C CA . LEU C 3 67 ? 4.041 8.957 0.361 1.00 0.00 79 LEU A CA 20
ATOM 41478 C C . LEU C 3 67 ? 4.001 9.773 -0.928 1.00 0.00 79 LEU A C 20
ATOM 41479 O O . LEU C 3 67 ? 4.722 10.739 -1.089 1.00 0.00 79 LEU A O 20
ATOM 41495 N N . SER C 3 68 ? 3.164 9.392 -1.849 1.00 0.00 80 SER A N 20
ATOM 41496 C CA . SER C 3 68 ? 3.075 10.141 -3.131 1.00 0.00 80 SER A CA 20
ATOM 41497 C C . SER C 3 68 ? 4.460 10.206 -3.776 1.00 0.00 80 SER A C 20
ATOM 41498 O O . SER C 3 68 ? 5.409 9.626 -3.289 1.00 0.00 80 SER A O 20
ATOM 41506 N N . THR C 3 69 ? 4.584 10.906 -4.870 1.00 0.00 81 THR A N 20
ATOM 41507 C CA . THR C 3 69 ? 5.908 11.003 -5.546 1.00 0.00 81 THR A CA 20
ATOM 41508 C C . THR C 3 69 ? 5.926 12.234 -6.454 1.00 0.00 81 THR A C 20
ATOM 41509 O O . THR C 3 69 ? 6.923 12.937 -6.445 1.00 0.00 81 THR A O 20
ATOM 42539 N N . LYS C 3 1 ? 15.776 2.214 -2.242 1.00 0.00 13 LYS A N 21
ATOM 42540 C CA . LYS C 3 1 ? 15.151 1.710 -0.986 1.00 0.00 13 LYS A CA 21
ATOM 42541 C C . LYS C 3 1 ? 13.963 0.812 -1.331 1.00 0.00 13 LYS A C 21
ATOM 42542 O O . LYS C 3 1 ? 13.802 0.380 -2.455 1.00 0.00 13 LYS A O 21
ATOM 42563 N N . SER C 3 2 ? 13.123 0.535 -0.372 1.00 0.00 14 SER A N 21
ATOM 42564 C CA . SER C 3 2 ? 11.939 -0.326 -0.638 1.00 0.00 14 SER A CA 21
ATOM 42565 C C . SER C 3 2 ? 10.888 -0.089 0.440 1.00 0.00 14 SER A C 21
ATOM 42566 O O . SER C 3 2 ? 11.133 0.572 1.429 1.00 0.00 14 SER A O 21
ATOM 42574 N N . ILE C 3 3 ? 9.721 -0.639 0.259 1.00 0.00 15 ILE A N 21
ATOM 42575 C CA . ILE C 3 3 ? 8.637 -0.471 1.274 1.00 0.00 15 ILE A CA 21
ATOM 42576 C C . ILE C 3 3 ? 7.848 -1.769 1.362 1.00 0.00 15 ILE A C 21
ATOM 42577 O O . ILE C 3 3 ? 7.914 -2.611 0.493 1.00 0.00 15 ILE A O 21
ATOM 42593 N N . TRP C 3 4 ? 7.120 -1.933 2.423 1.00 0.00 16 TRP A N 21
ATOM 42594 C CA . TRP C 3 4 ? 6.316 -3.179 2.627 1.00 0.00 16 TRP A CA 21
ATOM 42595 C C . TRP C 3 4 ? 5.004 -2.815 3.334 1.00 0.00 16 TRP A C 21
ATOM 42596 O O . TRP C 3 4 ? 4.896 -1.772 3.949 1.00 0.00 16 TRP A O 21
ATOM 42617 N N . CYS C 3 5 ? 3.994 -3.648 3.238 1.00 0.00 17 CYS A N 21
ATOM 42618 C CA . CYS C 3 5 ? 2.690 -3.316 3.894 1.00 0.00 17 CYS A CA 21
ATOM 42619 C C . CYS C 3 5 ? 1.959 -4.578 4.341 1.00 0.00 17 CYS A C 21
ATOM 42620 O O . CYS C 3 5 ? 2.127 -5.644 3.781 1.00 0.00 17 CYS A O 21
ATOM 42628 N N . SER C 3 6 ? 1.116 -4.447 5.327 1.00 0.00 18 SER A N 21
ATOM 42629 C CA . SER C 3 6 ? 0.324 -5.614 5.803 1.00 0.00 18 SER A CA 21
ATOM 42630 C C . SER C 3 6 ? -0.900 -5.776 4.885 1.00 0.00 18 SER A C 21
ATOM 42631 O O . SER C 3 6 ? -1.386 -4.807 4.335 1.00 0.00 18 SER A O 21
ATOM 42639 N N . PRO C 3 7 ? -1.409 -6.973 4.722 1.00 0.00 19 PRO A N 21
ATOM 42640 C CA . PRO C 3 7 ? -2.602 -7.219 3.861 1.00 0.00 19 PRO A CA 21
ATOM 42641 C C . PRO C 3 7 ? -3.673 -6.126 3.999 1.00 0.00 19 PRO A C 21
ATOM 42642 O O . PRO C 3 7 ? -4.142 -5.570 3.025 1.00 0.00 19 PRO A O 21
ATOM 42653 N N . GLN C 3 8 ? -4.078 -5.842 5.204 1.00 0.00 20 GLN A N 21
ATOM 42654 C CA . GLN C 3 8 ? -5.140 -4.815 5.431 1.00 0.00 20 GLN A CA 21
ATOM 42655 C C . GLN C 3 8 ? -4.763 -3.477 4.775 1.00 0.00 20 GLN A C 21
ATOM 42656 O O . GLN C 3 8 ? -5.622 -2.733 4.342 1.00 0.00 20 GLN A O 21
ATOM 42670 N N . GLU C 3 9 ? -3.502 -3.158 4.684 1.00 0.00 21 GLU A N 21
ATOM 42671 C CA . GLU C 3 9 ? -3.121 -1.865 4.054 1.00 0.00 21 GLU A CA 21
ATOM 42672 C C . GLU C 3 9 ? -3.258 -1.993 2.537 1.00 0.00 21 GLU A C 21
ATOM 42673 O O . GLU C 3 9 ? -3.622 -1.058 1.850 1.00 0.00 21 GLU A O 21
ATOM 42685 N N . ILE C 3 10 ? -2.965 -3.146 2.016 1.00 0.00 22 ILE A N 21
ATOM 42686 C CA . ILE C 3 10 ? -3.065 -3.359 0.548 1.00 0.00 22 ILE A CA 21
ATOM 42687 C C . ILE C 3 10 ? -4.531 -3.479 0.130 1.00 0.00 22 ILE A C 21
ATOM 42688 O O . ILE C 3 10 ? -5.029 -2.704 -0.661 1.00 0.00 22 ILE A O 21
ATOM 42704 N N . MET C 3 11 ? -5.226 -4.450 0.652 1.00 0.00 23 MET A N 21
ATOM 42705 C CA . MET C 3 11 ? -6.659 -4.627 0.283 1.00 0.00 23 MET A CA 21
ATOM 42706 C C . MET C 3 11 ? -7.378 -3.293 0.430 1.00 0.00 23 MET A C 21
ATOM 42707 O O . MET C 3 11 ? -8.379 -3.028 -0.205 1.00 0.00 23 MET A O 21
ATOM 42721 N N . ALA C 3 12 ? -6.854 -2.449 1.263 1.00 0.00 24 ALA A N 21
ATOM 42722 C CA . ALA C 3 12 ? -7.474 -1.114 1.466 1.00 0.00 24 ALA A CA 21
ATOM 42723 C C . ALA C 3 12 ? -7.042 -0.175 0.338 1.00 0.00 24 ALA A C 21
ATOM 42724 O O . ALA C 3 12 ? -7.653 0.851 0.109 1.00 0.00 24 ALA A O 21
ATOM 42731 N N . ALA C 3 13 ? -5.992 -0.506 -0.373 1.00 0.00 25 ALA A N 21
ATOM 42732 C CA . ALA C 3 13 ? -5.538 0.385 -1.477 1.00 0.00 25 ALA A CA 21
ATOM 42733 C C . ALA C 3 13 ? -6.356 0.086 -2.732 1.00 0.00 25 ALA A C 21
ATOM 42734 O O . ALA C 3 13 ? -6.674 -1.047 -3.017 1.00 0.00 25 ALA A O 21
ATOM 42741 N N . ASP C 3 14 ? -6.700 1.086 -3.492 1.00 0.00 26 ASP A N 21
ATOM 42742 C CA . ASP C 3 14 ? -7.492 0.822 -4.724 1.00 0.00 26 ASP A CA 21
ATOM 42743 C C . ASP C 3 14 ? -6.686 -0.104 -5.639 1.00 0.00 26 ASP A C 21
ATOM 42744 O O . ASP C 3 14 ? -5.488 -0.246 -5.491 1.00 0.00 26 ASP A O 21
ATOM 42753 N N . GLY C 3 15 ? -7.333 -0.747 -6.571 1.00 0.00 27 GLY A N 21
ATOM 42754 C CA . GLY C 3 15 ? -6.603 -1.673 -7.486 1.00 0.00 27 GLY A CA 21
ATOM 42755 C C . GLY C 3 15 ? -6.402 -3.018 -6.789 1.00 0.00 27 GLY A C 21
ATOM 42756 O O . GLY C 3 15 ? -6.158 -4.026 -7.422 1.00 0.00 27 GLY A O 21
ATOM 42760 N N . MET C 3 16 ? -6.495 -3.044 -5.483 1.00 0.00 28 MET A N 21
ATOM 42761 C CA . MET C 3 16 ? -6.298 -4.326 -4.744 1.00 0.00 28 MET A CA 21
ATOM 42762 C C . MET C 3 16 ? -7.656 -5.027 -4.550 1.00 0.00 28 MET A C 21
ATOM 42763 O O . MET C 3 16 ? -8.676 -4.379 -4.428 1.00 0.00 28 MET A O 21
ATOM 42777 N N . PRO C 3 17 ? -7.673 -6.343 -4.522 1.00 0.00 29 PRO A N 21
ATOM 42778 C CA . PRO C 3 17 ? -8.925 -7.134 -4.342 1.00 0.00 29 PRO A CA 21
ATOM 42779 C C . PRO C 3 17 ? -9.933 -6.475 -3.388 1.00 0.00 29 PRO A C 21
ATOM 42780 O O . PRO C 3 17 ? -10.983 -6.025 -3.802 1.00 0.00 29 PRO A O 21
ATOM 42791 N N . GLY C 3 18 ? -9.624 -6.434 -2.115 1.00 0.00 30 GLY A N 21
ATOM 42792 C CA . GLY C 3 18 ? -10.560 -5.825 -1.112 1.00 0.00 30 GLY A CA 21
ATOM 42793 C C . GLY C 3 18 ? -10.845 -6.853 -0.013 1.00 0.00 30 GLY A C 21
ATOM 42794 O O . GLY C 3 18 ? -11.734 -6.687 0.797 1.00 0.00 30 GLY A O 21
ATOM 42798 N N . SER C 3 19 ? -10.084 -7.917 0.018 1.00 0.00 31 SER A N 21
ATOM 42799 C CA . SER C 3 19 ? -10.281 -8.976 1.054 1.00 0.00 31 SER A CA 21
ATOM 42800 C C . SER C 3 19 ? -8.907 -9.536 1.436 1.00 0.00 31 SER A C 21
ATOM 42801 O O . SER C 3 19 ? -8.077 -9.784 0.586 1.00 0.00 31 SER A O 21
ATOM 42809 N N . VAL C 3 20 ? -8.655 -9.734 2.704 1.00 0.00 32 VAL A N 21
ATOM 42810 C CA . VAL C 3 20 ? -7.325 -10.267 3.120 1.00 0.00 32 VAL A CA 21
ATOM 42811 C C . VAL C 3 20 ? -6.961 -11.475 2.254 1.00 0.00 32 VAL A C 21
ATOM 42812 O O . VAL C 3 20 ? -5.913 -11.511 1.640 1.00 0.00 32 VAL A O 21
ATOM 42825 N N . ALA C 3 21 ? -7.817 -12.459 2.185 1.00 0.00 33 ALA A N 21
ATOM 42826 C CA . ALA C 3 21 ? -7.504 -13.643 1.340 1.00 0.00 33 ALA A CA 21
ATOM 42827 C C . ALA C 3 21 ? -7.314 -13.168 -0.101 1.00 0.00 33 ALA A C 21
ATOM 42828 O O . ALA C 3 21 ? -6.456 -13.643 -0.818 1.00 0.00 33 ALA A O 21
ATOM 42835 N N . GLY C 3 22 ? -8.107 -12.220 -0.522 1.00 0.00 34 GLY A N 21
ATOM 42836 C CA . GLY C 3 22 ? -7.970 -11.698 -1.907 1.00 0.00 34 GLY A CA 21
ATOM 42837 C C . GLY C 3 22 ? -6.533 -11.222 -2.112 1.00 0.00 34 GLY A C 21
ATOM 42838 O O . GLY C 3 22 ? -5.948 -11.411 -3.158 1.00 0.00 34 GLY A O 21
ATOM 42842 N N . VAL C 3 23 ? -5.952 -10.614 -1.116 1.00 0.00 35 VAL A N 21
ATOM 42843 C CA . VAL C 3 23 ? -4.548 -10.140 -1.259 1.00 0.00 35 VAL A CA 21
ATOM 42844 C C . VAL C 3 23 ? -3.659 -11.343 -1.576 1.00 0.00 35 VAL A C 21
ATOM 42845 O O . VAL C 3 23 ? -2.857 -11.311 -2.486 1.00 0.00 35 VAL A O 21
ATOM 42858 N N . HIS C 3 24 ? -3.798 -12.406 -0.833 1.00 0.00 36 HIS A N 21
ATOM 42859 C CA . HIS C 3 24 ? -2.960 -13.610 -1.093 1.00 0.00 36 HIS A CA 21
ATOM 42860 C C . HIS C 3 24 ? -3.267 -14.157 -2.490 1.00 0.00 36 HIS A C 21
ATOM 42861 O O . HIS C 3 24 ? -2.454 -14.824 -3.100 1.00 0.00 36 HIS A O 21
ATOM 42875 N N . TYR C 3 25 ? -4.432 -13.871 -3.003 1.00 0.00 37 TYR A N 21
A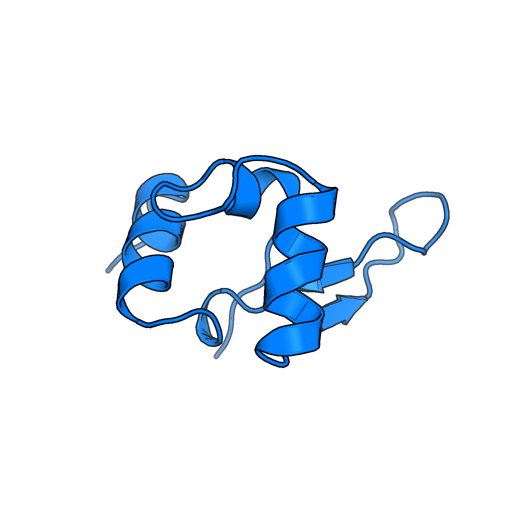TOM 42876 C CA . TYR C 3 25 ? -4.803 -14.359 -4.363 1.00 0.00 37 TYR A CA 21
ATOM 42877 C C . TYR C 3 25 ? -3.823 -13.777 -5.388 1.00 0.00 37 TYR A C 21
ATOM 42878 O O . TYR C 3 25 ? -2.951 -14.455 -5.889 1.00 0.00 37 TYR A O 21
ATOM 42896 N N . ARG C 3 26 ? -3.963 -12.521 -5.698 1.00 0.00 38 ARG A N 21
ATOM 42897 C CA . ARG C 3 26 ? -3.049 -11.879 -6.686 1.00 0.00 38 ARG A CA 21
ATOM 42898 C C . ARG C 3 26 ? -1.589 -12.057 -6.248 1.00 0.00 38 ARG A C 21
ATOM 42899 O O . ARG C 3 26 ? -0.699 -12.181 -7.066 1.00 0.00 38 ARG A O 21
ATOM 42920 N N . ALA C 3 27 ? -1.330 -12.059 -4.969 1.00 0.00 39 ALA A N 21
ATOM 42921 C CA . ALA C 3 27 ? 0.077 -12.217 -4.494 1.00 0.00 39 ALA A CA 21
ATOM 42922 C C . ALA C 3 27 ? 0.691 -13.513 -5.031 1.00 0.00 39 ALA A C 21
ATOM 42923 O O . ALA C 3 27 ? 1.785 -13.513 -5.559 1.00 0.00 39 ALA A O 21
ATOM 42930 N N . ASN C 3 28 ? 0.012 -14.618 -4.893 1.00 0.00 40 ASN A N 21
ATOM 42931 C CA . ASN C 3 28 ? 0.583 -15.901 -5.388 1.00 0.00 40 ASN A CA 21
ATOM 42932 C C . ASN C 3 28 ? 0.539 -15.924 -6.909 1.00 0.00 40 ASN A C 21
ATOM 42933 O O . ASN C 3 28 ? 1.474 -16.340 -7.563 1.00 0.00 40 ASN A O 21
ATOM 42944 N N . VAL C 3 29 ? -0.544 -15.485 -7.476 1.00 0.00 41 VAL A N 21
ATOM 42945 C CA . VAL C 3 29 ? -0.646 -15.487 -8.954 1.00 0.00 41 VAL A CA 21
ATOM 42946 C C . VAL C 3 29 ? 0.492 -14.652 -9.540 1.00 0.00 41 VAL A C 21
ATOM 42947 O O . VAL C 3 29 ? 1.125 -15.031 -10.505 1.00 0.00 41 VAL A O 21
ATOM 42960 N N . GLN C 3 30 ? 0.751 -13.512 -8.962 1.00 0.00 42 GLN A N 21
ATOM 42961 C CA . GLN C 3 30 ? 1.845 -12.635 -9.478 1.00 0.00 42 GLN A CA 21
ATOM 42962 C C . GLN C 3 30 ? 3.171 -13.017 -8.812 1.00 0.00 42 GLN A C 21
ATOM 42963 O O . GLN C 3 30 ? 4.199 -13.098 -9.456 1.00 0.00 42 GLN A O 21
ATOM 42977 N N . GLY C 3 31 ? 3.156 -13.252 -7.526 1.00 0.00 43 GLY A N 21
ATOM 42978 C CA . GLY C 3 31 ? 4.412 -13.629 -6.809 1.00 0.00 43 GLY A CA 21
ATOM 42979 C C . GLY C 3 31 ? 5.056 -12.379 -6.205 1.00 0.00 43 GLY A C 21
ATOM 42980 O O . GLY C 3 31 ? 6.186 -12.045 -6.500 1.00 0.00 43 GLY A O 21
ATOM 42984 N N . TRP C 3 32 ? 4.345 -11.683 -5.358 1.00 0.00 44 TRP A N 21
ATOM 42985 C CA . TRP C 3 32 ? 4.916 -10.455 -4.735 1.00 0.00 44 TRP A CA 21
ATOM 42986 C C . TRP C 3 32 ? 6.046 -10.831 -3.772 1.00 0.00 44 TRP A C 21
ATOM 42987 O O . TRP C 3 32 ? 6.027 -11.881 -3.161 1.00 0.00 44 TRP A O 21
ATOM 43008 N N . THR C 3 33 ? 6.997 -9.956 -3.584 1.00 0.00 45 THR A N 21
ATOM 43009 C CA . THR C 3 33 ? 8.079 -10.250 -2.602 1.00 0.00 45 THR A CA 21
ATOM 43010 C C . THR C 3 33 ? 7.465 -10.058 -1.224 1.00 0.00 45 THR A C 21
ATOM 43011 O O . THR C 3 33 ? 6.541 -9.282 -1.076 1.00 0.00 45 THR A O 21
ATOM 43022 N N . LYS C 3 34 ? 7.928 -10.752 -0.208 1.00 0.00 46 LYS A N 21
ATOM 43023 C CA . LYS C 3 34 ? 7.294 -10.566 1.136 1.00 0.00 46 LYS A CA 21
ATOM 43024 C C . LYS C 3 34 ? 8.313 -10.573 2.271 1.00 0.00 46 LYS A C 21
ATOM 43025 O O . LYS C 3 34 ? 9.188 -11.409 2.367 1.00 0.00 46 LYS A O 21
ATOM 43044 N N . ARG C 3 35 ? 8.148 -9.629 3.151 1.00 0.00 47 ARG A N 21
ATOM 43045 C CA . ARG C 3 35 ? 9.025 -9.508 4.348 1.00 0.00 47 ARG A CA 21
ATOM 43046 C C . ARG C 3 35 ? 8.277 -10.128 5.525 1.00 0.00 47 ARG A C 21
ATOM 43047 O O . ARG C 3 35 ? 7.145 -9.786 5.805 1.00 0.00 47 ARG A O 21
ATOM 43068 N N . LYS C 3 36 ? 8.885 -11.051 6.195 1.00 0.00 48 LYS A N 21
ATOM 43069 C CA . LYS C 3 36 ? 8.201 -11.722 7.334 1.00 0.00 48 LYS A CA 21
ATOM 43070 C C . LYS C 3 36 ? 8.145 -10.807 8.562 1.00 0.00 48 LYS A C 21
ATOM 43071 O O . LYS C 3 36 ? 9.156 -10.347 9.056 1.00 0.00 48 LYS A O 21
ATOM 43090 N N . LYS C 3 37 ? 6.965 -10.566 9.076 1.00 0.00 49 LYS A N 21
ATOM 43091 C CA . LYS C 3 37 ? 6.836 -9.711 10.292 1.00 0.00 49 LYS A CA 21
ATOM 43092 C C . LYS C 3 37 ? 7.360 -10.495 11.501 1.00 0.00 49 LYS A C 21
ATOM 43093 O O . LYS C 3 37 ? 7.675 -11.664 11.395 1.00 0.00 49 LYS A O 21
ATOM 43112 N N . GLU C 3 38 ? 7.461 -9.863 12.649 1.00 0.00 50 GLU A N 21
ATOM 43113 C CA . GLU C 3 38 ? 7.970 -10.572 13.870 1.00 0.00 50 GLU A CA 21
ATOM 43114 C C . GLU C 3 38 ? 7.043 -10.318 15.065 1.00 0.00 50 GLU A C 21
ATOM 43115 O O . GLU C 3 38 ? 6.563 -11.236 15.701 1.00 0.00 50 GLU A O 21
ATOM 43127 N N . GLY C 3 39 ? 6.824 -9.075 15.395 1.00 0.00 51 GLY A N 21
ATOM 43128 C CA . GLY C 3 39 ? 5.970 -8.741 16.577 1.00 0.00 51 GLY A CA 21
ATOM 43129 C C . GLY C 3 39 ? 4.516 -9.193 16.386 1.00 0.00 51 GLY A C 21
ATOM 43130 O O . GLY C 3 39 ? 3.728 -9.137 17.309 1.00 0.00 51 GLY A O 21
ATOM 43134 N N . VAL C 3 40 ? 4.135 -9.624 15.215 1.00 0.00 52 VAL A N 21
ATOM 43135 C CA . VAL C 3 40 ? 2.712 -10.051 15.013 1.00 0.00 52 VAL A CA 21
ATOM 43136 C C . VAL C 3 40 ? 2.550 -11.539 15.356 1.00 0.00 52 VAL A C 21
ATOM 43137 O O . VAL C 3 40 ? 3.296 -12.381 14.896 1.00 0.00 52 VAL A O 21
ATOM 43150 N N . LYS C 3 41 ? 1.574 -11.861 16.171 1.00 0.00 53 LYS A N 21
ATOM 43151 C CA . LYS C 3 41 ? 1.347 -13.285 16.566 1.00 0.00 53 LYS A CA 21
ATOM 43152 C C . LYS C 3 41 ? 1.276 -14.182 15.330 1.00 0.00 53 LYS A C 21
ATOM 43153 O O . LYS C 3 41 ? 1.442 -13.745 14.208 1.00 0.00 53 LYS A O 21
ATOM 43172 N N . GLY C 3 42 ? 0.998 -15.438 15.547 1.00 0.00 54 GLY A N 21
ATOM 43173 C CA . GLY C 3 42 ? 0.873 -16.402 14.421 1.00 0.00 54 GLY A CA 21
ATOM 43174 C C . GLY C 3 42 ? 2.205 -16.568 13.686 1.00 0.00 54 GLY A C 21
ATOM 43175 O O . GLY C 3 42 ? 2.533 -17.644 13.227 1.00 0.00 54 GLY A O 21
ATOM 43179 N N . GLY C 3 43 ? 2.973 -15.523 13.559 1.00 0.00 55 GLY A N 21
ATOM 43180 C CA . GLY C 3 43 ? 4.270 -15.648 12.838 1.00 0.00 55 GLY A CA 21
ATOM 43181 C C . GLY C 3 43 ? 4.005 -15.761 11.333 1.00 0.00 55 GLY A C 21
ATOM 43182 O O . GLY C 3 43 ? 4.826 -15.385 10.519 1.00 0.00 55 GLY A O 21
ATOM 43186 N N . LYS C 3 44 ? 2.860 -16.268 10.957 1.00 0.00 56 LYS A N 21
ATOM 43187 C CA . LYS C 3 44 ? 2.537 -16.396 9.508 1.00 0.00 56 LYS A CA 21
ATOM 43188 C C . LYS C 3 44 ? 2.363 -15.000 8.919 1.00 0.00 56 LYS A C 21
ATOM 43189 O O . LYS C 3 44 ? 2.269 -14.826 7.724 1.00 0.00 56 LYS A O 21
ATOM 43208 N N . ALA C 3 45 ? 2.301 -14.007 9.758 1.00 0.00 57 ALA A N 21
ATOM 43209 C CA . ALA C 3 45 ? 2.110 -12.616 9.264 1.00 0.00 57 ALA A CA 21
ATOM 43210 C C . ALA C 3 45 ? 3.292 -12.191 8.387 1.00 0.00 57 ALA A C 21
ATOM 43211 O O . ALA C 3 45 ? 4.430 -12.195 8.813 1.00 0.00 57 ALA A O 21
ATOM 43218 N N . VAL C 3 46 ? 3.024 -11.798 7.164 1.00 0.00 58 VAL A N 21
ATOM 43219 C CA . VAL C 3 46 ? 4.120 -11.341 6.251 1.00 0.00 58 VAL A CA 21
ATOM 43220 C C . VAL C 3 46 ? 3.627 -10.143 5.433 1.00 0.00 58 VAL A C 21
ATOM 43221 O O . VAL C 3 46 ? 2.510 -10.124 4.956 1.00 0.00 58 VAL A O 21
ATOM 43234 N N . GLU C 3 47 ? 4.456 -9.147 5.256 1.00 0.00 59 GLU A N 21
ATOM 43235 C CA . GLU C 3 47 ? 4.033 -7.954 4.448 1.00 0.00 59 GLU A CA 21
ATOM 43236 C C . GLU C 3 47 ? 4.450 -8.175 3.002 1.00 0.00 59 GLU A C 21
ATOM 43237 O O . GLU C 3 47 ? 5.218 -9.064 2.714 1.00 0.00 59 GLU A O 21
ATOM 43249 N N . TYR C 3 48 ? 3.966 -7.366 2.091 1.00 0.00 60 TYR A N 21
ATOM 43250 C CA . TYR C 3 48 ? 4.353 -7.516 0.653 1.00 0.00 60 TYR A CA 21
ATOM 43251 C C . TYR C 3 48 ? 5.041 -6.239 0.189 1.00 0.00 60 TYR A C 21
ATOM 43252 O O . TYR C 3 48 ? 4.740 -5.163 0.656 1.00 0.00 60 TYR A O 21
ATOM 43270 N N . ASP C 3 49 ? 5.979 -6.351 -0.710 1.00 0.00 61 ASP A N 21
ATOM 43271 C CA . ASP C 3 49 ? 6.710 -5.140 -1.174 1.00 0.00 61 ASP A CA 21
ATOM 43272 C C . ASP C 3 49 ? 5.853 -4.319 -2.140 1.00 0.00 61 ASP A C 21
ATOM 43273 O O . ASP C 3 49 ? 5.457 -4.785 -3.190 1.00 0.00 61 ASP A O 21
ATOM 43282 N N . VAL C 3 50 ? 5.579 -3.088 -1.792 1.00 0.00 62 VAL A N 21
ATOM 43283 C CA . VAL C 3 50 ? 4.765 -2.219 -2.681 1.00 0.00 62 VAL A CA 21
ATOM 43284 C C . VAL C 3 50 ? 5.536 -1.981 -3.977 1.00 0.00 62 VAL A C 21
ATOM 43285 O O . VAL C 3 50 ? 4.967 -1.784 -5.031 1.00 0.00 62 VAL A O 21
ATOM 43298 N N . MET C 3 51 ? 6.836 -1.992 -3.895 1.00 0.00 63 MET A N 21
ATOM 43299 C CA . MET C 3 51 ? 7.666 -1.761 -5.109 1.00 0.00 63 MET A CA 21
ATOM 43300 C C . MET C 3 51 ? 7.629 -3.004 -6.001 1.00 0.00 63 MET A C 21
ATOM 43301 O O . MET C 3 51 ? 8.146 -3.002 -7.100 1.00 0.00 63 MET A O 21
ATOM 43315 N N . SER C 3 52 ? 6.993 -4.057 -5.549 1.00 0.00 64 SER A N 21
ATOM 43316 C CA . SER C 3 52 ? 6.886 -5.295 -6.379 1.00 0.00 64 SER A CA 21
ATOM 43317 C C . SER C 3 52 ? 5.481 -5.341 -6.976 1.00 0.00 64 SER A C 21
ATOM 43318 O O . SER C 3 52 ? 5.163 -6.186 -7.789 1.00 0.00 64 SER A O 21
ATOM 43326 N N . MET C 3 53 ? 4.639 -4.424 -6.574 1.00 0.00 65 MET A N 21
ATOM 43327 C CA . MET C 3 53 ? 3.249 -4.387 -7.105 1.00 0.00 65 MET A CA 21
ATOM 43328 C C . MET C 3 53 ? 3.270 -3.917 -8.566 1.00 0.00 65 MET A C 21
ATOM 43329 O O . MET C 3 53 ? 4.146 -3.170 -8.956 1.00 0.00 65 MET A O 21
ATOM 43343 N N . PRO C 3 54 ? 2.307 -4.309 -9.370 1.00 0.00 66 PRO A N 21
ATOM 43344 C CA . PRO C 3 54 ? 2.244 -3.857 -10.787 1.00 0.00 66 PRO A CA 21
ATOM 43345 C C . PRO C 3 54 ? 2.522 -2.351 -10.891 1.00 0.00 66 PRO A C 21
ATOM 43346 O O . PRO C 3 54 ? 2.120 -1.585 -10.038 1.00 0.00 66 PRO A O 21
ATOM 43357 N N . THR C 3 55 ? 3.209 -1.925 -11.916 1.00 0.00 67 THR A N 21
ATOM 43358 C CA . THR C 3 55 ? 3.519 -0.468 -12.065 1.00 0.00 67 THR A CA 21
ATOM 43359 C C . THR C 3 55 ? 2.283 0.372 -11.730 1.00 0.00 67 THR A C 21
ATOM 43360 O O . THR C 3 55 ? 2.289 1.172 -10.815 1.00 0.00 67 THR A O 21
ATOM 43371 N N . LYS C 3 56 ? 1.223 0.193 -12.462 1.00 0.00 68 LYS A N 21
ATOM 43372 C CA . LYS C 3 56 ? -0.011 0.977 -12.183 1.00 0.00 68 LYS A CA 21
ATOM 43373 C C . LYS C 3 56 ? -0.389 0.826 -10.707 1.00 0.00 68 LYS A C 21
ATOM 43374 O O . LYS C 3 56 ? -0.753 1.780 -10.049 1.00 0.00 68 LYS A O 21
ATOM 43393 N N . GLU C 3 57 ? -0.325 -0.370 -10.184 1.00 0.00 69 GLU A N 21
ATOM 43394 C CA . GLU C 3 57 ? -0.703 -0.575 -8.757 1.00 0.00 69 GLU A CA 21
ATOM 43395 C C . GLU C 3 57 ? 0.225 0.239 -7.850 1.00 0.00 69 GLU A C 21
ATOM 43396 O O . GLU C 3 57 ? -0.189 0.745 -6.825 1.00 0.00 69 GLU A O 21
ATOM 43408 N N . ARG C 3 58 ? 1.474 0.369 -8.204 1.00 0.00 70 ARG A N 21
ATOM 43409 C CA . ARG C 3 58 ? 2.403 1.148 -7.337 1.00 0.00 70 ARG A CA 21
ATOM 43410 C C . ARG C 3 58 ? 1.821 2.537 -7.093 1.00 0.00 70 ARG A C 21
ATOM 43411 O O . ARG C 3 58 ? 1.562 2.923 -5.971 1.00 0.00 70 ARG A O 21
ATOM 43432 N N . GLU C 3 59 ? 1.599 3.288 -8.134 1.00 0.00 71 GLU A N 21
ATOM 43433 C CA . GLU C 3 59 ? 1.023 4.647 -7.956 1.00 0.00 71 GLU A CA 21
ATOM 43434 C C . GLU C 3 59 ? -0.318 4.507 -7.263 1.00 0.00 71 GLU A C 21
ATOM 43435 O O . GLU C 3 59 ? -0.732 5.360 -6.507 1.00 0.00 71 GLU A O 21
ATOM 43447 N N . GLN C 3 60 ? -0.996 3.428 -7.502 1.00 0.00 72 GLN A N 21
ATOM 43448 C CA . GLN C 3 60 ? -2.304 3.230 -6.841 1.00 0.00 72 GLN A CA 21
ATOM 43449 C C . GLN C 3 60 ? -2.074 3.086 -5.335 1.00 0.00 72 GLN A C 21
ATOM 43450 O O . GLN C 3 60 ? -2.658 3.781 -4.529 1.00 0.00 72 GLN A O 21
ATOM 43464 N N . VAL C 3 61 ? -1.214 2.181 -4.961 1.00 0.00 73 VAL A N 21
ATOM 43465 C CA . VAL C 3 61 ? -0.917 1.968 -3.517 1.00 0.00 73 VAL A CA 21
ATOM 43466 C C . VAL C 3 61 ? -0.127 3.165 -2.976 1.00 0.00 73 VAL A C 21
ATOM 43467 O O . VAL C 3 61 ? -0.474 3.738 -1.963 1.00 0.00 73 VAL A O 21
ATOM 43480 N N . ILE C 3 62 ? 0.932 3.554 -3.642 1.00 0.00 74 ILE A N 21
ATOM 43481 C CA . ILE C 3 62 ? 1.727 4.719 -3.155 1.00 0.00 74 ILE A CA 21
ATOM 43482 C C . ILE C 3 62 ? 0.781 5.896 -2.979 1.00 0.00 74 ILE A C 21
ATOM 43483 O O . ILE C 3 62 ? 0.979 6.749 -2.136 1.00 0.00 74 ILE A O 21
ATOM 43499 N N . ALA C 3 63 ? -0.262 5.936 -3.752 1.00 0.00 75 ALA A N 21
ATOM 43500 C CA . ALA C 3 63 ? -1.235 7.046 -3.607 1.00 0.00 75 ALA A CA 21
ATOM 43501 C C . ALA C 3 63 ? -2.135 6.748 -2.410 1.00 0.00 75 ALA A C 21
ATOM 43502 O O . ALA C 3 63 ? -2.421 7.614 -1.608 1.00 0.00 75 ALA A O 21
ATOM 43509 N N . HIS C 3 64 ? -2.563 5.520 -2.258 1.00 0.00 76 HIS A N 21
ATOM 43510 C CA . HIS C 3 64 ? -3.409 5.184 -1.091 1.00 0.00 76 HIS A CA 21
ATOM 43511 C C . HIS C 3 64 ? -2.561 5.398 0.150 1.00 0.00 76 HIS A C 21
ATOM 43512 O O . HIS C 3 64 ? -3.020 5.884 1.165 1.00 0.00 76 HIS A O 21
ATOM 43526 N N . LEU C 3 65 ? -1.307 5.055 0.059 1.00 0.00 77 LEU A N 21
ATOM 43527 C CA . LEU C 3 65 ? -0.398 5.252 1.210 1.00 0.00 77 LEU A CA 21
ATOM 43528 C C . LEU C 3 65 ? -0.131 6.744 1.351 1.00 0.00 77 LEU A C 21
ATOM 43529 O O . LEU C 3 65 ? 0.022 7.264 2.438 1.00 0.00 77 LEU A O 21
ATOM 43545 N N . GLY C 3 66 ? -0.030 7.429 0.247 1.00 0.00 78 GLY A N 21
ATOM 43546 C CA . GLY C 3 66 ? 0.276 8.881 0.307 1.00 0.00 78 GLY A CA 21
ATOM 43547 C C . GLY C 3 66 ? 1.777 8.997 0.512 1.00 0.00 78 GLY A C 21
ATOM 43548 O O . GLY C 3 66 ? 2.259 9.755 1.329 1.00 0.00 78 GLY A O 21
ATOM 43552 N N . LEU C 3 67 ? 2.515 8.206 -0.219 1.00 0.00 79 LEU A N 21
ATOM 43553 C CA . LEU C 3 67 ? 4.001 8.205 -0.079 1.00 0.00 79 LEU A CA 21
ATOM 43554 C C . LEU C 3 67 ? 4.590 9.310 -0.970 1.00 0.00 79 LEU A C 21
ATOM 43555 O O . LEU C 3 67 ? 4.987 10.357 -0.498 1.00 0.00 79 LEU A O 21
ATOM 43571 N N . SER C 3 68 ? 4.646 9.078 -2.251 1.00 0.00 80 SER A N 21
ATOM 43572 C CA . SER C 3 68 ? 5.200 10.103 -3.181 1.00 0.00 80 SER A CA 21
ATOM 43573 C C . SER C 3 68 ? 6.680 10.347 -2.869 1.00 0.00 80 SER A C 21
ATOM 43574 O O . SER C 3 68 ? 7.232 9.793 -1.940 1.00 0.00 80 SER A O 21
ATOM 43582 N N . THR C 3 69 ? 7.324 11.179 -3.646 1.00 0.00 81 THR A N 21
ATOM 43583 C CA . THR C 3 69 ? 8.768 11.472 -3.409 1.00 0.00 81 THR A CA 21
ATOM 43584 C C . THR C 3 69 ? 8.895 12.687 -2.487 1.00 0.00 81 THR A C 21
ATOM 43585 O O . THR C 3 69 ? 9.239 13.748 -2.981 1.00 0.00 81 THR A O 21
ATOM 44615 N N . LYS C 3 1 ? 16.076 1.670 -2.317 1.00 0.00 13 LYS A N 22
ATOM 44616 C CA . LYS C 3 1 ? 15.388 1.219 -1.074 1.00 0.00 13 LYS A CA 22
ATOM 44617 C C . LYS C 3 1 ? 14.125 0.438 -1.447 1.00 0.00 13 LYS A C 22
ATOM 44618 O O . LYS C 3 1 ? 13.933 0.055 -2.584 1.00 0.00 13 LYS A O 22
ATOM 44639 N N . SER C 3 2 ? 13.263 0.200 -0.496 1.00 0.00 14 SER A N 22
ATOM 44640 C CA . SER C 3 2 ? 12.015 -0.555 -0.794 1.00 0.00 14 SER A CA 22
ATOM 44641 C C . SER C 3 2 ? 10.980 -0.287 0.295 1.00 0.00 14 SER A C 22
ATOM 44642 O O . SER C 3 2 ? 11.252 0.372 1.279 1.00 0.00 14 SER A O 22
ATOM 44650 N N . ILE C 3 3 ? 9.792 -0.803 0.128 1.00 0.00 15 ILE A N 22
ATOM 44651 C CA . ILE C 3 3 ? 8.722 -0.599 1.153 1.00 0.00 15 ILE A CA 22
ATOM 44652 C C . ILE C 3 3 ? 7.893 -1.872 1.254 1.00 0.00 15 ILE A C 22
ATOM 44653 O O . ILE C 3 3 ? 7.915 -2.712 0.385 1.00 0.00 15 ILE A O 22
ATOM 44669 N N . TRP C 3 4 ? 7.172 -2.011 2.327 1.00 0.00 16 TRP A N 22
ATOM 44670 C CA . TRP C 3 4 ? 6.329 -3.231 2.539 1.00 0.00 16 TRP A CA 22
ATOM 44671 C C . TRP C 3 4 ? 5.044 -2.835 3.273 1.00 0.00 16 TRP A C 22
ATOM 44672 O O . TRP C 3 4 ? 4.970 -1.788 3.886 1.00 0.00 16 TRP A O 22
ATOM 44693 N N . CYS C 3 5 ? 4.018 -3.651 3.204 1.00 0.00 17 CYS A N 22
ATOM 44694 C CA . CYS C 3 5 ? 2.732 -3.300 3.884 1.00 0.00 17 CYS A CA 22
ATOM 44695 C C . CYS C 3 5 ? 2.022 -4.553 4.383 1.00 0.00 17 CYS A C 22
ATOM 44696 O O . CYS C 3 5 ? 2.266 -5.649 3.920 1.00 0.00 17 CYS A O 22
ATOM 44704 N N . SER C 3 6 ? 1.115 -4.386 5.305 1.00 0.00 18 SER A N 22
ATOM 44705 C CA . SER C 3 6 ? 0.350 -5.553 5.817 1.00 0.00 18 SER A CA 22
ATOM 44706 C C . SER C 3 6 ? -0.743 -5.892 4.790 1.00 0.00 18 SER A C 22
ATOM 44707 O O . SER C 3 6 ? -1.285 -5.006 4.161 1.00 0.00 18 SER A O 22
ATOM 44715 N N . PRO C 3 7 ? -1.077 -7.146 4.608 1.00 0.00 19 PRO A N 22
ATOM 44716 C CA . PRO C 3 7 ? -2.126 -7.542 3.628 1.00 0.00 19 PRO A CA 22
ATOM 44717 C C . PRO C 3 7 ? -3.340 -6.597 3.645 1.00 0.00 19 PRO A C 22
ATOM 44718 O O . PRO C 3 7 ? -3.792 -6.132 2.618 1.00 0.00 19 PRO A O 22
ATOM 44729 N N . GLN C 3 8 ? -3.885 -6.344 4.803 1.00 0.00 20 GLN A N 22
ATOM 44730 C CA . GLN C 3 8 ? -5.090 -5.466 4.896 1.00 0.00 20 GLN A CA 22
ATOM 44731 C C . GLN C 3 8 ? -4.785 -4.046 4.383 1.00 0.00 20 GLN A C 22
ATOM 44732 O O . GLN C 3 8 ? -5.675 -3.336 3.955 1.00 0.00 20 GLN A O 22
ATOM 44746 N N . GLU C 3 9 ? -3.552 -3.616 4.417 1.00 0.00 21 GLU A N 22
ATOM 44747 C CA . GLU C 3 9 ? -3.246 -2.242 3.930 1.00 0.00 21 GLU A CA 22
ATOM 44748 C C . GLU C 3 9 ? -3.305 -2.234 2.408 1.00 0.00 21 GLU A C 22
ATOM 44749 O O . GLU C 3 9 ? -3.723 -1.277 1.789 1.00 0.00 21 GLU A O 22
ATOM 44761 N N . ILE C 3 10 ? -2.877 -3.300 1.808 1.00 0.00 22 ILE A N 22
ATOM 44762 C CA . ILE C 3 10 ? -2.885 -3.385 0.328 1.00 0.00 22 ILE A CA 22
ATOM 44763 C C . ILE C 3 10 ? -4.315 -3.574 -0.183 1.00 0.00 22 ILE A C 22
ATOM 44764 O O . ILE C 3 10 ? -4.801 -2.814 -0.996 1.00 0.00 22 ILE A O 22
ATOM 44780 N N . MET C 3 11 ? -4.994 -4.580 0.289 1.00 0.00 23 MET A N 22
ATOM 44781 C CA . MET C 3 11 ? -6.392 -4.809 -0.170 1.00 0.00 23 MET A CA 22
ATOM 44782 C C . MET C 3 11 ? -7.188 -3.526 0.053 1.00 0.00 23 MET A C 22
ATOM 44783 O O . MET C 3 11 ? -8.202 -3.281 -0.569 1.00 0.00 23 MET A O 22
ATOM 44797 N N . ALA C 3 12 ? -6.712 -2.701 0.935 1.00 0.00 24 ALA A N 22
ATOM 44798 C CA . ALA C 3 12 ? -7.408 -1.415 1.210 1.00 0.00 24 ALA A CA 22
ATOM 44799 C C . ALA C 3 12 ? -7.043 -0.399 0.124 1.00 0.00 24 ALA A C 22
ATOM 44800 O O . ALA C 3 12 ? -7.711 0.601 -0.050 1.00 0.00 24 ALA A O 22
ATOM 44807 N N . ALA C 3 13 ? -5.981 -0.638 -0.602 1.00 0.00 25 ALA A N 22
ATOM 44808 C CA . ALA C 3 13 ? -5.578 0.327 -1.665 1.00 0.00 25 ALA A CA 22
ATOM 44809 C C . ALA C 3 13 ? -6.413 0.091 -2.927 1.00 0.00 25 ALA A C 22
ATOM 44810 O O . ALA C 3 13 ? -6.876 -1.000 -3.181 1.00 0.00 25 ALA A O 22
ATOM 44817 N N . ASP C 3 14 ? -6.602 1.103 -3.728 1.00 0.00 26 ASP A N 22
ATOM 44818 C CA . ASP C 3 14 ? -7.390 0.918 -4.977 1.00 0.00 26 ASP A CA 22
ATOM 44819 C C . ASP C 3 14 ? -6.621 -0.026 -5.911 1.00 0.00 26 ASP A C 22
ATOM 44820 O O . ASP C 3 14 ? -5.429 -0.216 -5.769 1.00 0.00 26 ASP A O 22
ATOM 44829 N N . GLY C 3 15 ? -7.293 -0.630 -6.850 1.00 0.00 27 GLY A N 22
ATOM 44830 C CA . GLY C 3 15 ? -6.600 -1.570 -7.784 1.00 0.00 27 GLY A CA 22
ATOM 44831 C C . GLY C 3 15 ? -6.337 -2.886 -7.058 1.00 0.00 27 GLY A C 22
ATOM 44832 O O . GLY C 3 15 ? -6.246 -3.936 -7.660 1.00 0.00 27 GLY A O 22
ATOM 44836 N N . MET C 3 16 ? -6.213 -2.829 -5.759 1.00 0.00 28 MET A N 22
ATOM 44837 C CA . MET C 3 16 ? -5.952 -4.062 -4.964 1.00 0.00 28 MET A CA 22
ATOM 44838 C C . MET C 3 16 ? -7.287 -4.627 -4.444 1.00 0.00 28 MET A C 22
ATOM 44839 O O . MET C 3 16 ? -8.147 -3.872 -4.036 1.00 0.00 28 MET A O 22
ATOM 44853 N N . PRO C 3 17 ? -7.475 -5.936 -4.439 1.00 0.00 29 PRO A N 22
ATOM 44854 C CA . PRO C 3 17 ? -8.740 -6.550 -3.934 1.00 0.00 29 PRO A CA 22
ATOM 44855 C C . PRO C 3 17 ? -9.209 -5.929 -2.610 1.00 0.00 29 PRO A C 22
ATOM 44856 O O . PRO C 3 17 ? -8.573 -5.053 -2.065 1.00 0.00 29 PRO A O 22
ATOM 44867 N N . GLY C 3 18 ? -10.317 -6.393 -2.092 1.00 0.00 30 GLY A N 22
ATOM 44868 C CA . GLY C 3 18 ? -10.854 -5.859 -0.799 1.00 0.00 30 GLY A CA 22
ATOM 44869 C C . GLY C 3 18 ? -11.052 -7.021 0.172 1.00 0.00 30 GLY A C 22
ATOM 44870 O O . GLY C 3 18 ? -11.974 -7.036 0.963 1.00 0.00 30 GLY A O 22
ATOM 44874 N N . SER C 3 19 ? -10.186 -7.996 0.114 1.00 0.00 31 SER A N 22
ATOM 44875 C CA . SER C 3 19 ? -10.302 -9.170 1.027 1.00 0.00 31 SER A CA 22
ATOM 44876 C C . SER C 3 19 ? -8.900 -9.664 1.377 1.00 0.00 31 SER A C 22
ATOM 44877 O O . SER C 3 19 ? -8.002 -9.639 0.559 1.00 0.00 31 SER A O 22
ATOM 44885 N N . VAL C 3 20 ? -8.701 -10.110 2.585 1.00 0.00 32 VAL A N 22
ATOM 44886 C CA . VAL C 3 20 ? -7.353 -10.599 2.978 1.00 0.00 32 VAL A CA 22
ATOM 44887 C C . VAL C 3 20 ? -6.886 -11.663 1.980 1.00 0.00 32 VAL A C 22
ATOM 44888 O O . VAL C 3 20 ? -5.788 -11.600 1.460 1.00 0.00 32 VAL A O 22
ATOM 44901 N N . ALA C 3 21 ? -7.708 -12.640 1.705 1.00 0.00 33 ALA A N 22
ATOM 44902 C CA . ALA C 3 21 ? -7.300 -13.695 0.737 1.00 0.00 33 ALA A CA 22
ATOM 44903 C C . ALA C 3 21 ? -7.150 -13.067 -0.652 1.00 0.00 33 ALA A C 22
ATOM 44904 O O . ALA C 3 21 ? -6.285 -13.439 -1.421 1.00 0.00 33 ALA A O 22
ATOM 44911 N N . GLY C 3 22 ? -7.977 -12.107 -0.976 1.00 0.00 34 GLY A N 22
ATOM 44912 C CA . GLY C 3 22 ? -7.866 -11.447 -2.311 1.00 0.00 34 GLY A CA 22
ATOM 44913 C C . GLY C 3 22 ? -6.410 -11.049 -2.543 1.00 0.00 34 GLY A C 22
ATOM 44914 O O . GLY C 3 22 ? -5.880 -11.176 -3.628 1.00 0.00 34 GLY A O 22
ATOM 44918 N N . VAL C 3 23 ? -5.752 -10.583 -1.520 1.00 0.00 35 VAL A N 22
ATOM 44919 C CA . VAL C 3 23 ? -4.327 -10.197 -1.669 1.00 0.00 35 VAL A CA 22
ATOM 44920 C C . VAL C 3 23 ? -3.521 -11.460 -1.990 1.00 0.00 35 VAL A C 22
ATOM 44921 O O . VAL C 3 23 ? -2.798 -11.516 -2.965 1.00 0.00 35 VAL A O 22
ATOM 44934 N N . HIS C 3 24 ? -3.641 -12.472 -1.179 1.00 0.00 36 HIS A N 22
ATOM 44935 C CA . HIS C 3 24 ? -2.882 -13.724 -1.445 1.00 0.00 36 HIS A CA 22
ATOM 44936 C C . HIS C 3 24 ? -3.202 -14.218 -2.859 1.00 0.00 36 HIS A C 22
ATOM 44937 O O . HIS C 3 24 ? -2.433 -14.938 -3.466 1.00 0.00 36 HIS A O 22
ATOM 44951 N N . TYR C 3 25 ? -4.327 -13.824 -3.392 1.00 0.00 37 TYR A N 22
ATOM 44952 C CA . TYR C 3 25 ? -4.699 -14.251 -4.770 1.00 0.00 37 TYR A CA 22
ATOM 44953 C C . TYR C 3 25 ? -3.671 -13.692 -5.757 1.00 0.00 37 TYR A C 22
ATOM 44954 O O . TYR C 3 25 ? -2.806 -14.397 -6.235 1.00 0.00 37 TYR A O 22
ATOM 44972 N N . ARG C 3 26 ? -3.754 -12.427 -6.061 1.00 0.00 38 ARG A N 22
ATOM 44973 C CA . ARG C 3 26 ? -2.777 -11.826 -7.013 1.00 0.00 38 ARG A CA 22
ATOM 44974 C C . ARG C 3 26 ? -1.351 -12.111 -6.544 1.00 0.00 38 ARG A C 22
ATOM 44975 O O . ARG C 3 26 ? -0.455 -12.310 -7.340 1.00 0.00 38 ARG A O 22
ATOM 44996 N N . ALA C 3 27 ? -1.125 -12.111 -5.260 1.00 0.00 39 ALA A N 22
ATOM 44997 C CA . ALA C 3 27 ? 0.251 -12.357 -4.751 1.00 0.00 39 ALA A CA 22
ATOM 44998 C C . ALA C 3 27 ? 0.828 -13.634 -5.368 1.00 0.00 39 ALA A C 22
ATOM 44999 O O . ALA C 3 27 ? 1.938 -13.645 -5.863 1.00 0.00 39 ALA A O 22
ATOM 45006 N N . ASN C 3 28 ? 0.093 -14.712 -5.338 1.00 0.00 40 ASN A N 22
ATOM 45007 C CA . ASN C 3 28 ? 0.613 -15.978 -5.918 1.00 0.00 40 ASN A CA 22
ATOM 45008 C C . ASN C 3 28 ? 0.563 -15.906 -7.437 1.00 0.00 40 ASN A C 22
ATOM 45009 O O . ASN C 3 28 ? 1.485 -16.308 -8.120 1.00 0.00 40 ASN A O 22
ATOM 45020 N N . VAL C 3 29 ? -0.510 -15.403 -7.978 1.00 0.00 41 VAL A N 22
ATOM 45021 C CA . VAL C 3 29 ? -0.609 -15.316 -9.458 1.00 0.00 41 VAL A CA 22
ATOM 45022 C C . VAL C 3 29 ? 0.445 -14.341 -9.979 1.00 0.00 41 VAL A C 22
ATOM 45023 O O . VAL C 3 29 ? 1.088 -14.579 -10.983 1.00 0.00 41 VAL A O 22
ATOM 45036 N N . GLN C 3 30 ? 0.625 -13.239 -9.304 1.00 0.00 42 GLN A N 22
ATOM 45037 C CA . GLN C 3 30 ? 1.637 -12.236 -9.755 1.00 0.00 42 GLN A CA 22
ATOM 45038 C C . GLN C 3 30 ? 3.006 -12.586 -9.166 1.00 0.00 42 GLN A C 22
ATOM 45039 O O . GLN C 3 30 ? 4.031 -12.367 -9.781 1.00 0.00 42 GLN A O 22
ATOM 45053 N N . GLY C 3 31 ? 3.030 -13.129 -7.978 1.00 0.00 43 GLY A N 22
ATOM 45054 C CA . GLY C 3 31 ? 4.335 -13.494 -7.351 1.00 0.00 43 GLY A CA 22
ATOM 45055 C C . GLY C 3 31 ? 4.933 -12.269 -6.657 1.00 0.00 43 GLY A C 22
ATOM 45056 O O . GLY C 3 31 ? 6.058 -11.886 -6.913 1.00 0.00 43 GLY A O 22
ATOM 45060 N N . TRP C 3 32 ? 4.192 -11.651 -5.778 1.00 0.00 44 TRP A N 22
ATOM 45061 C CA . TRP C 3 32 ? 4.720 -10.453 -5.066 1.00 0.00 44 TRP A CA 22
ATOM 45062 C C . TRP C 3 32 ? 5.888 -10.858 -4.167 1.00 0.00 44 TRP A C 22
ATOM 45063 O O . TRP C 3 32 ? 5.893 -11.928 -3.592 1.00 0.00 44 TRP A O 22
ATOM 45084 N N . THR C 3 33 ? 6.846 -9.990 -3.982 1.00 0.00 45 THR A N 22
ATOM 45085 C CA . THR C 3 33 ? 7.958 -10.325 -3.050 1.00 0.00 45 THR A CA 22
ATOM 45086 C C . THR C 3 33 ? 7.351 -10.271 -1.655 1.00 0.00 45 THR A C 22
ATOM 45087 O O . THR C 3 33 ? 6.347 -9.616 -1.456 1.00 0.00 45 THR A O 22
ATOM 45098 N N . LYS C 3 34 ? 7.895 -10.969 -0.689 1.00 0.00 46 LYS A N 22
ATOM 45099 C CA . LYS C 3 34 ? 7.262 -10.944 0.667 1.00 0.00 46 LYS A CA 22
ATOM 45100 C C . LYS C 3 34 ? 8.293 -10.923 1.789 1.00 0.00 46 LYS A C 22
ATOM 45101 O O . LYS C 3 34 ? 9.210 -11.718 1.850 1.00 0.00 46 LYS A O 22
ATOM 45120 N N . ARG C 3 35 ? 8.084 -10.026 2.703 1.00 0.00 47 ARG A N 22
ATOM 45121 C CA . ARG C 3 35 ? 8.962 -9.904 3.902 1.00 0.00 47 ARG A CA 22
ATOM 45122 C C . ARG C 3 35 ? 8.194 -10.511 5.073 1.00 0.00 47 ARG A C 22
ATOM 45123 O O . ARG C 3 35 ? 7.018 -10.265 5.251 1.00 0.00 47 ARG A O 22
ATOM 45144 N N . LYS C 3 36 ? 8.837 -11.321 5.851 1.00 0.00 48 LYS A N 22
ATOM 45145 C CA . LYS C 3 36 ? 8.131 -11.968 6.990 1.00 0.00 48 LYS A CA 22
ATOM 45146 C C . LYS C 3 36 ? 7.869 -10.959 8.106 1.00 0.00 48 LYS A C 22
ATOM 45147 O O . LYS C 3 36 ? 8.760 -10.274 8.570 1.00 0.00 48 LYS A O 22
ATOM 45166 N N . LYS C 3 37 ? 6.641 -10.877 8.544 1.00 0.00 49 LYS A N 22
ATOM 45167 C CA . LYS C 3 37 ? 6.278 -9.934 9.640 1.00 0.00 49 LYS A CA 22
ATOM 45168 C C . LYS C 3 37 ? 6.221 -10.719 10.956 1.00 0.00 49 LYS A C 22
ATOM 45169 O O . LYS C 3 37 ? 5.902 -11.891 10.970 1.00 0.00 49 LYS A O 22
ATOM 45188 N N . GLU C 3 38 ? 6.554 -10.092 12.060 1.00 0.00 50 GLU A N 22
ATOM 45189 C CA . GLU C 3 38 ? 6.552 -10.807 13.381 1.00 0.00 50 GLU A CA 22
ATOM 45190 C C . GLU C 3 38 ? 5.764 -10.007 14.412 1.00 0.00 50 GLU A C 22
ATOM 45191 O O . GLU C 3 38 ? 5.053 -10.560 15.227 1.00 0.00 50 GLU A O 22
ATOM 45203 N N . GLY C 3 39 ? 5.928 -8.711 14.386 1.00 0.00 51 GLY A N 22
ATOM 45204 C CA . GLY C 3 39 ? 5.239 -7.799 15.363 1.00 0.00 51 GLY A CA 22
ATOM 45205 C C . GLY C 3 39 ? 3.904 -8.390 15.819 1.00 0.00 51 GLY A C 22
ATOM 45206 O O . GLY C 3 39 ? 3.539 -8.312 16.975 1.00 0.00 51 GLY A O 22
ATOM 45210 N N . VAL C 3 40 ? 3.183 -8.999 14.919 1.00 0.00 52 VAL A N 22
ATOM 45211 C CA . VAL C 3 40 ? 1.874 -9.619 15.295 1.00 0.00 52 VAL A CA 22
ATOM 45212 C C . VAL C 3 40 ? 2.103 -11.095 15.628 1.00 0.00 52 VAL A C 22
ATOM 45213 O O . VAL C 3 40 ? 2.870 -11.775 14.975 1.00 0.00 52 VAL A O 22
ATOM 45226 N N . LYS C 3 41 ? 1.442 -11.600 16.632 1.00 0.00 53 LYS A N 22
ATOM 45227 C CA . LYS C 3 41 ? 1.625 -13.034 16.987 1.00 0.00 53 LYS A CA 22
ATOM 45228 C C . LYS C 3 41 ? 1.283 -13.883 15.759 1.00 0.00 53 LYS A C 22
ATOM 45229 O O . LYS C 3 41 ? 1.053 -13.366 14.685 1.00 0.00 53 LYS A O 22
ATOM 45248 N N . GLY C 3 42 ? 1.245 -15.179 15.905 1.00 0.00 54 GLY A N 22
ATOM 45249 C CA . GLY C 3 42 ? 0.914 -16.051 14.739 1.00 0.00 54 GLY A CA 22
ATOM 45250 C C . GLY C 3 42 ? 2.188 -16.374 13.955 1.00 0.00 54 GLY A C 22
ATOM 45251 O O . GLY C 3 42 ? 2.366 -17.473 13.469 1.00 0.00 54 GLY A O 22
ATOM 45255 N N . GLY C 3 43 ? 3.081 -15.429 13.831 1.00 0.00 55 GLY A N 22
ATOM 45256 C CA . GLY C 3 43 ? 4.345 -15.690 13.084 1.00 0.00 55 GLY A CA 22
ATOM 45257 C C . GLY C 3 43 ? 4.057 -15.822 11.585 1.00 0.00 55 GLY A C 22
ATOM 45258 O O . GLY C 3 43 ? 4.907 -15.556 10.757 1.00 0.00 55 GLY A O 22
ATOM 45262 N N . LYS C 3 44 ? 2.872 -16.234 11.223 1.00 0.00 56 LYS A N 22
ATOM 45263 C CA . LYS C 3 44 ? 2.549 -16.383 9.776 1.00 0.00 56 LYS A CA 22
ATOM 45264 C C . LYS C 3 44 ? 2.453 -14.999 9.133 1.00 0.00 56 LYS A C 22
ATOM 45265 O O . LYS C 3 44 ? 2.513 -14.859 7.928 1.00 0.00 56 LYS A O 22
ATOM 45284 N N . ALA C 3 45 ? 2.297 -13.974 9.929 1.00 0.00 57 ALA A N 22
ATOM 45285 C CA . ALA C 3 45 ? 2.187 -12.596 9.365 1.00 0.00 57 ALA A CA 22
ATOM 45286 C C . ALA C 3 45 ? 3.256 -12.377 8.291 1.00 0.00 57 ALA A C 22
ATOM 45287 O O . ALA C 3 45 ? 4.422 -12.651 8.496 1.00 0.00 57 ALA A O 22
ATOM 45294 N N . VAL C 3 46 ? 2.867 -11.876 7.145 1.00 0.00 58 VAL A N 22
ATOM 45295 C CA . VAL C 3 46 ? 3.859 -11.630 6.052 1.00 0.00 58 VAL A CA 22
ATOM 45296 C C . VAL C 3 46 ? 3.446 -10.386 5.248 1.00 0.00 58 VAL A C 22
ATOM 45297 O O . VAL C 3 46 ? 2.335 -10.294 4.766 1.00 0.00 58 VAL A O 22
ATOM 45310 N N . GLU C 3 47 ? 4.333 -9.436 5.090 1.00 0.00 59 GLU A N 22
ATOM 45311 C CA . GLU C 3 47 ? 3.983 -8.207 4.302 1.00 0.00 59 GLU A CA 22
ATOM 45312 C C . GLU C 3 47 ? 4.411 -8.400 2.848 1.00 0.00 59 GLU A C 22
ATOM 45313 O O . GLU C 3 47 ? 5.163 -9.302 2.535 1.00 0.00 59 GLU A O 22
ATOM 45325 N N . TYR C 3 48 ? 3.955 -7.546 1.958 1.00 0.00 60 TYR A N 22
ATOM 45326 C CA . TYR C 3 48 ? 4.352 -7.660 0.519 1.00 0.00 60 TYR A CA 22
ATOM 45327 C C . TYR C 3 48 ? 5.016 -6.356 0.092 1.00 0.00 60 TYR A C 22
ATOM 45328 O O . TYR C 3 48 ? 4.732 -5.302 0.623 1.00 0.00 60 TYR A O 22
ATOM 45346 N N . ASP C 3 49 ? 5.928 -6.422 -0.836 1.00 0.00 61 ASP A N 22
ATOM 45347 C CA . ASP C 3 49 ? 6.648 -5.191 -1.265 1.00 0.00 61 ASP A CA 22
ATOM 45348 C C . ASP C 3 49 ? 5.790 -4.355 -2.225 1.00 0.00 61 ASP A C 22
ATOM 45349 O O . ASP C 3 49 ? 5.394 -4.808 -3.280 1.00 0.00 61 ASP A O 22
ATOM 45358 N N . VAL C 3 50 ? 5.510 -3.129 -1.857 1.00 0.00 62 VAL A N 22
ATOM 45359 C CA . VAL C 3 50 ? 4.693 -2.242 -2.728 1.00 0.00 62 VAL A CA 22
ATOM 45360 C C . VAL C 3 50 ? 5.457 -1.974 -4.027 1.00 0.00 62 VAL A C 22
ATOM 45361 O O . VAL C 3 50 ? 4.876 -1.742 -5.070 1.00 0.00 62 VAL A O 22
ATOM 45374 N N . MET C 3 51 ? 6.759 -1.981 -3.959 1.00 0.00 63 MET A N 22
ATOM 45375 C CA . MET C 3 51 ? 7.581 -1.703 -5.173 1.00 0.00 63 MET A CA 22
ATOM 45376 C C . MET C 3 51 ? 7.568 -2.908 -6.116 1.00 0.00 63 MET A C 22
ATOM 45377 O O . MET C 3 51 ? 8.044 -2.830 -7.231 1.00 0.00 63 MET A O 22
ATOM 45391 N N . SER C 3 52 ? 7.003 -4.012 -5.699 1.00 0.00 64 SER A N 22
ATOM 45392 C CA . SER C 3 52 ? 6.936 -5.205 -6.598 1.00 0.00 64 SER A CA 22
ATOM 45393 C C . SER C 3 52 ? 5.554 -5.225 -7.239 1.00 0.00 64 SER A C 22
ATOM 45394 O O . SER C 3 52 ? 5.269 -6.015 -8.117 1.00 0.00 64 SER A O 22
ATOM 45402 N N . MET C 3 53 ? 4.692 -4.350 -6.797 1.00 0.00 65 MET A N 22
ATOM 45403 C CA . MET C 3 53 ? 3.316 -4.291 -7.358 1.00 0.00 65 MET A CA 22
ATOM 45404 C C . MET C 3 53 ? 3.357 -3.683 -8.767 1.00 0.00 65 MET A C 22
ATOM 45405 O O . MET C 3 53 ? 4.209 -2.868 -9.059 1.00 0.00 65 MET A O 22
ATOM 45419 N N . PRO C 3 54 ? 2.436 -4.041 -9.632 1.00 0.00 66 PRO A N 22
ATOM 45420 C CA . PRO C 3 54 ? 2.391 -3.467 -11.006 1.00 0.00 66 PRO A CA 22
ATOM 45421 C C . PRO C 3 54 ? 2.654 -1.956 -10.983 1.00 0.00 66 PRO A C 22
ATOM 45422 O O . PRO C 3 54 ? 2.272 -1.270 -10.056 1.00 0.00 66 PRO A O 22
ATOM 45433 N N . THR C 3 55 ? 3.303 -1.429 -11.987 1.00 0.00 67 THR A N 22
ATOM 45434 C CA . THR C 3 55 ? 3.582 0.039 -12.002 1.00 0.00 67 THR A CA 22
ATOM 45435 C C . THR C 3 55 ? 2.302 0.802 -11.656 1.00 0.00 67 THR A C 22
ATOM 45436 O O . THR C 3 55 ? 2.252 1.565 -10.711 1.00 0.00 67 THR A O 22
ATOM 45447 N N . LYS C 3 56 ? 1.264 0.597 -12.412 1.00 0.00 68 LYS A N 22
ATOM 45448 C CA . LYS C 3 56 ? -0.014 1.301 -12.122 1.00 0.00 68 LYS A CA 22
ATOM 45449 C C . LYS C 3 56 ? -0.373 1.095 -10.650 1.00 0.00 68 LYS A C 22
ATOM 45450 O O . LYS C 3 56 ? -0.7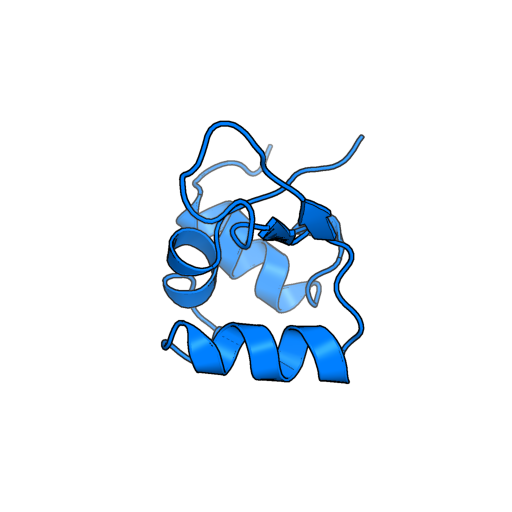52 2.015 -9.956 1.00 0.00 68 LYS A O 22
ATOM 45469 N N . GLU C 3 57 ? -0.274 -0.117 -10.180 1.00 0.00 69 GLU A N 22
ATOM 45470 C CA . GLU C 3 57 ? -0.629 -0.399 -8.761 1.00 0.00 69 GLU A CA 22
ATOM 45471 C C . GLU C 3 57 ? 0.304 0.364 -7.814 1.00 0.00 69 GLU A C 22
ATOM 45472 O O . GLU C 3 57 ? -0.090 0.754 -6.733 1.00 0.00 69 GLU A O 22
ATOM 45484 N N . ARG C 3 58 ? 1.535 0.576 -8.192 1.00 0.00 70 ARG A N 22
ATOM 45485 C CA . ARG C 3 58 ? 2.467 1.306 -7.280 1.00 0.00 70 ARG A CA 22
ATOM 45486 C C . ARG C 3 58 ? 1.890 2.675 -6.928 1.00 0.00 70 ARG A C 22
ATOM 45487 O O . ARG C 3 58 ? 1.582 2.955 -5.789 1.00 0.00 70 ARG A O 22
ATOM 45508 N N . GLU C 3 59 ? 1.739 3.532 -7.896 1.00 0.00 71 GLU A N 22
ATOM 45509 C CA . GLU C 3 59 ? 1.187 4.881 -7.604 1.00 0.00 71 GLU A CA 22
ATOM 45510 C C . GLU C 3 59 ? -0.184 4.711 -6.980 1.00 0.00 71 GLU A C 22
ATOM 45511 O O . GLU C 3 59 ? -0.639 5.535 -6.211 1.00 0.00 71 GLU A O 22
ATOM 45523 N N . GLN C 3 60 ? -0.843 3.638 -7.292 1.00 0.00 72 GLN A N 22
ATOM 45524 C CA . GLN C 3 60 ? -2.178 3.408 -6.701 1.00 0.00 72 GLN A CA 22
ATOM 45525 C C . GLN C 3 60 ? -2.021 3.184 -5.195 1.00 0.00 72 GLN A C 22
ATOM 45526 O O . GLN C 3 60 ? -2.645 3.841 -4.386 1.00 0.00 72 GLN A O 22
ATOM 45540 N N . VAL C 3 61 ? -1.188 2.252 -4.820 1.00 0.00 73 VAL A N 22
ATOM 45541 C CA . VAL C 3 61 ? -0.975 1.964 -3.371 1.00 0.00 73 VAL A CA 22
ATOM 45542 C C . VAL C 3 61 ? -0.208 3.118 -2.719 1.00 0.00 73 VAL A C 22
ATOM 45543 O O . VAL C 3 61 ? -0.598 3.621 -1.684 1.00 0.00 73 VAL A O 22
ATOM 45556 N N . ILE C 3 62 ? 0.876 3.550 -3.309 1.00 0.00 74 ILE A N 22
ATOM 45557 C CA . ILE C 3 62 ? 1.646 4.677 -2.707 1.00 0.00 74 ILE A CA 22
ATOM 45558 C C . ILE C 3 62 ? 0.682 5.830 -2.451 1.00 0.00 74 ILE A C 22
ATOM 45559 O O . ILE C 3 62 ? 0.745 6.493 -1.435 1.00 0.00 74 ILE A O 22
ATOM 45575 N N . ALA C 3 63 ? -0.219 6.060 -3.353 1.00 0.00 75 ALA A N 22
ATOM 45576 C CA . ALA C 3 63 ? -1.193 7.155 -3.143 1.00 0.00 75 ALA A CA 22
ATOM 45577 C C . ALA C 3 63 ? -2.141 6.758 -2.010 1.00 0.00 75 ALA A C 22
ATOM 45578 O O . ALA C 3 63 ? -2.477 7.564 -1.164 1.00 0.00 75 ALA A O 22
ATOM 45585 N N . HIS C 3 64 ? -2.555 5.516 -1.960 1.00 0.00 76 HIS A N 22
ATOM 45586 C CA . HIS C 3 64 ? -3.445 5.092 -0.854 1.00 0.00 76 HIS A CA 22
ATOM 45587 C C . HIS C 3 64 ? -2.650 5.233 0.432 1.00 0.00 76 HIS A C 22
ATOM 45588 O O . HIS C 3 64 ? -3.151 5.664 1.451 1.00 0.00 76 HIS A O 22
ATOM 45602 N N . LEU C 3 65 ? -1.389 4.898 0.374 1.00 0.00 77 LEU A N 22
ATOM 45603 C CA . LEU C 3 65 ? -0.533 5.040 1.573 1.00 0.00 77 LEU A CA 22
ATOM 45604 C C . LEU C 3 65 ? -0.319 6.534 1.800 1.00 0.00 77 LEU A C 22
ATOM 45605 O O . LEU C 3 65 ? -0.265 7.009 2.917 1.00 0.00 77 LEU A O 22
ATOM 45621 N N . GLY C 3 66 ? -0.202 7.274 0.731 1.00 0.00 78 GLY A N 22
ATOM 45622 C CA . GLY C 3 66 ? 0.003 8.746 0.853 1.00 0.00 78 GLY A CA 22
ATOM 45623 C C . GLY C 3 66 ? 1.490 9.022 1.027 1.00 0.00 78 GLY A C 22
ATOM 45624 O O . GLY C 3 66 ? 1.889 9.916 1.747 1.00 0.00 78 GLY A O 22
ATOM 45628 N N . LEU C 3 67 ? 2.315 8.252 0.374 1.00 0.00 79 LEU A N 22
ATOM 45629 C CA . LEU C 3 67 ? 3.791 8.452 0.496 1.00 0.00 79 LEU A CA 22
ATOM 45630 C C . LEU C 3 67 ? 4.290 9.277 -0.686 1.00 0.00 79 LEU A C 22
ATOM 45631 O O . LEU C 3 67 ? 4.434 10.480 -0.603 1.00 0.00 79 LEU A O 22
ATOM 45647 N N . SER C 3 68 ? 4.557 8.636 -1.789 1.00 0.00 80 SER A N 22
ATOM 45648 C CA . SER C 3 68 ? 5.052 9.376 -2.984 1.00 0.00 80 SER A CA 22
ATOM 45649 C C . SER C 3 68 ? 6.199 10.301 -2.573 1.00 0.00 80 SER A C 22
ATOM 45650 O O . SER C 3 68 ? 6.918 10.031 -1.630 1.00 0.00 80 SER A O 22
ATOM 45658 N N . THR C 3 69 ? 6.377 11.388 -3.275 1.00 0.00 81 THR A N 22
ATOM 45659 C CA . THR C 3 69 ? 7.479 12.341 -2.935 1.00 0.00 81 THR A CA 22
ATOM 45660 C C . THR C 3 69 ? 6.980 13.776 -3.114 1.00 0.00 81 THR A C 22
ATOM 45661 O O . THR C 3 69 ? 7.581 14.500 -3.893 1.00 0.00 81 THR A O 22
ATOM 46691 N N . LYS C 3 1 ? 15.781 1.980 -2.328 1.00 0.00 13 LYS A N 23
ATOM 46692 C CA . LYS C 3 1 ? 15.174 1.437 -1.079 1.00 0.00 13 LYS A CA 23
ATOM 46693 C C . LYS C 3 1 ? 13.876 0.701 -1.420 1.00 0.00 13 LYS A C 23
ATOM 46694 O O . LYS C 3 1 ? 13.632 0.350 -2.558 1.00 0.00 13 LYS A O 23
ATOM 46715 N N . SER C 3 2 ? 13.040 0.459 -0.445 1.00 0.00 14 SER A N 23
ATOM 46716 C CA . SER C 3 2 ? 11.766 -0.259 -0.724 1.00 0.00 14 SER A CA 23
ATOM 46717 C C . SER C 3 2 ? 10.768 -0.020 0.405 1.00 0.00 14 SER A C 23
ATOM 46718 O O . SER C 3 2 ? 11.073 0.595 1.407 1.00 0.00 14 SER A O 23
ATOM 46726 N N . ILE C 3 3 ? 9.574 -0.527 0.250 1.00 0.00 15 ILE A N 23
ATOM 46727 C CA . ILE C 3 3 ? 8.532 -0.366 1.308 1.00 0.00 15 ILE A CA 23
ATOM 46728 C C . ILE C 3 3 ? 7.763 -1.670 1.415 1.00 0.00 15 ILE A C 23
ATOM 46729 O O . ILE C 3 3 ? 7.829 -2.507 0.547 1.00 0.00 15 ILE A O 23
ATOM 46745 N N . TRP C 3 4 ? 7.050 -1.849 2.483 1.00 0.00 16 TRP A N 23
ATOM 46746 C CA . TRP C 3 4 ? 6.272 -3.114 2.675 1.00 0.00 16 TRP A CA 23
ATOM 46747 C C . TRP C 3 4 ? 5.004 -2.818 3.477 1.00 0.00 16 TRP A C 23
ATOM 46748 O O . TRP C 3 4 ? 4.929 -1.839 4.194 1.00 0.00 16 TRP A O 23
ATOM 46769 N N . CYS C 3 5 ? 3.999 -3.649 3.357 1.00 0.00 17 CYS A N 23
ATOM 46770 C CA . CYS C 3 5 ? 2.732 -3.404 4.111 1.00 0.00 17 CYS A CA 23
ATOM 46771 C C . CYS C 3 5 ? 2.016 -4.715 4.423 1.00 0.00 17 CYS A C 23
ATOM 46772 O O . CYS C 3 5 ? 2.174 -5.707 3.738 1.00 0.00 17 CYS A O 23
ATOM 46780 N N . SER C 3 6 ? 1.187 -4.704 5.429 1.00 0.00 18 SER A N 23
ATOM 46781 C CA . SER C 3 6 ? 0.403 -5.919 5.767 1.00 0.00 18 SER A CA 23
ATOM 46782 C C . SER C 3 6 ? -0.790 -5.974 4.802 1.00 0.00 18 SER A C 23
ATOM 46783 O O . SER C 3 6 ? -1.199 -4.960 4.273 1.00 0.00 18 SER A O 23
ATOM 46791 N N . PRO C 3 7 ? -1.350 -7.130 4.565 1.00 0.00 19 PRO A N 23
ATOM 46792 C CA . PRO C 3 7 ? -2.513 -7.270 3.640 1.00 0.00 19 PRO A CA 23
ATOM 46793 C C . PRO C 3 7 ? -3.656 -6.319 4.023 1.00 0.00 19 PRO A C 23
ATOM 46794 O O . PRO C 3 7 ? -4.323 -5.756 3.177 1.00 0.00 19 PRO A O 23
ATOM 46805 N N . GLN C 3 8 ? -3.881 -6.142 5.295 1.00 0.00 20 GLN A N 23
ATOM 46806 C CA . GLN C 3 8 ? -4.975 -5.236 5.747 1.00 0.00 20 GLN A CA 23
ATOM 46807 C C . GLN C 3 8 ? -4.754 -3.824 5.188 1.00 0.00 20 GLN A C 23
ATOM 46808 O O . GLN C 3 8 ? -5.694 -3.132 4.843 1.00 0.00 20 GLN A O 23
ATOM 46822 N N . GLU C 3 9 ? -3.527 -3.388 5.082 1.00 0.00 21 GLU A N 23
ATOM 46823 C CA . GLU C 3 9 ? -3.269 -2.026 4.538 1.00 0.00 21 GLU A CA 23
ATOM 46824 C C . GLU C 3 9 ? -3.473 -2.057 3.029 1.00 0.00 21 GLU A C 23
ATOM 46825 O O . GLU C 3 9 ? -3.986 -1.132 2.434 1.00 0.00 21 GLU A O 23
ATOM 46837 N N . ILE C 3 10 ? -3.060 -3.121 2.412 1.00 0.00 22 ILE A N 23
ATOM 46838 C CA . ILE C 3 10 ? -3.205 -3.242 0.941 1.00 0.00 22 ILE A CA 23
ATOM 46839 C C . ILE C 3 10 ? -4.665 -3.522 0.571 1.00 0.00 22 ILE A C 23
ATOM 46840 O O . ILE C 3 10 ? -5.277 -2.787 -0.179 1.00 0.00 22 ILE A O 23
ATOM 46856 N N . MET C 3 11 ? -5.222 -4.579 1.089 1.00 0.00 23 MET A N 23
ATOM 46857 C CA . MET C 3 11 ? -6.640 -4.916 0.769 1.00 0.00 23 MET A CA 23
ATOM 46858 C C . MET C 3 11 ? -7.502 -3.677 0.995 1.00 0.00 23 MET A C 23
ATOM 46859 O O . MET C 3 11 ? -8.550 -3.509 0.404 1.00 0.00 23 MET A O 23
ATOM 46873 N N . ALA C 3 12 ? -7.051 -2.812 1.849 1.00 0.00 24 ALA A N 23
ATOM 46874 C CA . ALA C 3 12 ? -7.818 -1.571 2.134 1.00 0.00 24 ALA A CA 23
ATOM 46875 C C . ALA C 3 12 ? -7.584 -0.554 1.015 1.00 0.00 24 ALA A C 23
ATOM 46876 O O . ALA C 3 12 ? -8.269 0.445 0.923 1.00 0.00 24 ALA A O 23
ATOM 46883 N N . ALA C 3 13 ? -6.617 -0.788 0.166 1.00 0.00 25 ALA A N 23
ATOM 46884 C CA . ALA C 3 13 ? -6.356 0.186 -0.933 1.00 0.00 25 ALA A CA 23
ATOM 46885 C C . ALA C 3 13 ? -7.416 0.014 -2.033 1.00 0.00 25 ALA A C 23
ATOM 46886 O O . ALA C 3 13 ? -8.146 -0.958 -2.060 1.00 0.00 25 ALA A O 23
ATOM 46893 N N . ASP C 3 14 ? -7.514 0.960 -2.927 1.00 0.00 26 ASP A N 23
ATOM 46894 C CA . ASP C 3 14 ? -8.537 0.870 -4.014 1.00 0.00 26 ASP A CA 23
ATOM 46895 C C . ASP C 3 14 ? -8.247 -0.296 -4.967 1.00 0.00 26 ASP A C 23
ATOM 46896 O O . ASP C 3 14 ? -8.833 -1.356 -4.868 1.00 0.00 26 ASP A O 23
ATOM 46905 N N . GLY C 3 15 ? -7.367 -0.088 -5.907 1.00 0.00 27 GLY A N 23
ATOM 46906 C CA . GLY C 3 15 ? -7.041 -1.153 -6.906 1.00 0.00 27 GLY A CA 23
ATOM 46907 C C . GLY C 3 15 ? -6.734 -2.480 -6.212 1.00 0.00 27 GLY A C 23
ATOM 46908 O O . GLY C 3 15 ? -6.504 -3.481 -6.862 1.00 0.00 27 GLY A O 23
ATOM 46912 N N . MET C 3 16 ? -6.707 -2.504 -4.906 1.00 0.00 28 MET A N 23
ATOM 46913 C CA . MET C 3 16 ? -6.390 -3.779 -4.187 1.00 0.00 28 MET A CA 23
ATOM 46914 C C . MET C 3 16 ? -7.681 -4.491 -3.742 1.00 0.00 28 MET A C 23
ATOM 46915 O O . MET C 3 16 ? -8.625 -3.844 -3.336 1.00 0.00 28 MET A O 23
ATOM 46929 N N . PRO C 3 17 ? -7.726 -5.812 -3.784 1.00 0.00 29 PRO A N 23
ATOM 46930 C CA . PRO C 3 17 ? -8.929 -6.573 -3.337 1.00 0.00 29 PRO A CA 23
ATOM 46931 C C . PRO C 3 17 ? -9.473 -6.055 -1.998 1.00 0.00 29 PRO A C 23
ATOM 46932 O O . PRO C 3 17 ? -8.910 -5.164 -1.393 1.00 0.00 29 PRO A O 23
ATOM 46943 N N . GLY C 3 18 ? -10.561 -6.618 -1.535 1.00 0.00 30 GLY A N 23
ATOM 46944 C CA . GLY C 3 18 ? -11.163 -6.186 -0.232 1.00 0.00 30 GLY A CA 23
ATOM 46945 C C . GLY C 3 18 ? -11.216 -7.387 0.717 1.00 0.00 30 GLY A C 23
ATOM 46946 O O . GLY C 3 18 ? -12.088 -7.492 1.556 1.00 0.00 30 GLY A O 23
ATOM 46950 N N . SER C 3 19 ? -10.285 -8.296 0.587 1.00 0.00 31 SER A N 23
ATOM 46951 C CA . SER C 3 19 ? -10.268 -9.500 1.474 1.00 0.00 31 SER A CA 23
ATOM 46952 C C . SER C 3 19 ? -8.815 -9.917 1.729 1.00 0.00 31 SER A C 23
ATOM 46953 O O . SER C 3 19 ? -7.985 -9.868 0.843 1.00 0.00 31 SER A O 23
ATOM 46961 N N . VAL C 3 20 ? -8.500 -10.329 2.928 1.00 0.00 32 VAL A N 23
ATOM 46962 C CA . VAL C 3 20 ? -7.099 -10.748 3.217 1.00 0.00 32 VAL A CA 23
ATOM 46963 C C . VAL C 3 20 ? -6.685 -11.848 2.235 1.00 0.00 32 VAL A C 23
ATOM 46964 O O . VAL C 3 20 ? -5.564 -11.886 1.768 1.00 0.00 32 VAL A O 23
ATOM 46977 N N . ALA C 3 21 ? -7.578 -12.748 1.913 1.00 0.00 33 ALA A N 23
ATOM 46978 C CA . ALA C 3 21 ? -7.211 -13.831 0.959 1.00 0.00 33 ALA A CA 23
ATOM 46979 C C . ALA C 3 21 ? -7.047 -13.224 -0.436 1.00 0.00 33 ALA A C 23
ATOM 46980 O O . ALA C 3 21 ? -6.117 -13.536 -1.154 1.00 0.00 33 ALA A O 23
ATOM 46987 N N . GLY C 3 22 ? -7.939 -12.350 -0.821 1.00 0.00 34 GLY A N 23
ATOM 46988 C CA . GLY C 3 22 ? -7.825 -11.717 -2.164 1.00 0.00 34 GLY A CA 23
ATOM 46989 C C . GLY C 3 22 ? -6.406 -11.177 -2.341 1.00 0.00 34 GLY A C 23
ATOM 46990 O O . GLY C 3 22 ? -5.865 -11.162 -3.429 1.00 0.00 34 GLY A O 23
ATOM 46994 N N . VAL C 3 23 ? -5.791 -10.740 -1.276 1.00 0.00 35 VAL A N 23
ATOM 46995 C CA . VAL C 3 23 ? -4.403 -10.216 -1.386 1.00 0.00 35 VAL A CA 23
ATOM 46996 C C . VAL C 3 23 ? -3.470 -11.364 -1.778 1.00 0.00 35 VAL A C 23
ATOM 46997 O O . VAL C 3 23 ? -2.805 -11.319 -2.792 1.00 0.00 35 VAL A O 23
ATOM 47010 N N . HIS C 3 24 ? -3.416 -12.396 -0.977 1.00 0.00 36 HIS A N 23
ATOM 47011 C CA . HIS C 3 24 ? -2.523 -13.544 -1.308 1.00 0.00 36 HIS A CA 23
ATOM 47012 C C . HIS C 3 24 ? -2.825 -14.033 -2.722 1.00 0.00 36 HIS A C 23
ATOM 47013 O O . HIS C 3 24 ? -1.975 -14.575 -3.396 1.00 0.00 36 HIS A O 23
ATOM 47027 N N . TYR C 3 25 ? -4.029 -13.836 -3.181 1.00 0.00 37 TYR A N 23
ATOM 47028 C CA . TYR C 3 25 ? -4.385 -14.282 -4.551 1.00 0.00 37 TYR A CA 23
ATOM 47029 C C . TYR C 3 25 ? -3.431 -13.609 -5.534 1.00 0.00 37 TYR A C 23
ATOM 47030 O O . TYR C 3 25 ? -2.504 -14.216 -6.024 1.00 0.00 37 TYR A O 23
ATOM 47048 N N . ARG C 3 26 ? -3.636 -12.353 -5.808 1.00 0.00 38 ARG A N 23
ATOM 47049 C CA . ARG C 3 26 ? -2.728 -11.638 -6.748 1.00 0.00 38 ARG A CA 23
ATOM 47050 C C . ARG C 3 26 ? -1.273 -11.918 -6.379 1.00 0.00 38 ARG A C 23
ATOM 47051 O O . ARG C 3 26 ? -0.457 -12.231 -7.221 1.00 0.00 38 ARG A O 23
ATOM 47072 N N . ALA C 3 27 ? -0.939 -11.790 -5.128 1.00 0.00 39 ALA A N 23
ATOM 47073 C CA . ALA C 3 27 ? 0.468 -12.020 -4.703 1.00 0.00 39 ALA A CA 23
ATOM 47074 C C . ALA C 3 27 ? 0.970 -13.392 -5.170 1.00 0.00 39 ALA A C 23
ATOM 47075 O O . ALA C 3 27 ? 2.142 -13.565 -5.442 1.00 0.00 39 ALA A O 23
ATOM 47082 N N . ASN C 3 28 ? 0.111 -14.376 -5.253 1.00 0.00 40 ASN A N 23
ATOM 47083 C CA . ASN C 3 28 ? 0.577 -15.721 -5.685 1.00 0.00 40 ASN A CA 23
ATOM 47084 C C . ASN C 3 28 ? 0.774 -15.725 -7.191 1.00 0.00 40 ASN A C 23
ATOM 47085 O O . ASN C 3 28 ? 1.781 -16.176 -7.702 1.00 0.00 40 ASN A O 23
ATOM 47096 N N . VAL C 3 29 ? -0.196 -15.244 -7.906 1.00 0.00 41 VAL A N 23
ATOM 47097 C CA . VAL C 3 29 ? -0.083 -15.238 -9.384 1.00 0.00 41 VAL A CA 23
ATOM 47098 C C . VAL C 3 29 ? 0.844 -14.103 -9.834 1.00 0.00 41 VAL A C 23
ATOM 47099 O O . VAL C 3 29 ? 1.544 -14.223 -10.821 1.00 0.00 41 VAL A O 23
ATOM 47112 N N . GLN C 3 30 ? 0.867 -13.006 -9.123 1.00 0.00 42 GLN A N 23
ATOM 47113 C CA . GLN C 3 30 ? 1.767 -11.880 -9.523 1.00 0.00 42 GLN A CA 23
ATOM 47114 C C . GLN C 3 30 ? 3.165 -12.111 -8.940 1.00 0.00 42 GLN A C 23
ATOM 47115 O O . GLN C 3 30 ? 4.148 -11.628 -9.463 1.00 0.00 42 GLN A O 23
ATOM 47129 N N . GLY C 3 31 ? 3.266 -12.847 -7.862 1.00 0.00 43 GLY A N 23
ATOM 47130 C CA . GLY C 3 31 ? 4.607 -13.103 -7.261 1.00 0.00 43 GLY A CA 23
ATOM 47131 C C . GLY C 3 31 ? 5.126 -11.830 -6.582 1.00 0.00 43 GLY A C 23
ATOM 47132 O O . GLY C 3 31 ? 6.215 -11.368 -6.857 1.00 0.00 43 GLY A O 23
ATOM 47136 N N . TRP C 3 32 ? 4.354 -11.262 -5.696 1.00 0.00 44 TRP A N 23
ATOM 47137 C CA . TRP C 3 32 ? 4.797 -10.023 -4.994 1.00 0.00 44 TRP A CA 23
ATOM 47138 C C . TRP C 3 32 ? 5.987 -10.333 -4.083 1.00 0.00 44 TRP A C 23
ATOM 47139 O O . TRP C 3 32 ? 6.053 -11.381 -3.471 1.00 0.00 44 TRP A O 23
ATOM 47160 N N . THR C 3 33 ? 6.902 -9.410 -3.939 1.00 0.00 45 THR A N 23
ATOM 47161 C CA . THR C 3 33 ? 8.043 -9.647 -3.010 1.00 0.00 45 THR A CA 23
ATOM 47162 C C . THR C 3 33 ? 7.476 -9.543 -1.602 1.00 0.00 45 THR A C 23
ATOM 47163 O O . THR C 3 33 ? 6.545 -8.795 -1.376 1.00 0.00 45 THR A O 23
ATOM 47174 N N . LYS C 3 34 ? 7.981 -10.294 -0.650 1.00 0.00 46 LYS A N 23
ATOM 47175 C CA . LYS C 3 34 ? 7.392 -10.215 0.722 1.00 0.00 46 LYS A CA 23
ATOM 47176 C C . LYS C 3 34 ? 8.454 -10.268 1.814 1.00 0.00 46 LYS A C 23
ATOM 47177 O O . LYS C 3 34 ? 9.326 -11.115 1.836 1.00 0.00 46 LYS A O 23
ATOM 47196 N N . ARG C 3 35 ? 8.325 -9.375 2.749 1.00 0.00 47 ARG A N 23
ATOM 47197 C CA . ARG C 3 35 ? 9.253 -9.335 3.919 1.00 0.00 47 ARG A CA 23
ATOM 47198 C C . ARG C 3 35 ? 8.553 -10.036 5.080 1.00 0.00 47 ARG A C 23
ATOM 47199 O O . ARG C 3 35 ? 7.440 -9.704 5.440 1.00 0.00 47 ARG A O 23
ATOM 47220 N N . LYS C 3 36 ? 9.182 -11.011 5.653 1.00 0.00 48 LYS A N 23
ATOM 47221 C CA . LYS C 3 36 ? 8.545 -11.754 6.778 1.00 0.00 48 LYS A CA 23
ATOM 47222 C C . LYS C 3 36 ? 8.553 -10.911 8.056 1.00 0.00 48 LYS A C 23
ATOM 47223 O O . LYS C 3 36 ? 9.592 -10.503 8.538 1.00 0.00 48 LYS A O 23
ATOM 47242 N N . LYS C 3 37 ? 7.398 -10.666 8.622 1.00 0.00 49 LYS A N 23
ATOM 47243 C CA . LYS C 3 37 ? 7.338 -9.869 9.883 1.00 0.00 49 LYS A CA 23
ATOM 47244 C C . LYS C 3 37 ? 7.900 -10.716 11.029 1.00 0.00 49 LYS A C 23
ATOM 47245 O O . LYS C 3 37 ? 8.141 -11.897 10.871 1.00 0.00 49 LYS A O 23
ATOM 47264 N N . GLU C 3 38 ? 8.119 -10.124 12.182 1.00 0.00 50 GLU A N 23
ATOM 47265 C CA . GLU C 3 38 ? 8.675 -10.897 13.343 1.00 0.00 50 GLU A CA 23
ATOM 47266 C C . GLU C 3 38 ? 7.869 -10.624 14.622 1.00 0.00 50 GLU A C 23
ATOM 47267 O O . GLU C 3 38 ? 7.370 -11.529 15.261 1.00 0.00 50 GLU A O 23
ATOM 47279 N N . GLY C 3 39 ? 7.782 -9.385 15.019 1.00 0.00 51 GLY A N 23
ATOM 47280 C CA . GLY C 3 39 ? 7.061 -9.035 16.282 1.00 0.00 51 GLY A CA 23
ATOM 47281 C C . GLY C 3 39 ? 5.567 -9.380 16.214 1.00 0.00 51 GLY A C 23
ATOM 47282 O O . GLY C 3 39 ? 4.867 -9.286 17.203 1.00 0.00 51 GLY A O 23
ATOM 47286 N N . VAL C 3 40 ? 5.058 -9.762 15.076 1.00 0.00 52 VAL A N 23
ATOM 47287 C CA . VAL C 3 40 ? 3.597 -10.087 14.988 1.00 0.00 52 VAL A CA 23
ATOM 47288 C C . VAL C 3 40 ? 3.360 -11.573 15.281 1.00 0.00 52 VAL A C 23
ATOM 47289 O O . VAL C 3 40 ? 4.028 -12.436 14.748 1.00 0.00 52 VAL A O 23
ATOM 47302 N N . LYS C 3 41 ? 2.406 -11.876 16.128 1.00 0.00 53 LYS A N 23
ATOM 47303 C CA . LYS C 3 41 ? 2.116 -13.302 16.460 1.00 0.00 53 LYS A CA 23
ATOM 47304 C C . LYS C 3 41 ? 1.858 -14.092 15.177 1.00 0.00 53 LYS A C 23
ATOM 47305 O O . LYS C 3 41 ? 2.098 -13.626 14.082 1.00 0.00 53 LYS A O 23
ATOM 47324 N N . GLY C 3 42 ? 1.347 -15.285 15.315 1.00 0.00 54 GLY A N 23
ATOM 47325 C CA . GLY C 3 42 ? 1.042 -16.122 14.122 1.00 0.00 54 GLY A CA 23
ATOM 47326 C C . GLY C 3 42 ? 2.328 -16.498 13.382 1.00 0.00 54 GLY A C 23
ATOM 47327 O O . GLY C 3 42 ? 2.461 -17.596 12.876 1.00 0.00 54 GLY A O 23
ATOM 47331 N N . GLY C 3 43 ? 3.275 -15.605 13.304 1.00 0.00 55 GLY A N 23
ATOM 47332 C CA . GLY C 3 43 ? 4.540 -15.930 12.588 1.00 0.00 55 GLY A CA 23
ATOM 47333 C C . GLY C 3 43 ? 4.287 -15.933 11.078 1.00 0.00 55 GLY A C 23
ATOM 47334 O O . GLY C 3 43 ? 5.144 -15.580 10.293 1.00 0.00 55 GLY A O 23
ATOM 47338 N N . LYS C 3 44 ? 3.113 -16.326 10.669 1.00 0.00 56 LYS A N 23
ATOM 47339 C CA . LYS C 3 44 ? 2.796 -16.352 9.214 1.00 0.00 56 LYS A CA 23
ATOM 47340 C C . LYS C 3 44 ? 2.720 -14.912 8.696 1.00 0.00 56 LYS A C 23
ATOM 47341 O O . LYS C 3 44 ? 2.681 -14.669 7.509 1.00 0.00 56 LYS A O 23
ATOM 47360 N N . ALA C 3 45 ? 2.663 -13.963 9.587 1.00 0.00 57 ALA A N 23
ATOM 47361 C CA . ALA C 3 45 ? 2.547 -12.535 9.171 1.00 0.00 57 ALA A CA 23
ATOM 47362 C C . ALA C 3 45 ? 3.666 -12.145 8.197 1.00 0.00 57 ALA A C 23
ATOM 47363 O O . ALA C 3 45 ? 4.827 -12.090 8.553 1.00 0.00 57 ALA A O 23
ATOM 47370 N N . VAL C 3 46 ? 3.308 -11.848 6.969 1.00 0.00 58 VAL A N 23
ATOM 47371 C CA . VAL C 3 46 ? 4.323 -11.425 5.947 1.00 0.00 58 VAL A CA 23
ATOM 47372 C C . VAL C 3 46 ? 3.798 -10.185 5.212 1.00 0.00 58 VAL A C 23
ATOM 47373 O O . VAL C 3 46 ? 2.644 -10.124 4.834 1.00 0.00 58 VAL A O 23
ATOM 47386 N N . GLU C 3 47 ? 4.629 -9.198 4.993 1.00 0.00 59 GLU A N 23
ATOM 47387 C CA . GLU C 3 47 ? 4.159 -7.972 4.266 1.00 0.00 59 GLU A CA 23
ATOM 47388 C C . GLU C 3 47 ? 4.493 -8.117 2.788 1.00 0.00 59 GLU A C 23
ATOM 47389 O O . GLU C 3 47 ? 5.228 -8.998 2.410 1.00 0.00 59 GLU A O 23
ATOM 47401 N N . TYR C 3 48 ? 3.976 -7.246 1.951 1.00 0.00 60 TYR A N 23
ATOM 47402 C CA . TYR C 3 48 ? 4.290 -7.320 0.490 1.00 0.00 60 TYR A CA 23
ATOM 47403 C C . TYR C 3 48 ? 4.905 -5.996 0.056 1.00 0.00 60 TYR A C 23
ATOM 47404 O O . TYR C 3 48 ? 4.583 -4.952 0.582 1.00 0.00 60 TYR A O 23
ATOM 47422 N N . ASP C 3 49 ? 5.806 -6.029 -0.885 1.00 0.00 61 ASP A N 23
ATOM 47423 C CA . ASP C 3 49 ? 6.463 -4.770 -1.324 1.00 0.00 61 ASP A CA 23
ATOM 47424 C C . ASP C 3 49 ? 5.549 -3.968 -2.252 1.00 0.00 61 ASP A C 23
ATOM 47425 O O . ASP C 3 49 ? 5.279 -4.361 -3.371 1.00 0.00 61 ASP A O 23
ATOM 47434 N N . VAL C 3 50 ? 5.087 -2.831 -1.801 1.00 0.00 62 VAL A N 23
ATOM 47435 C CA . VAL C 3 50 ? 4.212 -1.986 -2.660 1.00 0.00 62 VAL A CA 23
ATOM 47436 C C . VAL C 3 50 ? 5.001 -1.597 -3.903 1.00 0.00 62 VAL A C 23
ATOM 47437 O O . VAL C 3 50 ? 4.446 -1.358 -4.955 1.00 0.00 62 VAL A O 23
ATOM 47450 N N . MET C 3 51 ? 6.298 -1.529 -3.787 1.00 0.00 63 MET A N 23
ATOM 47451 C CA . MET C 3 51 ? 7.132 -1.152 -4.961 1.00 0.00 63 MET A CA 23
ATOM 47452 C C . MET C 3 51 ? 7.165 -2.309 -5.961 1.00 0.00 63 MET A C 23
ATOM 47453 O O . MET C 3 51 ? 7.718 -2.187 -7.036 1.00 0.00 63 MET A O 23
ATOM 47467 N N . SER C 3 52 ? 6.568 -3.430 -5.625 1.00 0.00 64 SER A N 23
ATOM 47468 C CA . SER C 3 52 ? 6.557 -4.592 -6.567 1.00 0.00 64 SER A CA 23
ATOM 47469 C C . SER C 3 52 ? 5.184 -4.689 -7.234 1.00 0.00 64 SER A C 23
ATOM 47470 O O . SER C 3 52 ? 5.030 -5.325 -8.259 1.00 0.00 64 SER A O 23
ATOM 47478 N N . MET C 3 53 ? 4.181 -4.072 -6.666 1.00 0.00 65 MET A N 23
ATOM 47479 C CA . MET C 3 53 ? 2.829 -4.147 -7.281 1.00 0.00 65 MET A CA 23
ATOM 47480 C C . MET C 3 53 ? 2.816 -3.328 -8.586 1.00 0.00 65 MET A C 23
ATOM 47481 O O . MET C 3 53 ? 3.639 -2.457 -8.782 1.00 0.00 65 MET A O 23
ATOM 47495 N N . PRO C 3 54 ? 1.881 -3.600 -9.468 1.00 0.00 66 PRO A N 23
ATOM 47496 C CA . PRO C 3 54 ? 1.763 -2.866 -10.760 1.00 0.00 66 PRO A CA 23
ATOM 47497 C C . PRO C 3 54 ? 2.024 -1.364 -10.594 1.00 0.00 66 PRO A C 23
ATOM 47498 O O . PRO C 3 54 ? 1.640 -0.765 -9.610 1.00 0.00 66 PRO A O 23
ATOM 47509 N N . THR C 3 55 ? 2.673 -0.750 -11.549 1.00 0.00 67 THR A N 23
ATOM 47510 C CA . THR C 3 55 ? 2.952 0.711 -11.438 1.00 0.00 67 THR A CA 23
ATOM 47511 C C . THR C 3 55 ? 1.671 1.440 -11.034 1.00 0.00 67 THR A C 23
ATOM 47512 O O . THR C 3 55 ? 1.624 2.139 -10.041 1.00 0.00 67 THR A O 23
ATOM 47523 N N . LYS C 3 56 ? 0.628 1.279 -11.794 1.00 0.00 68 LYS A N 23
ATOM 47524 C CA . LYS C 3 56 ? -0.650 1.958 -11.449 1.00 0.00 68 LYS A CA 23
ATOM 47525 C C . LYS C 3 56 ? -0.986 1.668 -9.985 1.00 0.00 68 LYS A C 23
ATOM 47526 O O . LYS C 3 56 ? -1.376 2.542 -9.240 1.00 0.00 68 LYS A O 23
ATOM 47545 N N . GLU C 3 57 ? -0.855 0.437 -9.576 1.00 0.00 69 GLU A N 23
ATOM 47546 C CA . GLU C 3 57 ? -1.185 0.085 -8.168 1.00 0.00 69 GLU A CA 23
ATOM 47547 C C . GLU C 3 57 ? -0.230 0.800 -7.202 1.00 0.00 69 GLU A C 23
ATOM 47548 O O . GLU C 3 57 ? -0.605 1.138 -6.096 1.00 0.00 69 GLU A O 23
ATOM 47560 N N . ARG C 3 58 ? 0.996 1.027 -7.590 1.00 0.00 70 ARG A N 23
ATOM 47561 C CA . ARG C 3 58 ? 1.940 1.711 -6.657 1.00 0.00 70 ARG A CA 23
ATOM 47562 C C . ARG C 3 58 ? 1.326 3.034 -6.203 1.00 0.00 70 ARG A C 23
ATOM 47563 O O . ARG C 3 58 ? 1.102 3.252 -5.029 1.00 0.00 70 ARG A O 23
ATOM 47584 N N . GLU C 3 59 ? 1.044 3.915 -7.122 1.00 0.00 71 GLU A N 23
ATOM 47585 C CA . GLU C 3 59 ? 0.440 5.222 -6.740 1.00 0.00 71 GLU A CA 23
ATOM 47586 C C . GLU C 3 59 ? -0.900 4.961 -6.071 1.00 0.00 71 GLU A C 23
ATOM 47587 O O . GLU C 3 59 ? -1.341 5.708 -5.224 1.00 0.00 71 GLU A O 23
ATOM 47599 N N . GLN C 3 60 ? -1.548 3.894 -6.434 1.00 0.00 72 GLN A N 23
ATOM 47600 C CA . GLN C 3 60 ? -2.850 3.581 -5.802 1.00 0.00 72 GLN A CA 23
ATOM 47601 C C . GLN C 3 60 ? -2.621 3.286 -4.319 1.00 0.00 72 GLN A C 23
ATOM 47602 O O . GLN C 3 60 ? -3.213 3.892 -3.448 1.00 0.00 72 GLN A O 23
ATOM 47616 N N . VAL C 3 61 ? -1.761 2.348 -4.038 1.00 0.00 73 VAL A N 23
ATOM 47617 C CA . VAL C 3 61 ? -1.472 1.986 -2.623 1.00 0.00 73 VAL A CA 23
ATOM 47618 C C . VAL C 3 61 ? -0.722 3.130 -1.944 1.00 0.00 73 VAL A C 23
ATOM 47619 O O . VAL C 3 61 ? -1.076 3.556 -0.864 1.00 0.00 73 VAL A O 23
ATOM 47632 N N . ILE C 3 62 ? 0.307 3.641 -2.564 1.00 0.00 74 ILE A N 23
ATOM 47633 C CA . ILE C 3 62 ? 1.055 4.762 -1.936 1.00 0.00 74 ILE A CA 23
ATOM 47634 C C . ILE C 3 62 ? 0.064 5.881 -1.632 1.00 0.00 74 ILE A C 23
ATOM 47635 O O . ILE C 3 62 ? 0.196 6.594 -0.658 1.00 0.00 74 ILE A O 23
ATOM 47651 N N . ALA C 3 63 ? -0.939 6.027 -2.444 1.00 0.00 75 ALA A N 23
ATOM 47652 C CA . ALA C 3 63 ? -1.941 7.086 -2.177 1.00 0.00 75 ALA A CA 23
ATOM 47653 C C . ALA C 3 63 ? -2.832 6.626 -1.023 1.00 0.00 75 ALA A C 23
ATOM 47654 O O . ALA C 3 63 ? -3.130 7.384 -0.121 1.00 0.00 75 ALA A O 23
ATOM 47661 N N . HIS C 3 64 ? -3.233 5.380 -1.021 1.00 0.00 76 HIS A N 23
ATOM 47662 C CA . HIS C 3 64 ? -4.063 4.887 0.100 1.00 0.00 76 HIS A CA 23
ATOM 47663 C C . HIS C 3 64 ? -3.222 5.025 1.359 1.00 0.00 76 HIS A C 23
ATOM 47664 O O . HIS C 3 64 ? -3.706 5.365 2.420 1.00 0.00 76 HIS A O 23
ATOM 47678 N N . LEU C 3 65 ? -1.944 4.794 1.227 1.00 0.00 77 LEU A N 23
ATOM 47679 C CA . LEU C 3 65 ? -1.040 4.944 2.391 1.00 0.00 77 LEU A CA 23
ATOM 47680 C C . LEU C 3 65 ? -0.863 6.437 2.647 1.00 0.00 77 LEU A C 23
ATOM 47681 O O . LEU C 3 65 ? -0.826 6.893 3.772 1.00 0.00 77 LEU A O 23
ATOM 47697 N N . GLY C 3 66 ? -0.765 7.202 1.591 1.00 0.00 78 GLY A N 23
ATOM 47698 C CA . GLY C 3 66 ? -0.603 8.677 1.740 1.00 0.00 78 GLY A CA 23
ATOM 47699 C C . GLY C 3 66 ? 0.878 9.019 1.867 1.00 0.00 78 GLY A C 23
ATOM 47700 O O . GLY C 3 66 ? 1.253 9.937 2.569 1.00 0.00 78 GLY A O 23
ATOM 47704 N N . LEU C 3 67 ? 1.727 8.289 1.192 1.00 0.00 79 LEU A N 23
ATOM 47705 C CA . LEU C 3 67 ? 3.194 8.579 1.275 1.00 0.00 79 LEU A CA 23
ATOM 47706 C C . LEU C 3 67 ? 3.599 9.452 0.086 1.00 0.00 79 LEU A C 23
ATOM 47707 O O . LEU C 3 67 ? 3.636 10.663 0.176 1.00 0.00 79 LEU A O 23
ATOM 47723 N N . SER C 3 68 ? 3.895 8.846 -1.029 1.00 0.00 80 SER A N 23
ATOM 47724 C CA . SER C 3 68 ? 4.288 9.636 -2.231 1.00 0.00 80 SER A CA 23
ATOM 47725 C C . SER C 3 68 ? 5.441 10.579 -1.878 1.00 0.00 80 SER A C 23
ATOM 47726 O O . SER C 3 68 ? 6.064 10.456 -0.844 1.00 0.00 80 SER A O 23
ATOM 47734 N N . THR C 3 69 ? 5.727 11.520 -2.737 1.00 0.00 81 THR A N 23
ATOM 47735 C CA . THR C 3 69 ? 6.837 12.473 -2.459 1.00 0.00 81 THR A CA 23
ATOM 47736 C C . THR C 3 69 ? 6.553 13.223 -1.157 1.00 0.00 81 THR A C 23
ATOM 47737 O O . THR C 3 69 ? 5.392 13.480 -0.886 1.00 0.00 81 THR A O 23
ATOM 48767 N N . LYS C 3 1 ? 16.449 1.489 -2.351 1.00 0.00 13 LYS A N 24
ATOM 48768 C CA . LYS C 3 1 ? 15.498 1.550 -1.206 1.00 0.00 13 LYS A CA 24
ATOM 48769 C C . LYS C 3 1 ? 14.258 0.717 -1.536 1.00 0.00 13 LYS A C 24
ATOM 48770 O O . LYS C 3 1 ? 14.073 0.276 -2.653 1.00 0.00 13 LYS A O 24
ATOM 48791 N N . SER C 3 2 ? 13.409 0.501 -0.574 1.00 0.00 14 SER A N 24
ATOM 48792 C CA . SER C 3 2 ? 12.182 -0.303 -0.831 1.00 0.00 14 SER A CA 24
ATOM 48793 C C . SER C 3 2 ? 11.169 -0.082 0.288 1.00 0.00 14 SER A C 24
ATOM 48794 O O . SER C 3 2 ? 11.456 0.540 1.292 1.00 0.00 14 SER A O 24
ATOM 48802 N N . ILE C 3 3 ? 9.986 -0.612 0.127 1.00 0.00 15 ILE A N 24
ATOM 48803 C CA . ILE C 3 3 ? 8.938 -0.467 1.184 1.00 0.00 15 ILE A CA 24
ATOM 48804 C C . ILE C 3 3 ? 8.140 -1.759 1.249 1.00 0.00 15 ILE A C 24
ATOM 48805 O O . ILE C 3 3 ? 8.156 -2.559 0.342 1.00 0.00 15 ILE A O 24
ATOM 48821 N N . TRP C 3 4 ? 7.452 -1.962 2.333 1.00 0.00 16 TRP A N 24
ATOM 48822 C CA . TRP C 3 4 ? 6.639 -3.205 2.509 1.00 0.00 16 TRP A CA 24
ATOM 48823 C C . TRP C 3 4 ? 5.377 -2.871 3.304 1.00 0.00 16 TRP A C 24
ATOM 48824 O O . TRP C 3 4 ? 5.330 -1.898 4.030 1.00 0.00 16 TRP A O 24
ATOM 48845 N N . CYS C 3 5 ? 4.343 -3.659 3.161 1.00 0.00 17 CYS A N 24
ATOM 48846 C CA . CYS C 3 5 ? 3.076 -3.373 3.895 1.00 0.00 17 CYS A CA 24
ATOM 48847 C C . CYS C 3 5 ? 2.328 -4.665 4.202 1.00 0.00 17 CYS A C 24
ATOM 48848 O O . CYS C 3 5 ? 2.481 -5.665 3.528 1.00 0.00 17 CYS A O 24
ATOM 48856 N N . SER C 3 6 ? 1.492 -4.639 5.201 1.00 0.00 18 SER A N 24
ATOM 48857 C CA . SER C 3 6 ? 0.694 -5.848 5.545 1.00 0.00 18 SER A CA 24
ATOM 48858 C C . SER C 3 6 ? -0.521 -5.914 4.601 1.00 0.00 18 SER A C 24
ATOM 48859 O O . SER C 3 6 ? -1.030 -4.891 4.188 1.00 0.00 18 SER A O 24
ATOM 48867 N N . PRO C 3 7 ? -0.995 -7.090 4.262 1.00 0.00 19 PRO A N 24
ATOM 48868 C CA . PRO C 3 7 ? -2.175 -7.235 3.360 1.00 0.00 19 PRO A CA 24
ATOM 48869 C C . PRO C 3 7 ? -3.277 -6.210 3.665 1.00 0.00 19 PRO A C 24
ATOM 48870 O O . PRO C 3 7 ? -3.825 -5.587 2.778 1.00 0.00 19 PRO A O 24
ATOM 48881 N N . GLN C 3 8 ? -3.615 -6.055 4.914 1.00 0.00 20 GLN A N 24
ATOM 48882 C CA . GLN C 3 8 ? -4.695 -5.097 5.290 1.00 0.00 20 GLN A CA 24
ATOM 48883 C C . GLN C 3 8 ? -4.370 -3.684 4.785 1.00 0.00 20 GLN A C 24
ATOM 48884 O O . GLN C 3 8 ? -5.257 -2.933 4.423 1.00 0.00 20 GLN A O 24
ATOM 48898 N N . GLU C 3 9 ? -3.122 -3.310 4.746 1.00 0.00 21 GLU A N 24
ATOM 48899 C CA . GLU C 3 9 ? -2.783 -1.946 4.262 1.00 0.00 21 GLU A CA 24
ATOM 48900 C C . GLU C 3 9 ? -2.939 -1.909 2.748 1.00 0.00 21 GLU A C 24
ATOM 48901 O O . GLU C 3 9 ? -3.408 -0.943 2.181 1.00 0.00 21 GLU A O 24
ATOM 48913 N N . ILE C 3 10 ? -2.547 -2.957 2.090 1.00 0.00 22 ILE A N 24
ATOM 48914 C CA . ILE C 3 10 ? -2.666 -2.993 0.613 1.00 0.00 22 ILE A CA 24
ATOM 48915 C C . ILE C 3 10 ? -4.118 -3.227 0.207 1.00 0.00 22 ILE A C 24
ATOM 48916 O O . ILE C 3 10 ? -4.690 -2.472 -0.548 1.00 0.00 22 ILE A O 24
ATOM 48932 N N . MET C 3 11 ? -4.720 -4.270 0.704 1.00 0.00 23 MET A N 24
ATOM 48933 C CA . MET C 3 11 ? -6.138 -4.560 0.342 1.00 0.00 23 MET A CA 24
ATOM 48934 C C . MET C 3 11 ? -6.966 -3.279 0.464 1.00 0.00 23 MET A C 24
ATOM 48935 O O . MET C 3 11 ? -7.964 -3.099 -0.202 1.00 0.00 23 MET A O 24
ATOM 48949 N N . ALA C 3 12 ? -6.547 -2.396 1.319 1.00 0.00 24 ALA A N 24
ATOM 48950 C CA . ALA C 3 12 ? -7.293 -1.121 1.506 1.00 0.00 24 ALA A CA 24
ATOM 48951 C C . ALA C 3 12 ? -6.917 -0.122 0.409 1.00 0.00 24 ALA A C 24
ATOM 48952 O O . ALA C 3 12 ? -7.528 0.921 0.283 1.00 0.00 24 ALA A O 24
ATOM 48959 N N . ALA C 3 13 ? -5.916 -0.413 -0.385 1.00 0.00 25 ALA A N 24
ATOM 48960 C CA . ALA C 3 13 ? -5.527 0.552 -1.454 1.00 0.00 25 ALA A CA 24
ATOM 48961 C C . ALA C 3 13 ? -6.430 0.366 -2.669 1.00 0.00 25 ALA A C 24
ATOM 48962 O O . ALA C 3 13 ? -6.870 -0.726 -2.965 1.00 0.00 25 ALA A O 24
ATOM 48969 N N . ASP C 3 14 ? -6.703 1.421 -3.382 1.00 0.00 26 ASP A N 24
ATOM 48970 C CA . ASP C 3 14 ? -7.570 1.291 -4.586 1.00 0.00 26 ASP A CA 24
ATOM 48971 C C . ASP C 3 14 ? -6.874 0.383 -5.606 1.00 0.00 26 ASP A C 24
ATOM 48972 O O . ASP C 3 14 ? -5.666 0.269 -5.628 1.00 0.00 26 ASP A O 24
ATOM 48981 N N . GLY C 3 15 ? -7.628 -0.271 -6.448 1.00 0.00 27 GLY A N 24
ATOM 48982 C CA . GLY C 3 15 ? -7.006 -1.176 -7.461 1.00 0.00 27 GLY A CA 24
ATOM 48983 C C . GLY C 3 15 ? -6.790 -2.558 -6.844 1.00 0.00 27 GLY A C 24
ATOM 48984 O O . GLY C 3 15 ? -6.534 -3.521 -7.540 1.00 0.00 27 GLY A O 24
ATOM 48988 N N . MET C 3 16 ? -6.872 -2.668 -5.542 1.00 0.00 28 MET A N 24
ATOM 48989 C CA . MET C 3 16 ? -6.653 -3.994 -4.888 1.00 0.00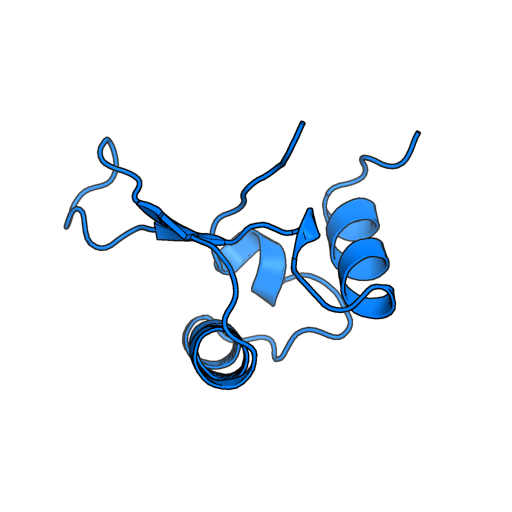 28 MET A CA 24
ATOM 48990 C C . MET C 3 16 ? -7.990 -4.741 -4.727 1.00 0.00 28 MET A C 24
ATOM 48991 O O . MET C 3 16 ? -9.024 -4.129 -4.541 1.00 0.00 28 MET A O 24
ATOM 49005 N N . PRO C 3 17 ? -7.974 -6.058 -4.786 1.00 0.00 29 PRO A N 24
ATOM 49006 C CA . PRO C 3 17 ? -9.200 -6.894 -4.633 1.00 0.00 29 PRO A CA 24
ATOM 49007 C C . PRO C 3 17 ? -10.178 -6.346 -3.583 1.00 0.00 29 PRO A C 24
ATOM 49008 O O . PRO C 3 17 ? -11.262 -5.902 -3.905 1.00 0.00 29 PRO A O 24
ATOM 49019 N N . GLY C 3 18 ? -9.799 -6.390 -2.330 1.00 0.00 30 GLY A N 24
ATOM 49020 C CA . GLY C 3 18 ? -10.692 -5.894 -1.233 1.00 0.00 30 GLY A CA 24
ATOM 49021 C C . GLY C 3 18 ? -10.868 -7.010 -0.200 1.00 0.00 30 GLY A C 24
ATOM 49022 O O . GLY C 3 18 ? -11.777 -6.993 0.606 1.00 0.00 30 GLY A O 24
ATOM 49026 N N . SER C 3 19 ? -9.997 -7.987 -0.226 1.00 0.00 31 SER A N 24
ATOM 49027 C CA . SER C 3 19 ? -10.088 -9.122 0.740 1.00 0.00 31 SER A CA 24
ATOM 49028 C C . SER C 3 19 ? -8.674 -9.597 1.080 1.00 0.00 31 SER A C 24
ATOM 49029 O O . SER C 3 19 ? -7.804 -9.630 0.233 1.00 0.00 31 SER A O 24
ATOM 49037 N N . VAL C 3 20 ? -8.430 -9.964 2.309 1.00 0.00 32 VAL A N 24
ATOM 49038 C CA . VAL C 3 20 ? -7.063 -10.430 2.678 1.00 0.00 32 VAL A CA 24
ATOM 49039 C C . VAL C 3 20 ? -6.632 -11.532 1.708 1.00 0.00 32 VAL A C 24
ATOM 49040 O O . VAL C 3 20 ? -5.579 -11.462 1.106 1.00 0.00 32 VAL A O 24
ATOM 49053 N N . ALA C 3 21 ? -7.440 -12.546 1.542 1.00 0.00 33 ALA A N 24
ATOM 49054 C CA . ALA C 3 21 ? -7.069 -13.638 0.601 1.00 0.00 33 ALA A CA 24
ATOM 49055 C C . ALA C 3 21 ? -6.986 -13.063 -0.816 1.00 0.00 33 ALA A C 24
ATOM 49056 O O . ALA C 3 21 ? -6.130 -13.430 -1.596 1.00 0.00 33 ALA A O 24
ATOM 49063 N N . GLY C 3 22 ? -7.864 -12.153 -1.151 1.00 0.00 34 GLY A N 24
ATOM 49064 C CA . GLY C 3 22 ? -7.825 -11.544 -2.512 1.00 0.00 34 GLY A CA 24
ATOM 49065 C C . GLY C 3 22 ? -6.402 -11.064 -2.789 1.00 0.00 34 GLY A C 24
ATOM 49066 O O . GLY C 3 22 ? -5.852 -11.274 -3.854 1.00 0.00 34 GLY A O 24
ATOM 49070 N N . VAL C 3 23 ? -5.789 -10.432 -1.830 1.00 0.00 35 VAL A N 24
ATOM 49071 C CA . VAL C 3 23 ? -4.397 -9.966 -2.038 1.00 0.00 35 VAL A CA 24
ATOM 49072 C C . VAL C 3 23 ? -3.522 -11.190 -2.304 1.00 0.00 35 VAL A C 24
ATOM 49073 O O . VAL C 3 23 ? -2.777 -11.238 -3.260 1.00 0.00 35 VAL A O 24
ATOM 49086 N N . HIS C 3 24 ? -3.622 -12.191 -1.471 1.00 0.00 36 HIS A N 24
ATOM 49087 C CA . HIS C 3 24 ? -2.808 -13.420 -1.680 1.00 0.00 36 HIS A CA 24
ATOM 49088 C C . HIS C 3 24 ? -3.095 -13.984 -3.073 1.00 0.00 36 HIS A C 24
ATOM 49089 O O . HIS C 3 24 ? -2.295 -14.700 -3.643 1.00 0.00 36 HIS A O 24
ATOM 49103 N N . TYR C 3 25 ? -4.233 -13.664 -3.625 1.00 0.00 37 TYR A N 24
ATOM 49104 C CA . TYR C 3 25 ? -4.580 -14.174 -4.979 1.00 0.00 37 TYR A CA 24
ATOM 49105 C C . TYR C 3 25 ? -3.552 -13.662 -5.990 1.00 0.00 37 TYR A C 24
ATOM 49106 O O . TYR C 3 25 ? -2.677 -14.380 -6.412 1.00 0.00 37 TYR A O 24
ATOM 49124 N N . ARG C 3 26 ? -3.649 -12.432 -6.387 1.00 0.00 38 ARG A N 24
ATOM 49125 C CA . ARG C 3 26 ? -2.664 -11.904 -7.376 1.00 0.00 38 ARG A CA 24
ATOM 49126 C C . ARG C 3 26 ? -1.239 -11.989 -6.818 1.00 0.00 38 ARG A C 24
ATOM 49127 O O . ARG C 3 26 ? -0.290 -12.133 -7.560 1.00 0.00 38 ARG A O 24
ATOM 49148 N N . ALA C 3 27 ? -1.068 -11.886 -5.529 1.00 0.00 39 ALA A N 24
ATOM 49149 C CA . ALA C 3 27 ? 0.313 -11.941 -4.964 1.00 0.00 39 ALA A CA 24
ATOM 49150 C C . ALA C 3 27 ? 1.029 -13.242 -5.347 1.00 0.00 39 ALA A C 24
ATOM 49151 O O . ALA C 3 27 ? 2.121 -13.220 -5.880 1.00 0.00 39 ALA A O 24
ATOM 49158 N N . ASN C 3 28 ? 0.445 -14.374 -5.061 1.00 0.00 40 ASN A N 24
ATOM 49159 C CA . ASN C 3 28 ? 1.126 -15.657 -5.393 1.00 0.00 40 ASN A CA 24
ATOM 49160 C C . ASN C 3 28 ? 1.077 -15.905 -6.894 1.00 0.00 40 ASN A C 24
ATOM 49161 O O . ASN C 3 28 ? 1.958 -16.523 -7.458 1.00 0.00 40 ASN A O 24
ATOM 49172 N N . VAL C 3 29 ? 0.057 -15.437 -7.551 1.00 0.00 41 VAL A N 24
ATOM 49173 C CA . VAL C 3 29 ? -0.031 -15.659 -9.016 1.00 0.00 41 VAL A CA 24
ATOM 49174 C C . VAL C 3 29 ? 0.934 -14.710 -9.735 1.00 0.00 41 VAL A C 24
ATOM 49175 O O . VAL C 3 29 ? 1.506 -15.048 -10.753 1.00 0.00 41 VAL A O 24
ATOM 49188 N N . GLN C 3 30 ? 1.119 -13.526 -9.216 1.00 0.00 42 GLN A N 24
ATOM 49189 C CA . GLN C 3 30 ? 2.050 -12.557 -9.878 1.00 0.00 42 GLN A CA 24
ATOM 49190 C C . GLN C 3 30 ? 3.478 -12.787 -9.379 1.00 0.00 42 GLN A C 24
ATOM 49191 O O . GLN C 3 30 ? 4.432 -12.636 -10.115 1.00 0.00 42 GLN A O 24
ATOM 49205 N N . GLY C 3 31 ? 3.633 -13.143 -8.131 1.00 0.00 43 GLY A N 24
ATOM 49206 C CA . GLY C 3 31 ? 5.001 -13.375 -7.576 1.00 0.00 43 GLY A CA 24
ATOM 49207 C C . GLY C 3 31 ? 5.472 -12.110 -6.853 1.00 0.00 43 GLY A C 24
ATOM 49208 O O . GLY C 3 31 ? 6.552 -11.608 -7.097 1.00 0.00 43 GLY A O 24
ATOM 49212 N N . TRP C 3 32 ? 4.666 -11.593 -5.968 1.00 0.00 44 TRP A N 24
ATOM 49213 C CA . TRP C 3 32 ? 5.057 -10.360 -5.224 1.00 0.00 44 TRP A CA 24
ATOM 49214 C C . TRP C 3 32 ? 6.246 -10.670 -4.311 1.00 0.00 44 TRP A C 24
ATOM 49215 O O . TRP C 3 32 ? 6.302 -11.716 -3.695 1.00 0.00 44 TRP A O 24
ATOM 49236 N N . THR C 3 33 ? 7.181 -9.765 -4.181 1.00 0.00 45 THR A N 24
ATOM 49237 C CA . THR C 3 33 ? 8.324 -10.033 -3.261 1.00 0.00 45 THR A CA 24
ATOM 49238 C C . THR C 3 33 ? 7.805 -9.883 -1.837 1.00 0.00 45 THR A C 24
ATOM 49239 O O . THR C 3 33 ? 7.386 -8.813 -1.441 1.00 0.00 45 THR A O 24
ATOM 49250 N N . LYS C 3 34 ? 7.791 -10.948 -1.071 1.00 0.00 46 LYS A N 24
ATOM 49251 C CA . LYS C 3 34 ? 7.250 -10.860 0.321 1.00 0.00 46 LYS A CA 24
ATOM 49252 C C . LYS C 3 34 ? 8.351 -10.869 1.378 1.00 0.00 46 LYS A C 24
ATOM 49253 O O . LYS C 3 34 ? 9.268 -11.666 1.353 1.00 0.00 46 LYS A O 24
ATOM 49272 N N . ARG C 3 35 ? 8.200 -10.015 2.347 1.00 0.00 47 ARG A N 24
ATOM 49273 C CA . ARG C 3 35 ? 9.150 -9.961 3.494 1.00 0.00 47 ARG A CA 24
ATOM 49274 C C . ARG C 3 35 ? 8.430 -10.623 4.665 1.00 0.00 47 ARG A C 24
ATOM 49275 O O . ARG C 3 35 ? 7.254 -10.411 4.881 1.00 0.00 47 ARG A O 24
ATOM 49296 N N . LYS C 3 36 ? 9.105 -11.447 5.396 1.00 0.00 48 LYS A N 24
ATOM 49297 C CA . LYS C 3 36 ? 8.436 -12.150 6.523 1.00 0.00 48 LYS A CA 24
ATOM 49298 C C . LYS C 3 36 ? 8.119 -11.182 7.658 1.00 0.00 48 LYS A C 24
ATOM 49299 O O . LYS C 3 36 ? 8.953 -10.412 8.093 1.00 0.00 48 LYS A O 24
ATOM 49318 N N . LYS C 3 37 ? 6.908 -11.236 8.145 1.00 0.00 49 LYS A N 24
ATOM 49319 C CA . LYS C 3 37 ? 6.484 -10.351 9.268 1.00 0.00 49 LYS A CA 24
ATOM 49320 C C . LYS C 3 37 ? 6.334 -11.207 10.530 1.00 0.00 49 LYS A C 24
ATOM 49321 O O . LYS C 3 37 ? 5.955 -12.360 10.460 1.00 0.00 49 LYS A O 24
ATOM 49340 N N . GLU C 3 38 ? 6.657 -10.665 11.679 1.00 0.00 50 GLU A N 24
ATOM 49341 C CA . GLU C 3 38 ? 6.566 -11.456 12.952 1.00 0.00 50 GLU A CA 24
ATOM 49342 C C . GLU C 3 38 ? 5.801 -10.670 14.013 1.00 0.00 50 GLU A C 24
ATOM 49343 O O . GLU C 3 38 ? 5.009 -11.218 14.752 1.00 0.00 50 GLU A O 24
ATOM 49355 N N . GLY C 3 39 ? 6.069 -9.394 14.096 1.00 0.00 51 GLY A N 24
ATOM 49356 C CA . GLY C 3 39 ? 5.406 -8.508 15.113 1.00 0.00 51 GLY A CA 24
ATOM 49357 C C . GLY C 3 39 ? 3.986 -8.990 15.415 1.00 0.00 51 GLY A C 24
ATOM 49358 O O . GLY C 3 39 ? 3.515 -8.908 16.533 1.00 0.00 51 GLY A O 24
ATOM 49362 N N . VAL C 3 40 ? 3.304 -9.501 14.428 1.00 0.00 52 VAL A N 24
ATOM 49363 C CA . VAL C 3 40 ? 1.912 -10.001 14.653 1.00 0.00 52 VAL A CA 24
ATOM 49364 C C . VAL C 3 40 ? 1.969 -11.491 15.015 1.00 0.00 52 VAL A C 24
ATOM 49365 O O . VAL C 3 40 ? 2.785 -12.234 14.509 1.00 0.00 52 VAL A O 24
ATOM 49378 N N . LYS C 3 41 ? 1.107 -11.922 15.897 1.00 0.00 53 LYS A N 24
ATOM 49379 C CA . LYS C 3 41 ? 1.103 -13.354 16.310 1.00 0.00 53 LYS A CA 24
ATOM 49380 C C . LYS C 3 41 ? 1.041 -14.267 15.087 1.00 0.00 53 LYS A C 24
ATOM 49381 O O . LYS C 3 41 ? 1.140 -13.832 13.957 1.00 0.00 53 LYS A O 24
ATOM 49400 N N . GLY C 3 42 ? 0.862 -15.538 15.322 1.00 0.00 54 GLY A N 24
ATOM 49401 C CA . GLY C 3 42 ? 0.773 -16.511 14.201 1.00 0.00 54 GLY A CA 24
ATOM 49402 C C . GLY C 3 42 ? 2.140 -16.676 13.536 1.00 0.00 54 GLY A C 24
ATOM 49403 O O . GLY C 3 42 ? 2.572 -17.775 13.252 1.00 0.00 54 GLY A O 24
ATOM 49407 N N . GLY C 3 43 ? 2.822 -15.596 13.278 1.00 0.00 55 GLY A N 24
ATOM 49408 C CA . GLY C 3 43 ? 4.155 -15.703 12.621 1.00 0.00 55 GLY A CA 24
ATOM 49409 C C . GLY C 3 43 ? 3.957 -15.954 11.124 1.00 0.00 55 GLY A C 24
ATOM 49410 O O . GLY C 3 43 ? 4.821 -15.671 10.317 1.00 0.00 55 GLY A O 24
ATOM 49414 N N . LYS C 3 44 ? 2.821 -16.475 10.748 1.00 0.00 56 LYS A N 24
ATOM 49415 C CA . LYS C 3 44 ? 2.557 -16.736 9.304 1.00 0.00 56 LYS A CA 24
ATOM 49416 C C . LYS C 3 44 ? 2.408 -15.401 8.581 1.00 0.00 56 LYS A C 24
ATOM 49417 O O . LYS C 3 44 ? 2.368 -15.340 7.370 1.00 0.00 56 LYS A O 24
ATOM 49436 N N . ALA C 3 45 ? 2.303 -14.334 9.321 1.00 0.00 57 ALA A N 24
ATOM 49437 C CA . ALA C 3 45 ? 2.130 -12.997 8.690 1.00 0.00 57 ALA A CA 24
ATOM 49438 C C . ALA C 3 45 ? 3.329 -12.662 7.797 1.00 0.00 57 ALA A C 24
ATOM 49439 O O . ALA C 3 45 ? 4.470 -12.878 8.154 1.00 0.00 57 ALA A O 24
ATOM 49446 N N . VAL C 3 46 ? 3.065 -12.108 6.642 1.00 0.00 58 VAL A N 24
ATOM 49447 C CA . VAL C 3 46 ? 4.163 -11.712 5.704 1.00 0.00 58 VAL A CA 24
ATOM 49448 C C . VAL C 3 46 ? 3.749 -10.429 4.980 1.00 0.00 58 VAL A C 24
ATOM 49449 O O . VAL C 3 46 ? 2.616 -10.285 4.563 1.00 0.00 58 VAL A O 24
ATOM 49462 N N . GLU C 3 47 ? 4.649 -9.497 4.817 1.00 0.00 59 GLU A N 24
ATOM 49463 C CA . GLU C 3 47 ? 4.290 -8.225 4.107 1.00 0.00 59 GLU A CA 24
ATOM 49464 C C . GLU C 3 47 ? 4.656 -8.350 2.632 1.00 0.00 59 GLU A C 24
ATOM 49465 O O . GLU C 3 47 ? 5.348 -9.268 2.235 1.00 0.00 59 GLU A O 24
ATOM 49477 N N . TYR C 3 48 ? 4.211 -7.423 1.816 1.00 0.00 60 TYR A N 24
ATOM 49478 C CA . TYR C 3 48 ? 4.544 -7.466 0.362 1.00 0.00 60 TYR A CA 24
ATOM 49479 C C . TYR C 3 48 ? 5.251 -6.175 -0.023 1.00 0.00 60 TYR A C 24
ATOM 49480 O O . TYR C 3 48 ? 4.962 -5.122 0.504 1.00 0.00 60 TYR A O 24
ATOM 49498 N N . ASP C 3 49 ? 6.184 -6.246 -0.931 1.00 0.00 61 ASP A N 24
ATOM 49499 C CA . ASP C 3 49 ? 6.916 -5.015 -1.329 1.00 0.00 61 ASP A CA 24
ATOM 49500 C C . ASP C 3 49 ? 6.053 -4.178 -2.275 1.00 0.00 61 ASP A C 24
ATOM 49501 O O . ASP C 3 49 ? 5.766 -4.571 -3.388 1.00 0.00 61 ASP A O 24
ATOM 49510 N N . VAL C 3 50 ? 5.641 -3.020 -1.834 1.00 0.00 62 VAL A N 24
ATOM 49511 C CA . VAL C 3 50 ? 4.800 -2.143 -2.691 1.00 0.00 62 VAL A CA 24
ATOM 49512 C C . VAL C 3 50 ? 5.576 -1.786 -3.955 1.00 0.00 62 VAL A C 24
ATOM 49513 O O . VAL C 3 50 ? 5.007 -1.436 -4.969 1.00 0.00 62 VAL A O 24
ATOM 49526 N N . MET C 3 51 ? 6.875 -1.874 -3.902 1.00 0.00 63 MET A N 24
ATOM 49527 C CA . MET C 3 51 ? 7.687 -1.540 -5.105 1.00 0.00 63 MET A CA 24
ATOM 49528 C C . MET C 3 51 ? 7.623 -2.700 -6.100 1.00 0.00 63 MET A C 24
ATOM 49529 O O . MET C 3 51 ? 8.170 -2.628 -7.183 1.00 0.00 63 MET A O 24
ATOM 49543 N N . SER C 3 52 ? 6.945 -3.766 -5.748 1.00 0.00 64 SER A N 24
ATOM 49544 C CA . SER C 3 52 ? 6.825 -4.933 -6.674 1.00 0.00 64 SER A CA 24
ATOM 49545 C C . SER C 3 52 ? 5.416 -4.950 -7.270 1.00 0.00 64 SER A C 24
ATOM 49546 O O . SER C 3 52 ? 5.165 -5.605 -8.262 1.00 0.00 64 SER A O 24
ATOM 49554 N N . MET C 3 53 ? 4.491 -4.243 -6.677 1.00 0.00 65 MET A N 24
ATOM 49555 C CA . MET C 3 53 ? 3.108 -4.238 -7.222 1.00 0.00 65 MET A CA 24
ATOM 49556 C C . MET C 3 53 ? 3.075 -3.423 -8.532 1.00 0.00 65 MET A C 24
ATOM 49557 O O . MET C 3 53 ? 3.811 -2.468 -8.682 1.00 0.00 65 MET A O 24
ATOM 49571 N N . PRO C 3 54 ? 2.219 -3.782 -9.466 1.00 0.00 66 PRO A N 24
ATOM 49572 C CA . PRO C 3 54 ? 2.091 -3.055 -10.760 1.00 0.00 66 PRO A CA 24
ATOM 49573 C C . PRO C 3 54 ? 2.275 -1.543 -10.593 1.00 0.00 66 PRO A C 24
ATOM 49574 O O . PRO C 3 54 ? 1.791 -0.954 -9.648 1.00 0.00 66 PRO A O 24
ATOM 49585 N N . THR C 3 55 ? 2.976 -0.914 -11.504 1.00 0.00 67 THR A N 24
ATOM 49586 C CA . THR C 3 55 ? 3.203 0.561 -11.405 1.00 0.00 67 THR A CA 24
ATOM 49587 C C . THR C 3 55 ? 1.910 1.262 -10.983 1.00 0.00 67 THR A C 24
ATOM 49588 O O . THR C 3 55 ? 1.866 1.957 -9.988 1.00 0.00 67 THR A O 24
ATOM 49599 N N . LYS C 3 56 ? 0.859 1.081 -11.727 1.00 0.00 68 LYS A N 24
ATOM 49600 C CA . LYS C 3 56 ? -0.428 1.732 -11.356 1.00 0.00 68 LYS A CA 24
ATOM 49601 C C . LYS C 3 56 ? -0.768 1.384 -9.904 1.00 0.00 68 LYS A C 24
ATOM 49602 O O . LYS C 3 56 ? -1.111 2.241 -9.114 1.00 0.00 68 LYS A O 24
ATOM 49621 N N . GLU C 3 57 ? -0.684 0.129 -9.551 1.00 0.00 69 GLU A N 24
ATOM 49622 C CA . GLU C 3 57 ? -1.016 -0.273 -8.154 1.00 0.00 69 GLU A CA 24
ATOM 49623 C C . GLU C 3 57 ? -0.112 0.473 -7.171 1.00 0.00 69 GLU A C 24
ATOM 49624 O O . GLU C 3 57 ? -0.551 0.904 -6.123 1.00 0.00 69 GLU A O 24
ATOM 49636 N N . ARG C 3 58 ? 1.139 0.634 -7.488 1.00 0.00 70 ARG A N 24
ATOM 49637 C CA . ARG C 3 58 ? 2.042 1.355 -6.548 1.00 0.00 70 ARG A CA 24
ATOM 49638 C C . ARG C 3 58 ? 1.420 2.705 -6.204 1.00 0.00 70 ARG A C 24
ATOM 49639 O O . ARG C 3 58 ? 1.416 3.132 -5.069 1.00 0.00 70 ARG A O 24
ATOM 49660 N N . GLU C 3 59 ? 0.902 3.377 -7.191 1.00 0.00 71 GLU A N 24
ATOM 49661 C CA . GLU C 3 59 ? 0.282 4.710 -6.963 1.00 0.00 71 GLU A CA 24
ATOM 49662 C C . GLU C 3 59 ? -0.880 4.575 -5.990 1.00 0.00 71 GLU A C 24
ATOM 49663 O O . GLU C 3 59 ? -1.058 5.394 -5.111 1.00 0.00 71 GLU A O 24
ATOM 49675 N N . GLN C 3 60 ? -1.677 3.557 -6.132 1.00 0.00 72 GLN A N 24
ATOM 49676 C CA . GLN C 3 60 ? -2.818 3.407 -5.198 1.00 0.00 72 GLN A CA 24
ATOM 49677 C C . GLN C 3 60 ? -2.278 3.183 -3.792 1.00 0.00 72 GLN A C 24
ATOM 49678 O O . GLN C 3 60 ? -2.739 3.768 -2.833 1.00 0.00 72 GLN A O 24
ATOM 49692 N N . VAL C 3 61 ? -1.299 2.337 -3.666 1.00 0.00 73 VAL A N 24
ATOM 49693 C CA . VAL C 3 61 ? -0.721 2.072 -2.325 1.00 0.00 73 VAL A CA 24
ATOM 49694 C C . VAL C 3 61 ? 0.053 3.313 -1.877 1.00 0.00 73 VAL A C 24
ATOM 49695 O O . VAL C 3 61 ? -0.149 3.828 -0.796 1.00 0.00 73 VAL A O 24
ATOM 49708 N N . ILE C 3 62 ? 0.931 3.801 -2.707 1.00 0.00 74 ILE A N 24
ATOM 49709 C CA . ILE C 3 62 ? 1.717 5.013 -2.346 1.00 0.00 74 ILE A CA 24
ATOM 49710 C C . ILE C 3 62 ? 0.751 6.136 -1.973 1.00 0.00 74 ILE A C 24
ATOM 49711 O O . ILE C 3 62 ? 0.967 6.861 -1.022 1.00 0.00 74 ILE A O 24
ATOM 49727 N N . ALA C 3 63 ? -0.315 6.282 -2.704 1.00 0.00 75 ALA A N 24
ATOM 49728 C CA . ALA C 3 63 ? -1.283 7.356 -2.369 1.00 0.00 75 ALA A CA 24
ATOM 49729 C C . ALA C 3 63 ? -2.067 6.942 -1.124 1.00 0.00 75 ALA A C 24
ATOM 49730 O O . ALA C 3 63 ? -2.296 7.736 -0.234 1.00 0.00 75 ALA A O 24
ATOM 49737 N N . HIS C 3 64 ? -2.454 5.697 -1.034 1.00 0.00 76 HIS A N 24
ATOM 49738 C CA . HIS C 3 64 ? -3.185 5.249 0.176 1.00 0.00 76 HIS A CA 24
ATOM 49739 C C . HIS C 3 64 ? -2.248 5.460 1.351 1.00 0.00 76 HIS A C 24
ATOM 49740 O O . HIS C 3 64 ? -2.648 5.858 2.427 1.00 0.00 76 HIS A O 24
ATOM 49754 N N . LEU C 3 65 ? -0.985 5.217 1.133 1.00 0.00 77 LEU A N 24
ATOM 49755 C CA . LEU C 3 65 ? 0.007 5.424 2.212 1.00 0.00 77 LEU A CA 24
ATOM 49756 C C . LEU C 3 65 ? 0.197 6.925 2.401 1.00 0.00 77 LEU A C 24
ATOM 49757 O O . LEU C 3 65 ? 0.191 7.433 3.505 1.00 0.00 77 LEU A O 24
ATOM 49773 N N . GLY C 3 66 ? 0.352 7.641 1.315 1.00 0.00 78 GLY A N 24
ATOM 49774 C CA . GLY C 3 66 ? 0.530 9.122 1.400 1.00 0.00 78 GLY A CA 24
ATOM 49775 C C . GLY C 3 66 ? 2.005 9.487 1.233 1.00 0.00 78 GLY A C 24
ATOM 49776 O O . GLY C 3 66 ? 2.467 10.474 1.770 1.00 0.00 78 GLY A O 24
ATOM 49780 N N . LEU C 3 67 ? 2.754 8.719 0.478 1.00 0.00 79 LEU A N 24
ATOM 49781 C CA . LEU C 3 67 ? 4.198 9.064 0.279 1.00 0.00 79 LEU A CA 24
ATOM 49782 C C . LEU C 3 67 ? 4.311 9.931 -0.975 1.00 0.00 79 LEU A C 24
ATOM 49783 O O . LEU C 3 67 ? 4.193 11.140 -0.927 1.00 0.00 79 LEU A O 24
ATOM 49799 N N . SER C 3 68 ? 4.536 9.313 -2.098 1.00 0.00 80 SER A N 24
ATOM 49800 C CA . SER C 3 68 ? 4.656 10.077 -3.373 1.00 0.00 80 SER A CA 24
ATOM 49801 C C . SER C 3 68 ? 5.272 9.188 -4.452 1.00 0.00 80 SER A C 24
ATOM 49802 O O . SER C 3 68 ? 5.816 8.136 -4.179 1.00 0.00 80 SER A O 24
ATOM 49810 N N . THR C 3 69 ? 5.194 9.620 -5.675 1.00 0.00 81 THR A N 24
ATOM 49811 C CA . THR C 3 69 ? 5.769 8.823 -6.797 1.00 0.00 81 THR A CA 24
ATOM 49812 C C . THR C 3 69 ? 7.258 9.146 -6.947 1.00 0.00 81 THR A C 24
ATOM 49813 O O . THR C 3 69 ? 8.035 8.215 -7.079 1.00 0.00 81 THR A O 24
ATOM 50843 N N . LYS C 3 1 ? 15.979 2.166 -0.875 1.00 0.00 13 LYS A N 25
ATOM 50844 C CA . LYS C 3 1 ? 15.005 1.972 0.238 1.00 0.00 13 LYS A CA 25
ATOM 50845 C C . LYS C 3 1 ? 13.834 1.118 -0.263 1.00 0.00 13 LYS A C 25
ATOM 50846 O O . LYS C 3 1 ? 13.732 0.814 -1.435 1.00 0.00 13 LYS A O 25
ATOM 50867 N N . SER C 3 2 ? 12.950 0.735 0.614 1.00 0.00 14 SER A N 25
ATOM 50868 C CA . SER C 3 2 ? 11.787 -0.091 0.191 1.00 0.00 14 SER A CA 25
ATOM 50869 C C . SER C 3 2 ? 10.685 0.005 1.239 1.00 0.00 14 SER A C 25
ATOM 50870 O O . SER C 3 2 ? 10.869 0.562 2.303 1.00 0.00 14 SER A O 25
ATOM 50878 N N . ILE C 3 3 ? 9.539 -0.549 0.950 1.00 0.00 15 ILE A N 25
ATOM 50879 C CA . ILE C 3 3 ? 8.409 -0.510 1.931 1.00 0.00 15 ILE A CA 25
ATOM 50880 C C . ILE C 3 3 ? 7.662 -1.833 1.866 1.00 0.00 15 ILE A C 25
ATOM 50881 O O . ILE C 3 3 ? 7.791 -2.588 0.928 1.00 0.00 15 ILE A O 25
ATOM 50897 N N . TRP C 3 4 ? 6.896 -2.115 2.877 1.00 0.00 16 TRP A N 25
ATOM 50898 C CA . TRP C 3 4 ? 6.128 -3.398 2.925 1.00 0.00 16 TRP A CA 25
ATOM 50899 C C . TRP C 3 4 ? 4.799 -3.171 3.649 1.00 0.00 16 TRP A C 25
ATOM 50900 O O . TRP C 3 4 ? 4.671 -2.283 4.470 1.00 0.00 16 TRP A O 25
ATOM 50921 N N . CYS C 3 5 ? 3.803 -3.963 3.344 1.00 0.00 17 CYS A N 25
ATOM 50922 C CA . CYS C 3 5 ? 2.473 -3.792 4.004 1.00 0.00 17 CYS A CA 25
ATOM 50923 C C . CYS C 3 5 ? 1.744 -5.132 4.125 1.00 0.00 17 CYS A C 25
ATOM 50924 O O . CYS C 3 5 ? 1.950 -6.041 3.346 1.00 0.00 17 CYS A O 25
ATOM 50932 N N . SER C 3 6 ? 0.861 -5.237 5.082 1.00 0.00 18 SER A N 25
ATOM 50933 C CA . SER C 3 6 ? 0.068 -6.487 5.249 1.00 0.00 18 SER A CA 25
ATOM 50934 C C . SER C 3 6 ? -1.135 -6.437 4.289 1.00 0.00 18 SER A C 25
ATOM 50935 O O . SER C 3 6 ? -1.660 -5.374 4.022 1.00 0.00 18 SER A O 25
ATOM 50943 N N . PRO C 3 7 ? -1.587 -7.560 3.778 1.00 0.00 19 PRO A N 25
ATOM 50944 C CA . PRO C 3 7 ? -2.757 -7.596 2.851 1.00 0.00 19 PRO A CA 25
ATOM 50945 C C . PRO C 3 7 ? -3.882 -6.642 3.275 1.00 0.00 19 PRO A C 25
ATOM 50946 O O . PRO C 3 7 ? -4.487 -5.974 2.460 1.00 0.00 19 PRO A O 25
ATOM 50957 N N . GLN C 3 8 ? -4.174 -6.592 4.544 1.00 0.00 20 GLN A N 25
ATOM 50958 C CA . GLN C 3 8 ? -5.270 -5.704 5.030 1.00 0.00 20 GLN A CA 25
ATOM 50959 C C . GLN C 3 8 ? -5.014 -4.259 4.595 1.00 0.00 20 GLN A C 25
ATOM 50960 O O . GLN C 3 8 ? -5.932 -3.527 4.278 1.00 0.00 20 GLN A O 25
ATOM 50974 N N . GLU C 3 9 ? -3.781 -3.840 4.567 1.00 0.00 21 GLU A N 25
ATOM 50975 C CA . GLU C 3 9 ? -3.487 -2.445 4.146 1.00 0.00 21 GLU A CA 25
ATOM 50976 C C . GLU C 3 9 ? -3.568 -2.362 2.626 1.00 0.00 21 GLU A C 25
ATOM 50977 O O . GLU C 3 9 ? -4.035 -1.392 2.064 1.00 0.00 21 GLU A O 25
ATOM 50989 N N . ILE C 3 10 ? -3.109 -3.379 1.962 1.00 0.00 22 ILE A N 25
ATOM 50990 C CA . ILE C 3 10 ? -3.143 -3.384 0.478 1.00 0.00 22 ILE A CA 25
ATOM 50991 C C . ILE C 3 10 ? -4.570 -3.646 -0.013 1.00 0.00 22 ILE A C 25
ATOM 50992 O O . ILE C 3 10 ? -5.117 -2.890 -0.790 1.00 0.00 22 ILE A O 25
ATOM 51008 N N . MET C 3 11 ? -5.176 -4.711 0.435 1.00 0.00 23 MET A N 25
ATOM 51009 C CA . MET C 3 11 ? -6.567 -5.025 -0.009 1.00 0.00 23 MET A CA 25
ATOM 51010 C C . MET C 3 11 ? -7.452 -3.798 0.224 1.00 0.00 23 MET A C 25
ATOM 51011 O O . MET C 3 11 ? -8.432 -3.579 -0.461 1.00 0.00 23 MET A O 25
ATOM 51025 N N . ALA C 3 12 ? -7.101 -2.999 1.188 1.00 0.00 24 ALA A N 25
ATOM 51026 C CA . ALA C 3 12 ? -7.904 -1.779 1.477 1.00 0.00 24 ALA A CA 25
ATOM 51027 C C . ALA C 3 12 ? -7.534 -0.679 0.480 1.00 0.00 24 ALA A C 25
ATOM 51028 O O . ALA C 3 12 ? -8.215 0.320 0.366 1.00 0.00 24 ALA A O 25
ATOM 51035 N N . ALA C 3 13 ? -6.452 -0.844 -0.236 1.00 0.00 25 ALA A N 25
ATOM 51036 C CA . ALA C 3 13 ? -6.045 0.206 -1.211 1.00 0.00 25 ALA A CA 25
ATOM 51037 C C . ALA C 3 13 ? -6.848 0.055 -2.504 1.00 0.00 25 ALA A C 25
ATOM 51038 O O . ALA C 3 13 ? -7.233 -1.031 -2.884 1.00 0.00 25 ALA A O 25
ATOM 51045 N N . ASP C 3 14 ? -7.105 1.136 -3.184 1.00 0.00 26 ASP A N 25
ATOM 51046 C CA . ASP C 3 14 ? -7.876 1.044 -4.454 1.00 0.00 26 ASP A CA 25
ATOM 51047 C C . ASP C 3 14 ? -7.064 0.252 -5.484 1.00 0.00 26 ASP A C 25
ATOM 51048 O O . ASP C 3 14 ? -5.850 0.217 -5.435 1.00 0.00 26 ASP A O 25
ATOM 51057 N N . GLY C 3 15 ? -7.723 -0.396 -6.407 1.00 0.00 27 GLY A N 25
ATOM 51058 C CA . GLY C 3 15 ? -6.987 -1.196 -7.432 1.00 0.00 27 GLY A CA 25
ATOM 51059 C C . GLY C 3 15 ? -6.644 -2.558 -6.836 1.00 0.00 27 GLY A C 25
ATOM 51060 O O . GLY C 3 15 ? -6.500 -3.541 -7.538 1.00 0.00 27 GLY A O 25
ATOM 51064 N N . MET C 3 16 ? -6.510 -2.618 -5.539 1.00 0.00 28 MET A N 25
ATOM 51065 C CA . MET C 3 16 ? -6.173 -3.905 -4.867 1.00 0.00 28 MET A CA 25
ATOM 51066 C C . MET C 3 16 ? -7.467 -4.606 -4.416 1.00 0.00 28 MET A C 25
ATOM 51067 O O . MET C 3 16 ? -8.366 -3.959 -3.917 1.00 0.00 28 MET A O 25
ATOM 51081 N N . PRO C 3 17 ? -7.574 -5.913 -4.563 1.00 0.00 29 PRO A N 25
ATOM 51082 C CA . PRO C 3 17 ? -8.790 -6.657 -4.125 1.00 0.00 29 PRO A CA 25
ATOM 51083 C C . PRO C 3 17 ? -9.296 -6.182 -2.756 1.00 0.00 29 PRO A C 25
ATOM 51084 O O . PRO C 3 17 ? -8.655 -5.404 -2.082 1.00 0.00 29 PRO A O 25
ATOM 51095 N N . GLY C 3 18 ? -10.442 -6.657 -2.345 1.00 0.00 30 GLY A N 25
ATOM 51096 C CA . GLY C 3 18 ? -11.017 -6.259 -1.020 1.00 0.00 30 GLY A CA 25
ATOM 51097 C C . GLY C 3 18 ? -11.136 -7.500 -0.132 1.00 0.00 30 GLY A C 25
ATOM 51098 O O . GLY C 3 18 ? -12.064 -7.639 0.640 1.00 0.00 30 GLY A O 25
ATOM 51102 N N . SER C 3 19 ? -10.196 -8.404 -0.238 1.00 0.00 31 SER A N 25
ATOM 51103 C CA . SER C 3 19 ? -10.238 -9.645 0.594 1.00 0.00 31 SER A CA 25
ATOM 51104 C C . SER C 3 19 ? -8.806 -10.080 0.919 1.00 0.00 31 SER A C 25
ATOM 51105 O O . SER C 3 19 ? -7.915 -9.971 0.100 1.00 0.00 31 SER A O 25
ATOM 51113 N N . VAL C 3 20 ? -8.574 -10.574 2.106 1.00 0.00 32 VAL A N 25
ATOM 51114 C CA . VAL C 3 20 ? -7.196 -11.013 2.469 1.00 0.00 32 VAL A CA 25
ATOM 51115 C C . VAL C 3 20 ? -6.701 -12.027 1.435 1.00 0.00 32 VAL A C 25
ATOM 51116 O O . VAL C 3 20 ? -5.620 -11.899 0.896 1.00 0.00 32 VAL A O 25
ATOM 51129 N N . ALA C 3 21 ? -7.480 -13.033 1.146 1.00 0.00 33 ALA A N 25
ATOM 51130 C CA . ALA C 3 21 ? -7.039 -14.038 0.138 1.00 0.00 33 ALA A CA 25
ATOM 51131 C C . ALA C 3 21 ? -6.956 -13.363 -1.234 1.00 0.00 33 ALA A C 25
ATOM 51132 O O . ALA C 3 21 ? -6.068 -13.634 -2.018 1.00 0.00 33 ALA A O 25
ATOM 51139 N N . GLY C 3 22 ? -7.870 -12.475 -1.524 1.00 0.00 34 GLY A N 25
ATOM 51140 C CA . GLY C 3 22 ? -7.837 -11.771 -2.839 1.00 0.00 34 GLY A CA 25
ATOM 51141 C C . GLY C 3 22 ? -6.433 -11.216 -3.073 1.00 0.00 34 GLY A C 25
ATOM 51142 O O . GLY C 3 22 ? -5.925 -11.215 -4.176 1.00 0.00 34 GLY A O 25
ATOM 51146 N N . VAL C 3 23 ? -5.794 -10.752 -2.037 1.00 0.00 35 VAL A N 25
ATOM 51147 C CA . VAL C 3 23 ? -4.419 -10.212 -2.193 1.00 0.00 35 VAL A CA 25
ATOM 51148 C C . VAL C 3 23 ? -3.486 -11.362 -2.587 1.00 0.00 35 VAL A C 25
ATOM 51149 O O . VAL C 3 23 ? -2.819 -11.317 -3.602 1.00 0.00 35 VAL A O 25
ATOM 51162 N N . HIS C 3 24 ? -3.436 -12.396 -1.789 1.00 0.00 36 HIS A N 25
ATOM 51163 C CA . HIS C 3 24 ? -2.549 -13.549 -2.116 1.00 0.00 36 HIS A CA 25
ATOM 51164 C C . HIS C 3 24 ? -2.787 -13.970 -3.568 1.00 0.00 36 HIS A C 25
ATOM 51165 O O . HIS C 3 24 ? -1.908 -14.485 -4.229 1.00 0.00 36 HIS A O 25
ATOM 51179 N N . TYR C 3 25 ? -3.971 -13.742 -4.064 1.00 0.00 37 TYR A N 25
ATOM 51180 C CA . TYR C 3 25 ? -4.293 -14.109 -5.472 1.00 0.00 37 TYR A CA 25
ATOM 51181 C C . TYR C 3 25 ? -3.339 -13.356 -6.410 1.00 0.00 37 TYR A C 25
ATOM 51182 O O . TYR C 3 25 ? -2.397 -13.914 -6.938 1.00 0.00 37 TYR A O 25
ATOM 51200 N N . ARG C 3 26 ? -3.574 -12.091 -6.606 1.00 0.00 38 ARG A N 25
ATOM 51201 C CA . ARG C 3 26 ? -2.689 -11.279 -7.491 1.00 0.00 38 ARG A CA 25
ATOM 51202 C C . ARG C 3 26 ? -1.232 -11.415 -7.034 1.00 0.00 38 ARG A C 25
ATOM 51203 O O . ARG C 3 26 ? -0.315 -11.351 -7.828 1.00 0.00 38 ARG A O 25
ATOM 51224 N N . ALA C 3 27 ? -1.012 -11.590 -5.762 1.00 0.00 39 ALA A N 25
ATOM 51225 C CA . ALA C 3 27 ? 0.384 -11.717 -5.253 1.00 0.00 39 ALA A CA 25
ATOM 51226 C C . ALA C 3 27 ? 1.117 -12.869 -5.949 1.00 0.00 39 ALA A C 25
ATOM 51227 O O . ALA C 3 27 ? 2.200 -12.698 -6.472 1.00 0.00 39 ALA A O 25
ATOM 51234 N N . ASN C 3 28 ? 0.547 -14.041 -5.946 1.00 0.00 40 ASN A N 25
ATOM 51235 C CA . ASN C 3 28 ? 1.224 -15.199 -6.591 1.00 0.00 40 ASN A CA 25
ATOM 51236 C C . ASN C 3 28 ? 1.149 -15.065 -8.103 1.00 0.00 40 ASN A C 25
ATOM 51237 O O . ASN C 3 28 ? 2.103 -15.325 -8.810 1.00 0.00 40 ASN A O 25
ATOM 51248 N N . VAL C 3 29 ? 0.019 -14.676 -8.609 1.00 0.00 41 VAL A N 25
ATOM 51249 C CA . VAL C 3 29 ? -0.117 -14.543 -10.079 1.00 0.00 41 VAL A CA 25
ATOM 51250 C C . VAL C 3 29 ? 0.940 -13.574 -10.606 1.00 0.00 41 VAL A C 25
ATOM 51251 O O . VAL C 3 29 ? 1.558 -13.805 -11.626 1.00 0.00 41 VAL A O 25
ATOM 51264 N N . GLN C 3 30 ? 1.149 -12.484 -9.920 1.00 0.00 42 GLN A N 25
ATOM 51265 C CA . GLN C 3 30 ? 2.163 -11.485 -10.382 1.00 0.00 42 GLN A CA 25
ATOM 51266 C C . GLN C 3 30 ? 3.538 -11.827 -9.805 1.00 0.00 42 GLN A C 25
ATOM 51267 O O . GLN C 3 30 ? 4.549 -11.672 -10.459 1.00 0.00 42 GLN A O 25
ATOM 51281 N N . GLY C 3 31 ? 3.589 -12.282 -8.580 1.00 0.00 43 GLY A N 25
ATOM 51282 C CA . GLY C 3 31 ? 4.905 -12.627 -7.958 1.00 0.00 43 GLY A CA 25
ATOM 51283 C C . GLY C 3 31 ? 5.396 -11.444 -7.120 1.00 0.00 43 GLY A C 25
ATOM 51284 O O . GLY C 3 31 ? 6.506 -10.975 -7.276 1.00 0.00 43 GLY A O 25
ATOM 51288 N N . TRP C 3 32 ? 4.573 -10.960 -6.230 1.00 0.00 44 TRP A N 25
ATOM 51289 C CA . TRP C 3 32 ? 4.980 -9.808 -5.376 1.00 0.00 44 TRP A CA 25
ATOM 51290 C C . TRP C 3 32 ? 6.124 -10.221 -4.448 1.00 0.00 44 TRP A C 25
ATOM 51291 O O . TRP C 3 32 ? 6.153 -11.324 -3.940 1.00 0.00 44 TRP A O 25
ATOM 51312 N N . THR C 3 33 ? 7.038 -9.328 -4.173 1.00 0.00 45 THR A N 25
ATOM 51313 C CA . THR C 3 33 ? 8.130 -9.672 -3.221 1.00 0.00 45 THR A CA 25
ATOM 51314 C C . THR C 3 33 ? 7.507 -9.685 -1.832 1.00 0.00 45 THR A C 25
ATOM 51315 O O . THR C 3 33 ? 6.583 -8.939 -1.569 1.00 0.00 45 THR A O 25
ATOM 51326 N N . LYS C 3 34 ? 7.968 -10.527 -0.939 1.00 0.00 46 LYS A N 25
ATOM 51327 C CA . LYS C 3 34 ? 7.348 -10.565 0.423 1.00 0.00 46 LYS A CA 25
ATOM 51328 C C . LYS C 3 34 ? 8.404 -10.712 1.507 1.00 0.00 46 LYS A C 25
ATOM 51329 O O . LYS C 3 34 ? 9.255 -11.578 1.477 1.00 0.00 46 LYS A O 25
ATOM 51348 N N . ARG C 3 35 ? 8.304 -9.868 2.485 1.00 0.00 47 ARG A N 25
ATOM 51349 C CA . ARG C 3 35 ? 9.236 -9.909 3.641 1.00 0.00 47 ARG A CA 25
ATOM 51350 C C . ARG C 3 35 ? 8.497 -10.596 4.778 1.00 0.00 47 ARG A C 25
ATOM 51351 O O . ARG C 3 35 ? 7.457 -10.146 5.216 1.00 0.00 47 ARG A O 25
ATOM 51372 N N . LYS C 3 36 ? 8.998 -11.696 5.237 1.00 0.00 48 LYS A N 25
ATOM 51373 C CA . LYS C 3 36 ? 8.287 -12.422 6.320 1.00 0.00 48 LYS A CA 25
ATOM 51374 C C . LYS C 3 36 ? 8.391 -11.652 7.634 1.00 0.00 48 LYS A C 25
ATOM 51375 O O . LYS C 3 36 ? 9.457 -11.451 8.181 1.00 0.00 48 LYS A O 25
ATOM 51394 N N . LYS C 3 37 ? 7.271 -11.222 8.142 1.00 0.00 49 LYS A N 25
ATOM 51395 C CA . LYS C 3 37 ? 7.251 -10.463 9.421 1.00 0.00 49 LYS A CA 25
ATOM 51396 C C . LYS C 3 37 ? 6.987 -11.454 10.566 1.00 0.00 49 LYS A C 25
ATOM 51397 O O . LYS C 3 37 ? 6.343 -12.465 10.381 1.00 0.00 49 LYS A O 25
ATOM 51416 N N . GLU C 3 38 ? 7.505 -11.182 11.741 1.00 0.00 50 GLU A N 25
ATOM 51417 C CA . GLU C 3 38 ? 7.315 -12.115 12.902 1.00 0.00 50 GLU A CA 25
ATOM 51418 C C . GLU C 3 38 ? 6.732 -11.360 14.094 1.00 0.00 50 GLU A C 25
ATOM 51419 O O . GLU C 3 38 ? 5.885 -11.860 14.806 1.00 0.00 50 GLU A O 25
ATOM 51431 N N . GLY C 3 39 ? 7.218 -10.169 14.314 1.00 0.00 51 GLY A N 25
ATOM 51432 C CA . GLY C 3 39 ? 6.761 -9.319 15.465 1.00 0.00 51 GLY A CA 25
ATOM 51433 C C . GLY C 3 39 ? 5.300 -9.604 15.827 1.00 0.00 51 GLY A C 25
ATOM 51434 O O . GLY C 3 39 ? 4.925 -9.586 16.982 1.00 0.00 51 GLY A O 25
ATOM 51438 N N . VAL C 3 40 ? 4.474 -9.874 14.854 1.00 0.00 52 VAL A N 25
ATOM 51439 C CA . VAL C 3 40 ? 3.037 -10.169 15.157 1.00 0.00 52 VAL A CA 25
ATOM 51440 C C . VAL C 3 40 ? 2.878 -11.674 15.403 1.00 0.00 52 VAL A C 25
ATOM 51441 O O . VAL C 3 40 ? 3.564 -12.486 14.814 1.00 0.00 52 VAL A O 25
ATOM 51454 N N . LYS C 3 41 ? 1.979 -12.047 16.274 1.00 0.00 53 LYS A N 25
ATOM 51455 C CA . LYS C 3 41 ? 1.774 -13.493 16.568 1.00 0.00 53 LYS A CA 25
ATOM 51456 C C . LYS C 3 41 ? 1.502 -14.258 15.278 1.00 0.00 53 LYS A C 25
ATOM 51457 O O . LYS C 3 41 ? 1.600 -13.731 14.188 1.00 0.00 53 LYS A O 25
ATOM 51476 N N . GLY C 3 42 ? 1.135 -15.500 15.409 1.00 0.00 54 GLY A N 25
ATOM 51477 C CA . GLY C 3 42 ? 0.823 -16.325 14.218 1.00 0.00 54 GLY A CA 25
ATOM 51478 C C . GLY C 3 42 ? 2.093 -16.642 13.434 1.00 0.00 54 GLY A C 25
ATOM 51479 O O . GLY C 3 42 ? 2.212 -17.689 12.831 1.00 0.00 54 GLY A O 25
ATOM 51483 N N . GLY C 3 43 ? 3.044 -15.752 13.424 1.00 0.00 55 GLY A N 25
ATOM 51484 C CA . GLY C 3 43 ? 4.295 -16.023 12.661 1.00 0.00 55 GLY A CA 25
ATOM 51485 C C . GLY C 3 43 ? 3.997 -15.978 11.162 1.00 0.00 55 GLY A C 25
ATOM 51486 O O . GLY C 3 43 ? 4.800 -15.525 10.372 1.00 0.00 55 GLY A O 25
ATOM 51490 N N . LYS C 3 44 ? 2.841 -16.440 10.764 1.00 0.00 56 LYS A N 25
ATOM 51491 C CA . LYS C 3 44 ? 2.486 -16.418 9.321 1.00 0.00 56 LYS A CA 25
ATOM 51492 C C . LYS C 3 44 ? 2.467 -14.967 8.838 1.00 0.00 56 LYS A C 25
ATOM 51493 O O . LYS C 3 44 ? 2.203 -14.686 7.691 1.00 0.00 56 LYS A O 25
ATOM 51512 N N . ALA C 3 45 ? 2.725 -14.043 9.719 1.00 0.00 57 ALA A N 25
ATOM 51513 C CA . ALA C 3 45 ? 2.701 -12.607 9.328 1.00 0.00 57 ALA A CA 25
ATOM 51514 C C . ALA C 3 45 ? 3.751 -12.317 8.246 1.00 0.00 57 ALA A C 25
ATOM 51515 O O . ALA C 3 45 ? 4.938 -12.326 8.500 1.00 0.00 57 ALA A O 25
ATOM 51522 N N . VAL C 3 46 ? 3.314 -12.031 7.045 1.00 0.00 58 VAL A N 25
ATOM 51523 C CA . VAL C 3 46 ? 4.272 -11.702 5.940 1.00 0.00 58 VAL A CA 25
ATOM 51524 C C . VAL C 3 46 ? 3.692 -10.557 5.109 1.00 0.00 58 VAL A C 25
ATOM 51525 O O . VAL C 3 46 ? 2.566 -10.614 4.655 1.00 0.00 58 VAL A O 25
ATOM 51538 N N . GLU C 3 47 ? 4.447 -9.506 4.921 1.00 0.00 59 GLU A N 25
ATOM 51539 C CA . GLU C 3 47 ? 3.930 -8.337 4.129 1.00 0.00 59 GLU A CA 25
ATOM 51540 C C . GLU C 3 47 ? 4.422 -8.410 2.684 1.00 0.00 59 GLU A C 25
ATOM 51541 O O . GLU C 3 47 ? 5.309 -9.175 2.358 1.00 0.00 59 GLU A O 25
ATOM 51553 N N . TYR C 3 48 ? 3.863 -7.592 1.820 1.00 0.00 60 TYR A N 25
ATOM 51554 C CA . TYR C 3 48 ? 4.299 -7.568 0.388 1.00 0.00 60 TYR A CA 25
ATOM 51555 C C . TYR C 3 48 ? 4.970 -6.221 0.116 1.00 0.00 60 TYR A C 25
ATOM 51556 O O . TYR C 3 48 ? 4.634 -5.227 0.723 1.00 0.00 60 TYR A O 25
ATOM 51574 N N . ASP C 3 49 ? 5.932 -6.178 -0.767 1.00 0.00 61 ASP A N 25
ATOM 51575 C CA . ASP C 3 49 ? 6.637 -4.889 -1.030 1.00 0.00 61 ASP A CA 25
ATOM 51576 C C . ASP C 3 49 ? 5.798 -3.976 -1.930 1.00 0.00 61 ASP A C 25
ATOM 51577 O O . ASP C 3 49 ? 5.457 -4.320 -3.043 1.00 0.00 61 ASP A O 25
ATOM 51586 N N . VAL C 3 50 ? 5.472 -2.802 -1.446 1.00 0.00 62 VAL A N 25
ATOM 51587 C CA . VAL C 3 50 ? 4.668 -1.848 -2.254 1.00 0.00 62 VAL A CA 25
ATOM 51588 C C . VAL C 3 50 ? 5.470 -1.437 -3.486 1.00 0.00 62 VAL A C 25
ATOM 51589 O O . VAL C 3 50 ? 4.928 -1.030 -4.494 1.00 0.00 62 VAL A O 25
ATOM 51602 N N . MET C 3 51 ? 6.763 -1.517 -3.390 1.00 0.00 63 MET A N 25
ATOM 51603 C CA . MET C 3 51 ? 7.631 -1.108 -4.528 1.00 0.00 63 MET A CA 25
ATOM 51604 C C . MET C 3 51 ? 7.591 -2.165 -5.629 1.00 0.00 63 MET A C 25
ATOM 51605 O O . MET C 3 51 ? 8.148 -1.981 -6.694 1.00 0.00 63 MET A O 25
ATOM 51619 N N . SER C 3 52 ? 6.924 -3.262 -5.393 1.00 0.00 64 SER A N 25
ATOM 51620 C CA . SER C 3 52 ? 6.825 -4.330 -6.432 1.00 0.00 64 SER A CA 25
ATOM 51621 C C . SER C 3 52 ? 5.436 -4.253 -7.060 1.00 0.00 64 SER A C 25
ATOM 51622 O O . SER C 3 52 ? 5.136 -4.931 -8.023 1.00 0.00 64 SER A O 25
ATOM 51630 N N . MET C 3 53 ? 4.580 -3.440 -6.507 1.00 0.00 65 MET A N 25
ATOM 51631 C CA . MET C 3 53 ? 3.201 -3.321 -7.049 1.00 0.00 65 MET A CA 25
ATOM 51632 C C . MET C 3 53 ? 3.221 -2.549 -8.374 1.00 0.00 65 MET A C 25
ATOM 51633 O O . MET C 3 53 ? 4.053 -1.685 -8.568 1.00 0.00 65 MET A O 25
ATOM 51647 N N . PRO C 3 54 ? 2.296 -2.817 -9.269 1.00 0.00 66 PRO A N 25
ATOM 51648 C CA . PRO C 3 54 ? 2.224 -2.079 -10.559 1.00 0.00 66 PRO A CA 25
ATOM 51649 C C . PRO C 3 54 ? 2.459 -0.576 -10.344 1.00 0.00 66 PRO A C 25
ATOM 51650 O O . PRO C 3 54 ? 2.063 -0.022 -9.339 1.00 0.00 66 PRO A O 25
ATOM 51661 N N . THR C 3 55 ? 3.102 0.088 -11.264 1.00 0.00 67 THR A N 25
ATOM 51662 C CA . THR C 3 55 ? 3.355 1.548 -11.084 1.00 0.00 67 THR A CA 25
ATOM 51663 C C . THR C 3 55 ? 2.067 2.246 -10.646 1.00 0.00 67 THR A C 25
ATOM 51664 O O . THR C 3 55 ? 2.003 2.860 -9.600 1.00 0.00 67 THR A O 25
ATOM 51675 N N . LYS C 3 56 ? 1.038 2.153 -11.436 1.00 0.00 68 LYS A N 25
ATOM 51676 C CA . LYS C 3 56 ? -0.247 2.806 -11.064 1.00 0.00 68 LYS A CA 25
ATOM 51677 C C . LYS C 3 56 ? -0.616 2.412 -9.631 1.00 0.00 68 LYS A C 25
ATOM 51678 O O . LYS C 3 56 ? -1.033 3.230 -8.837 1.00 0.00 68 LYS A O 25
ATOM 51697 N N . GLU C 3 57 ? -0.474 1.156 -9.303 1.00 0.00 69 GLU A N 25
ATOM 51698 C CA . GLU C 3 57 ? -0.826 0.697 -7.930 1.00 0.00 69 GLU A CA 25
ATOM 51699 C C . GLU C 3 57 ? 0.074 1.382 -6.893 1.00 0.00 69 GLU A C 25
ATOM 51700 O O . GLU C 3 57 ? -0.356 1.689 -5.800 1.00 0.00 69 GLU A O 25
ATOM 51712 N N . ARG C 3 58 ? 1.317 1.610 -7.212 1.00 0.00 70 ARG A N 25
ATOM 51713 C CA . ARG C 3 58 ? 2.221 2.257 -6.216 1.00 0.00 70 ARG A CA 25
ATOM 51714 C C . ARG C 3 58 ? 1.607 3.571 -5.734 1.00 0.00 70 ARG A C 25
ATOM 51715 O O . ARG C 3 58 ? 1.390 3.767 -4.555 1.00 0.00 70 ARG A O 25
ATOM 51736 N N . GLU C 3 59 ? 1.328 4.473 -6.633 1.00 0.00 71 GLU A N 25
ATOM 51737 C CA . GLU C 3 59 ? 0.733 5.773 -6.222 1.00 0.00 71 GLU A CA 25
ATOM 51738 C C . GLU C 3 59 ? -0.610 5.510 -5.570 1.00 0.00 71 GLU A C 25
ATOM 51739 O O . GLU C 3 59 ? -0.981 6.145 -4.606 1.00 0.00 71 GLU A O 25
ATOM 51751 N N . GLN C 3 60 ? -1.342 4.570 -6.082 1.00 0.00 72 GLN A N 25
ATOM 51752 C CA . GLN C 3 60 ? -2.656 4.270 -5.478 1.00 0.00 72 GLN A CA 25
ATOM 51753 C C . GLN C 3 60 ? -2.438 3.764 -4.053 1.00 0.00 72 GLN A C 25
ATOM 51754 O O . GLN C 3 60 ? -3.053 4.228 -3.114 1.00 0.00 72 GLN A O 25
ATOM 51768 N N . VAL C 3 61 ? -1.556 2.820 -3.889 1.00 0.00 73 VAL A N 25
ATOM 51769 C CA . VAL C 3 61 ? -1.279 2.282 -2.528 1.00 0.00 73 VAL A CA 25
ATOM 51770 C C . VAL C 3 61 ? -0.556 3.354 -1.704 1.00 0.00 73 VAL A C 25
ATOM 51771 O O . VAL C 3 61 ? -0.966 3.685 -0.610 1.00 0.00 73 VAL A O 25
ATOM 51784 N N . ILE C 3 62 ? 0.509 3.913 -2.223 1.00 0.00 74 ILE A N 25
ATOM 51785 C CA . ILE C 3 62 ? 1.238 4.971 -1.464 1.00 0.00 74 ILE A CA 25
ATOM 51786 C C . ILE C 3 62 ? 0.238 6.050 -1.082 1.00 0.00 74 ILE A C 25
ATOM 51787 O O . ILE C 3 62 ? 0.350 6.685 -0.053 1.00 0.00 74 ILE A O 25
ATOM 51803 N N . ALA C 3 63 ? -0.755 6.248 -1.896 1.00 0.00 75 ALA A N 25
ATOM 51804 C CA . ALA C 3 63 ? -1.778 7.269 -1.567 1.00 0.00 75 ALA A CA 25
ATOM 51805 C C . ALA C 3 63 ? -2.749 6.677 -0.545 1.00 0.00 75 ALA A C 25
ATOM 51806 O O . ALA C 3 63 ? -3.096 7.316 0.427 1.00 0.00 75 ALA A O 25
ATOM 51813 N N . HIS C 3 64 ? -3.167 5.448 -0.728 1.00 0.00 76 HIS A N 25
ATOM 51814 C CA . HIS C 3 64 ? -4.076 4.843 0.275 1.00 0.00 76 HIS A CA 25
ATOM 51815 C C . HIS C 3 64 ? -3.306 4.807 1.580 1.00 0.00 76 HIS A C 25
ATOM 51816 O O . HIS C 3 64 ? -3.832 5.069 2.644 1.00 0.00 76 HIS A O 25
ATOM 51830 N N . LEU C 3 65 ? -2.038 4.520 1.490 1.00 0.00 77 LEU A N 25
ATOM 51831 C CA . LEU C 3 65 ? -1.198 4.507 2.704 1.00 0.00 77 LEU A CA 25
ATOM 51832 C C . LEU C 3 65 ? -1.043 5.953 3.148 1.00 0.00 77 LEU A C 25
ATOM 51833 O O . LEU C 3 65 ? -1.021 6.265 4.322 1.00 0.00 77 LEU A O 25
ATOM 51849 N N . GLY C 3 66 ? -0.942 6.837 2.195 1.00 0.00 78 GLY A N 25
ATOM 51850 C CA . GLY C 3 66 ? -0.792 8.278 2.526 1.00 0.00 78 GLY A CA 25
ATOM 51851 C C . GLY C 3 66 ? 0.628 8.518 3.011 1.00 0.00 78 GLY A C 25
ATOM 51852 O O . GLY C 3 66 ? 0.858 9.203 3.988 1.00 0.00 78 GLY A O 25
ATOM 51856 N N . LEU C 3 67 ? 1.589 7.947 2.339 1.00 0.00 79 LEU A N 25
ATOM 51857 C CA . LEU C 3 67 ? 3.008 8.131 2.769 1.00 0.00 79 LEU A CA 25
ATOM 51858 C C . LEU C 3 67 ? 3.605 9.341 2.053 1.00 0.00 79 LEU A C 25
ATOM 51859 O O . LEU C 3 67 ? 3.671 10.426 2.596 1.00 0.00 79 LEU A O 25
ATOM 51875 N N . SER C 3 68 ? 4.045 9.164 0.836 1.00 0.00 80 SER A N 25
ATOM 51876 C CA . SER C 3 68 ? 4.644 10.313 0.091 1.00 0.00 80 SER A CA 25
ATOM 51877 C C . SER C 3 68 ? 4.508 10.096 -1.415 1.00 0.00 80 SER A C 25
ATOM 51878 O O . SER C 3 68 ? 3.582 9.466 -1.883 1.00 0.00 80 SER A O 25
ATOM 51886 N N . THR C 3 69 ? 5.422 10.628 -2.179 1.00 0.00 81 THR A N 25
ATOM 51887 C CA . THR C 3 69 ? 5.350 10.466 -3.659 1.00 0.00 81 THR A CA 25
ATOM 51888 C C . THR C 3 69 ? 5.879 9.084 -4.049 1.00 0.00 81 THR A C 25
ATOM 51889 O O . THR C 3 69 ? 7.087 8.938 -4.137 1.00 0.00 81 THR A O 25
#

Secondary structure (DSSP, 8-state):
----B-HHHHHTSTTS-SSHHHHHHHIIIII--EEE--SSTTTT-EEE-GGGS-HHHHHHHHHHHT---

Sequence (69 aa):
KSIWCSPQEIMAADGMPGSVAGVHYRANVQGWTKRKKEGVKGGKAVEYDVMSMPTKEREQVIAHLGLSTKSIWCSPQEIMAADGMPGSVAGVHYRANVQGWTKRKKEGVKGGKAVEYDVMSMPTKEREQVIAHLGLSTKSIWCSPQEIMAADGMPGSVAGVHYRANVQGWTKRKKEGVKGGKAVEYDVMSMPTKEREQVIAHLGLSTKSIWCSPQEIMAADGMPGSVAGVHYRANVQGWTKRKKEGVKGGKAVEYDVMSMPTKEREQVIAHLGLSTKSIWCSPQEIMAADGMPGSVAGVHYRANVQGWTKRKKEGVKGGKAVEYDVMSMPTKEREQVIAHLGLSTKSIWCSPQEIMAADGMPGSVAGVHYRANVQGWTKRKKEGVKGGKAVEYDVMSMPTKEREQVIAHLGLSTKSIWCSPQEIMAADGMPGSVAGVHYRANVQGWTKRKKEGVKGGKAVEYDVMSMPTKEREQVIAHLGLSTKSIWCSPQEIMAADGMPGSVAGVHYRANVQGWTKRKKEGVKGGKAVEYDVMSMPTKEREQVIAHLGLSTKSIWCSPQEIMAADGMPGSVAGVHYRANVQGWTKRKKEGVKGGKAVEYDVMSMPTKEREQVIAHLGLSTKSIWCSPQEIMAADGMPGSVAGVHYRANVQGWTKRKKEGVKGGKAVEYDVMSMPTKEREQVIAHLGLSTKSIWCSPQEIMAADGMPGSVAGVHYRANVQGWTKRKKEGVKGGKAVEYDVMSMPTKEREQVIAHLGLSTKSIWCSPQEIMAADGMPGSVAGVHYRANVQGWTKRKKEGVKGGKAVEYDVMSMPTKEREQVIAHLGLSTKSIWCSPQEIMAADGMPGSVAGVHYRANVQGWTKRKKEGVKGGKAVEYDVMSMPTKEREQVIAHLGLSTKSIWCSPQEIMAADGMPGSVAGVHYRANVQGWTKRKKEGVKGGKAVEYDVMSMPTKEREQVIAHLGLSTKSIWCSPQEIMAADGMPGSVAGVHYRANVQGWTKRKKEGVKGGKAVEYDVMSMPTKEREQVIAHLGLSTKSIWCSPQEIMAADGMPGSVAGVHYRANVQGWTKRKKEGVKGGKAVEYDVMSMPTKEREQVIAHLGLSTKSIWCSPQEIMAADGMPGSVAGVHYRANVQGWTKRKKEGVKGGKAVEYDVMSMPTKEREQVIAHLGLSTKSIWCSPQEIMAADGMPGSVAGVHYRANVQGWTKRKKEGVKGGKAVEYDVMSMPTKEREQVIAHLGLSTKSIWCSPQEIMAADGMPGSVAGVHYRANVQGWTKRKKEGVKGGKAVEYDVMSMPTKEREQVIAHLGLSTKSIWCSPQEIMAADGMPGSVAGVHYRANVQGWTKRKKEGVKGGKAVEYDVMSMPTKEREQVIAHLGLSTKSIWCSPQEIMAADGMPGSVAGVHYRANVQGWTKRKKEGVKGGKAVEYDVMSMPTKEREQVIAHLGLSTKSIWCSPQEIMAADGMPGSVAGVHYRANVQGWTKRKKEGVKGGKAVEYDVMSMPTKEREQVIAHLGLSTKSIWCSPQEIMAADGMPGSVAGVHYRANVQGWTKRKKEGVKGGKAVEYDVMSMPTKEREQVIAHLGLSTKSIWCSPQEIMAADGMPGSVAGVHYRANVQGWTKRKKEGVKGGKAVEYDVMSMPTKEREQVIAHLGLSTKSIWCSPQEIMAADGMPGSVAGVHYRANVQGWTKRKKEGVKGGKAVEYDVMSMPTKEREQVIAHLGLST

Radius of gyration: 11.31 Å; Cα contacts (8 Å, |Δi|>4): 106; chains: 1; bounding box: 26×29×28 Å

Foldseek 3Di:
DWDWDQLCLLCPFPVQPVDNVSNVVVCVVQVFAKAQDQVDPPSNGITTILVRDDPVSSCRSCVSVPPDD

Solvent-accessible surface area: 4601 Å² total; per-residue (Å²): 242,37,44,55,9,35,14,110,70,0,40,50,4,106,55,14,68,43,51,72,74,14,0,72,155,57,4,109,109,80,56,16,72,126,128,136,49,129,90,69,191,70,41,179,27,26,37,15,16,0,78,44,4,43,93,175,8,78,104,59,0,26,72,85,55,60,83,83,187